Protein 1C41 (pdb70)

Foldseek 3Di:
DDDFDAAQCLVFAEEEEEACPPVVLQVLLLVQLVVLLVVNNHDPVSYHYYYHHALLCQLVVQLVVQVVLVVWVGDRGLAYEYAHEAEDDPDCPLVVSVVCSVVSQVCSCVVVVHYYQDNYHSYHDPVVSCLCSCVDDPRDPCSNVRNRVRSVSSVVSVCVVVVHD/DDDFDAAQCLVFAEEEEEACPPVVLQVLLLVQLVVLLVVNNHDPVSYHYYYHHALLCQLVVQLVVQVVLVVWVGDRGLAYEYAHEAEDDPDCPLVVSVVCSVVSQVCSCVVVVHYYQDNYHSYHDPVVSCLCSCNPDPHDDCSNVRSRVRSVRSVVSVCVVVVHD/DDDFDAAQCLVFQEEEEEACPPVVLQVLLLVQLVVLLVVNNHDPVSYHYYYHHALLCQLVVQLVVQVVLVVWVGDRGLAYEYAHEAEDDPDCPLVVSVVCSVVSQVCSCVVVVHYYQDNYHSYHDPVVSCLCSCNPPPHDDCSNVRNRVRSVSSVVSVCVVVVHD/DDDFDAEQCLVFAEEEEEACPPVVLQVLLLVQLVVLLVVNNHDPVSYHYYYHHALLCQLVVQLVVQVVLVVWVGDRGLAYEYAHEAEDDPDCPLVVSVVCSVVSQVCSCVVVVHYYQDNYHSYHDPVVSCLCSCNPPPRDRCSNVRSRVRSVSSVVSVCVVVVHD/DDDFDAAQLLVFAEEEEEACPPVVLQVLLQVQLVVLLVVNNHDPVSYHYYYHHALLCQLVVQLVVQVVLVVWVGDRGLAYEYAHEAEDDPDCPLVVSVVCSVVSQVCSCVVVVHYYQDNYHSYHDPVVSCLCSVNPPPHDPCSNVRNSVRSVRSVVSVCVVVVHD/DDDFDAEQCLVFQEEEEEACPPVVLQVLLLVLLVVLLVVNNHDPVSYHYYYHHALLCQLVVQLVVQVVLVVWVGDRGLAYEYAHEAEDDPDCPLVVSVVCSVVSQVCSCVVVVHYYQDNYHSYHDPVVSCLCSVVDDNRDDCSNVRNRVRSVSSVVSVCVVVVHD/DDDFDAAQLLVFAEEEEEACPPVVLQVLLQVQLVVLLVVNNHDPVSYHYYYHHALLCQLVVQLVVQVVLPVWVGHRGLAYEYAHEAEDDPDCPLVVSVVCSVVSQVCSCVVVVHYYQDNYHSYHDPVVSCLCSVNDDNGDPCSNVRNRVRSVSSVVSVCVVVVHD/DDDFDAAQLLVFQEEEEEACPPVVLQVLLLVQLVVLLVVNNHDPVSYHYYYHHALLCQLVVQLVVQVVLPVWVGDRGLAYEYAHEAEDDPDCPLVVSVVCSVVSQVCSCVVVVHYYQDNYHSYHDPVVSCLCSCNPPNSHHCSNVRNRVRSVRSVVSVCVVVVHD/DDDFDAAQCLVFAEEEEEACPPVVLQVLLLVQLLVLLVVNNHDPVSYHYYYHHALLCQLVVQLVVQVVLVVWVGDRGLAYEYAHEAEDDPDCPLVVSVVCSVVSQVCSCVVVVHYYQDNYHSYHDPVVSCLCSCNPPNHDPCSNVRNRVRSVRSVVSVCVVVVHD/DDDFDAEQLLVFQEEEEEACPPVVLQVLLLVQLVVLLVVNNHDPVSYHYYYHHALLCQLVVQLVVQVVLPVWVGDRGLAYEYAHEAEDDPDCPLVVSVVCSVVSQVCSCVVVVHYYQDNYHSYHDPVVSCLCSQNDDRRDDCSNVRNRVRSVRSVVSVCVVVVHD

Nearest PDB structures (foldseek):
  1c41-assembly1_A  TM=1.006E+00  e=2.522E-34  Pyricularia grisea
  2jfb-assembly1_A  TM=9.684E-01  e=1.993E-21  Candida albicans
  4kq6-assembly1_E  TM=9.635E-01  e=7.797E-21  Nakaseomyces glabratus CBS 138
  1ejb-assembly1_E  TM=9.499E-01  e=1.857E-20  Saccharomyces cerevisiae
  6vfj-assembly1_A  TM=9.576E-01  e=3.908E-20  synthetic construct

B-factor: mean 23.31, std 0.22, range [20.56, 23.33]

Sequence (1650 aa):
GPTPQQHDGSALRIGIVHARWNETIIEPLLAGTKAKLLACGVKESNIVVQSVPGSWELPIAVQRLYSASQLQSTGPFDALIAIGVLIKGETMHFEYIADSVSHGLMRVQLDTGVPVIFGVLTVLTDDQAKARAGVIEGSHNHGEDWGLAAVEMGVRRRDWAAGKTGPTPQQHDGSALRIGIVHARWNETIIEPLLAGTKAKLLACGVKESNIVVQSVPGSWELPIAVQRLYSASQLQSTGPFDALIAIGVLIKGETMHFEYIADSVSHGLMRVQLDTGVPVIFGVLTVLTDDQAKARAGVIEGSHNHGEDWGLAAVEMGVRRRDWAAGKTGPTPQQHDGSALRIGIVHARWNETIIEPLLAGTKAKLLACGVKESNIVVQSVPGSWELPIAVQRLYSASQLQSTGPFDALIAIGVLIKGETMHFEYIADSVSHGLMRVQLDTGVPVIFGVLTVLTDDQAKARAGVIEGSHNHGEDWGLAAVEMGVRRRDWAAGKTGPTPQQHDGSALRIGIVHARWNETIIEPLLAGTKAKLLACGVKESNIVVQSVPGSWELPIAVQRLYSASQLQSTGPFDALIAIGVLIKGETMHFEYIADSVSHGLMRVQLDTGVPVIFGVLTVLTDDQAKARAGVIEGSHNHGEDWGLAAVEMGVRRRDWAAGKTGPTPQQHDGSALRIGIVHARWNETIIEPLLAGTKAKLLACGVKESNIVVQSVPGSWELPIAVQRLYSASQLQSTGPFDALIAIGVLIKGETMHFEYIADSVSHGLMRVQLDTGVPVIFGVLTVLTDDQAKARAGVIEGSHNHGEDWGLAAVEMGVRRRDWAAGKTGPTPQQHDGSALRIGIVHARWNETIIEPLLAGTKAKLLACGVKESNIVVQSVPGSWELPIAVQRLYSASQLQSTGPFDALIAIGVLIKGETMHFEYIADSVSHGLMRVQLDTGVPVIFGVLTVLTDDQAKARAGVIEGSHNHGEDWGLAAVEMGVRRRDWAAGKTGPTPQQHDGSALRIGIVHARWNETIIEPLLAGTKAKLLACGVKESNIVVQSVPGSWELPIAVQRLYSASQLQSTGPFDALIAIGVLIKGETMHFEYIADSVSHGLMRVQLDTGVPVIFGVLTVLTDDQAKARAGVIEGSHNHGEDWGLAAVEMGVRRRDWAAGKTGPTPQQHDGSALRIGIVHARWNETIIEPLLAGTKAKLLACGVKESNIVVQSVPGSWELPIAVQRLYSASQLQSTGPFDALIAIGVLIKGETMHFEYIADSVSHGLMRVQLDTGVPVIFGVLTVLTDDQAKARAGVIEGSHNHGEDWGLAAVEMGVRRRDWAAGKTGPTPQQHDGSALRIGIVHARWNETIIEPLLAGTKAKLLACGVKESNIVVQSVPGSWELPIAVQRLYSASQLQSTGPFDALIAIGVLIKGETMHFEYIADSVSHGLMRVQLDTGVPVIFGVLTVLTDDQAKARAGVIEGSHNHGEDWGLAAVEMGVRRRDWAAGKTGPTPQQHDGSALRIGIVHARWNETIIEPLLAGTKAKLLACGVKESNIVVQSVPGSWELPIAVQRLYSASQLQSTGPFDALIAIGVLIKGETMHFEYIADSVSHGLMRVQLDTGVPVIFGVLTVLTDDQAKARAGVIEGSHNHGEDWGLAAVEMGVRRRDWAAGKT

Radius of gyration: 50.96 Å; Cα contacts (8 Å, |Δi|>4): 4134; chains: 10; bounding box: 97×129×107 Å

Secondary structure (DSSP, 8-state):
---------SS--EEEEEE-TTHHHHHHHHHHHHHHHHHTT--GGGEEEEEESSTTHHHHHHHHHHHHHHH---S--SEEEEEEEEE--SSTHHHHHHHHHHHHHHHHHHHHTS-EEEEEEEESSHHHHHHHTT-STT---HHHHHHHHHHHHHHHHHHHHTT--/---------SS--EEEEEE-TTHHHHHHHHHHHHHHHHHTT--GGGEEEEEESSTTHHHHHHHHHHHHHHH---S--SEEEEEEEEE--SSTHHHHHHHHHHHHHHHHHHHHTS-EEEEEEEESSHHHHHHHBT-STTPPBHHHHHHHHHHHHHHHHHHHHTT--/---------SS--EEEEEE-TTHHHHHHHHHHHHHHHHHTT--GGGEEEEEESSTTHHHHHHHHHHHHHHH---S--SEEEEEEEEE--SSTHHHHHHHHHHHHHHHHHHHHTS-EEEEEEEESSHHHHHHHBTTTTT--BHHHHHHHHHHHHHHHHHHHHTT--/---------SS--EEEEEE-TTHHHHHHHHHHHHHHHHHTT--GGGEEEEEESSTTHHHHHHHHHHHHHHH---S--SEEEEEEEEE--SSTHHHHHHHHHHHHHHHHHHHHTS-EEEEEEEESSHHHHHHHBT-STT--BHHHHHHHHHHHHHHHHHHHHTT--/---------SS--EEEEEE-TTHHHHHHHHHHHHHHHHHTT--GGGEEEEEESSTTHHHHHHHHHHHHHHH---S--SEEEEEEEEE--SSTHHHHHHHHHHHHHHHHHHHHTS-EEEEEEEESSHHHHHHHBT-STT--BHHHHHHHHHHHHHHHHHHHHTT--/---------SS--EEEEEE-TTHHHHHHHHHHHHHHHHHTT--GGGEEEEEESSTTHHHHHHHHHHHHHHH---S--SEEEEEEEEE--SSTHHHHHHHHHHHHHHHHHHHHTS-EEEEEEEESSHHHHHHHBT-STT--BHHHHHHHHHHHHHHHHHHHHTT--/---------SS--EEEEEE-TTHHHHHHHHHHHHHHHHHTT--GGGEEEEEESSTTHHHHHHHHHHHHHHH---S--SEEEEEEEEE--SSTHHHHHHHHHHHHHHHHHHHHTS-EEEEEEEESSHHHHHHHBT-STT--BHHHHHHHHHHHHHHHHHHHHTT--/---------SS--EEEEEE-TTHHHHHHHHHHHHHHHHHTT--GGGEEEEEESSTTHHHHHHHHHHHHHHH---S--SEEEEEEEEE--SSTHHHHHHHHHHHHHHHHHHHHTS-EEEEEEEESSHHHHHHHBT-STT--BHHHHHHHHHHHHHHHHHHHHTT--/---------SS--EEEEEE-TTHHHHHHHHHHHHHHHHHTT--GGGEEEEEESSTTHHHHHHHHHHHHHHH---S--SEEEEEEEEE--SSTHHHHHHHHHHHHHHHHHHHHTS-EEEEEEEESSHHHHHHHBTTTTTPPBHHHHHHHHHHHHHHHHHHHHTT--/---------SS--EEEEEE-TTHHHHHHHHHHHHHHHHHTT--GGGEEEEEESSTTHHHHHHHHHHHHHHH---S--SEEEEEEEEE--SSTHHHHHHHHHHHHHHHHHHHHTS-EEEEEEEESSHHHHHHHBT-SSS--BHHHHHHHHHHHHHHHHHHHHTT--

Solvent-accessible surface area: 55279 Å² total; per-residue (Å²): 76,56,46,115,64,122,48,104,2,44,73,3,16,0,0,0,0,20,0,9,94,25,57,113,6,1,102,33,0,15,47,8,0,62,52,59,0,73,57,9,35,4,131,109,75,20,16,16,47,31,16,0,18,10,8,8,9,0,0,0,0,0,26,56,0,28,22,0,0,99,119,92,85,100,27,65,2,6,0,1,0,0,0,0,4,21,40,64,48,119,6,55,67,6,40,20,13,1,26,0,1,2,37,2,0,6,57,2,0,6,76,36,9,4,0,0,5,11,0,2,6,2,2,70,70,82,84,29,0,73,30,44,2,25,68,72,159,95,31,95,17,47,0,56,35,21,0,30,11,0,0,3,0,0,35,42,38,100,54,5,56,64,8,127,60,71,54,42,117,67,124,48,104,3,44,72,3,16,0,0,0,0,20,0,11,94,28,61,113,7,1,101,34,0,14,48,9,0,62,51,60,0,77,55,8,34,4,131,108,76,20,16,17,47,31,18,0,19,9,8,8,10,0,0,0,0,0,27,58,0,27,24,0,0,100,120,92,82,99,26,65,2,6,0,0,0,0,0,0,2,21,41,65,50,122,6,55,70,6,37,20,15,0,26,0,0,1,34,2,0,7,56,0,0,6,75,37,10,4,0,0,5,11,0,2,6,1,2,66,70,86,84,28,0,73,29,44,2,22,69,74,170,94,37,91,16,42,0,60,35,21,0,30,9,0,0,4,0,0,34,41,38,100,54,6,59,64,9,126,58,74,54,46,116,66,123,47,104,2,46,70,4,16,0,0,0,0,19,0,12,92,26,56,112,5,1,102,33,0,14,47,8,0,63,52,59,0,76,57,9,36,4,132,111,77,17,15,18,48,30,16,0,19,10,7,8,9,0,0,0,0,0,26,58,0,27,23,0,0,101,119,92,84,101,27,65,2,6,0,0,0,0,0,0,3,20,41,64,49,115,5,52,65,7,39,18,14,1,26,0,1,2,36,2,0,6,59,0,0,6,73,36,10,4,0,0,5,12,0,2,5,2,1,68,69,83,84,29,0,75,28,43,3,23,70,75,168,95,27,96,17,44,0,60,35,22,0,29,10,0,0,4,0,0,35,41,39,101,54,5,58,64,8,125,58,73,54,43,119,64,124,47,104,3,45,72,4,17,0,0,0,0,19,0,12,94,27,58,110,6,1,100,33,0,14,47,8,0,62,50,59,0,76,56,8,34,4,132,110,77,19,15,16,47,33,16,0,18,9,7,8,10,0,0,0,0,0,26,55,0,26,24,0,0,100,119,90,83,99,26,65,2,6,0,0,0,0,0,0,2,20,40,65,48,120,6,55,68,8,40,20,14,1,28,0,0,2,34,1,0,6,57,2,0,7,74,37,10,4,0,0,4,10,0,2,5,1,2,69,71,84,87,29,0,69,30,39,2,25,66,78,174,89,30,94,19,45,0,59,36,20,0,29,11,0,0,3,0,0,34,42,38,102,54,4,57,65,9,128,60,70,52,44,93,63,136,45,103,3,44,70,3,16,0,0,0,0,21,0,10,93,26,59,113,6,1,103,32,0,14,46,7,0,62,52,64,0,76,60,7,35,4,131,108,76,19,15,18,48,32,17,0,18,9,8,8,9,0,0,0,0,0,28,55,0,26,22,0,0,102,119,93,83,101,26,66,2,7,0,0,0,0,0,0,3,20,41,64,48,119,5,53,65,7,38,20,13,1,25,0,1,1,35,1,0,7,57,2,0,7,77,37,10,4,0,0,4,11,0,2,6,2,2,67,70,85,87,29,0,72,29,46,2,26,72,66,173,93,35,92,17,45,0,56,33,22,0,21,10,0,0,3,0,0,32,40,37,98,54,5,57,64,8,127,57,74,54,43,117,66,125,48,103,3,44,72,3,16,0,0,0,0,20,0,11,95,26,58,112,6,2,100,34,0,15,47,8,0,64,51,59,0,78,58,9,35,4,132,109,76,18,16,18,48,31,17,0,19,9,6,8,9,0,0,0,0,0,25,57,0,27,24,0,0,101,120,91,82,100,27,66,2,6,0,0,0,0,0,0,3,20,41,65,49,120,7,55,66,8,40,20,14,0,27,0,0,1,38,2,0,8,56,1,0,6,75,36,10,4,0,0,4,11,0,2,5,1,2,68,70,85,85,29,0,74,26,40,2,24,73,73,178,78,28,88,18,46,0,60,38,20,0,30,11,0,0,4,0,0,34,41,38,101,54,6,58,64,9,124,58,73,54,43,117,68,125,48,104,2,44,72,3,16,0,0,0,0,20,0,11,95,26,59,111,6,1,102,33,0,14,47,8,0,63,51,60,0,76,56,8,35,4,132,111,76,20,15,18,47,31,17,0,20,10,8,9,9,0,0,0,0,0,26,57,0,27,22,0,0,99,120,91,84,100,26,65,2,6,0,0,0,0,0,0,3,20,40,64,48,119,6,55,66,7,38,21,14,1,27,0,0,1,35,2,0,7,57,1,0,7,74,37,10,4,0,0,5,11,0,2,6,2,2,69,69,86,83,29,0,72,27,42,2,24,72,71,177,78,32,91,17,45,0,59,37,22,0,31,11,0,0,4,0,0,35,42,39,98,54,5,57,64,9,124,58,74,53,42,116,64,124,49,102,2,44,72,3,16,0,0,0,0,20,0,10,95,27,58,112,5,1,101,33,0,14,46,9,0,62,52,60,0,75,55,9,35,4,133,110,77,19,16,17,48,30,17,0,19,10,7,8,9,0,0,0,0,0,27,57,0,26,23,0,0,100,120,93,85,99,26,66,2,6,0,0,0,0,0,0,3,20,40,66,48,116,7,53,68,7,39,19,14,1,25,0,0,1,36,2,0,7,58,2,0,7,76,36,10,4,0,0,5,12,0,2,6,2,2,67,71,83,85,29,0,73,24,42,2,25,72,74,166,84,32,88,16,44,0,59,36,21,0,29,11,0,0,3,0,0,35,41,38,100,54,6,58,66,9,126,58,75,54,46,114,68,123,49,104,3,45,72,3,15,0,0,0,0,20,0,10,94,27,59,112,6,1,100,34,0,14,47,9,0,64,52,59,0,76,57,8,36,4,131,109,76,19,16,17,48,30,17,0,19,9,8,9,10,0,0,0,0,0,26,58,0,27,24,0,0,100,121,95,83,98,26,65,2,6,0,0,0,0,0,0,3,20,41,65,48,122,7,57,69,7,39,22,14,1,27,0,1,1,35,3,0,6,58,1,0,7,75,36,10,4,0,0,5,10,0,2,5,2,2,69,70,84,85,28,0,74,32,43,2,22,63,74,158,91,41,90,16,47,0,58,35,21,0,30,11,0,0,4,0,0,35,43,40,100,54,5,57,64,8,125,60,74,55,43,116,65,124,50,103,2,44,72,3,16,0,0,0,1,20,0,12,95,26,61,112,5,1,103,32,0,15,47,8,0,62,51,59,0,76,56,8,35,4,133,110,75,20,15,17,48,30,19,0,18,9,7,8,10,0,0,0,0,0,25,58,0,26,23,0,0,100,121,92,83,101,26,64,2,6,0,0,0,0,0,0,3,20,40,65,49,119,6,54,68,7,39,20,15,1,25,0,0,1,35,2,0,7,55,1,0,6,75,37,9,3,0,0,4,10,0,2,6,2,2,69,70,84,86,28,0,73,31,42,2,24,72,72,176,75,28,94,18,43,0,60,37,21,0,33,10,0,0,4,0,0,35,41,38,101,54,5,56,64,8,124,59

Structure (mmCIF, N/CA/C/O backbone):
data_1C41
#
_entry.id   1C41
#
_cell.length_a   98.800
_cell.length_b   124.700
_cell.length_c   141.400
_cell.angle_alpha   90.00
_cell.angle_beta   90.00
_cell.angle_gamma   90.00
#
_symmetry.space_group_name_H-M   'P 21 21 21'
#
loop_
_entity.id
_entity.type
_entity.pdbx_description
1 polymer 'LUMAZINE SYNTHASE'
2 non-polymer 'SULFATE ION'
3 non-polymer 5-NITROSO-6-RIBITYL-AMINO-2,4(1H,3H)-PYRIMIDINEDIONE
4 water water
#
loop_
_atom_site.group_PDB
_atom_site.id
_atom_site.type_symbol
_atom_site.label_atom_id
_atom_site.label_alt_id
_atom_site.label_comp_id
_atom_site.label_asym_id
_atom_site.label_entity_id
_atom_site.label_seq_id
_atom_site.pdbx_PDB_ins_code
_atom_site.Cartn_x
_atom_site.Cartn_y
_atom_site.Cartn_z
_atom_site.occupancy
_atom_site.B_iso_or_equiv
_atom_site.auth_seq_id
_atom_site.auth_comp_id
_atom_site.auth_asym_id
_atom_site.auth_atom_id
_atom_site.pdbx_PDB_model_num
ATOM 1 N N . GLY A 1 5 ? 15.732 26.228 43.793 1.00 23.33 5 GLY A N 1
ATOM 2 C CA . GLY A 1 5 ? 14.907 27.448 44.161 1.00 23.33 5 GLY A CA 1
ATOM 3 C C . GLY A 1 5 ? 13.593 27.560 43.388 1.00 23.33 5 GLY A C 1
ATOM 4 O O . GLY A 1 5 ? 13.518 27.186 42.203 1.00 23.33 5 GLY A O 1
ATOM 5 N N . PRO A 1 6 ? 12.534 28.064 44.039 1.00 23.33 6 PRO A N 1
ATOM 6 C CA . PRO A 1 6 ? 11.195 28.239 43.439 1.00 23.33 6 PRO A CA 1
ATOM 7 C C . PRO A 1 6 ? 10.943 29.625 42.829 1.00 23.33 6 PRO A C 1
ATOM 8 O O . PRO A 1 6 ? 11.781 30.522 42.929 1.00 23.33 6 PRO A O 1
ATOM 12 N N . THR A 1 7 ? 9.784 29.803 42.203 1.00 23.33 7 THR A N 1
ATOM 13 C CA . THR A 1 7 ? 9.442 31.114 41.640 1.00 23.33 7 THR A CA 1
ATOM 14 C C . THR A 1 7 ? 8.356 31.790 42.501 1.00 23.33 7 THR A C 1
ATOM 15 O O . THR A 1 7 ? 7.248 31.271 42.676 1.00 23.33 7 THR A O 1
ATOM 19 N N . PRO A 1 8 ? 8.666 32.976 43.033 1.00 23.33 8 PRO A N 1
ATOM 20 C CA . PRO A 1 8 ? 7.746 33.744 43.887 1.00 23.33 8 PRO A CA 1
ATOM 21 C C . PRO A 1 8 ? 6.436 34.151 43.192 1.00 23.33 8 PRO A C 1
ATOM 22 O O . PRO A 1 8 ? 6.419 34.436 41.990 1.00 23.33 8 PRO A O 1
ATOM 26 N N . GLN A 1 9 ? 5.350 34.176 43.966 1.00 23.33 9 GLN A N 1
ATOM 27 C CA . GLN A 1 9 ? 4.023 34.570 43.484 1.00 23.33 9 GLN A CA 1
ATOM 28 C C . GLN A 1 9 ? 3.155 34.996 44.662 1.00 23.33 9 GLN A C 1
ATOM 29 O O . GLN A 1 9 ? 2.911 34.212 45.572 1.00 23.33 9 GLN A O 1
ATOM 35 N N . GLN A 1 10 ? 2.687 36.237 44.643 1.00 23.33 10 GLN A N 1
ATOM 36 C CA . GLN A 1 10 ? 1.847 36.734 45.719 1.00 23.33 10 GLN A CA 1
ATOM 37 C C . GLN A 1 10 ? 0.426 36.846 45.192 1.00 23.33 10 GLN A C 1
ATOM 38 O O . GLN A 1 10 ? 0.196 37.461 44.146 1.00 23.33 10 GLN A O 1
ATOM 44 N N . HIS A 1 11 ? -0.519 36.218 45.889 1.00 23.33 11 HIS A N 1
ATOM 45 C CA . HIS A 1 11 ? -1.917 36.269 45.472 1.00 23.33 11 HIS A CA 1
ATOM 46 C C . HIS A 1 11 ? -2.720 37.053 46.498 1.00 23.33 11 HIS A C 1
ATOM 47 O O . HIS A 1 11 ? -2.193 37.387 47.567 1.00 23.33 11 HIS A O 1
ATOM 54 N N . ASP A 1 12 ? -3.979 37.346 46.164 1.00 23.33 12 ASP A N 1
ATOM 55 C CA . ASP A 1 12 ? -4.851 38.115 47.035 1.00 23.33 12 ASP A CA 1
ATOM 56 C C . ASP A 1 12 ? -5.034 37.396 48.352 1.00 23.33 12 ASP A C 1
ATOM 57 O O . ASP A 1 12 ? -4.453 37.759 49.367 1.00 23.33 12 ASP A O 1
ATOM 62 N N . GLY A 1 13 ? -5.850 36.367 48.358 1.00 23.33 13 GLY A N 1
ATOM 63 C CA . GLY A 1 13 ? -6.034 35.673 49.613 1.00 23.33 13 GLY A CA 1
ATOM 64 C C . GLY A 1 13 ? -6.338 36.581 50.798 1.00 23.33 13 GLY A C 1
ATOM 65 O O . GLY A 1 13 ? -5.734 36.465 51.860 1.00 23.33 13 GLY A O 1
ATOM 66 N N . SER A 1 14 ? -7.270 37.504 50.592 1.00 23.33 14 SER A N 1
ATOM 67 C CA . SER A 1 14 ? -7.688 38.414 51.641 1.00 23.33 14 SER A CA 1
ATOM 68 C C . SER A 1 14 ? -9.035 37.893 52.095 1.00 23.33 14 SER A C 1
ATOM 69 O O . SER A 1 14 ? -9.530 38.265 53.145 1.00 23.33 14 SER A O 1
ATOM 72 N N . ALA A 1 15 ? -9.627 37.033 51.275 1.00 23.33 15 ALA A N 1
ATOM 73 C CA . ALA A 1 15 ? -10.914 36.435 51.581 1.00 23.33 15 ALA A CA 1
ATOM 74 C C . ALA A 1 15 ? -10.664 35.008 52.035 1.00 23.33 15 ALA A C 1
ATOM 75 O O . ALA A 1 15 ? -11.590 34.187 52.103 1.00 23.33 15 ALA A O 1
ATOM 77 N N . LEU A 1 16 ? -9.398 34.728 52.328 1.00 23.33 16 LEU A N 1
ATOM 78 C CA . LEU A 1 16 ? -8.973 33.409 52.771 1.00 23.33 16 LEU A CA 1
ATOM 79 C C . LEU A 1 16 ? -8.964 33.239 54.280 1.00 23.33 16 LEU A C 1
ATOM 80 O O . LEU A 1 16 ? -8.803 34.207 55.025 1.00 23.33 16 LEU A O 1
ATOM 85 N N . ARG A 1 17 ? -9.174 32.008 54.724 1.00 23.33 17 ARG A N 1
ATOM 86 C CA . ARG A 1 17 ? -9.115 31.684 56.141 1.00 23.33 17 ARG A CA 1
ATOM 87 C C . ARG A 1 17 ? -8.111 30.525 56.209 1.00 23.33 17 ARG A C 1
ATOM 88 O O . ARG A 1 17 ? -8.371 29.427 55.694 1.00 23.33 17 ARG A O 1
ATOM 96 N N . ILE A 1 18 ? -6.956 30.792 56.812 1.00 23.33 18 ILE A N 1
ATOM 97 C CA . ILE A 1 18 ? -5.891 29.809 56.925 1.00 23.33 18 ILE A CA 1
ATOM 98 C C . ILE A 1 18 ? -5.747 29.222 58.322 1.00 23.33 18 ILE A C 1
ATOM 99 O O . ILE A 1 18 ? -5.826 29.933 59.320 1.00 23.33 18 ILE A O 1
ATOM 104 N N . GLY A 1 19 ? -5.531 27.908 58.371 1.00 23.33 19 GLY A N 1
ATOM 105 C CA . GLY A 1 19 ? -5.360 27.207 59.632 1.00 23.33 19 GLY A CA 1
ATOM 106 C C . GLY A 1 19 ? -3.943 26.691 59.707 1.00 23.33 19 GLY A C 1
ATOM 107 O O . GLY A 1 19 ? -3.453 26.094 58.758 1.00 23.33 19 GLY A O 1
ATOM 108 N N . ILE A 1 20 ? -3.277 26.933 60.829 1.00 23.33 20 ILE A N 1
ATOM 109 C CA . ILE A 1 20 ? -1.896 26.502 61.007 1.00 23.33 20 ILE A CA 1
ATOM 110 C C . ILE A 1 20 ? -1.751 25.681 62.265 1.00 23.33 20 ILE A C 1
ATOM 111 O O . ILE A 1 20 ? -2.267 26.047 63.315 1.00 23.33 20 ILE A O 1
ATOM 116 N N . VAL A 1 21 ? -1.058 24.560 62.153 1.00 23.33 21 VAL A N 1
ATOM 117 C CA . VAL A 1 21 ? -0.820 23.707 63.304 1.00 23.33 21 VAL A CA 1
ATOM 118 C C . VAL A 1 21 ? 0.666 23.465 63.330 1.00 23.33 21 VAL A C 1
ATOM 119 O O . VAL A 1 21 ? 1.225 22.990 62.348 1.00 23.33 21 VAL A O 1
ATOM 123 N N . HIS A 1 22 ? 1.318 23.809 64.432 1.00 23.33 22 HIS A N 1
ATOM 124 C CA . HIS A 1 22 ? 2.748 23.584 64.508 1.00 23.33 22 HIS A CA 1
ATOM 125 C C . HIS A 1 22 ? 3.062 22.739 65.721 1.00 23.33 22 HIS A C 1
ATOM 126 O O . HIS A 1 22 ? 2.351 22.797 66.721 1.00 23.33 22 HIS A O 1
ATOM 133 N N . ALA A 1 23 ? 4.111 21.930 65.620 1.00 23.33 23 ALA A N 1
ATOM 134 C CA . ALA A 1 23 ? 4.527 21.085 66.731 1.00 23.33 23 ALA A CA 1
ATOM 135 C C . ALA A 1 23 ? 5.386 21.951 67.646 1.00 23.33 23 ALA A C 1
ATOM 136 O O . ALA A 1 23 ? 5.728 23.080 67.301 1.00 23.33 23 ALA A O 1
ATOM 138 N N . ARG A 1 24 ? 5.740 21.429 68.809 1.00 23.33 24 ARG A N 1
ATOM 139 C CA . ARG A 1 24 ? 6.534 22.209 69.721 1.00 23.33 24 ARG A CA 1
ATOM 140 C C . ARG A 1 24 ? 7.939 21.706 69.967 1.00 23.33 24 ARG A C 1
ATOM 141 O O . ARG A 1 24 ? 8.661 22.284 70.780 1.00 23.33 24 ARG A O 1
ATOM 149 N N . TRP A 1 25 ? 8.340 20.632 69.294 1.00 23.33 25 TRP A N 1
ATOM 150 C CA . TRP A 1 25 ? 9.700 20.142 69.465 1.00 23.33 25 TRP A CA 1
ATOM 151 C C . TRP A 1 25 ? 10.597 21.105 68.714 1.00 23.33 25 TRP A C 1
ATOM 152 O O . TRP A 1 25 ? 10.266 21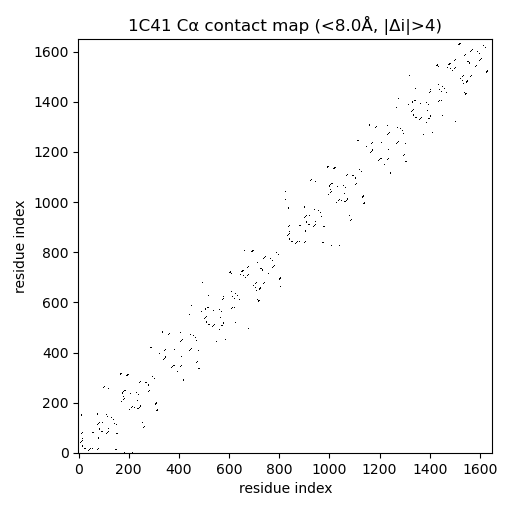.520 67.606 1.00 23.33 25 TRP A O 1
ATOM 163 N N . ASN A 1 26 ? 11.727 21.463 69.312 1.00 23.33 26 ASN A N 1
ATOM 164 C CA . ASN A 1 26 ? 12.652 22.388 68.672 1.00 23.33 26 ASN A CA 1
ATOM 165 C C . ASN A 1 26 ? 11.974 23.746 68.465 1.00 23.33 26 ASN A C 1
ATOM 166 O O . ASN A 1 26 ? 11.995 24.297 67.370 1.00 23.33 26 ASN A O 1
ATOM 171 N N . GLU A 1 27 ? 11.380 24.287 69.524 1.00 23.33 27 GLU A N 1
ATOM 172 C CA . GLU A 1 27 ? 10.686 25.571 69.438 1.00 23.33 27 GLU A CA 1
ATOM 173 C C . GLU A 1 27 ? 11.536 26.715 68.920 1.00 23.33 27 GLU A C 1
ATOM 174 O O . GLU A 1 27 ? 11.032 27.587 68.220 1.00 23.33 27 GLU A O 1
ATOM 180 N N . THR A 1 28 ? 12.822 26.730 69.252 1.00 23.33 28 THR A N 1
ATOM 181 C CA . THR A 1 28 ? 13.678 27.815 68.786 1.00 23.33 28 THR A CA 1
ATOM 182 C C . THR A 1 28 ? 13.757 27.840 67.264 1.00 23.33 28 THR A C 1
ATOM 183 O O . THR A 1 28 ? 14.210 28.824 66.684 1.00 23.33 28 THR A O 1
ATOM 187 N N . ILE A 1 29 ? 13.315 26.756 66.625 1.00 23.33 29 ILE A N 1
ATOM 188 C CA . ILE A 1 29 ? 13.310 26.665 65.170 1.00 23.33 29 ILE A CA 1
ATOM 189 C C . ILE A 1 29 ? 11.880 26.856 64.698 1.00 23.33 29 ILE A C 1
ATOM 190 O O . ILE A 1 29 ? 11.636 27.456 63.661 1.00 23.33 29 ILE A O 1
ATOM 195 N N . ILE A 1 30 ? 10.937 26.333 65.470 1.00 23.33 30 ILE A N 1
ATOM 196 C CA . ILE A 1 30 ? 9.522 26.443 65.135 1.00 23.33 30 ILE A CA 1
ATOM 197 C C . ILE A 1 30 ? 9.052 27.886 65.079 1.00 23.33 30 ILE A C 1
ATOM 198 O O . ILE A 1 30 ? 8.346 28.276 64.157 1.00 23.33 30 ILE A O 1
ATOM 203 N N . GLU A 1 31 ? 9.442 28.667 66.082 1.00 23.33 31 GLU A N 1
ATOM 204 C CA . GLU A 1 31 ? 9.056 30.066 66.171 1.00 23.33 31 GLU A CA 1
ATOM 205 C C . GLU A 1 31 ? 9.494 30.872 64.957 1.00 23.33 31 GLU A C 1
ATOM 206 O O . GLU A 1 31 ? 8.675 31.547 64.333 1.00 23.33 31 GLU A O 1
ATOM 212 N N . PRO A 1 32 ? 10.787 30.821 64.606 1.00 23.33 32 PRO A N 1
ATOM 213 C CA . PRO A 1 32 ? 11.265 31.569 63.440 1.00 23.33 32 PRO A CA 1
ATOM 214 C C . PRO A 1 32 ? 10.463 31.187 62.199 1.00 23.33 32 PRO A C 1
ATOM 215 O O . PRO A 1 32 ? 10.134 32.023 61.366 1.00 23.33 32 PRO A O 1
ATOM 219 N N . LEU A 1 33 ? 10.159 29.902 62.088 1.00 23.33 33 LEU A N 1
ATOM 220 C CA . LEU A 1 33 ? 9.404 29.396 60.967 1.00 23.33 33 LEU A CA 1
ATOM 221 C C . LEU A 1 33 ? 8.004 29.971 60.999 1.00 23.33 33 LEU A C 1
ATOM 222 O O . LEU A 1 33 ? 7.577 30.639 60.067 1.00 23.33 33 LEU A O 1
ATOM 227 N N . LEU A 1 34 ? 7.292 29.708 62.085 1.00 23.33 34 LEU A N 1
ATOM 228 C CA . LEU A 1 34 ? 5.923 30.186 62.246 1.00 23.33 34 LEU A CA 1
ATOM 229 C C . LEU A 1 34 ? 5.833 31.683 61.992 1.00 23.33 34 LEU A C 1
ATOM 230 O O . LEU A 1 34 ? 4.914 32.172 61.325 1.00 23.33 34 LEU A O 1
ATOM 235 N N . ALA A 1 35 ? 6.798 32.409 62.538 1.00 23.33 35 ALA A N 1
ATOM 236 C CA . ALA A 1 35 ? 6.851 33.851 62.368 1.00 23.33 35 ALA A CA 1
ATOM 237 C C . ALA A 1 35 ? 6.869 34.219 60.888 1.00 23.33 35 ALA A C 1
ATOM 238 O O . ALA A 1 35 ? 6.068 35.019 60.435 1.00 23.33 35 ALA A O 1
ATOM 240 N N . GLY A 1 36 ? 7.787 33.616 60.144 1.00 23.33 36 GLY A N 1
ATOM 241 C CA . GLY A 1 36 ? 7.889 33.905 58.734 1.00 23.33 36 GLY A CA 1
ATOM 242 C C . GLY A 1 36 ? 6.652 33.536 57.950 1.00 23.33 36 GLY A C 1
ATOM 243 O O . GLY A 1 36 ? 6.216 34.270 57.073 1.00 23.33 36 GLY A O 1
ATOM 244 N N . THR A 1 37 ? 6.072 32.390 58.251 1.00 23.33 37 THR A N 1
ATOM 245 C CA . THR A 1 37 ? 4.897 31.987 57.509 1.00 23.33 37 THR A CA 1
ATOM 246 C C . THR A 1 37 ? 3.727 32.913 57.835 1.00 23.33 37 THR A C 1
ATOM 247 O O . THR A 1 37 ? 3.024 33.352 56.928 1.00 23.33 37 THR A O 1
ATOM 251 N N . LYS A 1 38 ? 3.540 33.251 59.107 1.00 23.33 38 LYS A N 1
ATOM 252 C CA . LYS A 1 38 ? 2.439 34.141 59.470 1.00 23.33 38 LYS A CA 1
ATOM 253 C C . LYS A 1 38 ? 2.648 35.514 58.827 1.00 23.33 38 LYS A C 1
ATOM 254 O O . LYS A 1 38 ? 1.716 36.123 58.320 1.00 23.33 38 LYS A O 1
ATOM 260 N N . ALA A 1 39 ? 3.887 35.986 58.849 1.00 23.33 39 ALA A N 1
ATOM 261 C CA . ALA A 1 39 ? 4.245 37.259 58.251 1.00 23.33 39 ALA A CA 1
ATOM 262 C C . ALA A 1 39 ? 3.752 37.312 56.809 1.00 23.33 39 ALA A C 1
ATOM 263 O O . ALA A 1 39 ? 2.902 38.124 56.469 1.00 23.33 39 ALA A O 1
ATOM 265 N N . LYS A 1 40 ? 4.280 36.443 55.957 1.00 23.33 40 LYS A N 1
ATOM 266 C CA . LYS A 1 40 ? 3.874 36.421 54.558 1.00 23.33 40 LYS A CA 1
ATOM 267 C C . LYS A 1 40 ? 2.375 36.277 54.369 1.00 23.33 40 LYS A C 1
ATOM 268 O O . LYS A 1 40 ? 1.839 36.709 53.350 1.00 23.33 40 LYS A O 1
ATOM 274 N N . LEU A 1 41 ? 1.685 35.672 55.332 1.00 23.33 41 LEU A N 1
ATOM 275 C CA . LEU A 1 41 ? 0.239 35.523 55.196 1.00 23.33 41 LEU A CA 1
ATOM 276 C C . LEU A 1 41 ? -0.380 36.906 55.207 1.00 23.33 41 LEU A C 1
ATOM 277 O O . LEU A 1 41 ? -1.081 37.298 54.276 1.00 23.33 41 LEU A O 1
ATOM 282 N N . LEU A 1 42 ? -0.103 37.651 56.266 1.00 23.33 42 LEU A N 1
ATOM 283 C CA . LEU A 1 42 ? -0.611 39.010 56.393 1.00 23.33 42 LEU A CA 1
ATOM 284 C C . LEU A 1 42 ? -0.139 39.787 55.168 1.00 23.33 42 LEU A C 1
ATOM 285 O O . LEU A 1 42 ? -0.910 40.483 54.522 1.00 23.33 42 LEU A O 1
ATOM 290 N N . ALA A 1 43 ? 1.140 39.650 54.851 1.00 23.33 43 ALA A N 1
ATOM 291 C CA . ALA A 1 43 ? 1.726 40.341 53.714 1.00 23.33 43 ALA A CA 1
ATOM 292 C C . ALA A 1 43 ? 0.906 40.125 52.459 1.00 23.33 43 ALA A C 1
ATOM 293 O O . ALA A 1 43 ? 0.971 40.916 51.525 1.00 23.33 43 ALA A O 1
ATOM 295 N N . CYS A 1 44 ? 0.134 39.049 52.433 1.00 23.33 44 CYS A N 1
ATOM 296 C CA . CYS A 1 44 ? -0.672 38.760 51.262 1.00 23.33 44 CYS A CA 1
ATOM 297 C C . CYS A 1 44 ? -2.100 39.217 51.439 1.00 23.33 44 CYS A C 1
ATOM 298 O O . CYS A 1 44 ? -2.948 38.977 50.599 1.00 23.33 44 CYS A O 1
ATOM 301 N N . GLY A 1 45 ? -2.378 39.872 52.549 1.00 23.33 45 GLY A N 1
ATOM 302 C CA . GLY A 1 45 ? -3.730 40.355 52.760 1.00 23.33 45 GLY A CA 1
ATOM 303 C C . GLY A 1 45 ? -4.623 39.473 53.601 1.00 23.33 45 GLY A C 1
ATOM 304 O O . GLY A 1 45 ? -5.794 39.782 53.800 1.00 23.33 45 GLY A O 1
ATOM 305 N N . VAL A 1 46 ? -4.092 38.367 54.094 1.00 23.33 46 VAL A N 1
ATOM 306 C CA . VAL A 1 46 ? -4.906 37.501 54.918 1.00 23.33 46 VAL A CA 1
ATOM 307 C C . VAL A 1 46 ? -5.174 38.280 56.196 1.00 23.33 46 VAL A C 1
ATOM 308 O O . VAL A 1 46 ? -4.245 38.811 56.813 1.00 23.33 46 VAL A O 1
ATOM 312 N N . LYS A 1 47 ? -6.436 38.372 56.592 1.00 23.33 47 LYS A N 1
ATOM 313 C CA . LYS A 1 47 ? -6.759 39.104 57.806 1.00 23.33 47 LYS A CA 1
ATOM 314 C C . LYS A 1 47 ? -6.263 38.390 59.044 1.00 23.33 47 LYS A C 1
ATOM 315 O O . LYS A 1 47 ? -6.485 37.197 59.211 1.00 23.33 47 LYS A O 1
ATOM 321 N N . GLU A 1 48 ? -5.580 39.131 59.908 1.00 23.33 48 GLU A N 1
ATOM 322 C CA . GLU A 1 48 ? -5.061 38.585 61.156 1.00 23.33 48 GLU A CA 1
ATOM 323 C C . GLU A 1 48 ? -6.069 37.668 61.859 1.00 23.33 48 GLU A C 1
ATOM 324 O O . GLU A 1 48 ? -5.704 36.624 62.390 1.00 23.33 48 GLU A O 1
ATOM 330 N N . SER A 1 49 ? -7.337 38.065 61.863 1.00 23.33 49 SER A N 1
ATOM 331 C CA . SER A 1 49 ? -8.374 37.276 62.513 1.00 23.33 49 SER A CA 1
ATOM 332 C C . SER A 1 49 ? -8.748 36.012 61.742 1.00 23.33 49 SER A C 1
ATOM 333 O O . SER A 1 49 ? -9.407 35.130 62.287 1.00 23.33 49 SER A O 1
ATOM 336 N N . ASN A 1 50 ? -8.347 35.923 60.474 1.00 23.33 50 ASN A N 1
ATOM 337 C CA . ASN A 1 50 ? -8.657 34.737 59.679 1.00 23.33 50 ASN A CA 1
ATOM 338 C C . ASN A 1 50 ? -7.519 33.733 59.660 1.00 23.33 50 ASN A C 1
ATOM 339 O O . ASN A 1 50 ? -7.523 32.803 58.860 1.00 23.33 50 ASN A O 1
ATOM 344 N N . ILE A 1 51 ? -6.550 33.928 60.546 1.00 23.33 51 ILE A N 1
ATOM 345 C CA . ILE A 1 51 ? -5.419 33.029 60.658 1.00 23.33 51 ILE A CA 1
ATOM 346 C C . ILE A 1 51 ? -5.516 32.338 62.010 1.00 23.33 51 ILE A C 1
ATOM 347 O O . ILE A 1 51 ? -5.303 32.956 63.042 1.00 23.33 51 ILE A O 1
ATOM 352 N N . VAL A 1 52 ? -5.862 31.057 61.999 1.00 23.33 52 VAL A N 1
ATOM 353 C CA . VAL A 1 52 ? -5.957 30.276 63.226 1.00 23.33 52 VAL A CA 1
ATOM 354 C C . VAL A 1 52 ? -4.634 29.562 63.407 1.00 23.33 52 VAL A C 1
ATOM 355 O O . VAL A 1 52 ? -4.085 29.022 62.460 1.00 23.33 52 VAL A O 1
ATOM 359 N N . VAL A 1 53 ? -4.119 29.562 64.627 1.00 23.33 53 VAL A N 1
ATOM 360 C CA . VAL A 1 53 ? -2.841 28.923 64.907 1.00 23.33 53 VAL A CA 1
ATOM 361 C C . VAL A 1 53 ? -2.864 28.115 66.192 1.00 23.33 53 VAL A C 1
ATOM 362 O O . VAL A 1 53 ? -2.913 28.679 67.282 1.00 23.33 53 VAL A O 1
ATOM 366 N N . GLN A 1 54 ? -2.818 26.795 66.068 1.00 23.33 54 GLN A N 1
ATOM 367 C CA . GLN A 1 54 ? -2.819 25.947 67.248 1.00 23.33 54 GLN A CA 1
ATOM 368 C C . GLN A 1 54 ? -1.551 25.119 67.247 1.00 23.33 54 GLN A C 1
ATOM 369 O O . GLN A 1 54 ? -0.893 24.987 66.209 1.00 23.33 54 GLN A O 1
ATOM 375 N N . SER A 1 55 ? -1.200 24.562 68.399 1.00 23.33 55 SER A N 1
ATOM 376 C CA . SER A 1 55 ? -0.001 23.741 68.476 1.00 23.33 55 SER A CA 1
ATOM 377 C C . SER A 1 55 ? -0.265 22.334 69.000 1.00 23.33 55 SER A C 1
ATOM 378 O O . SER A 1 55 ? -1.353 22.019 69.460 1.00 23.33 55 SER A O 1
ATOM 381 N N . VAL A 1 56 ? 0.752 21.492 68.898 1.00 23.33 56 VAL A N 1
ATOM 382 C CA . VAL A 1 56 ? 0.687 20.123 69.371 1.00 23.33 56 VAL A CA 1
ATOM 383 C C . VAL A 1 56 ? 2.089 19.789 69.854 1.00 23.33 56 VAL A C 1
ATOM 384 O O . VAL A 1 56 ? 3.050 20.468 69.497 1.00 23.33 56 VAL A O 1
ATOM 388 N N . PRO A 1 57 ? 2.228 18.745 70.678 1.00 23.33 57 PRO A N 1
ATOM 389 C CA . PRO A 1 57 ? 3.566 18.414 71.156 1.00 23.33 57 PRO A CA 1
ATOM 390 C C . PRO A 1 57 ? 4.579 18.051 70.072 1.00 23.33 57 PRO A C 1
ATOM 391 O O . PRO A 1 57 ? 5.577 18.753 69.903 1.00 23.33 57 PRO A O 1
ATOM 395 N N . GLY A 1 58 ? 4.330 16.980 69.328 1.00 23.33 58 GLY A N 1
ATOM 396 C CA . GLY A 1 58 ? 5.276 16.590 68.299 1.00 23.33 58 GLY A CA 1
ATOM 397 C C . GLY A 1 58 ? 4.697 16.532 66.901 1.00 23.33 58 GLY A C 1
ATOM 398 O O . GLY A 1 58 ? 3.508 16.760 66.720 1.00 23.33 58 GLY A O 1
ATOM 399 N N . SER A 1 59 ? 5.542 16.221 65.915 1.00 23.33 59 SER A N 1
ATOM 400 C CA . SER A 1 59 ? 5.120 16.131 64.517 1.00 23.33 59 SER A CA 1
ATOM 401 C C . SER A 1 59 ? 4.088 15.044 64.283 1.00 23.33 59 SER A C 1
ATOM 402 O O . SER A 1 59 ? 3.237 15.165 63.410 1.00 23.33 59 SER A O 1
ATOM 405 N N . TRP A 1 60 ? 4.164 13.978 65.059 1.00 23.33 60 TRP A N 1
ATOM 406 C CA . TRP A 1 60 ? 3.228 12.884 64.916 1.00 23.33 60 TRP A CA 1
ATOM 407 C C . TRP A 1 60 ? 1.806 13.377 65.054 1.00 23.33 60 TRP A C 1
ATOM 408 O O . TRP A 1 60 ? 0.894 12.858 64.430 1.00 23.33 60 TRP A O 1
ATOM 419 N N . GLU A 1 61 ? 1.622 14.392 65.882 1.00 23.33 61 GLU A N 1
ATOM 420 C CA . GLU A 1 61 ? 0.301 14.956 66.123 1.00 23.33 61 GLU A CA 1
ATOM 421 C C . GLU A 1 61 ? -0.158 15.852 64.988 1.00 23.33 61 GLU A C 1
ATOM 422 O O . GLU A 1 61 ? -1.340 16.149 64.862 1.00 23.33 61 GLU A O 1
ATOM 428 N N . LEU A 1 62 ? 0.786 16.284 64.165 1.00 23.33 62 LEU A N 1
ATOM 429 C CA . LEU A 1 62 ? 0.485 17.182 63.070 1.00 23.33 62 LEU A CA 1
ATOM 430 C C . LEU A 1 62 ? -0.667 16.744 62.191 1.00 23.33 62 LEU A C 1
ATOM 431 O O . LEU A 1 62 ? -1.665 17.450 62.096 1.00 23.33 62 LEU A O 1
ATOM 436 N N . PRO A 1 63 ? -0.560 15.576 61.536 1.00 23.33 63 PRO A N 1
ATOM 437 C CA . PRO A 1 63 ? -1.676 15.163 60.685 1.00 23.33 63 PRO A CA 1
ATOM 438 C C . PRO A 1 63 ? -3.031 15.042 61.377 1.00 23.33 63 PRO A C 1
ATOM 439 O O . PRO A 1 63 ? -4.024 15.564 60.874 1.00 23.33 63 PRO A O 1
ATOM 443 N N . ILE A 1 64 ? -3.090 14.373 62.523 1.00 23.33 64 ILE A N 1
ATOM 444 C CA . ILE A 1 64 ? -4.368 14.232 63.224 1.00 23.33 64 ILE A CA 1
ATOM 445 C C . ILE A 1 64 ? -4.905 15.605 63.619 1.00 23.33 64 ILE A C 1
ATOM 446 O O . ILE A 1 64 ? -6.085 15.881 63.475 1.00 23.33 64 ILE A O 1
ATOM 451 N N . ALA A 1 65 ? -4.026 16.470 64.107 1.00 23.33 65 ALA A N 1
ATOM 452 C CA . ALA A 1 65 ? -4.419 17.806 64.505 1.00 23.33 65 ALA A CA 1
ATOM 453 C C . ALA A 1 65 ? -4.937 18.609 63.319 1.00 23.33 65 ALA A C 1
ATOM 454 O O . ALA A 1 65 ? -5.928 19.315 63.439 1.00 23.33 65 ALA A O 1
ATOM 456 N N . VAL A 1 66 ? -4.273 18.513 62.171 1.00 23.33 66 VAL A N 1
ATOM 457 C CA . VAL A 1 66 ? -4.718 19.250 60.998 1.00 23.33 66 VAL A CA 1
ATOM 458 C C . VAL A 1 66 ? -6.066 18.738 60.524 1.00 23.33 66 VAL A C 1
ATOM 459 O O . VAL A 1 66 ? -6.945 19.514 60.171 1.00 23.33 66 VAL A O 1
ATOM 463 N N . GLN A 1 67 ? -6.235 17.424 60.537 1.00 23.33 67 GLN A N 1
ATOM 464 C CA . GLN A 1 67 ? -7.490 16.813 60.108 1.00 23.33 67 GLN A CA 1
ATOM 465 C C . GLN A 1 67 ? -8.668 17.296 60.941 1.00 23.33 67 GLN A C 1
ATOM 466 O O . GLN A 1 67 ? -9.731 17.595 60.416 1.00 23.33 67 GLN A O 1
ATOM 472 N N . ARG A 1 68 ? -8.462 17.353 62.251 1.00 23.33 68 ARG A N 1
ATOM 473 C CA . ARG A 1 68 ? -9.488 17.766 63.199 1.00 23.33 68 ARG A CA 1
ATOM 474 C C . ARG A 1 68 ? -9.733 19.259 63.201 1.00 23.33 68 ARG A C 1
ATOM 475 O O . ARG A 1 68 ? -10.861 19.704 63.378 1.00 23.33 68 ARG A O 1
ATOM 483 N N . LEU A 1 69 ? -8.674 20.036 63.024 1.00 23.33 69 LEU A N 1
ATOM 484 C CA . LEU A 1 69 ? -8.817 21.480 63.008 1.00 23.33 69 LEU A CA 1
ATOM 485 C C . LEU A 1 69 ? -9.769 21.807 61.873 1.00 23.33 69 LEU A C 1
ATOM 486 O O . LEU A 1 69 ? -10.770 22.476 62.072 1.00 23.33 69 LEU A O 1
ATOM 491 N N . TYR A 1 70 ? -9.454 21.332 60.677 1.00 23.33 70 TYR A N 1
ATOM 492 C CA . TYR A 1 70 ? -10.310 21.578 59.524 1.00 23.33 70 TYR A CA 1
ATOM 493 C C . TYR A 1 70 ? -11.711 21.077 59.818 1.00 23.33 70 TYR A C 1
ATOM 494 O O . TYR A 1 70 ? -12.697 21.761 59.587 1.00 23.33 70 TYR A O 1
ATOM 503 N N . SER A 1 71 ? -11.780 19.858 60.323 1.00 23.33 71 SER A N 1
ATOM 504 C CA . SER A 1 71 ? -13.042 19.235 60.661 1.00 23.33 71 SER A CA 1
ATOM 505 C C . SER A 1 71 ? -13.884 20.209 61.473 1.00 23.33 71 SER A C 1
ATOM 506 O O . SER A 1 71 ? -15.067 20.398 61.208 1.00 23.33 71 SER A O 1
ATOM 509 N N . ALA A 1 72 ? -13.260 20.831 62.464 1.00 23.33 72 ALA A N 1
ATOM 510 C CA . ALA A 1 72 ? -13.963 21.767 63.320 1.00 23.33 72 ALA A CA 1
ATOM 511 C C . ALA A 1 72 ? -14.474 22.939 62.518 1.00 23.33 72 ALA A C 1
ATOM 512 O O . ALA A 1 72 ? -15.661 23.245 62.571 1.00 23.33 72 ALA A O 1
ATOM 514 N N . SER A 1 73 ? -13.588 23.584 61.765 1.00 23.33 73 SER A N 1
ATOM 515 C CA . SER A 1 73 ? -13.969 24.742 60.961 1.00 23.33 73 SER A CA 1
ATOM 516 C C . SER A 1 73 ? -15.220 24.474 60.122 1.00 23.33 73 SER A C 1
ATOM 517 O O . SER A 1 73 ? -15.973 25.400 59.788 1.00 23.33 73 SER A O 1
ATOM 520 N N . GLN A 1 74 ? -15.446 23.208 59.785 1.00 23.33 74 GLN A N 1
ATOM 521 C CA . GLN A 1 74 ? -16.612 22.846 58.995 1.00 23.33 74 GLN A CA 1
ATOM 522 C C . GLN A 1 74 ? -17.887 22.923 59.817 1.00 23.33 74 GLN A C 1
ATOM 523 O O . GLN A 1 74 ? -18.905 23.433 59.344 1.00 23.33 74 GLN A O 1
ATOM 529 N N . LEU A 1 75 ? -17.835 22.415 61.046 1.00 23.33 75 LEU A N 1
ATOM 530 C CA . LEU A 1 75 ? -18.998 22.441 61.921 1.00 23.33 75 LEU A CA 1
ATOM 531 C C . LEU A 1 75 ? -19.503 23.869 62.134 1.00 23.33 75 LEU A C 1
ATOM 532 O O . LEU A 1 75 ? -20.674 24.085 62.451 1.00 23.33 75 LEU A O 1
ATOM 537 N N . GLN A 1 76 ? -18.622 24.844 61.950 1.00 23.33 76 GLN A N 1
ATOM 538 C CA . GLN A 1 76 ? -19.002 26.235 62.121 1.00 23.33 76 GLN A CA 1
ATOM 539 C C . GLN A 1 76 ? -19.850 26.754 60.923 1.00 23.33 76 GLN A C 1
ATOM 540 O O . GLN A 1 76 ? -20.839 27.514 61.164 1.00 23.33 76 GLN A O 1
ATOM 546 N N . SER A 1 107 ? -12.270 34.177 60.954 1.00 23.33 107 SER A N 1
ATOM 547 C CA . SER A 1 107 ? -13.632 34.038 61.571 1.00 23.33 107 SER A CA 1
ATOM 548 C C . SER A 1 107 ? -14.607 33.215 60.706 1.00 23.33 107 SER A C 1
ATOM 549 O O . SER A 1 107 ? -14.916 33.579 59.563 1.00 23.33 107 SER A O 1
ATOM 552 N N . THR A 1 108 ? -15.066 32.106 61.288 1.00 23.33 108 THR A N 1
ATOM 553 C CA . THR A 1 108 ? -15.999 31.137 60.691 1.00 23.33 108 THR A CA 1
ATOM 554 C C . THR A 1 108 ? -15.769 30.753 59.225 1.00 23.33 108 THR A C 1
ATOM 555 O O . THR A 1 108 ? -15.173 31.508 58.445 1.00 23.33 108 THR A O 1
ATOM 559 N N . GLY A 1 109 ? -16.265 29.573 58.853 1.00 23.33 109 GLY A N 1
ATOM 560 C CA . GLY A 1 109 ? -16.094 29.092 57.490 1.00 23.33 109 GLY A CA 1
ATOM 561 C C . GLY A 1 109 ? -14.927 28.125 57.402 1.00 23.33 109 GLY A C 1
ATOM 562 O O . GLY A 1 109 ? -13.848 28.429 57.905 1.00 23.33 109 GLY A O 1
ATOM 563 N N . PRO A 1 110 ? -15.105 26.949 56.782 1.00 23.33 110 PRO A N 1
ATOM 564 C CA . PRO A 1 110 ? -14.009 25.988 56.671 1.00 23.33 110 PRO A CA 1
ATOM 565 C C . PRO A 1 110 ? -12.776 26.635 56.044 1.00 23.33 110 PRO A C 1
ATOM 566 O O . PRO A 1 110 ? -12.889 27.407 55.082 1.00 23.33 110 PRO A O 1
ATOM 570 N N . PHE A 1 111 ? -11.601 26.338 56.592 1.00 23.33 111 PHE A N 1
ATOM 571 C CA . PHE A 1 111 ? -10.363 26.903 56.081 1.00 23.33 111 PHE A CA 1
ATOM 572 C C . PHE A 1 111 ? -10.191 26.606 54.601 1.00 23.33 111 PHE A C 1
ATOM 573 O O . PHE A 1 111 ? -10.645 25.578 54.091 1.00 23.33 111 PHE A O 1
ATOM 581 N N . ASP A 1 112 ? -9.514 27.511 53.910 1.00 23.33 112 ASP A N 1
ATOM 582 C CA . ASP A 1 112 ? -9.283 27.355 52.479 1.00 23.33 112 ASP A CA 1
ATOM 583 C C . ASP A 1 112 ? -7.957 26.666 52.221 1.00 23.33 112 ASP A C 1
ATOM 584 O O . ASP A 1 112 ? -7.722 26.148 51.139 1.00 23.33 112 ASP A O 1
ATOM 589 N N . ALA A 1 113 ? -7.092 26.674 53.226 1.00 23.33 113 ALA A N 1
ATOM 590 C CA . ALA A 1 113 ? -5.785 26.041 53.142 1.00 23.33 113 ALA A CA 1
ATOM 591 C C . ALA A 1 113 ? -5.248 25.829 54.554 1.00 23.33 113 ALA A C 1
ATOM 592 O O . ALA A 1 113 ? -5.580 26.562 55.489 1.00 23.33 113 ALA A O 1
ATOM 594 N N . LEU A 1 114 ? -4.416 24.811 54.702 1.00 23.33 114 LEU A N 1
ATOM 595 C CA . LEU A 1 114 ? -3.842 24.475 55.989 1.00 23.33 114 LEU A CA 1
ATOM 596 C C . LEU A 1 114 ? -2.332 24.382 55.890 1.00 23.33 114 LEU A C 1
ATOM 597 O O . LEU A 1 114 ? -1.793 24.103 54.828 1.00 23.33 114 LEU A O 1
ATOM 602 N N . ILE A 1 115 ? -1.644 24.629 56.997 1.00 23.33 115 ILE A N 1
ATOM 603 C CA . ILE A 1 115 ? -0.191 24.566 57.013 1.00 23.33 115 ILE A CA 1
ATOM 604 C C . ILE A 1 115 ? 0.258 23.755 58.211 1.00 23.33 115 ILE A C 1
ATOM 605 O O . ILE A 1 115 ? -0.180 24.005 59.330 1.00 23.33 115 ILE A O 1
ATOM 610 N N . ALA A 1 116 ? 1.129 22.779 57.976 1.00 23.33 116 ALA A N 1
ATOM 611 C CA . ALA A 1 116 ? 1.647 21.948 59.053 1.00 23.33 116 ALA A CA 1
ATOM 612 C C . ALA A 1 116 ? 3.109 22.277 59.217 1.00 23.33 116 ALA A C 1
ATOM 613 O O . ALA A 1 116 ? 3.883 22.139 58.291 1.00 23.33 116 ALA A O 1
ATOM 615 N N . ILE A 1 117 ? 3.484 22.734 60.396 1.00 23.33 117 ILE A N 1
ATOM 616 C CA . ILE A 1 117 ? 4.867 23.080 60.656 1.00 23.33 117 ILE A CA 1
ATOM 617 C C . ILE A 1 117 ? 5.445 22.171 61.725 1.00 23.33 117 ILE A C 1
ATOM 618 O O . ILE A 1 117 ? 4.910 22.052 62.823 1.00 23.33 117 ILE A O 1
ATOM 623 N N . GLY A 1 118 ? 6.543 21.518 61.389 1.00 23.33 118 GLY A N 1
ATOM 624 C CA . GLY A 1 118 ? 7.182 20.622 62.325 1.00 23.33 118 GLY A CA 1
ATOM 625 C C . GLY A 1 118 ? 8.662 20.585 62.038 1.00 23.33 118 GLY A C 1
ATOM 626 O O . GLY A 1 118 ? 9.081 20.967 60.954 1.00 23.33 118 GLY A O 1
ATOM 627 N N . VAL A 1 119 ? 9.456 20.138 63.001 1.00 23.33 119 VAL A N 1
ATOM 628 C CA . VAL A 1 119 ? 10.895 20.075 62.815 1.00 23.33 119 VAL A CA 1
ATOM 629 C C . VAL A 1 119 ? 11.449 18.769 63.362 1.00 23.33 119 VAL A C 1
ATOM 630 O O . VAL A 1 119 ? 11.565 18.589 64.563 1.00 23.33 119 VAL A O 1
ATOM 634 N N . LEU A 1 120 ? 11.772 17.848 62.468 1.00 23.33 120 LEU A N 1
ATOM 635 C CA . LEU A 1 120 ? 12.336 16.570 62.858 1.00 23.33 120 LEU A CA 1
ATOM 636 C C . LEU A 1 120 ? 13.839 16.633 62.671 1.00 23.33 120 LEU A C 1
ATOM 637 O O . LEU A 1 120 ? 14.324 17.106 61.654 1.00 23.33 120 LEU A O 1
ATOM 642 N N . ILE A 1 121 ? 14.582 16.145 63.652 1.00 23.33 121 ILE A N 1
ATOM 643 C CA . ILE A 1 121 ? 16.037 16.128 63.564 1.00 23.33 121 ILE A CA 1
ATOM 644 C C . ILE A 1 121 ? 16.530 14.732 63.930 1.00 23.33 121 ILE A C 1
ATOM 645 O O . ILE A 1 121 ? 16.135 14.185 64.947 1.00 23.33 121 ILE A O 1
ATOM 650 N N . LYS A 1 122 ? 17.388 14.159 63.096 1.00 23.33 122 LYS A N 1
ATOM 651 C CA . LYS A 1 122 ? 17.923 12.824 63.337 1.00 23.33 122 LYS A CA 1
ATOM 652 C C . LYS A 1 122 ? 18.472 12.657 64.740 1.00 23.33 122 LYS A C 1
ATOM 653 O O . LYS A 1 122 ? 19.258 13.475 65.203 1.00 23.33 122 LYS A O 1
ATOM 659 N N . GLY A 1 123 ? 18.061 11.583 65.406 1.00 23.33 123 GLY A N 1
ATOM 660 C CA . GLY A 1 123 ? 18.555 11.304 66.740 1.00 23.33 123 GLY A CA 1
ATOM 661 C C . GLY A 1 123 ? 19.603 10.212 66.640 1.00 23.33 123 GLY A C 1
ATOM 662 O O . GLY A 1 123 ? 20.337 10.138 65.651 1.00 23.33 123 GLY A O 1
ATOM 663 N N . GLU A 1 124 ? 19.677 9.346 67.645 1.00 23.33 124 GLU A N 1
ATOM 664 C CA . GLU A 1 124 ? 20.651 8.265 67.616 1.00 23.33 124 GLU A CA 1
ATOM 665 C C . GLU A 1 124 ? 19.980 7.023 67.061 1.00 23.33 124 GLU A C 1
ATOM 666 O O . GLU A 1 124 ? 20.644 6.118 66.582 1.00 23.33 124 GLU A O 1
ATOM 672 N N . THR A 1 125 ? 18.654 6.989 67.127 1.00 23.33 125 THR A N 1
ATOM 673 C CA . THR A 1 125 ? 17.897 5.841 66.644 1.00 23.33 125 THR A CA 1
ATOM 674 C C . THR A 1 125 ? 17.138 6.131 65.354 1.00 23.33 125 THR A C 1
ATOM 675 O O . THR A 1 125 ? 17.252 7.209 64.781 1.00 23.33 125 THR A O 1
ATOM 679 N N . MET A 1 126 ? 16.357 5.156 64.912 1.00 23.33 126 MET A N 1
ATOM 680 C CA . MET A 1 126 ? 15.578 5.273 63.692 1.00 23.33 126 MET A CA 1
ATOM 681 C C . MET A 1 126 ? 14.253 5.979 63.925 1.00 23.33 126 MET A C 1
ATOM 682 O O . MET A 1 126 ? 13.423 6.063 63.032 1.00 23.33 126 MET A O 1
ATOM 687 N N . HIS A 1 127 ? 14.059 6.475 65.138 1.00 23.33 127 HIS A N 1
ATOM 688 C CA . HIS A 1 127 ? 12.844 7.186 65.508 1.00 23.33 127 HIS A CA 1
ATOM 689 C C . HIS A 1 127 ? 12.569 8.270 64.477 1.00 23.33 127 HIS A C 1
ATOM 690 O O . HIS A 1 127 ? 11.455 8.416 63.991 1.00 23.33 127 HIS A O 1
ATOM 697 N N . PHE A 1 128 ? 13.606 9.032 64.161 1.00 23.33 128 PHE A N 1
ATOM 698 C CA . PHE A 1 128 ? 13.512 10.111 63.193 1.00 23.33 128 PHE A CA 1
ATOM 699 C C . PHE A 1 128 ? 12.850 9.689 61.904 1.00 23.33 128 PHE A C 1
ATOM 700 O O . PHE A 1 128 ? 11.862 10.277 61.484 1.00 23.33 128 PHE A O 1
ATOM 708 N N . GLU A 1 129 ? 13.406 8.667 61.268 1.00 23.33 129 GLU A N 1
ATOM 709 C CA . GLU A 1 129 ? 12.866 8.196 60.006 1.00 23.33 129 GLU A CA 1
ATOM 710 C C . GLU A 1 129 ? 11.458 7.622 60.058 1.00 23.33 129 GLU A C 1
ATOM 711 O O . GLU A 1 129 ? 10.678 7.849 59.151 1.00 23.33 129 GLU A O 1
ATOM 717 N N . TYR A 1 130 ? 11.111 6.891 61.105 1.00 23.33 130 TYR A N 1
ATOM 718 C CA . TYR A 1 130 ? 9.766 6.326 61.168 1.00 23.33 130 TYR A CA 1
ATOM 719 C C . TYR A 1 130 ? 8.682 7.367 61.404 1.00 23.33 130 TYR A C 1
ATOM 720 O O . TYR A 1 130 ? 7.538 7.207 60.986 1.00 23.33 130 TYR A O 1
ATOM 729 N N . ILE A 1 131 ? 9.044 8.452 62.059 1.00 23.33 131 ILE A N 1
ATOM 730 C CA . ILE A 1 131 ? 8.086 9.501 62.309 1.00 23.33 131 ILE A CA 1
ATOM 731 C C . ILE A 1 131 ? 7.972 10.391 61.096 1.00 23.33 131 ILE A C 1
ATOM 732 O O . ILE A 1 131 ? 6.878 10.772 60.718 1.00 23.33 131 ILE A O 1
ATOM 737 N N . ALA A 1 132 ? 9.102 10.703 60.475 1.00 23.33 132 ALA A N 1
ATOM 738 C CA . ALA A 1 132 ? 9.113 11.556 59.299 1.00 23.33 132 ALA A CA 1
ATOM 739 C C . ALA A 1 132 ? 8.285 10.962 58.169 1.00 23.33 132 ALA A C 1
ATOM 740 O O . ALA A 1 132 ? 7.472 11.648 57.559 1.00 23.33 132 ALA A O 1
ATOM 742 N N . ASP A 1 133 ? 8.489 9.677 57.904 1.00 23.33 133 ASP A N 1
ATOM 743 C CA . ASP A 1 133 ? 7.776 8.990 56.844 1.00 23.33 133 ASP A CA 1
ATOM 744 C C . ASP A 1 133 ? 6.283 8.911 57.081 1.00 23.33 133 ASP A C 1
ATOM 745 O O . ASP A 1 133 ? 5.503 9.057 56.149 1.00 23.33 133 ASP A O 1
ATOM 750 N N . SER A 1 134 ? 5.875 8.682 58.324 1.00 23.33 134 SER A N 1
ATOM 751 C CA . SER A 1 134 ? 4.448 8.589 58.646 1.00 23.33 134 SER A CA 1
ATOM 752 C C . SER A 1 134 ? 3.773 9.952 58.683 1.00 23.33 134 SER A C 1
ATOM 753 O O . SER A 1 134 ? 2.646 10.106 58.224 1.00 23.33 134 SER A O 1
ATOM 756 N N . VAL A 1 135 ? 4.455 10.942 59.236 1.00 23.33 135 VAL A N 1
ATOM 757 C CA . VAL A 1 135 ? 3.895 12.275 59.285 1.00 23.33 135 VAL A CA 1
ATOM 758 C C . VAL A 1 135 ? 3.751 12.773 57.855 1.00 23.33 135 VAL A C 1
ATOM 759 O O . VAL A 1 135 ? 2.768 13.421 57.518 1.00 23.33 135 VAL A O 1
ATOM 763 N N . SER A 1 136 ? 4.732 12.464 57.012 1.00 23.33 136 SER A N 1
ATOM 764 C CA . SER A 1 136 ? 4.691 12.868 55.615 1.00 23.33 136 SER A CA 1
ATOM 765 C C . SER A 1 136 ? 3.484 12.279 54.905 1.00 23.33 136 SER A C 1
ATOM 766 O O . SER A 1 136 ? 2.685 13.008 54.325 1.00 23.33 136 SER A O 1
ATOM 769 N N . HIS A 1 137 ? 3.346 10.961 54.942 1.00 23.33 137 HIS A N 1
ATOM 770 C CA . HIS A 1 137 ? 2.200 10.332 54.308 1.00 23.33 137 HIS A CA 1
ATOM 771 C C . HIS A 1 137 ? 0.916 10.780 54.981 1.00 23.33 137 HIS A C 1
ATOM 772 O O . HIS A 1 137 ? -0.104 10.981 54.321 1.00 23.33 137 HIS A O 1
ATOM 779 N N . GLY A 1 138 ? 0.971 10.948 56.296 1.00 23.33 138 GLY A N 1
ATOM 780 C CA . GLY A 1 138 ? -0.204 11.384 57.020 1.00 23.33 138 GLY A CA 1
ATOM 781 C C . GLY A 1 138 ? -0.734 12.691 56.478 1.00 23.33 138 GLY A C 1
ATOM 782 O O . GLY A 1 138 ? -1.917 12.817 56.214 1.00 23.33 138 GLY A O 1
ATOM 783 N N . LEU A 1 139 ? 0.149 13.663 56.309 1.00 23.33 139 LEU A N 1
ATOM 784 C CA . LEU A 1 139 ? -0.259 14.959 55.811 1.00 23.33 139 LEU A CA 1
ATOM 785 C C . LEU A 1 139 ? -0.732 14.860 54.381 1.00 23.33 139 LEU A C 1
ATOM 786 O O . LEU A 1 139 ? -1.732 15.478 54.014 1.00 23.33 139 LEU A O 1
ATOM 791 N N . MET A 1 140 ? -0.015 14.090 53.570 1.00 23.33 140 MET A N 1
ATOM 792 C CA . MET A 1 140 ? -0.404 13.910 52.175 1.00 23.33 140 MET A CA 1
ATOM 793 C C . MET A 1 140 ? -1.821 13.348 52.120 1.00 23.33 140 MET A C 1
ATOM 794 O O . MET A 1 140 ? -2.611 13.690 51.244 1.00 23.33 140 MET A O 1
ATOM 799 N N . ARG A 1 141 ? -2.139 12.487 53.072 1.00 23.33 141 ARG A N 1
ATOM 800 C CA . ARG A 1 141 ? -3.462 11.895 53.121 1.00 23.33 141 ARG A CA 1
ATOM 801 C C . ARG A 1 141 ? -4.537 12.894 53.503 1.00 23.33 141 ARG A C 1
ATOM 802 O O . ARG A 1 141 ? -5.533 13.029 52.814 1.00 23.33 141 ARG A O 1
ATOM 810 N N . VAL A 1 142 ? -4.340 13.581 54.619 1.00 23.33 142 VAL A N 1
ATOM 811 C CA . VAL A 1 142 ? -5.314 14.556 55.081 1.00 23.33 142 VAL A CA 1
ATOM 812 C C . VAL A 1 142 ? -5.641 15.504 53.948 1.00 23.33 142 VAL A C 1
ATOM 813 O O . VAL A 1 142 ? -6.778 15.920 53.766 1.00 23.33 142 VAL A O 1
ATOM 817 N N . GLN A 1 143 ? -4.619 15.817 53.175 1.00 23.33 143 GLN A N 1
ATOM 818 C CA . GLN A 1 143 ? -4.733 16.710 52.036 1.00 23.33 143 GLN A CA 1
ATOM 819 C C . GLN A 1 143 ? -5.710 16.150 51.008 1.00 23.33 143 GLN A C 1
ATOM 820 O O . GLN A 1 143 ? -6.715 16.777 50.682 1.00 23.33 143 GLN A O 1
ATOM 826 N N . LEU A 1 144 ? -5.408 14.959 50.509 1.00 23.33 144 LEU A N 1
ATOM 827 C CA . LEU A 1 144 ? -6.239 14.305 49.500 1.00 23.33 144 LEU A CA 1
ATOM 828 C C . LEU A 1 144 ? -7.609 13.906 50.027 1.00 23.33 144 LEU A C 1
ATOM 829 O O . LEU A 1 144 ? -8.603 13.956 49.304 1.00 23.33 144 LEU A O 1
ATOM 834 N N . ASP A 1 145 ? -7.642 13.497 51.290 1.00 23.33 145 ASP A N 1
ATOM 835 C CA . ASP A 1 145 ? -8.871 13.086 51.967 1.00 23.33 145 ASP A CA 1
ATOM 836 C C . ASP A 1 145 ? -9.825 14.246 52.029 1.00 23.33 145 ASP A C 1
ATOM 837 O O . ASP A 1 145 ? -10.966 14.176 51.605 1.00 23.33 145 ASP A O 1
ATOM 842 N N . THR A 1 146 ? -9.305 15.320 52.591 1.00 23.33 146 THR A N 1
ATOM 843 C CA . THR A 1 146 ? -10.023 16.547 52.813 1.00 23.33 146 THR A CA 1
ATOM 844 C C . THR A 1 146 ? -10.255 17.393 51.559 1.00 23.33 146 THR A C 1
ATOM 845 O O . THR A 1 146 ? -11.189 18.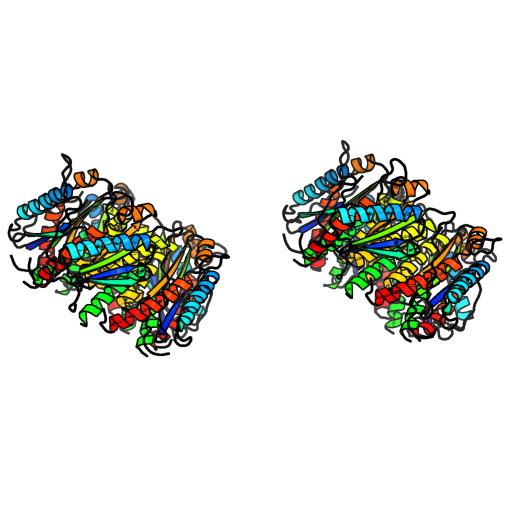188 51.514 1.00 23.33 146 THR A O 1
ATOM 849 N N . GLY A 1 147 ? -9.412 17.224 50.546 1.00 23.33 147 GLY A N 1
ATOM 850 C CA . GLY A 1 147 ? -9.561 18.005 49.338 1.00 23.33 147 GLY A CA 1
ATOM 851 C C . GLY A 1 147 ? -9.107 19.429 49.563 1.00 23.33 147 GLY A C 1
ATOM 852 O O . GLY A 1 147 ? -9.393 20.314 48.760 1.00 23.33 147 GLY A O 1
ATOM 853 N N . VAL A 1 148 ? -8.397 19.649 50.665 1.00 23.33 148 VAL A N 1
ATOM 854 C CA . VAL A 1 148 ? -7.891 20.975 51.029 1.00 23.33 148 VAL A CA 1
ATOM 855 C C . VAL A 1 148 ? -6.369 20.943 51.086 1.00 23.33 148 VAL A C 1
ATOM 856 O O . VAL A 1 148 ? -5.778 20.058 51.721 1.00 23.33 148 VAL A O 1
ATOM 860 N N . PRO A 1 149 ? -5.710 21.909 50.431 1.00 23.33 149 PRO A N 1
ATOM 861 C CA . PRO A 1 149 ? -4.251 21.924 50.449 1.00 23.33 149 PRO A CA 1
ATOM 862 C C . PRO A 1 149 ? -3.690 22.034 51.852 1.00 23.33 149 PRO A C 1
ATOM 863 O O . PRO A 1 149 ? -4.169 22.832 52.649 1.00 23.33 149 PRO A O 1
ATOM 867 N N . VAL A 1 150 ? -2.694 21.202 52.151 1.00 23.33 150 VAL A N 1
ATOM 868 C CA . VAL A 1 150 ? -2.019 21.228 53.435 1.00 23.33 150 VAL A CA 1
ATOM 869 C C . VAL A 1 150 ? -0.561 21.452 53.100 1.00 23.33 150 VAL A C 1
ATOM 870 O O . VAL A 1 150 ? 0.111 20.561 52.601 1.00 23.33 150 VAL A O 1
ATOM 874 N N . ILE A 1 151 ? -0.084 22.659 53.355 1.00 23.33 151 ILE A N 1
ATOM 875 C CA . ILE A 1 151 ? 1.294 23.004 53.062 1.00 23.33 151 ILE A CA 1
ATOM 876 C C . ILE A 1 151 ? 2.239 22.215 53.942 1.00 23.33 151 ILE A C 1
ATOM 877 O O . ILE A 1 151 ? 2.093 22.193 55.159 1.00 23.33 151 ILE A O 1
ATOM 882 N N . PHE A 1 152 ? 3.206 21.563 53.310 1.00 23.33 152 PHE A N 1
ATOM 883 C CA . PHE A 1 152 ? 4.190 20.751 54.006 1.00 23.33 152 PHE A CA 1
ATOM 884 C C . PHE A 1 152 ? 5.308 21.611 54.609 1.00 23.33 152 PHE A C 1
ATOM 885 O O . PHE A 1 152 ? 6.364 21.811 54.006 1.00 23.33 152 PHE A O 1
ATOM 893 N N . GLY A 1 153 ? 5.067 22.120 55.810 1.00 23.33 153 GLY A N 1
ATOM 894 C CA . GLY A 1 153 ? 6.068 22.934 56.468 1.00 23.33 153 GLY A CA 1
ATOM 895 C C . GLY A 1 153 ? 6.821 22.131 57.502 1.00 23.33 153 GLY A C 1
ATOM 896 O O . GLY A 1 153 ? 7.077 22.613 58.601 1.00 23.33 153 GLY A O 1
ATOM 897 N N . VAL A 1 154 ? 7.171 20.898 57.154 1.00 23.33 154 VAL A N 1
ATOM 898 C CA . VAL A 1 154 ? 7.903 20.022 58.064 1.00 23.33 154 VAL A CA 1
ATOM 899 C C . VAL A 1 154 ? 9.340 19.850 57.618 1.00 23.33 154 VAL A C 1
ATOM 900 O O . VAL A 1 154 ? 9.594 19.475 56.481 1.00 23.33 154 VAL A O 1
ATOM 904 N N . LEU A 1 155 ? 10.280 20.133 58.511 1.00 23.33 155 LEU A N 1
ATOM 905 C CA . LEU A 1 155 ? 11.688 19.984 58.191 1.00 23.33 155 LEU A CA 1
ATOM 906 C C . LEU A 1 155 ? 12.189 18.631 58.674 1.00 23.33 155 LEU A C 1
ATOM 907 O O . LEU A 1 155 ? 11.932 18.222 59.797 1.00 23.33 155 LEU A O 1
ATOM 912 N N . THR A 1 156 ? 12.886 17.930 57.794 1.00 23.33 156 THR A N 1
ATOM 913 C CA . THR A 1 156 ? 13.449 16.624 58.101 1.00 23.33 156 THR A CA 1
ATOM 914 C C . THR A 1 156 ? 14.942 16.815 57.922 1.00 23.33 156 THR A C 1
ATOM 915 O O . THR A 1 156 ? 15.518 16.514 56.886 1.00 23.33 156 THR A O 1
ATOM 919 N N . VAL A 1 157 ? 15.551 17.328 58.973 1.00 23.33 157 VAL A N 1
ATOM 920 C CA . VAL A 1 157 ? 16.954 17.668 59.003 1.00 23.33 157 VAL A CA 1
ATOM 921 C C . VAL A 1 157 ? 17.877 16.674 59.713 1.00 23.33 157 VAL A C 1
ATOM 922 O O . VAL A 1 157 ? 17.421 15.798 60.452 1.00 23.33 157 VAL A O 1
ATOM 926 N N . LEU A 1 158 ? 19.182 16.812 59.484 1.00 23.33 158 LEU A N 1
ATOM 927 C CA . LEU A 1 158 ? 20.161 15.933 60.114 1.00 23.33 158 LEU A CA 1
ATOM 928 C C . LEU A 1 158 ? 20.958 16.634 61.204 1.00 23.33 158 LEU A C 1
ATOM 929 O O . LEU A 1 158 ? 21.525 15.975 62.064 1.00 23.33 158 LEU A O 1
ATOM 934 N N . THR A 1 159 ? 21.013 17.962 61.175 1.00 23.33 159 THR A N 1
ATOM 935 C CA . THR A 1 159 ? 21.738 18.713 62.201 1.00 23.33 159 THR A CA 1
ATOM 936 C C . THR A 1 159 ? 21.024 20.001 62.569 1.00 23.33 159 THR A C 1
ATOM 937 O O . THR A 1 159 ? 20.330 20.586 61.754 1.00 23.33 159 THR A O 1
ATOM 941 N N . ASP A 1 160 ? 21.204 20.442 63.807 1.00 23.33 160 ASP A N 1
ATOM 942 C CA . ASP A 1 160 ? 20.581 21.671 64.287 1.00 23.33 160 ASP A CA 1
ATOM 943 C C . ASP A 1 160 ? 20.769 22.833 63.337 1.00 23.33 160 ASP A C 1
ATOM 944 O O . ASP A 1 160 ? 19.811 23.533 63.016 1.00 23.33 160 ASP A O 1
ATOM 949 N N . ASP A 1 161 ? 22.007 23.039 62.896 1.00 23.33 161 ASP A N 1
ATOM 950 C CA . ASP A 1 161 ? 22.311 24.126 61.984 1.00 23.33 161 ASP A CA 1
ATOM 951 C C . ASP A 1 161 ? 21.460 24.102 60.731 1.00 23.33 161 ASP A C 1
ATOM 952 O O . ASP A 1 161 ? 21.031 25.151 60.253 1.00 23.33 161 ASP A O 1
ATOM 957 N N . GLN A 1 162 ? 21.206 22.913 60.193 1.00 23.33 162 GLN A N 1
ATOM 958 C CA . GLN A 1 162 ? 20.401 22.819 58.991 1.00 23.33 162 GLN A CA 1
ATOM 959 C C . GLN A 1 162 ? 19.032 23.379 59.288 1.00 23.33 162 GLN A C 1
ATOM 960 O O . GLN A 1 162 ? 18.478 24.107 58.487 1.00 23.33 162 GLN A O 1
ATOM 966 N N . ALA A 1 163 ? 18.490 23.051 60.452 1.00 23.33 163 ALA A N 1
ATOM 967 C CA . ALA A 1 163 ? 17.173 23.547 60.829 1.00 23.33 163 ALA A CA 1
ATOM 968 C C . ALA A 1 163 ? 17.218 25.073 60.844 1.00 23.33 163 ALA A C 1
ATOM 969 O O . ALA A 1 163 ? 16.410 25.732 60.198 1.00 23.33 163 ALA A O 1
ATOM 971 N N . LYS A 1 164 ? 18.184 25.621 61.574 1.00 23.33 164 LYS A N 1
ATOM 972 C CA . LYS A 1 164 ? 18.355 27.060 61.682 1.00 23.33 164 LYS A CA 1
ATOM 973 C C . LYS A 1 164 ? 18.473 27.720 60.320 1.00 23.33 164 LYS A C 1
ATOM 974 O O . LYS A 1 164 ? 17.830 28.735 60.056 1.00 23.33 164 LYS A O 1
ATOM 980 N N . ALA A 1 165 ? 19.310 27.151 59.457 1.00 23.33 165 ALA A N 1
ATOM 981 C CA . ALA A 1 165 ? 19.484 27.700 58.122 1.00 23.33 165 ALA A CA 1
ATOM 982 C C . ALA A 1 165 ? 18.135 27.775 57.398 1.00 23.33 165 ALA A C 1
ATOM 983 O O . ALA A 1 165 ? 17.794 28.805 56.821 1.00 23.33 165 ALA A O 1
ATOM 985 N N . ARG A 1 166 ? 17.361 26.696 57.441 1.00 23.33 166 ARG A N 1
ATOM 986 C CA . ARG A 1 166 ? 16.054 26.674 56.788 1.00 23.33 166 ARG A CA 1
ATOM 987 C C . ARG A 1 166 ? 15.028 27.574 57.475 1.00 23.33 166 ARG A C 1
ATOM 988 O O . ARG A 1 166 ? 13.980 27.868 56.904 1.00 23.33 166 ARG A O 1
ATOM 996 N N . ALA A 1 167 ? 15.314 28.002 58.700 1.00 23.33 167 ALA A N 1
ATOM 997 C CA . ALA A 1 167 ? 14.384 28.864 59.425 1.00 23.33 167 ALA A CA 1
ATOM 998 C C . ALA A 1 167 ? 14.781 30.336 59.344 1.00 23.33 167 ALA A C 1
ATOM 999 O O . ALA A 1 167 ? 14.140 31.192 59.948 1.00 23.33 167 ALA A O 1
ATOM 1001 N N . GLY A 1 168 ? 15.838 30.629 58.592 1.00 23.33 168 GLY A N 1
ATOM 1002 C CA . GLY A 1 168 ? 16.286 32.000 58.466 1.00 23.33 168 GLY A CA 1
ATOM 1003 C C . GLY A 1 168 ? 17.068 32.478 59.680 1.00 23.33 168 GLY A C 1
ATOM 1004 O O . GLY A 1 168 ? 17.574 33.601 59.697 1.00 23.33 168 GLY A O 1
ATOM 1005 N N . VAL A 1 169 ? 17.180 31.625 60.697 1.00 23.33 169 VAL A N 1
ATOM 1006 C CA . VAL A 1 169 ? 17.901 31.980 61.916 1.00 23.33 169 VAL A CA 1
ATOM 1007 C C . VAL A 1 169 ? 19.313 32.431 61.601 1.00 23.33 169 VAL A C 1
ATOM 1008 O O . VAL A 1 169 ? 19.742 33.475 62.052 1.00 23.33 169 VAL A O 1
ATOM 1012 N N . ILE A 1 170 ? 20.031 31.662 60.804 1.00 23.33 170 ILE A N 1
ATOM 1013 C CA . ILE A 1 170 ? 21.381 32.052 60.470 1.00 23.33 170 ILE A CA 1
ATOM 1014 C C . ILE A 1 170 ? 21.412 33.294 59.570 1.00 23.33 170 ILE A C 1
ATOM 1015 O O . ILE A 1 170 ? 20.448 33.583 58.848 1.00 23.33 170 ILE A O 1
ATOM 1020 N N . GLU A 1 171 ? 22.518 34.037 59.654 1.00 23.33 171 GLU A N 1
ATOM 1021 C CA . GLU A 1 171 ? 22.713 35.268 58.889 1.00 23.33 171 GLU A CA 1
ATOM 1022 C C . GLU A 1 171 ? 22.502 35.049 57.396 1.00 23.33 171 GLU A C 1
ATOM 1023 O O . GLU A 1 171 ? 23.067 34.114 56.803 1.00 23.33 171 GLU A O 1
ATOM 1029 N N . GLY A 1 172 ? 21.685 35.912 56.796 1.00 23.33 172 GLY A N 1
ATOM 1030 C CA . GLY A 1 172 ? 21.405 35.799 55.377 1.00 23.33 172 GLY A CA 1
ATOM 1031 C C . GLY A 1 172 ? 21.014 34.389 54.960 1.00 23.33 172 GLY A C 1
ATOM 1032 O O . GLY A 1 172 ? 21.505 33.857 53.949 1.00 23.33 172 GLY A O 1
ATOM 1033 N N . SER A 1 173 ? 20.153 33.756 55.755 1.00 23.33 173 SER A N 1
ATOM 1034 C CA . SER A 1 173 ? 19.681 32.411 55.427 1.00 23.33 173 SER A CA 1
ATOM 1035 C C . SER A 1 173 ? 18.199 32.613 55.140 1.00 23.33 173 SER A C 1
ATOM 1036 O O . SER A 1 173 ? 17.567 33.479 55.746 1.00 23.33 173 SER A O 1
ATOM 1039 N N . HIS A 1 174 ? 17.657 31.835 54.211 1.00 23.33 174 HIS A N 1
ATOM 1040 C CA . HIS A 1 174 ? 16.258 31.974 53.818 1.00 23.33 174 HIS A CA 1
ATOM 1041 C C . HIS A 1 174 ? 15.239 31.257 54.694 1.00 23.33 174 HIS A C 1
ATOM 1042 O O . HIS A 1 174 ? 15.204 30.041 54.762 1.00 23.33 174 HIS A O 1
ATOM 1049 N N . ASN A 1 175 ? 14.386 32.004 55.357 1.00 23.33 175 ASN A N 1
ATOM 1050 C CA . ASN A 1 175 ? 13.375 31.359 56.163 1.00 23.33 175 ASN A CA 1
ATOM 1051 C C . ASN A 1 175 ? 12.333 30.718 55.235 1.00 23.33 175 ASN A C 1
ATOM 1052 O O . ASN A 1 175 ? 11.626 31.412 54.512 1.00 23.33 175 ASN A O 1
ATOM 1057 N N . HIS A 1 176 ? 12.231 29.397 55.256 1.00 23.33 176 HIS A N 1
ATOM 1058 C CA . HIS A 1 176 ? 11.251 28.707 54.426 1.00 23.33 176 HIS A CA 1
ATOM 1059 C C . HIS A 1 176 ? 9.811 29.009 54.839 1.00 23.33 176 HIS A C 1
ATOM 1060 O O . HIS A 1 176 ? 8.880 28.806 54.060 1.00 23.33 176 HIS A O 1
ATOM 1067 N N . GLY A 1 177 ? 9.622 29.480 56.064 1.00 23.33 177 GLY A N 1
ATOM 1068 C CA . GLY A 1 177 ? 8.281 29.799 56.510 1.00 23.33 177 GLY A CA 1
ATOM 1069 C C . GLY A 1 177 ? 7.608 30.736 55.526 1.00 23.33 177 GLY A C 1
ATOM 1070 O O . GLY A 1 177 ? 6.429 30.587 55.203 1.00 23.33 177 GLY A O 1
ATOM 1071 N N . GLU A 1 178 ? 8.371 31.715 55.055 1.00 23.33 178 GLU A N 1
ATOM 1072 C CA . GLU A 1 178 ? 7.873 32.677 54.085 1.00 23.33 178 GLU A CA 1
ATOM 1073 C C . GLU A 1 178 ? 7.305 31.945 52.874 1.00 23.33 178 GLU A C 1
ATOM 1074 O O . GLU A 1 178 ? 6.241 32.289 52.377 1.00 23.33 178 GLU A O 1
ATOM 1080 N N . ASP A 1 179 ? 8.026 30.934 52.402 1.00 23.33 179 ASP A N 1
ATOM 1081 C CA . ASP A 1 179 ? 7.577 30.152 51.266 1.00 23.33 179 ASP A CA 1
ATOM 1082 C C . ASP A 1 179 ? 6.241 29.486 51.554 1.00 23.33 179 ASP A C 1
ATOM 1083 O O . ASP A 1 179 ? 5.331 29.503 50.718 1.00 23.33 179 ASP A O 1
ATOM 1088 N N . TRP A 1 180 ? 6.124 28.903 52.744 1.00 23.33 180 TRP A N 1
ATOM 1089 C CA . TRP A 1 180 ? 4.899 28.207 53.135 1.00 23.33 180 TRP A CA 1
ATOM 1090 C C . TRP A 1 180 ? 3.682 29.116 53.238 1.00 23.33 180 TRP A C 1
ATOM 1091 O O . TRP A 1 180 ? 2.596 28.759 52.784 1.00 23.33 180 TRP A O 1
ATOM 1102 N N . GLY A 1 181 ? 3.856 30.289 53.833 1.00 23.33 181 GLY A N 1
ATOM 1103 C CA . GLY A 1 181 ? 2.740 31.211 53.923 1.00 23.33 181 GLY A CA 1
ATOM 1104 C C . GLY A 1 181 ? 2.318 31.579 52.515 1.00 23.33 181 GLY A C 1
ATOM 1105 O O . GLY A 1 181 ? 1.150 31.533 52.161 1.00 23.33 181 GLY A O 1
ATOM 1106 N N . LEU A 1 182 ? 3.299 31.930 51.700 1.00 23.33 182 LEU A N 1
ATOM 1107 C CA . LEU A 1 182 ? 3.055 32.300 50.322 1.00 23.33 182 LEU A CA 1
ATOM 1108 C C . LEU A 1 182 ? 2.293 31.209 49.600 1.00 23.33 182 LEU A C 1
ATOM 1109 O O . LEU A 1 182 ? 1.324 31.479 48.895 1.00 23.33 182 LEU A O 1
ATOM 1114 N N . ALA A 1 183 ? 2.738 29.972 49.779 1.00 23.33 183 ALA A N 1
ATOM 1115 C CA . ALA A 1 183 ? 2.099 28.832 49.133 1.00 23.33 183 ALA A CA 1
ATOM 1116 C C . ALA A 1 183 ? 0.687 28.605 49.653 1.00 23.33 183 ALA A C 1
ATOM 1117 O O . ALA A 1 183 ? -0.222 28.261 48.896 1.00 23.33 183 ALA A O 1
ATOM 1119 N N . ALA A 1 184 ? 0.503 28.800 50.951 1.00 23.33 184 ALA A N 1
ATOM 1120 C CA . ALA A 1 184 ? -0.806 28.602 51.558 1.00 23.33 184 ALA A CA 1
ATOM 1121 C C . ALA A 1 184 ? -1.844 29.471 50.862 1.00 23.33 184 ALA A C 1
ATOM 1122 O O . ALA A 1 184 ? -2.934 29.022 50.532 1.00 23.33 184 ALA A O 1
ATOM 1124 N N . VAL A 1 185 ? -1.482 30.724 50.632 1.00 23.33 185 VAL A N 1
ATOM 1125 C CA . VAL A 1 185 ? -2.370 31.670 49.983 1.00 23.33 185 VAL A CA 1
ATOM 1126 C C . VAL A 1 185 ? -2.674 31.219 48.562 1.00 23.33 185 VAL A C 1
ATOM 1127 O O . VAL A 1 185 ? -3.834 31.089 48.178 1.00 23.33 185 VAL A O 1
ATOM 1131 N N . GLU A 1 186 ? -1.636 30.961 47.779 1.00 23.33 186 GLU A N 1
ATOM 1132 C CA . GLU A 1 186 ? -1.853 30.539 46.409 1.00 23.33 186 GLU A CA 1
ATOM 1133 C C . GLU A 1 186 ? -2.787 29.356 46.337 1.00 23.33 186 GLU A C 1
ATOM 1134 O O . GLU A 1 186 ? -3.795 29.388 45.630 1.00 23.33 186 GLU A O 1
ATOM 1140 N N . MET A 1 187 ? -2.451 28.305 47.068 1.00 23.33 187 MET A N 1
ATOM 1141 C CA . MET A 1 187 ? -3.265 27.103 47.060 1.00 23.33 187 MET A CA 1
ATOM 1142 C C . MET A 1 187 ? -4.680 27.355 47.568 1.00 23.33 187 MET A C 1
ATOM 1143 O O . MET A 1 187 ? -5.629 26.770 47.061 1.00 23.33 187 MET A O 1
ATOM 1148 N N . GLY A 1 188 ? -4.818 28.226 48.566 1.00 23.33 188 GLY A N 1
ATOM 1149 C CA . GLY A 1 188 ? -6.135 28.530 49.091 1.00 23.33 188 GLY A CA 1
ATOM 1150 C C . GLY A 1 188 ? -6.993 29.126 47.995 1.00 23.33 188 GLY A C 1
ATOM 1151 O O . GLY A 1 188 ? -8.141 28.733 47.783 1.00 23.33 188 GLY A O 1
ATOM 1152 N N . VAL A 1 189 ? -6.419 30.093 47.290 1.00 23.33 189 VAL A N 1
ATOM 1153 C CA . VAL A 1 189 ? -7.106 30.748 46.183 1.00 23.33 189 VAL A CA 1
ATOM 1154 C C . VAL A 1 189 ? -7.466 29.722 45.116 1.00 23.33 189 VAL A C 1
ATOM 1155 O O . VAL A 1 189 ? -8.602 29.670 44.639 1.00 23.33 189 VAL A O 1
ATOM 1159 N N . ARG A 1 190 ? -6.482 28.909 44.748 1.00 23.33 190 ARG A N 1
ATOM 1160 C CA . ARG A 1 190 ? -6.688 27.897 43.737 1.00 23.33 190 ARG A CA 1
ATOM 1161 C C . ARG A 1 190 ? -7.767 26.908 44.134 1.00 23.33 190 ARG A C 1
ATOM 1162 O O . ARG A 1 190 ? -8.617 26.552 43.313 1.00 23.33 190 ARG A O 1
ATOM 1170 N N . ARG A 1 191 ? -7.745 26.475 45.390 1.00 23.33 191 ARG A N 1
ATOM 1171 C CA . ARG A 1 191 ? -8.737 25.519 45.868 1.00 23.33 191 ARG A CA 1
ATOM 1172 C C . ARG A 1 191 ? -10.136 26.066 45.624 1.00 23.33 191 ARG A C 1
ATOM 1173 O O . ARG A 1 191 ? -11.016 25.360 45.130 1.00 23.33 191 ARG A O 1
ATOM 1181 N N . ARG A 1 192 ? -10.340 27.330 45.974 1.00 23.33 192 ARG A N 1
ATOM 1182 C CA . ARG A 1 192 ? -11.639 27.961 45.781 1.00 23.33 192 ARG A CA 1
ATOM 1183 C C . ARG A 1 192 ? -12.101 27.849 44.335 1.00 23.33 192 ARG A C 1
ATOM 1184 O O . ARG A 1 192 ? -13.226 27.404 44.073 1.00 23.33 192 ARG A O 1
ATOM 1192 N N . ASP A 1 193 ? -11.238 28.258 43.400 1.00 23.33 193 ASP A N 1
ATOM 1193 C CA . ASP A 1 193 ? -11.587 28.206 41.985 1.00 23.33 193 ASP A CA 1
ATOM 1194 C C . ASP A 1 193 ? -11.940 26.802 41.558 1.00 23.33 193 ASP A C 1
ATOM 1195 O O . ASP A 1 193 ? -12.921 26.591 40.839 1.00 23.33 193 ASP A O 1
ATOM 1200 N N . TRP A 1 194 ? -11.141 25.836 41.985 1.00 23.33 194 TRP A N 1
ATOM 1201 C CA . TRP A 1 194 ? -11.432 24.467 41.624 1.00 23.33 194 TRP A CA 1
ATOM 1202 C C . TRP A 1 194 ? -12.799 24.118 42.185 1.00 23.33 194 TRP A C 1
ATOM 1203 O O . TRP A 1 194 ? -13.628 23.520 41.508 1.00 23.33 194 TRP A O 1
ATOM 1214 N N . ALA A 1 195 ? -13.040 24.516 43.424 1.00 23.33 195 ALA A N 1
ATOM 1215 C CA . ALA A 1 195 ? -14.310 24.228 44.065 1.00 23.33 195 ALA A CA 1
ATOM 1216 C C . ALA A 1 195 ? -15.444 24.862 43.278 1.00 23.33 195 ALA A C 1
ATOM 1217 O O . ALA A 1 195 ? -16.582 24.416 43.338 1.00 23.33 195 ALA A O 1
ATOM 1219 N N . ALA A 1 196 ? -15.121 25.906 42.531 1.00 23.33 196 ALA A N 1
ATOM 1220 C CA . ALA A 1 196 ? -16.111 26.608 41.727 1.00 23.33 196 ALA A CA 1
ATOM 1221 C C . ALA A 1 196 ? -16.208 26.014 40.329 1.00 23.33 196 ALA A C 1
ATOM 1222 O O . ALA A 1 196 ? -16.911 26.542 39.475 1.00 23.33 196 ALA A O 1
ATOM 1224 N N . GLY A 1 197 ? -15.489 24.920 40.101 1.00 23.33 197 GLY A N 1
ATOM 1225 C CA . GLY A 1 197 ? -15.512 24.278 38.802 1.00 23.33 197 GLY A CA 1
ATOM 1226 C C . GLY A 1 197 ? -14.764 25.063 37.735 1.00 23.33 197 GLY A C 1
ATOM 1227 O O . GLY A 1 197 ? -14.892 24.778 36.542 1.00 23.33 197 GLY A O 1
ATOM 1228 N N . LYS A 1 198 ? -13.978 26.048 38.147 1.00 23.33 198 LYS A N 1
ATOM 1229 C CA . LYS A 1 198 ? -13.226 26.847 37.189 1.00 23.33 198 LYS A CA 1
ATOM 1230 C C . LYS A 1 198 ? -11.944 26.146 36.747 1.00 23.33 198 LYS A C 1
ATOM 1231 O O . LYS A 1 198 ? -11.267 25.526 37.577 1.00 23.33 198 LYS A O 1
ATOM 1237 N N . THR A 1 199 ? -11.600 26.242 35.457 1.00 23.33 199 THR A N 1
ATOM 1238 C CA . THR A 1 199 ? -10.366 25.619 34.967 1.00 23.33 199 THR A CA 1
ATOM 1239 C C . THR A 1 199 ? -9.489 26.537 34.101 1.00 23.33 199 THR A C 1
ATOM 1240 O O . THR A 1 199 ? -8.654 25.990 33.357 1.00 23.33 199 THR A O 1
ATOM 1244 N N . GLY B 1 5 ? 14.639 1.764 27.601 1.00 23.33 5 GLY B N 1
ATOM 1245 C CA . GLY B 1 5 ? 13.837 2.511 26.554 1.00 23.33 5 GLY B CA 1
ATOM 1246 C C . GLY B 1 5 ? 12.471 1.891 26.257 1.00 23.33 5 GLY B C 1
ATOM 1247 O O . GLY B 1 5 ? 12.307 0.656 26.249 1.00 23.33 5 GLY B O 1
ATOM 1248 N N . PRO B 1 6 ? 11.458 2.731 26.005 1.00 23.33 6 PRO B N 1
ATOM 1249 C CA . PRO B 1 6 ? 10.077 2.296 25.704 1.00 23.33 6 PRO B CA 1
ATOM 1250 C C . PRO B 1 6 ? 9.760 2.179 24.205 1.00 23.33 6 PRO B C 1
ATOM 1251 O O . PRO B 1 6 ? 10.583 2.522 23.345 1.00 23.33 6 PRO B O 1
ATOM 1255 N N . THR B 1 7 ? 8.558 1.697 23.898 1.00 23.33 7 THR B N 1
ATOM 1256 C CA . THR B 1 7 ? 8.146 1.582 22.493 1.00 23.33 7 THR B CA 1
ATOM 1257 C C . THR B 1 7 ? 7.114 2.680 22.165 1.00 23.33 7 THR B C 1
ATOM 1258 O O . THR B 1 7 ? 6.037 2.772 22.771 1.00 23.33 7 THR B O 1
ATOM 1262 N N . PRO B 1 8 ? 7.437 3.522 21.180 1.00 23.33 8 PRO B N 1
ATOM 1263 C CA . PRO B 1 8 ? 6.569 4.638 20.748 1.00 23.33 8 PRO B CA 1
ATOM 1264 C C . PRO B 1 8 ? 5.206 4.194 20.226 1.00 23.33 8 PRO B C 1
ATOM 1265 O O . PRO B 1 8 ? 5.104 3.141 19.626 1.00 23.33 8 PRO B O 1
ATOM 1269 N N . GLN B 1 9 ? 4.170 4.990 20.475 1.00 23.33 9 GLN B N 1
ATOM 1270 C CA . GLN B 1 9 ? 2.803 4.706 20.004 1.00 23.33 9 GLN B CA 1
ATOM 1271 C C . GLN B 1 9 ? 2.000 6.001 19.978 1.00 23.33 9 GLN B C 1
ATOM 1272 O O . GLN B 1 9 ? 1.832 6.656 21.008 1.00 23.33 9 GLN B O 1
ATOM 1278 N N . GLN B 1 10 ? 1.505 6.369 18.800 1.00 23.33 10 GLN B N 1
ATOM 1279 C CA . GLN B 1 10 ? 0.727 7.593 18.664 1.00 23.33 10 GLN B CA 1
ATOM 1280 C C . GLN B 1 10 ? -0.733 7.195 18.467 1.00 23.33 10 GLN B C 1
ATOM 1281 O O . GLN B 1 10 ? -1.045 6.375 17.604 1.00 23.33 10 GLN B O 1
ATOM 1287 N N . HIS B 1 11 ? -1.617 7.745 19.294 1.00 23.33 11 HIS B N 1
ATOM 1288 C CA . HIS B 1 11 ? -3.034 7.451 19.185 1.00 23.33 11 HIS B CA 1
ATOM 1289 C C . HIS B 1 11 ? -3.774 8.710 18.770 1.00 23.33 11 HIS B C 1
ATOM 1290 O O . HIS B 1 11 ? -3.193 9.796 18.752 1.00 23.33 11 HIS B O 1
ATOM 1297 N N . ASP B 1 12 ? -5.048 8.560 18.419 1.00 23.33 12 ASP B N 1
ATOM 1298 C CA . ASP B 1 12 ? -5.865 9.690 18.003 1.00 23.33 12 ASP B CA 1
ATOM 1299 C C . ASP B 1 12 ? -5.946 10.751 19.106 1.00 23.33 12 ASP B C 1
ATOM 1300 O O . ASP B 1 12 ? -5.293 11.799 19.039 1.00 23.33 12 ASP B O 1
ATOM 1305 N N . GLY B 1 13 ? -6.764 10.495 20.116 1.00 23.33 13 GLY B N 1
ATOM 1306 C CA . GLY B 1 13 ? -6.855 11.473 21.185 1.00 23.33 13 GLY B CA 1
ATOM 1307 C C . GLY B 1 13 ? -7.072 12.901 20.707 1.00 23.33 13 GLY B C 1
ATOM 1308 O O . GLY B 1 13 ? -6.386 13.846 21.129 1.00 23.33 13 GLY B O 1
ATOM 1309 N N . SER B 1 14 ? -8.030 13.049 19.802 1.00 23.33 14 SER B N 1
ATOM 1310 C CA . SER B 1 14 ? -8.383 14.355 19.267 1.00 23.33 14 SER B CA 1
ATOM 1311 C C . SER B 1 14 ? -9.693 14.710 19.958 1.00 23.33 14 SER B C 1
ATOM 1312 O O . SER B 1 14 ? -10.128 15.865 19.957 1.00 23.33 14 SER B O 1
ATOM 1315 N N . ALA B 1 15 ? -10.310 13.691 20.554 1.00 23.33 15 ALA B N 1
ATOM 1316 C CA . ALA B 1 15 ? -11.564 13.858 21.262 1.00 23.33 15 ALA B CA 1
ATOM 1317 C C . ALA B 1 15 ? -11.260 13.852 22.750 1.00 23.33 15 ALA B C 1
ATOM 1318 O O . ALA B 1 15 ? -12.165 13.719 23.603 1.00 23.33 15 ALA B O 1
ATOM 1320 N N . LEU B 1 16 ? -9.970 13.987 23.057 1.00 23.33 16 LEU B N 1
ATOM 1321 C CA . LEU B 1 16 ? -9.478 13.973 24.431 1.00 23.33 16 LEU B CA 1
ATOM 1322 C C . LEU B 1 16 ? -9.361 15.348 25.048 1.00 23.33 16 LEU B C 1
ATOM 1323 O O . LEU B 1 16 ? -9.163 16.336 24.348 1.00 23.33 16 LEU B O 1
ATOM 1328 N N . ARG B 1 17 ? -9.512 15.409 26.364 1.00 23.33 17 ARG B N 1
ATOM 1329 C CA . ARG B 1 17 ? -9.353 16.663 27.094 1.00 23.33 17 ARG B CA 1
ATOM 1330 C C . ARG B 1 17 ? -8.331 16.314 28.168 1.00 23.33 17 ARG B C 1
ATOM 1331 O O . ARG B 1 17 ? -8.601 15.502 29.060 1.00 23.33 17 ARG B O 1
ATOM 1339 N N . ILE B 1 18 ? -7.151 16.912 28.062 1.00 23.33 18 ILE B N 1
ATOM 1340 C CA . ILE B 1 18 ? -6.069 16.629 28.991 1.00 23.33 18 ILE B CA 1
ATOM 1341 C C . ILE B 1 18 ? -5.814 17.759 29.978 1.00 23.33 18 ILE B C 1
ATOM 1342 O O . ILE B 1 18 ? -5.839 18.936 29.617 1.00 23.33 18 ILE B O 1
ATOM 1347 N N . GLY B 1 19 ? -5.565 17.388 31.228 1.00 23.33 19 GLY B N 1
ATOM 1348 C CA . GLY B 1 19 ? -5.272 18.373 32.256 1.00 23.33 19 GLY B CA 1
ATOM 1349 C C . GLY B 1 19 ? -3.835 18.208 32.713 1.00 23.33 19 GLY B C 1
ATOM 1350 O O . GLY B 1 19 ? -3.393 17.104 32.980 1.00 23.33 19 GLY B O 1
ATOM 1351 N N . ILE B 1 20 ? -3.102 19.304 32.801 1.00 23.33 20 ILE B N 1
ATOM 1352 C CA . ILE B 1 20 ? -1.709 19.257 33.210 1.00 23.33 20 ILE B CA 1
ATOM 1353 C C . ILE B 1 20 ? -1.464 20.199 34.368 1.00 23.33 20 ILE B C 1
ATOM 1354 O O . ILE B 1 20 ? -1.893 21.348 34.347 1.00 23.33 20 ILE B O 1
ATOM 1359 N N . VAL B 1 21 ? -0.773 19.704 35.384 1.00 23.33 21 VAL B N 1
ATOM 1360 C CA . VAL B 1 21 ? -0.423 20.520 36.535 1.00 23.33 21 VAL B CA 1
ATOM 1361 C C . VAL B 1 21 ? 1.076 20.384 36.702 1.00 23.33 21 VAL B C 1
ATOM 1362 O O . VAL B 1 21 ? 1.584 19.283 36.818 1.00 23.33 21 VAL B O 1
ATOM 1366 N N . HIS B 1 22 ? 1.793 21.493 36.684 1.00 23.33 22 HIS B N 1
ATOM 1367 C CA . HIS B 1 22 ? 3.229 21.421 36.861 1.00 23.33 22 HIS B CA 1
ATOM 1368 C C . HIS B 1 22 ? 3.654 22.300 38.027 1.00 23.33 22 HIS B C 1
ATOM 1369 O O . HIS B 1 22 ? 3.030 23.319 38.307 1.00 23.33 22 HIS B O 1
ATOM 1376 N N . ALA B 1 23 ? 4.704 21.888 38.725 1.00 23.33 23 ALA B N 1
ATOM 1377 C CA . ALA B 1 23 ? 5.202 22.658 39.848 1.00 23.33 23 ALA B CA 1
ATOM 1378 C C . ALA B 1 23 ? 6.098 23.731 39.258 1.00 23.33 23 ALA B C 1
ATOM 1379 O O . ALA B 1 23 ? 6.379 23.724 38.054 1.00 23.33 23 ALA B O 1
ATOM 1381 N N . ARG B 1 24 ? 6.563 24.648 40.096 1.00 23.33 24 ARG B N 1
ATOM 1382 C CA . ARG B 1 24 ? 7.403 25.709 39.596 1.00 23.33 24 ARG B CA 1
ATOM 1383 C C . ARG B 1 24 ? 8.831 25.695 40.092 1.00 23.33 24 ARG B C 1
ATOM 1384 O O . ARG B 1 24 ? 9.605 26.582 39.763 1.00 23.33 24 ARG B O 1
ATOM 1392 N N . TRP B 1 25 ? 9.195 24.704 40.886 1.00 23.33 25 TRP B N 1
ATOM 1393 C CA . TRP B 1 25 ? 10.572 24.645 41.349 1.00 23.33 25 TRP B CA 1
ATOM 1394 C C . TRP B 1 25 ? 11.394 24.178 40.165 1.00 23.33 25 TRP B C 1
ATOM 1395 O O . TRP B 1 25 ? 10.985 23.279 39.444 1.00 23.33 25 TRP B O 1
ATOM 1406 N N . ASN B 1 26 ? 12.556 24.782 39.967 1.00 23.33 26 ASN B N 1
ATOM 1407 C CA . ASN B 1 26 ? 13.413 24.393 38.853 1.00 23.33 26 ASN B CA 1
ATOM 1408 C C . ASN B 1 26 ? 12.698 24.645 37.526 1.00 23.33 26 ASN B C 1
ATOM 1409 O O . ASN B 1 26 ? 12.639 23.771 36.663 1.00 23.33 26 ASN B O 1
ATOM 1414 N N . GLU B 1 27 ? 12.173 25.856 37.364 1.00 23.33 27 GLU B N 1
ATOM 1415 C CA . GLU B 1 27 ? 11.450 26.208 36.154 1.00 23.33 27 GLU B CA 1
ATOM 1416 C C . GLU B 1 27 ? 12.241 25.993 34.868 1.00 23.33 27 GLU B C 1
ATOM 1417 O O . GLU B 1 27 ? 11.664 25.594 33.847 1.00 23.33 27 GLU B O 1
ATOM 1423 N N . THR B 1 28 ? 13.549 26.251 34.897 1.00 23.33 28 THR B N 1
ATOM 1424 C CA . THR B 1 28 ? 14.353 26.081 33.689 1.00 23.33 28 THR B CA 1
ATOM 1425 C C . THR B 1 28 ? 14.329 24.632 33.208 1.00 23.33 28 THR B C 1
ATOM 1426 O O . THR B 1 28 ? 14.722 24.335 32.078 1.00 23.33 28 THR B O 1
ATOM 1430 N N . ILE B 1 29 ? 13.856 23.735 34.065 1.00 23.33 29 ILE B N 1
ATOM 1431 C CA . ILE B 1 29 ? 13.748 22.334 33.703 1.00 23.33 29 ILE B CA 1
ATOM 1432 C C . ILE B 1 29 ? 12.280 22.031 33.435 1.00 23.33 29 ILE B C 1
ATOM 1433 O O . ILE B 1 29 ? 11.944 21.241 32.556 1.00 23.33 29 ILE B O 1
ATOM 1438 N N . ILE B 1 30 ? 11.406 22.672 34.204 1.00 23.33 30 ILE B N 1
ATOM 1439 C CA . ILE B 1 30 ? 9.971 22.471 34.057 1.00 23.33 30 ILE B CA 1
ATOM 1440 C C . ILE B 1 30 ? 9.490 22.878 32.677 1.00 23.33 30 ILE B C 1
ATOM 1441 O O . ILE B 1 30 ? 8.746 22.146 32.027 1.00 23.33 30 ILE B O 1
ATOM 1446 N N . GLU B 1 31 ? 9.917 24.058 32.241 1.00 23.33 31 GLU B N 1
ATOM 1447 C CA . GLU B 1 31 ? 9.516 24.582 30.944 1.00 23.33 31 GLU B CA 1
ATOM 1448 C C . GLU B 1 31 ? 9.841 23.638 29.789 1.00 23.33 31 GLU B C 1
ATOM 1449 O O . GLU B 1 31 ? 8.963 23.284 29.013 1.00 23.33 31 GLU B O 1
ATOM 1455 N N . PRO B 1 32 ? 11.111 23.225 29.660 1.00 23.33 32 PRO B N 1
ATOM 1456 C CA . PRO B 1 32 ? 11.488 22.314 28.579 1.00 23.33 32 PRO B CA 1
ATOM 1457 C C . PRO B 1 32 ? 10.597 21.070 28.614 1.00 23.33 32 PRO B C 1
ATOM 1458 O O . PRO B 1 32 ? 10.176 20.557 27.584 1.00 23.33 32 PRO B O 1
ATOM 1462 N N . LEU B 1 33 ? 10.322 20.587 29.819 1.00 23.33 33 LEU B N 1
ATOM 1463 C CA . LEU B 1 33 ? 9.502 19.409 29.985 1.00 23.33 33 LEU B CA 1
ATOM 1464 C C . LEU B 1 33 ? 8.102 19.697 29.513 1.00 23.33 33 LEU B C 1
ATOM 1465 O O . LEU B 1 33 ? 7.599 19.027 28.631 1.00 23.33 33 LEU B O 1
ATOM 1470 N N . LEU B 1 34 ? 7.480 20.707 30.105 1.00 23.33 34 LEU B N 1
ATOM 1471 C CA . LEU B 1 34 ? 6.110 21.079 29.755 1.00 23.33 34 LEU B CA 1
ATOM 1472 C C . LEU B 1 34 ? 5.971 21.288 28.252 1.00 23.33 34 LEU B C 1
ATOM 1473 O O . LEU B 1 34 ? 5.004 20.840 27.625 1.00 23.33 34 LEU B O 1
ATOM 1478 N N . ALA B 1 35 ? 6.959 21.968 27.683 1.00 23.33 35 ALA B N 1
ATOM 1479 C CA . ALA B 1 35 ? 6.974 22.254 26.258 1.00 23.33 35 ALA B CA 1
ATOM 1480 C C . ALA B 1 35 ? 6.880 20.961 25.465 1.00 23.33 35 ALA B C 1
ATOM 1481 O O . ALA B 1 35 ? 6.037 20.819 24.592 1.00 23.33 35 ALA B O 1
ATOM 1483 N N . GLY B 1 36 ? 7.745 20.012 25.781 1.00 23.33 36 GLY B N 1
ATOM 1484 C CA . GLY B 1 36 ? 7.737 18.759 25.067 1.00 23.33 36 GLY B CA 1
ATOM 1485 C C . GLY B 1 36 ? 6.459 17.972 25.231 1.00 23.33 36 GLY B C 1
ATOM 1486 O O . GLY B 1 36 ? 5.949 17.387 24.277 1.00 23.33 36 GLY B O 1
ATOM 1487 N N . THR B 1 37 ? 5.922 17.941 26.439 1.00 23.33 37 THR B N 1
ATOM 1488 C CA . THR B 1 37 ? 4.703 17.180 26.648 1.00 23.33 37 THR B CA 1
ATOM 1489 C C . THR B 1 37 ? 3.547 17.845 25.903 1.00 23.33 37 THR B C 1
ATOM 1490 O O . THR B 1 37 ? 2.786 17.169 25.216 1.00 23.33 37 THR B O 1
ATOM 1494 N N . LYS B 1 38 ? 3.442 19.167 25.988 1.00 23.33 38 LYS B N 1
ATOM 1495 C CA . LYS B 1 38 ? 2.355 19.856 25.290 1.00 23.33 38 LYS B CA 1
ATOM 1496 C C . LYS B 1 38 ? 2.493 19.636 23.784 1.00 23.33 38 LYS B C 1
ATOM 1497 O O . LYS B 1 38 ? 1.518 19.359 23.095 1.00 23.33 38 LYS B O 1
ATOM 1503 N N . ALA B 1 39 ? 3.719 19.747 23.290 1.00 23.33 39 ALA B N 1
ATOM 1504 C CA . ALA B 1 39 ? 4.015 19.540 21.882 1.00 23.33 39 ALA B CA 1
ATOM 1505 C C . ALA B 1 39 ? 3.431 18.215 21.409 1.00 23.33 39 ALA B C 1
ATOM 1506 O O . ALA B 1 39 ? 2.564 18.188 20.542 1.00 23.33 39 ALA B O 1
ATOM 1508 N N . LYS B 1 40 ? 3.910 17.112 21.975 1.00 23.33 40 LYS B N 1
ATOM 1509 C CA . LYS B 1 40 ? 3.407 15.796 21.592 1.00 23.33 40 LYS B CA 1
ATOM 1510 C C . LYS B 1 40 ? 1.887 15.652 21.732 1.00 23.33 40 LYS B C 1
ATOM 1511 O O . LYS B 1 40 ? 1.274 14.856 21.022 1.00 23.33 40 LYS B O 1
ATOM 1517 N N . LEU B 1 41 ? 1.276 16.413 22.638 1.00 23.33 41 LEU B N 1
ATOM 1518 C CA . LEU B 1 41 ? -0.171 16.340 22.789 1.00 23.33 41 LEU B CA 1
ATOM 1519 C C . LEU B 1 41 ? -0.809 16.815 21.493 1.00 23.33 41 LEU B C 1
ATOM 1520 O O . LEU B 1 41 ? -1.593 16.094 20.865 1.00 23.33 41 LEU B O 1
ATOM 1525 N N . LEU B 1 42 ? -0.468 18.036 21.095 1.00 23.33 42 LEU B N 1
ATOM 1526 C CA . LEU B 1 42 ? -0.990 18.602 19.854 1.00 23.33 42 LEU B CA 1
ATOM 1527 C C . LEU B 1 42 ? -0.622 17.645 18.721 1.00 23.33 42 LEU B C 1
ATOM 1528 O O . LEU B 1 42 ? -1.452 17.300 17.879 1.00 23.33 42 LEU B O 1
ATOM 1533 N N . ALA B 1 43 ? 0.632 17.207 18.724 1.00 23.33 43 ALA B N 1
ATOM 1534 C CA . ALA B 1 43 ? 1.129 16.307 17.705 1.00 23.33 43 ALA B CA 1
ATOM 1535 C C . ALA B 1 43 ? 0.224 15.100 17.553 1.00 23.33 43 ALA B C 1
ATOM 1536 O O . ALA B 1 43 ? 0.200 14.446 16.511 1.00 23.33 43 ALA B O 1
ATOM 1538 N N . CYS B 1 44 ? -0.524 14.791 18.595 1.00 23.33 44 CYS B N 1
ATOM 1539 C CA . CYS B 1 44 ? -1.411 13.636 18.525 1.00 23.33 44 CYS B CA 1
ATOM 1540 C C . CYS B 1 44 ? -2.845 14.037 18.203 1.00 23.33 44 CYS B C 1
ATOM 1541 O O . CYS B 1 44 ? -3.752 13.202 18.224 1.00 23.33 44 CYS B O 1
ATOM 1544 N N . GLY B 1 45 ? -3.061 15.317 17.918 1.00 23.33 45 GLY B N 1
ATOM 1545 C CA . GLY B 1 45 ? -4.402 15.748 17.583 1.00 23.33 45 GLY B CA 1
ATOM 1546 C C . GLY B 1 45 ? -5.213 16.320 18.720 1.00 23.33 45 GLY B C 1
ATOM 1547 O O . GLY B 1 45 ? -6.384 16.657 18.539 1.00 23.33 45 GLY B O 1
ATOM 1548 N N . VAL B 1 46 ? -4.616 16.427 19.899 1.00 23.33 46 VAL B N 1
ATOM 1549 C CA . VAL B 1 46 ? -5.352 16.996 21.011 1.00 23.33 46 VAL B CA 1
ATOM 1550 C C . VAL B 1 46 ? -5.541 18.473 20.667 1.00 23.33 46 VAL B C 1
ATOM 1551 O O . VAL B 1 46 ? -4.579 19.158 20.322 1.00 23.33 46 VAL B O 1
ATOM 1555 N N . LYS B 1 47 ? -6.776 18.962 20.731 1.00 23.33 47 LYS B N 1
ATOM 1556 C CA . LYS B 1 47 ? -7.028 20.366 20.415 1.00 23.33 47 LYS B CA 1
ATOM 1557 C C . LYS B 1 47 ? -6.443 21.295 21.467 1.00 23.33 47 LYS B C 1
ATOM 1558 O O . LYS B 1 47 ? -6.642 21.108 22.670 1.00 23.33 47 LYS B O 1
ATOM 1564 N N . GLU B 1 48 ? -5.714 22.300 20.998 1.00 23.33 48 GLU B N 1
ATOM 1565 C CA . GLU B 1 48 ? -5.093 23.278 21.879 1.00 23.33 48 GLU B CA 1
ATOM 1566 C C . GLU B 1 48 ? -6.027 23.720 23.009 1.00 23.33 48 GLU B C 1
ATOM 1567 O O . GLU B 1 48 ? -5.590 23.879 24.148 1.00 23.33 48 GLU B O 1
ATOM 1573 N N . SER B 1 49 ? -7.306 23.915 22.689 1.00 23.33 49 SER B N 1
ATOM 1574 C CA . SER B 1 49 ? -8.281 24.367 23.675 1.00 23.33 49 SER B CA 1
ATOM 1575 C C . SER B 1 49 ? -8.691 23.266 24.646 1.00 23.33 49 SER B C 1
ATOM 1576 O O . SER B 1 49 ? -9.320 23.546 25.664 1.00 23.33 49 SER B O 1
ATOM 1579 N N . ASN B 1 50 ? -8.352 22.019 24.339 1.00 23.33 50 ASN B N 1
ATOM 1580 C CA . ASN B 1 50 ? -8.706 20.926 25.234 1.00 23.33 50 ASN B CA 1
ATOM 1581 C C . ASN B 1 50 ? -7.564 20.530 26.144 1.00 23.33 50 ASN B C 1
ATOM 1582 O O . ASN B 1 50 ? -7.602 19.475 26.793 1.00 23.33 50 ASN B O 1
ATOM 1587 N N . ILE B 1 51 ? -6.544 21.377 26.179 1.00 23.33 51 ILE B N 1
ATOM 1588 C CA . ILE B 1 51 ? -5.385 21.146 27.023 1.00 23.33 51 ILE B CA 1
ATOM 1589 C C . ILE B 1 51 ? -5.366 22.223 28.090 1.00 23.33 51 ILE B C 1
ATOM 1590 O O . ILE B 1 51 ? -5.085 23.382 27.793 1.00 23.33 51 ILE B O 1
ATOM 1595 N N . VAL B 1 52 ? -5.692 21.840 29.323 1.00 23.33 52 VAL B N 1
ATOM 1596 C CA . VAL B 1 52 ? -5.682 22.768 30.449 1.00 23.33 52 VAL B CA 1
ATOM 1597 C C . VAL B 1 52 ? -4.338 22.637 31.147 1.00 23.33 52 VAL B C 1
ATOM 1598 O O . VAL B 1 52 ? -3.865 21.532 31.371 1.00 23.33 52 VAL B O 1
ATOM 1602 N N . VAL B 1 53 ? -3.727 23.765 31.491 1.00 23.33 53 VAL B N 1
ATOM 1603 C CA . VAL B 1 53 ? -2.418 23.753 32.135 1.00 23.33 53 VAL B CA 1
ATOM 1604 C C . VAL B 1 53 ? -2.347 24.728 33.291 1.00 23.33 53 VAL B C 1
ATOM 1605 O O . VAL B 1 53 ? -2.359 25.936 33.081 1.00 23.33 53 VAL B O 1
ATOM 1609 N N . GLN B 1 54 ? -2.273 24.210 34.509 1.00 23.33 54 GLN B N 1
ATOM 1610 C CA . GLN B 1 54 ? -2.186 25.074 35.671 1.00 23.33 54 GLN B CA 1
ATOM 1611 C C . GLN B 1 54 ? -0.913 24.736 36.412 1.00 23.33 54 GLN B C 1
ATOM 1612 O O . GLN B 1 54 ? -0.336 23.676 36.197 1.00 23.33 54 GLN B O 1
ATOM 1618 N N . SER B 1 55 ? -0.468 25.625 37.287 1.00 23.33 55 SER B N 1
ATOM 1619 C CA . SER B 1 55 ? 0.754 25.376 38.033 1.00 23.33 55 SER B CA 1
ATOM 1620 C C . SER B 1 55 ? 0.560 25.473 39.536 1.00 23.33 55 SER B C 1
ATOM 1621 O O . SER B 1 55 ? -0.483 25.899 40.018 1.00 23.33 55 SER B O 1
ATOM 1624 N N . VAL B 1 56 ? 1.583 25.057 40.269 1.00 23.33 56 VAL B N 1
ATOM 1625 C CA . VAL B 1 56 ? 1.578 25.093 41.722 1.00 23.33 56 VAL B CA 1
ATOM 1626 C C . VAL B 1 56 ? 3.015 25.364 42.127 1.00 23.33 56 VAL B C 1
ATOM 1627 O O . VAL B 1 56 ? 3.928 25.177 41.334 1.00 23.33 56 VAL B O 1
ATOM 1631 N N . PRO B 1 57 ? 3.241 25.813 43.365 1.00 23.33 57 PRO B N 1
ATOM 1632 C CA . PRO B 1 57 ? 4.614 26.090 43.771 1.00 23.33 57 PRO B CA 1
ATOM 1633 C C . PRO B 1 57 ? 5.561 24.909 43.749 1.00 23.33 57 PRO B C 1
ATOM 1634 O O . PRO B 1 57 ? 6.536 24.921 43.012 1.00 23.33 57 PRO B O 1
ATOM 1638 N N . GLY B 1 58 ? 5.281 23.885 44.541 1.00 23.33 58 GLY B N 1
ATOM 1639 C CA . GLY B 1 58 ? 6.163 22.729 44.566 1.00 23.33 58 GLY B CA 1
ATOM 1640 C C . GLY B 1 58 ? 5.492 21.413 44.212 1.00 23.33 58 GLY B C 1
ATOM 1641 O O . GLY B 1 58 ? 4.289 21.371 43.970 1.00 23.33 58 GLY B O 1
ATOM 1642 N N . SER B 1 59 ? 6.269 20.335 44.189 1.00 23.33 59 SER B N 1
ATOM 1643 C CA . SER B 1 59 ? 5.740 19.019 43.861 1.00 23.33 59 SER B CA 1
ATOM 1644 C C . SER B 1 59 ? 4.711 18.519 44.861 1.00 23.33 59 SER B C 1
ATOM 1645 O O . SER B 1 59 ? 3.802 17.771 44.509 1.00 23.33 59 SER B O 1
ATOM 1648 N N . TRP B 1 60 ? 4.863 18.927 46.112 1.00 23.33 60 TRP B N 1
ATOM 1649 C CA . TRP B 1 60 ? 3.945 18.512 47.159 1.00 23.33 60 TRP B CA 1
ATOM 1650 C C . TRP B 1 60 ? 2.526 18.871 46.781 1.00 23.33 60 TRP B C 1
ATOM 1651 O O . TRP B 1 60 ? 1.585 18.151 47.095 1.00 23.33 60 TRP B O 1
ATOM 1662 N N . GLU B 1 61 ? 2.384 19.990 46.085 1.00 23.33 61 GLU B N 1
ATOM 1663 C CA . GLU B 1 61 ? 1.082 20.471 45.658 1.00 23.33 61 GLU B CA 1
ATOM 1664 C C . GLU B 1 61 ? 0.527 19.691 44.480 1.00 23.33 61 GLU B C 1
ATOM 1665 O O . GLU B 1 61 ? -0.672 19.726 44.218 1.00 23.33 61 GLU B O 1
ATOM 1671 N N . LEU B 1 62 ? 1.402 18.987 43.772 1.00 23.33 62 LEU B N 1
ATOM 1672 C CA . LEU B 1 62 ? 1.001 18.229 42.600 1.00 23.33 62 LEU B CA 1
ATOM 1673 C C . LEU B 1 62 ? -0.211 17.330 42.800 1.00 23.33 62 LEU B C 1
ATOM 1674 O O . LEU B 1 62 ? -1.229 17.523 42.148 1.00 23.33 62 LEU B O 1
ATOM 1679 N N . PRO B 1 63 ? -0.131 16.338 43.705 1.00 23.33 63 PRO B N 1
ATOM 1680 C CA . PRO B 1 63 ? -1.301 15.474 43.893 1.00 23.33 63 PRO B CA 1
ATOM 1681 C C . PRO B 1 63 ? -2.602 16.182 44.271 1.00 23.33 63 PRO B C 1
ATOM 1682 O O . PRO B 1 63 ? -3.632 15.933 43.666 1.00 23.33 63 PRO B O 1
ATOM 1686 N N . ILE B 1 64 ? -2.563 17.074 45.256 1.00 23.33 64 ILE B N 1
ATOM 1687 C CA . ILE B 1 64 ? -3.774 17.779 45.657 1.00 23.33 64 ILE B CA 1
ATOM 1688 C C . ILE B 1 64 ? -4.311 18.597 44.501 1.00 23.33 64 ILE B C 1
ATOM 1689 O O . ILE B 1 64 ? -5.503 18.611 44.252 1.00 23.33 64 ILE B O 1
ATOM 1694 N N . ALA B 1 65 ? -3.418 19.267 43.787 1.00 23.33 65 ALA B N 1
ATOM 1695 C CA . ALA B 1 65 ? -3.804 20.079 42.642 1.00 23.33 65 ALA B CA 1
ATOM 1696 C C . ALA B 1 65 ? -4.426 19.231 41.541 1.00 23.33 65 ALA B C 1
ATOM 1697 O O . ALA B 1 65 ? -5.431 19.609 40.950 1.00 23.33 65 ALA B O 1
ATOM 1699 N N . VAL B 1 66 ? -3.835 18.080 41.254 1.00 23.33 66 VAL B N 1
ATOM 1700 C CA . VAL B 1 66 ? -4.385 17.213 40.219 1.00 23.33 66 VAL B CA 1
ATOM 1701 C C . VAL B 1 66 ? -5.757 16.688 40.628 1.00 23.33 66 VAL B C 1
ATOM 1702 O O . VAL B 1 66 ? -6.678 16.647 39.821 1.00 23.33 66 VAL B O 1
ATOM 1706 N N . GLN B 1 67 ? -5.895 16.304 41.888 1.00 23.33 67 GLN B N 1
ATOM 1707 C CA . GLN B 1 67 ? -7.162 15.787 42.390 1.00 23.33 67 GLN B CA 1
ATOM 1708 C C . GLN B 1 67 ? -8.288 16.797 42.229 1.00 23.33 67 GLN B C 1
ATOM 1709 O O . GLN B 1 67 ? -9.389 16.456 41.814 1.00 23.33 67 GLN B O 1
ATOM 1715 N N . ARG B 1 68 ? -7.998 18.044 42.576 1.00 23.33 68 ARG B N 1
ATOM 1716 C CA . ARG B 1 68 ? -8.957 19.129 42.507 1.00 23.33 68 ARG B CA 1
ATOM 1717 C C . ARG B 1 68 ? -9.219 19.590 41.097 1.00 23.33 68 ARG B C 1
ATOM 1718 O O . ARG B 1 68 ? -10.344 19.946 40.769 1.00 23.33 68 ARG B O 1
ATOM 1726 N N . LEU B 1 69 ? -8.186 19.606 40.260 1.00 23.33 69 LEU B N 1
ATOM 1727 C CA . LEU B 1 69 ? -8.362 20.042 38.878 1.00 23.33 69 LEU B CA 1
ATOM 1728 C C . LEU B 1 69 ? -9.397 19.124 38.254 1.00 23.33 69 LEU B C 1
ATOM 1729 O O . LEU B 1 69 ? -10.387 19.582 37.694 1.00 23.33 69 LEU B O 1
ATOM 1734 N N . TYR B 1 70 ? -9.167 17.821 38.360 1.00 23.33 70 TYR B N 1
ATOM 1735 C CA . TYR B 1 70 ? -10.097 16.859 37.807 1.00 23.33 70 TYR B CA 1
ATOM 1736 C C . TYR B 1 70 ? -11.460 17.078 38.433 1.00 23.33 70 TYR B C 1
ATOM 1737 O O . TYR B 1 70 ? -12.478 17.140 37.758 1.00 23.33 70 TYR B O 1
ATOM 1746 N N . SER B 1 71 ? -11.467 17.186 39.747 1.00 23.33 71 SER B N 1
ATOM 1747 C CA . SER B 1 71 ? -12.696 17.404 40.492 1.00 23.33 71 SER B CA 1
ATOM 1748 C C . SER B 1 71 ? -13.513 18.526 39.846 1.00 23.33 71 SER B C 1
ATOM 1749 O O . SER B 1 71 ? -14.717 18.402 39.635 1.00 23.33 71 SER B O 1
ATOM 1752 N N . ALA B 1 72 ? -12.844 19.621 39.528 1.00 23.33 72 ALA B N 1
ATOM 1753 C CA . ALA B 1 72 ? -13.505 20.750 38.914 1.00 23.33 72 ALA B CA 1
ATOM 1754 C C . ALA B 1 72 ? -14.090 20.370 37.558 1.00 23.33 72 ALA B C 1
ATOM 1755 O O . ALA B 1 72 ? -15.269 20.589 37.308 1.00 23.33 72 ALA B O 1
ATOM 1757 N N . SER B 1 73 ? -13.268 19.798 36.684 1.00 23.33 73 SER B N 1
ATOM 1758 C CA . SER B 1 73 ? -13.725 19.424 35.355 1.00 23.33 73 SER B CA 1
ATOM 1759 C C . SER B 1 73 ? -15.019 18.626 35.406 1.00 23.33 73 SER B C 1
ATOM 1760 O O . SER B 1 73 ? -15.805 18.644 34.455 1.00 23.33 73 SER B O 1
ATOM 1763 N N . GLN B 1 74 ? -15.241 17.929 36.515 1.00 23.33 74 GLN B N 1
ATOM 1764 C CA . GLN B 1 74 ? -16.449 17.134 36.677 1.00 23.33 74 GLN B CA 1
ATOM 1765 C C . GLN B 1 74 ? -17.671 18.012 36.909 1.00 23.33 74 GLN B C 1
ATOM 1766 O O . GLN B 1 74 ? -18.735 17.777 36.340 1.00 23.33 74 GLN B O 1
ATOM 1772 N N . LEU B 1 75 ? -17.520 19.021 37.752 1.00 23.33 75 LEU B N 1
ATOM 1773 C CA . LEU B 1 75 ? -18.625 19.922 38.035 1.00 23.33 75 LEU B CA 1
ATOM 1774 C C . LEU B 1 75 ? -19.144 20.601 36.763 1.00 23.33 75 LEU B C 1
ATOM 1775 O O . LEU B 1 75 ? -20.294 21.043 36.708 1.00 23.33 75 LEU B O 1
ATOM 1780 N N . GLN B 1 76 ? -18.302 20.680 35.741 1.00 23.33 76 GLN B N 1
ATOM 1781 C CA . GLN B 1 76 ? -18.694 21.300 34.483 1.00 23.33 76 GLN B CA 1
ATOM 1782 C C . GLN B 1 76 ? -19.614 20.380 33.645 1.00 23.33 76 GLN B C 1
ATOM 1783 O O . GLN B 1 76 ? -20.574 20.898 33.026 1.00 23.33 76 GLN B O 1
ATOM 1789 N N . SER B 1 107 ? -12.133 22.244 26.312 1.00 23.33 107 SER B N 1
ATOM 1790 C CA . SER B 1 107 ? -13.454 22.862 26.681 1.00 23.33 107 SER B CA 1
ATOM 1791 C C . SER B 1 107 ? -14.467 21.832 27.234 1.00 23.33 107 SER B C 1
ATOM 1792 O O . SER B 1 107 ? -14.838 20.853 26.552 1.00 23.33 107 SER B O 1
ATOM 1795 N N . THR B 1 108 ? -14.876 22.085 28.484 1.00 23.33 108 THR B N 1
ATOM 1796 C CA . THR B 1 108 ? -15.824 21.274 29.269 1.00 23.33 108 THR B CA 1
ATOM 1797 C C . THR B 1 108 ? -15.681 19.751 29.177 1.00 23.33 108 THR B C 1
ATOM 1798 O O . THR B 1 108 ? -15.166 19.209 28.181 1.00 23.33 108 THR B O 1
ATOM 1802 N N . GLY B 1 109 ? -16.163 19.070 30.222 1.00 23.33 109 GLY B N 1
ATOM 1803 C CA . GLY B 1 109 ? -16.097 17.618 30.268 1.00 23.33 109 GLY B CA 1
ATOM 1804 C C . GLY B 1 109 ? -14.923 17.159 31.107 1.00 23.33 109 GLY B C 1
ATOM 1805 O O . GLY B 1 109 ? -13.806 17.644 30.924 1.00 23.33 109 GLY B O 1
ATOM 1806 N N . PRO B 1 110 ? -15.133 16.230 32.046 1.00 23.33 110 PRO B N 1
ATOM 1807 C CA . PRO B 1 110 ? -14.024 15.759 32.877 1.00 23.33 110 PRO B CA 1
ATOM 1808 C C . PRO B 1 110 ? -12.853 15.288 32.020 1.00 23.33 110 PRO B C 1
ATOM 1809 O O . PRO B 1 110 ? -13.051 14.617 31.007 1.00 23.33 110 PRO B O 1
ATOM 1813 N N . PHE B 1 111 ? -11.639 15.644 32.427 1.00 23.33 111 PHE B N 1
ATOM 1814 C CA . PHE B 1 111 ? -10.448 15.255 31.693 1.00 23.33 111 PHE B CA 1
ATOM 1815 C C . PHE B 1 111 ? -10.371 13.753 31.530 1.00 23.33 111 PHE B C 1
ATOM 1816 O O . PHE B 1 111 ? -10.822 13.001 32.387 1.00 23.33 111 PHE B O 1
ATOM 1824 N N . ASP B 1 112 ? -9.773 13.329 30.424 1.00 23.33 112 ASP B N 1
ATOM 1825 C CA . ASP B 1 112 ? -9.630 11.911 30.120 1.00 23.33 112 ASP B CA 1
ATOM 1826 C C . ASP B 1 112 ? -8.305 11.367 30.649 1.00 23.33 112 ASP B C 1
ATOM 1827 O O . ASP B 1 112 ? -8.140 10.156 30.825 1.00 23.33 112 ASP B O 1
ATOM 1832 N N . ALA B 1 113 ? -7.369 12.278 30.895 1.00 23.33 113 ALA B N 1
ATOM 1833 C CA . ALA B 1 113 ? -6.060 11.928 31.419 1.00 23.33 113 ALA B CA 1
ATOM 1834 C C . ALA B 1 113 ? -5.415 13.165 32.042 1.00 23.33 113 ALA B C 1
ATOM 1835 O O . ALA B 1 113 ? -5.688 14.297 31.640 1.00 23.33 113 ALA B O 1
ATOM 1837 N N . LEU B 1 114 ? -4.562 12.943 33.031 1.00 23.33 114 LEU B N 1
ATOM 1838 C CA . LEU B 1 114 ? -3.901 14.027 33.720 1.00 23.33 114 LEU B CA 1
ATOM 1839 C C . LEU B 1 114 ? -2.402 13.804 33.717 1.00 23.33 114 LEU B C 1
ATOM 1840 O O . LEU B 1 114 ? -1.936 12.673 33.629 1.00 23.33 114 LEU B O 1
ATOM 1845 N N . ILE B 1 115 ? -1.645 14.889 33.809 1.00 23.33 115 ILE B N 1
ATOM 1846 C CA . ILE B 1 115 ? -0.194 14.805 33.824 1.00 23.33 115 ILE B CA 1
ATOM 1847 C C . ILE B 1 115 ? 0.349 15.667 34.949 1.00 23.33 115 ILE B C 1
ATOM 1848 O O . ILE B 1 115 ? -0.007 16.829 35.073 1.00 23.33 115 ILE B O 1
ATOM 1853 N N . ALA B 1 116 ? 1.215 15.094 35.770 1.00 23.33 116 ALA B N 1
ATOM 1854 C CA . ALA B 1 116 ? 1.810 15.831 36.865 1.00 23.33 116 ALA B CA 1
ATOM 1855 C C . ALA B 1 116 ? 3.277 16.008 36.548 1.00 23.33 116 ALA B C 1
ATOM 1856 O O . ALA B 1 116 ? 3.988 15.037 36.368 1.00 23.33 116 ALA B O 1
ATOM 1858 N N . ILE B 1 117 ? 3.730 17.249 36.465 1.00 23.33 117 ILE B N 1
ATOM 1859 C CA . ILE B 1 117 ? 5.124 17.516 36.159 1.00 23.33 117 ILE B CA 1
ATOM 1860 C C . ILE B 1 117 ? 5.786 18.214 37.330 1.00 23.33 117 ILE B C 1
ATOM 1861 O O . ILE B 1 117 ? 5.326 19.249 37.799 1.00 23.33 117 ILE B O 1
ATOM 1866 N N . GLY B 1 118 ? 6.870 17.628 37.811 1.00 23.33 118 GLY B N 1
ATOM 1867 C CA . GLY B 1 118 ? 7.592 18.207 38.925 1.00 23.33 118 GLY B CA 1
ATOM 1868 C C . GLY B 1 118 ? 9.047 17.836 38.810 1.00 23.33 118 GLY B C 1
ATOM 1869 O O . GLY B 1 118 ? 9.381 16.899 38.102 1.00 23.33 118 GLY B O 1
ATOM 1870 N N . VAL B 1 119 ? 9.915 18.570 39.489 1.00 23.33 119 VAL B N 1
ATOM 1871 C CA . VAL B 1 119 ? 11.344 18.281 39.439 1.00 23.33 119 VAL B CA 1
ATOM 1872 C C . VAL B 1 119 ? 11.967 18.366 40.828 1.00 23.33 119 VAL B C 1
ATOM 1873 O O . VAL B 1 119 ? 12.192 19.450 41.356 1.00 23.33 119 VAL B O 1
ATOM 1877 N N . LEU B 1 120 ? 12.223 17.207 41.424 1.00 23.33 120 LEU B N 1
ATOM 1878 C CA . LEU B 1 120 ? 12.839 17.145 42.738 1.00 23.33 120 LEU B CA 1
ATOM 1879 C C . LEU B 1 120 ? 14.330 16.910 42.551 1.00 23.33 120 LEU B C 1
ATOM 1880 O O . LEU B 1 120 ? 14.731 16.080 41.744 1.00 23.33 120 LEU B O 1
ATOM 1885 N N . ILE B 1 121 ? 15.148 17.646 43.291 1.00 23.33 121 ILE B N 1
ATOM 1886 C CA . ILE B 1 121 ? 16.589 17.469 43.229 1.00 23.33 121 ILE B CA 1
ATOM 1887 C C . ILE B 1 121 ? 17.135 17.356 44.660 1.00 23.33 121 ILE B C 1
ATOM 1888 O O . ILE B 1 121 ? 16.837 18.183 45.512 1.00 23.33 121 ILE B O 1
ATOM 1893 N N . LYS B 1 122 ? 17.933 16.328 44.921 1.00 23.33 122 LYS B N 1
ATOM 1894 C CA . LYS B 1 122 ? 18.507 16.118 46.244 1.00 23.33 122 LYS B CA 1
ATOM 1895 C C . LYS B 1 122 ? 19.151 17.369 46.806 1.00 23.33 122 LYS B C 1
ATOM 1896 O O . LYS B 1 122 ? 19.948 18.012 46.136 1.00 23.33 122 LYS B O 1
ATOM 1902 N N . GLY B 1 123 ? 18.815 17.695 48.051 1.00 23.33 123 GLY B N 1
ATOM 1903 C CA . GLY B 1 123 ? 19.410 18.846 48.701 1.00 23.33 123 GLY B CA 1
ATOM 1904 C C . GLY B 1 123 ? 20.466 18.361 49.671 1.00 23.33 123 GLY B C 1
ATOM 1905 O O . GLY B 1 123 ? 21.142 17.371 49.422 1.00 23.33 123 GLY B O 1
ATOM 1906 N N . GLU B 1 124 ? 20.611 19.046 50.792 1.00 23.33 124 GLU B N 1
ATOM 1907 C CA . GLU B 1 124 ? 21.591 18.638 51.782 1.00 23.33 124 GLU B CA 1
ATOM 1908 C C . GLU B 1 124 ? 20.907 17.765 52.827 1.00 23.33 124 GLU B C 1
ATOM 1909 O O . GLU B 1 124 ? 21.553 16.981 53.510 1.00 23.33 124 GLU B O 1
ATOM 1915 N N . THR B 1 125 ? 19.595 17.906 52.949 1.00 23.33 125 THR B N 1
ATOM 1916 C CA . THR B 1 125 ? 18.834 17.136 53.926 1.00 23.33 125 THR B CA 1
ATOM 1917 C C . THR B 1 125 ? 17.975 16.046 53.282 1.00 23.33 125 THR B C 1
ATOM 1918 O O . THR B 1 125 ? 18.021 15.828 52.061 1.00 23.33 125 THR B O 1
ATOM 1922 N N . MET B 1 126 ? 17.171 15.381 54.108 1.00 23.33 126 MET B N 1
ATOM 1923 C CA . MET B 1 126 ? 16.299 14.304 53.657 1.00 23.33 126 MET B CA 1
ATOM 1924 C C . MET B 1 126 ? 14.989 14.817 53.122 1.00 23.33 126 MET B C 1
ATOM 1925 O O . MET B 1 126 ? 14.090 14.041 52.843 1.00 23.33 126 MET B O 1
ATOM 1930 N N . HIS B 1 127 ? 14.881 16.131 52.995 1.00 23.33 127 HIS B N 1
ATOM 1931 C CA . HIS B 1 127 ? 13.680 16.777 52.462 1.00 23.33 127 HIS B CA 1
ATOM 1932 C C . HIS B 1 127 ? 13.309 16.152 51.119 1.00 23.33 127 HIS B C 1
ATOM 1933 O O . HIS B 1 127 ? 12.160 15.813 50.869 1.00 23.33 127 HIS B O 1
ATOM 1940 N N . PHE B 1 128 ? 14.310 16.009 50.261 1.00 23.33 128 PHE B N 1
ATOM 1941 C CA . PHE B 1 128 ? 14.139 15.432 48.942 1.00 23.33 128 PHE B CA 1
ATOM 1942 C C . PHE B 1 128 ? 13.398 14.118 48.992 1.00 23.33 128 PHE B C 1
ATOM 1943 O O . PHE B 1 128 ? 12.357 13.957 48.365 1.00 23.33 128 PHE B O 1
ATOM 1951 N N . GLU B 1 129 ? 13.938 13.168 49.737 1.00 23.33 129 GLU B N 1
ATOM 1952 C CA . GLU B 1 129 ? 13.311 11.860 49.821 1.00 23.33 129 GLU B CA 1
ATOM 1953 C C . GLU B 1 129 ? 11.918 11.821 50.450 1.00 23.33 129 GLU B C 1
ATOM 1954 O O . GLU B 1 129 ? 11.067 11.085 49.998 1.00 23.33 129 GLU B O 1
ATOM 1960 N N . TYR B 1 130 ? 11.662 12.609 51.480 1.00 23.33 130 TYR B N 1
ATOM 1961 C CA . TYR B 1 130 ? 10.339 12.579 52.083 1.00 23.33 130 TYR B CA 1
ATOM 1962 C C . TYR B 1 130 ? 9.262 13.176 51.204 1.00 23.33 130 TYR B C 1
ATOM 1963 O O . TYR B 1 130 ? 8.103 12.780 51.268 1.00 23.33 130 TYR B O 1
ATOM 1972 N N . ILE B 1 131 ? 9.647 14.115 50.357 1.00 23.33 131 ILE B N 1
ATOM 1973 C CA . ILE B 1 131 ? 8.693 14.728 49.459 1.00 23.33 131 ILE B CA 1
ATOM 1974 C C . ILE B 1 131 ? 8.479 13.857 48.241 1.00 23.33 131 ILE B C 1
ATOM 1975 O O . ILE B 1 131 ? 7.350 13.687 47.790 1.00 23.33 131 ILE B O 1
ATOM 1980 N N . ALA B 1 132 ? 9.558 13.286 47.724 1.00 23.33 132 ALA B N 1
ATOM 1981 C CA . ALA B 1 132 ? 9.463 12.433 46.550 1.00 23.33 132 ALA B CA 1
ATOM 1982 C C . ALA B 1 132 ? 8.572 11.226 46.797 1.00 23.33 132 ALA B C 1
ATOM 1983 O O . ALA B 1 132 ? 7.709 10.905 45.994 1.00 23.33 132 ALA B O 1
ATOM 1985 N N . ASP B 1 133 ? 8.783 10.562 47.924 1.00 23.33 133 ASP B N 1
ATOM 1986 C CA . ASP B 1 133 ? 8.008 9.385 48.279 1.00 23.33 133 ASP B CA 1
ATOM 1987 C C . ASP B 1 133 ? 6.531 9.689 48.481 1.00 23.33 133 ASP B C 1
ATOM 1988 O O . ASP B 1 133 ? 5.687 8.901 48.080 1.00 23.33 133 ASP B O 1
ATOM 1993 N N . SER B 1 134 ? 6.216 10.826 49.102 1.00 23.33 134 SER B N 1
ATOM 1994 C CA . SER B 1 134 ? 4.824 11.193 49.349 1.00 23.33 134 SER B CA 1
ATOM 1995 C C . SER B 1 134 ? 4.129 11.679 48.093 1.00 23.33 134 SER B C 1
ATOM 1996 O O . SER B 1 134 ? 2.964 11.351 47.858 1.00 23.33 134 SER B O 1
ATOM 1999 N N . VAL B 1 135 ? 4.835 12.469 47.290 1.00 23.33 135 VAL B N 1
ATOM 2000 C CA . VAL B 1 135 ? 4.254 12.969 46.049 1.00 23.33 135 VAL B CA 1
ATOM 2001 C C . VAL B 1 135 ? 3.986 11.777 45.133 1.00 23.33 135 VAL B C 1
ATOM 2002 O O . VAL B 1 135 ? 2.968 11.728 44.452 1.00 23.33 135 VAL B O 1
ATOM 2006 N N . SER B 1 136 ? 4.907 10.813 45.134 1.00 23.33 136 SER B N 1
ATOM 2007 C CA . SER B 1 136 ? 4.762 9.613 44.326 1.00 23.33 136 SER B CA 1
ATOM 2008 C C . SER B 1 136 ? 3.520 8.836 44.736 1.00 23.33 136 SER B C 1
ATOM 2009 O O . SER B 1 136 ? 2.663 8.567 43.908 1.00 23.33 136 SER B O 1
ATOM 2012 N N . HIS B 1 137 ? 3.411 8.471 46.007 1.00 23.33 137 HIS B N 1
ATOM 2013 C CA . HIS B 1 137 ? 2.236 7.745 46.447 1.00 23.33 137 HIS B CA 1
ATOM 2014 C C . HIS B 1 137 ? 1.000 8.605 46.290 1.00 23.33 137 HIS B C 1
ATOM 2015 O O . HIS B 1 137 ? -0.075 8.114 45.956 1.00 23.33 137 HIS B O 1
ATOM 2022 N N . GLY B 1 138 ? 1.149 9.899 46.532 1.00 23.33 138 GLY B N 1
ATOM 2023 C CA . GLY B 1 138 ? 0.021 10.788 46.386 1.00 23.33 138 GLY B CA 1
ATOM 2024 C C . GLY B 1 138 ? -0.569 10.698 44.991 1.00 23.33 138 GLY B C 1
ATOM 2025 O O . GLY B 1 138 ? -1.778 10.545 44.847 1.00 23.33 138 GLY B O 1
ATOM 2026 N N . LEU B 1 139 ? 0.277 10.789 43.963 1.00 23.33 139 LEU B N 1
ATOM 2027 C CA . LEU B 1 139 ? -0.193 10.730 42.579 1.00 23.33 139 LEU B CA 1
ATOM 2028 C C . LEU B 1 139 ? -0.768 9.364 42.259 1.00 23.33 139 LEU B C 1
ATOM 2029 O O . LEU B 1 139 ? -1.813 9.260 41.624 1.00 23.33 139 LEU B O 1
ATOM 2034 N N . MET B 1 140 ? -0.087 8.316 42.708 1.00 23.33 140 MET B N 1
ATOM 2035 C CA . MET B 1 140 ? -0.564 6.965 42.480 1.00 23.33 140 MET B CA 1
ATOM 2036 C C . MET B 1 140 ? -1.957 6.837 43.059 1.00 23.33 140 MET B C 1
ATOM 2037 O O . MET B 1 140 ? -2.799 6.139 42.511 1.00 23.33 140 MET B O 1
ATOM 2042 N N . ARG B 1 141 ? -2.201 7.518 44.171 1.00 23.33 141 ARG B N 1
ATOM 2043 C CA . ARG B 1 141 ? -3.506 7.454 44.809 1.00 23.33 141 ARG B CA 1
ATOM 2044 C C . ARG B 1 141 ? -4.577 8.188 44.023 1.00 23.33 141 ARG B C 1
ATOM 2045 O O . ARG B 1 141 ? -5.636 7.651 43.734 1.00 23.33 141 ARG B O 1
ATOM 2053 N N . VAL B 1 142 ? -4.304 9.429 43.684 1.00 23.33 142 VAL B N 1
ATOM 2054 C CA . VAL B 1 142 ? -5.270 10.216 42.943 1.00 23.33 142 VAL B CA 1
ATOM 2055 C C . VAL B 1 142 ? -5.700 9.453 41.712 1.00 23.33 142 VAL B C 1
ATOM 2056 O O . VAL B 1 142 ? -6.854 9.485 41.310 1.00 23.33 142 VAL B O 1
ATOM 2060 N N . GLN B 1 143 ? -4.737 8.759 41.126 1.00 23.33 143 GLN B N 1
ATOM 2061 C CA . GLN B 1 143 ? -4.940 7.957 39.931 1.00 23.33 143 GLN B CA 1
ATOM 2062 C C . GLN B 1 143 ? -5.970 6.871 40.195 1.00 23.33 143 GLN B C 1
ATOM 2063 O O . GLN B 1 143 ? -7.002 6.821 39.545 1.00 23.33 143 GLN B O 1
ATOM 2069 N N . LEU B 1 144 ? -5.682 6.009 41.164 1.00 23.33 144 LEU B N 1
ATOM 2070 C CA . LEU B 1 144 ? -6.566 4.903 41.520 1.00 23.33 144 LEU B CA 1
ATOM 2071 C C . LEU B 1 144 ? -7.881 5.364 42.124 1.00 23.33 144 LEU B C 1
ATOM 2072 O O . LEU B 1 144 ? -8.920 4.750 41.907 1.00 23.33 144 LEU B O 1
ATOM 2077 N N . ASP B 1 145 ? -7.820 6.443 42.893 1.00 23.33 145 ASP B N 1
ATOM 2078 C CA . ASP B 1 145 ? -8.993 7.027 43.535 1.00 23.33 145 ASP B CA 1
ATOM 2079 C C . ASP B 1 145 ? -9.963 7.486 42.478 1.00 23.33 145 ASP B C 1
ATOM 2080 O O . ASP B 1 145 ? -11.127 7.112 42.452 1.00 23.33 145 ASP B O 1
ATOM 2085 N N . THR B 1 146 ? -9.430 8.328 41.608 1.00 23.33 146 THR B N 1
ATOM 2086 C CA . THR B 1 146 ? -10.157 8.960 40.535 1.00 23.33 146 THR B CA 1
ATOM 2087 C C . THR B 1 146 ? -10.485 8.041 39.366 1.00 23.33 146 THR B C 1
ATOM 2088 O O . THR B 1 146 ? -11.431 8.283 38.631 1.00 23.33 146 THR B O 1
ATOM 2092 N N . GLY B 1 147 ? -9.712 6.982 39.195 1.00 23.33 147 GLY B N 1
ATOM 2093 C CA . GLY B 1 147 ? -9.963 6.091 38.082 1.00 23.33 147 GLY B CA 1
ATOM 2094 C C . GLY B 1 147 ? -9.515 6.730 36.774 1.00 23.33 147 GLY B C 1
ATOM 2095 O O . GLY B 1 147 ? -9.880 6.273 35.686 1.00 23.33 147 GLY B O 1
ATOM 2096 N N . VAL B 1 148 ? -8.727 7.794 36.880 1.00 23.33 148 VAL B N 1
ATOM 2097 C CA . VAL B 1 148 ? -8.220 8.501 35.715 1.00 23.33 148 VAL B CA 1
ATOM 2098 C C . VAL B 1 148 ? -6.701 8.448 35.697 1.00 23.33 148 VAL B C 1
ATOM 2099 O O . VAL B 1 148 ? -6.048 8.744 36.697 1.00 23.33 148 VAL B O 1
ATOM 2103 N N . PRO B 1 149 ? -6.110 8.068 34.559 1.00 23.33 149 PRO B N 1
ATOM 2104 C CA . PRO B 1 149 ? -4.652 8.003 34.494 1.00 23.33 149 PRO B CA 1
ATOM 2105 C C . PRO B 1 149 ? -4.000 9.343 34.798 1.00 23.33 149 PRO B C 1
ATOM 2106 O O . PRO B 1 149 ? -4.431 10.377 34.293 1.00 23.33 149 PRO B O 1
ATOM 2110 N N . VAL B 1 150 ? -2.976 9.314 35.647 1.00 23.33 150 VAL B N 1
ATOM 2111 C CA . VAL B 1 150 ? -2.217 10.508 35.978 1.00 23.33 150 VAL B CA 1
ATOM 2112 C C . VAL B 1 150 ? -0.791 10.175 35.606 1.00 23.33 150 VAL B C 1
ATOM 2113 O O . VAL B 1 150 ? -0.136 9.395 36.281 1.00 23.33 150 VAL B O 1
ATOM 2117 N N . ILE B 1 151 ? -0.321 10.748 34.514 1.00 23.33 151 ILE B N 1
ATOM 2118 C CA . ILE B 1 151 ? 1.032 10.492 34.052 1.00 23.33 151 ILE B CA 1
ATOM 2119 C C . ILE B 1 151 ? 2.056 11.022 35.046 1.00 23.33 151 ILE B C 1
ATOM 2120 O O . ILE B 1 151 ? 1.994 12.166 35.472 1.00 23.33 151 ILE B O 1
ATOM 2125 N N . PHE B 1 152 ? 2.996 10.166 35.414 1.00 23.33 152 PHE B N 1
ATOM 2126 C CA . PHE B 1 152 ? 4.042 10.518 36.360 1.00 23.33 152 PHE B CA 1
ATOM 2127 C C . PHE B 1 152 ? 5.185 11.287 35.688 1.00 23.33 152 PHE B C 1
ATOM 2128 O O . PHE B 1 152 ? 6.194 10.711 35.282 1.00 23.33 152 PHE B O 1
ATOM 2136 N N . GLY B 1 153 ? 5.017 12.596 35.576 1.00 23.33 153 GLY B N 1
ATOM 2137 C CA . GLY B 1 153 ? 6.043 13.419 34.976 1.00 23.33 153 GLY B CA 1
ATOM 2138 C C . GLY B 1 153 ? 6.878 14.115 36.028 1.00 23.33 153 GLY B C 1
ATOM 2139 O O . GLY B 1 153 ? 7.208 15.287 35.900 1.00 23.33 153 GLY B O 1
ATOM 2140 N N . VAL B 1 154 ? 7.215 13.388 37.081 1.00 23.33 154 VAL B N 1
ATOM 2141 C CA . VAL B 1 154 ? 8.023 13.936 38.155 1.00 23.33 154 VAL B CA 1
ATOM 2142 C C . VAL B 1 154 ? 9.437 13.364 38.129 1.00 23.33 154 VAL B C 1
ATOM 2143 O O . VAL B 1 154 ? 9.622 12.145 38.131 1.00 23.33 154 VAL B O 1
ATOM 2147 N N . LEU B 1 155 ? 10.432 14.245 38.105 1.00 23.33 155 LEU B N 1
ATOM 2148 C CA . LEU B 1 155 ? 11.813 13.809 38.095 1.00 23.33 155 LEU B CA 1
ATOM 2149 C C . LEU B 1 155 ? 12.368 13.828 39.506 1.00 23.33 155 LEU B C 1
ATOM 2150 O O . LEU B 1 155 ? 12.201 14.797 40.235 1.00 23.33 155 LEU B O 1
ATOM 2155 N N . THR B 1 156 ? 13.006 12.728 39.889 1.00 23.33 156 THR B N 1
ATOM 2156 C CA . THR B 1 156 ? 13.618 12.585 41.203 1.00 23.33 156 THR B CA 1
ATOM 2157 C C . THR B 1 156 ? 15.091 12.378 40.905 1.00 23.33 156 THR B C 1
ATOM 2158 O O . THR B 1 156 ? 15.593 11.260 40.843 1.00 23.33 156 THR B O 1
ATOM 2162 N N . VAL B 1 157 ? 15.767 13.501 40.727 1.00 23.33 157 VAL B N 1
ATOM 2163 C CA . VAL B 1 157 ? 17.168 13.553 40.354 1.00 23.33 157 VAL B CA 1
ATOM 2164 C C . VAL B 1 157 ? 18.144 13.874 41.481 1.00 23.33 157 VAL B C 1
ATOM 2165 O O . VAL B 1 157 ? 17.740 14.326 42.559 1.00 23.33 157 VAL B O 1
ATOM 2169 N N . LEU B 1 158 ? 19.433 13.637 41.226 1.00 23.33 158 LEU B N 1
ATOM 2170 C CA . LEU B 1 158 ? 20.471 13.895 42.221 1.00 23.33 158 LEU B CA 1
ATOM 2171 C C . LEU B 1 158 ? 21.332 15.091 41.861 1.00 23.33 158 LEU B C 1
ATOM 2172 O O . LEU B 1 158 ? 21.963 15.672 42.721 1.00 23.33 158 LEU B O 1
ATOM 2177 N N . THR B 1 159 ? 21.358 15.467 40.589 1.00 23.33 159 THR B N 1
ATOM 2178 C CA . THR B 1 159 ? 22.141 16.625 40.154 1.00 23.33 159 THR B CA 1
ATOM 2179 C C . THR B 1 159 ? 21.431 17.404 39.055 1.00 23.33 159 THR B C 1
ATOM 2180 O O . THR B 1 159 ? 20.681 16.840 38.271 1.00 23.33 159 THR B O 1
ATOM 2184 N N . ASP B 1 160 ? 21.683 18.707 39.003 1.00 23.33 160 ASP B N 1
ATOM 2185 C CA . ASP B 1 160 ? 21.082 19.584 38.003 1.00 23.33 160 ASP B CA 1
ATOM 2186 C C . ASP B 1 160 ? 21.185 19.030 36.587 1.00 23.33 160 ASP B C 1
ATOM 2187 O O . ASP B 1 160 ? 20.205 18.996 35.841 1.00 23.33 160 ASP B O 1
ATOM 2192 N N . ASP B 1 161 ? 22.383 18.598 36.217 1.00 23.33 161 ASP B N 1
ATOM 2193 C CA . ASP B 1 161 ? 22.609 18.034 34.896 1.00 23.33 161 ASP B CA 1
ATOM 2194 C C . ASP B 1 161 ? 21.679 16.877 34.578 1.00 23.33 161 ASP B C 1
ATOM 2195 O O . ASP B 1 161 ? 21.225 16.744 33.443 1.00 23.33 161 ASP B O 1
ATOM 2200 N N . GLN B 1 162 ? 21.394 16.037 35.568 1.00 23.33 162 GLN B N 1
ATOM 2201 C CA . GLN B 1 162 ? 20.505 14.912 35.329 1.00 23.33 162 GLN B CA 1
ATOM 2202 C C . GLN B 1 162 ? 19.141 15.443 34.943 1.00 23.33 162 GLN B C 1
ATOM 2203 O O . GLN B 1 162 ? 18.497 14.916 34.047 1.00 23.33 162 GLN B O 1
ATOM 2209 N N . ALA B 1 163 ? 18.705 16.500 35.613 1.00 23.33 163 ALA B N 1
ATOM 2210 C CA . ALA B 1 163 ? 17.408 17.078 35.305 1.00 23.33 163 ALA B CA 1
ATOM 2211 C C . ALA B 1 163 ? 17.431 17.547 33.855 1.00 23.33 163 ALA B C 1
ATOM 2212 O O . ALA B 1 163 ? 16.572 17.179 33.057 1.00 23.33 163 ALA B O 1
ATOM 2214 N N . LYS B 1 164 ? 18.437 18.354 33.520 1.00 23.33 164 LYS B N 1
ATOM 2215 C CA . LYS B 1 164 ? 18.598 18.885 32.172 1.00 23.33 164 LYS B CA 1
ATOM 2216 C C . LYS B 1 164 ? 18.612 17.792 31.127 1.00 23.33 164 LYS B C 1
ATOM 2217 O O . LYS B 1 164 ? 17.941 17.904 30.104 1.00 23.33 164 LYS B O 1
ATOM 2223 N N . ALA B 1 165 ? 19.388 16.744 31.373 1.00 23.33 165 ALA B N 1
ATOM 2224 C CA . ALA B 1 165 ? 19.459 15.636 30.434 1.00 23.33 165 ALA B CA 1
ATOM 2225 C C . ALA B 1 165 ? 18.070 15.039 30.192 1.00 23.33 165 ALA B C 1
ATOM 2226 O O . ALA B 1 165 ? 17.688 14.793 29.052 1.00 23.33 165 ALA B O 1
ATOM 2228 N N . ARG B 1 166 ? 17.310 14.815 31.259 1.00 23.33 166 ARG B N 1
ATOM 2229 C CA . ARG B 1 166 ? 15.967 14.257 31.128 1.00 23.33 166 ARG B CA 1
ATOM 2230 C C . ARG B 1 166 ? 14.977 15.245 30.517 1.00 23.33 166 ARG B C 1
ATOM 2231 O O . ARG B 1 166 ? 13.894 14.859 30.095 1.00 23.33 166 ARG B O 1
ATOM 2239 N N . ALA B 1 167 ? 15.342 16.518 30.480 1.00 23.33 167 ALA B N 1
ATOM 2240 C CA . ALA B 1 167 ? 14.459 17.529 29.926 1.00 23.33 167 ALA B CA 1
ATOM 2241 C C . ALA B 1 167 ? 14.824 17.879 28.490 1.00 23.33 167 ALA B C 1
ATOM 2242 O O . ALA B 1 167 ? 14.218 18.771 27.888 1.00 23.33 167 ALA B O 1
ATOM 2244 N N . GLY B 1 168 ? 15.806 17.176 27.937 1.00 23.33 168 GLY B N 1
ATOM 2245 C CA . GLY B 1 168 ? 16.222 17.454 26.576 1.00 23.33 168 GLY B CA 1
ATOM 2246 C C . GLY B 1 168 ? 17.078 18.706 26.469 1.00 23.33 168 GLY B C 1
ATOM 2247 O O . GLY B 1 168 ? 17.555 19.036 25.388 1.00 23.33 168 GLY B O 1
ATOM 2248 N N . VAL B 1 169 ? 17.284 19.399 27.590 1.00 23.33 169 VAL B N 1
ATOM 2249 C CA . VAL B 1 169 ? 18.081 20.623 27.596 1.00 23.33 169 VAL B CA 1
ATOM 2250 C C . VAL B 1 169 ? 19.475 20.385 27.039 1.00 23.33 169 VAL B C 1
ATOM 2251 O O . VAL B 1 169 ? 19.908 21.082 26.126 1.00 23.33 169 VAL B O 1
ATOM 2255 N N . ILE B 1 170 ? 20.179 19.404 27.599 1.00 23.33 170 ILE B N 1
ATOM 2256 C CA . ILE B 1 170 ? 21.524 19.080 27.136 1.00 23.33 170 ILE B CA 1
ATOM 2257 C C . ILE B 1 170 ? 21.488 18.637 25.676 1.00 23.33 170 ILE B C 1
ATOM 2258 O O . ILE B 1 170 ? 20.835 17.654 25.341 1.00 23.33 170 ILE B O 1
ATOM 2263 N N . GLU B 1 171 ? 22.184 19.383 24.817 1.00 23.33 171 GLU B N 1
ATOM 2264 C CA . GLU B 1 171 ? 22.248 19.088 23.388 1.00 23.33 171 GLU B CA 1
ATOM 2265 C C . GLU B 1 171 ? 22.167 17.585 23.059 1.00 23.33 171 GLU B C 1
ATOM 2266 O O . GLU B 1 171 ? 22.816 16.736 23.708 1.00 23.33 171 GLU B O 1
ATOM 2272 N N . GLY B 1 172 ? 21.345 17.273 22.053 1.00 23.33 172 GLY B N 1
ATOM 2273 C CA . GLY B 1 172 ? 21.167 15.904 21.598 1.00 23.33 172 GLY B CA 1
ATOM 2274 C C . GLY B 1 172 ? 20.648 14.967 22.669 1.00 23.33 172 GLY B C 1
ATOM 2275 O O . GLY B 1 172 ? 20.835 13.748 22.579 1.00 23.33 172 GLY B O 1
ATOM 2276 N N . SER B 1 173 ? 20.005 15.519 23.695 1.00 23.33 173 SER B N 1
ATOM 2277 C CA . SER B 1 173 ? 19.470 14.672 24.759 1.00 23.33 173 SER B CA 1
ATOM 2278 C C . SER B 1 173 ? 17.989 14.550 24.507 1.00 23.33 173 SER B C 1
ATOM 2279 O O . SER B 1 173 ? 17.415 15.343 23.751 1.00 23.33 173 SER B O 1
ATOM 2282 N N . HIS B 1 174 ? 17.386 13.560 25.158 1.00 23.33 174 HIS B N 1
ATOM 2283 C CA . HIS B 1 174 ? 15.966 13.279 25.008 1.00 23.33 174 HIS B CA 1
ATOM 2284 C C . HIS B 1 174 ? 15.113 13.909 26.104 1.00 23.33 174 HIS B C 1
ATOM 2285 O O . HIS B 1 174 ? 15.376 13.776 27.297 1.00 23.33 174 HIS B O 1
ATOM 2292 N N . ASN B 1 175 ? 14.089 14.619 25.676 1.00 23.33 175 ASN B N 1
ATOM 2293 C CA . ASN B 1 175 ? 13.174 15.258 26.588 1.00 23.33 175 ASN B CA 1
ATOM 2294 C C . ASN B 1 175 ? 12.085 14.239 26.951 1.00 23.33 175 ASN B C 1
ATOM 2295 O O . ASN B 1 175 ? 11.340 13.787 26.077 1.00 23.33 175 ASN B O 1
ATOM 2300 N N . HIS B 1 176 ? 11.988 13.876 28.228 1.00 23.33 176 HIS B N 1
ATOM 2301 C CA . HIS B 1 176 ? 10.972 12.927 28.664 1.00 23.33 176 HIS B CA 1
ATOM 2302 C C . HIS B 1 176 ? 9.559 13.493 28.551 1.00 23.33 176 HIS B C 1
ATOM 2303 O O . HIS B 1 176 ? 8.581 12.743 28.520 1.00 23.33 176 HIS B O 1
ATOM 2310 N N . GLY B 1 177 ? 9.448 14.816 28.501 1.00 23.33 177 GLY B N 1
ATOM 2311 C CA . GLY B 1 177 ? 8.139 15.428 28.376 1.00 23.33 177 GLY B CA 1
ATOM 2312 C C . GLY B 1 177 ? 7.390 14.828 27.201 1.00 23.33 177 GLY B C 1
ATOM 2313 O O . GLY B 1 177 ? 6.192 14.560 27.283 1.00 23.33 177 GLY B O 1
ATOM 2314 N N . GLU B 1 178 ? 8.101 14.625 26.098 1.00 23.33 178 GLU B N 1
ATOM 2315 C CA . GLU B 1 178 ? 7.517 14.026 24.911 1.00 23.33 178 GLU B CA 1
ATOM 2316 C C . GLU B 1 178 ? 6.872 12.687 25.270 1.00 23.33 178 GLU B C 1
ATOM 2317 O O . GLU B 1 178 ? 5.754 12.395 24.852 1.00 23.33 178 GLU B O 1
ATOM 2323 N N . ASP B 1 179 ? 7.583 11.881 26.054 1.00 23.33 179 ASP B N 1
ATOM 2324 C CA . ASP B 1 179 ? 7.070 10.587 26.472 1.00 23.33 179 ASP B CA 1
ATOM 2325 C C . ASP B 1 179 ? 5.775 10.739 27.242 1.00 23.33 179 ASP B C 1
ATOM 2326 O O . ASP B 1 179 ? 4.817 10.001 27.013 1.00 23.33 179 ASP B O 1
ATOM 2331 N N . TRP B 1 180 ? 5.748 11.699 28.160 1.00 23.33 180 TRP B N 1
ATOM 2332 C CA . TRP B 1 180 ? 4.565 11.916 28.982 1.00 23.33 180 TRP B CA 1
ATOM 2333 C C . TRP B 1 180 ? 3.342 12.357 28.191 1.00 23.33 180 TRP B C 1
ATOM 2334 O O . TRP B 1 180 ? 2.241 11.870 28.435 1.00 23.33 180 TRP B O 1
ATOM 2345 N N . GLY B 1 181 ? 3.532 13.274 27.250 1.00 23.33 181 GLY B N 1
ATOM 2346 C CA . GLY B 1 181 ? 2.411 13.718 26.448 1.00 23.33 181 GLY B CA 1
ATOM 2347 C C . GLY B 1 181 ? 1.883 12.524 25.680 1.00 23.33 181 GLY B C 1
ATOM 2348 O O . GLY B 1 181 ? 0.685 12.255 25.647 1.00 23.33 181 GLY B O 1
ATOM 2349 N N . LEU B 1 182 ? 2.799 11.790 25.065 1.00 23.33 182 LEU B N 1
ATOM 2350 C CA . LEU B 1 182 ? 2.442 10.616 24.290 1.00 23.33 182 LEU B CA 1
ATOM 2351 C C . LEU B 1 182 ? 1.656 9.645 25.145 1.00 23.33 182 LEU B C 1
ATOM 2352 O O . LEU B 1 182 ? 0.641 9.125 24.724 1.00 23.33 182 LEU B O 1
ATOM 2357 N N . ALA B 1 183 ? 2.129 9.408 26.358 1.00 23.33 183 ALA B N 1
ATOM 2358 C CA . ALA B 1 183 ? 1.470 8.487 27.271 1.00 23.33 183 ALA B CA 1
ATOM 2359 C C . ALA B 1 183 ? 0.107 8.999 27.703 1.00 23.33 183 ALA B C 1
ATOM 2360 O O . ALA B 1 183 ? -0.841 8.226 27.839 1.00 23.33 183 ALA B O 1
ATOM 2362 N N . ALA B 1 184 ? 0.012 10.302 27.932 1.00 23.33 184 ALA B N 1
ATOM 2363 C CA . ALA B 1 184 ? -1.246 10.897 28.353 1.00 23.33 184 ALA B CA 1
ATOM 2364 C C . ALA B 1 184 ? -2.334 10.577 27.349 1.00 23.33 184 ALA B C 1
ATOM 2365 O O . ALA B 1 184 ? -3.435 10.206 27.722 1.00 23.33 184 ALA B O 1
ATOM 2367 N N . VAL B 1 185 ? -2.010 10.714 26.071 1.00 23.33 185 VAL B N 1
ATOM 2368 C CA . VAL B 1 185 ? -2.961 10.435 25.006 1.00 23.33 185 VAL B CA 1
ATOM 2369 C C . VAL B 1 185 ? -3.371 8.965 25.010 1.00 23.33 185 VAL B C 1
ATOM 2370 O O . VAL B 1 185 ? -4.553 8.642 25.061 1.00 23.33 185 VAL B O 1
ATOM 2374 N N . GLU B 1 186 ? -2.394 8.074 24.961 1.00 23.33 186 GLU B N 1
ATOM 2375 C CA . GLU B 1 186 ? -2.695 6.657 24.953 1.00 23.33 186 GLU B CA 1
ATOM 2376 C C . GLU B 1 186 ? -3.608 6.272 26.100 1.00 23.33 186 GLU B C 1
ATOM 2377 O O . GLU B 1 186 ? -4.647 5.641 25.904 1.00 23.33 186 GLU B O 1
ATOM 2383 N N . MET B 1 187 ? -3.210 6.650 27.307 1.00 23.33 187 MET B N 1
ATOM 2384 C CA . MET B 1 187 ? -3.988 6.326 28.490 1.00 23.33 187 MET B CA 1
ATOM 2385 C C . MET B 1 187 ? -5.369 6.956 28.447 1.00 23.33 187 MET B C 1
ATOM 2386 O O . MET B 1 187 ? -6.343 6.341 28.859 1.00 23.33 187 MET B O 1
ATOM 2391 N N . GLY B 1 188 ? -5.450 8.181 27.937 1.00 23.33 188 GLY B N 1
ATOM 2392 C CA . GLY B 1 188 ? -6.731 8.855 27.844 1.00 23.33 188 GLY B CA 1
ATOM 2393 C C . GLY B 1 188 ? -7.656 8.031 26.983 1.00 23.33 188 GLY B C 1
ATOM 2394 O O . GLY B 1 188 ? -8.789 7.748 27.356 1.00 23.33 188 GLY B O 1
ATOM 2395 N N . VAL B 1 189 ? -7.157 7.638 25.822 1.00 23.33 189 VAL B N 1
ATOM 2396 C CA . VAL B 1 189 ? -7.928 6.829 24.897 1.00 23.33 189 VAL B CA 1
ATOM 2397 C C . VAL B 1 189 ? -8.344 5.522 25.555 1.00 23.33 189 VAL B C 1
ATOM 2398 O O . VAL B 1 189 ? -9.506 5.115 25.485 1.00 23.33 189 VAL B O 1
ATOM 2402 N N . ARG B 1 190 ? -7.383 4.864 26.189 1.00 23.33 190 ARG B N 1
ATOM 2403 C CA . ARG B 1 190 ? -7.649 3.598 26.855 1.00 23.33 190 ARG B CA 1
ATOM 2404 C C . ARG B 1 190 ? -8.676 3.742 27.971 1.00 23.33 190 ARG B C 1
ATOM 2405 O O . ARG B 1 190 ? -9.564 2.900 28.108 1.00 23.33 190 ARG B O 1
ATOM 2413 N N . ARG B 1 191 ? -8.562 4.805 28.764 1.00 23.33 191 ARG B N 1
ATOM 2414 C CA . ARG B 1 191 ? -9.500 5.026 29.854 1.00 23.33 191 ARG B CA 1
ATOM 2415 C C . ARG B 1 191 ? -10.922 5.044 29.303 1.00 23.33 191 ARG B C 1
ATOM 2416 O O . ARG B 1 191 ? -11.814 4.389 29.847 1.00 23.33 191 ARG B O 1
ATOM 2424 N N . ARG B 1 192 ? -11.133 5.797 28.224 1.00 23.33 192 ARG B N 1
ATOM 2425 C CA . ARG B 1 192 ? -12.452 5.872 27.593 1.00 23.33 192 ARG B CA 1
ATOM 2426 C C . ARG B 1 192 ? -12.995 4.482 27.265 1.00 23.33 192 ARG B C 1
ATOM 2427 O O . ARG B 1 192 ? -14.118 4.143 27.646 1.00 23.33 192 ARG B O 1
ATOM 2435 N N . ASP B 1 193 ? -12.207 3.677 26.557 1.00 23.33 193 ASP B N 1
ATOM 2436 C CA . ASP B 1 193 ? -12.658 2.337 26.200 1.00 23.33 193 ASP B CA 1
ATOM 2437 C C . ASP B 1 193 ? -13.026 1.523 27.428 1.00 23.33 193 ASP B C 1
ATOM 2438 O O . ASP B 1 193 ? -14.061 0.841 27.448 1.00 23.33 193 ASP B O 1
ATOM 2443 N N . TRP B 1 194 ? -12.181 1.580 28.451 1.00 23.33 194 TRP B N 1
ATOM 2444 C CA . TRP B 1 194 ? -12.466 0.836 29.661 1.00 23.33 194 TRP B CA 1
ATOM 2445 C C . TRP B 1 194 ? -13.780 1.345 30.218 1.00 23.33 194 TRP B C 1
ATOM 2446 O O . TRP B 1 194 ? -14.638 0.563 30.632 1.00 23.33 194 TRP B O 1
ATOM 2457 N N . ALA B 1 195 ? -13.940 2.663 30.212 1.00 23.33 195 ALA B N 1
ATOM 2458 C CA . ALA B 1 195 ? -15.155 3.268 30.732 1.00 23.33 195 ALA B CA 1
ATOM 2459 C C . ALA B 1 195 ? -16.357 2.779 29.929 1.00 23.33 195 ALA B C 1
ATOM 2460 O O . ALA B 1 195 ? -17.494 2.776 30.423 1.00 23.33 195 ALA B O 1
ATOM 2462 N N . ALA B 1 196 ? -16.098 2.358 28.692 1.00 23.33 196 ALA B N 1
ATOM 2463 C CA . ALA B 1 196 ? -17.154 1.868 27.820 1.00 23.33 196 ALA B CA 1
ATOM 2464 C C . ALA B 1 196 ? -17.340 0.363 27.977 1.00 23.33 196 ALA B C 1
ATOM 2465 O O . ALA B 1 196 ? -18.125 -0.256 27.263 1.00 23.33 196 ALA B O 1
ATOM 2467 N N . GLY B 1 197 ? -16.615 -0.226 28.914 1.00 23.33 197 GLY B N 1
ATOM 2468 C CA . GLY B 1 197 ? -16.731 -1.654 29.127 1.00 23.33 197 GLY B CA 1
ATOM 2469 C C . GLY B 1 197 ? -16.075 -2.481 28.039 1.00 23.33 197 GLY B C 1
ATOM 2470 O O . GLY B 1 197 ? -16.280 -3.693 27.983 1.00 23.33 197 GLY B O 1
ATOM 2471 N N . LYS B 1 198 ? -15.283 -1.838 27.182 1.00 23.33 198 LYS B N 1
ATOM 2472 C CA . LYS B 1 198 ? -14.598 -2.546 26.104 1.00 23.33 198 LYS B CA 1
ATOM 2473 C C . LYS B 1 198 ? -13.324 -3.250 26.590 1.00 23.33 198 LYS B C 1
ATOM 2474 O O . LYS B 1 198 ? -12.567 -2.694 27.393 1.00 23.33 198 LYS B O 1
ATOM 2480 N N . THR B 1 199 ? -13.072 -4.463 26.102 1.00 23.33 199 THR B N 1
ATOM 2481 C CA . THR B 1 199 ? -11.861 -5.176 26.505 1.00 23.33 199 THR B CA 1
ATOM 2482 C C . THR B 1 199 ? -11.053 -5.763 25.321 1.00 23.33 199 THR B C 1
ATOM 2483 O O . THR B 1 199 ? -10.252 -6.692 25.587 1.00 23.33 199 THR B O 1
ATOM 2487 N N . GLY C 1 5 ? 13.347 -20.867 45.989 1.00 23.33 5 GLY C N 1
ATOM 2488 C CA . GLY C 1 5 ? 12.477 -21.555 44.944 1.00 23.33 5 GLY C CA 1
ATOM 2489 C C . GLY C 1 5 ? 11.097 -21.958 45.461 1.00 23.33 5 GLY C C 1
ATOM 2490 O O . GLY C 1 5 ? 10.949 -22.349 46.631 1.00 23.33 5 GLY C O 1
ATOM 2491 N N . PRO C 1 6 ? 10.061 -21.870 44.612 1.00 23.33 6 PRO C N 1
ATOM 2492 C CA . PRO C 1 6 ? 8.669 -22.222 44.972 1.00 23.33 6 PRO C CA 1
ATOM 2493 C C . PRO C 1 6 ? 8.270 -23.679 44.649 1.00 23.33 6 PRO C C 1
ATOM 2494 O O . PRO C 1 6 ? 9.060 -24.444 44.070 1.00 23.33 6 PRO C O 1
ATOM 2498 N N . THR C 1 7 ? 7.049 -24.063 45.024 1.00 23.33 7 THR C N 1
ATOM 2499 C CA . THR C 1 7 ? 6.582 -25.416 44.713 1.00 23.33 7 THR C CA 1
ATOM 2500 C C . THR C 1 7 ? 5.522 -25.332 43.604 1.00 23.33 7 THR C C 1
ATOM 2501 O O . THR C 1 7 ? 4.493 -24.658 43.742 1.00 23.33 7 THR C O 1
ATOM 2505 N N . PRO C 1 8 ? 5.763 -26.039 42.485 1.00 23.33 8 PRO C N 1
ATOM 2506 C CA . PRO C 1 8 ? 4.860 -26.066 41.318 1.00 23.33 8 PRO C CA 1
ATOM 2507 C C . PRO C 1 8 ? 3.483 -26.661 41.619 1.00 23.33 8 PRO C C 1
ATOM 2508 O O . PRO C 1 8 ? 3.364 -27.591 42.437 1.00 23.33 8 PRO C O 1
ATOM 2512 N N . GLN C 1 9 ? 2.458 -26.115 40.955 1.00 23.33 9 GLN C N 1
ATOM 2513 C CA . GLN C 1 9 ? 1.065 -26.575 41.105 1.00 23.33 9 GLN C CA 1
ATOM 2514 C C . GLN C 1 9 ? 0.243 -26.126 39.897 1.00 23.33 9 GLN C C 1
ATOM 2515 O O . GLN C 1 9 ? 0.104 -24.921 39.611 1.00 23.33 9 GLN C O 1
ATOM 2521 N N . GLN C 1 10 ? -0.313 -27.092 39.186 1.00 23.33 10 GLN C N 1
ATOM 2522 C CA . GLN C 1 10 ? -1.117 -26.767 38.009 1.00 23.33 10 GLN C CA 1
ATOM 2523 C C . GLN C 1 10 ? -2.591 -27.018 38.372 1.00 23.33 10 GLN C C 1
ATOM 2524 O O . GLN C 1 10 ? -2.957 -28.087 38.885 1.00 23.33 10 GLN C O 1
ATOM 2530 N N . HIS C 1 11 ? -3.430 -26.018 38.135 1.00 23.33 11 HIS C N 1
ATOM 2531 C CA . HIS C 1 11 ? -4.848 -26.165 38.424 1.00 23.33 11 HIS C CA 1
ATOM 2532 C C . HIS C 1 11 ? -5.619 -26.099 37.113 1.00 23.33 11 HIS C C 1
ATOM 2533 O O . HIS C 1 11 ? -5.050 -25.769 36.058 1.00 23.33 11 HIS C O 1
ATOM 2540 N N . ASP C 1 12 ? -6.906 -26.423 37.181 1.00 23.33 12 ASP C N 1
ATOM 2541 C CA . ASP C 1 12 ? -7.764 -26.422 36.005 1.00 23.33 12 ASP C CA 1
ATOM 2542 C C . ASP C 1 12 ? -7.795 -25.050 35.361 1.00 23.33 12 ASP C C 1
ATOM 2543 O O . ASP C 1 12 ? -7.169 -24.825 34.331 1.00 23.33 12 ASP C O 1
ATOM 2548 N N . GLY C 1 13 ? -8.539 -24.128 35.951 1.00 23.33 13 GLY C N 1
ATOM 2549 C CA . GLY C 1 13 ? -8.580 -22.803 35.361 1.00 23.33 13 GLY C CA 1
ATOM 2550 C C . GLY C 1 13 ? -8.852 -22.798 33.860 1.00 23.33 13 GLY C C 1
ATOM 2551 O O . GLY C 1 13 ? -8.163 -22.130 33.081 1.00 23.33 13 GLY C O 1
ATOM 2552 N N . SER C 1 14 ? -9.853 -23.572 33.459 1.00 23.33 14 SER C N 1
ATOM 2553 C CA . SER C 1 14 ? -10.259 -23.647 32.067 1.00 23.33 14 SER C CA 1
ATOM 2554 C C . SER C 1 14 ? -11.535 -22.820 31.991 1.00 23.33 14 SER C C 1
ATOM 2555 O O . SER C 1 14 ? -11.986 -22.445 30.900 1.00 23.33 14 SER C O 1
ATOM 2558 N N . ALA C 1 15 ? -12.109 -22.543 33.164 1.00 23.33 15 ALA C N 1
ATOM 2559 C CA . ALA C 1 15 ? -13.329 -21.757 33.263 1.00 23.33 15 ALA C CA 1
ATOM 2560 C C . ALA C 1 15 ? -12.948 -20.369 33.725 1.00 23.33 15 ALA C C 1
ATOM 2561 O O . ALA C 1 15 ? -13.806 -19.564 34.116 1.00 23.33 15 ALA C O 1
ATOM 2563 N N . LEU C 1 16 ? -11.646 -20.096 33.677 1.00 23.33 16 LEU C N 1
ATOM 2564 C CA . LEU C 1 16 ? -11.090 -18.823 34.105 1.00 23.33 16 LEU C CA 1
ATOM 2565 C C . LEU C 1 16 ? -10.962 -17.804 32.988 1.00 23.33 16 LEU C C 1
ATOM 2566 O O . LEU C 1 16 ? -10.805 -18.156 31.824 1.00 23.33 16 LEU C O 1
ATOM 2571 N N . ARG C 1 17 ? -11.052 -16.532 33.351 1.00 23.33 17 ARG C N 1
ATOM 2572 C CA . ARG C 1 17 ? -10.866 -15.449 32.397 1.00 23.33 17 ARG C CA 1
ATOM 2573 C C . ARG C 1 17 ? -9.771 -14.588 33.034 1.00 23.33 17 ARG C C 1
ATOM 2574 O O . ARG C 1 17 ? -9.982 -13.982 34.089 1.00 23.33 17 ARG C O 1
ATOM 2582 N N . ILE C 1 18 ? -8.601 -14.556 32.401 1.00 23.33 18 ILE C N 1
ATOM 2583 C CA . ILE C 1 18 ? -7.463 -13.820 32.922 1.00 23.33 18 ILE C CA 1
ATOM 2584 C C . ILE C 1 18 ? -7.166 -12.541 32.153 1.00 23.33 18 ILE C C 1
ATOM 2585 O O . ILE C 1 18 ? -7.214 -12.508 30.925 1.00 23.33 18 ILE C O 1
ATOM 2590 N N . GLY C 1 19 ? -6.849 -11.483 32.890 1.00 23.33 19 GLY C N 1
ATOM 2591 C CA . GLY C 1 19 ? -6.526 -10.215 32.265 1.00 23.33 19 GLY C CA 1
ATOM 2592 C C . GLY C 1 19 ? -5.071 -9.897 32.541 1.00 23.33 19 GLY C C 1
ATOM 2593 O O . GLY C 1 19 ? -4.609 -10.001 33.682 1.00 23.33 19 GLY C O 1
ATOM 2594 N N . ILE C 1 20 ? -4.348 -9.513 31.499 1.00 23.33 20 ILE C N 1
ATOM 2595 C CA . ILE C 1 20 ? -2.938 -9.194 31.622 1.00 23.33 20 ILE C CA 1
ATOM 2596 C C . ILE C 1 20 ? -2.638 -7.803 31.095 1.00 23.33 20 ILE C C 1
ATOM 2597 O O . ILE C 1 20 ? -3.086 -7.431 30.016 1.00 23.33 20 ILE C O 1
ATOM 2602 N N . VAL C 1 21 ? -1.877 -7.037 31.863 1.00 23.33 21 VAL C N 1
ATOM 2603 C CA . VAL C 1 21 ? -1.487 -5.703 31.445 1.00 23.33 21 VAL C CA 1
ATOM 2604 C C . VAL C 1 21 ? 0.015 -5.658 31.587 1.00 23.33 21 VAL C C 1
ATOM 2605 O O . VAL C 1 21 ? 0.538 -5.932 32.664 1.00 23.33 21 VAL C O 1
ATOM 2609 N N . HIS C 1 22 ? 0.716 -5.336 30.509 1.00 23.33 22 HIS C N 1
ATOM 2610 C CA . HIS C 1 22 ? 2.158 -5.262 30.598 1.00 23.33 22 HIS C CA 1
ATOM 2611 C C . HIS C 1 22 ? 2.622 -3.906 30.126 1.00 23.33 22 HIS C C 1
ATOM 2612 O O . HIS C 1 22 ? 1.985 -3.286 29.286 1.00 23.33 22 HIS C O 1
ATOM 2619 N N . ALA C 1 23 ? 3.723 -3.429 30.692 1.00 23.33 23 ALA C N 1
ATOM 2620 C CA . ALA C 1 23 ? 4.269 -2.137 30.304 1.00 23.33 23 ALA C CA 1
ATOM 2621 C C . ALA C 1 23 ? 5.113 -2.389 29.078 1.00 23.33 23 ALA C C 1
ATOM 2622 O O . ALA C 1 23 ? 5.335 -3.544 28.702 1.00 23.33 23 ALA C O 1
ATOM 2624 N N . ARG C 1 24 ? 5.597 -1.326 28.451 1.00 23.33 24 ARG C N 1
ATOM 2625 C CA . ARG C 1 24 ? 6.402 -1.522 27.262 1.00 23.33 24 ARG C CA 1
ATOM 2626 C C . ARG C 1 24 ? 7.853 -1.114 27.393 1.00 23.33 24 ARG C C 1
ATOM 2627 O O . ARG C 1 24 ? 8.590 -1.167 26.407 1.00 23.33 24 ARG C O 1
ATOM 2635 N N . TRP C 1 25 ? 8.274 -0.687 28.580 1.00 23.33 25 TRP C N 1
ATOM 2636 C CA . TRP C 1 25 ? 9.676 -0.328 28.745 1.00 23.33 25 TRP C CA 1
ATOM 2637 C C . TRP C 1 25 ? 10.461 -1.634 28.780 1.00 23.33 25 TRP C C 1
ATOM 2638 O O . TRP C 1 25 ? 10.026 -2.599 29.417 1.00 23.33 25 TRP C O 1
ATOM 2649 N N . ASN C 1 26 ? 11.605 -1.676 28.101 1.00 23.33 26 ASN C N 1
ATOM 2650 C CA . ASN C 1 26 ? 12.404 -2.888 28.094 1.00 23.33 26 ASN C CA 1
ATOM 2651 C C . ASN C 1 26 ? 11.609 -4.025 27.453 1.00 23.33 26 ASN C C 1
ATOM 2652 O O . ASN C 1 26 ? 11.490 -5.111 28.029 1.00 23.33 26 ASN C O 1
ATOM 2657 N N . GLU C 1 27 ? 11.075 -3.777 26.259 1.00 23.33 27 GLU C N 1
ATOM 2658 C CA . GLU C 1 27 ? 10.281 -4.783 25.565 1.00 23.33 27 GLU C CA 1
ATOM 2659 C C . GLU C 1 27 ? 11.002 -6.106 25.335 1.00 23.33 27 GLU C C 1
ATOM 2660 O O . GLU C 1 27 ? 10.380 -7.175 25.398 1.00 23.33 27 GLU C O 1
ATOM 2666 N N . THR C 1 28 ? 12.302 -6.053 25.072 1.00 23.33 28 THR C N 1
ATOM 2667 C CA . THR C 1 28 ? 13.036 -7.288 24.827 1.00 23.33 28 THR C CA 1
ATOM 2668 C C . THR C 1 28 ? 13.003 -8.211 26.047 1.00 23.33 28 THR C C 1
ATOM 2669 O O . THR C 1 28 ? 13.343 -9.391 25.956 1.00 23.33 28 THR C O 1
ATOM 2673 N N . ILE C 1 29 ? 12.588 -7.667 27.185 1.00 23.33 29 ILE C N 1
ATOM 2674 C CA . ILE C 1 29 ? 12.484 -8.449 28.410 1.00 23.33 29 ILE C CA 1
ATOM 2675 C C . ILE C 1 29 ? 11.009 -8.736 28.663 1.00 23.33 29 ILE C C 1
ATOM 2676 O O . ILE C 1 29 ? 10.640 -9.804 29.155 1.00 23.33 29 ILE C O 1
ATOM 2681 N N . ILE C 1 30 ? 10.167 -7.762 28.327 1.00 23.33 30 ILE C N 1
ATOM 2682 C CA . ILE C 1 30 ? 8.731 -7.896 28.514 1.00 23.33 30 ILE C CA 1
ATOM 2683 C C . ILE C 1 30 ? 8.180 -9.054 27.704 1.00 23.33 30 ILE C C 1
ATOM 2684 O O . ILE C 1 30 ? 7.433 -9.882 28.232 1.00 23.33 30 ILE C O 1
ATOM 2689 N N . GLU C 1 31 ? 8.554 -9.105 26.423 1.00 23.33 31 GLU C N 1
ATOM 2690 C CA . GLU C 1 31 ? 8.081 -10.151 25.526 1.00 23.33 31 GLU C CA 1
ATOM 2691 C C . GLU C 1 31 ? 8.356 -11.563 26.040 1.00 23.33 31 GLU C C 1
ATOM 2692 O O . GLU C 1 31 ? 7.438 -12.382 26.132 1.00 23.33 31 GLU C O 1
ATOM 2698 N N . PRO C 1 32 ? 9.621 -11.868 26.376 1.00 23.33 32 PRO C N 1
ATOM 2699 C CA . PRO C 1 32 ? 9.954 -13.195 26.878 1.00 23.33 32 PRO C CA 1
ATOM 2700 C C . PRO C 1 32 ? 9.093 -13.518 28.093 1.00 23.33 32 PRO C C 1
ATOM 2701 O O . PRO C 1 32 ? 8.632 -14.650 28.271 1.00 23.33 32 PRO C O 1
ATOM 2705 N N . LEU C 1 33 ? 8.883 -12.512 28.936 1.00 23.33 33 LEU C N 1
ATOM 2706 C CA . LEU C 1 33 ? 8.081 -12.693 30.137 1.00 23.33 33 LEU C CA 1
ATOM 2707 C C . LEU C 1 33 ? 6.644 -12.988 29.766 1.00 23.33 33 LEU C C 1
ATOM 2708 O O . LEU C 1 33 ? 6.102 -14.012 30.152 1.00 23.33 33 LEU C O 1
ATOM 2713 N N . LEU C 1 34 ? 6.038 -12.082 29.012 1.00 23.33 34 LEU C N 1
ATOM 2714 C CA . LEU C 1 34 ? 4.657 -12.234 28.590 1.00 23.33 34 LEU C CA 1
ATOM 2715 C C . LEU C 1 34 ? 4.437 -13.578 27.921 1.00 23.33 34 LEU C C 1
ATOM 2716 O O . LEU C 1 34 ? 3.438 -14.259 28.163 1.00 23.33 34 LEU C O 1
ATOM 2721 N N . ALA C 1 35 ? 5.387 -13.948 27.069 1.00 23.33 35 ALA C N 1
ATOM 2722 C CA . ALA C 1 35 ? 5.325 -15.202 26.343 1.00 23.33 35 ALA C CA 1
ATOM 2723 C C . ALA C 1 35 ? 5.205 -16.354 27.316 1.00 23.33 35 ALA C C 1
ATOM 2724 O O . ALA C 1 35 ? 4.304 -17.179 27.204 1.00 23.33 35 ALA C O 1
ATOM 2726 N N . GLY C 1 36 ? 6.113 -16.400 28.279 1.00 23.33 36 GLY C N 1
ATOM 2727 C CA . GLY C 1 36 ? 6.090 -17.470 29.252 1.00 23.33 36 GLY C CA 1
ATOM 2728 C C . GLY C 1 36 ? 4.832 -17.518 30.088 1.00 23.33 36 GLY C C 1
ATOM 2729 O O . GLY C 1 36 ? 4.299 -18.594 30.356 1.00 23.33 36 GLY C O 1
ATOM 2730 N N . THR C 1 37 ? 4.347 -16.362 30.515 1.00 23.33 37 THR C N 1
ATOM 2731 C CA . THR C 1 37 ? 3.152 -16.352 31.332 1.00 23.33 37 THR C CA 1
ATOM 2732 C C . THR C 1 37 ? 1.938 -16.790 30.497 1.00 23.33 37 THR C C 1
ATOM 2733 O O . THR C 1 37 ? 1.137 -17.626 30.940 1.00 23.33 37 THR C O 1
ATOM 2737 N N . LYS C 1 38 ? 1.820 -16.278 29.275 1.00 23.33 38 LYS C N 1
ATOM 2738 C CA . LYS C 1 38 ? 0.690 -16.667 28.438 1.00 23.33 38 LYS C CA 1
ATOM 2739 C C . LYS C 1 38 ? 0.759 -18.176 28.170 1.00 23.33 38 LYS C C 1
ATOM 2740 O O . LYS C 1 38 ? -0.248 -18.886 28.243 1.00 23.33 38 LYS C O 1
ATOM 2746 N N . ALA C 1 39 ? 1.960 -18.657 27.868 1.00 23.33 39 ALA C N 1
ATOM 2747 C CA . ALA C 1 39 ? 2.180 -20.066 27.617 1.00 23.33 39 ALA C CA 1
ATOM 2748 C C . ALA C 1 39 ? 1.568 -20.900 28.741 1.00 23.33 39 ALA C C 1
ATOM 2749 O O . ALA C 1 39 ? 0.618 -21.657 28.522 1.00 23.33 39 ALA C O 1
ATOM 2751 N N . LYS C 1 40 ? 2.104 -20.755 29.946 1.00 23.33 40 LYS C N 1
ATOM 2752 C CA . LYS C 1 40 ? 1.602 -21.516 31.078 1.00 23.33 40 LYS C CA 1
ATOM 2753 C C . LYS C 1 40 ? 0.100 -21.369 31.293 1.00 23.33 40 LYS C C 1
ATOM 2754 O O . LYS C 1 40 ? -0.548 -22.284 31.820 1.00 23.33 40 LYS C O 1
ATOM 2760 N N . LEU C 1 41 ? -0.464 -20.231 30.897 1.00 23.33 41 LEU C N 1
ATOM 2761 C CA . LEU C 1 41 ? -1.904 -20.052 31.061 1.00 23.33 41 LEU C CA 1
ATOM 2762 C C . LEU C 1 41 ? -2.616 -21.098 30.220 1.00 23.33 41 LEU C C 1
ATOM 2763 O O . LEU C 1 41 ? -3.410 -21.884 30.743 1.00 23.33 41 LEU C O 1
ATOM 2768 N N . LEU C 1 42 ? -2.318 -21.104 28.920 1.00 23.33 42 LEU C N 1
ATOM 2769 C CA . LEU C 1 42 ? -2.904 -22.068 27.995 1.00 23.33 42 LEU C CA 1
ATOM 2770 C C . LEU C 1 42 ? -2.594 -23.470 28.502 1.00 23.33 42 LEU C C 1
ATOM 2771 O O . LEU C 1 42 ? -3.468 -24.336 28.547 1.00 23.33 42 LEU C O 1
ATOM 2776 N N . ALA C 1 43 ? -1.340 -23.671 28.898 1.00 23.33 43 ALA C N 1
ATOM 2777 C CA . ALA C 1 43 ? -0.883 -24.951 29.411 1.00 23.33 43 ALA C CA 1
ATOM 2778 C C . ALA C 1 43 ? -1.775 -25.426 30.544 1.00 23.33 43 ALA C C 1
ATOM 2779 O O . ALA C 1 43 ? -1.838 -26.617 30.840 1.00 23.33 43 ALA C O 1
ATOM 2781 N N . CYS C 1 44 ? -2.461 -24.494 31.192 1.00 23.33 44 CYS C N 1
ATOM 2782 C CA . CYS C 1 44 ? -3.335 -24.869 32.284 1.00 23.33 44 CYS C CA 1
ATOM 2783 C C . CYS C 1 44 ? -4.784 -24.973 31.855 1.00 23.33 44 CYS C C 1
ATOM 2784 O O . CYS C 1 44 ? -5.669 -25.186 32.676 1.00 23.33 44 CYS C O 1
ATOM 2787 N N . GLY C 1 45 ? -5.037 -24.821 30.567 1.00 23.33 45 GLY C N 1
ATOM 2788 C CA . GLY C 1 45 ? -6.401 -24.956 30.102 1.00 23.33 45 GLY C CA 1
ATOM 2789 C C . GLY C 1 45 ? -7.162 -23.665 29.944 1.00 23.33 45 GLY C C 1
ATOM 2790 O O . GLY C 1 45 ? -8.350 -23.675 29.613 1.00 23.33 45 GLY C O 1
ATOM 2791 N N . VAL C 1 46 ? -6.503 -22.546 30.191 1.00 23.33 46 VAL C N 1
ATOM 2792 C CA . VAL C 1 46 ? -7.186 -21.273 30.020 1.00 23.33 46 VAL C CA 1
ATOM 2793 C C . VAL C 1 46 ? -7.418 -21.115 28.523 1.00 23.33 46 VAL C C 1
ATOM 2794 O O . VAL C 1 46 ? -6.486 -21.268 27.734 1.00 23.33 46 VAL C O 1
ATOM 2798 N N . LYS C 1 47 ? -8.654 -20.830 28.124 1.00 23.33 47 LYS C N 1
ATOM 2799 C CA . LYS C 1 47 ? -8.945 -20.683 26.700 1.00 23.33 47 LYS C CA 1
ATOM 2800 C C . LYS C 1 47 ? -8.313 -19.427 26.135 1.00 23.33 47 LYS C C 1
ATOM 2801 O O . LYS C 1 47 ? -8.425 -18.349 26.713 1.00 23.33 47 LYS C O 1
ATOM 2807 N N . GLU C 1 48 ? -7.637 -19.582 25.003 1.00 23.33 48 GLU C N 1
ATOM 2808 C CA . GLU C 1 48 ? -6.982 -18.471 24.333 1.00 23.33 48 GLU C CA 1
ATOM 2809 C C . GLU C 1 48 ? -7.862 -17.223 24.297 1.00 23.33 48 GLU C C 1
ATOM 2810 O O . GLU C 1 48 ? -7.384 -16.104 24.475 1.00 23.33 48 GLU C O 1
ATOM 2816 N N . SER C 1 49 ? -9.152 -17.417 24.058 1.00 23.33 49 SER C N 1
ATOM 2817 C CA . SER C 1 49 ? -10.076 -16.293 23.972 1.00 23.33 49 SER C CA 1
ATOM 2818 C C . SER C 1 49 ? -10.416 -15.685 25.331 1.00 23.33 49 SER C C 1
ATOM 2819 O O . SER C 1 49 ? -10.981 -14.596 25.401 1.00 23.33 49 SER C O 1
ATOM 2822 N N . ASN C 1 50 ? -10.096 -16.394 26.409 1.00 23.33 50 ASN C N 1
ATOM 2823 C CA . ASN C 1 50 ? -10.375 -15.879 27.744 1.00 23.33 50 ASN C CA 1
ATOM 2824 C C . ASN C 1 50 ? -9.166 -15.193 28.369 1.00 23.33 50 ASN C C 1
ATOM 2825 O O . ASN C 1 50 ? -9.157 -14.903 29.574 1.00 23.33 50 ASN C O 1
ATOM 2830 N N . ILE C 1 51 ? -8.150 -14.947 27.547 1.00 23.33 51 ILE C N 1
ATOM 2831 C CA . ILE C 1 51 ? -6.952 -14.279 28.000 1.00 23.33 51 ILE C CA 1
ATOM 2832 C C . ILE C 1 51 ? -6.887 -12.923 27.338 1.00 23.33 51 ILE C C 1
ATOM 2833 O O . ILE C 1 51 ? -6.629 -12.839 26.146 1.00 23.33 51 ILE C O 1
ATOM 2838 N N . VAL C 1 52 ? -7.138 -11.867 28.104 1.00 23.33 52 VAL C N 1
ATOM 2839 C CA . VAL C 1 52 ? -7.088 -10.511 27.570 1.00 23.33 52 VAL C CA 1
ATOM 2840 C C . VAL C 1 52 ? -5.707 -9.958 27.860 1.00 23.33 52 VAL C C 1
ATOM 2841 O O . VAL C 1 52 ? -5.192 -10.150 28.947 1.00 23.33 52 VAL C O 1
ATOM 2845 N N . VAL C 1 53 ? -5.115 -9.268 26.895 1.00 23.33 53 VAL C N 1
ATOM 2846 C CA . VAL C 1 53 ? -3.780 -8.740 27.066 1.00 23.33 53 VAL C CA 1
ATOM 2847 C C . VAL C 1 53 ? -3.666 -7.345 26.500 1.00 23.33 53 VAL C C 1
ATOM 2848 O O . VAL C 1 53 ? -3.707 -7.158 25.280 1.00 23.33 53 VAL C O 1
ATOM 2852 N N . GLN C 1 54 ? -3.509 -6.362 27.376 1.00 23.33 54 GLN C N 1
ATOM 2853 C CA . GLN C 1 54 ? -3.357 -4.984 26.927 1.00 23.33 54 GLN C CA 1
ATOM 2854 C C . GLN C 1 54 ? -2.035 -4.442 27.435 1.00 23.33 54 GLN C C 1
ATOM 2855 O O . GLN C 1 54 ? -1.451 -4.996 28.367 1.00 23.33 54 GLN C O 1
ATOM 2861 N N . SER C 1 55 ? -1.559 -3.361 26.831 1.00 23.33 55 SER C N 1
ATOM 2862 C CA . SER C 1 55 ? -0.302 -2.787 27.270 1.00 23.33 55 SER C CA 1
ATOM 2863 C C . SER C 1 55 ? -0.414 -1.320 27.647 1.00 23.33 55 SER C C 1
ATOM 2864 O O . SER C 1 55 ? -1.427 -0.671 27.402 1.00 23.33 55 SER C O 1
ATOM 2867 N N . VAL C 1 56 ? 0.649 -0.815 28.260 1.00 23.33 56 VAL C N 1
ATOM 2868 C CA . VAL C 1 56 ? 0.727 0.575 28.690 1.00 23.33 56 VAL C CA 1
ATOM 2869 C C . VAL C 1 56 ? 2.179 0.972 28.519 1.00 23.33 56 VAL C C 1
ATOM 2870 O O . VAL C 1 56 ? 3.059 0.106 28.427 1.00 23.33 56 VAL C O 1
ATOM 2874 N N . PRO C 1 57 ? 2.456 2.279 28.468 1.00 23.33 57 PRO C N 1
ATOM 2875 C CA . PRO C 1 57 ? 3.844 2.693 28.296 1.00 23.33 57 PRO C CA 1
ATOM 2876 C C . PRO C 1 57 ? 4.809 2.245 29.395 1.00 23.33 57 PRO C C 1
ATOM 2877 O O . PRO C 1 57 ? 5.732 1.481 29.120 1.00 23.33 57 PRO C O 1
ATOM 2881 N N . GLY C 1 58 ? 4.597 2.699 30.629 1.00 23.33 58 GLY C N 1
ATOM 2882 C CA . GLY C 1 58 ? 5.487 2.315 31.707 1.00 23.33 58 GLY C CA 1
ATOM 2883 C C . GLY C 1 58 ? 4.810 1.588 32.843 1.00 23.33 58 GLY C C 1
ATOM 2884 O O . GLY C 1 58 ? 3.599 1.398 32.816 1.00 23.33 58 GLY C O 1
ATOM 2885 N N . SER C 1 59 ? 5.592 1.186 33.845 1.00 23.33 59 SER C N 1
ATOM 2886 C CA . SER C 1 59 ? 5.070 0.472 35.014 1.00 23.33 59 SER C CA 1
ATOM 2887 C C . SER C 1 59 ? 4.114 1.305 35.833 1.00 23.33 59 SER C C 1
ATOM 2888 O O . SER C 1 59 ? 3.208 0.772 36.451 1.00 23.33 59 SER C O 1
ATOM 2891 N N . TRP C 1 60 ? 4.324 2.615 35.840 1.00 23.33 60 TRP C N 1
ATOM 2892 C CA . TRP C 1 60 ? 3.470 3.518 36.584 1.00 23.33 60 TRP C CA 1
ATOM 2893 C C . TRP C 1 60 ? 2.025 3.354 36.158 1.00 23.33 60 TRP C C 1
ATOM 2894 O O . TRP C 1 60 ? 1.104 3.510 36.960 1.00 23.33 60 TRP C O 1
ATOM 2905 N N . GLU C 1 61 ? 1.829 3.030 34.887 1.00 23.33 61 GLU C N 1
ATOM 2906 C CA . GLU C 1 61 ? 0.499 2.852 34.333 1.00 23.33 61 GLU C CA 1
ATOM 2907 C C . GLU C 1 61 ? -0.104 1.512 34.720 1.00 23.33 61 GLU C C 1
ATOM 2908 O O . GLU C 1 61 ? -1.311 1.311 34.649 1.00 23.33 61 GLU C O 1
ATOM 2914 N N . LEU C 1 62 ? 0.743 0.590 35.136 1.00 23.33 62 LEU C N 1
ATOM 2915 C CA . LEU C 1 62 ? 0.282 -0.729 35.494 1.00 23.33 62 LEU C CA 1
ATOM 2916 C C . LEU C 1 62 ? -0.907 -0.762 36.451 1.00 23.33 62 LEU C C 1
ATOM 2917 O O . LEU C 1 62 ? -1.973 -1.247 36.090 1.00 23.33 62 LEU C O 1
ATOM 2922 N N . PRO C 1 63 ? -0.753 -0.247 37.681 1.00 23.33 63 PRO C N 1
ATOM 2923 C CA . PRO C 1 63 ? -1.896 -0.292 38.587 1.00 23.33 63 PRO C CA 1
ATOM 2924 C C . PRO C 1 63 ? -3.179 0.355 38.078 1.00 23.33 63 PRO C C 1
ATOM 2925 O O . PRO C 1 63 ? -4.249 -0.248 38.164 1.00 23.33 63 PRO C O 1
ATOM 2929 N N . ILE C 1 64 ? -3.091 1.565 37.539 1.00 23.33 64 ILE C N 1
ATOM 2930 C CA . ILE C 1 64 ? -4.301 2.227 37.043 1.00 23.33 64 ILE C CA 1
ATOM 2931 C C . ILE C 1 64 ? -4.918 1.412 35.916 1.00 23.33 64 ILE C C 1
ATOM 2932 O O . ILE C 1 64 ? -6.133 1.228 35.861 1.00 23.33 64 ILE C O 1
ATOM 2937 N N . ALA C 1 65 ? -4.069 0.906 35.031 1.00 23.33 65 ALA C N 1
ATOM 2938 C CA . ALA C 1 65 ? -4.534 0.111 33.909 1.00 23.33 65 ALA C CA 1
ATOM 2939 C C . ALA C 1 65 ? -5.203 -1.163 34.388 1.00 23.33 65 ALA C C 1
ATOM 2940 O O . ALA C 1 65 ? -6.247 -1.533 33.878 1.00 23.33 65 ALA C O 1
ATOM 2942 N N . VAL C 1 66 ? -4.613 -1.835 35.367 1.00 23.33 66 VAL C N 1
ATOM 2943 C CA . VAL C 1 66 ? -5.206 -3.071 35.869 1.00 23.33 66 VAL C CA 1
ATOM 2944 C C . VAL C 1 66 ? -6.553 -2.794 36.537 1.00 23.33 66 VAL C C 1
ATOM 2945 O O . VAL C 1 66 ? -7.517 -3.536 36.346 1.00 23.33 66 VAL C O 1
ATOM 2949 N N . GLN C 1 67 ? -6.618 -1.715 37.313 1.00 23.33 67 GLN C N 1
ATOM 2950 C CA . GLN C 1 67 ? -7.841 -1.351 38.011 1.00 23.33 67 GLN C CA 1
ATOM 2951 C C . GLN C 1 67 ? -8.976 -1.115 37.032 1.00 23.33 67 GLN C C 1
ATOM 2952 O O . GLN C 1 67 ? -10.095 -1.547 37.265 1.00 23.33 67 GLN C O 1
ATOM 2958 N N . ARG C 1 68 ? -8.677 -0.412 35.945 1.00 23.33 68 ARG C N 1
ATOM 2959 C CA . ARG C 1 68 ? -9.659 -0.087 34.919 1.00 23.33 68 ARG C CA 1
ATOM 2960 C C . ARG C 1 68 ? -10.023 -1.263 34.035 1.00 23.33 68 ARG C C 1
ATOM 2961 O O . ARG C 1 68 ? -11.172 -1.394 33.616 1.00 23.33 68 ARG C O 1
ATOM 2969 N N . LEU C 1 69 ? -9.042 -2.109 33.734 1.00 23.33 69 LEU C N 1
ATOM 2970 C CA . LEU C 1 69 ? -9.291 -3.267 32.893 1.00 23.33 69 LEU C CA 1
ATOM 2971 C C . LEU C 1 69 ? -10.338 -4.085 33.603 1.00 23.33 69 LEU C C 1
ATOM 2972 O O . LEU C 1 69 ? -11.373 -4.400 33.031 1.00 23.33 69 LEU C O 1
ATOM 2977 N N . TYR C 1 70 ? -10.072 -4.423 34.856 1.00 23.33 70 TYR C N 1
ATOM 2978 C CA . TYR C 1 70 ? -11.024 -5.203 35.631 1.00 23.33 70 TYR C CA 1
ATOM 2979 C C . TYR C 1 70 ? -12.365 -4.488 35.660 1.00 23.33 70 TYR C C 1
ATOM 2980 O O . TYR C 1 70 ? -13.422 -5.073 35.410 1.00 23.33 70 TYR C O 1
ATOM 2989 N N . SER C 1 71 ? -12.306 -3.209 35.983 1.00 23.33 71 SER C N 1
ATOM 2990 C CA . SER C 1 71 ? -13.486 -2.378 36.046 1.00 23.33 71 SER C CA 1
ATOM 2991 C C . SER C 1 71 ? -14.353 -2.606 34.811 1.00 23.33 71 SER C C 1
ATOM 2992 O O . SER C 1 71 ? -15.569 -2.803 34.919 1.00 23.33 71 SER C O 1
ATOM 2995 N N . ALA C 1 72 ? -13.717 -2.582 33.638 1.00 23.33 72 ALA C N 1
ATOM 2996 C CA . ALA C 1 72 ? -14.419 -2.776 32.372 1.00 23.33 72 ALA C CA 1
ATOM 2997 C C . ALA C 1 72 ? -15.063 -4.156 32.318 1.00 23.33 72 ALA C C 1
ATOM 2998 O O . ALA C 1 72 ? -16.257 -4.279 32.062 1.00 23.33 72 ALA C O 1
ATOM 3000 N N . SER C 1 73 ? -14.277 -5.190 32.577 1.00 23.33 73 SER C N 1
ATOM 3001 C CA . SER C 1 73 ? -14.799 -6.541 32.529 1.00 23.33 73 SER C CA 1
ATOM 3002 C C . SER C 1 73 ? -16.082 -6.690 33.348 1.00 23.33 73 SER C C 1
ATOM 3003 O O . SER C 1 73 ? -16.910 -7.569 33.069 1.00 23.33 73 SER C O 1
ATOM 3006 N N . GLN C 1 74 ? -16.248 -5.841 34.360 1.00 23.33 74 GLN C N 1
ATOM 3007 C CA . GLN C 1 74 ? -17.442 -5.894 35.197 1.00 23.33 74 GLN C CA 1
ATOM 3008 C C . GLN C 1 74 ? -18.659 -5.345 34.480 1.00 23.33 74 GLN C C 1
ATOM 3009 O O . GLN C 1 74 ? -19.744 -5.919 34.550 1.00 23.33 74 GLN C O 1
ATOM 3015 N N . LEU C 1 75 ? -18.480 -4.230 33.789 1.00 23.33 75 LEU C N 1
ATOM 3016 C CA . LEU C 1 75 ? -19.582 -3.625 33.064 1.00 23.33 75 LEU C CA 1
ATOM 3017 C C . LEU C 1 75 ? -20.170 -4.593 32.035 1.00 23.33 75 LEU C C 1
ATOM 3018 O O . LEU C 1 75 ? -21.319 -4.442 31.623 1.00 23.33 75 LEU C O 1
ATOM 3023 N N . GLN C 1 76 ? -19.383 -5.585 31.623 1.00 23.33 76 GLN C N 1
ATOM 3024 C CA . GLN C 1 76 ? -19.841 -6.557 30.641 1.00 23.33 76 GLN C CA 1
ATOM 3025 C C . GLN C 1 76 ? -20.806 -7.584 31.259 1.00 23.33 76 GLN C C 1
ATOM 3026 O O . GLN C 1 76 ? -21.822 -7.921 30.583 1.00 23.33 76 GLN C O 1
ATOM 3032 N N . SER C 1 107 ? -13.785 -14.374 26.964 1.00 23.33 107 SER C N 1
ATOM 3033 C CA . SER C 1 107 ? -15.101 -13.775 26.538 1.00 23.33 107 SER C CA 1
ATOM 3034 C C . SER C 1 107 ? -16.076 -13.521 27.718 1.00 23.33 107 SER C C 1
ATOM 3035 O O . SER C 1 107 ? -16.498 -14.464 28.430 1.00 23.33 107 SER C O 1
ATOM 3038 N N . THR C 1 108 ? -16.405 -12.234 27.895 1.00 23.33 108 THR C N 1
ATOM 3039 C CA . THR C 1 108 ? -17.302 -11.708 28.943 1.00 23.33 108 THR C CA 1
ATOM 3040 C C . THR C 1 108 ? -17.148 -12.275 30.361 1.00 23.33 108 THR C C 1
ATOM 3041 O O . THR C 1 108 ? -16.679 -13.412 30.563 1.00 23.33 108 THR C O 1
ATOM 3045 N N . GLY C 1 109 ? -17.570 -11.477 31.343 1.00 23.33 109 GLY C N 1
ATOM 3046 C CA . GLY C 1 109 ? -17.481 -11.901 32.726 1.00 23.33 109 GLY C CA 1
ATOM 3047 C C . GLY C 1 109 ? -16.255 -11.308 33.384 1.00 23.33 109 GLY C C 1
ATOM 3048 O O . GLY C 1 109 ? -15.157 -11.380 32.833 1.00 23.33 109 GLY C O 1
ATOM 3049 N N . PRO C 1 110 ? -16.407 -10.705 34.570 1.00 23.33 110 PRO C N 1
ATOM 3050 C CA . PRO C 1 110 ? -15.250 -10.118 35.245 1.00 23.33 110 PRO C CA 1
ATOM 3051 C C . PRO C 1 110 ? -14.118 -11.133 35.387 1.00 23.33 110 PRO C C 1
ATOM 3052 O O . PRO C 1 110 ? -14.369 -12.296 35.713 1.00 23.33 110 PRO C O 1
ATOM 3056 N N . PHE C 1 111 ? -12.888 -10.688 35.141 1.00 23.33 111 PHE C N 1
ATOM 3057 C CA . PHE C 1 111 ? -11.731 -11.557 35.251 1.00 23.33 111 PHE C CA 1
ATOM 3058 C C . PHE C 1 111 ? -11.640 -12.203 36.632 1.00 23.33 111 PHE C C 1
ATOM 3059 O O . PHE C 1 111 ? -12.040 -11.620 37.642 1.00 23.33 111 PHE C O 1
ATOM 3067 N N . ASP C 1 112 ? -11.096 -13.411 36.667 1.00 23.33 112 ASP C N 1
ATOM 3068 C CA . ASP C 1 112 ? -10.951 -14.134 37.913 1.00 23.33 112 ASP C CA 1
ATOM 3069 C C . ASP C 1 112 ? -9.593 -13.869 38.537 1.00 23.33 112 ASP C C 1
ATOM 3070 O O . ASP C 1 112 ? -9.398 -14.110 39.725 1.00 23.33 112 ASP C O 1
ATOM 3075 N N . ALA C 1 113 ? -8.658 -13.375 37.728 1.00 23.33 113 ALA C N 1
ATOM 3076 C CA . ALA C 1 113 ? -7.312 -13.061 38.183 1.00 23.33 113 ALA C CA 1
ATOM 3077 C C . ALA C 1 113 ? -6.669 -12.123 37.188 1.00 23.33 113 ALA C C 1
ATOM 3078 O O . ALA C 1 113 ? -6.995 -12.138 36.002 1.00 23.33 113 ALA C O 1
ATOM 3080 N N . LEU C 1 114 ? -5.752 -11.298 37.680 1.00 23.33 114 LEU C N 1
ATOM 3081 C CA . LEU C 1 114 ? -5.058 -10.322 36.849 1.00 23.33 114 LEU C CA 1
ATOM 3082 C C . LEU C 1 114 ? -3.557 -10.455 37.007 1.00 23.33 114 LEU C C 1
ATOM 3083 O O . LEU C 1 114 ? -3.070 -10.886 38.046 1.00 23.33 114 LEU C O 1
ATOM 3088 N N . ILE C 1 115 ? -2.821 -10.089 35.968 1.00 23.33 115 ILE C N 1
ATOM 3089 C CA . ILE C 1 115 ? -1.371 -10.174 36.015 1.00 23.33 115 ILE C CA 1
ATOM 3090 C C . ILE C 1 115 ? -0.774 -8.874 35.533 1.00 23.33 115 ILE C C 1
ATOM 3091 O O . ILE C 1 115 ? -1.138 -8.389 34.464 1.00 23.33 115 ILE C O 1
ATOM 3096 N N . ALA C 1 116 ? 0.136 -8.307 36.320 1.00 23.33 116 ALA C N 1
ATOM 3097 C CA . ALA C 1 116 ? 0.787 -7.063 35.935 1.00 23.33 116 ALA C CA 1
ATOM 3098 C C . ALA C 1 116 ? 2.234 -7.386 35.621 1.00 23.33 116 ALA C C 1
ATOM 3099 O O . ALA C 1 116 ? 2.947 -7.920 36.461 1.00 23.33 116 ALA C O 1
ATOM 3101 N N . ILE C 1 117 ? 2.658 -7.088 34.401 1.00 23.33 117 ILE C N 1
ATOM 3102 C CA . ILE C 1 117 ? 4.026 -7.361 34.006 1.00 23.33 117 ILE C CA 1
ATOM 3103 C C . ILE C 1 117 ? 4.740 -6.058 33.690 1.00 23.33 117 ILE C C 1
ATOM 3104 O O . ILE C 1 117 ? 4.277 -5.255 32.880 1.00 23.33 117 ILE C O 1
ATOM 3109 N N . GLY C 1 118 ? 5.868 -5.845 34.357 1.00 23.33 118 GLY C N 1
ATOM 3110 C CA . GLY C 1 118 ? 6.639 -4.639 34.138 1.00 23.33 118 GLY C CA 1
ATOM 3111 C C . GLY C 1 118 ? 8.088 -4.943 34.421 1.00 23.33 118 GLY C C 1
ATOM 3112 O O . GLY C 1 118 ? 8.387 -5.932 35.098 1.00 23.33 118 GLY C O 1
ATOM 3113 N N . VAL C 1 119 ? 8.985 -4.111 33.901 1.00 23.33 119 VAL C N 1
ATOM 3114 C CA . VAL C 1 119 ? 10.410 -4.320 34.112 1.00 23.33 119 VAL C CA 1
ATOM 3115 C C . VAL C 1 119 ? 11.105 -3.016 34.458 1.00 23.33 119 VAL C C 1
ATOM 3116 O O . VAL C 1 119 ? 11.336 -2.184 33.582 1.00 23.33 119 VAL C O 1
ATOM 3120 N N . LEU C 1 120 ? 11.419 -2.828 35.738 1.00 23.33 120 LEU C N 1
ATOM 3121 C CA . LEU C 1 120 ? 12.107 -1.620 36.179 1.00 23.33 120 LEU C CA 1
ATOM 3122 C C . LEU C 1 120 ? 13.587 -1.936 36.304 1.00 23.33 120 LEU C C 1
ATOM 3123 O O . LEU C 1 120 ? 13.957 -2.979 36.822 1.00 23.33 120 LEU C O 1
ATOM 3128 N N . ILE C 1 121 ? 14.434 -1.034 35.828 1.00 23.33 121 ILE C N 1
ATOM 3129 C CA . ILE C 1 121 ? 15.875 -1.226 35.927 1.00 23.33 121 ILE C CA 1
ATOM 3130 C C . ILE C 1 121 ? 16.496 0.060 36.454 1.00 23.33 121 ILE C C 1
ATOM 3131 O O . ILE C 1 121 ? 16.214 1.133 35.938 1.00 23.33 121 ILE C O 1
ATOM 3136 N N . LYS C 1 122 ? 17.340 -0.049 37.473 1.00 23.33 122 LYS C N 1
ATOM 3137 C CA . LYS C 1 122 ? 17.987 1.121 38.069 1.00 23.33 122 LYS C CA 1
ATOM 3138 C C . LYS C 1 122 ? 18.647 2.023 37.051 1.00 23.33 122 LYS C C 1
ATOM 3139 O O . LYS C 1 122 ? 19.404 1.553 36.216 1.00 23.33 122 LYS C O 1
ATOM 3145 N N . GLY C 1 123 ? 18.364 3.319 37.133 1.00 23.33 123 GLY C N 1
ATOM 3146 C CA . GLY C 1 123 ? 18.972 4.266 36.221 1.00 23.33 123 GLY C CA 1
ATOM 3147 C C . GLY C 1 123 ? 20.092 4.976 36.946 1.00 23.33 123 GLY C C 1
ATOM 3148 O O . GLY C 1 123 ? 20.767 4.377 37.777 1.00 23.33 123 GLY C O 1
ATOM 3149 N N . GLU C 1 124 ? 20.295 6.253 36.649 1.00 23.33 124 GLU C N 1
ATOM 3150 C CA . GLU C 1 124 ? 21.334 7.018 37.314 1.00 23.33 124 GLU C CA 1
ATOM 3151 C C . GLU C 1 124 ? 20.716 7.772 38.478 1.00 23.33 124 GLU C C 1
ATOM 3152 O O . GLU C 1 124 ? 21.413 8.165 39.406 1.00 23.33 124 GLU C O 1
ATOM 3158 N N . THR C 1 125 ? 19.402 7.967 38.426 1.00 23.33 125 THR C N 1
ATOM 3159 C CA . THR C 1 125 ? 18.692 8.694 39.476 1.00 23.33 125 THR C CA 1
ATOM 3160 C C . THR C 1 125 ? 17.821 7.790 40.335 1.00 23.33 125 THR C C 1
ATOM 3161 O O . THR C 1 125 ? 17.809 6.574 40.157 1.00 23.33 125 THR C O 1
ATOM 3165 N N . MET C 1 126 ? 17.083 8.408 41.255 1.00 23.33 126 MET C N 1
ATOM 3166 C CA . MET C 1 126 ? 16.203 7.690 42.169 1.00 23.33 126 MET C CA 1
ATOM 3167 C C . MET C 1 126 ? 14.849 7.400 41.549 1.00 23.33 126 MET C C 1
ATOM 3168 O O . MET C 1 126 ? 13.939 6.915 42.216 1.00 23.33 126 MET C O 1
ATOM 3173 N N . HIS C 1 127 ? 14.720 7.713 40.268 1.00 23.33 127 HIS C N 1
ATOM 3174 C CA . HIS C 1 127 ? 13.490 7.469 39.531 1.00 23.33 127 HIS C CA 1
ATOM 3175 C C . HIS C 1 127 ? 13.065 6.015 39.733 1.00 23.33 127 HIS C C 1
ATOM 3176 O O . HIS C 1 127 ? 11.913 5.723 40.035 1.00 23.33 127 HIS C O 1
ATOM 3183 N N . PHE C 1 128 ? 14.017 5.110 39.559 1.00 23.33 128 PHE C N 1
ATOM 3184 C CA . PHE C 1 128 ? 13.778 3.689 39.704 1.00 23.33 128 PHE C CA 1
ATOM 3185 C C . PHE C 1 128 ? 13.050 3.347 40.987 1.00 23.33 128 PHE C C 1
ATOM 3186 O O . PHE C 1 128 ? 11.984 2.739 40.966 1.00 23.33 128 PHE C O 1
ATOM 3194 N N . GLU C 1 129 ? 13.633 3.735 42.110 1.00 23.33 129 GLU C N 1
ATOM 3195 C CA . GLU C 1 129 ? 13.036 3.431 43.391 1.00 23.33 129 GLU C CA 1
ATOM 3196 C C . GLU C 1 129 ? 11.681 4.074 43.671 1.00 23.33 129 GLU C C 1
ATOM 3197 O O . GLU C 1 129 ? 10.822 3.451 44.274 1.00 23.33 129 GLU C O 1
ATOM 3203 N N . TYR C 1 130 ? 11.467 5.307 43.238 1.00 23.33 130 TYR C N 1
ATOM 3204 C CA . TYR C 1 130 ? 10.181 5.944 43.500 1.00 23.33 130 TYR C CA 1
ATOM 3205 C C . TYR C 1 130 ? 9.045 5.352 42.686 1.00 23.33 130 TYR C C 1
ATOM 3206 O O . TYR C 1 130 ? 7.890 5.341 43.109 1.00 23.33 130 TYR C O 1
ATOM 3215 N N . ILE C 1 131 ? 9.374 4.832 41.519 1.00 23.33 131 ILE C N 1
ATOM 3216 C CA . ILE C 1 131 ? 8.367 4.223 40.685 1.00 23.33 131 ILE C CA 1
ATOM 3217 C C . ILE C 1 131 ? 8.093 2.815 41.149 1.00 23.33 131 ILE C C 1
ATOM 3218 O O . ILE C 1 131 ? 6.944 2.412 41.228 1.00 23.33 131 ILE C O 1
ATOM 3223 N N . ALA C 1 132 ? 9.147 2.076 41.473 1.00 23.33 132 ALA C N 1
ATOM 3224 C CA . ALA C 1 132 ? 9.005 0.699 41.936 1.00 23.33 132 ALA C CA 1
ATOM 3225 C C . ALA C 1 132 ? 8.146 0.610 43.195 1.00 23.33 132 ALA C C 1
ATOM 3226 O O . ALA C 1 132 ? 7.242 -0.212 43.280 1.00 23.33 132 ALA C O 1
ATOM 3228 N N . ASP C 1 133 ? 8.425 1.473 44.163 1.00 23.33 133 ASP C N 1
ATOM 3229 C CA . ASP C 1 133 ? 7.689 1.470 45.414 1.00 23.33 133 ASP C CA 1
ATOM 3230 C C . ASP C 1 133 ? 6.222 1.819 45.239 1.00 23.33 133 ASP C C 1
ATOM 3231 O O . ASP C 1 133 ? 5.362 1.229 45.891 1.00 23.33 133 ASP C O 1
ATOM 3236 N N . SER C 1 134 ? 5.929 2.775 44.361 1.00 23.33 134 SER C N 1
ATOM 3237 C CA . SER C 1 134 ? 4.541 3.189 44.130 1.00 23.33 134 SER C CA 1
ATOM 3238 C C . SER C 1 134 ? 3.771 2.181 43.295 1.00 23.33 134 SER C C 1
ATOM 3239 O O . SER C 1 134 ? 2.601 1.913 43.552 1.00 23.33 134 SER C O 1
ATOM 3242 N N . VAL C 1 135 ? 4.419 1.630 42.281 1.00 23.33 135 VAL C N 1
ATOM 3243 C CA . VAL C 1 135 ? 3.760 0.644 41.450 1.00 23.33 135 VAL C CA 1
ATOM 3244 C C . VAL C 1 135 ? 3.481 -0.575 42.324 1.00 23.33 135 VAL C C 1
ATOM 3245 O O . VAL C 1 135 ? 2.427 -1.193 42.216 1.00 23.33 135 VAL C O 1
ATOM 3249 N N . SER C 1 136 ? 4.420 -0.915 43.200 1.00 23.33 136 SER C N 1
ATOM 3250 C CA . SER C 1 136 ? 4.239 -2.054 44.079 1.00 23.33 136 SER C CA 1
ATOM 3251 C C . SER C 1 136 ? 3.037 -1.858 44.976 1.00 23.33 136 SER C C 1
ATOM 3252 O O . SER C 1 136 ? 2.146 -2.694 44.991 1.00 23.33 136 SER C O 1
ATOM 3255 N N . HIS C 1 137 ? 3.004 -0.766 45.731 1.00 23.33 137 HIS C N 1
ATOM 3256 C CA . HIS C 1 137 ? 1.862 -0.510 46.595 1.00 23.33 137 HIS C CA 1
ATOM 3257 C C . HIS C 1 137 ? 0.596 -0.337 45.773 1.00 23.33 137 HIS C C 1
ATOM 3258 O O . HIS C 1 137 ? -0.484 -0.763 46.184 1.00 23.33 137 HIS C O 1
ATOM 3265 N N . GLY C 1 138 ? 0.731 0.284 44.605 1.00 23.33 138 GLY C N 1
ATOM 3266 C CA . GLY C 1 138 ? -0.413 0.474 43.738 1.00 23.33 138 GLY C CA 1
ATOM 3267 C C . GLY C 1 138 ? -1.075 -0.849 43.394 1.00 23.33 138 GLY C C 1
ATOM 3268 O O . GLY C 1 138 ? -2.291 -0.983 43.511 1.00 23.33 138 GLY C O 1
ATOM 3269 N N . LEU C 1 139 ? -0.282 -1.832 42.974 1.00 23.33 139 LEU C N 1
ATOM 3270 C CA . LEU C 1 139 ? -0.819 -3.133 42.623 1.00 23.33 139 LEU C CA 1
ATOM 3271 C C . LEU C 1 139 ? -1.391 -3.835 43.834 1.00 23.33 139 LEU C C 1
ATOM 3272 O O . LEU C 1 139 ? -2.469 -4.419 43.765 1.00 23.33 139 LEU C O 1
ATOM 3277 N N . MET C 1 140 ? -0.675 -3.781 44.949 1.00 23.33 140 MET C N 1
ATOM 3278 C CA . MET C 1 140 ? -1.150 -4.401 46.182 1.00 23.33 140 MET C CA 1
ATOM 3279 C C . MET C 1 140 ? -2.515 -3.827 46.532 1.00 23.33 140 MET C C 1
ATOM 3280 O O . MET C 1 140 ? -3.387 -4.531 47.034 1.00 23.33 140 MET C O 1
ATOM 3285 N N . ARG C 1 141 ? -2.699 -2.538 46.267 1.00 23.33 141 ARG C N 1
ATOM 3286 C CA . ARG C 1 141 ? -3.966 -1.896 46.563 1.00 23.33 141 ARG C CA 1
ATOM 3287 C C . ARG C 1 141 ? -5.084 -2.356 45.648 1.00 23.33 141 ARG C C 1
ATOM 3288 O O . ARG C 1 141 ? -6.136 -2.745 46.124 1.00 23.33 141 ARG C O 1
ATOM 3296 N N . VAL C 1 142 ? -4.864 -2.289 44.336 1.00 23.33 142 VAL C N 1
ATOM 3297 C CA . VAL C 1 142 ? -5.875 -2.701 43.371 1.00 23.33 142 VAL C CA 1
ATOM 3298 C C . VAL C 1 142 ? -6.338 -4.100 43.730 1.00 23.33 142 VAL C C 1
ATOM 3299 O O . VAL C 1 142 ? -7.514 -4.426 43.641 1.00 23.33 142 VAL C O 1
ATOM 3303 N N . GLN C 1 143 ? -5.391 -4.920 44.152 1.00 23.33 143 GLN C N 1
ATOM 3304 C CA . GLN C 1 143 ? -5.658 -6.287 44.563 1.00 23.33 143 GLN C CA 1
ATOM 3305 C C . GLN C 1 143 ? -6.665 -6.329 45.722 1.00 23.33 143 GLN C C 1
ATOM 3306 O O . GLN C 1 143 ? -7.737 -6.900 45.595 1.00 23.33 143 GLN C O 1
ATOM 3312 N N . LEU C 1 144 ? -6.309 -5.716 46.846 1.00 23.33 144 LEU C N 1
ATOM 3313 C CA . LEU C 1 144 ? -7.167 -5.691 48.027 1.00 23.33 144 LEU C CA 1
ATOM 3314 C C . LEU C 1 144 ? -8.462 -4.911 47.808 1.00 23.33 144 LEU C C 1
ATOM 3315 O O . LEU C 1 144 ? -9.500 -5.255 48.351 1.00 23.33 144 LEU C O 1
ATOM 3320 N N . ASP C 1 145 ? -8.377 -3.849 47.018 1.00 23.33 145 ASP C N 1
ATOM 3321 C CA . ASP C 1 145 ? -9.511 -2.992 46.704 1.00 23.33 145 ASP C CA 1
ATOM 3322 C C . ASP C 1 145 ? -10.534 -3.794 45.964 1.00 23.33 145 ASP C C 1
ATOM 3323 O O . ASP C 1 145 ? -11.690 -3.870 46.332 1.00 23.33 145 ASP C O 1
ATOM 3328 N N . THR C 1 146 ? -10.058 -4.386 44.887 1.00 23.33 146 THR C N 1
ATOM 3329 C CA . THR C 1 146 ? -10.859 -5.161 43.972 1.00 23.33 146 THR C CA 1
ATOM 3330 C C . THR C 1 146 ? -11.250 -6.549 44.478 1.00 23.33 146 THR C C 1
ATOM 3331 O O . THR C 1 146 ? -12.236 -7.123 44.032 1.00 23.33 146 THR C O 1
ATOM 3335 N N . GLY C 1 147 ? -10.481 -7.082 45.414 1.00 23.33 147 GLY C N 1
ATOM 3336 C CA . GLY C 1 147 ? -10.776 -8.402 45.929 1.00 23.33 147 GLY C CA 1
ATOM 3337 C C . GLY C 1 147 ? -10.404 -9.463 44.912 1.00 23.33 147 GLY C C 1
ATOM 3338 O O . GLY C 1 147 ? -10.800 -10.621 45.036 1.00 23.33 147 GLY C O 1
ATOM 3339 N N . VAL C 1 148 ? -9.640 -9.064 43.896 1.00 23.33 148 VAL C N 1
ATOM 3340 C CA . VAL C 1 148 ? -9.190 -9.968 42.837 1.00 23.33 148 VAL C CA 1
ATOM 3341 C C . VAL C 1 148 ? -7.667 -10.078 42.837 1.00 23.33 148 VAL C C 1
ATOM 3342 O O . VAL C 1 148 ? -6.963 -9.071 42.845 1.00 23.33 148 VAL C O 1
ATOM 3346 N N . PRO C 1 149 ? -7.136 -11.306 42.824 1.00 23.33 149 PRO C N 1
ATOM 3347 C CA . PRO C 1 149 ? -5.685 -11.456 42.822 1.00 23.33 149 PRO C CA 1
ATOM 3348 C C . PRO C 1 149 ? -5.031 -10.776 41.632 1.00 23.33 149 PRO C C 1
ATOM 3349 O O . PRO C 1 149 ? -5.507 -10.900 40.510 1.00 23.33 149 PRO C O 1
ATOM 3353 N N . VAL C 1 150 ? -3.957 -10.037 41.893 1.00 23.33 150 VAL C N 1
ATOM 3354 C CA . VAL C 1 150 ? -3.205 -9.379 40.838 1.00 23.33 150 VAL C CA 1
ATOM 3355 C C . VAL C 1 150 ? -1.798 -9.898 40.998 1.00 23.33 150 VAL C C 1
ATOM 3356 O O . VAL C 1 150 ? -1.102 -9.531 41.938 1.00 23.33 150 VAL C O 1
ATOM 3360 N N . ILE C 1 151 ? -1.388 -10.774 40.090 1.00 23.33 151 ILE C N 1
ATOM 3361 C CA . ILE C 1 151 ? -0.063 -11.363 40.156 1.00 23.33 151 ILE C CA 1
ATOM 3362 C C . ILE C 1 151 ? 0.999 -10.305 39.927 1.00 23.33 151 ILE C C 1
ATOM 3363 O O . ILE C 1 151 ? 0.935 -9.545 38.959 1.00 23.33 151 ILE C O 1
ATOM 3368 N N . PHE C 1 152 ? 1.968 -10.257 40.834 1.00 23.33 152 PHE C N 1
ATOM 3369 C CA . PHE C 1 152 ? 3.051 -9.294 40.761 1.00 23.33 152 PHE C CA 1
ATOM 3370 C C . PHE C 1 152 ? 4.136 -9.734 39.783 1.00 23.33 152 PHE C C 1
ATOM 3371 O O . PHE C 1 152 ? 5.127 -10.341 40.185 1.00 23.33 152 PHE C O 1
ATOM 3379 N N . GLY C 1 153 ? 3.947 -9.423 38.503 1.00 23.33 153 GLY C N 1
ATOM 3380 C CA . GLY C 1 153 ? 4.921 -9.793 37.500 1.00 23.33 153 GLY C CA 1
ATOM 3381 C C . GLY C 1 153 ? 5.806 -8.624 37.148 1.00 23.33 153 GLY C C 1
ATOM 3382 O O . GLY C 1 153 ? 6.103 -8.387 35.973 1.00 23.33 153 GLY C O 1
ATOM 3383 N N . VAL C 1 154 ? 6.228 -7.880 38.165 1.00 23.33 154 VAL C N 1
ATOM 3384 C CA . VAL C 1 154 ? 7.092 -6.721 37.957 1.00 23.33 154 VAL C CA 1
ATOM 3385 C C . VAL C 1 154 ? 8.514 -6.990 38.448 1.00 23.33 154 VAL C C 1
ATOM 3386 O O . VAL C 1 154 ? 8.725 -7.385 39.595 1.00 23.33 154 VAL C O 1
ATOM 3390 N N . LEU C 1 155 ? 9.490 -6.782 37.572 1.00 23.33 155 LEU C N 1
ATOM 3391 C CA . LEU C 1 155 ? 10.876 -7.003 37.938 1.00 23.33 155 LEU C CA 1
ATOM 3392 C C . LEU C 1 155 ? 11.498 -5.686 38.340 1.00 23.33 155 LEU C C 1
ATOM 3393 O O . LEU C 1 155 ? 11.354 -4.681 37.641 1.00 23.33 155 LEU C O 1
ATOM 3398 N N . THR C 1 156 ? 12.175 -5.694 39.483 1.00 23.33 156 THR C N 1
ATOM 3399 C CA . THR C 1 156 ? 12.856 -4.516 40.007 1.00 23.33 156 THR C CA 1
ATOM 3400 C C . THR C 1 156 ? 14.316 -4.924 40.067 1.00 23.33 156 THR C C 1
ATOM 3401 O O . THR C 1 156 ? 14.837 -5.346 41.098 1.00 23.33 156 THR C O 1
ATOM 3405 N N . VAL C 1 157 ? 14.959 -4.788 38.920 1.00 23.33 157 VAL C N 1
ATOM 3406 C CA . VAL C 1 157 ? 16.337 -5.189 38.717 1.00 23.33 157 VAL C CA 1
ATOM 3407 C C . VAL C 1 157 ? 17.385 -4.066 38.737 1.00 23.33 157 VAL C C 1
ATOM 3408 O O . VAL C 1 157 ? 17.052 -2.880 38.653 1.00 23.33 157 VAL C O 1
ATOM 3412 N N . LEU C 1 158 ? 18.654 -4.449 38.853 1.00 23.33 158 LEU C N 1
ATOM 3413 C CA . LEU C 1 158 ? 19.741 -3.482 38.878 1.00 23.33 158 LEU C CA 1
ATOM 3414 C C . LEU C 1 158 ? 20.562 -3.485 37.595 1.00 23.33 158 LEU C C 1
ATOM 3415 O O . LEU C 1 158 ? 21.236 -2.509 37.288 1.00 23.33 158 LEU C O 1
ATOM 3420 N N . THR C 1 159 ? 20.516 -4.580 36.844 1.00 23.33 159 THR C N 1
ATOM 3421 C CA . THR C 1 159 ? 21.253 -4.662 35.587 1.00 23.33 159 THR C CA 1
ATOM 3422 C C . THR C 1 159 ? 20.471 -5.420 34.523 1.00 23.33 159 THR C C 1
ATOM 3423 O O . THR C 1 159 ? 19.689 -6.306 34.833 1.00 23.33 159 THR C O 1
ATOM 3427 N N . ASP C 1 160 ? 20.703 -5.071 33.261 1.00 23.33 160 ASP C N 1
ATOM 3428 C CA . ASP C 1 160 ? 20.038 -5.722 32.143 1.00 23.33 160 ASP C CA 1
ATOM 3429 C C . ASP C 1 160 ? 20.084 -7.237 32.238 1.00 23.33 160 ASP C C 1
ATOM 3430 O O . ASP C 1 160 ? 19.072 -7.908 32.075 1.00 23.33 160 ASP C O 1
ATOM 3435 N N . ASP C 1 161 ? 21.264 -7.776 32.501 1.00 23.33 161 ASP C N 1
ATOM 3436 C CA . ASP C 1 161 ? 21.418 -9.213 32.610 1.00 23.33 161 ASP C CA 1
ATOM 3437 C C . ASP C 1 161 ? 20.483 -9.833 33.625 1.00 23.33 161 ASP C C 1
ATOM 3438 O O . ASP C 1 161 ? 19.950 -10.923 33.399 1.00 23.33 161 ASP C O 1
ATOM 3443 N N . GLN C 1 162 ? 20.273 -9.154 34.745 1.00 23.33 162 GLN C N 1
ATOM 3444 C CA . GLN C 1 162 ? 19.388 -9.704 35.754 1.00 23.33 162 GLN C CA 1
ATOM 3445 C C . GLN C 1 162 ? 18.003 -9.847 35.169 1.00 23.33 162 GLN C C 1
ATOM 3446 O O . GLN C 1 162 ? 17.335 -10.843 35.398 1.00 23.33 162 GLN C O 1
ATOM 3452 N N . ALA C 1 163 ? 17.574 -8.849 34.407 1.00 23.33 163 ALA C N 1
ATOM 3453 C CA . ALA C 1 163 ? 16.255 -8.890 33.783 1.00 23.33 163 ALA C CA 1
ATOM 3454 C C . ALA C 1 163 ? 16.192 -10.115 32.874 1.00 23.33 163 ALA C C 1
ATOM 3455 O O . ALA C 1 163 ? 15.294 -10.949 33.005 1.00 23.33 163 ALA C O 1
ATOM 3457 N N . LYS C 1 164 ? 17.161 -10.222 31.966 1.00 23.33 164 LYS C N 1
ATOM 3458 C CA . LYS C 1 164 ? 17.248 -11.344 31.045 1.00 23.33 164 LYS C CA 1
ATOM 3459 C C . LYS C 1 164 ? 17.222 -12.683 31.764 1.00 23.33 164 LYS C C 1
ATOM 3460 O O . LYS C 1 164 ? 16.489 -13.583 31.368 1.00 23.33 164 LYS C O 1
ATOM 3466 N N . ALA C 1 165 ? 18.031 -12.825 32.807 1.00 23.33 165 ALA C N 1
ATOM 3467 C CA . ALA C 1 165 ? 18.059 -14.068 33.562 1.00 23.33 165 ALA C CA 1
ATOM 3468 C C . ALA C 1 165 ? 16.662 -14.404 34.084 1.00 23.33 165 ALA C C 1
ATOM 3469 O O . ALA C 1 165 ? 16.208 -15.537 33.944 1.00 23.33 165 ALA C O 1
ATOM 3471 N N . ARG C 1 166 ? 15.976 -13.421 34.669 1.00 23.33 166 ARG C N 1
ATOM 3472 C CA . ARG C 1 166 ? 14.633 -13.641 35.202 1.00 23.33 166 ARG C CA 1
ATOM 3473 C C . ARG C 1 166 ? 13.592 -13.883 34.119 1.00 23.33 166 ARG C C 1
ATOM 3474 O O . ARG C 1 166 ? 12.492 -14.373 34.413 1.00 23.33 166 ARG C O 1
ATOM 3482 N N . ALA C 1 167 ? 13.933 -13.532 32.876 1.00 23.33 167 ALA C N 1
ATOM 3483 C CA . ALA C 1 167 ? 13.012 -13.708 31.751 1.00 23.33 167 ALA C CA 1
ATOM 3484 C C . ALA C 1 167 ? 13.293 -14.977 30.963 1.00 23.33 167 ALA C C 1
ATOM 3485 O O . ALA C 1 167 ? 12.637 -15.240 29.952 1.00 23.33 167 ALA C O 1
ATOM 3487 N N . GLY C 1 168 ? 14.258 -15.765 31.433 1.00 23.33 168 GLY C N 1
ATOM 3488 C CA . GLY C 1 168 ? 14.602 -16.991 30.744 1.00 23.33 168 GLY C CA 1
ATOM 3489 C C . GLY C 1 168 ? 15.424 -16.741 29.491 1.00 23.33 168 GLY C C 1
ATOM 3490 O O . GLY C 1 168 ? 15.832 -17.683 28.815 1.00 23.33 168 GLY C O 1
ATOM 3491 N N . VAL C 1 169 ? 15.673 -15.475 29.178 1.00 23.33 169 VAL C N 1
ATOM 3492 C CA . VAL C 1 169 ? 16.450 -15.132 28.002 1.00 23.33 169 VAL C CA 1
ATOM 3493 C C . VAL C 1 169 ? 17.824 -15.796 27.993 1.00 23.33 169 VAL C C 1
ATOM 3494 O O . VAL C 1 169 ? 18.180 -16.474 27.032 1.00 23.33 169 VAL C O 1
ATOM 3498 N N . ILE C 1 170 ? 18.614 -15.590 29.040 1.00 23.33 170 ILE C N 1
ATOM 3499 C CA . ILE C 1 170 ? 19.939 -16.194 29.071 1.00 23.33 170 ILE C CA 1
ATOM 3500 C C . ILE C 1 170 ? 19.813 -17.709 28.854 1.00 23.33 170 ILE C C 1
ATOM 3501 O O . ILE C 1 170 ? 18.772 -18.300 29.176 1.00 23.33 170 ILE C O 1
ATOM 3506 N N . GLU C 1 171 ? 20.845 -18.338 28.286 1.00 23.33 171 GLU C N 1
ATOM 3507 C CA . GLU C 1 171 ? 20.787 -19.779 28.070 1.00 23.33 171 GLU C CA 1
ATOM 3508 C C . GLU C 1 171 ? 20.538 -20.506 29.417 1.00 23.33 171 GLU C C 1
ATOM 3509 O O . GLU C 1 171 ? 21.134 -20.180 30.461 1.00 23.33 171 GLU C O 1
ATOM 3515 N N . GLY C 1 172 ? 19.613 -21.465 29.378 1.00 23.33 172 GLY C N 1
ATOM 3516 C CA . GLY C 1 172 ? 19.274 -22.241 30.558 1.00 23.33 172 GLY C CA 1
ATOM 3517 C C . GLY C 1 172 ? 18.837 -21.415 31.746 1.00 23.33 172 GLY C C 1
ATOM 3518 O O . GLY C 1 172 ? 19.072 -21.810 32.890 1.00 23.33 172 GLY C O 1
ATOM 3519 N N . SER C 1 173 ? 18.209 -20.269 31.487 1.00 23.33 173 SER C N 1
ATOM 3520 C CA . SER C 1 173 ? 17.750 -19.412 32.576 1.00 23.33 173 SER C CA 1
ATOM 3521 C C . SER C 1 173 ? 16.256 -19.583 32.708 1.00 23.33 173 SER C C 1
ATOM 3522 O O . SER C 1 173 ? 15.562 -19.735 31.705 1.00 23.33 173 SER C O 1
ATOM 3525 N N . HIS C 1 174 ? 15.776 -19.564 33.950 1.00 23.33 174 HIS C N 1
ATOM 3526 C CA . HIS C 1 174 ? 14.360 -19.760 34.268 1.00 23.33 174 HIS C CA 1
ATOM 3527 C C . HIS C 1 174 ? 13.450 -18.542 34.119 1.00 23.33 174 HIS C C 1
ATOM 3528 O O . HIS C 1 174 ? 13.561 -17.573 34.864 1.00 23.33 174 HIS C O 1
ATOM 3535 N N . ASN C 1 175 ? 12.512 -18.621 33.184 1.00 23.33 175 ASN C N 1
ATOM 3536 C CA . ASN C 1 175 ? 11.578 -17.529 32.926 1.00 23.33 175 ASN C CA 1
ATOM 3537 C C . ASN C 1 175 ? 10.521 -17.436 34.023 1.00 23.33 175 ASN C C 1
ATOM 3538 O O . ASN C 1 175 ? 9.716 -18.347 34.195 1.00 23.33 175 ASN C O 1
ATOM 3543 N N . HIS C 1 176 ? 10.513 -16.337 34.761 1.00 23.33 176 HIS C N 1
ATOM 3544 C CA . HIS C 1 176 ? 9.534 -16.169 35.833 1.00 23.33 176 HIS C CA 1
ATOM 3545 C C . HIS C 1 176 ? 8.106 -16.047 35.319 1.00 23.33 176 HIS C C 1
ATOM 3546 O O . HIS C 1 176 ? 7.154 -16.297 36.059 1.00 23.33 176 HIS C O 1
ATOM 3553 N N . GLY C 1 177 ? 7.957 -15.654 34.061 1.00 23.33 177 GLY C N 1
ATOM 3554 C CA . GLY C 1 177 ? 6.629 -15.527 33.489 1.00 23.33 177 GLY C CA 1
ATOM 3555 C C . GLY C 1 177 ? 5.834 -16.806 33.707 1.00 23.33 177 GLY C C 1
ATOM 3556 O O . GLY C 1 177 ? 4.642 -16.772 34.011 1.00 23.33 177 GLY C O 1
ATOM 3557 N N . GLU C 1 178 ? 6.500 -17.945 33.546 1.00 23.33 178 GLU C N 1
ATOM 3558 C CA . GLU C 1 178 ? 5.860 -19.233 33.750 1.00 23.33 178 GLU C CA 1
ATOM 3559 C C . GLU C 1 178 ? 5.257 -19.286 35.152 1.00 23.33 178 GLU C C 1
ATOM 3560 O O . GLU C 1 178 ? 4.125 -19.742 35.334 1.00 23.33 178 GLU C O 1
ATOM 3566 N N . ASP C 1 179 ? 6.014 -18.812 36.140 1.00 23.33 179 ASP C N 1
ATOM 3567 C CA . ASP C 1 179 ? 5.543 -18.802 37.514 1.00 23.33 179 ASP C CA 1
ATOM 3568 C C . ASP C 1 179 ? 4.289 -17.966 37.639 1.00 23.33 179 ASP C C 1
ATOM 3569 O O . ASP C 1 179 ? 3.322 -18.366 38.280 1.00 23.33 179 ASP C O 1
ATOM 3574 N N . TRP C 1 180 ? 4.303 -16.798 37.016 1.00 23.33 180 TRP C N 1
ATOM 3575 C CA . TRP C 1 180 ? 3.166 -15.893 37.096 1.00 23.33 180 TRP C CA 1
ATOM 3576 C C . TRP C 1 180 ? 1.894 -16.452 36.473 1.00 23.33 180 TRP C C 1
ATOM 3577 O O . TRP C 1 180 ? 0.813 -16.335 37.067 1.00 23.33 180 TRP C O 1
ATOM 3588 N N . GLY C 1 181 ? 2.009 -17.050 35.289 1.00 23.33 181 GLY C N 1
ATOM 3589 C CA . GLY C 1 181 ? 0.835 -17.626 34.658 1.00 23.33 181 GLY C CA 1
ATOM 3590 C C . GLY C 1 181 ? 0.286 -18.706 35.580 1.00 23.33 181 GLY C C 1
ATOM 3591 O O . GLY C 1 181 ? -0.910 -18.770 35.882 1.00 23.33 181 GLY C O 1
ATOM 3592 N N . LEU C 1 182 ? 1.185 -19.557 36.045 1.00 23.33 182 LEU C N 1
ATOM 3593 C CA . LEU C 1 182 ? 0.819 -20.638 36.940 1.00 23.33 182 LEU C CA 1
ATOM 3594 C C . LEU C 1 182 ? 0.084 -20.105 38.166 1.00 23.33 182 LEU C C 1
ATOM 3595 O O . LEU C 1 182 ? -0.945 -20.647 38.573 1.00 23.33 182 LEU C O 1
ATOM 3600 N N . ALA C 1 183 ? 0.624 -19.039 38.750 1.00 23.33 183 ALA C N 1
ATOM 3601 C CA . ALA C 1 183 ? 0.032 -18.442 39.938 1.00 23.33 183 ALA C CA 1
ATOM 3602 C C . ALA C 1 183 ? -1.320 -17.802 39.618 1.00 23.33 183 ALA C C 1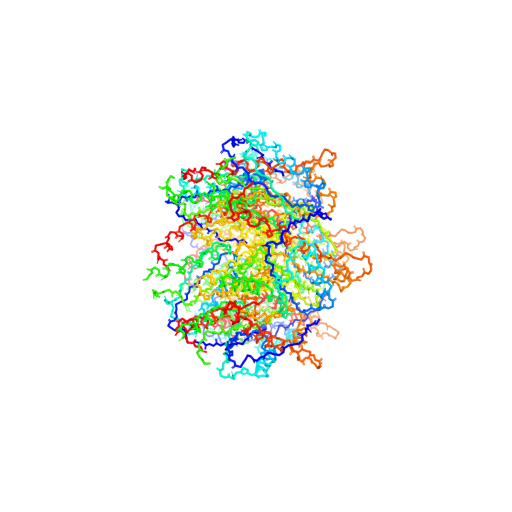
ATOM 3603 O O . ALA C 1 183 ? -2.264 -17.885 40.412 1.00 23.33 183 ALA C O 1
ATOM 3605 N N . ALA C 1 184 ? -1.413 -17.168 38.454 1.00 23.33 184 ALA C N 1
ATOM 3606 C CA . ALA C 1 184 ? -2.649 -16.528 38.055 1.00 23.33 184 ALA C CA 1
ATOM 3607 C C . ALA C 1 184 ? -3.788 -17.523 38.103 1.00 23.33 184 ALA C C 1
ATOM 3608 O O . ALA C 1 184 ? -4.853 -17.229 38.632 1.00 23.33 184 ALA C O 1
ATOM 3610 N N . VAL C 1 185 ? -3.548 -18.706 37.546 1.00 23.33 185 VAL C N 1
ATOM 3611 C CA . VAL C 1 185 ? -4.553 -19.767 37.508 1.00 23.33 185 VAL C CA 1
ATOM 3612 C C . VAL C 1 185 ? -4.939 -20.210 38.914 1.00 23.33 185 VAL C C 1
ATOM 3613 O O . VAL C 1 185 ? -6.109 -20.221 39.264 1.00 23.33 185 VAL C O 1
ATOM 3617 N N . GLU C 1 186 ? -3.952 -20.560 39.723 1.00 23.33 186 GLU C N 1
ATOM 3618 C CA . GLU C 1 186 ? -4.238 -21.002 41.077 1.00 23.33 186 GLU C CA 1
ATOM 3619 C C . GLU C 1 186 ? -5.078 -19.998 41.817 1.00 23.33 186 GLU C C 1
ATOM 3620 O O . GLU C 1 186 ? -6.120 -20.326 42.370 1.00 23.33 186 GLU C O 1
ATOM 3626 N N . MET C 1 187 ? -4.608 -18.762 41.836 1.00 23.33 187 MET C N 1
ATOM 3627 C CA . MET C 1 187 ? -5.322 -17.703 42.532 1.00 23.33 187 MET C CA 1
ATOM 3628 C C . MET C 1 187 ? -6.713 -17.481 41.959 1.00 23.33 187 MET C C 1
ATOM 3629 O O . MET C 1 187 ? -7.654 -17.235 42.709 1.00 23.33 187 MET C O 1
ATOM 3634 N N . GLY C 1 188 ? -6.845 -17.573 40.639 1.00 23.33 188 GLY C N 1
ATOM 3635 C CA . GLY C 1 188 ? -8.145 -17.388 40.014 1.00 23.33 188 GLY C CA 1
ATOM 3636 C C . GLY C 1 188 ? -9.114 -18.432 40.540 1.00 23.33 188 GLY C C 1
ATOM 3637 O O . GLY C 1 188 ? -10.243 -18.134 40.930 1.00 23.33 188 GLY C O 1
ATOM 3638 N N . VAL C 1 189 ? -8.662 -19.673 40.552 1.00 23.33 189 VAL C N 1
ATOM 3639 C CA . VAL C 1 189 ? -9.478 -20.762 41.045 1.00 23.33 189 VAL C CA 1
ATOM 3640 C C . VAL C 1 189 ? -9.835 -20.521 42.506 1.00 23.33 189 VAL C C 1
ATOM 3641 O O . VAL C 1 189 ? -10.995 -20.639 42.899 1.00 23.33 189 VAL C O 1
ATOM 3645 N N . ARG C 1 190 ? -8.828 -20.195 43.310 1.00 23.33 190 ARG C N 1
ATOM 3646 C CA . ARG C 1 190 ? -9.037 -19.947 44.726 1.00 23.33 190 ARG C CA 1
ATOM 3647 C C . ARG C 1 190 ? -10.002 -18.800 44.959 1.00 23.33 190 ARG C C 1
ATOM 3648 O O . ARG C 1 190 ? -10.893 -18.906 45.798 1.00 23.33 190 ARG C O 1
ATOM 3656 N N . ARG C 1 191 ? -9.834 -17.710 44.211 1.00 23.33 191 ARG C N 1
ATOM 3657 C CA . ARG C 1 191 ? -10.726 -16.562 44.350 1.00 23.33 191 ARG C CA 1
ATOM 3658 C C . ARG C 1 191 ? -12.179 -17.020 44.212 1.00 23.33 191 ARG C C 1
ATOM 3659 O O . ARG C 1 191 ? -13.024 -16.680 45.040 1.00 23.33 191 ARG C O 1
ATOM 3667 N N . ARG C 1 192 ? -12.460 -17.794 43.169 1.00 23.33 192 ARG C N 1
ATOM 3668 C CA . ARG C 1 192 ? -13.808 -18.300 42.943 1.00 23.33 192 ARG C CA 1
ATOM 3669 C C . ARG C 1 192 ? -14.361 -19.010 44.173 1.00 23.33 192 ARG C C 1
ATOM 3670 O O . ARG C 1 192 ? -15.465 -18.705 44.628 1.00 23.33 192 ARG C O 1
ATOM 3678 N N . ASP C 1 193 ? -13.600 -19.963 44.705 1.00 23.33 193 ASP C N 1
ATOM 3679 C CA . ASP C 1 193 ? -14.054 -20.709 45.869 1.00 23.33 193 ASP C CA 1
ATOM 3680 C C . ASP C 1 193 ? -14.333 -19.795 47.040 1.00 23.33 193 ASP C C 1
ATOM 3681 O O . ASP C 1 193 ? -15.333 -19.963 47.747 1.00 23.33 193 ASP C O 1
ATOM 3686 N N . TRP C 1 194 ? -13.445 -18.832 47.262 1.00 23.33 194 TRP C N 1
ATOM 3687 C CA . TRP C 1 194 ? -13.649 -17.903 48.361 1.00 23.33 194 TRP C CA 1
ATOM 3688 C C . TRP C 1 194 ? -14.942 -17.153 48.104 1.00 23.33 194 TRP C C 1
ATOM 3689 O O . TRP C 1 194 ? -15.760 -16.979 49.004 1.00 23.33 194 TRP C O 1
ATOM 3700 N N . ALA C 1 195 ? -15.127 -16.729 46.860 1.00 23.33 195 ALA C N 1
ATOM 3701 C CA . ALA C 1 195 ? -16.320 -15.997 46.485 1.00 23.33 195 ALA C CA 1
ATOM 3702 C C . ALA C 1 195 ? -17.549 -16.853 46.737 1.00 23.33 195 ALA C C 1
ATOM 3703 O O . ALA C 1 195 ? -18.644 -16.330 46.950 1.00 23.33 195 ALA C O 1
ATOM 3705 N N . ALA C 1 196 ? -17.360 -18.169 46.718 1.00 23.33 196 ALA C N 1
ATOM 3706 C CA . ALA C 1 196 ? -18.452 -19.105 46.950 1.00 23.33 196 ALA C CA 1
ATOM 3707 C C . ALA C 1 196 ? -18.598 -19.434 48.435 1.00 23.33 196 ALA C C 1
ATOM 3708 O O . ALA C 1 196 ? -19.398 -20.290 48.809 1.00 23.33 196 ALA C O 1
ATOM 3710 N N . GLY C 1 197 ? -17.820 -18.759 49.276 1.00 23.33 197 GLY C N 1
ATOM 3711 C CA . GLY C 1 197 ? -17.895 -18.994 50.701 1.00 23.33 197 GLY C CA 1
ATOM 3712 C C . GLY C 1 197 ? -17.293 -20.322 51.118 1.00 23.33 197 GLY C C 1
ATOM 3713 O O . GLY C 1 197 ? -17.488 -20.775 52.250 1.00 23.33 197 GLY C O 1
ATOM 3714 N N . LYS C 1 198 ? -16.554 -20.955 50.219 1.00 23.33 198 LYS C N 1
ATOM 3715 C CA . LYS C 1 198 ? -15.930 -22.236 50.537 1.00 23.33 198 LYS C CA 1
ATOM 3716 C C . LYS C 1 198 ? -14.630 -22.059 51.325 1.00 23.33 198 LYS C C 1
ATOM 3717 O O . LYS C 1 198 ? -13.849 -21.151 51.039 1.00 23.33 198 LYS C O 1
ATOM 3723 N N . THR C 1 199 ? -14.389 -22.922 52.306 1.00 23.33 199 THR C N 1
ATOM 3724 C CA . THR C 1 199 ? -13.150 -22.830 53.082 1.00 23.33 199 THR C CA 1
ATOM 3725 C C . THR C 1 199 ? -12.393 -24.169 53.259 1.00 23.33 199 THR C C 1
ATOM 3726 O O . THR C 1 199 ? -11.588 -24.244 54.208 1.00 23.33 199 THR C O 1
ATOM 3730 N N . GLY D 1 5 ? 13.035 -10.472 73.394 1.00 23.33 5 GLY D N 1
ATOM 3731 C CA . GLY D 1 5 ? 12.122 -11.615 73.774 1.00 23.33 5 GLY D CA 1
ATOM 3732 C C . GLY D 1 5 ? 10.785 -11.162 74.353 1.00 23.33 5 GLY D C 1
ATOM 3733 O O . GLY D 1 5 ? 10.723 -10.155 75.076 1.00 23.33 5 GLY D O 1
ATOM 3734 N N . PRO D 1 6 ? 9.690 -11.882 74.045 1.00 23.33 6 PRO D N 1
ATOM 3735 C CA . PRO D 1 6 ? 8.322 -11.583 74.520 1.00 23.33 6 PRO D CA 1
ATOM 3736 C C . PRO D 1 6 ? 7.920 -12.312 75.810 1.00 23.33 6 PRO D C 1
ATOM 3737 O O . PRO D 1 6 ? 8.679 -13.144 76.327 1.00 23.33 6 PRO D O 1
ATOM 3741 N N . THR D 1 7 ? 6.725 -12.011 76.322 1.00 23.33 7 THR D N 1
ATOM 3742 C CA . THR D 1 7 ? 6.238 -12.699 77.531 1.00 23.33 7 THR D CA 1
ATOM 3743 C C . THR D 1 7 ? 5.114 -13.667 77.161 1.00 23.33 7 THR D C 1
ATOM 3744 O O . THR D 1 7 ? 4.072 -13.268 76.628 1.00 23.33 7 THR D O 1
ATOM 3748 N N . PRO D 1 8 ? 5.311 -14.961 77.461 1.00 23.33 8 PRO D N 1
ATOM 3749 C CA . PRO D 1 8 ? 4.336 -16.032 77.162 1.00 23.33 8 PRO D CA 1
ATOM 3750 C C . PRO D 1 8 ? 2.985 -15.861 77.849 1.00 23.33 8 PRO D C 1
ATOM 3751 O O . PRO D 1 8 ? 2.913 -15.379 78.988 1.00 23.33 8 PRO D O 1
ATOM 3755 N N . GLN D 1 9 ? 1.926 -16.263 77.143 1.00 23.33 9 GLN D N 1
ATOM 3756 C CA . GLN D 1 9 ? 0.545 -16.188 77.647 1.00 23.33 9 GLN D CA 1
ATOM 3757 C C . GLN D 1 9 ? -0.349 -17.166 76.875 1.00 23.33 9 GLN D C 1
ATOM 3758 O O . GLN D 1 9 ? -0.510 -17.067 75.648 1.00 23.33 9 GLN D O 1
ATOM 3764 N N . GLN D 1 10 ? -0.938 -18.106 77.595 1.00 23.33 10 GLN D N 1
ATOM 3765 C CA . GLN D 1 10 ? -1.809 -19.078 76.954 1.00 23.33 10 GLN D CA 1
ATOM 3766 C C . GLN D 1 10 ? -3.244 -18.725 77.331 1.00 23.33 10 GLN D C 1
ATOM 3767 O O . GLN D 1 10 ? -3.559 -18.523 78.525 1.00 23.33 10 GLN D O 1
ATOM 3773 N N . HIS D 1 11 ? -4.105 -18.604 76.325 1.00 23.33 11 HIS D N 1
ATOM 3774 C CA . HIS D 1 11 ? -5.508 -18.295 76.595 1.00 23.33 11 HIS D CA 1
ATOM 3775 C C . HIS D 1 11 ? -6.362 -19.472 76.161 1.00 23.33 11 HIS D C 1
ATOM 3776 O O . HIS D 1 11 ? -5.858 -20.399 75.519 1.00 23.33 11 HIS D O 1
ATOM 3783 N N . ASP D 1 12 ? -7.646 -19.433 76.515 1.00 23.33 12 ASP D N 1
ATOM 3784 C CA . ASP D 1 12 ? -8.575 -20.510 76.171 1.00 23.33 12 ASP D CA 1
ATOM 3785 C C . ASP D 1 12 ? -8.649 -20.702 74.656 1.00 23.33 12 ASP D C 1
ATOM 3786 O O . ASP D 1 12 ? -8.060 -21.632 74.102 1.00 23.33 12 ASP D O 1
ATOM 3791 N N . GLY D 1 13 ? -9.379 -19.832 73.976 1.00 23.33 13 GLY D N 1
ATOM 3792 C CA . GLY D 1 13 ? -9.460 -19.988 72.540 1.00 23.33 13 GLY D CA 1
ATOM 3793 C C . GLY D 1 13 ? -9.813 -21.403 72.098 1.00 23.33 13 GLY D C 1
ATOM 3794 O O . GLY D 1 13 ? -9.174 -21.983 71.224 1.00 23.33 13 GLY D O 1
ATOM 3795 N N . SER D 1 14 ? -10.825 -21.969 72.737 1.00 23.33 14 SER D N 1
ATOM 3796 C CA . SER D 1 14 ? -11.305 -23.301 72.398 1.00 23.33 14 SER D CA 1
ATOM 3797 C C . SER D 1 14 ? -12.593 -23.067 71.616 1.00 23.33 14 SER D C 1
ATOM 3798 O O . SER D 1 14 ? -13.113 -23.973 70.953 1.00 23.33 14 SER D O 1
ATOM 3801 N N . ALA D 1 15 ? -13.101 -21.836 71.711 1.00 23.33 15 ALA D N 1
ATOM 3802 C CA . ALA D 1 15 ? -14.317 -21.434 71.026 1.00 23.33 15 ALA D CA 1
ATOM 3803 C C . ALA D 1 15 ? -13.906 -20.585 69.837 1.00 23.33 15 ALA D C 1
ATOM 3804 O O . ALA D 1 15 ? -14.735 -19.906 69.211 1.00 23.33 15 ALA D O 1
ATOM 3806 N N . LEU D 1 16 ? -12.612 -20.631 69.532 1.00 23.33 16 LEU D N 1
ATOM 3807 C CA . LEU D 1 16 ? -12.043 -19.859 68.442 1.00 23.33 16 LEU D CA 1
ATOM 3808 C C . LEU D 1 16 ? -11.992 -20.607 67.131 1.00 23.33 16 LEU D C 1
ATOM 3809 O O . LEU D 1 16 ? -11.924 -21.825 67.118 1.00 23.33 16 LEU D O 1
ATOM 3814 N N . ARG D 1 17 ? -12.045 -19.872 66.028 1.00 23.33 17 ARG D N 1
ATOM 3815 C CA . ARG D 1 17 ? -11.925 -20.471 64.700 1.00 23.33 17 ARG D CA 1
ATOM 3816 C C . ARG D 1 17 ? -10.812 -19.660 64.049 1.00 23.33 17 ARG D C 1
ATOM 3817 O O . ARG D 1 17 ? -10.970 -18.458 63.795 1.00 23.33 17 ARG D O 1
ATOM 3825 N N . ILE D 1 18 ? -9.681 -20.313 63.803 1.00 23.33 18 ILE D N 1
ATOM 3826 C CA . ILE D 1 18 ? -8.521 -19.651 63.232 1.00 23.33 18 ILE D CA 1
ATOM 3827 C C . ILE D 1 18 ? -8.290 -20.003 61.778 1.00 23.33 18 ILE D C 1
ATOM 3828 O O . ILE D 1 18 ? -8.433 -21.154 61.385 1.00 23.33 18 ILE D O 1
ATOM 3833 N N . GLY D 1 19 ? -7.922 -19.001 60.986 1.00 23.33 19 GLY D N 1
ATOM 3834 C CA . GLY D 1 19 ? -7.650 -19.222 59.576 1.00 23.33 19 GLY D CA 1
ATOM 3835 C C . GLY D 1 19 ? -6.181 -18.959 59.317 1.00 23.33 19 GLY D C 1
ATOM 3836 O O . GLY D 1 19 ? -5.646 -17.939 59.748 1.00 23.33 19 GLY D O 1
ATOM 3837 N N . ILE D 1 20 ? -5.520 -19.872 58.619 1.00 23.33 20 ILE D N 1
ATOM 3838 C CA . ILE D 1 20 ? -4.101 -19.724 58.331 1.00 23.33 20 ILE D CA 1
ATOM 3839 C C . ILE D 1 20 ? -3.838 -19.819 56.844 1.00 23.33 20 ILE D C 1
ATOM 3840 O O . ILE D 1 20 ? -4.357 -20.714 56.173 1.00 23.33 20 ILE D O 1
ATOM 3845 N N . VAL D 1 21 ? -3.039 -18.892 56.326 1.00 23.33 21 VAL D N 1
ATOM 3846 C CA . VAL D 1 21 ? -2.681 -18.914 54.913 1.00 23.33 21 VAL D CA 1
ATOM 3847 C C . VAL D 1 21 ? -1.172 -18.836 54.882 1.00 23.33 21 VAL D C 1
ATOM 3848 O O . VAL D 1 21 ? -0.582 -17.915 55.453 1.00 23.33 21 VAL D O 1
ATOM 3852 N N . HIS D 1 22 ? -0.538 -19.809 54.245 1.00 23.33 22 HIS D N 1
ATOM 3853 C CA . HIS D 1 22 ? 0.910 -19.786 54.158 1.00 23.33 22 HIS D CA 1
ATOM 3854 C C . HIS D 1 22 ? 1.343 -19.850 52.696 1.00 23.33 22 HIS D C 1
ATOM 3855 O O . HIS D 1 22 ? 0.664 -20.442 51.861 1.00 23.33 22 HIS D O 1
ATOM 3862 N N . ALA D 1 23 ? 2.461 -19.211 52.385 1.00 23.33 23 ALA D N 1
ATOM 3863 C CA . ALA D 1 23 ? 2.967 -19.219 51.027 1.00 23.33 23 ALA D CA 1
ATOM 3864 C C . ALA D 1 23 ? 3.737 -20.515 50.883 1.00 23.33 23 ALA D C 1
ATOM 3865 O O . ALA D 1 23 ? 3.924 -21.242 51.868 1.00 23.33 23 ALA D O 1
ATOM 3867 N N . ARG D 1 24 ? 4.192 -20.806 49.669 1.00 23.33 24 ARG D N 1
ATOM 3868 C CA . ARG D 1 24 ? 4.934 -22.033 49.455 1.00 23.33 24 ARG D CA 1
ATOM 3869 C C . ARG D 1 24 ? 6.393 -21.868 49.071 1.00 23.33 24 ARG D C 1
ATOM 3870 O O . ARG D 1 24 ? 7.075 -22.848 48.789 1.00 23.33 24 ARG D O 1
ATOM 3878 N N . TRP D 1 25 ? 6.887 -20.642 49.038 1.00 23.33 25 TRP D N 1
ATOM 3879 C CA . TRP D 1 25 ? 8.289 -20.467 48.710 1.00 23.33 25 TRP D CA 1
ATOM 3880 C C . TRP D 1 25 ? 9.057 -20.864 49.950 1.00 23.33 25 TRP D C 1
ATOM 3881 O O . TRP D 1 25 ? 8.646 -20.530 51.058 1.00 23.33 25 TRP D O 1
ATOM 3892 N N . ASN D 1 26 ? 10.166 -21.577 49.769 1.00 23.33 26 ASN D N 1
ATOM 3893 C CA . ASN D 1 26 ? 10.983 -21.996 50.901 1.00 23.33 26 ASN D CA 1
ATOM 3894 C C . ASN D 1 26 ? 10.166 -22.907 51.821 1.00 23.33 26 ASN D C 1
ATOM 3895 O O . ASN D 1 26 ? 10.117 -22.702 53.034 1.00 23.33 26 ASN D O 1
ATOM 3900 N N . GLU D 1 27 ? 9.533 -23.921 51.237 1.00 23.33 27 GLU D N 1
ATOM 3901 C CA . GLU D 1 27 ? 8.706 -24.843 52.010 1.00 23.33 27 GLU D CA 1
ATOM 3902 C C . GLU D 1 27 ? 9.430 -25.498 53.172 1.00 23.33 27 GLU D C 1
ATOM 3903 O O . GLU D 1 27 ? 8.822 -25.724 54.217 1.00 23.33 27 GLU D O 1
ATOM 3909 N N . THR D 1 28 ? 10.714 -25.812 53.010 1.00 23.33 28 THR D N 1
ATOM 3910 C CA . THR D 1 28 ? 11.437 -26.464 54.094 1.00 23.33 28 THR D CA 1
ATOM 3911 C C . THR D 1 28 ? 11.479 -25.594 55.346 1.00 23.33 28 THR D C 1
ATOM 3912 O O . THR D 1 28 ? 11.805 -26.069 56.432 1.00 23.33 28 THR D O 1
ATOM 3916 N N . ILE D 1 29 ? 11.137 -24.318 55.186 1.00 23.33 29 ILE D N 1
ATOM 3917 C CA . ILE D 1 29 ? 11.105 -23.381 56.303 1.00 23.33 29 ILE D CA 1
ATOM 3918 C C . ILE D 1 29 ? 9.649 -23.152 56.681 1.00 23.33 29 ILE D C 1
ATOM 3919 O O . ILE D 1 29 ? 9.320 -23.006 57.852 1.00 23.33 29 ILE D O 1
ATOM 3924 N N . ILE D 1 30 ? 8.781 -23.120 55.675 1.00 23.33 30 ILE D N 1
ATOM 3925 C CA . ILE D 1 30 ? 7.356 -22.907 55.896 1.00 23.33 30 ILE D CA 1
ATOM 3926 C C . ILE D 1 30 ? 6.759 -23.998 56.762 1.00 23.33 30 ILE D C 1
ATOM 3927 O O . ILE D 1 30 ? 6.027 -23.720 57.705 1.00 23.33 30 ILE D O 1
ATOM 3932 N N . GLU D 1 31 ? 7.077 -25.246 56.428 1.00 23.33 31 GLU D N 1
ATOM 3933 C CA . GLU D 1 31 ? 6.550 -26.397 57.151 1.00 23.33 31 GLU D CA 1
ATOM 3934 C C . GLU D 1 31 ? 6.866 -26.355 58.640 1.00 23.33 31 GLU D C 1
ATOM 3935 O O . GLU D 1 31 ? 5.957 -26.465 59.470 1.00 23.33 31 GLU D O 1
ATOM 3941 N N . PRO D 1 32 ? 8.154 -26.201 59.002 1.00 23.33 32 PRO D N 1
ATOM 3942 C CA . PRO D 1 32 ? 8.521 -26.148 60.424 1.00 23.33 32 PRO D CA 1
ATOM 3943 C C . PRO D 1 32 ? 7.725 -25.036 61.116 1.00 23.33 32 PRO D C 1
ATOM 3944 O O . PRO D 1 32 ? 7.255 -25.190 62.247 1.00 23.33 32 PRO D O 1
ATOM 3948 N N . LEU D 1 33 ? 7.571 -23.914 60.419 1.00 23.33 33 LEU D N 1
ATOM 3949 C CA . LEU D 1 33 ? 6.836 -22.794 60.968 1.00 23.33 33 LEU D CA 1
ATOM 3950 C C . LEU D 1 33 ? 5.383 -23.170 61.169 1.00 23.33 33 LEU D C 1
ATOM 3951 O O . LEU D 1 33 ? 4.866 -23.109 62.280 1.00 23.33 33 LEU D O 1
ATOM 3956 N N . LEU D 1 34 ? 4.731 -23.561 60.081 1.00 23.33 34 LEU D N 1
ATOM 3957 C CA . LEU D 1 34 ? 3.326 -23.940 60.122 1.00 23.33 34 LEU D CA 1
ATOM 3958 C C . LEU D 1 34 ? 3.073 -24.974 61.209 1.00 23.33 34 LEU D C 1
ATOM 3959 O O . LEU D 1 34 ? 2.093 -24.886 61.963 1.00 23.33 34 LEU D O 1
ATOM 3964 N N . ALA D 1 35 ? 3.973 -25.952 61.281 1.00 23.33 35 ALA D N 1
ATOM 3965 C CA . ALA D 1 35 ? 3.882 -27.015 62.266 1.00 23.33 35 ALA D CA 1
ATOM 3966 C C . ALA D 1 35 ? 3.822 -26.437 63.665 1.00 23.33 35 ALA D C 1
ATOM 3967 O O . ALA D 1 35 ? 2.929 -26.761 64.439 1.00 23.33 35 ALA D O 1
ATOM 3969 N N . GLY D 1 36 ? 4.776 -25.571 63.978 1.00 23.33 36 GLY D N 1
ATOM 3970 C CA . GLY D 1 36 ? 4.815 -24.972 65.296 1.00 23.33 36 GLY D CA 1
ATOM 3971 C C . GLY D 1 36 ? 3.605 -24.120 65.620 1.00 23.33 36 GLY D C 1
ATOM 3972 O O . GLY D 1 36 ? 3.082 -24.156 66.731 1.00 23.33 36 GLY D O 1
ATOM 3973 N N . THR D 1 37 ? 3.145 -23.340 64.655 1.00 23.33 37 THR D N 1
ATOM 3974 C CA . THR D 1 37 ? 2.000 -22.493 64.924 1.00 23.33 37 THR D CA 1
ATOM 3975 C C . THR D 1 37 ? 0.748 -23.358 65.115 1.00 23.33 37 THR D C 1
ATOM 3976 O O . THR D 1 37 ? -0.013 -23.155 66.068 1.00 23.33 37 THR D O 1
ATOM 3980 N N . LYS D 1 38 ? 0.551 -24.352 64.253 1.00 23.33 38 LYS D N 1
ATOM 3981 C CA . LYS D 1 38 ? -0.619 -25.214 64.399 1.00 23.33 38 LYS D CA 1
ATOM 3982 C C . LYS D 1 38 ? -0.565 -25.926 65.755 1.00 23.33 38 LYS D C 1
ATOM 3983 O O . LYS D 1 38 ? -1.568 -26.007 66.465 1.00 23.33 38 LYS D O 1
ATOM 3989 N N . ALA D 1 39 ? 0.618 -26.428 66.110 1.00 23.33 39 ALA D N 1
ATOM 3990 C CA . ALA D 1 39 ? 0.835 -27.115 67.377 1.00 23.33 39 ALA D CA 1
ATOM 3991 C C . ALA D 1 39 ? 0.309 -26.275 68.529 1.00 23.33 39 ALA D C 1
ATOM 3992 O O . ALA D 1 39 ? -0.623 -26.673 69.224 1.00 23.33 39 ALA D O 1
ATOM 3994 N N . LYS D 1 40 ? 0.898 -25.103 68.729 1.00 23.33 40 LYS D N 1
ATOM 3995 C CA . LYS D 1 40 ? 0.466 -24.229 69.815 1.00 23.33 40 LYS D CA 1
ATOM 3996 C C . LYS D 1 40 ? -1.027 -23.887 69.771 1.00 23.33 40 LYS D C 1
ATOM 3997 O O . LYS D 1 40 ? -1.636 -23.616 70.812 1.00 23.33 40 LYS D O 1
ATOM 4003 N N . LEU D 1 41 ? -1.621 -23.894 68.578 1.00 23.33 41 LEU D N 1
ATOM 4004 C CA . LEU D 1 41 ? -3.045 -23.606 68.482 1.00 23.33 41 LEU D CA 1
ATOM 4005 C C . LEU D 1 41 ? -3.794 -24.684 69.243 1.00 23.33 41 LEU D C 1
ATOM 4006 O O . LEU D 1 41 ? -4.546 -24.389 70.174 1.00 23.33 41 LEU D O 1
ATOM 4011 N N . LEU D 1 42 ? -3.577 -25.937 68.845 1.00 23.33 42 LEU D N 1
ATOM 4012 C CA . LEU D 1 42 ? -4.213 -27.078 69.499 1.00 23.33 42 LEU D CA 1
ATOM 4013 C C . LEU D 1 42 ? -3.861 -27.011 70.982 1.00 23.33 42 LEU D C 1
ATOM 4014 O O . LEU D 1 42 ? -4.730 -27.154 71.848 1.00 23.33 42 LEU D O 1
ATOM 4019 N N . ALA D 1 43 ? -2.577 -26.783 71.255 1.00 23.33 43 ALA D N 1
ATOM 4020 C CA . ALA D 1 43 ? -2.079 -26.699 72.619 1.00 23.33 43 ALA D CA 1
ATOM 4021 C C . ALA D 1 43 ? -2.900 -25.730 73.449 1.00 23.33 43 ALA D C 1
ATOM 4022 O O . ALA D 1 43 ? -2.933 -25.823 74.676 1.00 23.33 43 ALA D O 1
ATOM 4024 N N . CYS D 1 44 ? -3.565 -24.796 72.781 1.00 23.33 44 CYS D N 1
ATOM 4025 C CA . CYS D 1 44 ? -4.375 -23.823 73.495 1.00 23.33 44 CYS D CA 1
ATOM 4026 C C . CYS D 1 44 ? -5.840 -24.187 73.499 1.00 23.33 44 CYS D C 1
ATOM 4027 O O . CYS D 1 44 ? -6.667 -23.427 73.975 1.00 23.33 44 CYS D O 1
ATOM 4030 N N . GLY D 1 45 ? -6.171 -25.347 72.954 1.00 23.33 45 GLY D N 1
ATOM 4031 C CA . GLY D 1 45 ? -7.560 -25.762 72.972 1.00 23.33 45 GLY D CA 1
ATOM 4032 C C . GLY D 1 45 ? -8.326 -25.491 71.707 1.00 23.33 45 GLY D C 1
ATOM 4033 O O . GLY D 1 45 ? -9.517 -25.766 71.633 1.00 23.33 45 GLY D O 1
ATOM 4034 N N . VAL D 1 46 ? -7.666 -24.944 70.702 1.00 23.33 46 VAL D N 1
ATOM 4035 C CA . VAL D 1 46 ? -8.367 -24.695 69.460 1.00 23.33 46 VAL D CA 1
ATOM 4036 C C . VAL D 1 46 ? -8.685 -26.066 68.882 1.00 23.33 46 VAL D C 1
ATOM 4037 O O . VAL D 1 46 ? -7.805 -26.913 68.787 1.00 23.33 46 VAL D O 1
ATOM 4041 N N . LYS D 1 47 ? -9.940 -26.302 68.522 1.00 23.33 47 LYS D N 1
ATOM 4042 C CA . LYS D 1 47 ? -10.312 -27.590 67.943 1.00 23.33 47 LYS D CA 1
ATOM 4043 C C . LYS D 1 47 ? -9.727 -27.779 66.549 1.00 23.33 47 LYS D C 1
ATOM 4044 O O . LYS D 1 47 ? -9.831 -26.911 65.687 1.00 23.33 47 LYS D O 1
ATOM 4050 N N . GLU D 1 48 ? -9.103 -28.926 66.341 1.00 23.33 48 GLU D N 1
ATOM 4051 C CA . GLU D 1 48 ? -8.499 -29.255 65.064 1.00 23.33 48 GLU D CA 1
ATOM 4052 C C . GLU D 1 48 ? -9.379 -28.863 63.881 1.00 23.33 48 GLU D C 1
ATOM 4053 O O . GLU D 1 48 ? -8.883 -28.368 62.868 1.00 23.33 48 GLU D O 1
ATOM 4059 N N . SER D 1 49 ? -10.685 -29.092 64.008 1.00 23.33 49 SER D N 1
ATOM 4060 C CA . SER D 1 49 ? -11.626 -28.779 62.932 1.00 23.33 49 SER D CA 1
ATOM 4061 C C . SER D 1 49 ? -11.883 -27.284 62.770 1.00 23.33 49 SER D C 1
ATOM 4062 O O . SER D 1 49 ? -12.431 -26.855 61.758 1.00 23.33 49 SER D O 1
ATOM 4065 N N . ASN D 1 50 ? -11.506 -26.493 63.772 1.00 23.33 50 ASN D N 1
ATOM 4066 C CA . ASN D 1 50 ? -11.709 -25.051 63.698 1.00 23.33 50 ASN D CA 1
ATOM 4067 C C . ASN D 1 50 ? -10.476 -24.320 63.210 1.00 23.33 50 ASN D C 1
ATOM 4068 O O . ASN D 1 50 ? -10.398 -23.095 63.310 1.00 23.33 50 ASN D O 1
ATOM 4073 N N . ILE D 1 51 ? -9.515 -25.075 62.690 1.00 23.33 51 ILE D N 1
ATOM 4074 C CA . ILE D 1 51 ? -8.293 -24.496 62.163 1.00 23.33 51 ILE D CA 1
ATOM 4075 C C . ILE D 1 51 ? -8.268 -24.730 60.663 1.00 23.33 51 ILE D C 1
ATOM 4076 O O . ILE D 1 51 ? -8.053 -25.849 60.212 1.00 23.33 51 ILE D O 1
ATOM 4081 N N . VAL D 1 52 ? -8.507 -23.680 59.890 1.00 23.33 52 VAL D N 1
ATOM 4082 C CA . VAL D 1 52 ? -8.484 -23.785 58.440 1.00 23.33 52 VAL D CA 1
ATOM 4083 C C . VAL D 1 52 ? -7.083 -23.414 57.979 1.00 23.33 52 VAL D C 1
ATOM 4084 O O . VAL D 1 52 ? -6.501 -22.459 58.486 1.00 23.33 52 VAL D O 1
ATOM 4088 N N . VAL D 1 53 ? -6.541 -24.159 57.024 1.00 23.33 53 VAL D N 1
ATOM 4089 C CA . VAL D 1 53 ? -5.199 -23.892 56.538 1.00 23.33 53 VAL D CA 1
ATOM 4090 C C . VAL D 1 53 ? -5.114 -24.004 55.031 1.00 23.33 53 VAL D C 1
ATOM 4091 O O . VAL D 1 53 ? -5.211 -25.098 54.485 1.00 23.33 53 VAL D O 1
ATOM 4095 N N . GLN D 1 54 ? -4.930 -22.882 54.349 1.00 23.33 54 GLN D N 1
ATOM 4096 C CA . GLN D 1 54 ? -4.815 -22.916 52.899 1.00 23.33 54 GLN D CA 1
ATOM 4097 C C . GLN D 1 54 ? -3.462 -22.340 52.511 1.00 23.33 54 GLN D C 1
ATOM 4098 O O . GLN D 1 54 ? -2.815 -21.674 53.316 1.00 23.33 54 GLN D O 1
ATOM 4104 N N . SER D 1 55 ? -3.026 -22.585 51.283 1.00 23.33 55 SER D N 1
ATOM 4105 C CA . SER D 1 55 ? -1.742 -22.057 50.853 1.00 23.33 55 SER D CA 1
ATOM 4106 C C . SER D 1 55 ? -1.849 -21.237 49.577 1.00 23.33 55 SER D C 1
ATOM 4107 O O . SER D 1 55 ? -2.890 -21.196 48.932 1.00 23.33 55 SER D O 1
ATOM 4110 N N . VAL D 1 56 ? -0.756 -20.570 49.236 1.00 23.33 56 VAL D N 1
ATOM 4111 C CA . VAL D 1 56 ? -0.673 -19.752 48.036 1.00 23.33 56 VAL D CA 1
ATOM 4112 C C . VAL D 1 56 ? 0.765 -19.874 47.575 1.00 23.33 56 VAL D C 1
ATOM 4113 O O . VAL D 1 56 ? 1.636 -20.291 48.347 1.00 23.33 56 VAL D O 1
ATOM 4117 N N . PRO D 1 57 ? 1.043 -19.528 46.311 1.00 23.33 57 PRO D N 1
ATOM 4118 C CA . PRO D 1 57 ? 2.417 -19.640 45.832 1.00 23.33 57 PRO D CA 1
ATOM 4119 C C . PRO D 1 57 ? 3.445 -18.778 46.572 1.00 23.33 57 PRO D C 1
ATOM 4120 O O . PRO D 1 57 ? 4.353 -19.310 47.216 1.00 23.33 57 PRO D O 1
ATOM 4124 N N . GLY D 1 58 ? 3.301 -17.459 46.503 1.00 23.33 58 GLY D N 1
ATOM 4125 C CA . GLY D 1 58 ? 4.250 -16.585 47.175 1.00 23.33 58 GLY D CA 1
ATOM 4126 C C . GLY D 1 58 ? 3.648 -15.672 48.228 1.00 23.33 58 GLY D C 1
ATOM 4127 O O . GLY D 1 58 ? 2.433 -15.667 48.421 1.00 23.33 58 GLY D O 1
ATOM 4128 N N . SER D 1 59 ? 4.497 -14.899 48.907 1.00 23.33 59 SER D N 1
ATOM 4129 C CA . SER D 1 59 ? 4.049 -13.988 49.953 1.00 23.33 59 SER D CA 1
ATOM 4130 C C . SER D 1 59 ? 3.138 -12.903 49.424 1.00 23.33 59 SER D C 1
ATOM 4131 O O . SER D 1 59 ? 2.272 -12.415 50.145 1.00 23.33 59 SER D O 1
ATOM 4134 N N . TRP D 1 60 ? 3.337 -12.517 48.170 1.00 23.33 60 TRP D N 1
ATOM 4135 C CA . TRP D 1 60 ? 2.519 -11.484 47.564 1.00 23.33 60 TRP D CA 1
ATOM 4136 C C . TRP D 1 60 ? 1.048 -11.867 47.630 1.00 23.33 60 TRP D C 1
ATOM 4137 O O . TRP D 1 60 ? 0.165 -11.015 47.760 1.00 23.33 60 TRP D O 1
ATOM 4148 N N . GLU D 1 61 ? 0.786 -13.163 47.546 1.00 23.33 61 GLU D N 1
ATOM 4149 C CA . GLU D 1 61 ? -0.577 -13.662 47.588 1.00 23.33 61 GLU D CA 1
ATOM 4150 C C . GLU D 1 61 ? -1.157 -13.670 48.999 1.00 23.33 61 GLU D C 1
ATOM 4151 O O . GLU D 1 61 ? -2.373 -13.730 49.183 1.00 23.33 61 GLU D O 1
ATOM 4157 N N . LEU D 1 62 ? -0.282 -13.610 49.994 1.00 23.33 62 LEU D N 1
ATOM 4158 C CA . LEU D 1 62 ? -0.705 -13.646 51.376 1.00 23.33 62 LEU D CA 1
ATOM 4159 C C . LEU D 1 62 ? -1.834 -12.681 51.720 1.00 23.33 62 LEU D C 1
ATOM 4160 O O . LEU D 1 62 ? -2.920 -13.111 52.094 1.00 23.33 62 LEU D O 1
ATOM 4165 N N . PRO D 1 63 ? -1.612 -11.364 51.587 1.00 23.33 63 PRO D N 1
ATOM 4166 C CA . PRO D 1 63 ? -2.705 -10.449 51.926 1.00 23.33 63 PRO D CA 1
ATOM 4167 C C . PRO D 1 63 ? -4.027 -10.665 51.187 1.00 23.33 63 PRO D C 1
ATOM 4168 O O . PRO D 1 63 ? -5.082 -10.699 51.815 1.00 23.33 63 PRO D O 1
ATOM 4172 N N . ILE D 1 64 ? -3.991 -10.811 49.865 1.00 23.33 64 ILE D N 1
ATOM 4173 C CA . ILE D 1 64 ? -5.228 -11.019 49.111 1.00 23.33 64 ILE D CA 1
ATOM 4174 C C . ILE D 1 64 ? -5.891 -12.313 49.560 1.00 23.33 64 ILE D C 1
ATOM 4175 O O . ILE D 1 64 ? -7.099 -12.371 49.738 1.00 23.33 64 ILE D O 1
ATOM 4180 N N . ALA D 1 65 ? -5.085 -13.345 49.771 1.00 23.33 65 ALA D N 1
ATOM 4181 C CA . ALA D 1 65 ? -5.606 -14.629 50.197 1.00 23.33 65 ALA D CA 1
ATOM 4182 C C . ALA D 1 65 ? -6.243 -14.537 51.573 1.00 23.33 65 ALA D C 1
ATOM 4183 O O . ALA D 1 65 ? -7.304 -15.106 51.806 1.00 23.33 65 ALA D O 1
ATOM 4185 N N . VAL D 1 66 ? -5.596 -13.831 52.493 1.00 23.33 66 VAL D N 1
ATOM 4186 C CA . VAL D 1 66 ? -6.146 -13.698 53.833 1.00 23.33 66 VAL D CA 1
ATOM 4187 C C . VAL D 1 66 ? -7.446 -12.905 53.802 1.00 23.33 66 VAL D C 1
ATOM 4188 O O . VAL D 1 66 ? -8.405 -13.238 54.494 1.00 23.33 66 VAL D O 1
ATOM 4192 N N . GLN D 1 67 ? -7.478 -11.863 52.980 1.00 23.33 67 GLN D N 1
ATOM 4193 C CA . GLN D 1 67 ? -8.659 -11.021 52.873 1.00 23.33 67 GLN D CA 1
ATOM 4194 C C . GLN D 1 67 ? -9.855 -11.812 52.400 1.00 23.33 67 GLN D C 1
ATOM 4195 O O . GLN D 1 67 ? -10.954 -11.665 52.941 1.00 23.33 67 GLN D O 1
ATOM 4201 N N . ARG D 1 68 ? -9.633 -12.643 51.385 1.00 23.33 68 ARG D N 1
ATOM 4202 C CA . ARG D 1 68 ? -10.680 -13.467 50.798 1.00 23.33 68 ARG D CA 1
ATOM 4203 C C . ARG D 1 68 ? -11.081 -14.651 51.660 1.00 23.33 68 ARG D C 1
ATOM 4204 O O . ARG D 1 68 ? -12.249 -15.031 51.695 1.00 23.33 68 ARG D O 1
ATOM 4212 N N . LEU D 1 69 ? -10.112 -15.248 52.344 1.00 23.33 69 LEU D N 1
ATOM 4213 C CA . LEU D 1 69 ? -10.406 -16.388 53.199 1.00 23.33 69 LEU D CA 1
ATOM 4214 C C . LEU D 1 69 ? -11.409 -15.911 54.225 1.00 23.33 69 LEU D C 1
ATOM 4215 O O . LEU D 1 69 ? -12.470 -16.498 54.380 1.00 23.33 69 LEU D O 1
ATOM 4220 N N . TYR D 1 70 ? -11.076 -14.831 54.919 1.00 23.33 70 TYR D N 1
ATOM 4221 C CA . TYR D 1 70 ? -11.974 -14.285 55.928 1.00 23.33 70 TYR D CA 1
ATOM 4222 C C . TYR D 1 70 ? -13.307 -13.957 55.275 1.00 23.33 70 TYR D C 1
ATOM 4223 O O . TYR D 1 70 ? -14.371 -14.306 55.780 1.00 23.33 70 TYR D O 1
ATOM 4232 N N . SER D 1 71 ? -13.234 -13.269 54.147 1.00 23.33 71 SER D N 1
ATOM 4233 C CA . SER D 1 71 ? -14.419 -12.892 53.412 1.00 23.33 71 SER D CA 1
ATOM 4234 C C . SER D 1 71 ? -15.340 -14.103 53.260 1.00 23.33 71 SER D C 1
ATOM 4235 O O . SER D 1 71 ? -16.550 -14.011 53.481 1.00 23.33 71 SER D O 1
ATOM 4238 N N . ALA D 1 72 ? -14.760 -15.240 52.887 1.00 23.33 72 ALA D N 1
ATOM 4239 C CA . ALA D 1 72 ? -15.532 -16.450 52.699 1.00 23.33 72 ALA D CA 1
ATOM 4240 C C . ALA D 1 72 ? -16.184 -16.889 53.999 1.00 23.33 72 ALA D C 1
ATOM 4241 O O . ALA D 1 72 ? -17.392 -17.115 54.052 1.00 23.33 72 ALA D O 1
ATOM 4243 N N . SER D 1 73 ? -15.389 -16.999 55.054 1.00 23.33 73 SER D N 1
ATOM 4244 C CA . SER D 1 73 ? -15.912 -17.425 56.349 1.00 23.33 73 SER D CA 1
ATOM 4245 C C . SER D 1 73 ? -17.152 -16.631 56.766 1.00 23.33 73 SER D C 1
ATOM 4246 O O . SER D 1 73 ? -18.004 -17.131 57.503 1.00 23.33 73 SER D O 1
ATOM 4249 N N . GLN D 1 74 ? -17.251 -15.396 56.290 1.00 23.33 74 GLN D N 1
ATOM 4250 C CA . GLN D 1 74 ? -18.395 -14.552 56.607 1.00 23.33 74 GLN D CA 1
ATOM 4251 C C . GLN D 1 74 ? -19.652 -15.007 55.884 1.00 23.33 74 GLN D C 1
ATOM 4252 O O . GLN D 1 74 ? -20.731 -15.050 56.473 1.00 23.33 74 GLN D O 1
ATOM 4258 N N . LEU D 1 75 ? -19.516 -15.334 54.606 1.00 23.33 75 LEU D N 1
ATOM 4259 C CA . LEU D 1 75 ? -20.659 -15.790 53.829 1.00 23.33 75 LEU D CA 1
ATOM 4260 C C . LEU D 1 75 ? -21.317 -17.035 54.457 1.00 23.33 75 LEU D C 1
ATOM 4261 O O . LEU D 1 75 ? -22.499 -17.320 54.240 1.00 23.33 75 LEU D O 1
ATOM 4266 N N . GLN D 1 76 ? -20.547 -17.761 55.253 1.00 23.33 76 GLN D N 1
ATOM 4267 C CA . GLN D 1 76 ? -21.059 -18.960 55.899 1.00 23.33 76 GLN D CA 1
ATOM 4268 C C . GLN D 1 76 ? -21.972 -18.617 57.097 1.00 23.33 76 GLN D C 1
ATOM 4269 O O . GLN D 1 76 ? -23.009 -19.320 57.263 1.00 23.33 76 GLN D O 1
ATOM 4275 N N . SER D 1 107 ? -15.202 -25.129 61.987 1.00 23.33 107 SER D N 1
ATOM 4276 C CA . SER D 1 107 ? -16.544 -25.276 61.317 1.00 23.33 107 SER D CA 1
ATOM 4277 C C . SER D 1 107 ? -17.449 -24.031 61.455 1.00 23.33 107 SER D C 1
ATOM 4278 O O . SER D 1 107 ? -17.824 -23.631 62.571 1.00 23.33 107 SER D O 1
ATOM 4281 N N . THR D 1 108 ? -17.771 -23.446 60.294 1.00 23.33 108 THR D N 1
ATOM 4282 C CA . THR D 1 108 ? -18.605 -22.244 60.129 1.00 23.33 108 THR D CA 1
ATOM 4283 C C . THR D 1 108 ? -18.352 -21.084 61.097 1.00 23.33 108 THR D C 1
ATOM 4284 O O . THR D 1 108 ? -17.837 -21.268 62.206 1.00 23.33 108 THR D O 1
ATOM 4288 N N . GLY D 1 109 ? -18.730 -19.882 60.663 1.00 23.33 109 GLY D N 1
ATOM 4289 C CA . GLY D 1 109 ? -18.547 -18.699 61.490 1.00 23.33 109 GLY D CA 1
ATOM 4290 C C . GLY D 1 109 ? -17.291 -17.950 61.092 1.00 23.33 109 GLY D C 1
ATOM 4291 O O . GLY D 1 109 ? -16.228 -18.551 60.958 1.00 23.33 109 GLY D O 1
ATOM 4292 N N . PRO D 1 110 ? -17.378 -16.635 60.885 1.00 23.33 110 PRO D N 1
ATOM 4293 C CA . PRO D 1 110 ? -16.187 -15.884 60.500 1.00 23.33 110 PRO D CA 1
ATOM 4294 C C . PRO D 1 110 ? -15.048 -16.121 61.492 1.00 23.33 110 PRO D C 1
ATOM 4295 O O . PRO D 1 110 ? -15.271 -16.146 62.709 1.00 23.33 110 PRO D O 1
ATOM 4299 N N . PHE D 1 111 ? -13.835 -16.299 60.970 1.00 23.33 111 PHE D N 1
ATOM 4300 C CA . PHE D 1 111 ? -12.666 -16.521 61.810 1.00 23.33 111 PHE D CA 1
ATOM 4301 C C . PHE D 1 111 ? -12.488 -15.415 62.838 1.00 23.33 111 PHE D C 1
ATOM 4302 O O . PHE D 1 111 ? -12.833 -14.244 62.593 1.00 23.33 111 PHE D O 1
ATOM 4310 N N . ASP D 1 112 ? -11.930 -15.788 63.985 1.00 23.33 112 ASP D N 1
ATOM 4311 C CA . ASP D 1 112 ? -11.712 -14.833 65.065 1.00 23.33 112 ASP D CA 1
ATOM 4312 C C . ASP D 1 112 ? -10.326 -14.220 64.975 1.00 23.33 112 ASP D C 1
ATOM 4313 O O . ASP D 1 112 ? -10.059 -13.167 65.559 1.00 23.33 112 ASP D O 1
ATOM 4318 N N . ALA D 1 113 ? -9.448 -14.890 64.234 1.00 23.33 113 ALA D N 1
ATOM 4319 C CA . ALA D 1 113 ? -8.081 -14.422 64.033 1.00 23.33 113 ALA D CA 1
ATOM 4320 C C . ALA D 1 113 ? -7.491 -15.114 62.815 1.00 23.33 113 ALA D C 1
ATOM 4321 O O . ALA D 1 113 ? -7.865 -16.238 62.483 1.00 23.33 113 ALA D O 1
ATOM 4323 N N . LEU D 1 114 ? -6.564 -14.439 62.154 1.00 23.33 114 LEU D N 1
ATOM 4324 C CA . LEU D 1 114 ? -5.928 -14.980 60.967 1.00 23.33 114 LEU D CA 1
ATOM 4325 C C . LEU D 1 114 ? -4.416 -14.958 61.114 1.00 23.33 114 LEU D C 1
ATOM 4326 O O . LEU D 1 114 ? -3.871 -14.144 61.849 1.00 23.33 114 LEU D O 1
ATOM 4331 N N . ILE D 1 115 ? -3.736 -15.858 60.418 1.00 23.33 115 ILE D N 1
ATOM 4332 C CA . ILE D 1 115 ? -2.284 -15.918 60.481 1.00 23.33 115 ILE D CA 1
ATOM 4333 C C . ILE D 1 115 ? -1.724 -16.003 59.076 1.00 23.33 115 ILE D C 1
ATOM 4334 O O . ILE D 1 115 ? -2.143 -16.845 58.289 1.00 23.33 115 ILE D O 1
ATOM 4339 N N . ALA D 1 116 ? -0.785 -15.128 58.754 1.00 23.33 116 ALA D N 1
ATOM 4340 C CA . ALA D 1 116 ? -0.164 -15.144 57.437 1.00 23.33 116 ALA D CA 1
ATOM 4341 C C . ALA D 1 116 ? 1.271 -15.622 57.603 1.00 23.33 116 ALA D C 1
ATOM 4342 O O . ALA D 1 116 ? 2.060 -15.002 58.325 1.00 23.33 116 ALA D O 1
ATOM 4344 N N . ILE D 1 117 ? 1.616 -16.728 56.952 1.00 23.33 117 ILE D N 1
ATOM 4345 C CA . ILE D 1 117 ? 2.968 -17.256 57.063 1.00 23.33 117 ILE D CA 1
ATOM 4346 C C . ILE D 1 117 ? 3.662 -17.191 55.717 1.00 23.33 117 ILE D C 1
ATOM 4347 O O . ILE D 1 117 ? 3.160 -17.699 54.725 1.00 23.33 117 ILE D O 1
ATOM 4352 N N . GLY D 1 118 ? 4.815 -16.543 55.689 1.00 23.33 118 GLY D N 1
ATOM 4353 C CA . GLY D 1 118 ? 5.561 -16.417 54.455 1.00 23.33 118 GLY D CA 1
ATOM 4354 C C . GLY D 1 118 ? 7.032 -16.326 54.783 1.00 23.33 118 GLY D C 1
ATOM 4355 O O . GLY D 1 118 ? 7.390 -16.008 55.915 1.00 23.33 118 GLY D O 1
ATOM 4356 N N . VAL D 1 119 ? 7.889 -16.605 53.809 1.00 23.33 119 VAL D N 1
ATOM 4357 C CA . VAL D 1 119 ? 9.324 -16.553 54.045 1.00 23.33 119 VAL D CA 1
ATOM 4358 C C . VAL D 1 119 ? 10.032 -15.872 52.895 1.00 23.33 119 VAL D C 1
ATOM 4359 O O . VAL D 1 119 ? 10.215 -16.468 51.843 1.00 23.33 119 VAL D O 1
ATOM 4363 N N . LEU D 1 120 ? 10.418 -14.614 53.100 1.00 23.33 120 LEU D N 1
ATOM 4364 C CA . LEU D 1 120 ? 11.131 -13.851 52.084 1.00 23.33 120 LEU D CA 1
ATOM 4365 C C . LEU D 1 120 ? 12.619 -13.908 52.386 1.00 23.33 120 LEU D C 1
ATOM 4366 O O . LEU D 1 120 ? 13.022 -13.741 53.533 1.00 23.33 120 LEU D O 1
ATOM 4371 N N . ILE D 1 121 ? 13.429 -14.144 51.359 1.00 23.33 121 ILE D N 1
ATOM 4372 C CA . ILE D 1 121 ? 14.876 -14.189 51.533 1.00 23.33 121 ILE D CA 1
ATOM 4373 C C . ILE D 1 121 ? 15.513 -13.329 50.457 1.00 23.33 121 ILE D C 1
ATOM 4374 O O . ILE D 1 121 ? 15.193 -13.472 49.290 1.00 23.33 121 ILE D O 1
ATOM 4379 N N . LYS D 1 122 ? 16.411 -12.436 50.857 1.00 23.33 122 LYS D N 1
ATOM 4380 C CA . LYS D 1 122 ? 17.085 -11.542 49.925 1.00 23.33 122 LYS D CA 1
ATOM 4381 C C . LYS D 1 122 ? 17.683 -12.267 48.737 1.00 23.33 122 LYS D C 1
ATOM 4382 O O . LYS D 1 122 ? 18.410 -13.239 48.909 1.00 23.33 122 LYS D O 1
ATOM 4388 N N . GLY D 1 123 ? 17.389 -11.783 47.536 1.00 23.33 123 GLY D N 1
ATOM 4389 C CA . GLY D 1 123 ? 17.945 -12.389 46.342 1.00 23.33 123 GLY D CA 1
ATOM 4390 C C . GLY D 1 123 ? 19.103 -11.537 45.858 1.00 23.33 123 GLY D C 1
ATOM 4391 O O . GLY D 1 123 ? 19.826 -10.958 46.661 1.00 23.33 123 GLY D O 1
ATOM 4392 N N . GLU D 1 124 ? 19.287 -11.442 44.549 1.00 23.33 124 GLU D N 1
ATOM 4393 C CA . GLU D 1 124 ? 20.365 -10.624 44.010 1.00 23.33 124 GLU D CA 1
ATOM 4394 C C . GLU D 1 124 ? 19.817 -9.233 43.677 1.00 23.33 124 GLU D C 1
ATOM 4395 O O . GLU D 1 124 ? 20.564 -8.258 43.586 1.00 23.33 124 GLU D O 1
ATOM 4401 N N . THR D 1 125 ? 18.504 -9.152 43.497 1.00 23.33 125 THR D N 1
ATOM 4402 C CA . THR D 1 125 ? 17.863 -7.894 43.149 1.00 23.33 125 THR D CA 1
ATOM 4403 C C . THR D 1 125 ? 17.044 -7.319 44.297 1.00 23.33 125 THR D C 1
ATOM 4404 O O . THR D 1 125 ? 17.028 -7.865 45.395 1.00 23.33 125 THR D O 1
ATOM 4408 N N . MET D 1 126 ? 16.354 -6.217 44.015 1.00 23.33 126 MET D N 1
ATOM 4409 C CA . MET D 1 126 ? 15.526 -5.523 44.997 1.00 23.33 126 MET D CA 1
ATOM 4410 C C . MET D 1 126 ? 14.139 -6.133 45.114 1.00 23.33 126 MET D C 1
ATOM 4411 O O . MET D 1 126 ? 13.275 -5.613 45.806 1.00 23.33 126 MET D O 1
ATOM 4416 N N . HIS D 1 127 ? 13.932 -7.235 44.412 1.00 23.33 127 HIS D N 1
ATOM 4417 C CA . HIS D 1 127 ? 12.664 -7.946 44.443 1.00 23.33 127 HIS D CA 1
ATOM 4418 C C . HIS D 1 127 ? 12.251 -8.181 45.898 1.00 23.33 127 HIS D C 1
ATOM 4419 O O . HIS D 1 127 ? 11.114 -7.911 46.291 1.00 23.33 127 HIS D O 1
ATOM 4426 N N . PHE D 1 128 ? 13.195 -8.694 46.685 1.00 23.33 128 PHE D N 1
ATOM 4427 C CA . PHE D 1 128 ? 12.980 -8.979 48.098 1.00 23.33 128 PHE D CA 1
ATOM 4428 C C . PHE D 1 128 ? 12.333 -7.831 48.839 1.00 23.33 128 PHE D C 1
ATOM 4429 O O . PHE D 1 128 ? 11.271 -7.986 49.439 1.00 23.33 128 PHE D O 1
ATOM 4437 N N . GLU D 1 129 ? 12.985 -6.676 48.800 1.00 23.33 129 GLU D N 1
ATOM 4438 C CA . GLU D 1 129 ? 12.468 -5.514 49.493 1.00 23.33 129 GLU D CA 1
ATOM 4439 C C . GLU D 1 129 ? 11.129 -4.981 48.985 1.00 23.33 129 GLU D C 1
ATOM 4440 O O . GLU D 1 129 ? 10.303 -4.571 49.785 1.00 23.33 129 GLU D O 1
ATOM 4446 N N . TYR D 1 130 ? 10.884 -4.991 47.681 1.00 23.33 130 TYR D N 1
ATOM 4447 C CA . TYR D 1 130 ? 9.615 -4.467 47.197 1.00 23.33 130 TYR D CA 1
ATOM 4448 C C . TYR D 1 130 ? 8.434 -5.349 47.542 1.00 23.33 130 TYR D C 1
ATOM 4449 O O . TYR D 1 130 ? 7.306 -4.880 47.710 1.00 23.33 130 TYR D O 1
ATOM 4458 N N . ILE D 1 131 ? 8.698 -6.638 47.674 1.00 23.33 131 ILE D N 1
ATOM 4459 C CA . ILE D 1 131 ? 7.638 -7.569 48.018 1.00 23.33 131 ILE D CA 1
ATOM 4460 C C . ILE D 1 131 ? 7.393 -7.561 49.512 1.00 23.33 131 ILE D C 1
ATOM 4461 O O . ILE D 1 131 ? 6.249 -7.583 49.950 1.00 23.33 131 ILE D O 1
ATOM 4466 N N . ALA D 1 132 ? 8.472 -7.508 50.285 1.00 23.33 132 ALA D N 1
ATOM 4467 C CA . ALA D 1 132 ? 8.366 -7.500 51.730 1.00 23.33 132 ALA D CA 1
ATOM 4468 C C . ALA D 1 132 ? 7.585 -6.286 52.214 1.00 23.33 132 ALA D C 1
ATOM 4469 O O . ALA D 1 132 ? 6.692 -6.402 53.046 1.00 23.33 132 ALA D O 1
ATOM 4471 N N . ASP D 1 133 ? 7.911 -5.119 51.682 1.00 23.33 133 ASP D N 1
ATOM 4472 C CA . ASP D 1 133 ? 7.252 -3.898 52.102 1.00 23.33 133 ASP D CA 1
ATOM 4473 C C . ASP D 1 133 ? 5.778 -3.895 51.753 1.00 23.33 133 ASP D C 1
ATOM 4474 O O . ASP D 1 133 ? 4.959 -3.458 52.541 1.00 23.33 133 ASP D O 1
ATOM 4479 N N . SER D 1 134 ? 5.431 -4.392 50.573 1.00 23.33 134 SER D N 1
ATOM 4480 C CA . SER D 1 134 ? 4.027 -4.407 50.148 1.00 23.33 134 SER D CA 1
ATOM 4481 C C . SER D 1 134 ? 3.208 -5.466 50.867 1.00 23.33 134 SER D C 1
ATOM 4482 O O . SER D 1 134 ? 2.065 -5.230 51.241 1.00 23.33 134 SER D O 1
ATOM 4485 N N . VAL D 1 135 ? 3.793 -6.639 51.055 1.00 23.33 135 VAL D N 1
ATOM 4486 C CA . VAL D 1 135 ? 3.104 -7.702 51.761 1.00 23.33 135 VAL D CA 1
ATOM 4487 C C . VAL D 1 135 ? 2.877 -7.245 53.195 1.00 23.33 135 VAL D C 1
ATOM 4488 O O . VAL D 1 135 ? 1.832 -7.487 53.774 1.00 23.33 135 VAL D O 1
ATOM 4492 N N . SER D 1 136 ? 3.865 -6.570 53.763 1.00 23.33 136 SER D N 1
ATOM 4493 C CA . SER D 1 136 ? 3.754 -6.064 55.126 1.00 23.33 136 SER D CA 1
ATOM 4494 C C . SER D 1 136 ? 2.598 -5.087 55.245 1.00 23.33 136 SER D C 1
ATOM 4495 O O . SER D 1 136 ? 1.714 -5.288 56.068 1.00 23.33 136 SER D O 1
ATOM 4498 N N . HIS D 1 137 ? 2.601 -4.030 54.436 1.00 23.33 137 HIS D N 1
ATOM 4499 C CA . HIS D 1 137 ? 1.513 -3.067 54.486 1.00 23.33 137 HIS D CA 1
ATOM 4500 C C . HIS D 1 137 ? 0.205 -3.730 54.095 1.00 23.33 137 HIS D C 1
ATOM 4501 O O . HIS D 1 137 ? -0.851 -3.411 54.652 1.00 23.33 137 HIS D O 1
ATOM 4508 N N . GLY D 1 138 ? 0.281 -4.659 53.141 1.00 23.33 138 GLY D N 1
ATOM 4509 C CA . GLY D 1 138 ? -0.907 -5.367 52.705 1.00 23.33 138 GLY D CA 1
ATOM 4510 C C . GLY D 1 138 ? -1.594 -6.053 53.866 1.00 23.33 138 GLY D C 1
ATOM 4511 O O . GLY D 1 138 ? -2.799 -5.913 54.055 1.00 23.33 138 GLY D O 1
ATOM 4512 N N . LEU D 1 139 ? -0.824 -6.790 54.660 1.00 23.33 139 LEU D N 1
ATOM 4513 C CA . LEU D 1 139 ? -1.384 -7.498 55.808 1.00 23.33 139 LEU D CA 1
ATOM 4514 C C . LEU D 1 139 ? -1.874 -6.528 56.862 1.00 23.33 139 LEU D C 1
ATOM 4515 O O . LEU D 1 139 ? -2.949 -6.709 57.421 1.00 23.33 139 LEU D O 1
ATOM 4520 N N . MET D 1 140 ? -1.092 -5.495 57.129 1.00 23.33 140 MET D N 1
ATOM 4521 C CA . MET D 1 140 ? -1.493 -4.493 58.103 1.00 23.33 140 MET D CA 1
ATOM 4522 C C . MET D 1 140 ? -2.836 -3.908 57.695 1.00 23.33 140 MET D C 1
ATOM 4523 O O . MET D 1 140 ? -3.675 -3.596 58.538 1.00 23.33 140 MET D O 1
ATOM 4528 N N . ARG D 1 141 ? -3.036 -3.754 56.392 1.00 23.33 141 ARG D N 1
ATOM 4529 C CA . ARG D 1 141 ? -4.288 -3.208 55.900 1.00 23.33 141 ARG D CA 1
ATOM 4530 C C . ARG D 1 141 ? -5.455 -4.159 56.094 1.00 23.33 141 ARG D C 1
ATOM 4531 O O . ARG D 1 141 ? -6.474 -3.777 56.645 1.00 23.33 141 ARG D O 1
ATOM 4539 N N . VAL D 1 142 ? -5.310 -5.394 55.627 1.00 23.33 142 VAL D N 1
ATOM 4540 C CA . VAL D 1 142 ? -6.374 -6.375 55.751 1.00 23.33 142 VAL D CA 1
ATOM 4541 C C . VAL D 1 142 ? -6.812 -6.439 57.200 1.00 23.33 142 VAL D C 1
ATOM 4542 O O . VAL D 1 142 ? -7.989 -6.583 57.508 1.00 23.33 142 VAL D O 1
ATOM 4546 N N . GLN D 1 143 ? -5.842 -6.314 58.087 1.00 23.33 143 GLN D N 1
ATOM 4547 C CA . GLN D 1 143 ? -6.081 -6.351 59.511 1.00 23.33 143 GLN D CA 1
ATOM 4548 C C . GLN D 1 143 ? -7.013 -5.220 59.925 1.00 23.33 143 GLN D C 1
ATOM 4549 O O . GLN D 1 143 ? -8.083 -5.458 60.457 1.00 23.33 143 GLN D O 1
ATOM 4555 N N . LEU D 1 144 ? -6.601 -3.986 59.667 1.00 23.33 144 LEU D N 1
ATOM 4556 C CA . LEU D 1 144 ? -7.387 -2.809 60.025 1.00 23.33 144 LEU D CA 1
ATOM 4557 C C . LEU D 1 144 ? -8.703 -2.710 59.255 1.00 23.33 144 LEU D C 1
ATOM 4558 O O . LEU D 1 144 ? -9.716 -2.265 59.782 1.00 23.33 144 LEU D O 1
ATOM 4563 N N . ASP D 1 145 ? -8.667 -3.120 57.995 1.00 23.33 145 ASP D N 1
ATOM 4564 C CA . ASP D 1 145 ? -9.826 -3.109 57.112 1.00 23.33 145 ASP D CA 1
ATOM 4565 C C . ASP D 1 145 ? -10.888 -4.008 57.675 1.00 23.33 145 ASP D C 1
ATOM 4566 O O . ASP D 1 145 ? -12.020 -3.617 57.899 1.00 23.33 145 ASP D O 1
ATOM 4571 N N . THR D 1 146 ? -10.479 -5.243 57.884 1.00 23.33 146 THR D N 1
ATOM 4572 C CA . THR D 1 146 ? -11.319 -6.306 58.375 1.00 23.33 146 THR D CA 1
ATOM 4573 C C . THR D 1 146 ? -11.664 -6.216 59.867 1.00 23.33 146 THR D C 1
ATOM 4574 O O . THR D 1 146 ? -12.674 -6.740 60.305 1.00 23.33 146 THR D O 1
ATOM 4578 N N . GLY D 1 147 ? -10.832 -5.543 60.646 1.00 23.33 147 GLY D N 1
ATOM 4579 C CA . GLY D 1 147 ? -11.094 -5.434 62.065 1.00 23.33 147 GLY D CA 1
ATOM 4580 C C . GLY D 1 147 ? -10.763 -6.744 62.755 1.00 23.33 147 GLY D C 1
ATOM 4581 O O . GLY D 1 147 ? -11.125 -6.958 63.914 1.00 23.33 147 GLY D O 1
ATOM 4582 N N . VAL D 1 148 ? -10.074 -7.628 62.037 1.00 23.33 148 VAL D N 1
ATOM 4583 C CA . VAL D 1 148 ? -9.687 -8.934 62.563 1.00 23.33 148 VAL D CA 1
ATOM 4584 C C . VAL D 1 148 ? -8.169 -9.056 62.630 1.00 23.33 148 VAL D C 1
ATOM 4585 O O . VAL D 1 148 ? -7.472 -8.790 61.650 1.00 23.33 148 VAL D O 1
ATOM 4589 N N . PRO D 1 149 ? -7.634 -9.474 63.785 1.00 23.33 149 PRO D N 1
ATOM 4590 C CA . PRO D 1 149 ? -6.182 -9.611 63.901 1.00 23.33 149 PRO D CA 1
ATOM 4591 C C . PRO D 1 149 ? -5.598 -10.569 62.876 1.00 23.33 149 PRO D C 1
ATOM 4592 O O . PRO D 1 149 ? -6.121 -11.650 62.663 1.00 23.33 149 PRO D O 1
ATOM 4596 N N . VAL D 1 150 ? -4.522 -10.154 62.228 1.00 23.33 150 VAL D N 1
ATOM 4597 C CA . VAL D 1 150 ? -3.839 -10.992 61.255 1.00 23.33 150 VAL D CA 1
ATOM 4598 C C . VAL D 1 150 ? -2.414 -11.086 61.754 1.00 23.33 150 VAL D C 1
ATOM 4599 O O . VAL D 1 150 ? -1.651 -10.135 61.653 1.00 23.33 150 VAL D O 1
ATOM 4603 N N . ILE D 1 151 ? -2.063 -12.232 62.311 1.00 23.33 151 ILE D N 1
ATOM 4604 C CA . ILE D 1 151 ? -0.733 -12.429 62.854 1.00 23.33 151 ILE D CA 1
ATOM 4605 C C . ILE D 1 151 ? 0.307 -12.367 61.750 1.00 23.33 151 ILE D C 1
ATOM 4606 O O . ILE D 1 151 ? 0.182 -13.021 60.721 1.00 23.33 151 ILE D O 1
ATOM 4611 N N . PHE D 1 152 ? 1.333 -11.558 61.974 1.00 23.33 152 PHE D N 1
ATOM 4612 C CA . PHE D 1 152 ? 2.411 -11.383 61.009 1.00 23.33 152 PHE D CA 1
ATOM 4613 C C . PHE D 1 152 ? 3.443 -12.505 61.098 1.00 23.33 152 PHE D C 1
ATOM 4614 O O . PHE D 1 152 ? 4.471 -12.364 61.762 1.00 23.33 152 PHE D O 1
ATOM 4622 N N . GLY D 1 153 ? 3.163 -13.615 60.424 1.00 23.33 153 GLY D N 1
ATOM 4623 C CA . GLY D 1 153 ? 4.079 -14.737 60.435 1.00 23.33 153 GLY D CA 1
ATOM 4624 C C . GLY D 1 153 ? 4.932 -14.763 59.184 1.00 23.33 153 GLY D C 1
ATOM 4625 O O . GLY D 1 153 ? 5.147 -15.816 58.589 1.00 23.33 153 GLY D O 1
ATOM 4626 N N . VAL D 1 154 ? 5.412 -13.594 58.777 1.00 23.33 154 VAL D N 1
ATOM 4627 C CA . VAL D 1 154 ? 6.260 -13.483 57.598 1.00 23.33 154 VAL D CA 1
ATOM 4628 C C . VAL D 1 154 ? 7.707 -13.177 57.980 1.00 23.33 154 VAL D C 1
ATOM 4629 O O . VAL D 1 154 ? 7.986 -12.218 58.705 1.00 23.33 154 VAL D O 1
ATOM 4633 N N . LEU D 1 155 ? 8.628 -13.998 57.497 1.00 23.33 155 LEU D N 1
ATOM 4634 C CA . LEU D 1 155 ? 10.031 -13.787 57.783 1.00 23.33 155 LEU D CA 1
ATOM 4635 C C . LEU D 1 155 ? 10.677 -13.033 56.633 1.00 23.33 155 LEU D C 1
ATOM 4636 O O . LEU D 1 155 ? 10.499 -13.367 55.459 1.00 23.33 155 LEU D O 1
ATOM 4641 N N . THR D 1 156 ? 11.415 -11.989 56.991 1.00 23.33 156 THR D N 1
ATOM 4642 C CA . THR D 1 156 ? 12.129 -11.157 56.025 1.00 23.33 156 THR D CA 1
ATOM 4643 C C . THR D 1 156 ? 13.593 -11.320 56.402 1.00 23.33 156 THR D C 1
ATOM 4644 O O . THR D 1 156 ? 14.167 -10.519 57.118 1.00 23.33 156 THR D O 1
ATOM 4648 N N . VAL D 1 157 ? 14.171 -12.394 55.895 1.00 23.33 157 VAL D N 1
ATOM 4649 C CA . VAL D 1 157 ? 15.526 -12.789 56.181 1.00 23.33 157 VAL D CA 1
ATOM 4650 C C . VAL D 1 157 ? 16.554 -12.488 55.094 1.00 23.33 157 VAL D C 1
ATOM 4651 O O . VAL D 1 157 ? 16.206 -12.213 53.951 1.00 23.33 157 VAL D O 1
ATOM 4655 N N . LEU D 1 158 ? 17.831 -12.544 55.465 1.00 23.33 158 LEU D N 1
ATOM 4656 C CA . LEU D 1 158 ? 18.912 -12.286 54.528 1.00 23.33 158 LEU D CA 1
ATOM 4657 C C . LEU D 1 158 ? 19.654 -13.551 54.110 1.00 23.33 158 LEU D C 1
ATOM 4658 O O . LEU D 1 158 ? 20.283 -13.571 53.061 1.00 23.33 158 LEU D O 1
ATOM 4663 N N . THR D 1 159 ? 19.586 -14.603 54.920 1.00 23.33 159 THR D N 1
ATOM 4664 C CA . THR D 1 159 ? 20.250 -15.865 54.589 1.00 23.33 159 THR D CA 1
ATOM 4665 C C . THR D 1 159 ? 19.409 -17.060 55.004 1.00 23.33 159 THR D C 1
ATOM 4666 O O . THR D 1 159 ? 18.640 -16.990 55.971 1.00 23.33 159 THR D O 1
ATOM 4670 N N . ASP D 1 160 ? 19.565 -18.163 54.278 1.00 23.33 160 ASP D N 1
ATOM 4671 C CA . ASP D 1 160 ? 18.824 -19.387 54.567 1.00 23.33 160 ASP D CA 1
ATOM 4672 C C . ASP D 1 160 ? 18.873 -19.766 56.046 1.00 23.33 160 ASP D C 1
ATOM 4673 O O . ASP D 1 160 ? 17.841 -20.056 56.662 1.00 23.33 160 ASP D O 1
ATOM 4678 N N . ASP D 1 161 ? 20.076 -19.766 56.613 1.00 23.33 161 ASP D N 1
ATOM 4679 C CA . ASP D 1 161 ? 20.245 -20.119 58.013 1.00 23.33 161 ASP D CA 1
ATOM 4680 C C . ASP D 1 161 ? 19.374 -19.289 58.939 1.00 23.33 161 ASP D C 1
ATOM 4681 O O . ASP D 1 161 ? 18.838 -19.801 59.917 1.00 23.33 161 ASP D O 1
ATOM 4686 N N . GLN D 1 162 ? 19.229 -18.005 58.639 1.00 23.33 162 GLN D N 1
ATOM 4687 C CA . GLN D 1 162 ? 18.418 -17.154 59.488 1.00 23.33 162 GLN D CA 1
ATOM 4688 C C . GLN D 1 162 ? 17.004 -17.686 59.474 1.00 23.33 162 GLN D C 1
ATOM 4689 O O . GLN D 1 162 ? 16.353 -17.752 60.511 1.00 23.33 162 GLN D O 1
ATOM 4695 N N . ALA D 1 163 ? 16.533 -18.079 58.297 1.00 23.33 163 ALA D N 1
ATOM 4696 C CA . ALA D 1 163 ? 15.182 -18.608 58.183 1.00 23.33 163 ALA D CA 1
ATOM 4697 C C . ALA D 1 163 ? 15.068 -19.828 59.079 1.00 23.33 163 ALA D C 1
ATOM 4698 O O . ALA D 1 163 ? 14.176 -19.906 59.938 1.00 23.33 163 ALA D O 1
ATOM 4700 N N . LYS D 1 164 ? 15.988 -20.772 58.879 1.00 23.33 164 LYS D N 1
ATOM 4701 C CA . LYS D 1 164 ? 16.010 -22.008 59.659 1.00 23.33 164 LYS D CA 1
ATOM 4702 C C . LYS D 1 164 ? 16.037 -21.744 61.158 1.00 23.33 164 LYS D C 1
ATOM 4703 O O . LYS D 1 164 ? 15.304 -22.369 61.912 1.00 23.33 164 LYS D O 1
ATOM 4709 N N . ALA D 1 165 ? 16.889 -20.824 61.586 1.00 23.33 165 ALA D N 1
ATOM 4710 C CA . ALA D 1 165 ? 16.978 -20.498 62.996 1.00 23.33 165 ALA D CA 1
ATOM 4711 C C . ALA D 1 165 ? 15.615 -20.035 63.518 1.00 23.33 165 ALA D C 1
ATOM 4712 O O . ALA D 1 165 ? 15.161 -20.485 64.581 1.00 23.33 165 ALA D O 1
ATOM 4714 N N . ARG D 1 166 ? 14.956 -19.150 62.771 1.00 23.33 166 ARG D N 1
ATOM 4715 C CA . ARG D 1 166 ? 13.650 -18.638 63.186 1.00 23.33 166 ARG D CA 1
ATOM 4716 C C . ARG D 1 166 ? 12.552 -19.689 63.095 1.00 23.33 166 ARG D C 1
ATOM 4717 O O . ARG D 1 166 ? 11.473 -19.517 63.661 1.00 23.33 166 ARG D O 1
ATOM 4725 N N . ALA D 1 167 ? 12.816 -20.770 62.372 1.00 23.33 167 ALA D N 1
ATOM 4726 C CA . ALA D 1 167 ? 11.820 -21.827 62.218 1.00 23.33 167 ALA D CA 1
ATOM 4727 C C . ALA D 1 167 ? 12.052 -22.985 63.186 1.00 23.33 167 ALA D C 1
ATOM 4728 O O . ALA D 1 167 ? 11.331 -23.983 63.158 1.00 23.33 167 ALA D O 1
ATOM 4730 N N . GLY D 1 168 ? 13.059 -22.845 64.044 1.00 23.33 168 GLY D N 1
ATOM 4731 C CA . GLY D 1 168 ? 13.370 -23.902 64.992 1.00 23.33 168 GLY D CA 1
ATOM 4732 C C . GLY D 1 168 ? 14.129 -25.059 64.357 1.00 23.33 168 GLY D C 1
ATOM 4733 O O . GLY D 1 168 ? 14.521 -25.998 65.054 1.00 23.33 168 GLY D O 1
ATOM 4734 N N . VAL D 1 169 ? 14.346 -24.994 63.042 1.00 23.33 169 VAL D N 1
ATOM 4735 C CA . VAL D 1 169 ? 15.055 -26.052 62.334 1.00 23.33 169 VAL D CA 1
ATOM 4736 C C . VAL D 1 169 ? 16.441 -26.311 62.914 1.00 23.33 169 VAL D C 1
ATOM 4737 O O . VAL D 1 169 ? 16.763 -27.437 63.276 1.00 23.33 169 VAL D O 1
ATOM 4741 N N . ILE D 1 170 ? 17.268 -25.274 62.969 1.00 23.33 170 ILE D N 1
ATOM 4742 C CA . ILE D 1 170 ? 18.625 -25.394 63.496 1.00 23.33 170 ILE D CA 1
ATOM 4743 C C . ILE D 1 170 ? 18.637 -25.754 64.977 1.00 23.33 170 ILE D C 1
ATOM 4744 O O . ILE D 1 170 ? 18.357 -24.905 65.832 1.00 23.33 170 ILE D O 1
ATOM 4749 N N . GLU D 1 171 ? 18.995 -27.006 65.272 1.00 23.33 171 GLU D N 1
ATOM 4750 C CA . GLU D 1 171 ? 19.046 -27.512 66.648 1.00 23.33 171 GLU D CA 1
ATOM 4751 C C . GLU D 1 171 ? 19.219 -26.432 67.735 1.00 23.33 171 GLU D C 1
ATOM 4752 O O . GLU D 1 171 ? 20.206 -25.667 67.755 1.00 23.33 171 GLU D O 1
ATOM 4758 N N . GLY D 1 172 ? 18.243 -26.373 68.636 1.00 23.33 172 GLY D N 1
ATOM 4759 C CA . GLY D 1 172 ? 18.306 -25.405 69.713 1.00 23.33 172 GLY D CA 1
ATOM 4760 C C . GLY D 1 172 ? 17.798 -24.037 69.308 1.00 23.33 172 GLY D C 1
ATOM 4761 O O . GLY D 1 172 ? 17.730 -23.129 70.144 1.00 23.33 172 GLY D O 1
ATOM 4762 N N . SER D 1 173 ? 17.460 -23.867 68.029 1.00 23.33 173 SER D N 1
ATOM 4763 C CA . SER D 1 173 ? 16.939 -22.574 67.570 1.00 23.33 173 SER D CA 1
ATOM 4764 C C . SER D 1 173 ? 15.457 -22.530 67.945 1.00 23.33 173 SER D C 1
ATOM 4765 O O . SER D 1 173 ? 14.824 -23.577 68.142 1.00 23.33 173 SER D O 1
ATOM 4768 N N . HIS D 1 174 ? 14.912 -21.325 68.049 1.00 23.33 174 HIS D N 1
ATOM 4769 C CA . HIS D 1 174 ? 13.521 -21.159 68.434 1.00 23.33 174 HIS D CA 1
ATOM 4770 C C . HIS D 1 174 ? 12.579 -21.176 67.232 1.00 23.33 174 HIS D C 1
ATOM 4771 O O . HIS D 1 174 ? 12.909 -20.607 66.190 1.00 23.33 174 HIS D O 1
ATOM 4778 N N . ASN D 1 175 ? 11.435 -21.856 67.346 1.00 23.33 175 ASN D N 1
ATOM 4779 C CA . ASN D 1 175 ? 10.488 -21.814 66.245 1.00 23.33 175 ASN D CA 1
ATOM 4780 C C . ASN D 1 175 ? 9.486 -20.690 66.532 1.00 23.33 175 ASN D C 1
ATOM 4781 O O . ASN D 1 175 ? 8.700 -20.770 67.475 1.00 23.33 175 ASN D O 1
ATOM 4786 N N . HIS D 1 176 ? 9.515 -19.637 65.719 1.00 23.33 176 HIS D N 1
ATOM 4787 C CA . HIS D 1 176 ? 8.602 -18.513 65.899 1.00 23.33 176 HIS D CA 1
ATOM 4788 C C . HIS D 1 176 ? 7.152 -18.892 65.646 1.00 23.33 176 HIS D C 1
ATOM 4789 O O . HIS D 1 176 ? 6.242 -18.208 66.109 1.00 23.33 176 HIS D O 1
ATOM 4796 N N . GLY D 1 177 ? 6.932 -19.973 64.906 1.00 23.33 177 GLY D N 1
ATOM 4797 C CA . GLY D 1 177 ? 5.574 -20.403 64.630 1.00 23.33 177 GLY D CA 1
ATOM 4798 C C . GLY D 1 177 ? 4.798 -20.538 65.921 1.00 23.33 177 GLY D C 1
ATOM 4799 O O . GLY D 1 177 ? 3.628 -20.161 65.997 1.00 23.33 177 GLY D O 1
ATOM 4800 N N . GLU D 1 178 ? 5.455 -21.083 66.941 1.00 23.33 178 GLU D N 1
ATOM 4801 C CA . GLU D 1 178 ? 4.833 -21.252 68.242 1.00 23.33 178 GLU D CA 1
ATOM 4802 C C . GLU D 1 178 ? 4.317 -19.900 68.730 1.00 23.33 178 GLU D C 1
ATOM 4803 O O . GLU D 1 178 ? 3.200 -19.791 69.228 1.00 23.33 178 GLU D O 1
ATOM 4809 N N . ASP D 1 179 ? 5.133 -18.865 68.574 1.00 23.33 179 ASP D N 1
ATOM 4810 C CA . ASP D 1 179 ? 4.735 -17.535 69.000 1.00 23.33 179 ASP D CA 1
ATOM 4811 C C . ASP D 1 179 ? 3.491 -17.088 68.269 1.00 23.33 179 ASP D C 1
ATOM 4812 O O . ASP D 1 179 ? 2.564 -16.556 68.873 1.00 23.33 179 ASP D O 1
ATOM 4817 N N . TRP D 1 180 ? 3.467 -17.306 66.965 1.00 23.33 180 TRP D N 1
ATOM 4818 C CA . TRP D 1 180 ? 2.333 -16.887 66.163 1.00 23.33 180 TRP D CA 1
ATOM 4819 C C . TRP D 1 180 ? 1.031 -17.589 66.532 1.00 23.33 180 TRP D C 1
ATOM 4820 O O . TRP D 1 180 ? -0.013 -16.944 66.625 1.00 23.33 180 TRP D O 1
ATOM 4831 N N . GLY D 1 181 ? 1.082 -18.904 66.736 1.00 23.33 181 GLY D N 1
ATOM 4832 C CA . GLY D 1 181 ? -0.127 -19.617 67.114 1.00 23.33 181 GLY D CA 1
ATOM 4833 C C . GLY D 1 181 ? -0.621 -19.048 68.435 1.00 23.33 181 GLY D C 1
ATOM 4834 O O . GLY D 1 181 ? -1.797 -18.720 68.599 1.00 23.33 181 GLY D O 1
ATOM 4835 N N . LEU D 1 182 ? 0.303 -18.915 69.380 1.00 23.33 182 LEU D N 1
ATOM 4836 C CA . LEU D 1 182 ? -0.003 -18.378 70.692 1.00 23.33 182 LEU D CA 1
ATOM 4837 C C . LEU D 1 182 ? -0.659 -17.020 70.574 1.00 23.33 182 LEU D C 1
ATOM 4838 O O . LEU D 1 182 ? -1.654 -16.749 71.235 1.00 23.33 182 LEU D O 1
ATOM 4843 N N . ALA D 1 183 ? -0.092 -16.165 69.728 1.00 23.33 183 ALA D N 1
ATOM 4844 C CA . ALA D 1 183 ? -0.618 -14.820 69.523 1.00 23.33 183 ALA D CA 1
ATOM 4845 C C . ALA D 1 183 ? -1.987 -14.850 68.859 1.00 23.33 183 ALA D C 1
ATOM 4846 O O . ALA D 1 183 ? -2.875 -14.073 69.207 1.00 23.33 183 ALA D O 1
ATOM 4848 N N . ALA D 1 184 ? -2.158 -15.754 67.904 1.00 23.33 184 ALA D N 1
ATOM 4849 C CA . ALA D 1 184 ? -3.425 -15.867 67.197 1.00 23.33 184 ALA D CA 1
ATOM 4850 C C . ALA D 1 184 ? -4.557 -16.087 68.187 1.00 23.33 184 ALA D C 1
ATOM 4851 O O . ALA D 1 184 ? -5.609 -15.462 68.093 1.00 23.33 184 ALA D O 1
ATOM 4853 N N . VAL D 1 185 ? -4.330 -16.979 69.141 1.00 23.33 185 VAL D N 1
ATOM 4854 C CA . VAL D 1 185 ? -5.332 -17.290 70.149 1.00 23.33 185 VAL D CA 1
ATOM 4855 C C . VAL D 1 185 ? -5.626 -16.070 71.013 1.00 23.33 185 VAL D C 1
ATOM 4856 O O . VAL D 1 185 ? -6.775 -15.665 71.157 1.00 23.33 185 VAL D O 1
ATOM 4860 N N . GLU D 1 186 ? -4.592 -15.470 71.585 1.00 23.33 186 GLU D N 1
ATOM 4861 C CA . GLU D 1 186 ? -4.798 -14.301 72.425 1.00 23.33 186 GLU D CA 1
ATOM 4862 C C . GLU D 1 186 ? -5.603 -13.235 71.702 1.00 23.33 186 GLU D C 1
ATOM 4863 O O . GLU D 1 186 ? -6.619 -12.751 72.213 1.00 23.33 186 GLU D O 1
ATOM 4869 N N . MET D 1 187 ? -5.143 -12.866 70.511 1.00 23.33 187 MET D N 1
ATOM 4870 C CA . MET D 1 187 ? -5.820 -11.840 69.739 1.00 23.33 187 MET D CA 1
ATOM 4871 C C . MET D 1 187 ? -7.245 -12.238 69.381 1.00 23.33 187 MET D C 1
ATOM 4872 O O . MET D 1 187 ? -8.145 -11.393 69.380 1.00 23.33 187 MET D O 1
ATOM 4877 N N . GLY D 1 188 ? -7.452 -13.519 69.082 1.00 23.33 188 GLY D N 1
ATOM 4878 C CA . GLY D 1 188 ? -8.780 -13.992 68.732 1.00 23.33 188 GLY D CA 1
ATOM 4879 C C . GLY D 1 188 ? -9.710 -13.750 69.898 1.00 23.33 188 GLY D C 1
ATOM 4880 O O . GLY D 1 188 ? -10.808 -13.214 69.754 1.00 23.33 188 GLY D O 1
ATOM 4881 N N . VAL D 1 189 ? -9.252 -14.141 71.073 1.00 23.33 189 VAL D N 1
ATOM 4882 C CA . VAL D 1 189 ? -10.026 -13.956 72.284 1.00 23.33 189 VAL D CA 1
ATOM 4883 C C . VAL D 1 189 ? -10.308 -12.481 72.504 1.00 23.33 189 VAL D C 1
ATOM 4884 O O . VAL D 1 189 ? -11.442 -12.080 72.745 1.00 23.33 189 VAL D O 1
ATOM 4888 N N . ARG D 1 190 ? -9.256 -11.677 72.423 1.00 23.33 190 ARG D N 1
ATOM 4889 C CA . ARG D 1 190 ? -9.379 -10.243 72.621 1.00 23.33 190 ARG D CA 1
ATOM 4890 C C . ARG D 1 190 ? -10.332 -9.605 71.622 1.00 23.33 190 ARG D C 1
ATOM 4891 O O . ARG D 1 190 ? -11.152 -8.766 71.998 1.00 23.33 190 ARG D O 1
ATOM 4899 N N . ARG D 1 191 ? -10.228 -10.005 70.355 1.00 23.33 191 ARG D N 1
ATOM 4900 C CA . ARG D 1 191 ? -11.106 -9.463 69.324 1.00 23.33 191 ARG D CA 1
ATOM 4901 C C . ARG D 1 191 ? -12.564 -9.654 69.742 1.00 23.33 191 ARG D C 1
ATOM 4902 O O . ARG D 1 191 ? -13.364 -8.714 69.674 1.00 23.33 191 ARG D O 1
ATOM 4910 N N . ARG D 1 192 ? -12.903 -10.867 70.179 1.00 23.33 192 ARG D N 1
ATOM 4911 C CA . ARG D 1 192 ? -14.262 -11.166 70.627 1.00 23.33 192 ARG D CA 1
ATOM 4912 C C . ARG D 1 192 ? -14.740 -10.194 71.699 1.00 23.33 192 ARG D C 1
ATOM 4913 O O . ARG D 1 192 ? -15.816 -9.622 71.585 1.00 23.33 192 ARG D O 1
ATOM 4921 N N . ASP D 1 193 ? -13.948 -10.019 72.748 1.00 23.33 193 ASP D N 1
ATOM 4922 C CA . ASP D 1 193 ? -14.330 -9.113 73.824 1.00 23.33 193 ASP D CA 1
ATOM 4923 C C . ASP D 1 193 ? -14.550 -7.707 73.304 1.00 23.33 193 ASP D C 1
ATOM 4924 O O . ASP D 1 193 ? -15.526 -7.048 73.675 1.00 23.33 193 ASP D O 1
ATOM 4929 N N . TRP D 1 194 ? -13.639 -7.237 72.454 1.00 23.33 194 TRP D N 1
ATOM 4930 C CA . TRP D 1 194 ? -13.785 -5.900 71.914 1.00 23.33 194 TRP D CA 1
ATOM 4931 C C . TRP D 1 194 ? -15.094 -5.856 71.148 1.00 23.33 194 TRP D C 1
ATOM 4932 O O . TRP D 1 194 ? -15.871 -4.922 71.281 1.00 23.33 194 TRP D O 1
ATOM 4943 N N . ALA D 1 195 ? -15.347 -6.887 70.357 1.00 23.33 195 ALA D N 1
ATOM 4944 C CA . ALA D 1 195 ? -16.569 -6.949 69.573 1.00 23.33 195 ALA D CA 1
ATOM 4945 C C . ALA D 1 195 ? -17.780 -6.907 70.492 1.00 23.33 195 ALA D C 1
ATOM 4946 O O . ALA D 1 195 ? -18.867 -6.498 70.081 1.00 23.33 195 ALA D O 1
ATOM 4948 N N . ALA D 1 196 ? -17.587 -7.317 71.743 1.00 23.33 196 ALA D N 1
ATOM 4949 C CA . ALA D 1 196 ? -18.665 -7.334 72.720 1.00 23.33 196 ALA D CA 1
ATOM 4950 C C . ALA D 1 196 ? -18.729 -6.024 73.486 1.00 23.33 196 ALA D C 1
ATOM 4951 O O . ALA D 1 196 ? -19.504 -5.879 74.422 1.00 23.33 196 ALA D O 1
ATOM 4953 N N . GLY D 1 197 ? -17.902 -5.068 73.087 1.00 23.33 197 GLY D N 1
ATOM 4954 C CA . GLY D 1 197 ? -17.888 -3.783 73.760 1.00 23.33 197 GLY D CA 1
ATOM 4955 C C . GLY D 1 197 ? -17.254 -3.826 75.142 1.00 23.33 197 GLY D C 1
ATOM 4956 O O . GLY D 1 197 ? -17.396 -2.885 75.915 1.00 23.33 197 GLY D O 1
ATOM 4957 N N . LYS D 1 198 ? -16.552 -4.908 75.460 1.00 23.33 198 LYS D N 1
ATOM 4958 C CA . LYS D 1 198 ? -15.914 -5.041 76.767 1.00 23.33 198 LYS D CA 1
ATOM 4959 C C . LYS D 1 198 ? -14.573 -4.318 76.800 1.00 23.33 198 LYS D C 1
ATOM 4960 O O . LYS D 1 198 ? -13.832 -4.360 75.818 1.00 23.33 198 LYS D O 1
ATOM 4966 N N . THR D 1 199 ? -14.253 -3.666 77.919 1.00 23.33 199 THR D N 1
ATOM 4967 C CA . THR D 1 199 ? -12.971 -2.967 78.033 1.00 23.33 199 THR D CA 1
ATOM 4968 C C . THR D 1 199 ? -12.212 -3.268 79.344 1.00 23.33 199 THR D C 1
ATOM 4969 O O . THR D 1 199 ? -11.346 -2.453 79.722 1.00 23.33 199 THR D O 1
ATOM 4973 N N . GLY E 1 5 ? 14.515 18.557 71.748 1.00 23.33 5 GLY E N 1
ATOM 4974 C CA . GLY E 1 5 ? 13.621 18.590 72.955 1.00 23.33 5 GLY E CA 1
ATOM 4975 C C . GLY E 1 5 ? 12.329 19.355 72.728 1.00 23.33 5 GLY E C 1
ATOM 4976 O O . GLY E 1 5 ? 12.304 20.342 71.983 1.00 23.33 5 GLY E O 1
ATOM 4977 N N . PRO E 1 6 ? 11.227 18.916 73.361 1.00 23.33 6 PRO E N 1
ATOM 4978 C CA . PRO E 1 6 ? 9.897 19.539 73.250 1.00 23.33 6 PRO E CA 1
ATOM 4979 C C . PRO E 1 6 ? 9.599 20.535 74.368 1.00 23.33 6 PRO E C 1
ATOM 4980 O O . PRO E 1 6 ? 10.436 20.698 75.301 1.00 23.33 6 PRO E O 1
ATOM 4984 N N . THR E 1 7 ? 8.428 21.184 74.247 1.00 23.33 7 THR E N 1
ATOM 4985 C CA . THR E 1 7 ? 7.905 22.143 75.263 1.00 23.33 7 THR E CA 1
ATOM 4986 C C . THR E 1 7 ? 6.581 21.588 75.846 1.00 23.33 7 THR E C 1
ATOM 4987 O O . THR E 1 7 ? 5.488 21.828 75.300 1.00 23.33 7 THR E O 1
ATOM 4991 N N . PRO E 1 8 ? 6.580 20.812 76.968 1.00 23.33 8 PRO E N 1
ATOM 4992 C CA . PRO E 1 8 ? 5.362 20.244 77.517 1.00 23.33 8 PRO E CA 1
ATOM 4993 C C . PRO E 1 8 ? 4.412 21.287 77.921 1.00 23.33 8 PRO E C 1
ATOM 4994 O O . PRO E 1 8 ? 4.742 22.501 77.860 1.00 23.33 8 PRO E O 1
ATOM 4998 N N . GLN E 1 9 ? 3.321 20.788 78.313 1.00 23.33 9 GLN E N 1
ATOM 4999 C CA . GLN E 1 9 ? 2.224 21.577 78.717 1.00 23.33 9 GLN E CA 1
ATOM 5000 C C . GLN E 1 9 ? 1.331 20.656 79.459 1.00 23.33 9 GLN E C 1
ATOM 5001 O O . GLN E 1 9 ? 1.077 19.532 79.015 1.00 23.33 9 GLN E O 1
ATOM 5007 N N . GLN E 1 10 ? 0.878 21.108 80.569 1.00 23.33 10 GLN E N 1
ATOM 5008 C CA . GLN E 1 10 ? -0.028 20.307 81.358 1.00 23.33 10 GLN E CA 1
ATOM 5009 C C . GLN E 1 10 ? -1.442 20.849 81.171 1.00 23.33 10 GLN E C 1
ATOM 5010 O O . GLN E 1 10 ? -1.678 22.037 81.355 1.00 23.33 10 GLN E O 1
ATOM 5016 N N . HIS E 1 11 ? -2.371 19.988 80.769 1.00 23.33 11 HIS E N 1
ATOM 5017 C CA . HIS E 1 11 ? -3.744 20.414 80.582 1.00 23.33 11 HIS E CA 1
ATOM 5018 C C . HIS E 1 11 ? -4.612 19.710 81.607 1.00 23.33 11 HIS E C 1
ATOM 5019 O O . HIS E 1 11 ? -4.136 18.823 82.317 1.00 23.33 11 HIS E O 1
ATOM 5026 N N . ASP E 1 12 ? -5.877 20.119 81.688 1.00 23.33 12 ASP E N 1
ATOM 5027 C CA . ASP E 1 12 ? -6.826 19.541 82.635 1.00 23.33 12 ASP E CA 1
ATOM 5028 C C . ASP E 1 12 ? -7.004 18.055 82.369 1.00 23.33 12 ASP E C 1
ATOM 5029 O O . ASP E 1 12 ? -6.471 17.212 83.082 1.00 23.33 12 ASP E O 1
ATOM 5034 N N . GLY E 1 13 ? -7.766 17.717 81.346 1.00 23.33 13 GLY E N 1
ATOM 5035 C CA . GLY E 1 13 ? -7.941 16.303 81.075 1.00 23.33 13 GLY E CA 1
ATOM 5036 C C . GLY E 1 13 ? -8.325 15.465 82.292 1.00 23.33 13 GLY E C 1
ATOM 5037 O O . GLY E 1 13 ? -7.751 14.410 82.547 1.00 23.33 13 GLY E O 1
ATOM 5038 N N . SER E 1 14 ? -9.298 15.960 83.050 1.00 23.33 14 SER E N 1
ATOM 5039 C CA . SER E 1 14 ? -9.810 15.278 84.228 1.00 23.33 14 SER E CA 1
ATOM 5040 C C . SER E 1 14 ? -11.154 14.703 83.794 1.00 23.33 14 SER E C 1
ATOM 5041 O O . SER E 1 14 ? -11.728 13.840 84.462 1.00 23.33 14 SER E O 1
ATOM 5044 N N . ALA E 1 15 ? -11.648 15.199 82.663 1.00 23.33 15 ALA E N 1
ATOM 5045 C CA . ALA E 1 15 ? -12.911 14.747 82.100 1.00 23.33 15 ALA E CA 1
ATOM 5046 C C . ALA E 1 15 ? -12.589 13.839 80.923 1.00 23.33 15 ALA E C 1
ATOM 5047 O O . ALA E 1 15 ? -13.460 13.508 80.103 1.00 23.33 15 ALA E O 1
ATOM 5049 N N . LEU E 1 16 ? -11.321 13.441 80.852 1.00 23.33 16 LEU E N 1
ATOM 5050 C CA . LEU E 1 16 ? -10.827 12.597 79.781 1.00 23.33 16 LEU E CA 1
ATOM 5051 C C . LEU E 1 16 ? -10.848 11.123 80.110 1.00 23.33 16 LEU E C 1
ATOM 5052 O O . LEU E 1 16 ? -10.739 10.735 81.264 1.00 23.33 16 LEU E O 1
ATOM 5057 N N . ARG E 1 17 ? -10.997 10.299 79.082 1.00 23.33 17 ARG E N 1
ATOM 5058 C CA . ARG E 1 17 ? -10.963 8.850 79.251 1.00 23.33 17 ARG E CA 1
ATOM 5059 C C . ARG E 1 17 ? -9.890 8.403 78.262 1.00 23.33 17 ARG E C 1
ATOM 5060 O O . ARG E 1 17 ? -10.058 8.542 77.048 1.00 23.33 17 ARG E O 1
ATOM 5068 N N . ILE E 1 18 ? -8.783 7.888 78.783 1.00 23.33 18 ILE E N 1
ATOM 5069 C CA . ILE E 1 18 ? -7.667 7.475 77.953 1.00 23.33 18 ILE E CA 1
ATOM 5070 C C . ILE E 1 18 ? -7.534 5.963 77.854 1.00 23.33 18 ILE E C 1
ATOM 5071 O O . ILE E 1 18 ? -7.694 5.256 78.839 1.00 23.33 18 ILE E O 1
ATOM 5076 N N . GLY E 1 19 ? -7.233 5.481 76.651 1.00 23.33 19 GLY E N 1
ATOM 5077 C CA . GLY E 1 19 ? -7.052 4.060 76.429 1.00 23.33 19 GLY E CA 1
ATOM 5078 C C . GLY E 1 19 ? -5.608 3.803 76.065 1.00 23.33 19 GLY E C 1
ATOM 5079 O O . GLY E 1 19 ? -5.055 4.485 75.207 1.00 23.33 19 GLY E O 1
ATOM 5080 N N . ILE E 1 20 ? -4.989 2.827 76.717 1.00 23.33 20 ILE E N 1
ATOM 5081 C CA . ILE E 1 20 ? -3.592 2.504 76.452 1.00 23.33 20 ILE E CA 1
ATOM 5082 C C . ILE E 1 20 ? -3.434 1.038 76.094 1.00 23.33 20 ILE E C 1
ATOM 5083 O O . ILE E 1 20 ? -4.002 0.172 76.759 1.00 23.33 20 ILE E O 1
ATOM 5088 N N . VAL E 1 21 ? -2.674 0.764 75.037 1.00 23.33 21 VAL E N 1
ATOM 5089 C CA . VAL E 1 21 ? -2.413 -0.602 74.623 1.00 23.33 21 VAL E CA 1
ATOM 5090 C C . VAL E 1 21 ? -0.921 -0.716 74.509 1.00 23.33 21 VAL E C 1
ATOM 5091 O O . VAL E 1 21 ? -0.307 0.052 73.783 1.00 23.33 21 VAL E O 1
ATOM 5095 N N . HIS E 1 22 ? -0.321 -1.648 75.236 1.00 23.33 22 HIS E N 1
ATOM 5096 C CA . HIS E 1 22 ? 1.121 -1.812 75.150 1.00 23.33 22 HIS E CA 1
ATOM 5097 C C . HIS E 1 22 ? 1.455 -3.235 74.766 1.00 23.33 22 HIS E C 1
ATOM 5098 O O . HIS E 1 22 ? 0.723 -4.156 75.089 1.00 23.33 22 HIS E O 1
ATOM 5105 N N . ALA E 1 23 ? 2.549 -3.409 74.044 1.00 23.33 23 ALA E N 1
ATOM 5106 C CA . ALA E 1 23 ? 2.968 -4.744 73.644 1.00 23.33 23 ALA E CA 1
ATOM 5107 C C . ALA E 1 23 ? 3.739 -5.323 74.820 1.00 23.33 23 ALA E C 1
ATOM 5108 O O . ALA E 1 23 ? 4.021 -4.622 75.804 1.00 23.33 23 ALA E O 1
ATOM 5110 N N . ARG E 1 24 ? 4.097 -6.596 74.724 1.00 23.33 24 ARG E N 1
ATOM 5111 C CA . ARG E 1 24 ? 4.827 -7.216 75.811 1.00 23.33 24 ARG E CA 1
ATOM 5112 C C . ARG E 1 24 ? 6.259 -7.618 75.515 1.00 23.33 24 ARG E C 1
ATOM 5113 O O . ARG E 1 24 ? 6.920 -8.192 76.370 1.00 23.33 24 ARG E O 1
ATOM 5121 N N . TRP E 1 25 ? 6.744 -7.334 74.312 1.00 23.33 25 TRP E N 1
ATOM 5122 C CA . TRP E 1 25 ? 8.124 -7.664 73.998 1.00 23.33 25 TRP E CA 1
ATOM 5123 C C . TRP E 1 25 ? 8.988 -6.649 74.719 1.00 23.33 25 TRP E C 1
ATOM 5124 O O . TRP E 1 25 ? 8.662 -5.471 74.722 1.00 23.33 25 TRP E O 1
ATOM 5135 N N . ASN E 1 26 ? 10.083 -7.103 75.325 1.00 23.33 26 ASN E N 1
ATOM 5136 C CA . ASN E 1 26 ? 10.967 -6.207 76.056 1.00 23.33 26 ASN E CA 1
ATOM 5137 C C . ASN E 1 26 ? 10.212 -5.564 77.227 1.00 23.33 26 ASN E C 1
ATOM 5138 O O . ASN E 1 26 ? 10.234 -4.345 77.392 1.00 23.33 26 ASN E O 1
ATOM 5143 N N . GLU E 1 27 ? 9.551 -6.382 78.042 1.00 23.33 27 GLU E N 1
ATOM 5144 C CA . GLU E 1 27 ? 8.775 -5.870 79.168 1.00 23.33 27 GLU E CA 1
ATOM 5145 C C . GLU E 1 27 ? 9.566 -5.004 80.130 1.00 23.33 27 GLU E C 1
ATOM 5146 O O . GLU E 1 27 ? 9.021 -4.045 80.677 1.00 23.33 27 GLU E O 1
ATOM 5152 N N . THR E 1 28 ? 10.843 -5.325 80.345 1.00 23.33 28 THR E N 1
ATOM 5153 C CA . THR E 1 28 ? 11.643 -4.540 81.279 1.00 23.33 28 THR E CA 1
ATOM 5154 C C . THR E 1 28 ? 11.769 -3.086 80.817 1.00 23.33 28 THR E C 1
ATOM 5155 O O . THR E 1 28 ? 12.171 -2.211 81.588 1.00 23.33 28 THR E O 1
ATOM 5159 N N . ILE E 1 29 ? 11.419 -2.838 79.556 1.00 23.33 29 ILE E N 1
ATOM 5160 C CA . ILE E 1 29 ? 11.458 -1.497 78.992 1.00 23.33 29 ILE E CA 1
ATOM 5161 C C . ILE E 1 29 ? 10.028 -0.976 78.919 1.00 23.33 29 ILE E C 1
ATOM 5162 O O . ILE E 1 29 ? 9.780 0.206 79.143 1.00 23.33 29 ILE E O 1
ATOM 5167 N N . ILE E 1 30 ? 9.094 -1.867 78.599 1.00 23.33 30 ILE E N 1
ATOM 5168 C CA . ILE E 1 30 ? 7.687 -1.503 78.502 1.00 23.33 30 ILE E CA 1
ATOM 5169 C C . ILE E 1 30 ? 7.144 -0.967 79.818 1.00 23.33 30 ILE E C 1
ATOM 5170 O O . ILE E 1 30 ? 6.464 0.057 79.842 1.00 23.33 30 ILE E O 1
ATOM 5175 N N . GLU E 1 31 ? 7.439 -1.674 80.907 1.00 23.33 31 GLU E N 1
ATOM 5176 C CA . GLU E 1 31 ? 6.967 -1.291 82.232 1.00 23.33 31 GLU E CA 1
ATOM 5177 C C . GLU E 1 31 ? 7.387 0.116 82.625 1.00 23.33 31 GLU E C 1
ATOM 5178 O O . GLU E 1 31 ? 6.550 0.929 82.997 1.00 23.33 31 GLU E O 1
ATOM 5184 N N . PRO E 1 32 ? 8.692 0.420 82.558 1.00 23.33 32 PRO E N 1
ATOM 5185 C CA . PRO E 1 32 ? 9.159 1.764 82.918 1.00 23.33 32 PRO E CA 1
ATOM 5186 C C . PRO E 1 32 ? 8.417 2.818 82.090 1.00 23.33 32 PRO E C 1
ATOM 5187 O O . PRO E 1 32 ? 8.057 3.887 82.587 1.00 23.33 32 PRO E O 1
ATOM 5191 N N . LEU E 1 33 ? 8.207 2.508 80.814 1.00 23.33 33 LEU E N 1
ATOM 5192 C CA . LEU E 1 33 ? 7.513 3.415 79.914 1.00 23.33 33 LEU E CA 1
ATOM 5193 C C . LEU E 1 33 ? 6.084 3.582 80.365 1.00 23.33 33 LEU E C 1
ATOM 5194 O O . LEU E 1 33 ? 5.652 4.689 80.646 1.00 23.33 33 LEU E O 1
ATOM 5199 N N . LEU E 1 34 ? 5.357 2.472 80.436 1.00 23.33 34 LEU E N 1
ATOM 5200 C CA . LEU E 1 34 ? 3.959 2.488 80.852 1.00 23.33 34 LEU E CA 1
ATOM 5201 C C . LEU E 1 34 ? 3.782 3.219 82.177 1.00 23.33 34 LEU E C 1
ATOM 5202 O O . LEU E 1 34 ? 2.850 4.003 82.353 1.00 23.33 34 LEU E O 1
ATOM 5207 N N . ALA E 1 35 ? 4.689 2.949 83.105 1.00 23.33 35 ALA E N 1
ATOM 5208 C CA . ALA E 1 35 ? 4.658 3.570 84.414 1.00 23.33 35 ALA E CA 1
ATOM 5209 C C . ALA E 1 35 ? 4.688 5.078 84.275 1.00 23.33 35 ALA E C 1
ATOM 5210 O O . ALA E 1 35 ? 3.847 5.787 84.820 1.00 23.33 35 ALA E O 1
ATOM 5212 N N . GLY E 1 36 ? 5.665 5.569 83.527 1.00 23.33 36 GLY E N 1
ATOM 5213 C CA . GLY E 1 36 ? 5.788 6.997 83.336 1.00 23.33 36 GLY E CA 1
ATOM 5214 C C . GLY E 1 36 ? 4.592 7.624 82.660 1.00 23.33 36 GLY E C 1
ATOM 5215 O O . GLY E 1 36 ? 4.133 8.690 83.048 1.00 23.33 36 GLY E O 1
ATOM 5216 N N . THR E 1 37 ? 4.079 6.973 81.634 1.00 23.33 37 THR E N 1
ATOM 5217 C CA . THR E 1 37 ? 2.956 7.549 80.941 1.00 23.33 37 THR E CA 1
ATOM 5218 C C . THR E 1 37 ? 1.730 7.569 81.842 1.00 23.33 37 THR E C 1
ATOM 5219 O O . THR E 1 37 ? 1.042 8.591 81.934 1.00 23.33 37 THR E O 1
ATOM 5223 N N . LYS E 1 38 ? 1.471 6.470 82.544 1.00 23.33 38 LYS E N 1
ATOM 5224 C CA . LYS E 1 38 ? 0.307 6.426 83.434 1.00 23.33 38 LYS E CA 1
ATOM 5225 C C . LYS E 1 38 ? 0.459 7.494 84.525 1.00 23.33 38 LYS E C 1
ATOM 5226 O O . LYS E 1 38 ? -0.485 8.209 84.853 1.00 23.33 38 LYS E O 1
ATOM 5232 N N . ALA E 1 39 ? 1.666 7.597 85.072 1.00 23.33 39 ALA E N 1
ATOM 5233 C CA . ALA E 1 39 ? 1.970 8.583 86.096 1.00 23.33 39 ALA E CA 1
ATOM 5234 C C . ALA E 1 39 ? 1.515 9.965 85.658 1.00 23.33 39 ALA E C 1
ATOM 5235 O O . ALA E 1 39 ? 0.634 10.542 86.267 1.00 23.33 39 ALA E O 1
ATOM 5237 N N . LYS E 1 40 ? 2.121 10.487 84.596 1.00 23.33 40 LYS E N 1
ATOM 5238 C CA . LYS E 1 40 ? 1.768 11.805 84.080 1.00 23.33 40 LYS E CA 1
ATOM 5239 C C . LYS E 1 40 ? 0.282 11.963 83.763 1.00 23.33 40 LYS E C 1
ATOM 5240 O O . LYS E 1 40 ? -0.240 13.076 83.811 1.00 23.33 40 LYS E O 1
ATOM 5246 N N . LEU E 1 41 ? -0.399 10.865 83.433 1.00 23.33 41 LEU E N 1
ATOM 5247 C CA . LEU E 1 41 ? -1.832 10.949 83.158 1.00 23.33 41 LEU E CA 1
ATOM 5248 C C . LEU E 1 41 ? -2.535 11.396 84.439 1.00 23.33 41 LEU E C 1
ATOM 5249 O O . LEU E 1 41 ? -3.248 12.403 84.450 1.00 23.33 41 LEU E O 1
ATOM 5254 N N . LEU E 1 42 ? -2.324 10.638 85.517 1.00 23.33 42 LEU E N 1
ATOM 5255 C CA . LEU E 1 42 ? -2.910 10.956 86.818 1.00 23.33 42 LEU E CA 1
ATOM 5256 C C . LEU E 1 42 ? -2.450 12.356 87.198 1.00 23.33 42 LEU E C 1
ATOM 5257 O O . LEU E 1 42 ? -3.245 13.188 87.609 1.00 23.33 42 LEU E O 1
ATOM 5262 N N . ALA E 1 43 ? -1.158 12.606 87.049 1.00 23.33 43 ALA E N 1
ATOM 5263 C CA . ALA E 1 43 ? -0.585 13.902 87.361 1.00 23.33 43 ALA E CA 1
ATOM 5264 C C . ALA E 1 43 ? -1.358 15.038 86.682 1.00 23.33 43 ALA E C 1
ATOM 5265 O O . ALA E 1 43 ? -1.322 16.189 87.133 1.00 23.33 43 ALA E O 1
ATOM 5267 N N . CYS E 1 44 ? -2.052 14.720 85.592 1.00 23.33 44 CYS E N 1
ATOM 5268 C CA . CYS E 1 44 ? -2.821 15.731 84.891 1.00 23.33 44 CYS E CA 1
ATOM 5269 C C . CYS E 1 44 ? -4.285 15.715 85.284 1.00 23.33 44 CYS E C 1
ATOM 5270 O O . CYS E 1 44 ? -5.084 16.445 84.725 1.00 23.33 44 CYS E O 1
ATOM 5273 N N . GLY E 1 45 ? -4.645 14.877 86.242 1.00 23.33 45 GLY E N 1
ATOM 5274 C CA . GLY E 1 45 ? -6.020 14.853 86.688 1.00 23.33 45 GLY E CA 1
ATOM 5275 C C . GLY E 1 45 ? -6.878 13.789 86.069 1.00 23.33 45 GLY E C 1
ATOM 5276 O O . GLY E 1 45 ? -8.074 13.725 86.328 1.00 23.33 45 GLY E O 1
ATOM 5277 N N . VAL E 1 46 ? -6.286 12.949 85.235 1.00 23.33 46 VAL E N 1
ATOM 5278 C CA . VAL E 1 46 ? -7.069 11.894 84.619 1.00 23.33 46 VAL E CA 1
ATOM 5279 C C . VAL E 1 46 ? -7.430 10.941 85.747 1.00 23.33 46 VAL E C 1
ATOM 5280 O O . VAL E 1 46 ? -6.550 10.519 86.503 1.00 23.33 46 VAL E O 1
ATOM 5284 N N . LYS E 1 47 ? -8.714 10.612 85.888 1.00 23.33 47 LYS E N 1
ATOM 5285 C CA . LYS E 1 47 ? -9.118 9.695 86.958 1.00 23.33 47 LYS E CA 1
ATOM 5286 C C . LYS E 1 47 ? -8.621 8.277 86.712 1.00 23.33 47 LYS E C 1
ATOM 5287 O O . LYS E 1 47 ? -8.767 7.726 85.624 1.00 23.33 47 LYS E O 1
ATOM 5293 N N . GLU E 1 48 ? -8.022 7.698 87.742 1.00 23.33 48 GLU E N 1
ATOM 5294 C CA . GLU E 1 48 ? -7.500 6.347 87.665 1.00 23.33 48 GLU E CA 1
ATOM 5295 C C . GLU E 1 48 ? -8.457 5.403 86.954 1.00 23.33 48 GLU E C 1
ATOM 5296 O O . GLU E 1 48 ? -8.030 4.569 86.159 1.00 23.33 48 GLU E O 1
ATOM 5302 N N . SER E 1 49 ? -9.749 5.542 87.239 1.00 23.33 49 SER E N 1
ATOM 5303 C CA . SER E 1 49 ? -10.761 4.679 86.640 1.00 23.33 49 SER E CA 1
ATOM 5304 C C . SER E 1 49 ? -11.041 4.991 85.186 1.00 23.33 49 SER E C 1
ATOM 5305 O O . SER E 1 49 ? -11.677 4.194 84.505 1.00 23.33 49 SER E O 1
ATOM 5308 N N . ASN E 1 50 ? -10.592 6.147 84.708 1.00 23.33 50 ASN E N 1
ATOM 5309 C CA . ASN E 1 50 ? -10.812 6.506 83.308 1.00 23.33 50 ASN E CA 1
ATOM 5310 C C . ASN E 1 50 ? -9.616 6.190 82.431 1.00 23.33 50 ASN E C 1
ATOM 5311 O O . ASN E 1 50 ? -9.545 6.657 81.288 1.00 23.33 50 ASN E O 1
ATOM 5316 N N . ILE E 1 51 ? -8.676 5.416 82.976 1.00 23.33 51 ILE E N 1
ATOM 5317 C CA . ILE E 1 51 ? -7.487 5.006 82.243 1.00 23.33 51 ILE E CA 1
ATOM 5318 C C . ILE E 1 51 ? -7.581 3.508 82.029 1.00 23.33 51 ILE E C 1
ATOM 5319 O O . ILE E 1 51 ? -7.444 2.738 82.978 1.00 23.33 51 ILE E O 1
ATOM 5324 N N . VAL E 1 52 ? -7.845 3.094 80.794 1.00 23.33 52 VAL E N 1
ATOM 5325 C CA . VAL E 1 52 ? -7.931 1.670 80.455 1.00 23.33 52 VAL E CA 1
ATOM 5326 C C . VAL E 1 52 ? -6.569 1.251 79.924 1.00 23.33 52 VAL E C 1
ATOM 5327 O O . VAL E 1 52 ? -5.949 1.969 79.146 1.00 23.33 52 VAL E O 1
ATOM 5331 N N . VAL E 1 53 ? -6.098 0.092 80.347 1.00 23.33 53 VAL E N 1
ATOM 5332 C CA . VAL E 1 53 ? -4.788 -0.378 79.917 1.00 23.33 53 VAL E CA 1
ATOM 5333 C C . VAL E 1 53 ? -4.817 -1.855 79.578 1.00 23.33 53 VAL E C 1
ATOM 5334 O O . VAL E 1 53 ? -4.978 -2.698 80.459 1.00 23.33 53 VAL E O 1
ATOM 5338 N N . GLN E 1 54 ? -4.661 -2.176 78.303 1.00 23.33 54 GLN E N 1
ATOM 5339 C CA . GLN E 1 54 ? -4.657 -3.569 77.893 1.00 23.33 54 GLN E CA 1
ATOM 5340 C C . GLN E 1 54 ? -3.335 -3.851 77.198 1.00 23.33 54 GLN E C 1
ATOM 5341 O O . GLN E 1 54 ? -2.631 -2.928 76.805 1.00 23.33 54 GLN E O 1
ATOM 5347 N N . SER E 1 55 ? -2.993 -5.122 77.046 1.00 23.33 55 SER E N 1
ATOM 5348 C CA . SER E 1 55 ? -1.746 -5.470 76.390 1.00 23.33 55 SER E CA 1
ATOM 5349 C C . SER E 1 55 ? -1.946 -6.437 75.246 1.00 23.33 55 SER E C 1
ATOM 5350 O O . SER E 1 55 ? -3.019 -6.994 75.062 1.00 23.33 55 SER E O 1
ATOM 5353 N N . VAL E 1 56 ? -0.881 -6.618 74.475 1.00 23.33 56 VAL E N 1
ATOM 5354 C CA . VAL E 1 56 ? -0.861 -7.517 73.325 1.00 23.33 56 VAL E CA 1
ATOM 5355 C C . VAL E 1 56 ? 0.545 -8.080 73.265 1.00 23.33 56 VAL E C 1
ATOM 5356 O O . VAL E 1 56 ? 1.474 -7.515 73.844 1.00 23.33 56 VAL E O 1
ATOM 5360 N N . PRO E 1 57 ? 0.727 -9.202 72.569 1.00 23.33 57 PRO E N 1
ATOM 5361 C CA . PRO E 1 57 ? 2.067 -9.774 72.499 1.00 23.33 57 PRO E CA 1
ATOM 5362 C C . PRO E 1 57 ? 3.140 -8.884 71.875 1.00 23.33 57 PRO E C 1
ATOM 5363 O O . PRO E 1 57 ? 4.100 -8.507 72.551 1.00 23.33 57 PRO E O 1
ATOM 5367 N N . GLY E 1 58 ? 2.987 -8.538 70.604 1.00 23.33 58 GLY E N 1
ATOM 5368 C CA . GLY E 1 58 ? 3.985 -7.696 69.969 1.00 23.33 58 GLY E CA 1
ATOM 5369 C C . GLY E 1 58 ? 3.455 -6.382 69.436 1.00 23.33 58 GLY E C 1
ATOM 5370 O O . GLY E 1 58 ? 2.262 -6.108 69.526 1.00 23.33 58 GLY E O 1
ATOM 5371 N N . SER E 1 59 ? 4.344 -5.564 68.879 1.00 23.33 59 SER E N 1
ATOM 5372 C CA . SER E 1 59 ? 3.959 -4.270 68.314 1.00 23.33 59 SER E CA 1
ATOM 5373 C C . SER E 1 59 ? 3.001 -4.399 67.129 1.00 23.33 59 SER E C 1
ATOM 5374 O O . SER E 1 59 ? 2.171 -3.521 66.896 1.00 23.33 59 SER E O 1
ATOM 5377 N N . TRP E 1 60 ? 3.126 -5.484 66.375 1.00 23.33 60 TRP E N 1
ATOM 5378 C CA . TRP E 1 60 ? 2.270 -5.700 65.233 1.00 23.33 60 TRP E CA 1
ATOM 5379 C C . TRP E 1 60 ? 0.810 -5.655 65.651 1.00 23.33 60 TRP E C 1
ATOM 5380 O O . TRP E 1 60 ? -0.060 -5.221 64.886 1.00 23.33 60 TRP E O 1
ATOM 5391 N N . GLU E 1 61 ? 0.546 -6.098 66.874 1.00 23.33 61 GLU E N 1
ATOM 5392 C CA . GLU E 1 61 ? -0.814 -6.126 67.403 1.00 23.33 61 GLU E CA 1
ATOM 5393 C C . GLU E 1 61 ? -1.298 -4.754 67.844 1.00 23.33 61 GLU E C 1
ATOM 5394 O O . GLU E 1 61 ? -2.496 -4.522 67.997 1.00 23.33 61 GLU E O 1
ATOM 5400 N N . LEU E 1 62 ? -0.358 -3.845 68.045 1.00 23.33 62 LEU E N 1
ATOM 5401 C CA . LEU E 1 62 ? -0.691 -2.516 68.504 1.00 23.33 62 LEU E CA 1
ATOM 5402 C C . LEU E 1 62 ? -1.794 -1.822 67.720 1.00 23.33 62 LEU E C 1
ATOM 5403 O O . LEU E 1 62 ? -2.840 -1.504 68.279 1.00 23.33 62 LEU E O 1
ATOM 5408 N N . PRO E 1 63 ? -1.589 -1.582 66.415 1.00 23.33 63 PRO E N 1
ATOM 5409 C CA . PRO E 1 63 ? -2.653 -0.911 65.667 1.00 23.33 63 PRO E CA 1
ATOM 5410 C C . PRO E 1 63 ? -4.019 -1.595 65.681 1.00 23.33 63 PRO E C 1
ATOM 5411 O O . PRO E 1 63 ? -5.027 -0.940 65.931 1.00 23.33 63 PRO E O 1
ATOM 5415 N N . ILE E 1 64 ? -4.066 -2.899 65.422 1.00 23.33 64 ILE E N 1
ATOM 5416 C CA . ILE E 1 64 ? -5.351 -3.594 65.433 1.00 23.33 64 ILE E CA 1
ATOM 5417 C C . ILE E 1 64 ? -5.983 -3.505 66.819 1.00 23.33 64 ILE E C 1
ATOM 5418 O O . ILE E 1 64 ? -7.170 -3.247 66.951 1.00 23.33 64 ILE E O 1
ATOM 5423 N N . ALA E 1 65 ? -5.174 -3.698 67.850 1.00 23.33 65 ALA E N 1
ATOM 5424 C CA . ALA E 1 65 ? -5.656 -3.630 69.213 1.00 23.33 65 ALA E CA 1
ATOM 5425 C C . ALA E 1 65 ? -6.198 -2.246 69.540 1.00 23.33 65 ALA E C 1
ATOM 5426 O O . ALA E 1 65 ? -7.245 -2.115 70.163 1.00 23.33 65 ALA E O 1
ATOM 5428 N N . VAL E 1 66 ? -5.487 -1.203 69.134 1.00 23.33 66 VAL E N 1
ATOM 5429 C CA . VAL E 1 66 ? -5.951 0.154 69.413 1.00 23.33 66 VAL E CA 1
ATOM 5430 C C . VAL E 1 66 ? -7.256 0.442 68.675 1.00 23.33 66 VAL E C 1
ATOM 5431 O O . VAL E 1 66 ? -8.175 1.034 69.224 1.00 23.33 66 VAL E O 1
ATOM 5435 N N . GLN E 1 67 ? -7.341 -0.001 67.430 1.00 23.33 67 GLN E N 1
ATOM 5436 C CA . GLN E 1 67 ? -8.531 0.225 66.625 1.00 23.33 67 GLN E CA 1
ATOM 5437 C C . GLN E 1 67 ? -9.751 -0.386 67.267 1.00 23.33 67 GLN E C 1
ATOM 5438 O O . GLN E 1 67 ? -10.804 0.238 67.320 1.00 23.33 67 GLN E O 1
ATOM 5444 N N . ARG E 1 68 ? -9.597 -1.618 67.742 1.00 23.33 68 ARG E N 1
ATOM 5445 C CA . ARG E 1 68 ? -10.678 -2.363 68.385 1.00 23.33 68 ARG E CA 1
ATOM 5446 C C . ARG E 1 68 ? -11.009 -1.860 69.785 1.00 23.33 68 ARG E C 1
ATOM 5447 O O . ARG E 1 68 ? -12.164 -1.841 70.188 1.00 23.33 68 ARG E O 1
ATOM 5455 N N . LEU E 1 69 ? -9.992 -1.461 70.534 1.00 23.33 69 LEU E N 1
ATOM 5456 C CA . LEU E 1 69 ? -10.228 -0.972 71.880 1.00 23.33 69 LEU E CA 1
ATOM 5457 C C . LEU E 1 69 ? -11.182 0.200 71.757 1.00 23.33 69 LEU E C 1
ATOM 5458 O O . LEU E 1 69 ? -12.238 0.218 72.384 1.00 23.33 69 LEU E O 1
ATOM 5463 N N . TYR E 1 70 ? -10.800 1.173 70.934 1.00 23.33 70 TYR E N 1
ATOM 5464 C CA . TYR E 1 70 ? -11.619 2.354 70.722 1.00 23.33 70 TYR E CA 1
ATOM 5465 C C . TYR E 1 70 ? -12.995 1.927 70.252 1.00 23.33 70 TYR E C 1
ATOM 5466 O O . TYR E 1 70 ? -14.019 2.391 70.755 1.00 23.33 70 TYR E O 1
ATOM 5475 N N . SER E 1 71 ? -13.004 1.041 69.268 1.00 23.33 71 SER E N 1
ATOM 5476 C CA . SER E 1 71 ? -14.234 0.525 68.710 1.00 23.33 71 SER E CA 1
ATOM 5477 C C . SER E 1 71 ? -15.164 0.094 69.835 1.00 23.33 71 SER E C 1
ATOM 5478 O O . SER E 1 71 ? -16.342 0.431 69.838 1.00 23.33 71 SER E O 1
ATOM 5481 N N . ALA E 1 72 ? -14.618 -0.639 70.801 1.00 23.33 72 ALA E N 1
ATOM 5482 C CA . ALA E 1 72 ? -15.397 -1.130 71.922 1.00 23.33 72 ALA E CA 1
ATOM 5483 C C . ALA E 1 72 ? -15.954 0.019 72.736 1.00 23.33 72 ALA E C 1
ATOM 5484 O O . ALA E 1 72 ? -17.158 0.094 72.972 1.00 23.33 72 ALA E O 1
ATOM 5486 N N . SER E 1 73 ? -15.083 0.922 73.168 1.00 23.33 73 SER E N 1
ATOM 5487 C CA . SER E 1 73 ? -15.514 2.066 73.965 1.00 23.33 73 SER E CA 1
ATOM 5488 C C . SER E 1 73 ? -16.720 2.771 73.340 1.00 23.33 73 SER E C 1
ATOM 5489 O O . SER E 1 73 ? -17.525 3.387 74.048 1.00 23.33 73 SER E O 1
ATOM 5492 N N . GLN E 1 74 ? -16.845 2.686 72.017 1.00 23.33 74 GLN E N 1
ATOM 5493 C CA . GLN E 1 74 ? -17.965 3.318 71.335 1.00 23.33 74 GLN E CA 1
ATOM 5494 C C . GLN E 1 74 ? -19.273 2.588 71.597 1.00 23.33 74 GLN E C 1
ATOM 5495 O O . GLN E 1 74 ? -20.306 3.223 71.865 1.00 23.33 74 GLN E O 1
ATOM 5501 N N . LEU E 1 75 ? -19.231 1.261 71.520 1.00 23.33 75 LEU E N 1
ATOM 5502 C CA . LEU E 1 75 ? -20.424 0.451 71.746 1.00 23.33 75 LEU E CA 1
ATOM 5503 C C . LEU E 1 75 ? -21.019 0.707 73.131 1.00 23.33 75 LEU E C 1
ATOM 5504 O O . LEU E 1 75 ? -22.210 0.467 73.365 1.00 23.33 75 LEU E O 1
ATOM 5509 N N . GLN E 1 76 ? -20.196 1.212 74.045 1.00 23.33 76 GLN E N 1
ATOM 5510 C CA . GLN E 1 76 ? -20.668 1.498 75.398 1.00 23.33 76 GLN E CA 1
ATOM 5511 C C . GLN E 1 76 ? -21.503 2.801 75.447 1.00 23.33 76 GLN E C 1
ATOM 5512 O O . GLN E 1 76 ? -22.532 2.824 76.184 1.00 23.33 76 GLN E O 1
ATOM 5518 N N . SER E 1 107 ? -14.399 5.094 83.027 1.00 23.33 107 SER E N 1
ATOM 5519 C CA . SER E 1 107 ? -15.762 4.472 82.998 1.00 23.33 107 SER E CA 1
ATOM 5520 C C . SER E 1 107 ? -16.651 5.045 81.886 1.00 23.33 107 SER E C 1
ATOM 5521 O O . SER E 1 107 ? -16.941 6.251 81.858 1.00 23.33 107 SER E O 1
ATOM 5524 N N . THR E 1 108 ? -17.054 4.141 80.984 1.00 23.33 108 THR E N 1
ATOM 5525 C CA . THR E 1 108 ? -17.909 4.400 79.808 1.00 23.33 108 THR E CA 1
ATOM 5526 C C . THR E 1 108 ? -17.613 5.659 78.998 1.00 23.33 108 THR E C 1
ATOM 5527 O O . THR E 1 108 ? -17.050 6.629 79.508 1.00 23.33 108 THR E O 1
ATOM 5531 N N . GLY E 1 109 ? -18.015 5.634 77.729 1.00 23.33 109 GLY E N 1
ATOM 5532 C CA . GLY E 1 109 ? -17.785 6.772 76.854 1.00 23.33 109 GLY E CA 1
ATOM 5533 C C . GLY E 1 109 ? -16.560 6.546 75.994 1.00 23.33 109 GLY E C 1
ATOM 5534 O O . GLY E 1 109 ? -15.512 6.171 76.516 1.00 23.33 109 GLY E O 1
ATOM 5535 N N . PRO E 1 110 ? -16.651 6.757 74.674 1.00 23.33 110 PRO E N 1
ATOM 5536 C CA . PRO E 1 110 ? -15.487 6.551 73.804 1.00 23.33 110 PRO E CA 1
ATOM 5537 C C . PRO E 1 110 ? -14.274 7.332 74.306 1.00 23.33 110 PRO E C 1
ATOM 5538 O O . PRO E 1 110 ? -14.403 8.483 74.736 1.00 23.33 110 PRO E O 1
ATOM 5542 N N . PHE E 1 111 ? -13.103 6.707 74.260 1.00 23.33 111 PHE E N 1
ATOM 5543 C CA . PHE E 1 111 ? -11.887 7.359 74.718 1.00 23.33 111 PHE E CA 1
ATOM 5544 C C . PHE E 1 111 ? -11.648 8.670 73.988 1.00 23.33 111 PHE E C 1
ATOM 5545 O O . PHE E 1 111 ? -12.024 8.824 72.821 1.00 23.33 111 PHE E O 1
ATOM 5553 N N . ASP E 1 112 ? -11.014 9.612 74.676 1.00 23.33 112 ASP E N 1
ATOM 5554 C CA . ASP E 1 112 ? -10.728 10.911 74.096 1.00 23.33 112 ASP E CA 1
ATOM 5555 C C . ASP E 1 112 ? -9.349 10.924 73.453 1.00 23.33 112 ASP E C 1
ATOM 5556 O O . ASP E 1 112 ? -9.045 11.797 72.635 1.00 23.33 112 ASP E O 1
ATOM 5561 N N . ALA E 1 113 ? -8.522 9.950 73.829 1.00 23.33 113 ALA E N 1
ATOM 5562 C CA . ALA E 1 113 ? -7.173 9.831 73.300 1.00 23.33 113 ALA E CA 1
ATOM 5563 C C . ALA E 1 113 ? -6.671 8.430 73.589 1.00 23.33 113 ALA E C 1
ATOM 5564 O O . ALA E 1 113 ? -7.087 7.807 74.574 1.00 23.33 113 ALA E O 1
ATOM 5566 N N . LEU E 1 114 ? -5.781 7.940 72.725 1.00 23.33 114 LEU E N 1
ATOM 5567 C CA . LEU E 1 114 ? -5.229 6.603 72.861 1.00 23.33 114 LEU E CA 1
ATOM 5568 C C . LEU E 1 114 ? -3.720 6.657 72.848 1.00 23.33 114 LEU E C 1
ATOM 5569 O O . LEU E 1 114 ? -3.138 7.579 72.286 1.00 23.33 114 LEU E O 1
ATOM 5574 N N . ILE E 1 115 ? -3.081 5.677 73.470 1.00 23.33 115 ILE E N 1
ATOM 5575 C CA . ILE E 1 115 ? -1.628 5.636 73.511 1.00 23.33 115 ILE E CA 1
ATOM 5576 C C . ILE E 1 115 ? -1.161 4.244 73.148 1.00 23.33 115 ILE E C 1
ATOM 5577 O O . ILE E 1 115 ? -1.639 3.268 73.723 1.00 23.33 115 ILE E O 1
ATOM 5582 N N . ALA E 1 116 ? -0.234 4.145 72.200 1.00 23.33 116 ALA E N 1
ATOM 5583 C CA . ALA E 1 116 ? 0.286 2.850 71.808 1.00 23.33 116 ALA E CA 1
ATOM 5584 C C . ALA E 1 116 ? 1.725 2.773 72.279 1.00 23.33 116 ALA E C 1
ATOM 5585 O O . ALA E 1 116 ? 2.547 3.603 71.902 1.00 23.33 116 ALA E O 1
ATOM 5587 N N . ILE E 1 117 ? 2.025 1.791 73.120 1.00 23.33 117 ILE E N 1
ATOM 5588 C CA . ILE E 1 117 ? 3.377 1.626 73.621 1.00 23.33 117 ILE E CA 1
ATOM 5589 C C . ILE E 1 117 ? 3.988 0.316 73.128 1.00 23.33 117 ILE E C 1
ATOM 5590 O O . ILE E 1 117 ? 3.428 -0.765 73.321 1.00 23.33 117 ILE E O 1
ATOM 5595 N N . GLY E 1 118 ? 5.139 0.420 72.476 1.00 23.33 118 GLY E N 1
ATOM 5596 C CA . GLY E 1 118 ? 5.799 -0.760 71.963 1.00 23.33 118 GLY E CA 1
ATOM 5597 C C . GLY E 1 118 ? 7.280 -0.504 71.938 1.00 23.33 118 GLY E C 1
ATOM 5598 O O . GLY E 1 118 ? 7.695 0.649 71.975 1.00 23.33 118 GLY E O 1
ATOM 5599 N N . VAL E 1 119 ? 8.077 -1.566 71.891 1.00 23.33 119 VAL E N 1
ATOM 5600 C CA . VAL E 1 119 ? 9.526 -1.427 71.872 1.00 23.33 119 VAL E CA 1
ATOM 5601 C C . VAL E 1 119 ? 10.144 -2.362 70.843 1.00 23.33 119 VAL E C 1
ATOM 5602 O O . VAL E 1 119 ? 10.240 -3.561 71.069 1.00 23.33 119 VAL E O 1
ATOM 5606 N N . LEU E 1 120 ? 10.540 -1.808 69.702 1.00 23.33 120 LEU E N 1
ATOM 5607 C CA . LEU E 1 120 ? 11.173 -2.592 68.643 1.00 23.33 120 LEU E CA 1
ATOM 5608 C C . LEU E 1 120 ? 12.676 -2.418 68.757 1.00 23.33 120 LEU E C 1
ATOM 5609 O O . LEU E 1 120 ? 13.158 -1.304 68.941 1.00 23.33 120 LEU E O 1
ATOM 5614 N N . ILE E 1 121 ? 13.416 -3.512 68.645 1.00 23.33 121 ILE E N 1
ATOM 5615 C CA . ILE E 1 121 ? 14.870 -3.447 68.707 1.00 23.33 121 ILE E CA 1
ATOM 5616 C C . ILE E 1 121 ? 15.432 -4.240 67.538 1.00 23.33 121 ILE E C 1
ATOM 5617 O O . ILE E 1 121 ? 15.033 -5.375 67.319 1.00 23.33 121 ILE E O 1
ATOM 5622 N N . LYS E 1 122 ? 16.354 -3.641 66.791 1.00 23.33 122 LYS E N 1
ATOM 5623 C CA . LYS E 1 122 ? 16.970 -4.299 65.639 1.00 23.33 122 LYS E CA 1
ATOM 5624 C C . LYS E 1 122 ? 17.486 -5.692 65.961 1.00 23.33 122 LYS E C 1
ATOM 5625 O O . LYS E 1 122 ? 18.212 -5.880 66.927 1.00 23.33 122 LYS E O 1
ATOM 5631 N N . GLY E 1 123 ? 17.110 -6.662 65.137 1.00 23.33 123 GLY E N 1
ATOM 5632 C CA . GLY E 1 123 ? 17.578 -8.019 65.330 1.00 23.33 123 GLY E CA 1
ATOM 5633 C C . GLY E 1 123 ? 18.696 -8.284 64.341 1.00 23.33 123 GLY E C 1
ATOM 5634 O O . GLY E 1 123 ? 19.472 -7.381 64.031 1.00 23.33 123 GLY E O 1
ATOM 5635 N N . GLU E 1 124 ? 18.784 -9.509 63.833 1.00 23.33 124 GLU E N 1
ATOM 5636 C CA . GLU E 1 124 ? 19.826 -9.842 62.865 1.00 23.33 124 GLU E CA 1
ATOM 5637 C C . GLU E 1 124 ? 19.254 -9.704 61.475 1.00 23.33 124 GLU E C 1
ATOM 5638 O O . GLU E 1 124 ? 19.991 -9.547 60.513 1.00 23.33 124 GLU E O 1
ATOM 5644 N N . THR E 1 125 ? 17.931 -9.763 61.373 1.00 23.33 125 THR E N 1
ATOM 5645 C CA . THR E 1 125 ? 17.267 -9.664 60.078 1.00 23.33 125 THR E CA 1
ATOM 5646 C C . THR E 1 125 ? 16.531 -8.340 59.902 1.00 23.33 125 THR E C 1
ATOM 5647 O O . THR E 1 125 ? 16.597 -7.456 60.763 1.00 23.33 125 THR E O 1
ATOM 5651 N N . MET E 1 126 ? 15.825 -8.221 58.780 1.00 23.33 126 MET E N 1
ATOM 5652 C CA . MET E 1 126 ? 15.070 -7.018 58.446 1.00 23.33 126 MET E CA 1
ATOM 5653 C C . MET E 1 126 ? 13.693 -7.002 59.093 1.00 23.33 126 MET E C 1
ATOM 5654 O O . MET E 1 126 ? 12.878 -6.128 58.823 1.00 23.33 126 MET E O 1
ATOM 5659 N N . HIS E 1 127 ? 13.435 -7.995 59.934 1.00 23.33 127 HIS E N 1
ATOM 5660 C CA . HIS E 1 127 ? 12.169 -8.107 60.649 1.00 23.33 127 HIS E CA 1
ATOM 5661 C C . HIS E 1 127 ? 11.866 -6.776 61.338 1.00 23.33 127 HIS E C 1
ATOM 5662 O O . HIS E 1 127 ? 10.762 -6.248 61.249 1.00 23.33 127 HIS E O 1
ATOM 5669 N N . PHE E 1 128 ? 12.865 -6.247 62.033 1.00 23.33 128 PHE E N 1
ATOM 5670 C CA . PHE E 1 128 ? 12.740 -4.984 62.740 1.00 23.33 128 PHE E CA 1
ATOM 5671 C C . PHE E 1 128 ? 12.142 -3.888 61.879 1.00 23.33 128 PHE E C 1
ATOM 5672 O O . PHE E 1 128 ? 11.124 -3.299 62.227 1.00 23.33 128 PHE E O 1
ATOM 5680 N N . GLU E 1 129 ? 12.783 -3.608 60.753 1.00 23.33 129 GLU E N 1
ATOM 5681 C CA . GLU E 1 129 ? 12.301 -2.563 59.869 1.00 23.33 129 GLU E CA 1
ATOM 5682 C C . GLU E 1 129 ? 10.930 -2.795 59.240 1.00 23.33 129 GLU E C 1
ATOM 5683 O O . GLU E 1 129 ? 10.154 -1.866 59.106 1.00 23.33 129 GLU E O 1
ATOM 5689 N N . TYR E 1 130 ? 10.605 -4.017 58.862 1.00 23.33 130 TYR E N 1
ATOM 5690 C CA . TYR E 1 130 ? 9.303 -4.242 58.255 1.00 23.33 130 TYR E CA 1
ATOM 5691 C C . TYR E 1 130 ? 8.156 -4.120 59.230 1.00 23.33 130 TYR E C 1
ATOM 5692 O O . TYR E 1 130 ? 7.042 -3.756 58.856 1.00 23.33 130 TYR E O 1
ATOM 5701 N N . ILE E 1 131 ? 8.425 -4.399 60.494 1.00 23.33 131 ILE E N 1
ATOM 5702 C CA . ILE E 1 131 ? 7.395 -4.290 61.505 1.00 23.33 131 ILE E CA 1
ATOM 5703 C C . ILE E 1 131 ? 7.253 -2.858 61.963 1.00 23.33 131 ILE E C 1
ATOM 5704 O O . ILE E 1 131 ? 6.142 -2.377 62.147 1.00 23.33 131 ILE E O 1
ATOM 5709 N N . ALA E 1 132 ? 8.382 -2.174 62.124 1.00 23.33 132 ALA E N 1
ATOM 5710 C CA . ALA E 1 132 ? 8.381 -0.787 62.561 1.00 23.33 132 ALA E CA 1
ATOM 5711 C C . ALA E 1 132 ? 7.632 0.100 61.572 1.00 23.33 132 ALA E C 1
ATOM 5712 O O . ALA E 1 132 ? 6.784 0.899 61.960 1.00 23.33 132 ALA E O 1
ATOM 5714 N N . ASP E 1 133 ? 7.931 -0.051 60.288 1.00 23.33 133 ASP E N 1
ATOM 5715 C CA . ASP E 1 133 ? 7.293 0.754 59.264 1.00 23.33 133 ASP E CA 1
ATOM 5716 C C . ASP E 1 133 ? 5.791 0.523 59.167 1.00 23.33 133 ASP E C 1
ATOM 5717 O O . ASP E 1 133 ? 5.035 1.460 58.972 1.00 23.33 133 ASP E O 1
ATOM 5722 N N . SER E 1 134 ? 5.358 -0.727 59.302 1.00 23.33 134 SER E N 1
ATOM 5723 C CA . SER E 1 134 ? 3.934 -1.058 59.225 1.00 23.33 134 SER E CA 1
ATOM 5724 C C . SER E 1 134 ? 3.178 -0.659 60.485 1.00 23.33 134 SER E C 1
ATOM 5725 O O . SER E 1 134 ? 2.044 -0.185 60.412 1.00 23.33 134 SER E O 1
ATOM 5728 N N . VAL E 1 135 ? 3.793 -0.861 61.643 1.00 23.33 135 VAL E N 1
ATOM 5729 C CA . VAL E 1 135 ? 3.142 -0.486 62.880 1.00 23.33 135 VAL E CA 1
ATOM 5730 C C . VAL E 1 135 ? 3.001 1.024 62.887 1.00 23.33 135 VAL E C 1
ATOM 5731 O O . VAL E 1 135 ? 1.981 1.554 63.313 1.00 23.33 135 VAL E O 1
ATOM 5735 N N . SER E 1 136 ? 4.024 1.715 62.393 1.00 23.33 136 SER E N 1
ATOM 5736 C CA . SER E 1 136 ? 4.000 3.169 62.336 1.00 23.33 136 SER E CA 1
ATOM 5737 C C . SER E 1 136 ? 2.855 3.652 61.480 1.00 23.33 136 SER E C 1
ATOM 5738 O O . SER E 1 136 ? 2.026 4.418 61.945 1.00 23.33 136 SER E O 1
ATOM 5741 N N . HIS E 1 137 ? 2.798 3.207 60.228 1.00 23.33 137 HIS E N 1
ATOM 5742 C CA . HIS E 1 137 ? 1.709 3.619 59.353 1.00 23.33 137 HIS E CA 1
ATOM 5743 C C . HIS E 1 137 ? 0.384 3.135 59.893 1.00 23.33 137 HIS E C 1
ATOM 5744 O O . HIS E 1 137 ? -0.620 3.826 59.793 1.00 23.33 137 HIS E O 1
ATOM 5751 N N . GLY E 1 138 ? 0.390 1.947 60.481 1.00 23.33 138 GLY E N 1
ATOM 5752 C CA . GLY E 1 138 ? -0.828 1.406 61.041 1.00 23.33 138 GLY E CA 1
ATOM 5753 C C . GLY E 1 138 ? -1.427 2.341 62.074 1.00 23.33 138 GLY E C 1
ATOM 5754 O O . GLY E 1 138 ? -2.621 2.637 62.034 1.00 23.33 138 GLY E O 1
ATOM 5755 N N . LEU E 1 139 ? -0.602 2.813 63.006 1.00 23.33 139 LEU E N 1
ATOM 5756 C CA . LEU E 1 139 ? -1.080 3.709 64.047 1.00 23.33 139 LEU E CA 1
ATOM 5757 C C . LEU E 1 139 ? -1.496 5.042 63.460 1.00 23.33 139 LEU E C 1
ATOM 5758 O O . LEU E 1 139 ? -2.519 5.597 63.848 1.00 23.33 139 LEU E O 1
ATOM 5763 N N . MET E 1 140 ? -0.706 5.554 62.526 1.00 23.33 140 MET E N 1
ATOM 5764 C CA . MET E 1 140 ? -1.032 6.815 61.890 1.00 23.33 140 MET E CA 1
ATOM 5765 C C . MET E 1 140 ? -2.395 6.695 61.242 1.00 23.33 140 MET E C 1
ATOM 5766 O O . MET E 1 140 ? -3.166 7.649 61.218 1.00 23.33 140 MET E O 1
ATOM 5771 N N . ARG E 1 141 ? -2.698 5.517 60.717 1.00 23.33 141 ARG E N 1
ATOM 5772 C CA . ARG E 1 141 ? -3.980 5.302 60.072 1.00 23.33 141 ARG E CA 1
ATOM 5773 C C . ARG E 1 141 ? -5.123 5.264 61.053 1.00 23.33 141 ARG E C 1
ATOM 5774 O O . ARG E 1 141 ? -6.105 5.965 60.878 1.00 23.33 141 ARG E O 1
ATOM 5782 N N . VAL E 1 142 ? -5.006 4.433 62.079 1.00 23.33 142 VAL E N 1
ATOM 5783 C CA . VAL E 1 142 ? -6.063 4.323 63.081 1.00 23.33 142 VAL E CA 1
ATOM 5784 C C . VAL E 1 142 ? -6.413 5.708 63.604 1.00 23.33 142 VAL E C 1
ATOM 5785 O O . VAL E 1 142 ? -7.568 6.038 63.847 1.00 23.33 142 VAL E O 1
ATOM 5789 N N . GLN E 1 143 ? -5.384 6.520 63.751 1.00 23.33 143 GLN E N 1
ATOM 5790 C CA . GLN E 1 143 ? -5.519 7.890 64.209 1.00 23.33 143 GLN E CA 1
ATOM 5791 C C . GLN E 1 143 ? -6.422 8.688 63.275 1.00 23.33 143 GLN E C 1
ATOM 5792 O O . GLN E 1 143 ? -7.447 9.202 63.690 1.00 23.33 143 GLN E O 1
ATOM 5798 N N . LEU E 1 144 ? -6.033 8.775 62.008 1.00 23.33 144 LEU E N 1
ATOM 5799 C CA . LEU E 1 144 ? -6.779 9.524 61.009 1.00 23.33 144 LEU E CA 1
ATOM 5800 C C . LEU E 1 144 ? -8.128 8.913 60.702 1.00 23.33 144 LEU E C 1
ATOM 5801 O O . LEU E 1 144 ? -9.093 9.621 60.430 1.00 23.33 144 LEU E O 1
ATOM 5806 N N . ASP E 1 145 ? -8.185 7.590 60.736 1.00 23.33 145 ASP E N 1
ATOM 5807 C CA . ASP E 1 145 ? -9.409 6.843 60.468 1.00 23.33 145 ASP E CA 1
ATOM 5808 C C . ASP E 1 145 ? -10.432 7.171 61.514 1.00 23.33 145 ASP E C 1
ATOM 5809 O O . ASP E 1 145 ? -11.553 7.579 61.229 1.00 23.33 145 ASP E O 1
ATOM 5814 N N . THR E 1 146 ? -10.001 6.967 62.747 1.00 23.33 146 THR E N 1
ATOM 5815 C CA . THR E 1 146 ? -10.811 7.157 63.931 1.00 23.33 146 THR E CA 1
ATOM 5816 C C . THR E 1 146 ? -11.061 8.619 64.324 1.00 23.33 146 THR E C 1
ATOM 5817 O O . THR E 1 146 ? -12.041 8.928 64.994 1.00 23.33 146 THR E O 1
ATOM 5821 N N . GLY E 1 147 ? -10.177 9.513 63.902 1.00 23.33 147 GLY E N 1
ATOM 5822 C CA . GLY E 1 147 ? -10.332 10.907 64.237 1.00 23.33 147 GLY E CA 1
ATOM 5823 C C . GLY E 1 147 ? -9.972 11.134 65.687 1.00 23.33 147 GLY E C 1
ATOM 5824 O O . GLY E 1 147 ? -10.302 12.172 66.262 1.00 23.33 147 GLY E O 1
ATOM 5825 N N . VAL E 1 148 ? -9.301 10.155 66.284 1.00 23.33 148 VAL E N 1
ATOM 5826 C CA . VAL E 1 148 ? -8.885 10.228 67.686 1.00 23.33 148 VAL E CA 1
ATOM 5827 C C . VAL E 1 148 ? -7.363 10.154 67.778 1.00 23.33 148 VAL E C 1
ATOM 5828 O O . VAL E 1 148 ? -6.739 9.266 67.199 1.00 23.33 148 VAL E O 1
ATOM 5832 N N . PRO E 1 149 ? -6.744 11.082 68.509 1.00 23.33 149 PRO E N 1
ATOM 5833 C CA . PRO E 1 149 ? -5.291 11.051 68.633 1.00 23.33 149 PRO E CA 1
ATOM 5834 C C . PRO E 1 149 ? -4.779 9.743 69.229 1.00 23.33 149 PRO E C 1
ATOM 5835 O O . PRO E 1 149 ? -5.310 9.243 70.221 1.00 23.33 149 PRO E O 1
ATOM 5839 N N . VAL E 1 150 ? -3.754 9.184 68.604 1.00 23.33 150 VAL E N 1
ATOM 5840 C CA . VAL E 1 150 ? -3.133 7.969 69.096 1.00 23.33 150 VAL E CA 1
ATOM 5841 C C . VAL E 1 150 ? -1.681 8.324 69.302 1.00 23.33 150 VAL E C 1
ATOM 5842 O O . VAL E 1 150 ? -0.936 8.464 68.349 1.00 23.33 150 VAL E O 1
ATOM 5846 N N . ILE E 1 151 ? -1.287 8.488 70.555 1.00 23.33 151 ILE E N 1
ATOM 5847 C CA . ILE E 1 151 ? 0.083 8.853 70.880 1.00 23.33 151 ILE E CA 1
ATOM 5848 C C . ILE E 1 151 ? 1.056 7.762 70.470 1.00 23.33 151 ILE E C 1
ATOM 5849 O O . ILE E 1 151 ? 0.883 6.598 70.808 1.00 23.33 151 ILE E O 1
ATOM 5854 N N . PHE E 1 152 ? 2.079 8.151 69.728 1.00 23.33 152 PHE E N 1
ATOM 5855 C CA . PHE E 1 152 ? 3.084 7.222 69.248 1.00 23.33 152 PHE E CA 1
ATOM 5856 C C . PHE E 1 152 ? 4.122 6.895 70.321 1.00 23.33 152 PHE E C 1
ATOM 5857 O O . PHE E 1 152 ? 5.195 7.490 70.375 1.00 23.33 152 PHE E O 1
ATOM 5865 N N . GLY E 1 153 ? 3.800 5.932 71.173 1.00 23.33 153 GLY E N 1
ATOM 5866 C CA . GLY E 1 153 ? 4.725 5.544 72.223 1.00 23.33 153 GLY E CA 1
ATOM 5867 C C . GLY E 1 153 ? 5.500 4.298 71.848 1.00 23.33 153 GLY E C 1
ATOM 5868 O O . GLY E 1 153 ? 5.703 3.410 72.676 1.00 23.33 153 GLY E O 1
ATOM 5869 N N . VAL E 1 154 ? 5.931 4.233 70.589 1.00 23.33 154 VAL E N 1
ATOM 5870 C CA . VAL E 1 154 ? 6.695 3.089 70.091 1.00 23.33 154 VAL E CA 1
ATOM 5871 C C . VAL E 1 154 ? 8.164 3.442 69.877 1.00 23.33 154 VAL E C 1
ATOM 5872 O O . VAL E 1 154 ? 8.479 4.386 69.155 1.00 23.33 154 VAL E O 1
ATOM 5876 N N . LEU E 1 155 ? 9.057 2.690 70.510 1.00 23.33 155 LEU E N 1
ATOM 5877 C CA . LEU E 1 155 ? 10.480 2.930 70.355 1.00 23.33 155 LEU E CA 1
ATOM 5878 C C . LEU E 1 155 ? 11.041 2.032 69.267 1.00 23.33 155 LEU E C 1
ATOM 5879 O O . LEU E 1 155 ? 10.785 0.834 69.234 1.00 23.33 155 LEU E O 1
ATOM 5884 N N . THR E 1 156 ? 11.795 2.634 68.361 1.00 23.33 156 THR E N 1
ATOM 5885 C CA . THR E 1 156 ? 12.428 1.913 67.269 1.00 23.33 156 THR E CA 1
ATOM 5886 C C . THR E 1 156 ? 13.909 2.133 67.502 1.00 23.33 156 THR E C 1
ATOM 5887 O O . THR E 1 156 ? 14.526 3.026 66.949 1.00 23.33 156 THR E O 1
ATOM 5891 N N . VAL E 1 157 ? 14.461 1.282 68.347 1.00 23.33 157 VAL E N 1
ATOM 5892 C CA . VAL E 1 157 ? 15.841 1.355 68.780 1.00 23.33 157 VAL E CA 1
ATOM 5893 C C . VAL E 1 157 ? 16.797 0.348 68.126 1.00 23.33 157 VAL E C 1
ATOM 5894 O O . VAL E 1 157 ? 16.369 -0.623 67.500 1.00 23.33 157 VAL E O 1
ATOM 5898 N N . LEU E 1 158 ? 18.098 0.594 68.275 1.00 23.33 158 LEU E N 1
ATOM 5899 C CA . LEU E 1 158 ? 19.115 -0.288 67.714 1.00 23.33 158 LEU E CA 1
ATOM 5900 C C . LEU E 1 158 ? 19.836 -1.114 68.779 1.00 23.33 158 LEU E C 1
ATOM 5901 O O . LEU E 1 158 ? 20.403 -2.155 68.477 1.00 23.33 158 LEU E O 1
ATOM 5906 N N . THR E 1 159 ? 19.822 -0.653 70.024 1.00 23.33 159 THR E N 1
ATOM 5907 C CA . THR E 1 159 ? 20.459 -1.390 71.115 1.00 23.33 159 THR E CA 1
ATOM 5908 C C . THR E 1 159 ? 19.654 -1.317 72.400 1.00 23.33 159 THR E C 1
ATOM 5909 O O . THR E 1 159 ? 18.945 -0.353 72.635 1.00 23.33 159 THR E O 1
ATOM 5913 N N . ASP E 1 160 ? 19.776 -2.348 73.227 1.00 23.33 160 ASP E N 1
ATOM 5914 C CA . ASP E 1 160 ? 19.057 -2.413 74.493 1.00 23.33 160 ASP E CA 1
ATOM 5915 C C . ASP E 1 160 ? 19.203 -1.139 75.312 1.00 23.33 160 ASP E C 1
ATOM 5916 O O . ASP E 1 160 ? 18.212 -0.588 75.813 1.00 23.33 160 ASP E O 1
ATOM 5921 N N . ASP E 1 161 ? 20.440 -0.675 75.452 1.00 23.33 161 ASP E N 1
ATOM 5922 C CA . ASP E 1 161 ? 20.703 0.538 76.203 1.00 23.33 161 ASP E CA 1
ATOM 5923 C C . ASP E 1 161 ? 19.901 1.735 75.711 1.00 23.33 161 ASP E C 1
ATOM 5924 O O . ASP E 1 161 ? 19.444 2.549 76.512 1.00 23.33 161 ASP E O 1
ATOM 5929 N N . GLN E 1 162 ? 19.726 1.855 74.401 1.00 23.33 162 GLN E N 1
ATOM 5930 C CA . GLN E 1 162 ? 18.960 2.970 73.875 1.00 23.33 162 GLN E CA 1
ATOM 5931 C C . GLN E 1 162 ? 17.541 2.887 74.398 1.00 23.33 162 GLN E C 1
ATOM 5932 O O . GLN E 1 162 ? 16.953 3.890 74.772 1.00 23.33 162 GLN E O 1
ATOM 5938 N N . ALA E 1 163 ? 16.994 1.680 74.432 1.00 23.33 163 ALA E N 1
ATOM 5939 C CA . ALA E 1 163 ? 15.646 1.489 74.932 1.00 23.33 163 ALA E CA 1
ATOM 5940 C C . ALA E 1 163 ? 15.600 1.961 76.381 1.00 23.33 163 ALA E C 1
ATOM 5941 O O . ALA E 1 163 ? 14.774 2.802 76.737 1.00 23.33 163 ALA E O 1
ATOM 5943 N N . LYS E 1 164 ? 16.497 1.420 77.205 1.00 23.33 164 LYS E N 1
ATOM 5944 C CA . LYS E 1 164 ? 16.583 1.785 78.617 1.00 23.33 164 LYS E CA 1
ATOM 5945 C C . LYS E 1 164 ? 16.703 3.286 78.825 1.00 23.33 164 LYS E C 1
ATOM 5946 O O . LYS E 1 164 ? 16.021 3.859 79.670 1.00 23.33 164 LYS E O 1
ATOM 5952 N N . ALA E 1 165 ? 17.585 3.921 78.067 1.00 23.33 165 ALA E N 1
ATOM 5953 C CA . ALA E 1 165 ? 17.768 5.355 78.184 1.00 23.33 165 ALA E CA 1
ATOM 5954 C C . ALA E 1 165 ? 16.445 6.074 77.930 1.00 23.33 165 ALA E C 1
ATOM 5955 O O . ALA E 1 165 ? 16.060 6.957 78.695 1.00 23.33 165 ALA E O 1
ATOM 5957 N N . ARG E 1 166 ? 15.745 5.695 76.865 1.00 23.33 166 ARG E N 1
ATOM 5958 C CA . ARG E 1 166 ? 14.469 6.327 76.539 1.00 23.33 166 ARG E CA 1
ATOM 5959 C C . ARG E 1 166 ? 13.359 5.990 77.537 1.00 23.33 166 ARG E C 1
ATOM 5960 O O . ARG E 1 166 ? 12.321 6.655 77.564 1.00 23.33 166 ARG E O 1
ATOM 5968 N N . ALA E 1 167 ? 13.571 4.956 78.345 1.00 23.33 167 ALA E N 1
ATOM 5969 C CA . ALA E 1 167 ? 12.575 4.549 79.330 1.00 23.33 167 ALA E CA 1
ATOM 5970 C C . ALA E 1 167 ? 12.889 5.088 80.732 1.00 23.33 167 ALA E C 1
ATOM 5971 O O . ALA E 1 167 ? 12.187 4.790 81.698 1.00 23.33 167 ALA E O 1
ATOM 5973 N N . GLY E 1 168 ? 13.947 5.885 80.836 1.00 23.33 168 GLY E N 1
ATOM 5974 C CA . GLY E 1 168 ? 14.325 6.445 82.115 1.00 23.33 168 GLY E CA 1
ATOM 5975 C C . GLY E 1 168 ? 15.039 5.435 82.991 1.00 23.33 168 GLY E C 1
ATOM 5976 O O . GLY E 1 168 ? 15.466 5.778 84.088 1.00 23.33 168 GLY E O 1
ATOM 5977 N N . VAL E 1 169 ? 15.177 4.199 82.518 1.00 23.33 169 VAL E N 1
ATOM 5978 C CA . VAL E 1 169 ? 15.834 3.156 83.302 1.00 23.33 169 VAL E CA 1
ATOM 5979 C C . VAL E 1 169 ? 17.234 3.554 83.730 1.00 23.33 169 VAL E C 1
ATOM 5980 O O . VAL E 1 169 ? 17.574 3.502 84.907 1.00 23.33 169 VAL E O 1
ATOM 5984 N N . ILE E 1 170 ? 18.045 3.960 82.769 1.00 23.33 170 ILE E N 1
ATOM 5985 C CA . ILE E 1 170 ? 19.416 4.359 83.050 1.00 23.33 170 ILE E CA 1
ATOM 5986 C C . ILE E 1 170 ? 19.513 5.628 83.883 1.00 23.33 170 ILE E C 1
ATOM 5987 O O . ILE E 1 170 ? 18.826 6.613 83.611 1.00 23.33 170 ILE E O 1
ATOM 5992 N N . GLU E 1 171 ? 20.373 5.586 84.899 1.00 23.33 171 GLU E N 1
ATOM 5993 C CA . GLU E 1 171 ? 20.603 6.712 85.807 1.00 23.33 171 GLU E CA 1
ATOM 5994 C C . GLU E 1 171 ? 20.497 8.101 85.160 1.00 23.33 171 GLU E C 1
ATOM 5995 O O . GLU E 1 171 ? 21.234 8.436 84.207 1.00 23.33 171 GLU E O 1
ATOM 6001 N N . GLY E 1 172 ? 19.565 8.895 85.698 1.00 23.33 172 GLY E N 1
ATOM 6002 C CA . GLY E 1 172 ? 19.332 10.253 85.220 1.00 23.33 172 GLY E CA 1
ATOM 6003 C C . GLY E 1 172 ? 19.045 10.378 83.730 1.00 23.33 172 GLY E C 1
ATOM 6004 O O . GLY E 1 172 ? 19.548 11.285 83.046 1.00 23.33 172 GLY E O 1
ATOM 6005 N N . SER E 1 173 ? 18.251 9.443 83.219 1.00 23.33 173 SER E N 1
ATOM 6006 C CA . SER E 1 173 ? 17.880 9.461 81.816 1.00 23.33 173 SER E CA 1
ATOM 6007 C C . SER E 1 173 ? 16.456 9.961 81.860 1.00 23.33 173 SER E C 1
ATOM 6008 O O . SER E 1 173 ? 15.883 10.061 82.936 1.00 23.33 173 SER E O 1
ATOM 6011 N N . HIS E 1 174 ? 15.895 10.283 80.704 1.00 23.33 174 HIS E N 1
ATOM 6012 C CA . HIS E 1 174 ? 14.531 10.773 80.649 1.00 23.33 174 HIS E CA 1
ATOM 6013 C C . HIS E 1 174 ? 13.529 9.730 80.152 1.00 23.33 174 HIS E C 1
ATOM 6014 O O . HIS E 1 174 ? 13.638 9.231 79.032 1.00 23.33 174 HIS E O 1
ATOM 6021 N N . ASN E 1 175 ? 12.551 9.402 80.987 1.00 23.33 175 ASN E N 1
ATOM 6022 C CA . ASN E 1 175 ? 11.543 8.443 80.582 1.00 23.33 175 ASN E CA 1
ATOM 6023 C C . ASN E 1 175 ? 10.571 9.124 79.616 1.00 23.33 175 ASN E C 1
ATOM 6024 O O . ASN E 1 175 ? 9.858 10.046 80.006 1.00 23.33 175 ASN E O 1
ATOM 6029 N N . HIS E 1 176 ? 10.535 8.674 78.366 1.00 23.33 176 HIS E N 1
ATOM 6030 C CA . HIS E 1 176 ? 9.628 9.261 77.382 1.00 23.33 176 HIS E CA 1
ATOM 6031 C C . HIS E 1 176 ? 8.158 9.004 77.702 1.00 23.33 176 HIS E C 1
ATOM 6032 O O . HIS E 1 176 ? 7.276 9.725 77.228 1.00 23.33 176 HIS E O 1
ATOM 6039 N N . GLY E 1 177 ? 7.897 7.976 78.502 1.00 23.33 177 GLY E N 1
ATOM 6040 C CA . GLY E 1 177 ? 6.527 7.666 78.859 1.00 23.33 177 GLY E CA 1
ATOM 6041 C C . GLY E 1 177 ? 5.846 8.904 79.396 1.00 23.33 177 GLY E C 1
ATOM 6042 O O . GLY E 1 177 ? 4.691 9.164 79.069 1.00 23.33 177 GLY E O 1
ATOM 6043 N N . GLU E 1 178 ? 6.563 9.664 80.225 1.00 23.33 178 GLU E N 1
ATOM 6044 C CA . GLU E 1 178 ? 6.028 10.896 80.798 1.00 23.33 178 GLU E CA 1
ATOM 6045 C C . GLU E 1 178 ? 5.530 11.812 79.680 1.00 23.33 178 GLU E C 1
ATOM 6046 O O . GLU E 1 178 ? 4.439 12.381 79.766 1.00 23.33 178 GLU E O 1
ATOM 6052 N N . ASP E 1 179 ? 6.331 11.940 78.625 1.00 23.33 179 ASP E N 1
ATOM 6053 C CA . ASP E 1 179 ? 5.966 12.775 77.497 1.00 23.33 179 ASP E CA 1
ATOM 6054 C C . ASP E 1 179 ? 4.673 12.299 76.872 1.00 23.33 179 ASP E C 1
ATOM 6055 O O . ASP E 1 179 ? 3.790 13.098 76.566 1.00 23.33 179 ASP E O 1
ATOM 6060 N N . TRP E 1 180 ? 4.560 10.990 76.684 1.00 23.33 180 TRP E 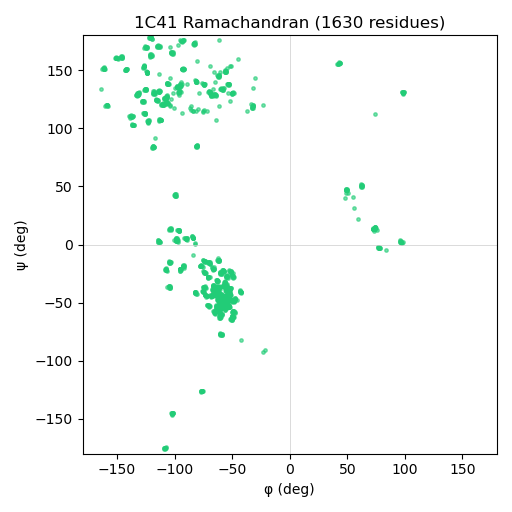N 1
ATOM 6061 C CA . TRP E 1 180 ? 3.366 10.419 76.067 1.00 23.33 180 TRP E CA 1
ATOM 6062 C C . TRP E 1 180 ? 2.093 10.633 76.885 1.00 23.33 180 TRP E C 1
ATOM 6063 O O . TRP E 1 180 ? 1.045 10.965 76.329 1.00 23.33 180 TRP E O 1
ATOM 6074 N N . GLY E 1 181 ? 2.177 10.452 78.198 1.00 23.33 181 GLY E N 1
ATOM 6075 C CA . GLY E 1 181 ? 1.004 10.654 79.021 1.00 23.33 181 GLY E CA 1
ATOM 6076 C C . GLY E 1 181 ? 0.605 12.107 78.903 1.00 23.33 181 GLY E C 1
ATOM 6077 O O . GLY E 1 181 ? -0.558 12.449 78.693 1.00 23.33 181 GLY E O 1
ATOM 6078 N N . LEU E 1 182 ? 1.595 12.973 79.030 1.00 23.33 182 LEU E N 1
ATOM 6079 C CA . LEU E 1 182 ? 1.367 14.402 78.928 1.00 23.33 182 LEU E CA 1
ATOM 6080 C C . LEU E 1 182 ? 0.702 14.757 77.607 1.00 23.33 182 LEU E C 1
ATOM 6081 O O . LEU E 1 182 ? -0.255 15.521 77.568 1.00 23.33 182 LEU E O 1
ATOM 6086 N N . ALA E 1 183 ? 1.220 14.197 76.523 1.00 23.33 183 ALA E N 1
ATOM 6087 C CA . ALA E 1 183 ? 0.668 14.455 75.206 1.00 23.33 183 ALA E CA 1
ATOM 6088 C C . ALA E 1 183 ? -0.755 13.908 75.062 1.00 23.33 183 ALA E C 1
ATOM 6089 O O . ALA E 1 183 ? -1.620 14.559 74.467 1.00 23.33 183 ALA E O 1
ATOM 6091 N N . ALA E 1 184 ? -0.988 12.715 75.607 1.00 23.33 184 ALA E N 1
ATOM 6092 C CA . ALA E 1 184 ? -2.298 12.087 75.536 1.00 23.33 184 ALA E CA 1
ATOM 6093 C C . ALA E 1 184 ? -3.356 13.037 76.075 1.00 23.33 184 ALA E C 1
ATOM 6094 O O . ALA E 1 184 ? -4.410 13.222 75.467 1.00 23.33 184 ALA E O 1
ATOM 6096 N N . VAL E 1 185 ? -3.061 13.649 77.217 1.00 23.33 185 VAL E N 1
ATOM 6097 C CA . VAL E 1 185 ? -3.990 14.576 77.846 1.00 23.33 185 VAL E CA 1
ATOM 6098 C C . VAL E 1 185 ? -4.242 15.775 76.957 1.00 23.33 185 VAL E C 1
ATOM 6099 O O . VAL E 1 185 ? -5.389 16.082 76.636 1.00 23.33 185 VAL E O 1
ATOM 6103 N N . GLU E 1 186 ? -3.170 16.442 76.543 1.00 23.33 186 GLU E N 1
ATOM 6104 C CA . GLU E 1 186 ? -3.311 17.613 75.694 1.00 23.33 186 GLU E CA 1
ATOM 6105 C C . GLU E 1 186 ? -4.166 17.308 74.481 1.00 23.33 186 GLU E C 1
ATOM 6106 O O . GLU E 1 186 ? -5.143 18.007 74.209 1.00 23.33 186 GLU E O 1
ATOM 6112 N N . MET E 1 187 ? -3.794 16.260 73.751 1.00 23.33 187 MET E N 1
ATOM 6113 C CA . MET E 1 187 ? -4.521 15.886 72.553 1.00 23.33 187 MET E CA 1
ATOM 6114 C C . MET E 1 187 ? -5.957 15.514 72.855 1.00 23.33 187 MET E C 1
ATOM 6115 O O . MET E 1 187 ? -6.852 15.819 72.072 1.00 23.33 187 MET E O 1
ATOM 6120 N N . GLY E 1 188 ? -6.182 14.861 73.992 1.00 23.33 188 GLY E N 1
ATOM 6121 C CA . GLY E 1 188 ? -7.534 14.477 74.351 1.00 23.33 188 GLY E CA 1
ATOM 6122 C C . GLY E 1 188 ? -8.381 15.723 74.488 1.00 23.33 188 GLY E C 1
ATOM 6123 O O . GLY E 1 188 ? -9.470 15.836 73.935 1.00 23.33 188 GLY E O 1
ATOM 6124 N N . VAL E 1 189 ? -7.858 16.674 75.240 1.00 23.33 189 VAL E N 1
ATOM 6125 C CA . VAL E 1 189 ? -8.546 17.936 75.453 1.00 23.33 189 VAL E CA 1
ATOM 6126 C C . VAL E 1 189 ? -8.812 18.624 74.125 1.00 23.33 189 VAL E C 1
ATOM 6127 O O . VAL E 1 189 ? -9.927 19.067 73.859 1.00 23.33 189 VAL E O 1
ATOM 6131 N N . ARG E 1 190 ? -7.775 18.717 73.299 1.00 23.33 190 ARG E N 1
ATOM 6132 C CA . ARG E 1 190 ? -7.885 19.352 71.997 1.00 23.33 190 ARG E CA 1
ATOM 6133 C C . ARG E 1 190 ? -8.902 18.669 71.108 1.00 23.33 190 ARG E C 1
ATOM 6134 O O . ARG E 1 190 ? -9.692 19.346 70.443 1.00 23.33 190 ARG E O 1
ATOM 6142 N N . ARG E 1 191 ? -8.895 17.337 71.100 1.00 23.33 191 ARG E N 1
ATOM 6143 C CA . ARG E 1 191 ? -9.839 16.586 70.278 1.00 23.33 191 ARG E CA 1
ATOM 6144 C C . ARG E 1 191 ? -11.258 17.008 70.627 1.00 23.33 191 ARG E C 1
ATOM 6145 O O . ARG E 1 191 ? -12.065 17.267 69.731 1.00 23.33 191 ARG E O 1
ATOM 6153 N N . ARG E 1 192 ? -11.555 17.085 71.926 1.00 23.33 192 ARG E N 1
ATOM 6154 C CA . ARG E 1 192 ? -12.885 17.487 72.384 1.00 23.33 192 ARG E CA 1
ATOM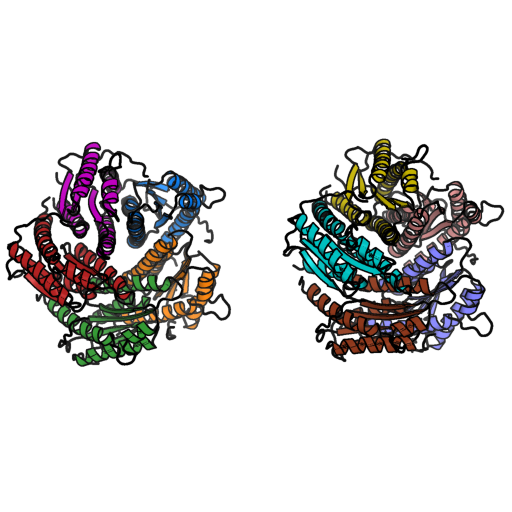 6155 C C . ARG E 1 192 ? -13.302 18.823 71.800 1.00 23.33 192 ARG E C 1
ATOM 6156 O O . ARG E 1 192 ? -14.395 18.947 71.244 1.00 23.33 192 ARG E O 1
ATOM 6164 N N . ASP E 1 193 ? -12.436 19.825 71.935 1.00 23.33 193 ASP E N 1
ATOM 6165 C CA . ASP E 1 193 ? -12.740 21.152 71.416 1.00 23.33 193 ASP E CA 1
ATOM 6166 C C . ASP E 1 193 ? -12.998 21.112 69.927 1.00 23.33 193 ASP E C 1
ATOM 6167 O O . ASP E 1 193 ? -13.947 21.729 69.442 1.00 23.33 193 ASP E O 1
ATOM 6172 N N . TRP E 1 194 ? -12.148 20.398 69.196 1.00 23.33 194 TRP E N 1
ATOM 6173 C CA . TRP E 1 194 ? -12.339 20.304 67.761 1.00 23.33 194 TRP E CA 1
ATOM 6174 C C . TRP E 1 194 ? -13.702 19.674 67.510 1.00 23.33 194 TRP E C 1
ATOM 6175 O O . TRP E 1 194 ? -14.466 20.127 66.662 1.00 23.33 194 TRP E O 1
ATOM 6186 N N . ALA E 1 195 ? -14.007 18.632 68.270 1.00 23.33 195 ALA E N 1
ATOM 6187 C CA . ALA E 1 195 ? -15.273 17.943 68.114 1.00 23.33 195 ALA E CA 1
ATOM 6188 C C . ALA E 1 195 ? -16.422 18.904 68.377 1.00 23.33 195 ALA E C 1
ATOM 6189 O O . ALA E 1 195 ? -17.537 18.709 67.888 1.00 23.33 195 ALA E O 1
ATOM 6191 N N . ALA E 1 196 ? -16.141 19.946 69.150 1.00 23.33 196 ALA E N 1
ATOM 6192 C CA . ALA E 1 196 ? -17.148 20.940 69.492 1.00 23.33 196 ALA E CA 1
ATOM 6193 C C . ALA E 1 196 ? -17.159 22.074 68.475 1.00 23.33 196 ALA E C 1
ATOM 6194 O O . ALA E 1 196 ? -17.875 23.055 68.636 1.00 23.33 196 ALA E O 1
ATOM 6196 N N . GLY E 1 197 ? -16.357 21.940 67.424 1.00 23.33 197 GLY E N 1
ATOM 6197 C CA . GLY E 1 197 ? -16.303 22.967 66.401 1.00 23.33 197 GLY E CA 1
ATOM 6198 C C . GLY E 1 197 ? -15.577 24.216 66.853 1.00 23.33 197 GLY E C 1
ATOM 6199 O O . GLY E 1 197 ? -15.658 25.249 66.203 1.00 23.33 197 GLY E O 1
ATOM 6200 N N . LYS E 1 198 ? -14.864 24.137 67.969 1.00 23.33 198 LYS E N 1
ATOM 6201 C CA . LYS E 1 198 ? -14.132 25.293 68.482 1.00 23.33 198 LYS E CA 1
ATOM 6202 C C . LYS E 1 198 ? -12.790 25.465 67.775 1.00 23.33 198 LYS E C 1
ATOM 6203 O O . LYS E 1 198 ? -12.097 24.474 67.515 1.00 23.33 198 LYS E O 1
ATOM 6209 N N . THR E 1 199 ? -12.411 26.708 67.470 1.00 23.33 199 THR E N 1
ATOM 6210 C CA . THR E 1 199 ? -11.121 26.955 66.815 1.00 23.33 199 THR E CA 1
ATOM 6211 C C . THR E 1 199 ? -10.272 28.072 67.482 1.00 23.33 199 THR E C 1
ATOM 6212 O O . THR E 1 199 ? -9.387 28.621 66.784 1.00 23.33 199 THR E O 1
ATOM 6216 N N . GLY F 1 5 ? 65.971 56.803 41.311 1.00 23.33 5 GLY F N 1
ATOM 6217 C CA . GLY F 1 5 ? 65.135 55.721 41.962 1.00 23.33 5 GLY F CA 1
ATOM 6218 C C . GLY F 1 5 ? 63.757 56.204 42.401 1.00 23.33 5 GLY F C 1
ATOM 6219 O O . GLY F 1 5 ? 63.606 57.349 42.835 1.00 23.33 5 GLY F O 1
ATOM 6220 N N . PRO F 1 6 ? 62.724 55.355 42.289 1.00 23.33 6 PRO F N 1
ATOM 6221 C CA . PRO F 1 6 ? 61.333 55.665 42.669 1.00 23.33 6 PRO F CA 1
ATOM 6222 C C . PRO F 1 6 ? 60.954 55.256 44.104 1.00 23.33 6 PRO F C 1
ATOM 6223 O O . PRO F 1 6 ? 61.745 54.629 44.823 1.00 23.33 6 PRO F O 1
ATOM 6227 N N . THR F 1 7 ? 59.737 55.601 44.517 1.00 23.33 7 THR F N 1
ATOM 6228 C CA . THR F 1 7 ? 59.287 55.211 45.853 1.00 23.33 7 THR F CA 1
ATOM 6229 C C . THR F 1 7 ? 58.247 54.083 45.737 1.00 23.33 7 THR F C 1
ATOM 6230 O O . THR F 1 7 ? 57.202 54.234 45.090 1.00 23.33 7 THR F O 1
ATOM 6234 N N . PRO F 1 8 ? 58.525 52.937 46.388 1.00 23.33 8 PRO F N 1
ATOM 6235 C CA . PRO F 1 8 ? 57.647 51.750 46.378 1.00 23.33 8 PRO F CA 1
ATOM 6236 C C . PRO F 1 8 ? 56.265 51.995 47.004 1.00 23.33 8 PRO F C 1
ATOM 6237 O O . PRO F 1 8 ? 56.134 52.762 47.976 1.00 23.33 8 PRO F O 1
ATOM 6241 N N . GLN F 1 9 ? 55.248 51.345 46.436 1.00 23.33 9 GLN F N 1
ATOM 6242 C CA . GLN F 1 9 ? 53.865 51.443 46.925 1.00 23.33 9 GLN F CA 1
ATOM 6243 C C . GLN F 1 9 ? 53.069 50.236 46.435 1.00 23.33 9 GLN F C 1
ATOM 6244 O O . GLN F 1 9 ? 52.931 50.006 45.215 1.00 23.33 9 GLN F O 1
ATOM 6250 N N . GLN F 1 10 ? 52.539 49.466 47.378 1.00 23.33 10 GLN F N 1
ATOM 6251 C CA . GLN F 1 10 ? 51.751 48.294 47.020 1.00 23.33 10 GLN F CA 1
ATOM 6252 C C . GLN F 1 10 ? 50.273 48.610 47.298 1.00 23.33 10 GLN F C 1
ATOM 6253 O O . GLN F 1 10 ? 49.914 49.058 48.403 1.00 23.33 10 GLN F O 1
ATOM 6259 N N . HIS F 1 11 ? 49.424 48.420 46.286 1.00 23.33 11 HIS F N 1
ATOM 6260 C CA . HIS F 1 11 ? 48.001 48.674 46.451 1.00 23.33 11 HIS F CA 1
ATOM 6261 C C . HIS F 1 11 ? 47.250 47.357 46.340 1.00 23.33 11 HIS F C 1
ATOM 6262 O O . HIS F 1 11 ? 47.838 46.324 45.982 1.00 23.33 11 HIS F O 1
ATOM 6269 N N . ASP F 1 12 ? 45.959 47.395 46.651 1.00 23.33 12 ASP F N 1
ATOM 6270 C CA . ASP F 1 12 ? 45.126 46.200 46.617 1.00 23.33 12 ASP F CA 1
ATOM 6271 C C . ASP F 1 12 ? 45.091 45.612 45.221 1.00 23.33 12 ASP F C 1
ATOM 6272 O O . ASP F 1 12 ? 45.741 44.606 44.945 1.00 23.33 12 ASP F O 1
ATOM 6277 N N . GLY F 1 13 ? 44.324 46.226 44.334 1.00 23.33 13 GLY F N 1
ATOM 6278 C CA . GLY F 1 13 ? 44.274 45.695 42.985 1.00 23.33 13 GLY F CA 1
ATOM 6279 C C . GLY F 1 13 ? 44.027 44.193 42.923 1.00 23.33 13 GLY F C 1
ATOM 6280 O O . GLY F 1 13 ? 44.725 43.446 42.218 1.00 23.33 13 GLY F O 1
ATOM 6281 N N . SER F 1 14 ? 43.045 43.746 43.694 1.00 23.33 14 SER F N 1
ATOM 6282 C CA . SER F 1 14 ? 42.679 42.339 43.703 1.00 23.33 14 SER F CA 1
ATOM 6283 C C . SER F 1 14 ? 41.397 42.262 42.877 1.00 23.33 14 SER F C 1
ATOM 6284 O O . SER F 1 14 ? 40.970 41.192 42.453 1.00 23.33 14 SER F O 1
ATOM 6287 N N . ALA F 1 15 ? 40.796 43.427 42.664 1.00 23.33 15 ALA F N 1
ATOM 6288 C CA . ALA F 1 15 ? 39.566 43.534 41.902 1.00 23.33 15 ALA F CA 1
ATOM 6289 C C . ALA F 1 15 ? 39.934 44.076 40.530 1.00 23.33 15 ALA F C 1
ATOM 6290 O O . ALA F 1 15 ? 39.071 44.515 39.748 1.00 23.33 15 ALA F O 1
ATOM 6292 N N . LEU F 1 16 ? 41.232 44.044 40.248 1.00 23.33 16 LEU F N 1
ATOM 6293 C CA . LEU F 1 16 ? 41.761 44.554 38.996 1.00 23.33 16 LEU F CA 1
ATOM 6294 C C . LEU F 1 16 ? 41.897 43.498 37.919 1.00 23.33 16 LEU F C 1
ATOM 6295 O O . LEU F 1 16 ? 42.081 42.320 38.209 1.00 23.33 16 LEU F O 1
ATOM 6300 N N . ARG F 1 17 ? 41.788 43.926 36.668 1.00 23.33 17 ARG F N 1
ATOM 6301 C CA . ARG F 1 17 ? 41.979 43.020 35.538 1.00 23.33 17 ARG F CA 1
ATOM 6302 C C . ARG F 1 17 ? 43.055 43.712 34.702 1.00 23.33 17 ARG F C 1
ATOM 6303 O O . ARG F 1 17 ? 42.814 44.792 34.145 1.00 23.33 17 ARG F O 1
ATOM 6311 N N . ILE F 1 18 ? 44.240 43.109 34.640 1.00 23.33 18 ILE F N 1
ATOM 6312 C CA . ILE F 1 18 ? 45.353 43.688 33.910 1.00 23.33 18 ILE F CA 1
ATOM 6313 C C . ILE F 1 18 ? 45.643 42.987 32.578 1.00 23.33 18 ILE F C 1
ATOM 6314 O O . ILE F 1 18 ? 45.606 41.750 32.481 1.00 23.33 18 ILE F O 1
ATOM 6319 N N . GLY F 1 19 ? 45.928 43.788 31.552 1.00 23.33 19 GLY F N 1
ATOM 6320 C CA . GLY F 1 19 ? 46.245 43.242 30.244 1.00 23.33 19 GLY F CA 1
ATOM 6321 C C . GLY F 1 19 ? 47.702 43.542 29.930 1.00 23.33 19 GLY F C 1
ATOM 6322 O O . GLY F 1 19 ? 48.153 44.669 30.095 1.00 23.33 19 GLY F O 1
ATOM 6323 N N . ILE F 1 20 ? 48.443 42.535 29.485 1.00 23.33 20 ILE F N 1
ATOM 6324 C CA . ILE F 1 20 ? 49.856 42.695 29.162 1.00 23.33 20 ILE F CA 1
ATOM 6325 C C . ILE F 1 20 ? 50.143 42.235 27.751 1.00 23.33 20 ILE F C 1
ATOM 6326 O O . ILE F 1 20 ? 49.705 41.162 27.329 1.00 23.33 20 ILE F O 1
ATOM 6331 N N . VAL F 1 21 ? 50.871 43.058 27.013 1.00 23.33 21 VAL F N 1
ATOM 6332 C CA . VAL F 1 21 ? 51.255 42.699 25.656 1.00 23.33 21 VAL F CA 1
ATOM 6333 C C . VAL F 1 21 ? 52.758 42.866 25.597 1.00 23.33 21 VAL F C 1
ATOM 6334 O O . VAL F 1 21 ? 53.272 43.943 25.906 1.00 23.33 21 VAL F O 1
ATOM 6338 N N . HIS F 1 22 ? 53.472 41.810 25.234 1.00 23.33 22 HIS F N 1
ATOM 6339 C CA . HIS F 1 22 ? 54.917 41.935 25.149 1.00 23.33 22 HIS F CA 1
ATOM 6340 C C . HIS F 1 22 ? 55.375 41.533 23.762 1.00 23.33 22 HIS F C 1
ATOM 6341 O O . HIS F 1 22 ? 54.749 40.695 23.119 1.00 23.33 22 HIS F O 1
ATOM 6348 N N . ALA F 1 23 ? 56.450 42.158 23.290 1.00 23.33 23 ALA F N 1
ATOM 6349 C CA . ALA F 1 23 ? 56.989 41.838 21.978 1.00 23.33 23 ALA F CA 1
ATOM 6350 C C . ALA F 1 23 ? 57.870 40.615 22.177 1.00 23.33 23 ALA F C 1
ATOM 6351 O O . ALA F 1 23 ? 58.115 40.195 23.315 1.00 23.33 23 ALA F O 1
ATOM 6353 N N . ARG F 1 24 ? 58.351 40.044 21.081 1.00 23.33 24 ARG F N 1
ATOM 6354 C CA . ARG F 1 24 ? 59.187 38.866 21.186 1.00 23.33 24 ARG F CA 1
ATOM 6355 C C . ARG F 1 24 ? 60.636 39.037 20.775 1.00 23.33 24 ARG F C 1
ATOM 6356 O O . ARG F 1 24 ? 61.397 38.062 20.786 1.00 23.33 24 ARG F O 1
ATOM 6364 N N . TRP F 1 25 ? 61.032 40.250 20.406 1.00 23.33 25 TRP F N 1
ATOM 6365 C CA . TRP F 1 25 ? 62.425 40.463 20.047 1.00 23.33 25 TRP F CA 1
ATOM 6366 C C . TRP F 1 25 ? 63.210 40.467 21.349 1.00 23.33 25 TRP F C 1
ATOM 6367 O O . TRP F 1 25 ? 62.775 41.045 22.332 1.00 23.33 25 TRP F O 1
ATOM 6378 N N . ASN F 1 26 ? 64.362 39.817 21.357 1.00 23.33 26 ASN F N 1
ATOM 6379 C CA . ASN F 1 26 ? 65.173 39.766 22.559 1.00 23.33 26 ASN F CA 1
ATOM 6380 C C . ASN F 1 26 ? 64.416 39.051 23.683 1.00 23.33 26 ASN F C 1
ATOM 6381 O O . ASN F 1 26 ? 64.329 39.552 24.809 1.00 23.33 26 ASN F O 1
ATOM 6386 N N . GLU F 1 27 ? 63.878 37.872 23.374 1.00 23.33 27 GLU F N 1
ATOM 6387 C CA . GLU F 1 27 ? 63.116 37.111 24.358 1.00 23.33 27 GLU F CA 1
ATOM 6388 C C . GLU F 1 27 ? 63.861 36.843 25.658 1.00 23.33 27 GLU F C 1
ATOM 6389 O O . GLU F 1 27 ? 63.248 36.853 26.733 1.00 23.33 27 GLU F O 1
ATOM 6395 N N . THR F 1 28 ? 65.170 36.610 25.577 1.00 23.33 28 THR F N 1
ATOM 6396 C CA . THR F 1 28 ? 65.929 36.317 26.790 1.00 23.33 28 THR F CA 1
ATOM 6397 C C . THR F 1 28 ? 65.886 37.479 27.768 1.00 23.33 28 THR F C 1
ATOM 6398 O O . THR F 1 28 ? 66.243 37.332 28.936 1.00 23.33 28 THR F O 1
ATOM 6402 N N . ILE F 1 29 ? 65.441 38.632 27.281 1.00 23.33 29 ILE F N 1
ATOM 6403 C CA . ILE F 1 29 ? 65.315 39.818 28.123 1.00 23.33 29 ILE F CA 1
ATOM 6404 C C . ILE F 1 29 ? 63.835 40.027 28.447 1.00 23.33 29 ILE F C 1
ATOM 6405 O O . ILE F 1 29 ? 63.467 40.463 29.537 1.00 23.33 29 ILE F O 1
ATOM 6410 N N . ILE F 1 30 ? 62.989 39.715 27.470 1.00 23.33 30 ILE F N 1
ATOM 6411 C CA . ILE F 1 30 ? 61.547 39.866 27.623 1.00 23.33 30 ILE F CA 1
ATOM 6412 C C . ILE F 1 30 ? 61.020 38.997 28.739 1.00 23.33 30 ILE F C 1
ATOM 6413 O O . ILE F 1 30 ? 60.249 39.458 29.574 1.00 23.33 30 ILE F O 1
ATOM 6418 N N . GLU F 1 31 ? 61.445 37.739 28.740 1.00 23.33 31 GLU F N 1
ATOM 6419 C CA . GLU F 1 31 ? 60.995 36.783 29.738 1.00 23.33 31 GLU F CA 1
ATOM 6420 C C . GLU F 1 31 ? 61.280 37.240 31.161 1.00 23.33 31 GLU F C 1
ATOM 6421 O O . GLU F 1 31 ? 60.376 37.285 32.002 1.00 23.33 31 GLU F O 1
ATOM 6427 N N . PRO F 1 32 ? 62.540 37.582 31.457 1.00 23.33 32 PRO F N 1
ATOM 6428 C CA . PRO F 1 32 ? 62.877 38.035 32.810 1.00 23.33 32 PRO F CA 1
ATOM 6429 C C . PRO F 1 32 ? 61.999 39.212 33.208 1.00 23.33 32 PRO F C 1
ATOM 6430 O O . PRO F 1 32 ? 61.560 39.325 34.341 1.00 23.33 32 PRO F O 1
ATOM 6434 N N . LEU F 1 33 ? 61.751 40.092 32.253 1.00 23.33 33 LEU F N 1
ATOM 6435 C CA . LEU F 1 33 ? 60.937 41.264 32.500 1.00 23.33 33 LEU F CA 1
ATOM 6436 C C . LEU F 1 33 ? 59.516 40.852 32.783 1.00 23.33 33 LEU F C 1
ATOM 6437 O O . LEU F 1 33 ? 58.975 41.185 33.833 1.00 23.33 33 LEU F O 1
ATOM 6442 N N . LEU F 1 34 ? 58.914 40.132 31.840 1.00 23.33 34 LEU F N 1
ATOM 6443 C CA . LEU F 1 34 ? 57.537 39.671 31.984 1.00 23.33 34 LEU F CA 1
ATOM 6444 C C . LEU F 1 34 ? 57.347 38.935 33.306 1.00 23.33 34 LEU F C 1
ATOM 6445 O O . LEU F 1 34 ? 56.359 39.152 34.022 1.00 23.33 34 LEU F O 1
ATOM 6450 N N . ALA F 1 35 ? 58.311 38.074 33.623 1.00 23.33 35 ALA F N 1
ATOM 6451 C CA . ALA F 1 35 ? 58.288 37.301 34.851 1.00 23.33 35 ALA F CA 1
ATOM 6452 C C . ALA F 1 35 ? 58.168 38.224 36.058 1.00 23.33 35 ALA F C 1
ATOM 6453 O O . ALA F 1 35 ? 57.281 38.064 36.895 1.00 23.33 35 ALA F O 1
ATOM 6455 N N . GLY F 1 36 ? 59.059 39.198 36.145 1.00 23.33 36 GLY F N 1
ATOM 6456 C CA . GLY F 1 36 ? 59.023 40.117 37.259 1.00 23.33 36 GLY F CA 1
ATOM 6457 C C . GLY F 1 36 ? 57.742 40.915 37.337 1.00 23.33 36 GLY F C 1
ATOM 6458 O O . GLY F 1 36 ? 57.199 41.109 38.423 1.00 23.33 36 GLY F O 1
ATOM 6459 N N . THR F 1 37 ? 57.246 41.391 36.200 1.00 23.33 37 THR F N 1
ATOM 6460 C CA . THR F 1 37 ? 56.028 42.179 36.234 1.00 23.33 37 THR F CA 1
ATOM 6461 C C . THR F 1 37 ? 54.840 41.306 36.641 1.00 23.33 37 THR F C 1
ATOM 6462 O O . THR F 1 37 ? 54.035 41.698 37.498 1.00 23.33 37 THR F O 1
ATOM 6466 N N . LYS F 1 38 ? 54.747 40.107 36.079 1.00 23.33 38 LYS F N 1
ATOM 6467 C CA . LYS F 1 38 ? 53.639 39.236 36.450 1.00 23.33 38 LYS F CA 1
ATOM 6468 C C . LYS F 1 38 ? 53.720 38.916 37.952 1.00 23.33 38 LYS F C 1
ATOM 6469 O O . LYS F 1 38 ? 52.714 38.951 38.677 1.00 23.33 38 LYS F O 1
ATOM 6475 N N . ALA F 1 39 ? 54.933 38.624 38.410 1.00 23.33 39 ALA F N 1
ATOM 6476 C CA . ALA F 1 39 ? 55.170 38.301 39.808 1.00 23.33 39 ALA F CA 1
ATOM 6477 C C . ALA F 1 39 ? 54.554 39.358 40.704 1.00 23.33 39 ALA F C 1
ATOM 6478 O O . ALA F 1 39 ? 53.632 39.078 41.471 1.00 23.33 39 ALA F O 1
ATOM 6480 N N . LYS F 1 40 ? 55.054 40.581 40.601 1.00 23.33 40 LYS F N 1
ATOM 6481 C CA . LYS F 1 40 ? 54.540 41.668 41.417 1.00 23.33 40 LYS F CA 1
ATOM 6482 C C . LYS F 1 40 ? 53.025 41.867 41.287 1.00 23.33 40 LYS F C 1
ATOM 6483 O O . LYS F 1 40 ? 52.372 42.350 42.219 1.00 23.33 40 LYS F O 1
ATOM 6489 N N . LEU F 1 41 ? 52.456 41.502 40.142 1.00 23.33 41 LEU F N 1
ATOM 6490 C CA . LEU F 1 41 ? 51.017 41.651 39.983 1.00 23.33 41 LEU F CA 1
ATOM 6491 C C . LEU F 1 41 ? 50.336 40.755 41.008 1.00 23.33 41 LEU F C 1
ATOM 6492 O O . LEU F 1 41 ? 49.545 41.220 41.835 1.00 23.33 41 LEU F O 1
ATOM 6497 N N . LEU F 1 42 ? 50.660 39.464 40.948 1.00 23.33 42 LEU F N 1
ATOM 6498 C CA . LEU F 1 42 ? 50.094 38.488 41.873 1.00 23.33 42 LEU F CA 1
ATOM 6499 C C . LEU F 1 42 ? 50.418 38.957 43.279 1.00 23.33 42 LEU F C 1
ATOM 6500 O O . LEU F 1 42 ? 49.550 38.985 44.155 1.00 23.33 42 LEU F O 1
ATOM 6505 N N . ALA F 1 43 ? 51.676 39.341 43.482 1.00 23.33 43 ALA F N 1
ATOM 6506 C CA . ALA F 1 43 ? 52.133 39.806 44.781 1.00 23.33 43 ALA F CA 1
ATOM 6507 C C . ALA F 1 43 ? 51.219 40.887 45.331 1.00 23.33 43 ALA F C 1
ATOM 6508 O O . ALA F 1 43 ? 51.161 41.103 46.537 1.00 23.33 43 ALA F O 1
ATOM 6510 N N . CYS F 1 44 ? 50.507 41.571 44.443 1.00 23.33 44 CYS F N 1
ATOM 6511 C CA . CYS F 1 44 ? 49.610 42.631 44.881 1.00 23.33 44 CYS F CA 1
ATOM 6512 C C . CYS F 1 44 ? 48.172 42.159 44.998 1.00 23.33 44 CYS F C 1
ATOM 6513 O O . CYS F 1 44 ? 47.275 42.944 45.284 1.00 23.33 44 CYS F O 1
ATOM 6516 N N . GLY F 1 45 ? 47.943 40.877 44.772 1.00 23.33 45 GLY F N 1
ATOM 6517 C CA . GLY F 1 45 ? 46.593 40.380 44.897 1.00 23.33 45 GLY F CA 1
ATOM 6518 C C . GLY F 1 45 ? 45.828 40.261 43.602 1.00 23.33 45 GLY F C 1
ATOM 6519 O O . GLY F 1 45 ? 44.654 39.880 43.603 1.00 23.33 45 GLY F O 1
ATOM 6520 N N . VAL F 1 46 ? 46.464 40.592 42.489 1.00 23.33 46 VAL F N 1
ATOM 6521 C CA . VAL F 1 46 ? 45.769 40.460 41.220 1.00 23.33 46 VAL F CA 1
ATOM 6522 C C . VAL F 1 46 ? 45.563 38.962 41.003 1.00 23.33 46 VAL F C 1
ATOM 6523 O O . VAL F 1 46 ? 46.516 38.185 41.126 1.00 23.33 46 VAL F O 1
ATOM 6527 N N . LYS F 1 47 ? 44.331 38.551 40.707 1.00 23.33 47 LYS F N 1
ATOM 6528 C CA . LYS F 1 47 ? 44.069 37.131 40.493 1.00 23.33 47 LYS F CA 1
ATOM 6529 C C . LYS F 1 47 ? 44.695 36.636 39.204 1.00 23.33 47 LYS F C 1
ATOM 6530 O O . LYS F 1 47 ? 44.552 37.259 38.156 1.00 23.33 47 LYS F O 1
ATOM 6536 N N . GLU F 1 48 ? 45.394 35.510 39.303 1.00 23.33 48 GLU F N 1
ATOM 6537 C CA . GLU F 1 48 ? 46.053 34.899 38.157 1.00 23.33 48 GLU F CA 1
ATOM 6538 C C . GLU F 1 48 ? 45.165 34.899 36.919 1.00 23.33 48 GLU F C 1
ATOM 6539 O O . GLU F 1 48 ? 45.635 35.141 35.812 1.00 23.33 48 GLU F O 1
ATOM 6545 N N . SER F 1 49 ? 43.881 34.617 37.106 1.00 23.33 49 SER F N 1
ATOM 6546 C CA . SER F 1 49 ? 42.947 34.569 35.989 1.00 23.33 49 SER F CA 1
ATOM 6547 C C . SER F 1 49 ? 42.575 35.953 35.461 1.00 23.33 49 SER F C 1
ATOM 6548 O O . SER F 1 49 ? 41.995 36.066 34.382 1.00 23.33 49 SER F O 1
ATOM 6551 N N . ASN F 1 50 ? 42.881 37.002 36.218 1.00 23.33 50 ASN F N 1
ATOM 6552 C CA . ASN F 1 50 ? 42.566 38.350 35.754 1.00 23.33 50 ASN F CA 1
ATOM 6553 C C . ASN F 1 50 ? 43.752 39.020 35.076 1.00 23.33 50 ASN F C 1
ATOM 6554 O O . ASN F 1 50 ? 43.734 40.230 34.829 1.00 23.33 50 ASN F O 1
ATOM 6559 N N . ILE F 1 51 ? 44.783 38.237 34.792 1.00 23.33 51 ILE F N 1
ATOM 6560 C CA . ILE F 1 51 ? 45.963 38.749 34.132 1.00 23.33 51 ILE F CA 1
ATOM 6561 C C . ILE F 1 51 ? 46.025 38.144 32.736 1.00 23.33 51 ILE F C 1
ATOM 6562 O O . ILE F 1 51 ? 46.310 36.956 32.583 1.00 23.33 51 ILE F O 1
ATOM 6567 N N . VAL F 1 52 ? 45.736 38.950 31.719 1.00 23.33 52 VAL F N 1
ATOM 6568 C CA . VAL F 1 52 ? 45.791 38.466 30.345 1.00 23.33 52 VAL F CA 1
ATOM 6569 C C . VAL F 1 52 ? 47.170 38.809 29.810 1.00 23.33 52 VAL F C 1
ATOM 6570 O O . VAL F 1 52 ? 47.688 39.884 30.078 1.00 23.33 52 VAL F O 1
ATOM 6574 N N . VAL F 1 53 ? 47.767 37.895 29.059 1.00 23.33 53 VAL F N 1
ATOM 6575 C CA . VAL F 1 53 ? 49.099 38.126 28.523 1.00 23.33 53 VAL F CA 1
ATOM 6576 C C . VAL F 1 53 ? 49.215 37.632 27.097 1.00 23.33 53 VAL F C 1
ATOM 6577 O O . VAL F 1 53 ? 49.209 36.427 26.850 1.00 23.33 53 VAL F O 1
ATOM 6581 N N . GLN F 1 54 ? 49.331 38.553 26.152 1.00 23.33 54 GLN F N 1
ATOM 6582 C CA . GLN F 1 54 ? 49.472 38.155 24.759 1.00 23.33 54 GLN F CA 1
ATOM 6583 C C . GLN F 1 54 ? 50.785 38.725 24.231 1.00 23.33 54 GLN F C 1
ATOM 6584 O O . GLN F 1 54 ? 51.359 39.643 24.836 1.00 23.33 54 GLN F O 1
ATOM 6590 N N . SER F 1 55 ? 51.258 38.193 23.107 1.00 23.33 55 SER F N 1
ATOM 6591 C CA . SER F 1 55 ? 52.499 38.682 22.541 1.00 23.33 55 SER F CA 1
ATOM 6592 C C . SER F 1 55 ? 52.352 39.129 21.102 1.00 23.33 55 SER F C 1
ATOM 6593 O O . SER F 1 55 ? 51.327 38.901 20.468 1.00 23.33 55 SER F O 1
ATOM 6596 N N . VAL F 1 56 ? 53.394 39.785 20.605 1.00 23.33 56 VAL F N 1
ATOM 6597 C CA . VAL F 1 56 ? 53.448 40.272 19.237 1.00 23.33 56 VAL F CA 1
ATOM 6598 C C . VAL F 1 56 ? 54.904 40.150 18.817 1.00 23.33 56 VAL F C 1
ATOM 6599 O O . VAL F 1 56 ? 55.794 40.048 19.666 1.00 23.33 56 VAL F O 1
ATOM 6603 N N . PRO F 1 57 ? 55.173 40.153 17.503 1.00 23.33 57 PRO F N 1
ATOM 6604 C CA . PRO F 1 57 ? 56.564 40.031 17.062 1.00 23.33 57 PRO F CA 1
ATOM 6605 C C . PRO F 1 57 ? 57.511 41.135 17.535 1.00 23.33 57 PRO F C 1
ATOM 6606 O O . PRO F 1 57 ? 58.463 40.852 18.257 1.00 23.33 57 PRO F O 1
ATOM 6610 N N . GLY F 1 58 ? 57.257 42.382 17.150 1.00 23.33 58 GLY F N 1
ATOM 6611 C CA . GLY F 1 58 ? 58.133 43.461 17.579 1.00 23.33 58 GLY F CA 1
ATOM 6612 C C . GLY F 1 58 ? 57.449 44.559 18.372 1.00 23.33 58 GLY F C 1
ATOM 6613 O O . GLY F 1 58 ? 56.234 44.511 18.575 1.00 23.33 58 GLY F O 1
ATOM 6614 N N . SER F 1 59 ? 58.223 45.552 18.810 1.00 23.33 59 SER F N 1
ATOM 6615 C CA . SER F 1 59 ? 57.684 46.672 19.580 1.00 23.33 59 SER F CA 1
ATOM 6616 C C . SER F 1 59 ? 56.691 47.507 18.794 1.00 23.33 59 SER F C 1
ATOM 6617 O O . SER F 1 59 ? 55.768 48.078 19.365 1.00 23.33 59 SER F O 1
ATOM 6620 N N . TRP F 1 60 ? 56.891 47.584 17.484 1.00 23.33 60 TRP F N 1
ATOM 6621 C CA . TRP F 1 60 ? 56.010 48.352 16.627 1.00 23.33 60 TRP F CA 1
ATOM 6622 C C . TRP F 1 60 ? 54.571 47.895 16.795 1.00 23.33 60 TRP F C 1
ATOM 6623 O O . TRP F 1 60 ? 53.633 48.689 16.712 1.00 23.33 60 TRP F O 1
ATOM 6634 N N . GLU F 1 61 ? 54.407 46.603 17.034 1.00 23.33 61 GLU F N 1
ATOM 6635 C CA . GLU F 1 61 ? 53.090 46.017 17.220 1.00 23.33 61 GLU F CA 1
ATOM 6636 C C . GLU F 1 61 ? 52.484 46.328 18.593 1.00 23.33 61 GLU F C 1
ATOM 6637 O O . GLU F 1 61 ? 51.276 46.227 18.797 1.00 23.33 61 GLU F O 1
ATOM 6643 N N . LEU F 1 62 ? 53.336 46.702 19.535 1.00 23.33 62 LEU F N 1
ATOM 6644 C CA . LEU F 1 62 ? 52.893 46.995 20.876 1.00 23.33 62 LEU F CA 1
ATOM 6645 C C . LEU F 1 62 ? 51.685 47.926 20.963 1.00 23.33 62 LEU F C 1
ATOM 6646 O O . LEU F 1 62 ? 50.631 47.531 21.452 1.00 23.33 62 LEU F O 1
ATOM 6651 N N . PRO F 1 63 ? 51.812 49.172 20.487 1.00 23.33 63 PRO F N 1
ATOM 6652 C CA . PRO F 1 63 ? 50.647 50.056 20.582 1.00 23.33 63 PRO F CA 1
ATOM 6653 C C . PRO F 1 63 ? 49.364 49.557 19.921 1.00 23.33 63 PRO F C 1
ATOM 6654 O O . PRO F 1 63 ? 48.307 49.600 20.525 1.00 23.33 63 PRO F O 1
ATOM 6658 N N . ILE F 1 64 ? 49.443 49.085 18.687 1.00 23.33 64 ILE F N 1
ATOM 6659 C CA . ILE F 1 64 ? 48.239 48.598 18.022 1.00 23.33 64 ILE F CA 1
ATOM 6660 C C . ILE F 1 64 ? 47.663 47.426 18.805 1.00 23.33 64 ILE F C 1
ATOM 6661 O O . ILE F 1 64 ? 46.457 47.345 19.021 1.00 23.33 64 ILE F O 1
ATOM 6666 N N . ALA F 1 65 ? 48.536 46.530 19.249 1.00 23.33 65 ALA F N 1
ATOM 6667 C CA . ALA F 1 65 ? 48.104 45.366 20.008 1.00 23.33 65 ALA F CA 1
ATOM 6668 C C . ALA F 1 65 ? 47.444 45.774 21.317 1.00 23.33 65 ALA F C 1
ATOM 6669 O O . ALA F 1 65 ? 46.416 45.232 21.693 1.00 23.33 65 ALA F O 1
ATOM 6671 N N . VAL F 1 66 ? 48.028 46.727 22.023 1.00 23.33 66 VAL F N 1
ATOM 6672 C CA . VAL F 1 66 ? 47.435 47.157 23.280 1.00 23.33 66 VAL F CA 1
ATOM 6673 C C . VAL F 1 66 ? 46.072 47.809 23.047 1.00 23.33 66 VAL F C 1
ATOM 6674 O O . VAL F 1 66 ? 45.125 47.574 23.798 1.00 23.33 66 VAL F O 1
ATOM 6678 N N . GLN F 1 67 ? 45.972 48.613 21.994 1.00 23.33 67 GLN F N 1
ATOM 6679 C CA . GLN F 1 67 ? 44.730 49.306 21.678 1.00 23.33 67 GLN F CA 1
ATOM 6680 C C . GLN F 1 67 ? 43.609 48.319 21.426 1.00 23.33 67 GLN F C 1
ATOM 6681 O O . GLN F 1 67 ? 42.496 48.486 21.922 1.00 23.33 67 GLN F O 1
ATOM 6687 N N . ARG F 1 68 ? 43.915 47.293 20.645 1.00 23.33 68 ARG F N 1
ATOM 6688 C CA . ARG F 1 68 ? 42.947 46.264 20.293 1.00 23.33 68 ARG F CA 1
ATOM 6689 C C . ARG F 1 68 ? 42.623 45.319 21.444 1.00 23.33 68 ARG F C 1
ATOM 6690 O O . ARG F 1 68 ? 41.484 44.885 21.589 1.00 23.33 68 ARG F O 1
ATOM 6698 N N . LEU F 1 69 ? 43.625 44.984 22.252 1.00 23.33 69 LEU F N 1
ATOM 6699 C CA . LEU F 1 69 ? 43.402 44.086 23.373 1.00 23.33 69 LEU F CA 1
ATOM 6700 C C . LEU F 1 69 ? 42.342 44.737 24.232 1.00 23.33 69 LEU F C 1
ATOM 6701 O O . LEU F 1 69 ? 41.314 44.139 24.526 1.00 23.33 69 LEU F O 1
ATOM 6706 N N . TYR F 1 70 ? 42.590 45.981 24.619 1.00 23.33 70 TYR F N 1
ATOM 6707 C CA . TYR F 1 70 ? 41.633 46.702 25.450 1.00 23.33 70 TYR F CA 1
ATOM 6708 C C . TYR F 1 70 ? 40.284 46.739 24.757 1.00 23.33 70 TYR F C 1
ATOM 6709 O O . TYR F 1 70 ? 39.238 46.458 25.349 1.00 23.33 70 TYR F O 1
ATOM 6718 N N . SER F 1 71 ? 40.330 47.102 23.486 1.00 23.33 71 SER F N 1
ATOM 6719 C CA . SER F 1 71 ? 39.134 47.182 22.670 1.00 23.33 71 SER F CA 1
ATOM 6720 C C . SER F 1 71 ? 38.299 45.917 22.856 1.00 23.33 71 SER F C 1
ATOM 6721 O O . SER F 1 71 ? 37.089 45.979 23.072 1.00 23.33 71 SER F O 1
ATOM 6724 N N . ALA F 1 72 ? 38.963 44.769 22.791 1.00 23.33 72 ALA F N 1
ATOM 6725 C CA . ALA F 1 72 ? 38.281 43.495 22.928 1.00 23.33 72 ALA F CA 1
ATOM 6726 C C . ALA F 1 72 ? 37.649 43.373 24.290 1.00 23.33 72 ALA F C 1
ATOM 6727 O O . ALA F 1 72 ? 36.459 43.092 24.400 1.00 23.33 72 ALA F O 1
ATOM 6729 N N . SER F 1 73 ? 38.437 43.596 25.332 1.00 23.33 73 SER F N 1
ATOM 6730 C CA . SER F 1 73 ? 37.925 43.477 26.694 1.00 23.33 73 SER F CA 1
ATOM 6731 C C . SER F 1 73 ? 36.632 44.259 26.890 1.00 23.33 73 SER F C 1
ATOM 6732 O O . SER F 1 73 ? 35.819 43.925 27.753 1.00 23.33 73 SER F O 1
ATOM 6735 N N . GLN F 1 74 ? 36.444 45.304 26.095 1.00 23.33 74 GLN F N 1
ATOM 6736 C CA . GLN F 1 74 ? 35.238 46.109 26.202 1.00 23.33 74 GLN F CA 1
ATOM 6737 C C . GLN F 1 74 ? 34.030 45.383 25.624 1.00 23.33 74 GLN F C 1
ATOM 6738 O O . GLN F 1 74 ? 32.946 45.399 26.211 1.00 23.33 74 GLN F O 1
ATOM 6744 N N . LEU F 1 75 ? 34.209 44.759 24.465 1.00 23.33 75 LEU F N 1
ATOM 6745 C CA . LEU F 1 75 ? 33.118 44.035 23.834 1.00 23.33 75 LEU F CA 1
ATOM 6746 C C . LEU F 1 75 ? 32.553 42.949 24.769 1.00 23.33 75 LEU F C 1
ATOM 6747 O O . LEU F 1 75 ? 31.397 42.514 24.616 1.00 23.33 75 LEU F O 1
ATOM 6752 N N . GLN F 1 76 ? 33.362 42.510 25.736 1.00 23.33 76 GLN F N 1
ATOM 6753 C CA . GLN F 1 76 ? 32.927 41.477 26.671 1.00 23.33 76 GLN F CA 1
ATOM 6754 C C . GLN F 1 76 ? 31.970 42.050 27.739 1.00 23.33 76 GLN F C 1
ATOM 6755 O O . GLN F 1 76 ? 30.966 41.357 28.078 1.00 23.33 76 GLN F O 1
ATOM 6761 N N . SER F 1 107 ? 39.171 37.537 34.237 1.00 23.33 107 SER F N 1
ATOM 6762 C CA . SER F 1 107 ? 37.862 37.096 33.642 1.00 23.33 107 SER F CA 1
ATOM 6763 C C . SER F 1 107 ? 36.872 38.256 33.465 1.00 23.33 107 SER F C 1
ATOM 6764 O O . SER F 1 107 ? 36.457 38.902 34.450 1.00 23.33 107 SER F O 1
ATOM 6767 N N . THR F 1 108 ? 36.525 38.492 32.193 1.00 23.33 108 THR F N 1
ATOM 6768 C CA . THR F 1 108 ? 35.595 39.536 31.734 1.00 23.33 108 THR F CA 1
ATOM 6769 C C . THR F 1 108 ? 35.730 40.924 32.366 1.00 23.33 108 THR F C 1
ATOM 6770 O O . THR F 1 108 ? 36.217 41.079 33.497 1.00 23.33 108 THR F O 1
ATOM 6774 N N . GLY F 1 109 ? 35.266 41.933 31.628 1.00 23.33 109 GLY F N 1
ATOM 6775 C CA . GLY F 1 109 ? 35.340 43.305 32.114 1.00 23.33 109 GLY F CA 1
ATOM 6776 C C . GLY F 1 109 ? 36.540 44.023 31.520 1.00 23.33 109 GLY F C 1
ATOM 6777 O O . GLY F 1 109 ? 37.652 43.490 31.535 1.00 23.33 109 GLY F O 1
ATOM 6778 N N . PRO F 1 110 ? 36.350 45.227 30.967 1.00 23.33 110 PRO F N 1
ATOM 6779 C CA . PRO F 1 110 ? 37.481 45.951 30.389 1.00 23.33 110 PRO F CA 1
ATOM 6780 C C . PRO F 1 110 ? 38.618 46.085 31.403 1.00 23.33 110 PRO F C 1
ATOM 6781 O O . PRO F 1 110 ? 38.376 46.368 32.587 1.00 23.33 110 PRO F O 1
ATOM 6785 N N . PHE F 1 111 ? 39.848 45.885 30.936 1.00 23.33 111 PHE F N 1
ATOM 6786 C CA . PHE F 1 111 ? 41.017 45.977 31.802 1.00 23.33 111 PHE F CA 1
ATOM 6787 C C . PHE F 1 111 ? 41.090 47.313 32.514 1.00 23.33 111 PHE F C 1
ATOM 6788 O O . PHE F 1 111 ? 40.657 48.338 31.980 1.00 23.33 111 PHE F O 1
ATOM 6796 N N . ASP F 1 112 ? 41.652 47.299 33.718 1.00 23.33 112 ASP F N 1
ATOM 6797 C CA . ASP F 1 112 ? 41.782 48.516 34.506 1.00 23.33 112 ASP F CA 1
ATOM 6798 C C . ASP F 1 112 ? 43.122 49.197 34.260 1.00 23.33 112 ASP F C 1
ATOM 6799 O O . ASP F 1 112 ? 43.298 50.375 34.570 1.00 23.33 112 ASP F O 1
ATOM 6804 N N . ALA F 1 113 ? 44.061 48.438 33.705 1.00 23.33 113 ALA F N 1
ATOM 6805 C CA . ALA F 1 113 ? 45.384 48.941 33.386 1.00 23.33 113 ALA F CA 1
ATOM 6806 C C . ALA F 1 113 ? 46.035 48.007 32.375 1.00 23.33 113 ALA F C 1
ATOM 6807 O O . ALA F 1 113 ? 45.734 46.814 32.322 1.00 23.33 113 ALA F O 1
ATOM 6809 N N . LEU F 1 114 ? 46.926 48.560 31.568 1.00 23.33 114 LEU F N 1
ATOM 6810 C CA . LEU F 1 114 ? 47.619 47.789 30.553 1.00 23.33 114 LEU F CA 1
ATOM 6811 C C . LEU F 1 114 ? 49.129 47.964 30.682 1.00 23.33 114 LEU F C 1
ATOM 6812 O O . LEU F 1 114 ? 49.599 48.986 31.179 1.00 23.33 114 LEU F O 1
ATOM 6817 N N . ILE F 1 115 ? 49.887 46.967 30.242 1.00 23.33 115 ILE F N 1
ATOM 6818 C CA . ILE F 1 115 ? 51.337 47.041 30.309 1.00 23.33 115 ILE F CA 1
ATOM 6819 C C . ILE F 1 115 ? 51.925 46.637 28.973 1.00 23.33 115 ILE F C 1
ATOM 6820 O O . ILE F 1 115 ? 51.589 45.584 28.434 1.00 23.33 115 ILE F O 1
ATOM 6825 N N . ALA F 1 116 ? 52.800 47.473 28.431 1.00 23.33 116 ALA F N 1
ATOM 6826 C CA . ALA F 1 116 ? 53.437 47.160 27.161 1.00 23.33 116 ALA F CA 1
ATOM 6827 C C . ALA F 1 116 ? 54.900 46.865 27.442 1.00 23.33 116 ALA F C 1
ATOM 6828 O O . ALA F 1 116 ? 55.612 47.707 27.986 1.00 23.33 116 ALA F O 1
ATOM 6830 N N . ILE F 1 117 ? 55.345 45.668 27.087 1.00 23.33 117 ILE F N 1
ATOM 6831 C CA . ILE F 1 117 ? 56.727 45.297 27.321 1.00 23.33 117 ILE F CA 1
ATOM 6832 C C . ILE F 1 117 ? 57.431 45.054 26.006 1.00 23.33 117 ILE F C 1
ATOM 6833 O O . ILE F 1 117 ? 56.988 44.245 25.192 1.00 23.33 117 ILE F O 1
ATOM 6838 N N . GLY F 1 118 ? 58.526 45.775 25.798 1.00 23.33 118 GLY F N 1
ATOM 6839 C CA . GLY F 1 118 ? 59.284 45.632 24.571 1.00 23.33 118 GLY F CA 1
ATOM 6840 C C . GLY F 1 118 ? 60.740 45.916 24.864 1.00 23.33 118 GLY F C 1
ATOM 6841 O O . GLY F 1 118 ? 61.058 46.531 25.883 1.00 23.33 118 GLY F O 1
ATOM 6842 N N . VAL F 1 119 ? 61.629 45.462 23.986 1.00 23.33 119 VAL F N 1
ATOM 6843 C CA . VAL F 1 119 ? 63.054 45.689 24.175 1.00 23.33 119 VAL F CA 1
ATOM 6844 C C . VAL F 1 119 ? 63.717 46.104 22.872 1.00 23.33 119 VAL F C 1
ATOM 6845 O O . VAL F 1 119 ? 63.952 45.272 22.003 1.00 23.33 119 VAL F O 1
ATOM 6849 N N . LEU F 1 120 ? 63.998 47.401 22.740 1.00 23.33 120 LEU F N 1
ATOM 6850 C CA . LEU F 1 120 ? 64.659 47.926 21.553 1.00 23.33 120 LEU F CA 1
ATOM 6851 C C . LEU F 1 120 ? 66.138 48.066 21.860 1.00 23.33 120 LEU F C 1
ATOM 6852 O O . LEU F 1 120 ? 66.506 48.547 22.932 1.00 23.33 120 LEU F O 1
ATOM 6857 N N . ILE F 1 121 ? 66.983 47.646 20.924 1.00 23.33 121 ILE F N 1
ATOM 6858 C CA . ILE F 1 121 ? 68.425 47.768 21.099 1.00 23.33 121 ILE F CA 1
ATOM 6859 C C . ILE F 1 121 ? 69.017 48.370 19.833 1.00 23.33 121 ILE F C 1
ATOM 6860 O O . ILE F 1 121 ? 68.729 47.900 18.738 1.00 23.33 121 ILE F O 1
ATOM 6865 N N . LYS F 1 122 ? 69.841 49.403 19.985 1.00 23.33 122 LYS F N 1
ATOM 6866 C CA . LYS F 1 122 ? 70.457 50.070 18.839 1.00 23.33 122 LYS F CA 1
ATOM 6867 C C . LYS F 1 122 ? 71.127 49.114 17.880 1.00 23.33 122 LYS F C 1
ATOM 6868 O O . LYS F 1 122 ? 71.911 48.281 18.296 1.00 23.33 122 LYS F O 1
ATOM 6874 N N . GLY F 1 123 ? 70.823 49.250 16.594 1.00 23.33 123 GLY F N 1
ATOM 6875 C CA . GLY F 1 123 ? 71.436 48.404 15.594 1.00 23.33 123 GLY F CA 1
ATOM 6876 C C . GLY F 1 123 ? 72.519 49.202 14.896 1.00 23.33 123 GLY F C 1
ATOM 6877 O O . GLY F 1 123 ? 73.163 50.044 15.503 1.00 23.33 123 GLY F O 1
ATOM 6878 N N . GLU F 1 124 ? 72.724 48.956 13.613 1.00 23.33 124 GLU F N 1
ATOM 6879 C CA . GLU F 1 124 ? 73.728 49.690 12.874 1.00 23.33 124 GLU F CA 1
ATOM 6880 C C . GLU F 1 124 ? 73.067 50.870 12.189 1.00 23.33 124 GLU F C 1
ATOM 6881 O O . GLU F 1 124 ? 73.733 51.829 11.833 1.00 23.33 124 GLU F O 1
ATOM 6887 N N . THR F 1 125 ? 71.754 50.799 12.000 1.00 23.33 125 THR F N 1
ATOM 6888 C CA . THR F 1 125 ? 71.023 51.875 11.332 1.00 23.33 125 THR F CA 1
ATOM 6889 C C . THR F 1 125 ? 70.136 52.666 12.285 1.00 23.33 125 THR F C 1
ATOM 6890 O O . THR F 1 125 ? 70.136 52.430 13.497 1.00 23.33 125 THR F O 1
ATOM 6894 N N . MET F 1 126 ? 69.364 53.589 11.718 1.00 23.33 126 MET F N 1
ATOM 6895 C CA . MET F 1 126 ? 68.476 54.443 12.499 1.00 23.33 126 MET F CA 1
ATOM 6896 C C . MET F 1 126 ? 67.150 53.781 12.793 1.00 23.33 126 MET F C 1
ATOM 6897 O O . MET F 1 126 ? 66.241 54.407 13.339 1.00 23.33 126 MET F O 1
ATOM 6902 N N . HIS F 1 127 ? 67.040 52.514 12.418 1.00 23.33 127 HIS F N 1
ATOM 6903 C CA . HIS F 1 127 ? 65.825 51.743 12.643 1.00 23.33 127 HIS F CA 1
ATOM 6904 C C . HIS F 1 127 ? 65.412 51.860 14.107 1.00 23.33 127 HIS F C 1
ATOM 6905 O O . HIS F 1 127 ? 64.258 52.107 14.431 1.00 23.33 127 HIS F O 1
ATOM 6912 N N . PHE F 1 128 ? 66.386 51.676 14.988 1.00 23.33 128 PHE F N 1
ATOM 6913 C CA . PHE F 1 128 ? 66.172 51.740 16.423 1.00 23.33 128 PHE F CA 1
ATOM 6914 C C . PHE F 1 128 ? 65.431 52.986 16.834 1.00 23.33 128 PHE F C 1
ATOM 6915 O O . PHE F 1 128 ? 64.378 52.914 17.455 1.00 23.33 128 PHE F O 1
ATOM 6923 N N . GLU F 1 129 ? 65.993 54.137 16.501 1.00 23.33 129 GLU F N 1
ATOM 6924 C CA . GLU F 1 129 ? 65.362 55.386 16.872 1.00 23.33 129 GLU F CA 1
ATOM 6925 C C . GLU F 1 129 ? 63.985 55.660 16.245 1.00 23.33 129 GLU F C 1
ATOM 6926 O O . GLU F 1 129 ? 63.107 56.207 16.909 1.00 23.33 129 GLU F O 1
ATOM 6932 N N . TYR F 1 130 ? 63.769 55.283 14.991 1.00 23.33 130 TYR F N 1
ATOM 6933 C CA . TYR F 1 130 ? 62.470 55.551 14.395 1.00 23.33 130 TYR F CA 1
ATOM 6934 C C . TYR F 1 130 ? 61.357 54.696 14.959 1.00 23.33 130 TYR F C 1
ATOM 6935 O O . TYR F 1 130 ? 60.197 55.100 14.989 1.00 23.33 130 TYR F O 1
ATOM 6944 N N . ILE F 1 131 ? 61.711 53.515 15.432 1.00 23.33 131 ILE F N 1
ATOM 6945 C CA . ILE F 1 131 ? 60.725 52.626 16.015 1.00 23.33 131 ILE F CA 1
ATOM 6946 C C . ILE F 1 131 ? 60.462 53.009 17.464 1.00 23.33 131 ILE F C 1
ATOM 6947 O O . ILE F 1 131 ? 59.314 53.028 17.906 1.00 23.33 131 ILE F O 1
ATOM 6952 N N . ALA F 1 132 ? 61.526 53.339 18.189 1.00 23.33 132 ALA F N 1
ATOM 6953 C CA . ALA F 1 132 ? 61.409 53.726 19.582 1.00 23.33 132 ALA F CA 1
ATOM 6954 C C . ALA F 1 132 ? 60.522 54.949 19.748 1.00 23.33 132 ALA F C 1
ATOM 6955 O O . ALA F 1 132 ? 59.635 54.972 20.593 1.00 23.33 132 ALA F O 1
ATOM 6957 N N . ASP F 1 133 ? 60.761 55.965 18.929 1.00 23.33 133 ASP F N 1
ATOM 6958 C CA . ASP F 1 133 ? 59.998 57.204 19.001 1.00 23.33 133 ASP F CA 1
ATOM 6959 C C . ASP F 1 133 ? 58.531 57.006 18.664 1.00 23.33 133 ASP F C 1
ATOM 6960 O O . ASP F 1 133 ? 57.668 57.593 19.306 1.00 23.33 133 ASP F O 1
ATOM 6965 N N . SER F 1 134 ? 58.239 56.183 17.662 1.00 23.33 134 SER F N 1
ATOM 6966 C CA . SER F 1 134 ? 56.852 55.947 17.266 1.00 23.33 134 SER F CA 1
ATOM 6967 C C . SER F 1 134 ? 56.128 55.035 18.238 1.00 23.33 134 SER F C 1
ATOM 6968 O O . SER F 1 134 ? 54.959 55.258 18.534 1.00 23.33 134 SER F O 1
ATOM 6971 N N . VAL F 1 135 ? 56.807 54.001 18.723 1.00 23.33 135 VAL F N 1
ATOM 6972 C CA . VAL F 1 135 ? 56.186 53.110 19.682 1.00 23.33 135 VAL F CA 1
ATOM 6973 C C . VAL F 1 135 ? 55.907 53.897 20.956 1.00 23.33 135 VAL F C 1
ATOM 6974 O O . VAL F 1 135 ? 54.883 53.706 21.597 1.00 23.33 135 VAL F O 1
ATOM 6978 N N . SER F 1 136 ? 56.816 54.794 21.316 1.00 23.33 136 SER F N 1
ATOM 6979 C CA . SER F 1 136 ? 56.635 55.616 22.502 1.00 23.33 136 SER F CA 1
ATOM 6980 C C . SER F 1 136 ? 55.410 56.493 22.376 1.00 23.33 136 SER F C 1
ATOM 6981 O O . SER F 1 136 ? 54.542 56.462 23.235 1.00 23.33 136 SER F O 1
ATOM 6984 N N . HIS F 1 137 ? 55.334 57.282 21.311 1.00 23.33 137 HIS F N 1
ATOM 6985 C CA . HIS F 1 137 ? 54.171 58.135 21.121 1.00 23.33 137 HIS F CA 1
ATOM 6986 C C . HIS F 1 137 ? 52.930 57.284 20.929 1.00 23.33 137 HIS F C 1
ATOM 6987 O O . HIS F 1 137 ? 51.853 57.635 21.394 1.00 23.33 137 HIS F O 1
ATOM 6994 N N . GLY F 1 138 ? 53.088 56.157 20.250 1.00 23.33 138 GLY F N 1
ATOM 6995 C CA . GLY F 1 138 ? 51.966 55.269 20.027 1.00 23.33 138 GLY F CA 1
ATOM 6996 C C . GLY F 1 138 ? 51.327 54.857 21.334 1.00 23.33 138 GLY F C 1
ATOM 6997 O O . GLY F 1 138 ? 50.110 54.939 21.487 1.00 23.33 138 GLY F O 1
ATOM 6998 N N . LEU F 1 139 ? 52.141 54.422 22.287 1.00 23.33 139 LEU F N 1
ATOM 6999 C CA . LEU F 1 139 ? 51.626 53.998 23.584 1.00 23.33 139 LEU F CA 1
ATOM 7000 C C . LEU F 1 139 ? 51.037 55.166 24.354 1.00 23.33 139 LEU F C 1
ATOM 7001 O O . LEU F 1 139 ? 49.973 55.054 24.954 1.00 23.33 139 LEU F O 1
ATOM 7006 N N . MET F 1 140 ? 51.727 56.294 24.335 1.00 23.33 140 MET F N 1
ATOM 7007 C CA . MET F 1 140 ? 51.234 57.477 25.019 1.00 23.33 140 MET F CA 1
ATOM 7008 C C . MET F 1 140 ? 49.861 57.826 24.479 1.00 23.33 140 MET F C 1
ATOM 7009 O O . MET F 1 140 ? 48.998 58.285 25.211 1.00 23.33 140 MET F O 1
ATOM 7014 N N . ARG F 1 141 ? 49.657 57.612 23.188 1.00 23.33 141 ARG F N 1
ATOM 7015 C CA . ARG F 1 141 ? 48.370 57.909 22.581 1.00 23.33 141 ARG F CA 1
ATOM 7016 C C . ARG F 1 141 ? 47.281 56.956 23.024 1.00 23.33 141 ARG F C 1
ATOM 7017 O O . ARG F 1 141 ? 46.231 57.386 23.470 1.00 23.33 141 ARG F O 1
ATOM 7025 N N . VAL F 1 142 ? 47.531 55.658 22.879 1.00 23.33 142 VAL F N 1
ATOM 7026 C CA . VAL F 1 142 ? 46.552 54.652 23.256 1.00 23.33 142 VAL F CA 1
ATOM 7027 C C . VAL F 1 142 ? 46.099 54.928 24.672 1.00 23.33 142 VAL F C 1
ATOM 7028 O O . VAL F 1 142 ? 44.930 54.770 25.004 1.00 23.33 142 VAL F O 1
ATOM 7032 N N . GLN F 1 143 ? 47.043 55.353 25.497 1.00 23.33 143 GLN F N 1
ATOM 7033 C CA . GLN F 1 143 ? 46.790 55.680 26.890 1.00 23.33 143 GLN F CA 1
ATOM 7034 C C . GLN F 1 143 ? 45.759 56.812 27.001 1.00 23.33 143 GLN F C 1
ATOM 7035 O O . GLN F 1 143 ? 44.699 56.650 27.588 1.00 23.33 143 GLN F O 1
ATOM 7041 N N . LEU F 1 144 ? 46.079 57.957 26.416 1.00 23.33 144 LEU F N 1
ATOM 7042 C CA . LEU F 1 144 ? 45.202 59.119 26.459 1.00 23.33 144 LEU F CA 1
ATOM 7043 C C . LEU F 1 144 ? 43.907 58.906 25.693 1.00 23.33 144 LEU F C 1
ATOM 7044 O O . LEU F 1 144 ? 42.859 59.412 26.084 1.00 23.33 144 LEU F O 1
ATOM 7049 N N . ASP F 1 145 ? 43.992 58.164 24.599 1.00 23.33 145 ASP F N 1
ATOM 7050 C CA . ASP F 1 145 ? 42.841 57.868 23.754 1.00 23.33 145 ASP F CA 1
ATOM 7051 C C . ASP F 1 145 ? 41.838 57.075 24.545 1.00 23.33 145 ASP F C 1
ATOM 7052 O O . ASP F 1 145 ? 40.667 57.421 24.666 1.00 23.33 145 ASP F O 1
ATOM 7057 N N . THR F 1 146 ? 42.348 55.977 25.070 1.00 23.33 146 THR F N 1
ATOM 7058 C CA . THR F 1 146 ? 41.588 55.005 25.823 1.00 23.33 146 THR F CA 1
ATOM 7059 C C . THR F 1 146 ? 41.209 55.438 27.237 1.00 23.33 146 THR F C 1
ATOM 7060 O O . THR F 1 146 ? 40.244 54.951 27.802 1.00 23.33 146 THR F O 1
ATOM 7064 N N . GLY F 1 147 ? 41.967 56.364 27.801 1.00 23.33 147 GLY F N 1
ATOM 7065 C CA . GLY F 1 147 ? 41.684 56.812 29.149 1.00 23.33 147 GLY F CA 1
ATOM 7066 C C . GLY F 1 147 ? 42.095 55.758 30.159 1.00 23.33 147 GLY F C 1
ATOM 7067 O O . GLY F 1 147 ? 41.706 55.823 31.324 1.00 23.33 147 GLY F O 1
ATOM 7068 N N . VAL F 1 148 ? 42.877 54.784 29.702 1.00 23.33 148 VAL F N 1
ATOM 7069 C CA . VAL F 1 148 ? 43.361 53.696 30.545 1.00 23.33 148 VAL F CA 1
ATOM 7070 C C . VAL F 1 148 ? 44.882 53.720 30.627 1.00 23.33 148 VAL F C 1
ATOM 7071 O O . VAL F 1 148 ? 45.570 53.783 29.606 1.00 23.33 148 VAL F O 1
ATOM 7075 N N . PRO F 1 149 ? 45.433 53.658 31.843 1.00 23.33 149 PRO F N 1
ATOM 7076 C CA . PRO F 1 149 ? 46.888 53.679 31.975 1.00 23.33 149 PRO F CA 1
ATOM 7077 C C . PRO F 1 149 ? 47.566 52.534 31.244 1.00 23.33 149 PRO F C 1
ATOM 7078 O O . PRO F 1 149 ? 47.144 51.392 31.347 1.00 23.33 149 PRO F O 1
ATOM 7082 N N . VAL F 1 150 ? 48.611 52.854 30.494 1.00 23.33 150 VAL F N 1
ATOM 7083 C CA . VAL F 1 150 ? 49.374 51.848 29.775 1.00 23.33 150 VAL F CA 1
ATOM 7084 C C . VAL F 1 150 ? 50.783 52.018 30.288 1.00 23.33 150 VAL F C 1
ATOM 7085 O O . VAL F 1 150 ? 51.450 52.995 29.962 1.00 23.33 150 VAL F O 1
ATOM 7089 N N . ILE F 1 151 ? 51.230 51.079 31.110 1.00 23.33 151 ILE F N 1
ATOM 7090 C CA . ILE F 1 151 ? 52.564 51.146 31.680 1.00 23.33 151 ILE F CA 1
ATOM 7091 C C . ILE F 1 151 ? 53.615 51.000 30.597 1.00 23.33 151 ILE F C 1
ATOM 7092 O O . ILE F 1 151 ? 53.560 50.079 29.780 1.00 23.33 151 ILE F O 1
ATOM 7097 N N . PHE F 1 152 ? 54.564 51.928 30.591 1.00 23.33 152 PHE F N 1
ATOM 7098 C CA . PHE F 1 152 ? 55.635 51.930 29.606 1.00 23.33 152 PHE F CA 1
ATOM 7099 C C . PHE F 1 152 ? 56.758 50.952 29.975 1.00 23.33 152 PHE F C 1
ATOM 7100 O O . PHE F 1 152 ? 57.764 51.343 30.570 1.00 23.33 152 PHE F O 1
ATOM 7108 N N . GLY F 1 153 ? 56.585 49.685 29.612 1.00 23.33 153 GLY F N 1
ATOM 7109 C CA . GLY F 1 153 ? 57.596 48.696 29.915 1.00 23.33 153 GLY F CA 1
ATOM 7110 C C . GLY F 1 153 ? 58.462 48.422 28.706 1.00 23.33 153 GLY F C 1
ATOM 7111 O O . GLY F 1 153 ? 58.769 47.272 28.390 1.00 23.33 153 GLY F O 1
ATOM 7112 N N . VAL F 1 154 ? 58.855 49.483 28.016 1.00 23.33 154 VAL F N 1
ATOM 7113 C CA . VAL F 1 154 ? 59.698 49.341 26.834 1.00 23.33 154 VAL F CA 1
ATOM 7114 C C . VAL F 1 154 ? 61.105 49.853 27.113 1.00 23.33 154 VAL F C 1
ATOM 7115 O O . VAL F 1 154 ? 61.281 50.982 27.563 1.00 23.33 154 VAL F O 1
ATOM 7119 N N . LEU F 1 155 ? 62.103 49.012 26.854 1.00 23.33 155 LEU F N 1
ATOM 7120 C CA . LEU F 1 155 ? 63.485 49.400 27.060 1.00 23.33 155 LEU F CA 1
ATOM 7121 C C . LEU F 1 155 ? 64.090 49.873 25.738 1.00 23.33 155 LEU F C 1
ATOM 7122 O O . LEU F 1 155 ? 63.966 49.218 24.699 1.00 23.33 155 LEU F O 1
ATOM 7127 N N . THR F 1 156 ? 64.727 51.037 25.788 1.00 23.33 156 THR F N 1
ATOM 7128 C CA . THR F 1 156 ? 65.376 51.630 24.632 1.00 23.33 156 THR F CA 1
ATOM 7129 C C . THR F 1 156 ? 66.836 51.698 25.030 1.00 23.33 156 THR F C 1
ATOM 7130 O O . THR F 1 156 ? 67.329 52.714 25.506 1.00 23.33 156 THR F O 1
ATOM 7134 N N . VAL F 1 157 ? 67.512 50.580 24.824 1.00 23.33 157 VAL F N 1
ATOM 7135 C CA . VAL F 1 157 ? 68.898 50.388 25.201 1.00 23.33 157 VAL F CA 1
ATOM 7136 C C . VAL F 1 157 ? 69.910 50.474 24.058 1.00 23.33 157 VAL F C 1
ATOM 7137 O O . VAL F 1 157 ? 69.547 50.418 22.883 1.00 23.33 157 VAL F O 1
ATOM 7141 N N . LEU F 1 158 ? 71.186 50.616 24.416 1.00 23.33 158 LEU F N 1
ATOM 7142 C CA . LEU F 1 158 ? 72.261 50.714 23.434 1.00 23.33 158 LEU F CA 1
ATOM 7143 C C . LEU F 1 158 ? 73.108 49.456 23.377 1.00 23.33 158 LEU F C 1
ATOM 7144 O O . LEU F 1 158 ? 73.763 49.204 22.376 1.00 23.33 158 LEU F O 1
ATOM 7149 N N . THR F 1 159 ? 73.101 48.662 24.443 1.00 23.33 159 THR F N 1
ATOM 7150 C CA . THR F 1 159 ? 73.867 47.418 24.454 1.00 23.33 159 THR F CA 1
ATOM 7151 C C . THR F 1 159 ? 73.115 46.287 25.165 1.00 23.33 159 THR F C 1
ATOM 7152 O O . THR F 1 159 ? 72.323 46.540 26.073 1.00 23.33 159 THR F O 1
ATOM 7156 N N . ASP F 1 160 ? 73.376 45.047 24.751 1.00 23.33 160 ASP F N 1
ATOM 7157 C CA . ASP F 1 160 ? 72.743 43.881 25.353 1.00 23.33 160 ASP F CA 1
ATOM 7158 C C . ASP F 1 160 ? 72.806 43.892 26.868 1.00 23.33 160 ASP F C 1
ATOM 7159 O O . ASP F 1 160 ? 71.802 43.649 27.534 1.00 23.33 160 ASP F O 1
ATOM 7164 N N . ASP F 1 161 ? 73.989 44.166 27.411 1.00 23.33 161 ASP F N 1
ATOM 7165 C CA . ASP F 1 161 ? 74.169 44.203 28.857 1.00 23.33 161 ASP F CA 1
ATOM 7166 C C . ASP F 1 161 ? 73.219 45.173 29.548 1.00 23.33 161 ASP F C 1
ATOM 7167 O O . ASP F 1 161 ? 72.708 44.887 30.637 1.00 23.33 161 ASP F O 1
ATOM 7172 N N . GLN F 1 162 ? 72.978 46.322 28.925 1.00 23.33 162 GLN F N 1
ATOM 7173 C CA . GLN F 1 162 ? 72.078 47.286 29.529 1.00 23.33 162 GLN F CA 1
ATOM 7174 C C . GLN F 1 162 ? 70.707 46.658 29.667 1.00 23.33 162 GLN F C 1
ATOM 7175 O O . GLN F 1 162 ? 70.047 46.807 30.682 1.00 23.33 162 GLN F O 1
ATOM 7181 N N . ALA F 1 163 ? 70.282 45.946 28.636 1.00 23.33 163 ALA F N 1
ATOM 7182 C CA . ALA F 1 163 ? 68.986 45.292 28.664 1.00 23.33 163 ALA F CA 1
ATOM 7183 C C . ALA F 1 163 ? 68.966 44.329 29.847 1.00 23.33 163 ALA F C 1
ATOM 7184 O O . ALA F 1 163 ? 68.083 44.404 30.705 1.00 23.33 163 ALA F O 1
ATOM 7186 N N . LYS F 1 164 ? 69.954 43.437 29.891 1.00 23.33 164 LYS F N 1
ATOM 7187 C CA . LYS F 1 164 ? 70.071 42.463 30.966 1.00 23.33 164 LYS F CA 1
ATOM 7188 C C . LYS F 1 164 ? 70.046 43.113 32.343 1.00 23.33 164 LYS F C 1
ATOM 7189 O O . LYS F 1 164 ? 69.346 42.654 33.239 1.00 23.33 164 LYS F O 1
ATOM 7195 N N . ALA F 1 165 ? 70.825 44.171 32.516 1.00 23.33 165 ALA F N 1
ATOM 7196 C CA . ALA F 1 165 ? 70.861 44.858 33.792 1.00 23.33 165 ALA F CA 1
ATOM 7197 C C . ALA F 1 165 ? 69.460 45.340 34.181 1.00 23.33 165 ALA F C 1
ATOM 7198 O O . ALA F 1 165 ? 69.030 45.166 35.324 1.00 23.33 165 ALA F O 1
ATOM 7200 N N . ARG F 1 166 ? 68.744 45.934 33.233 1.00 23.33 166 ARG F N 1
ATOM 7201 C CA . ARG F 1 166 ? 67.402 46.433 33.513 1.00 23.33 166 ARG F CA 1
ATOM 7202 C C . ARG F 1 166 ? 66.387 45.311 33.713 1.00 23.33 166 ARG F C 1
ATOM 7203 O O . ARG F 1 166 ? 65.287 45.548 34.224 1.00 23.33 166 ARG F O 1
ATOM 7211 N N . ALA F 1 167 ? 66.746 44.100 33.297 1.00 23.33 167 ALA F N 1
ATOM 7212 C CA . ALA F 1 167 ? 65.840 42.963 33.429 1.00 23.33 167 ALA F CA 1
ATOM 7213 C C . ALA F 1 167 ? 66.159 42.122 34.660 1.00 23.33 167 ALA F C 1
ATOM 7214 O O . ALA F 1 167 ? 65.528 41.097 34.904 1.00 23.33 167 ALA F O 1
ATOM 7216 N N . GLY F 1 168 ? 67.137 42.562 35.441 1.00 23.33 168 GLY F N 1
ATOM 7217 C CA . GLY F 1 168 ? 67.509 41.820 36.630 1.00 23.33 168 GLY F CA 1
ATOM 7218 C C . GLY F 1 168 ? 68.367 40.613 36.306 1.00 23.33 168 GLY F C 1
ATOM 7219 O O . GLY F 1 168 ? 68.822 39.923 37.218 1.00 23.33 168 GLY F O 1
ATOM 7220 N N . VAL F 1 169 ? 68.602 40.359 35.022 1.00 23.33 169 VAL F N 1
ATOM 7221 C CA . VAL F 1 169 ? 69.409 39.217 34.617 1.00 23.33 169 VAL F CA 1
ATOM 7222 C C . VAL F 1 169 ? 70.770 39.222 35.297 1.00 23.33 169 VAL F C 1
ATOM 7223 O O . VAL F 1 169 ? 71.175 38.217 35.872 1.00 23.33 169 VAL F O 1
ATOM 7227 N N . ILE F 1 170 ? 71.466 40.354 35.259 1.00 23.33 170 ILE F N 1
ATOM 7228 C CA . ILE F 1 170 ? 72.781 40.464 35.901 1.00 23.33 170 ILE F CA 1
ATOM 7229 C C . ILE F 1 170 ? 72.679 40.331 37.425 1.00 23.33 170 ILE F C 1
ATOM 7230 O O . ILE F 1 170 ? 71.670 40.739 38.019 1.00 23.33 170 ILE F O 1
ATOM 7235 N N . GLU F 1 171 ? 73.731 39.772 38.039 1.00 23.33 171 GLU F N 1
ATOM 7236 C CA . GLU F 1 171 ? 73.815 39.528 39.501 1.00 23.33 171 GLU F CA 1
ATOM 7237 C C . GLU F 1 171 ? 72.937 40.370 40.441 1.00 23.33 171 GLU F C 1
ATOM 7238 O O . GLU F 1 171 ? 71.792 40.000 40.729 1.00 23.33 171 GLU F O 1
ATOM 7244 N N . GLY F 1 172 ? 73.464 41.480 40.942 1.00 23.33 172 GLY F N 1
ATOM 7245 C CA . GLY F 1 172 ? 72.648 42.294 41.825 1.00 23.33 172 GLY F CA 1
ATOM 7246 C C . GLY F 1 172 ? 71.704 43.229 41.066 1.00 23.33 172 GLY F C 1
ATOM 7247 O O . GLY F 1 172 ? 70.944 43.999 41.681 1.00 23.33 172 GLY F O 1
ATOM 7248 N N . SER F 1 173 ? 71.733 43.161 39.731 1.00 23.33 173 SER F N 1
ATOM 7249 C CA . SER F 1 173 ? 70.901 44.042 38.893 1.00 23.33 173 SER F CA 1
ATOM 7250 C C . SER F 1 173 ? 69.389 43.961 39.148 1.00 23.33 173 SER F C 1
ATOM 7251 O O . SER F 1 173 ? 68.810 42.874 39.227 1.00 23.33 173 SER F O 1
ATOM 7254 N N . HIS F 1 174 ? 68.763 45.131 39.263 1.00 23.33 174 HIS F N 1
ATOM 7255 C CA . HIS F 1 174 ? 67.319 45.237 39.499 1.00 23.33 174 HIS F CA 1
ATOM 7256 C C . HIS F 1 174 ? 66.407 45.036 38.257 1.00 23.33 174 HIS F C 1
ATOM 7257 O O . HIS F 1 174 ? 66.602 45.661 37.201 1.00 23.33 174 HIS F O 1
ATOM 7264 N N . ASN F 1 175 ? 65.396 44.180 38.402 1.00 23.33 175 ASN F N 1
ATOM 7265 C CA . ASN F 1 175 ? 64.462 43.924 37.312 1.00 23.33 175 ASN F CA 1
ATOM 7266 C C . ASN F 1 175 ? 63.377 44.999 37.299 1.00 23.33 175 ASN F C 1
ATOM 7267 O O . ASN F 1 175 ? 62.585 45.097 38.237 1.00 23.33 175 ASN F O 1
ATOM 7272 N N . HIS F 1 176 ? 63.336 45.804 36.243 1.00 23.33 176 HIS F N 1
ATOM 7273 C CA . HIS F 1 176 ? 62.327 46.855 36.131 1.00 23.33 176 HIS F CA 1
ATOM 7274 C C . HIS F 1 176 ? 60.903 46.301 35.996 1.00 23.33 176 HIS F C 1
ATOM 7275 O O . HIS F 1 176 ? 59.922 47.008 36.265 1.00 23.33 176 HIS F O 1
ATOM 7282 N N . GLY F 1 177 ? 60.790 45.043 35.573 1.00 23.33 177 GLY F N 1
ATOM 7283 C CA . GLY F 1 177 ? 59.480 44.435 35.432 1.00 23.33 177 GLY F CA 1
ATOM 7284 C C . GLY F 1 177 ? 58.690 44.588 36.716 1.00 23.33 177 GLY F C 1
ATOM 7285 O O . GLY F 1 177 ? 57.496 44.883 36.702 1.00 23.33 177 GLY F O 1
ATOM 7286 N N . GLU F 1 178 ? 59.369 44.382 37.837 1.00 23.33 178 GLU F N 1
ATOM 7287 C CA . GLU F 1 178 ? 58.742 44.518 39.140 1.00 23.33 178 GLU F CA 1
ATOM 7288 C C . GLU F 1 178 ? 58.114 45.900 39.264 1.00 23.33 178 GLU F C 1
ATOM 7289 O O . GLU F 1 178 ? 56.990 46.036 39.736 1.00 23.33 178 GLU F O 1
ATOM 7295 N N . ASP F 1 179 ? 58.845 46.926 38.835 1.00 23.33 179 ASP F N 1
ATOM 7296 C CA . ASP F 1 179 ? 58.337 48.290 38.903 1.00 23.33 179 ASP F CA 1
ATOM 7297 C C . ASP F 1 179 ? 57.065 48.433 38.091 1.00 23.33 179 ASP F C 1
ATOM 7298 O O . ASP F 1 179 ? 56.090 49.036 38.548 1.00 23.33 179 ASP F O 1
ATOM 7303 N N . TRP F 1 180 ? 57.078 47.869 36.886 1.00 23.33 180 TRP F N 1
ATOM 7304 C CA . TRP F 1 180 ? 55.926 47.958 35.998 1.00 23.33 180 TRP F CA 1
ATOM 7305 C C . TRP F 1 180 ? 54.676 47.280 36.544 1.00 23.33 180 TRP F C 1
ATOM 7306 O O . TRP F 1 180 ? 53.580 47.848 36.469 1.00 23.33 180 TRP F O 1
ATOM 7317 N N . GLY F 1 181 ? 54.831 46.075 37.090 1.00 23.33 181 GLY F N 1
ATOM 7318 C CA . GLY F 1 181 ? 53.687 45.388 37.657 1.00 23.33 181 GLY F CA 1
ATOM 7319 C C . GLY F 1 181 ? 53.142 46.239 38.793 1.00 23.33 181 GLY F C 1
ATOM 7320 O O . GLY F 1 181 ? 51.943 46.504 38.889 1.00 23.33 181 GLY F O 1
ATOM 7321 N N . LEU F 1 182 ? 54.038 46.688 39.658 1.00 23.33 182 LEU F N 1
ATOM 7322 C CA . LEU F 1 182 ? 53.659 47.521 40.782 1.00 23.33 182 LEU F CA 1
ATOM 7323 C C . LEU F 1 182 ? 52.896 48.741 40.311 1.00 23.33 182 LEU F C 1
ATOM 7324 O O . LEU F 1 182 ? 51.867 49.092 40.878 1.00 23.33 182 LEU F O 1
ATOM 7329 N N . ALA F 1 183 ? 53.411 49.386 39.269 1.00 23.33 183 ALA F N 1
ATOM 7330 C CA . ALA F 1 183 ? 52.782 50.582 38.726 1.00 23.33 183 ALA F CA 1
ATOM 7331 C C . ALA F 1 183 ? 51.424 50.273 38.105 1.00 23.33 183 ALA F C 1
ATOM 7332 O O . ALA F 1 183 ? 50.470 51.052 38.242 1.00 23.33 183 ALA F O 1
ATOM 7334 N N . ALA F 1 184 ? 51.338 49.136 37.427 1.00 23.33 184 ALA F N 1
ATOM 7335 C CA . ALA F 1 184 ? 50.091 48.740 36.785 1.00 23.33 184 ALA F CA 1
ATOM 7336 C C . ALA F 1 184 ? 48.969 48.691 37.802 1.00 23.33 184 ALA F C 1
ATOM 7337 O O . ALA F 1 184 ? 47.862 49.165 37.553 1.00 23.33 184 ALA F O 1
ATOM 7339 N N . VAL F 1 185 ? 49.261 48.111 38.956 1.00 23.33 185 VAL F N 1
ATOM 7340 C CA . VAL F 1 185 ? 48.273 48.004 40.021 1.00 23.33 185 VAL F CA 1
ATOM 7341 C C . VAL F 1 185 ? 47.861 49.375 40.543 1.00 23.33 185 VAL F C 1
ATOM 7342 O O . VAL F 1 185 ? 46.682 49.703 40.592 1.00 23.33 185 VAL F O 1
ATOM 7346 N N . GLU F 1 186 ? 48.832 50.183 40.924 1.00 23.33 186 GLU F N 1
ATOM 7347 C CA . GLU F 1 186 ? 48.518 51.506 41.426 1.00 23.33 186 GLU F CA 1
ATOM 7348 C C . GLU F 1 186 ? 47.639 52.281 40.450 1.00 23.33 186 GLU F C 1
ATOM 7349 O O . GLU F 1 186 ? 46.581 52.806 40.819 1.00 23.33 186 GLU F O 1
ATOM 7355 N N . MET F 1 187 ? 48.089 52.364 39.202 1.00 23.33 187 MET F N 1
ATOM 7356 C CA . MET F 1 187 ? 47.349 53.094 38.195 1.00 23.33 187 MET F CA 1
ATOM 7357 C C . MET F 1 187 ? 45.968 52.506 37.953 1.00 23.33 187 MET F C 1
ATOM 7358 O O . MET F 1 187 ? 45.006 53.244 37.730 1.00 23.33 187 MET F O 1
ATOM 7363 N N . GLY F 1 188 ? 45.872 51.178 37.997 1.00 23.33 188 GLY F N 1
ATOM 7364 C CA . GLY F 1 188 ? 44.589 50.520 37.801 1.00 23.33 188 GLY F CA 1
ATOM 7365 C C . GLY F 1 188 ? 43.621 50.991 38.871 1.00 23.33 188 GLY F C 1
ATOM 7366 O O . GLY F 1 188 ? 42.491 51.398 38.583 1.00 23.33 188 GLY F O 1
ATOM 7367 N N . VAL F 1 189 ? 44.079 50.941 40.118 1.00 23.33 189 VAL F N 1
ATOM 7368 C CA . VAL F 1 189 ? 43.276 51.376 41.244 1.00 23.33 189 VAL F CA 1
ATOM 7369 C C . VAL F 1 189 ? 42.880 52.840 41.075 1.00 23.33 189 VAL F C 1
ATOM 7370 O O . VAL F 1 189 ? 41.711 53.211 41.238 1.00 23.33 189 VAL F O 1
ATOM 7374 N N . ARG F 1 190 ? 43.867 53.670 40.747 1.00 23.33 190 ARG F N 1
ATOM 7375 C CA . ARG F 1 190 ? 43.628 55.097 40.577 1.00 23.33 190 ARG F CA 1
ATOM 7376 C C . ARG F 1 190 ? 42.644 55.376 39.468 1.00 23.33 190 ARG F C 1
ATOM 7377 O O . ARG F 1 190 ? 41.758 56.218 39.634 1.00 23.33 190 ARG F O 1
ATOM 7385 N N . ARG F 1 191 ? 42.791 54.670 38.343 1.00 23.33 191 ARG F N 1
ATOM 7386 C CA . ARG F 1 191 ? 41.887 54.854 37.205 1.00 23.33 191 ARG F CA 1
ATOM 7387 C C . ARG F 1 191 ? 40.445 54.655 37.657 1.00 23.33 191 ARG F C 1
ATOM 7388 O O . ARG F 1 191 ? 39.576 55.453 37.325 1.00 23.33 191 ARG F O 1
ATOM 7396 N N . ARG F 1 192 ? 40.203 53.587 38.419 1.00 23.33 192 ARG F N 1
ATOM 7397 C CA . ARG F 1 192 ? 38.866 53.290 38.934 1.00 23.33 192 ARG F CA 1
ATOM 7398 C C . ARG F 1 192 ? 38.298 54.458 39.725 1.00 23.33 192 ARG F C 1
ATOM 7399 O O . ARG F 1 192 ? 37.176 54.897 39.472 1.00 23.33 192 ARG F O 1
ATOM 7407 N N . ASP F 1 193 ? 39.062 54.957 40.690 1.00 23.33 193 ASP F N 1
ATOM 7408 C CA . ASP F 1 193 ? 38.582 56.079 41.490 1.00 23.33 193 ASP F CA 1
ATOM 7409 C C . ASP F 1 193 ? 38.254 57.286 40.631 1.00 23.33 193 ASP F C 1
ATOM 7410 O O . ASP F 1 193 ? 37.230 57.944 40.842 1.00 23.33 193 ASP F O 1
ATOM 7415 N N . TRP F 1 194 ? 39.135 57.594 39.679 1.00 23.33 194 TRP F N 1
ATOM 7416 C CA . TRP F 1 194 ? 38.897 58.728 38.803 1.00 23.33 194 TRP F CA 1
ATOM 7417 C C . TRP F 1 194 ? 37.595 58.468 38.060 1.00 23.33 194 TRP F C 1
ATOM 7418 O O . TRP F 1 194 ? 36.747 59.352 37.943 1.00 23.33 194 TRP F O 1
ATOM 7429 N N . ALA F 1 195 ? 37.435 57.244 37.575 1.00 23.33 195 ALA F N 1
ATOM 7430 C CA . ALA F 1 195 ? 36.239 56.877 36.839 1.00 23.33 195 ALA F CA 1
ATOM 7431 C C . ALA F 1 195 ? 35.021 57.060 37.722 1.00 23.33 195 ALA F C 1
ATOM 7432 O O . ALA F 1 195 ? 33.915 57.268 37.228 1.00 23.33 195 ALA F O 1
ATOM 7434 N N . ALA F 1 196 ? 35.232 56.989 39.033 1.00 23.33 196 ALA F N 1
ATOM 7435 C CA . ALA F 1 196 ? 34.148 57.149 40.002 1.00 23.33 196 ALA F CA 1
ATOM 7436 C C . ALA F 1 196 ? 33.970 58.614 40.401 1.00 23.33 196 ALA F C 1
ATOM 7437 O O . ALA F 1 196 ? 33.183 58.940 41.292 1.00 23.33 196 ALA F O 1
ATOM 7439 N N . GLY F 1 197 ? 34.717 59.495 39.747 1.00 23.33 197 GLY F N 1
ATOM 7440 C CA . GLY F 1 197 ? 34.622 60.909 40.051 1.00 23.33 197 GLY F CA 1
ATOM 7441 C C . GLY F 1 197 ? 35.239 61.275 41.388 1.00 23.33 197 GLY F C 1
ATOM 7442 O O . GLY F 1 197 ? 35.022 62.391 41.888 1.00 23.33 197 GLY F O 1
ATOM 7443 N N . LYS F 1 198 ? 36.010 60.359 41.970 1.00 23.33 198 LYS F N 1
ATOM 7444 C CA . LYS F 1 198 ? 36.648 60.627 43.259 1.00 23.33 198 LYS F CA 1
ATOM 7445 C C . LYS F 1 198 ? 37.928 61.450 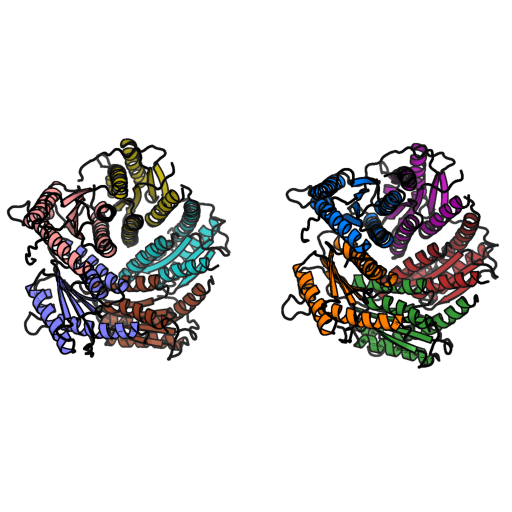43.105 1.00 23.33 198 LYS F C 1
ATOM 7446 O O . LYS F 1 198 ? 38.705 61.211 42.176 1.00 23.33 198 LYS F O 1
ATOM 7452 N N . THR F 1 199 ? 38.155 62.410 44.003 1.00 23.33 199 THR F N 1
ATOM 7453 C CA . THR F 1 199 ? 39.369 63.212 43.926 1.00 23.33 199 THR F CA 1
ATOM 7454 C C . THR F 1 199 ? 40.132 63.334 45.261 1.00 23.33 199 THR F C 1
ATOM 7455 O O . THR F 1 199 ? 40.922 64.303 45.372 1.00 23.33 199 THR F O 1
ATOM 7459 N N . GLY G 1 5 ? 65.133 84.653 32.402 1.00 23.33 5 GLY G N 1
ATOM 7460 C CA . GLY G 1 5 ? 64.234 84.941 33.570 1.00 23.33 5 GLY G CA 1
ATOM 7461 C C . GLY G 1 5 ? 62.889 85.538 33.172 1.00 23.33 5 GLY G C 1
ATOM 7462 O O . GLY G 1 5 ? 62.809 86.348 32.224 1.00 23.33 5 GLY G O 1
ATOM 7463 N N . PRO G 1 6 ? 61.806 85.163 33.883 1.00 23.33 6 PRO G N 1
ATOM 7464 C CA . PRO G 1 6 ? 60.426 85.638 33.631 1.00 23.33 6 PRO G CA 1
ATOM 7465 C C . PRO G 1 6 ? 60.001 86.874 34.425 1.00 23.33 6 PRO G C 1
ATOM 7466 O O . PRO G 1 6 ? 60.759 87.369 35.266 1.00 23.33 6 PRO G O 1
ATOM 7470 N N . THR G 1 7 ? 58.791 87.373 34.161 1.00 23.33 7 THR G N 1
ATOM 7471 C CA . THR G 1 7 ? 58.299 88.540 34.913 1.00 23.33 7 THR G CA 1
ATOM 7472 C C . THR G 1 7 ? 57.198 88.104 35.878 1.00 23.33 7 THR G C 1
ATOM 7473 O O . THR G 1 7 ? 56.163 87.574 35.468 1.00 23.33 7 THR G O 1
ATOM 7477 N N . PRO G 1 8 ? 57.405 88.350 37.181 1.00 23.33 8 PRO G N 1
ATOM 7478 C CA . PRO G 1 8 ? 56.451 87.979 38.245 1.00 23.33 8 PRO G CA 1
ATOM 7479 C C . PRO G 1 8 ? 55.080 88.651 38.124 1.00 23.33 8 PRO G C 1
ATOM 7480 O O . PRO G 1 8 ? 54.979 89.806 37.678 1.00 23.33 8 PRO G O 1
ATOM 7484 N N . GLN G 1 9 ? 54.037 87.915 38.521 1.00 23.33 9 GLN G N 1
ATOM 7485 C CA . GLN G 1 9 ? 52.650 88.407 38.481 1.00 23.33 9 GLN G CA 1
ATOM 7486 C C . GLN G 1 9 ? 51.783 87.567 39.418 1.00 23.33 9 GLN G C 1
ATOM 7487 O O . GLN G 1 9 ? 51.633 86.342 39.256 1.00 23.33 9 GLN G O 1
ATOM 7493 N N . GLN G 1 10 ? 51.195 88.225 40.403 1.00 23.33 10 GLN G N 1
ATOM 7494 C CA . GLN G 1 10 ? 50.342 87.519 41.360 1.00 23.33 10 GLN G CA 1
ATOM 7495 C C . GLN G 1 10 ? 48.882 87.889 41.046 1.00 23.33 10 GLN G C 1
ATOM 7496 O O . GLN G 1 10 ? 48.536 89.076 40.917 1.00 23.33 10 GLN G O 1
ATOM 7502 N N . HIS G 1 11 ? 48.041 86.877 40.870 1.00 23.33 11 HIS G N 1
ATOM 7503 C CA . HIS G 1 11 ? 46.640 87.125 40.588 1.00 23.33 11 HIS G CA 1
ATOM 7504 C C . HIS G 1 11 ? 45.806 86.609 41.753 1.00 23.33 11 HIS G C 1
ATOM 7505 O O . HIS G 1 11 ? 46.330 85.925 42.645 1.00 23.33 11 HIS G O 1
ATOM 7512 N N . ASP G 1 12 ? 44.518 86.945 41.749 1.00 23.33 12 ASP G N 1
ATOM 7513 C CA . ASP G 1 12 ? 43.616 86.541 42.815 1.00 23.33 12 ASP G CA 1
ATOM 7514 C C . ASP G 1 12 ? 43.569 85.022 42.916 1.00 23.33 12 ASP G C 1
ATOM 7515 O O . ASP G 1 12 ? 44.168 84.422 43.806 1.00 23.33 12 ASP G O 1
ATOM 7520 N N . GLY G 1 13 ? 42.842 84.385 42.018 1.00 23.33 13 GLY G N 1
ATOM 7521 C CA . GLY G 1 13 ? 42.789 82.941 42.101 1.00 23.33 13 GLY G CA 1
ATOM 7522 C C . GLY G 1 13 ? 42.464 82.408 43.490 1.00 23.33 13 GLY G C 1
ATOM 7523 O O . GLY G 1 13 ? 43.138 81.503 44.004 1.00 23.33 13 GLY G O 1
ATOM 7524 N N . SER G 1 14 ? 41.436 82.994 44.101 1.00 23.33 14 SER G N 1
ATOM 7525 C CA . SER G 1 14 ? 40.961 82.577 45.417 1.00 23.33 14 SER G CA 1
ATOM 7526 C C . SER G 1 14 ? 39.680 81.801 45.148 1.00 23.33 14 SER G C 1
ATOM 7527 O O . SER G 1 14 ? 39.171 81.096 46.006 1.00 23.33 14 SER G O 1
ATOM 7530 N N . ALA G 1 15 ? 39.169 81.945 43.931 1.00 23.33 15 ALA G N 1
ATOM 7531 C CA . ALA G 1 15 ? 37.958 81.264 43.508 1.00 23.33 15 ALA G CA 1
ATOM 7532 C C . ALA G 1 15 ? 38.367 80.130 42.590 1.00 23.33 15 ALA G C 1
ATOM 7533 O O . ALA G 1 15 ? 37.528 79.541 41.877 1.00 23.33 15 ALA G O 1
ATOM 7535 N N . LEU G 1 16 ? 39.668 79.835 42.606 1.00 23.33 16 LEU G N 1
ATOM 7536 C CA . LEU G 1 16 ? 40.253 78.793 41.766 1.00 23.33 16 LEU G CA 1
ATOM 7537 C C . LEU G 1 16 ? 40.349 77.443 42.443 1.00 23.33 16 LEU G C 1
ATOM 7538 O O . LEU G 1 16 ? 40.457 77.353 43.660 1.00 23.33 16 LEU G O 1
ATOM 7543 N N . ARG G 1 17 ? 40.294 76.391 41.647 1.00 23.33 17 ARG G N 1
ATOM 7544 C CA . ARG G 1 17 ? 40.444 75.046 42.175 1.00 23.33 17 ARG G CA 1
ATOM 7545 C C . ARG G 1 17 ? 41.555 74.458 41.318 1.00 23.33 17 ARG G C 1
ATOM 7546 O O . ARG G 1 17 ? 41.383 74.263 40.113 1.00 23.33 17 ARG G O 1
ATOM 7554 N N . ILE G 1 18 ? 42.695 74.190 41.942 1.00 23.33 18 ILE G N 1
ATOM 7555 C CA . ILE G 1 18 ? 43.850 73.670 41.241 1.00 23.33 18 ILE G CA 1
ATOM 7556 C C . ILE G 1 18 ? 44.115 72.200 41.520 1.00 23.33 18 ILE G C 1
ATOM 7557 O O . ILE G 1 18 ? 44.014 71.746 42.658 1.00 23.33 18 ILE G O 1
ATOM 7562 N N . GLY G 1 19 ? 44.467 71.465 40.470 1.00 23.33 19 GLY G N 1
ATOM 7563 C CA . GLY G 1 19 ? 44.772 70.051 40.604 1.00 23.33 19 GLY G CA 1
ATOM 7564 C C . GLY G 1 19 ? 46.242 69.837 40.316 1.00 23.33 19 GLY G C 1
ATOM 7565 O O . GLY G 1 19 ? 46.769 70.339 39.327 1.00 23.33 19 GLY G O 1
ATOM 7566 N N . ILE G 1 20 ? 46.918 69.100 41.185 1.00 23.33 20 ILE G N 1
ATOM 7567 C CA . ILE G 1 20 ? 48.342 68.838 41.010 1.00 23.33 20 ILE G CA 1
ATOM 7568 C C . ILE G 1 20 ? 48.629 67.344 41.016 1.00 23.33 20 ILE G C 1
ATOM 7569 O O . ILE G 1 20 ? 48.137 66.612 41.879 1.00 23.33 20 ILE G O 1
ATOM 7574 N N . VAL G 1 21 ? 49.419 66.892 40.047 1.00 23.33 21 VAL G N 1
ATOM 7575 C CA . VAL G 1 21 ? 49.806 65.490 39.984 1.00 23.33 21 VAL G CA 1
ATOM 7576 C C . VAL G 1 21 ? 51.317 65.482 39.894 1.00 23.33 21 VAL G C 1
ATOM 7577 O O . VAL G 1 21 ? 51.890 66.108 39.006 1.00 23.33 21 VAL G O 1
ATOM 7581 N N . HIS G 1 22 ? 51.973 64.804 40.826 1.00 23.33 22 HIS G N 1
ATOM 7582 C CA . HIS G 1 22 ? 53.418 64.747 40.780 1.00 23.33 22 HIS G CA 1
ATOM 7583 C C . HIS G 1 22 ? 53.880 63.309 40.759 1.00 23.33 22 HIS G C 1
ATOM 7584 O O . HIS G 1 22 ? 53.230 62.442 41.324 1.00 23.33 22 HIS G O 1
ATOM 7591 N N . ALA G 1 23 ? 54.992 63.051 40.086 1.00 23.33 23 ALA G N 1
ATOM 7592 C CA . ALA G 1 23 ? 55.524 61.694 40.030 1.00 23.33 23 ALA G CA 1
ATOM 7593 C C . ALA G 1 23 ? 56.311 61.493 41.308 1.00 23.33 23 ALA G C 1
ATOM 7594 O O . ALA G 1 23 ? 56.494 62.434 42.082 1.00 23.33 23 ALA G O 1
ATOM 7596 N N . ARG G 1 24 ? 56.789 60.278 41.533 1.00 23.33 24 ARG G N 1
ATOM 7597 C CA . ARG G 1 24 ? 57.549 60.017 42.747 1.00 23.33 24 ARG G CA 1
ATOM 7598 C C . ARG G 1 24 ? 59.016 59.659 42.545 1.00 23.33 24 ARG G C 1
ATOM 7599 O O . ARG G 1 24 ? 59.711 59.338 43.503 1.00 23.33 24 ARG G O 1
ATOM 7607 N N . TRP G 1 25 ? 59.493 59.690 41.308 1.00 23.33 25 TRP G N 1
ATOM 7608 C CA . TRP G 1 25 ? 60.895 59.398 41.080 1.00 23.33 25 TRP G CA 1
ATOM 7609 C C . TRP G 1 25 ? 61.652 60.638 41.528 1.00 23.33 25 TRP G C 1
ATOM 7610 O O . TRP G 1 25 ? 61.227 61.764 41.256 1.00 23.33 25 TRP G O 1
ATOM 7621 N N . ASN G 1 26 ? 62.768 60.439 42.217 1.00 23.33 26 ASN G N 1
ATOM 7622 C CA . ASN G 1 26 ? 63.561 61.563 42.685 1.00 23.33 26 ASN G CA 1
ATOM 7623 C C . ASN G 1 26 ? 62.743 62.410 43.664 1.00 23.33 26 ASN G C 1
ATOM 7624 O O . ASN G 1 26 ? 62.672 63.631 43.535 1.00 23.33 26 ASN G O 1
ATOM 7629 N N . GLU G 1 27 ? 62.135 61.754 44.649 1.00 23.33 27 GLU G N 1
ATOM 7630 C CA . GLU G 1 27 ? 61.310 62.453 45.629 1.00 23.33 27 GLU G CA 1
ATOM 7631 C C . GLU G 1 27 ? 62.012 63.588 46.341 1.00 23.33 27 GLU G C 1
ATOM 7632 O O . GLU G 1 27 ? 61.373 64.595 46.641 1.00 23.33 27 GLU G O 1
ATOM 7638 N N . THR G 1 28 ? 63.310 63.441 46.617 1.00 23.33 28 THR G N 1
ATOM 7639 C CA . THR G 1 28 ? 64.035 64.495 47.328 1.00 23.33 28 THR G CA 1
ATOM 7640 C C . THR G 1 28 ? 64.065 65.781 46.521 1.00 23.33 28 THR G C 1
ATOM 7641 O O . THR G 1 28 ? 64.410 66.835 47.051 1.00 23.33 28 THR G O 1
ATOM 7645 N N . ILE G 1 29 ? 63.695 65.681 45.242 1.00 23.33 29 ILE G N 1
ATOM 7646 C CA . ILE G 1 29 ? 63.629 66.847 44.366 1.00 23.33 29 ILE G CA 1
ATOM 7647 C C . ILE G 1 29 ? 62.159 67.223 44.178 1.00 23.33 29 ILE G C 1
ATOM 7648 O O . ILE G 1 29 ? 61.808 68.400 44.109 1.00 23.33 29 ILE G O 1
ATOM 7653 N N . ILE G 1 30 ? 61.305 66.206 44.098 1.00 23.33 30 ILE G N 1
ATOM 7654 C CA . ILE G 1 30 ? 59.876 66.419 43.922 1.00 23.33 30 ILE G CA 1
ATOM 7655 C C . ILE G 1 30 ? 59.276 67.217 45.075 1.00 23.33 30 ILE G C 1
ATOM 7656 O O . ILE G 1 30 ? 58.516 68.162 44.857 1.00 23.33 30 ILE G O 1
ATOM 7661 N N . GLU G 1 31 ? 59.623 66.830 46.301 1.00 23.33 31 GLU G N 1
ATOM 7662 C CA . GLU G 1 31 ? 59.101 67.485 47.488 1.00 23.33 31 GLU G CA 1
ATOM 7663 C C . GLU G 1 31 ? 59.398 68.968 47.515 1.00 23.33 31 GLU G C 1
ATOM 7664 O O . GLU G 1 31 ? 58.498 69.779 47.669 1.00 23.33 31 GLU G O 1
ATOM 7670 N N . PRO G 1 32 ? 60.668 69.352 47.363 1.00 23.33 32 PRO G N 1
ATOM 7671 C CA . PRO G 1 32 ? 61.013 70.779 47.378 1.00 23.33 32 PRO G CA 1
ATOM 7672 C C . PRO G 1 32 ? 60.206 71.529 46.326 1.00 23.33 32 PRO G C 1
ATOM 7673 O O . PRO G 1 32 ? 59.757 72.651 46.548 1.00 23.33 32 PRO G O 1
ATOM 7677 N N . LEU G 1 33 ? 60.037 70.894 45.169 1.00 23.33 33 LEU G N 1
ATOM 7678 C CA . LEU G 1 33 ? 59.287 71.483 44.074 1.00 23.33 33 LEU G CA 1
ATOM 7679 C C . LEU G 1 33 ? 57.838 71.642 44.483 1.00 23.33 33 LEU G C 1
ATOM 7680 O O . LEU G 1 33 ? 57.312 72.760 44.499 1.00 23.33 33 LEU G O 1
ATOM 7685 N N . LEU G 1 34 ? 57.198 70.522 44.817 1.00 23.33 34 LEU G N 1
ATOM 7686 C CA . LEU G 1 34 ? 55.797 70.525 45.227 1.00 23.33 34 LEU G CA 1
ATOM 7687 C C . LEU G 1 34 ? 55.540 71.548 46.330 1.00 23.33 34 LEU G C 1
ATOM 7688 O O . LEU G 1 34 ? 54.551 72.282 46.300 1.00 23.33 34 LEU G O 1
ATOM 7693 N N . ALA G 1 35 ? 56.448 71.588 47.298 1.00 23.33 35 ALA G N 1
ATOM 7694 C CA . ALA G 1 35 ? 56.349 72.508 48.416 1.00 23.33 35 ALA G CA 1
ATOM 7695 C C . ALA G 1 35 ? 56.265 73.942 47.913 1.00 23.33 35 ALA G C 1
ATOM 7696 O O . ALA G 1 35 ? 55.366 74.692 48.286 1.00 23.33 35 ALA G O 1
ATOM 7698 N N . GLY G 1 36 ? 57.203 74.319 47.052 1.00 23.33 36 GLY G N 1
ATOM 7699 C CA . GLY G 1 36 ? 57.215 75.668 46.524 1.00 23.33 36 GLY G CA 1
ATOM 7700 C C . GLY G 1 36 ? 55.988 76.003 45.712 1.00 23.33 36 GLY G C 1
ATOM 7701 O O . GLY G 1 36 ? 55.437 77.092 45.836 1.00 23.33 36 GLY G O 1
ATOM 7702 N N . THR G 1 37 ? 55.549 75.076 44.872 1.00 23.33 37 THR G N 1
ATOM 7703 C CA . THR G 1 37 ? 54.384 75.362 44.062 1.00 23.33 37 THR G CA 1
ATOM 7704 C C . THR G 1 37 ? 53.130 75.488 44.936 1.00 23.33 37 THR G C 1
ATOM 7705 O O . THR G 1 37 ? 52.339 76.427 44.767 1.00 23.33 37 THR G O 1
ATOM 7709 N N . LYS G 1 38 ? 52.959 74.585 45.896 1.00 23.33 38 LYS G N 1
ATOM 7710 C CA . LYS G 1 38 ? 51.791 74.667 46.771 1.00 23.33 38 LYS G CA 1
ATOM 7711 C C . LYS G 1 38 ? 51.841 75.986 47.573 1.00 23.33 38 LYS G C 1
ATOM 7712 O O . LYS G 1 38 ? 50.833 76.685 47.728 1.00 23.33 38 LYS G O 1
ATOM 7718 N N . ALA G 1 39 ? 53.030 76.320 48.066 1.00 23.33 39 ALA G N 1
ATOM 7719 C CA . ALA G 1 39 ? 53.233 77.544 48.822 1.00 23.33 39 ALA G CA 1
ATOM 7720 C C . ALA G 1 39 ? 52.667 78.737 48.049 1.00 23.33 39 ALA G C 1
ATOM 7721 O O . ALA G 1 39 ? 51.713 79.376 48.494 1.00 23.33 39 ALA G O 1
ATOM 7723 N N . LYS G 1 40 ? 53.252 79.030 46.887 1.00 23.33 40 LYS G N 1
ATOM 7724 C CA . LYS G 1 40 ? 52.795 80.143 46.075 1.00 23.33 40 LYS G CA 1
ATOM 7725 C C . LYS G 1 40 ? 51.304 80.085 45.740 1.00 23.33 40 LYS G C 1
ATOM 7726 O O . LYS G 1 40 ? 50.675 81.121 45.510 1.00 23.33 40 LYS G O 1
ATOM 7732 N N . LEU G 1 41 ? 50.727 78.887 45.701 1.00 23.33 41 LEU G N 1
ATOM 7733 C CA . LEU G 1 41 ? 49.303 78.791 45.421 1.00 23.33 41 LEU G CA 1
ATOM 7734 C C . LEU G 1 41 ? 48.554 79.482 46.559 1.00 23.33 41 LEU G C 1
ATOM 7735 O O . LEU G 1 41 ? 47.772 80.411 46.336 1.00 23.33 41 LEU G O 1
ATOM 7740 N N . LEU G 1 42 ? 48.804 79.026 47.782 1.00 23.33 42 LEU G N 1
ATOM 7741 C CA . LEU G 1 42 ? 48.160 79.608 48.956 1.00 23.33 42 LEU G CA 1
ATOM 7742 C C . LEU G 1 42 ? 48.488 81.087 48.958 1.00 23.33 42 LEU G C 1
ATOM 7743 O O . LEU G 1 42 ? 47.617 81.931 49.136 1.00 23.33 42 LEU G O 1
ATOM 7748 N N . ALA G 1 43 ? 49.759 81.392 48.735 1.00 23.33 43 ALA G N 1
ATOM 7749 C CA . ALA G 1 43 ? 50.227 82.768 48.717 1.00 23.33 43 ALA G CA 1
ATOM 7750 C C . ALA G 1 43 ? 49.377 83.631 47.801 1.00 23.33 43 ALA G C 1
ATOM 7751 O O . ALA G 1 43 ? 49.321 84.852 47.946 1.00 23.33 43 ALA G O 1
ATOM 7753 N N . CYS G 1 44 ? 48.714 82.999 46.846 1.00 23.33 44 CYS G N 1
ATOM 7754 C CA . CYS G 1 44 ? 47.887 83.754 45.921 1.00 23.33 44 CYS G CA 1
ATOM 7755 C C . CYS G 1 44 ? 46.425 83.718 46.312 1.00 23.33 44 CYS G C 1
ATOM 7756 O O . CYS G 1 44 ? 45.577 84.212 45.586 1.00 23.33 44 CYS G O 1
ATOM 7759 N N . GLY G 1 45 ? 46.122 83.131 47.461 1.00 23.33 45 GLY G N 1
ATOM 7760 C CA . GLY G 1 45 ? 44.739 83.088 47.896 1.00 23.33 45 GLY G CA 1
ATOM 7761 C C . GLY G 1 45 ? 43.988 81.815 47.561 1.00 23.33 45 GLY G C 1
ATOM 7762 O O . GLY G 1 45 ? 42.793 81.702 47.840 1.00 23.33 45 GLY G O 1
ATOM 7763 N N . VAL G 1 46 ? 44.662 80.850 46.953 1.00 23.33 46 VAL G N 1
ATOM 7764 C CA . VAL G 1 46 ? 43.976 79.618 46.627 1.00 23.33 46 VAL G CA 1
ATOM 7765 C C . VAL G 1 46 ? 43.671 78.952 47.961 1.00 23.33 46 VAL G C 1
ATOM 7766 O O . VAL G 1 46 ? 44.550 78.825 48.804 1.00 23.33 46 VAL G O 1
ATOM 7770 N N . LYS G 1 47 ? 42.428 78.543 48.172 1.00 23.33 47 LYS G N 1
ATOM 7771 C CA . LYS G 1 47 ? 42.082 77.909 49.433 1.00 23.33 47 LYS G CA 1
ATOM 7772 C C . LYS G 1 47 ? 42.688 76.525 49.542 1.00 23.33 47 LYS G C 1
ATOM 7773 O O . LYS G 1 47 ? 42.581 75.716 48.626 1.00 23.33 47 LYS G O 1
ATOM 7779 N N . GLU G 1 48 ? 43.323 76.264 50.679 1.00 23.33 48 GLU G N 1
ATOM 7780 C CA . GLU G 1 48 ? 43.951 74.977 50.941 1.00 23.33 48 GLU G CA 1
ATOM 7781 C C . GLU G 1 48 ? 43.082 73.812 50.496 1.00 23.33 48 GLU G C 1
ATOM 7782 O O . GLU G 1 48 ? 43.584 72.844 49.930 1.00 23.33 48 GLU G O 1
ATOM 7788 N N . SER G 1 49 ? 41.782 73.906 50.751 1.00 23.33 49 SER G N 1
ATOM 7789 C CA . SER G 1 49 ? 40.864 72.831 50.389 1.00 23.33 49 SER G CA 1
ATOM 7790 C C . SER G 1 49 ? 40.583 72.755 48.890 1.00 23.33 49 SER G C 1
ATOM 7791 O O . SER G 1 49 ? 40.026 71.762 48.417 1.00 23.33 49 SER G O 1
ATOM 7794 N N . ASN G 1 50 ? 40.940 73.801 48.144 1.00 23.33 50 ASN G N 1
ATOM 7795 C CA . ASN G 1 50 ? 40.716 73.789 46.700 1.00 23.33 50 ASN G CA 1
ATOM 7796 C C . ASN G 1 50 ? 41.944 73.358 45.919 1.00 23.33 50 ASN G C 1
ATOM 7797 O O . ASN G 1 50 ? 41.990 73.507 44.701 1.00 23.33 50 ASN G O 1
ATOM 7802 N N . ILE G 1 51 ? 42.936 72.836 46.630 1.00 23.33 51 ILE G N 1
ATOM 7803 C CA . ILE G 1 51 ? 44.160 72.355 46.015 1.00 23.33 51 ILE G CA 1
ATOM 7804 C C . ILE G 1 51 ? 44.199 70.841 46.162 1.00 23.33 51 ILE G C 1
ATOM 7805 O O . ILE G 1 51 ? 44.392 70.328 47.259 1.00 23.33 51 ILE G O 1
ATOM 7810 N N . VAL G 1 52 ? 43.985 70.127 45.067 1.00 23.33 52 VAL G N 1
ATOM 7811 C CA . VAL G 1 52 ? 44.016 68.674 45.102 1.00 23.33 52 VAL G CA 1
ATOM 7812 C C . VAL G 1 52 ? 45.416 68.250 44.697 1.00 23.33 52 VAL G C 1
ATOM 7813 O O . VAL G 1 52 ? 45.984 68.817 43.762 1.00 23.33 52 VAL G O 1
ATOM 7817 N N . VAL G 1 53 ? 45.972 67.262 45.391 1.00 23.33 53 VAL G N 1
ATOM 7818 C CA . VAL G 1 53 ? 47.320 66.801 45.087 1.00 23.33 53 VAL G CA 1
ATOM 7819 C C . VAL G 1 53 ? 47.441 65.286 45.113 1.00 23.33 53 VAL G C 1
ATOM 7820 O O . VAL G 1 53 ? 47.388 64.668 46.172 1.00 23.33 53 VAL G O 1
ATOM 7824 N N . GLN G 1 54 ? 47.613 64.682 43.949 1.00 23.33 54 GLN G N 1
ATOM 7825 C CA . GLN G 1 54 ? 47.750 63.237 43.898 1.00 23.33 54 GLN G CA 1
ATOM 7826 C C . GLN G 1 54 ? 49.101 62.902 43.291 1.00 23.33 54 GLN G C 1
ATOM 7827 O O . GLN G 1 54 ? 49.732 63.758 42.664 1.00 23.33 54 GLN G O 1
ATOM 7833 N N . SER G 1 55 ? 49.552 61.665 43.466 1.00 23.33 55 SER G N 1
ATOM 7834 C CA . SER G 1 55 ? 50.837 61.280 42.911 1.00 23.33 55 SER G CA 1
ATOM 7835 C C . SER G 1 55 ? 50.741 60.052 42.024 1.00 23.33 55 SER G C 1
ATOM 7836 O O . SER G 1 55 ? 49.710 59.398 41.969 1.00 23.33 55 SER G O 1
ATOM 7839 N N . VAL G 1 56 ? 51.831 59.769 41.322 1.00 23.33 56 VAL G N 1
ATOM 7840 C CA . VAL G 1 56 ? 51.930 58.619 40.439 1.00 23.33 56 VAL G CA 1
ATOM 7841 C C . VAL G 1 56 ? 53.381 58.170 40.523 1.00 23.33 56 VAL G C 1
ATOM 7842 O O . VAL G 1 56 ? 54.248 58.933 40.960 1.00 23.33 56 VAL G O 1
ATOM 7846 N N . PRO G 1 57 ? 53.673 56.929 40.118 1.00 23.33 57 PRO G N 1
ATOM 7847 C CA . PRO G 1 57 ? 55.058 56.470 40.190 1.00 23.33 57 PRO G CA 1
ATOM 7848 C C . PRO G 1 57 ? 56.056 57.273 39.353 1.00 23.33 57 PRO G C 1
ATOM 7849 O O . PRO G 1 57 ? 56.951 57.900 39.904 1.00 23.33 57 PRO G O 1
ATOM 7853 N N . GLY G 1 58 ? 55.899 57.268 38.030 1.00 23.33 58 GLY G N 1
ATOM 7854 C CA . GLY G 1 58 ? 56.821 58.006 37.181 1.00 23.33 58 GLY G CA 1
ATOM 7855 C C . GLY G 1 58 ? 56.189 59.103 36.338 1.00 23.33 58 GLY G C 1
ATOM 7856 O O . GLY G 1 58 ? 54.969 59.281 36.352 1.00 23.33 58 GLY G O 1
ATOM 7857 N N . SER G 1 59 ? 57.021 59.837 35.596 1.00 23.33 59 SER G N 1
ATOM 7858 C CA . SER G 1 59 ? 56.544 60.924 34.744 1.00 23.33 59 SER G CA 1
ATOM 7859 C C . SER G 1 59 ? 55.624 60.444 33.636 1.00 23.33 59 SER G C 1
ATOM 7860 O O . SER G 1 59 ? 54.745 61.182 33.198 1.00 23.33 59 SER G O 1
ATOM 7863 N N . TRP G 1 60 ? 55.837 59.212 33.175 1.00 23.33 60 TRP G N 1
ATOM 7864 C CA . TRP G 1 60 ? 55.024 58.642 32.113 1.00 23.33 60 TRP G CA 1
ATOM 7865 C C . TRP G 1 60 ? 53.562 58.657 32.512 1.00 23.33 60 TRP G C 1
ATOM 7866 O O . TRP G 1 60 ? 52.675 58.804 31.668 1.00 23.33 60 TRP G O 1
ATOM 7877 N N . GLU G 1 61 ? 53.318 58.517 33.809 1.00 23.33 61 GLU G N 1
ATOM 7878 C CA . GLU G 1 61 ? 51.962 58.504 34.341 1.00 23.33 61 GLU G CA 1
ATOM 7879 C C . GLU G 1 61 ? 51.361 59.897 34.435 1.00 23.33 61 GLU G C 1
ATOM 7880 O O . GLU G 1 61 ? 50.150 60.056 34.538 1.00 23.33 61 GLU G O 1
ATOM 7886 N N . LEU G 1 62 ? 52.217 60.907 34.396 1.00 23.33 62 LEU G N 1
ATOM 7887 C CA . LEU G 1 62 ? 51.770 62.283 34.516 1.00 23.33 62 LEU G CA 1
ATOM 7888 C C . LEU G 1 62 ? 50.632 62.663 33.586 1.00 23.33 62 LEU G C 1
ATOM 7889 O O . LEU G 1 62 ? 49.553 63.011 34.050 1.00 23.33 62 LEU G O 1
ATOM 7894 N N . PRO G 1 63 ? 50.838 62.594 32.265 1.00 23.33 63 PRO G N 1
ATOM 7895 C CA . PRO G 1 63 ? 49.731 62.968 31.384 1.00 23.33 63 PRO G CA 1
ATOM 7896 C C . PRO G 1 63 ? 48.425 62.193 31.578 1.00 23.33 63 PRO G C 1
ATOM 7897 O O . PRO G 1 63 ? 47.360 62.800 31.668 1.00 23.33 63 PRO G O 1
ATOM 7901 N N . ILE G 1 64 ? 48.488 60.867 31.647 1.00 23.33 64 ILE G N 1
ATOM 7902 C CA . ILE G 1 64 ? 47.265 60.087 31.831 1.00 23.33 64 ILE G CA 1
ATOM 7903 C C . ILE G 1 64 ? 46.602 60.456 33.151 1.00 23.33 64 ILE G C 1
ATOM 7904 O O . ILE G 1 64 ? 45.395 60.628 33.215 1.00 23.33 64 ILE G O 1
ATOM 7909 N N . ALA G 1 65 ? 47.404 60.599 34.199 1.00 23.33 65 ALA G N 1
ATOM 7910 C CA . ALA G 1 65 ? 46.897 60.964 35.515 1.00 23.33 65 ALA G CA 1
ATOM 7911 C C . ALA G 1 65 ? 46.241 62.337 35.489 1.00 23.33 65 ALA G C 1
ATOM 7912 O O . ALA G 1 65 ? 45.171 62.527 36.050 1.00 23.33 65 ALA G O 1
ATOM 7914 N N . VAL G 1 66 ? 46.879 63.304 34.844 1.00 23.33 66 VAL G N 1
ATOM 7915 C CA . VAL G 1 66 ? 46.298 64.639 34.774 1.00 23.33 66 VAL G CA 1
ATOM 7916 C C . VAL G 1 66 ? 44.985 64.633 33.988 1.00 23.33 66 VAL G C 1
ATOM 7917 O O . VAL G 1 66 ? 44.013 65.286 34.379 1.00 23.33 66 VAL G O 1
ATOM 7921 N N . GLN G 1 67 ? 44.955 63.887 32.888 1.00 23.33 67 GLN G N 1
ATOM 7922 C CA . GLN G 1 67 ? 43.762 63.808 32.057 1.00 23.33 67 GLN G CA 1
ATOM 7923 C C . GLN G 1 67 ? 42.580 63.262 32.840 1.00 23.33 67 GLN G C 1
ATOM 7924 O O . GLN G 1 67 ? 41.464 63.775 32.731 1.00 23.33 67 GLN G O 1
ATOM 7930 N N . ARG G 1 68 ? 42.836 62.211 33.618 1.00 23.33 68 ARG G N 1
ATOM 7931 C CA . ARG G 1 68 ? 41.811 61.562 34.421 1.00 23.33 68 ARG G CA 1
ATOM 7932 C C . ARG G 1 68 ? 41.418 62.358 35.655 1.00 23.33 68 ARG G C 1
ATOM 7933 O O . ARG G 1 68 ? 40.252 62.365 36.044 1.00 23.33 68 ARG G O 1
ATOM 7941 N N . LEU G 1 69 ? 42.385 63.018 36.283 1.00 23.33 69 LEU G N 1
ATOM 7942 C CA . LEU G 1 69 ? 42.085 63.799 37.472 1.00 23.33 69 LEU G CA 1
ATOM 7943 C C . LEU G 1 69 ? 41.059 64.832 37.063 1.00 23.33 69 LEU G C 1
ATOM 7944 O O . LEU G 1 69 ? 40.006 64.950 37.674 1.00 23.33 69 LEU G O 1
ATOM 7949 N N . TYR G 1 70 ? 41.365 65.579 36.011 1.00 23.33 70 TYR G N 1
ATOM 7950 C CA . TYR G 1 70 ? 40.444 66.601 35.526 1.00 23.33 70 TYR G CA 1
ATOM 7951 C C . TYR G 1 70 ? 39.110 65.953 35.180 1.00 23.33 70 TYR G C 1
ATOM 7952 O O . TYR G 1 70 ? 38.037 66.431 35.554 1.00 23.33 70 TYR G O 1
ATOM 7961 N N . SER G 1 71 ? 39.199 64.859 34.443 1.00 23.33 71 SER G N 1
ATOM 7962 C CA . SER G 1 71 ? 38.027 64.121 34.031 1.00 23.33 71 SER G CA 1
ATOM 7963 C C . SER G 1 71 ? 37.113 63.904 35.230 1.00 23.33 71 SER G C 1
ATOM 7964 O O . SER G 1 71 ? 35.909 64.137 35.149 1.00 23.33 71 SER G O 1
ATOM 7967 N N . ALA G 1 72 ? 37.698 63.466 36.343 1.00 23.33 72 ALA G N 1
ATOM 7968 C CA . ALA G 1 72 ? 36.939 63.203 37.556 1.00 23.33 72 ALA G CA 1
ATOM 7969 C C . ALA G 1 72 ? 36.282 64.473 38.078 1.00 23.33 72 ALA G C 1
ATOM 7970 O O . ALA G 1 72 ? 35.076 64.491 38.313 1.00 23.33 72 ALA G O 1
ATOM 7972 N N . SER G 1 73 ? 37.068 65.531 38.252 1.00 23.33 73 SER G N 1
ATOM 7973 C CA . SER G 1 73 ? 36.533 66.790 38.748 1.00 23.33 73 SER G CA 1
ATOM 7974 C C . SER G 1 73 ? 35.282 67.223 37.983 1.00 23.33 73 SER G C 1
ATOM 7975 O O . SER G 1 73 ? 34.429 67.926 38.520 1.00 23.33 73 SER G O 1
ATOM 7978 N N . GLN G 1 74 ? 35.180 66.808 36.727 1.00 23.33 74 GLN G N 1
ATOM 7979 C CA . GLN G 1 74 ? 34.025 67.156 35.905 1.00 23.33 74 GLN G CA 1
ATOM 7980 C C . GLN G 1 74 ? 32.773 66.405 36.333 1.00 23.33 74 GLN G C 1
ATOM 7981 O O . GLN G 1 74 ? 31.684 66.988 36.416 1.00 23.33 74 GLN G O 1
ATOM 7987 N N . LEU G 1 75 ? 32.926 65.109 36.588 1.00 23.33 75 LEU G N 1
ATOM 7988 C CA . LEU G 1 75 ? 31.804 64.288 37.013 1.00 23.33 75 LEU G CA 1
ATOM 7989 C C . LEU G 1 75 ? 31.162 64.850 38.296 1.00 23.33 75 LEU G C 1
ATOM 7990 O O . LEU G 1 75 ? 29.989 64.606 38.576 1.00 23.33 75 LEU G O 1
ATOM 7995 N N . GLN G 1 76 ? 31.924 65.623 39.061 1.00 23.33 76 GLN G N 1
ATOM 7996 C CA . GLN G 1 76 ? 31.409 66.189 40.294 1.00 23.33 76 GLN G CA 1
ATOM 7997 C C . GLN G 1 76 ? 30.468 67.385 40.023 1.00 23.33 76 GLN G C 1
ATOM 7998 O O . GLN G 1 76 ? 29.421 67.519 40.716 1.00 23.33 76 GLN G O 1
ATOM 8004 N N . SER G 1 107 ? 37.312 72.018 46.744 1.00 23.33 107 SER G N 1
ATOM 8005 C CA . SER G 1 107 ? 35.987 71.315 46.879 1.00 23.33 107 SER G CA 1
ATOM 8006 C C . SER G 1 107 ? 35.059 71.507 45.657 1.00 23.33 107 SER G C 1
ATOM 8007 O O . SER G 1 107 ? 34.655 72.638 45.328 1.00 23.33 107 SER G O 1
ATOM 8010 N N . THR G 1 108 ? 34.752 70.376 45.011 1.00 23.33 108 THR G N 1
ATOM 8011 C CA . THR G 1 108 ? 33.896 70.263 43.823 1.00 23.33 108 THR G CA 1
ATOM 8012 C C . THR G 1 108 ? 34.104 71.293 42.718 1.00 23.33 108 THR G C 1
ATOM 8013 O O . THR G 1 108 ? 34.588 72.405 42.958 1.00 23.33 108 THR G O 1
ATOM 8017 N N . GLY G 1 109 ? 33.714 70.909 41.500 1.00 23.33 109 GLY G N 1
ATOM 8018 C CA . GLY G 1 109 ? 33.859 71.790 40.352 1.00 23.33 109 GLY G CA 1
ATOM 8019 C C . GLY G 1 109 ? 35.123 71.462 39.580 1.00 23.33 109 GLY G C 1
ATOM 8020 O O . GLY G 1 109 ? 36.204 71.334 40.170 1.00 23.33 109 GLY G O 1
ATOM 8021 N N . PRO G 1 110 ? 35.029 71.314 38.252 1.00 23.33 110 PRO G N 1
ATOM 8022 C CA . PRO G 1 110 ? 36.217 70.996 37.454 1.00 23.33 110 PRO G CA 1
ATOM 8023 C C . PRO G 1 110 ? 37.337 71.995 37.722 1.00 23.33 110 PRO G C 1
ATOM 8024 O O . PRO G 1 110 ? 37.086 73.203 37.825 1.00 23.33 110 PRO G O 1
ATOM 8028 N N . PHE G 1 111 ? 38.563 71.485 37.843 1.00 23.33 111 PHE G N 1
ATOM 8029 C CA . PHE G 1 111 ? 39.727 72.324 38.106 1.00 23.33 111 PHE G CA 1
ATOM 8030 C C . PHE G 1 111 ? 39.874 73.408 37.061 1.00 23.33 111 PHE G C 1
ATOM 8031 O O . PHE G 1 111 ? 39.523 73.217 35.893 1.00 23.33 111 PHE G O 1
ATOM 8039 N N . ASP G 1 112 ? 40.410 74.546 37.488 1.00 23.33 112 ASP G N 1
ATOM 8040 C CA . ASP G 1 112 ? 40.601 75.679 36.599 1.00 23.33 112 ASP G CA 1
ATOM 8041 C C . ASP G 1 112 ? 41.981 75.645 35.970 1.00 23.33 112 ASP G C 1
ATOM 8042 O O . ASP G 1 112 ? 42.224 76.292 34.951 1.00 23.33 112 ASP G O 1
ATOM 8047 N N . ALA G 1 113 ? 42.881 74.887 36.586 1.00 23.33 113 ALA G N 1
ATOM 8048 C CA . ALA G 1 113 ? 44.234 74.738 36.080 1.00 23.33 113 ALA G CA 1
ATOM 8049 C C . ALA G 1 113 ? 44.849 73.494 36.697 1.00 23.33 113 ALA G C 1
ATOM 8050 O O . ALA G 1 113 ? 44.480 73.084 37.797 1.00 23.33 113 ALA G O 1
ATOM 8052 N N . LEU G 1 114 ? 45.787 72.894 35.980 1.00 23.33 114 LEU G N 1
ATOM 8053 C CA . LEU G 1 114 ? 46.449 71.691 36.446 1.00 23.33 114 LEU G CA 1
ATOM 8054 C C . LEU G 1 114 ? 47.957 71.866 36.415 1.00 23.33 114 LEU G C 1
ATOM 8055 O O . LEU G 1 114 ? 48.472 72.665 35.651 1.00 23.33 114 LEU G O 1
ATOM 8060 N N . ILE G 1 115 ? 48.662 71.127 37.259 1.00 23.33 115 ILE G N 1
ATOM 8061 C CA . ILE G 1 115 ? 50.112 71.216 37.303 1.00 23.33 115 ILE G CA 1
ATOM 8062 C C . ILE G 1 115 ? 50.693 69.816 37.309 1.00 23.33 115 ILE G C 1
ATOM 8063 O O . ILE G 1 115 ? 50.296 68.985 38.128 1.00 23.33 115 ILE G O 1
ATOM 8068 N N . ALA G 1 116 ? 51.624 69.551 36.401 1.00 23.33 116 ALA G N 1
ATOM 8069 C CA . ALA G 1 116 ? 52.258 68.245 36.339 1.00 23.33 116 ALA G CA 1
ATOM 8070 C C . ALA G 1 116 ? 53.696 68.410 36.812 1.00 23.33 116 ALA G C 1
ATOM 8071 O O . ALA G 1 116 ? 54.462 69.192 36.225 1.00 23.33 116 ALA G O 1
ATOM 8073 N N . ILE G 1 117 ? 54.065 67.702 37.880 1.00 23.33 117 ILE G N 1
ATOM 8074 C CA . ILE G 1 117 ? 55.425 67.799 38.403 1.00 23.33 117 ILE G CA 1
ATOM 8075 C C . ILE G 1 117 ? 56.147 66.470 38.261 1.00 23.33 117 ILE G C 1
ATOM 8076 O O . ILE G 1 117 ? 55.667 65.428 38.722 1.00 23.33 117 ILE G O 1
ATOM 8081 N N . GLY G 1 118 ? 57.298 66.508 37.600 1.00 23.33 118 GLY G N 1
ATOM 8082 C CA . GLY G 1 118 ? 58.064 65.293 37.404 1.00 23.33 118 GLY G CA 1
ATOM 8083 C C . GLY G 1 118 ? 59.523 65.655 37.313 1.00 23.33 118 GLY G C 1
ATOM 8084 O O . GLY G 1 118 ? 59.849 66.818 37.061 1.00 23.33 118 GLY G O 1
ATOM 8085 N N . VAL G 1 119 ? 60.399 64.675 37.525 1.00 23.33 119 VAL G N 1
ATOM 8086 C CA . VAL G 1 119 ? 61.836 64.923 37.456 1.00 23.33 119 VAL G CA 1
ATOM 8087 C C . VAL G 1 119 ? 62.548 63.816 36.695 1.00 23.33 119 VAL G C 1
ATOM 8088 O O . VAL G 1 119 ? 62.739 62.725 37.223 1.00 23.33 119 VAL G O 1
ATOM 8092 N N . LEU G 1 120 ? 62.911 64.093 35.444 1.00 23.33 120 LEU G N 1
ATOM 8093 C CA . LEU G 1 120 ? 63.623 63.121 34.624 1.00 23.33 120 LEU G CA 1
ATOM 8094 C C . LEU G 1 120 ? 65.107 63.446 34.679 1.00 23.33 120 LEU G C 1
ATOM 8095 O O . LEU G 1 120 ? 65.497 64.606 34.574 1.00 23.33 120 LEU G O 1
ATOM 8100 N N . ILE G 1 121 ? 65.936 62.426 34.840 1.00 23.33 121 ILE G N 1
ATOM 8101 C CA . ILE G 1 121 ? 67.375 62.626 34.871 1.00 23.33 121 ILE G CA 1
ATOM 8102 C C . ILE G 1 121 ? 68.015 61.610 33.940 1.00 23.33 121 ILE G C 1
ATOM 8103 O O . ILE G 1 121 ? 67.721 60.431 34.027 1.00 23.33 121 ILE G O 1
ATOM 8108 N N . LYS G 1 122 ? 68.883 62.072 33.047 1.00 23.33 122 LYS G N 1
ATOM 8109 C CA . LYS G 1 122 ? 69.563 61.196 32.097 1.00 23.33 122 LYS G CA 1
ATOM 8110 C C . LYS G 1 122 ? 70.193 59.979 32.756 1.00 23.33 122 LYS G C 1
ATOM 8111 O O . LYS G 1 122 ? 70.914 60.098 33.739 1.00 23.33 122 LYS G O 1
ATOM 8117 N N . GLY G 1 123 ? 69.923 58.806 32.196 1.00 23.33 123 GLY G N 1
ATOM 8118 C CA . GLY G 1 123 ? 70.498 57.590 32.729 1.00 23.33 123 GLY G CA 1
ATOM 8119 C C . GLY G 1 123 ? 71.650 57.175 31.835 1.00 23.33 123 GLY G C 1
ATOM 8120 O O . GLY G 1 123 ? 72.360 58.022 31.292 1.00 23.33 123 GLY G O 1
ATOM 8121 N N . GLU G 1 124 ? 71.844 55.875 31.665 1.00 23.33 124 GLU G N 1
ATOM 8122 C CA . GLU G 1 124 ? 72.923 55.402 30.819 1.00 23.33 124 GLU G CA 1
ATOM 8123 C C . GLU G 1 124 ? 72.358 55.130 29.441 1.00 23.33 124 GLU G C 1
ATOM 8124 O O . GLU G 1 124 ? 73.094 55.095 28.459 1.00 23.33 124 GLU G O 1
ATOM 8130 N N . THR G 1 125 ? 71.046 54.942 29.373 1.00 23.33 125 THR G N 1
ATOM 8131 C CA . THR G 1 125 ? 70.393 54.646 28.102 1.00 23.33 125 THR G CA 1
ATOM 8132 C C . THR G 1 125 ? 69.557 55.802 27.578 1.00 23.33 125 THR G C 1
ATOM 8133 O O . THR G 1 125 ? 69.538 56.877 28.172 1.00 23.33 125 THR G O 1
ATOM 8137 N N . MET G 1 126 ? 68.856 55.559 26.475 1.00 23.33 126 MET G N 1
ATOM 8138 C CA . MET G 1 126 ? 68.012 56.563 25.848 1.00 23.33 126 MET G CA 1
ATOM 8139 C C . MET G 1 126 ? 66.635 56.638 26.482 1.00 23.33 126 MET G C 1
ATOM 8140 O O . MET G 1 126 ? 65.760 57.361 26.011 1.00 23.33 126 MET G O 1
ATOM 8145 N N . HIS G 1 127 ? 66.446 55.881 27.555 1.00 23.33 127 HIS G N 1
ATOM 8146 C CA . HIS G 1 127 ? 65.186 55.859 28.285 1.00 23.33 127 HIS G CA 1
ATOM 8147 C C . HIS G 1 127 ? 64.760 57.281 28.600 1.00 23.33 127 HIS G C 1
ATOM 8148 O O . HIS G 1 127 ? 63.619 57.661 28.380 1.00 23.33 127 HIS G O 1
ATOM 8155 N N . PHE G 1 128 ? 65.701 58.057 29.126 1.00 23.33 128 PHE G N 1
ATOM 8156 C CA . PHE G 1 128 ? 65.465 59.446 29.498 1.00 23.33 128 PHE G CA 1
ATOM 8157 C C . PHE G 1 128 ? 64.794 60.236 28.398 1.00 23.33 128 PHE G C 1
ATOM 8158 O O . PHE G 1 128 ? 63.724 60.815 28.598 1.00 23.33 128 PHE G O 1
ATOM 8166 N N . GLU G 1 129 ? 65.426 60.264 27.232 1.00 23.33 129 GLU G N 1
ATOM 8167 C CA . GLU G 1 129 ? 64.876 61.009 26.115 1.00 23.33 129 GLU G CA 1
ATOM 8168 C C . GLU G 1 129 ? 63.536 60.511 25.575 1.00 23.33 129 GLU G C 1
ATOM 8169 O O . GLU G 1 129 ? 62.686 61.313 25.232 1.00 23.33 129 GLU G O 1
ATOM 8175 N N . TYR G 1 130 ? 63.320 59.209 25.499 1.00 23.33 130 TYR G N 1
ATOM 8176 C CA . TYR G 1 130 ? 62.046 58.740 24.984 1.00 23.33 130 TYR G CA 1
ATOM 8177 C C . TYR G 1 130 ? 60.872 59.016 25.910 1.00 23.33 130 TYR G C 1
ATOM 8178 O O . TYR G 1 130 ? 59.738 59.181 25.465 1.00 23.33 130 TYR G O 1
ATOM 8187 N N . ILE G 1 131 ? 61.147 59.090 27.203 1.00 23.33 131 ILE G N 1
ATOM 8188 C CA . ILE G 1 131 ? 60.101 59.360 28.164 1.00 23.33 131 ILE G CA 1
ATOM 8189 C C . ILE G 1 131 ? 59.832 60.845 28.241 1.00 23.33 131 ILE G C 1
ATOM 8190 O O . ILE G 1 131 ? 58.680 61.272 28.297 1.00 23.33 131 ILE G O 1
ATOM 8195 N N . ALA G 1 132 ? 60.898 61.637 28.234 1.00 23.33 132 ALA G N 1
ATOM 8196 C CA . ALA G 1 132 ? 60.765 63.087 28.299 1.00 23.33 132 ALA G CA 1
ATOM 8197 C C . ALA G 1 132 ? 59.964 63.630 27.114 1.00 23.33 132 ALA G C 1
ATOM 8198 O O . ALA G 1 132 ? 59.060 64.438 27.281 1.00 23.33 132 ALA G O 1
ATOM 8200 N N . ASP G 1 133 ? 60.290 63.168 25.916 1.00 23.33 133 ASP G N 1
ATOM 8201 C CA . ASP G 1 133 ? 59.610 63.625 24.717 1.00 23.33 133 ASP G CA 1
ATOM 8202 C C . ASP G 1 133 ? 58.136 63.258 24.694 1.00 23.33 133 ASP G C 1
ATOM 8203 O O . ASP G 1 133 ? 57.309 64.056 24.263 1.00 23.33 133 ASP G O 1
ATOM 8208 N N . SER G 1 134 ? 57.805 62.051 25.153 1.00 23.33 134 SER G N 1
ATOM 8209 C CA . SER G 1 134 ? 56.414 61.598 25.167 1.00 23.33 134 SER G CA 1
ATOM 8210 C C . SER G 1 134 ? 55.613 62.240 26.281 1.00 23.33 134 SER G C 1
ATOM 8211 O O . SER G 1 134 ? 54.458 62.605 26.084 1.00 23.33 134 SER G O 1
ATOM 8214 N N . VAL G 1 135 ? 56.219 62.386 27.451 1.00 23.33 135 VAL G N 1
ATOM 8215 C CA . VAL G 1 135 ? 55.518 63.007 28.555 1.00 23.33 135 VAL G CA 1
ATOM 8216 C C . VAL G 1 135 ? 55.262 64.455 28.178 1.00 23.33 135 VAL G C 1
ATOM 8217 O O . VAL G 1 135 ? 54.203 65.006 28.478 1.00 23.33 135 VAL G O 1
ATOM 8221 N N . SER G 1 136 ? 56.228 65.068 27.503 1.00 23.33 136 SER G N 1
ATOM 8222 C CA . SER G 1 136 ? 56.086 66.456 27.086 1.00 23.33 136 SER G CA 1
ATOM 8223 C C . SER G 1 136 ? 54.911 66.620 26.137 1.00 23.33 136 SER G C 1
ATOM 8224 O O . SER G 1 136 ? 54.015 67.407 26.386 1.00 23.33 136 SER G O 1
ATOM 8227 N N . HIS G 1 137 ? 54.914 65.881 25.041 1.00 23.33 137 HIS G N 1
ATOM 8228 C CA . HIS G 1 137 ? 53.814 65.969 24.108 1.00 23.33 137 HIS G CA 1
ATOM 8229 C C . HIS G 1 137 ? 52.528 65.522 24.781 1.00 23.33 137 HIS G C 1
ATOM 8230 O O . HIS G 1 137 ? 51.465 66.088 24.539 1.00 23.33 137 HIS G O 1
ATOM 8237 N N . GLY G 1 138 ? 52.623 64.505 25.627 1.00 23.33 138 GLY G N 1
ATOM 8238 C CA . GLY G 1 138 ? 51.447 64.029 26.324 1.00 23.33 138 GLY G CA 1
ATOM 8239 C C . GLY G 1 138 ? 50.755 65.138 27.090 1.00 23.33 138 GLY G C 1
ATOM 8240 O O . GLY G 1 138 ? 49.544 65.316 26.972 1.00 23.33 138 GLY G O 1
ATOM 8241 N N . LEU G 1 139 ? 51.522 65.891 27.873 1.00 23.33 139 LEU G N 1
ATOM 8242 C CA . LEU G 1 139 ? 50.957 66.988 28.649 1.00 23.33 139 LEU G CA 1
ATOM 8243 C C . LEU G 1 139 ? 50.428 68.087 27.750 1.00 23.33 139 LEU G C 1
ATOM 8244 O O . LEU G 1 139 ? 49.354 68.616 27.989 1.00 23.33 139 LEU G O 1
ATOM 8249 N N . MET G 1 140 ? 51.180 68.421 26.708 1.00 23.33 140 MET G N 1
ATOM 8250 C CA . MET G 1 140 ? 50.757 69.451 25.769 1.00 23.33 140 MET G CA 1
ATOM 8251 C C . MET G 1 140 ? 49.424 69.050 25.189 1.00 23.33 140 MET G C 1
ATOM 8252 O O . MET G 1 140 ? 48.579 69.890 24.946 1.00 23.33 140 MET G O 1
ATOM 8257 N N . ARG G 1 141 ? 49.235 67.756 24.975 1.00 23.33 141 ARG G N 1
ATOM 8258 C CA . ARG G 1 141 ? 47.986 67.275 24.413 1.00 23.33 141 ARG G CA 1
ATOM 8259 C C . ARG G 1 141 ? 46.830 67.393 25.379 1.00 23.33 141 ARG G C 1
ATOM 8260 O O . ARG G 1 141 ? 45.790 67.949 25.043 1.00 23.33 141 ARG G O 1
ATOM 8268 N N . VAL G 1 142 ? 47.000 66.851 26.576 1.00 23.33 142 VAL G N 1
ATOM 8269 C CA . VAL G 1 142 ? 45.946 66.912 27.582 1.00 23.33 142 VAL G CA 1
ATOM 8270 C C . VAL G 1 142 ? 45.479 68.342 27.733 1.00 23.33 142 VAL G C 1
ATOM 8271 O O . VAL G 1 142 ? 44.299 68.605 27.915 1.00 23.33 142 VAL G O 1
ATOM 8275 N N . GLN G 1 143 ? 46.434 69.257 27.636 1.00 23.33 143 GLN G N 1
ATOM 8276 C CA . GLN G 1 143 ? 46.187 70.684 27.752 1.00 23.33 143 GLN G CA 1
ATOM 8277 C C . GLN G 1 143 ? 45.227 71.153 26.653 1.00 23.33 143 GLN G C 1
ATOM 8278 O O . GLN G 1 143 ? 44.143 71.664 26.934 1.00 23.33 143 GLN G O 1
ATOM 8284 N N . LEU G 1 144 ? 45.630 70.962 25.402 1.00 23.33 144 LEU G N 1
ATOM 8285 C CA . LEU G 1 144 ? 44.830 71.366 24.249 1.00 23.33 144 LEU G CA 1
ATOM 8286 C C . LEU G 1 144 ? 43.529 70.571 24.126 1.00 23.33 144 LEU G C 1
ATOM 8287 O O . LEU G 1 144 ? 42.491 71.104 23.725 1.00 23.33 144 LEU G O 1
ATOM 8292 N N . ASP G 1 145 ? 43.601 69.288 24.458 1.00 23.33 145 ASP G N 1
ATOM 8293 C CA . ASP G 1 145 ? 42.446 68.404 24.420 1.00 23.33 145 ASP G CA 1
ATOM 8294 C C . ASP G 1 145 ? 41.381 68.921 25.373 1.00 23.33 145 ASP G C 1
ATOM 8295 O O . ASP G 1 145 ? 40.240 69.182 25.007 1.00 23.33 145 ASP G O 1
ATOM 8300 N N . THR G 1 146 ? 41.801 69.054 26.619 1.00 23.33 146 THR G N 1
ATOM 8301 C CA . THR G 1 146 ? 40.965 69.466 27.711 1.00 23.33 146 THR G CA 1
ATOM 8302 C C . THR G 1 146 ? 40.594 70.947 27.705 1.00 23.33 146 THR G C 1
ATOM 8303 O O . THR G 1 146 ? 39.580 71.332 28.278 1.00 23.33 146 THR G O 1
ATOM 8307 N N . GLY G 1 147 ? 41.407 71.778 27.064 1.00 23.33 147 GLY G N 1
ATOM 8308 C CA . GLY G 1 147 ? 41.124 73.201 27.045 1.00 23.33 147 GLY G CA 1
ATOM 8309 C C . GLY G 1 147 ? 41.446 73.823 28.394 1.00 23.33 147 GLY G C 1
ATOM 8310 O O . GLY G 1 147 ? 41.040 74.946 28.685 1.00 23.33 147 GLY G O 1
ATOM 8311 N N . VAL G 1 148 ? 42.176 73.079 29.224 1.00 23.33 148 VAL G N 1
ATOM 8312 C CA . VAL G 1 148 ? 42.575 73.538 30.550 1.00 23.33 148 VAL G CA 1
ATOM 8313 C C . VAL G 1 148 ? 44.093 73.616 30.644 1.00 23.33 148 VAL G C 1
ATOM 8314 O O . VAL G 1 148 ? 44.794 72.672 30.284 1.00 23.33 148 VAL G O 1
ATOM 8318 N N . PRO G 1 149 ? 44.619 74.744 31.133 1.00 23.33 149 PRO G N 1
ATOM 8319 C CA . PRO G 1 149 ? 46.070 74.874 31.250 1.00 23.33 149 PRO G CA 1
ATOM 8320 C C . PRO G 1 149 ? 46.684 73.807 32.148 1.00 23.33 149 PRO G C 1
ATOM 8321 O O . PRO G 1 149 ? 46.179 73.521 33.227 1.00 23.33 149 PRO G O 1
ATOM 8325 N N . VAL G 1 150 ? 47.766 73.203 31.683 1.00 23.33 150 VAL G N 1
ATOM 8326 C CA . VAL G 1 150 ? 48.477 72.207 32.457 1.00 23.33 150 VAL G CA 1
ATOM 8327 C C . VAL G 1 150 ? 49.898 72.735 32.550 1.00 23.33 150 VAL G C 1
ATOM 8328 O O . VAL G 1 150 ? 50.645 72.710 31.579 1.00 23.33 150 VAL G O 1
ATOM 8332 N N . ILE G 1 151 ? 50.258 73.242 33.718 1.00 23.33 151 ILE G N 1
ATOM 8333 C CA . ILE G 1 151 ? 51.582 73.793 33.933 1.00 23.33 151 ILE G CA 1
ATOM 8334 C C . ILE G 1 151 ? 52.638 72.717 33.806 1.00 23.33 151 ILE G C 1
ATOM 8335 O O . ILE G 1 151 ? 52.545 71.670 34.423 1.00 23.33 151 ILE G O 1
ATOM 8340 N N . PHE G 1 152 ? 53.644 72.986 32.987 1.00 23.33 152 PHE G N 1
ATOM 8341 C CA . PHE G 1 152 ? 54.725 72.044 32.748 1.00 23.33 152 PHE G CA 1
ATOM 8342 C C . PHE G 1 152 ? 55.771 72.089 33.863 1.00 23.33 152 PHE G C 1
ATOM 8343 O O . PHE G 1 152 ? 56.798 72.770 33.748 1.00 23.33 152 PHE G O 1
ATOM 8351 N N . GLY G 1 153 ? 55.512 71.354 34.939 1.00 23.33 153 GLY G N 1
ATOM 8352 C CA . GLY G 1 153 ? 56.447 71.321 36.041 1.00 23.33 153 GLY G CA 1
ATOM 8353 C C . GLY G 1 153 ? 57.319 70.086 35.983 1.00 23.33 153 GLY G C 1
ATOM 8354 O O . GLY G 1 153 ? 57.551 69.431 37.005 1.00 23.33 153 GLY G O 1
ATOM 8355 N N . VAL G 1 154 ? 57.802 69.760 34.787 1.00 23.33 154 VAL G N 1
ATOM 8356 C CA . VAL G 1 154 ? 58.660 68.592 34.602 1.00 23.33 154 VAL G CA 1
ATOM 8357 C C . VAL G 1 154 ? 60.093 69.004 34.299 1.00 23.33 154 VAL G C 1
ATOM 8358 O O . VAL G 1 154 ? 60.339 69.774 33.376 1.00 23.33 154 VAL G O 1
ATOM 8362 N N . LEU G 1 155 ? 61.035 68.496 35.084 1.00 23.33 155 LEU G N 1
ATOM 8363 C CA . LEU G 1 155 ? 62.434 68.816 34.870 1.00 23.33 155 LEU G CA 1
ATOM 8364 C C . LEU G 1 155 ? 63.080 67.731 34.038 1.00 23.33 155 LEU G C 1
ATOM 8365 O O . LEU G 1 155 ? 62.906 66.539 34.307 1.00 23.33 155 LEU G O 1
ATOM 8370 N N . THR G 1 156 ? 63.808 68.152 33.010 1.00 23.33 156 THR G N 1
ATOM 8371 C CA . THR G 1 156 ? 64.513 67.226 32.128 1.00 23.33 156 THR G CA 1
ATOM 8372 C C . THR G 1 156 ? 65.970 67.610 32.286 1.00 23.33 156 THR G C 1
ATOM 8373 O O . THR G 1 156 ? 66.533 68.377 31.507 1.00 23.33 156 THR G O 1
ATOM 8377 N N . VAL G 1 157 ? 66.566 67.049 33.325 1.00 23.33 157 VAL G N 1
ATOM 8378 C CA . VAL G 1 157 ? 67.932 67.338 33.716 1.00 23.33 157 VAL G CA 1
ATOM 8379 C C . VAL G 1 157 ? 68.982 66.292 33.337 1.00 23.33 157 VAL G C 1
ATOM 8380 O O . VAL G 1 157 ? 68.650 65.163 32.986 1.00 23.33 157 VAL G O 1
ATOM 8384 N N . LEU G 1 158 ? 70.253 66.679 33.402 1.00 23.33 158 LEU G N 1
ATOM 8385 C CA . LEU G 1 158 ? 71.347 65.772 33.070 1.00 23.33 158 LEU G CA 1
ATOM 8386 C C . LEU G 1 158 ? 72.124 65.315 34.295 1.00 23.33 158 LEU G C 1
ATOM 8387 O O . LEU G 1 158 ? 72.802 64.298 34.246 1.00 23.33 158 LEU G O 1
ATOM 8392 N N . THR G 1 159 ? 72.032 66.060 35.393 1.00 23.33 159 THR G N 1
ATOM 8393 C CA . THR G 1 159 ? 72.718 65.682 36.623 1.00 23.33 159 THR G CA 1
ATOM 8394 C C . THR G 1 159 ? 71.888 66.017 37.853 1.00 23.33 159 THR G C 1
ATOM 8395 O O . THR G 1 159 ? 71.117 66.962 37.848 1.00 23.33 159 THR G O 1
ATOM 8399 N N . ASP G 1 160 ? 72.069 65.237 38.913 1.00 23.33 160 ASP G N 1
ATOM 8400 C CA . ASP G 1 160 ? 71.355 65.450 40.174 1.00 23.33 160 ASP G CA 1
ATOM 8401 C C . ASP G 1 160 ? 71.393 66.903 40.639 1.00 23.33 160 ASP G C 1
ATOM 8402 O O . ASP G 1 160 ? 70.361 67.483 40.993 1.00 23.33 160 ASP G O 1
ATOM 8407 N N . ASP G 1 161 ? 72.587 67.487 40.647 1.00 23.33 161 ASP G N 1
ATOM 8408 C CA . ASP G 1 161 ? 72.740 68.867 41.068 1.00 23.33 161 ASP G CA 1
ATOM 8409 C C . ASP G 1 161 ? 71.851 69.821 40.293 1.00 23.33 161 ASP G C 1
ATOM 8410 O O . ASP G 1 161 ? 71.325 70.778 40.858 1.00 23.33 161 ASP G O 1
ATOM 8415 N N . GLN G 1 162 ? 71.678 69.577 38.999 1.00 23.33 162 GLN G N 1
ATOM 8416 C CA . GLN G 1 162 ? 70.834 70.459 38.208 1.00 23.33 162 GLN G CA 1
ATOM 8417 C C . GLN G 1 162 ? 69.433 70.395 38.761 1.00 23.33 162 GLN G C 1
ATOM 8418 O O . GLN G 1 162 ? 68.781 71.410 38.905 1.00 23.33 162 GLN G O 1
ATOM 8424 N N . ALA G 1 163 ? 68.979 69.197 39.094 1.00 23.33 163 ALA G N 1
ATOM 8425 C CA . ALA G 1 163 ? 67.646 69.034 39.628 1.00 23.33 163 ALA G CA 1
ATOM 8426 C C . ALA G 1 163 ? 67.541 69.846 40.899 1.00 23.33 163 ALA G C 1
ATOM 8427 O O . ALA G 1 163 ? 66.649 70.672 41.040 1.00 23.33 163 ALA G O 1
ATOM 8429 N N . LYS G 1 164 ? 68.469 69.615 41.821 1.00 23.33 164 LYS G N 1
ATOM 8430 C CA . LYS G 1 164 ? 68.496 70.333 43.097 1.00 23.33 164 LYS G CA 1
ATOM 8431 C C . LYS G 1 164 ? 68.499 71.843 42.923 1.00 23.33 164 LYS G C 1
ATOM 8432 O O . LYS G 1 164 ? 67.770 72.552 43.599 1.00 23.33 164 LYS G O 1
ATOM 8438 N N . ALA G 1 165 ? 69.337 72.335 42.021 1.00 23.33 165 ALA G N 1
ATOM 8439 C CA . ALA G 1 165 ? 69.401 73.768 41.755 1.00 23.33 165 ALA G CA 1
ATOM 8440 C C . ALA G 1 165 ? 68.024 74.298 41.335 1.00 23.33 165 ALA G C 1
ATOM 8441 O O . ALA G 1 165 ? 67.574 75.316 41.851 1.00 23.33 165 ALA G O 1
ATOM 8443 N N . ARG G 1 166 ? 67.358 73.602 40.415 1.00 23.33 166 ARG G N 1
ATOM 8444 C CA . ARG G 1 166 ? 66.035 74.011 39.949 1.00 23.33 166 ARG G CA 1
ATOM 8445 C C . ARG G 1 166 ? 64.952 73.850 41.018 1.00 23.33 166 ARG G C 1
ATOM 8446 O O . ARG G 1 166 ? 63.866 74.422 40.903 1.00 23.33 166 ARG G O 1
ATOM 8454 N N . ALA G 1 167 ? 65.243 73.069 42.052 1.00 23.33 167 ALA G N 1
ATOM 8455 C CA . ALA G 1 167 ? 64.277 72.840 43.122 1.00 23.33 167 ALA G CA 1
ATOM 8456 C C . ALA G 1 167 ? 64.517 73.746 44.323 1.00 23.33 167 ALA G C 1
ATOM 8457 O O . ALA G 1 167 ? 63.817 73.652 45.327 1.00 23.33 167 ALA G O 1
ATOM 8459 N N . GLY G 1 168 ? 65.506 74.626 44.214 1.00 23.33 168 GLY G N 1
ATOM 8460 C CA . GLY G 1 168 ? 65.816 75.518 45.314 1.00 23.33 168 GLY G CA 1
ATOM 8461 C C . GLY G 1 168 ? 66.596 74.823 46.426 1.00 23.33 168 GLY G C 1
ATOM 8462 O O . GLY G 1 168 ? 66.982 75.451 47.410 1.00 23.33 168 GLY G O 1
ATOM 8463 N N . VAL G 1 169 ? 66.835 73.525 46.279 1.00 23.33 169 VAL G N 1
ATOM 8464 C CA . VAL G 1 169 ? 67.579 72.777 47.286 1.00 23.33 169 VAL G CA 1
ATOM 8465 C C . VAL G 1 169 ? 68.947 73.409 47.575 1.00 23.33 169 VAL G C 1
ATOM 8466 O O . VAL G 1 169 ? 69.262 73.683 48.720 1.00 23.33 169 VAL G O 1
ATOM 8470 N N . ILE G 1 170 ? 69.760 73.641 46.546 1.00 23.33 170 ILE G N 1
ATOM 8471 C CA . ILE G 1 170 ? 71.079 74.259 46.713 1.00 23.33 170 ILE G CA 1
ATOM 8472 C C . ILE G 1 170 ? 70.990 75.667 47.329 1.00 23.33 170 ILE G C 1
ATOM 8473 O O . ILE G 1 170 ? 70.022 76.391 47.087 1.00 23.33 170 ILE G O 1
ATOM 8478 N N . GLU G 1 171 ? 72.023 76.038 48.099 1.00 23.33 171 GLU G N 1
ATOM 8479 C CA . GLU G 1 171 ? 72.154 77.335 48.787 1.00 23.33 171 GLU G CA 1
ATOM 8480 C C . GLU G 1 171 ? 71.318 78.513 48.242 1.00 23.33 171 GLU G C 1
ATOM 8481 O O . GLU G 1 171 ? 70.178 78.740 48.676 1.00 23.33 171 GLU G O 1
ATOM 8487 N N . GLY G 1 172 ? 71.888 79.274 47.310 1.00 23.33 172 GLY G N 1
ATOM 8488 C CA . GLY G 1 172 ? 71.161 80.404 46.757 1.00 23.33 172 GLY G CA 1
ATOM 8489 C C . GLY G 1 172 ? 70.187 80.046 45.638 1.00 23.33 172 GLY G C 1
ATOM 8490 O O . GLY G 1 172 ? 69.507 80.925 45.090 1.00 23.33 172 GLY G O 1
ATOM 8491 N N . SER G 1 173 ? 70.096 78.759 45.302 1.00 23.33 173 SER G N 1
ATOM 8492 C CA . SER G 1 173 ? 69.213 78.318 44.219 1.00 23.33 173 SER G CA 1
ATOM 8493 C C . SER G 1 173 ? 67.757 78.807 44.277 1.00 23.33 173 SER G C 1
ATOM 8494 O O . SER G 1 173 ? 67.210 79.094 45.344 1.00 23.33 173 SER G O 1
ATOM 8497 N N . HIS G 1 174 ? 67.148 78.882 43.095 1.00 23.33 174 HIS G N 1
ATOM 8498 C CA . HIS G 1 174 ? 65.763 79.311 42.925 1.00 23.33 174 HIS G CA 1
ATOM 8499 C C . HIS G 1 174 ? 64.805 78.148 42.648 1.00 23.33 174 HIS G C 1
ATOM 8500 O O . HIS G 1 174 ? 64.920 77.476 41.622 1.00 23.33 174 HIS G O 1
ATOM 8507 N N . ASN G 1 175 ? 63.829 77.939 43.524 1.00 23.33 175 ASN G N 1
ATOM 8508 C CA . ASN G 1 175 ? 62.875 76.840 43.341 1.00 23.33 175 ASN G CA 1
ATOM 8509 C C . ASN G 1 175 ? 61.858 77.161 42.239 1.00 23.33 175 ASN G C 1
ATOM 8510 O O . ASN G 1 175 ? 61.049 78.082 42.384 1.00 23.33 175 ASN G O 1
ATOM 8515 N N . HIS G 1 176 ? 61.898 76.409 41.142 1.00 23.33 176 HIS G N 1
ATOM 8516 C CA . HIS G 1 176 ? 60.960 76.631 40.048 1.00 23.33 176 HIS G CA 1
ATOM 8517 C C . HIS G 1 176 ? 59.513 76.333 40.430 1.00 23.33 176 HIS G C 1
ATOM 8518 O O . HIS G 1 176 ? 58.588 76.810 39.780 1.00 23.33 176 HIS G O 1
ATOM 8525 N N . GLY G 1 177 ? 59.317 75.536 41.473 1.00 23.33 177 GLY G N 1
ATOM 8526 C CA . GLY G 1 177 ? 57.972 75.217 41.909 1.00 23.33 177 GLY G CA 1
ATOM 8527 C C . GLY G 1 177 ? 57.182 76.491 42.132 1.00 23.33 177 GLY G C 1
ATOM 8528 O O . GLY G 1 177 ? 56.001 76.568 41.794 1.00 23.33 177 GLY G O 1
ATOM 8529 N N . GLU G 1 178 ? 57.840 77.494 42.704 1.00 23.33 178 GLU G N 1
ATOM 8530 C CA . GLU G 1 178 ? 57.199 78.771 42.954 1.00 23.33 178 GLU G CA 1
ATOM 8531 C C . GLU G 1 178 ? 56.647 79.331 41.649 1.00 23.33 178 GLU G C 1
ATOM 8532 O O . GLU G 1 178 ? 55.520 79.826 41.598 1.00 23.33 178 GLU G O 1
ATOM 8538 N N . ASP G 1 179 ? 57.450 79.246 40.591 1.00 23.33 179 ASP G N 1
ATOM 8539 C CA . ASP G 1 179 ? 57.034 79.730 39.285 1.00 23.33 179 ASP G CA 1
ATOM 8540 C C . ASP G 1 179 ? 55.790 79.004 38.818 1.00 23.33 179 ASP G C 1
ATOM 8541 O O . ASP G 1 179 ? 54.845 79.620 38.342 1.00 23.33 179 ASP G O 1
ATOM 8546 N N . TRP G 1 180 ? 55.787 77.687 38.966 1.00 23.33 180 TRP G N 1
ATOM 8547 C CA . TRP G 1 180 ? 54.655 76.884 38.531 1.00 23.33 180 TRP G CA 1
ATOM 8548 C C . TRP G 1 180 ? 53.355 77.184 39.274 1.00 23.33 180 TRP G C 1
ATOM 8549 O O . TRP G 1 180 ? 52.290 77.261 38.652 1.00 23.33 180 TRP G O 1
ATOM 8560 N N . GLY G 1 181 ? 53.428 77.344 40.594 1.00 23.33 181 GLY G N 1
ATOM 8561 C CA . GLY G 1 181 ? 52.226 77.663 41.345 1.00 23.33 181 GLY G CA 1
ATOM 8562 C C . GLY G 1 181 ? 51.702 79.005 40.858 1.00 23.33 181 GLY G C 1
ATOM 8563 O O . GLY G 1 181 ? 50.523 79.176 40.559 1.00 23.33 181 GLY G O 1
ATOM 8564 N N . LEU G 1 182 ? 52.607 79.967 40.764 1.00 23.33 182 LEU G N 1
ATOM 8565 C CA . LEU G 1 182 ? 52.269 81.295 40.300 1.00 23.33 182 LEU G CA 1
ATOM 8566 C C . LEU G 1 182 ? 51.606 81.230 38.940 1.00 23.33 182 LEU G C 1
ATOM 8567 O O . LEU G 1 182 ? 50.595 81.877 38.715 1.00 23.33 182 LEU G O 1
ATOM 8572 N N . ALA G 1 183 ? 52.176 80.448 38.031 1.00 23.33 183 ALA G N 1
ATOM 8573 C CA . ALA G 1 183 ? 51.630 80.320 36.688 1.00 23.33 183 ALA G CA 1
ATOM 8574 C C . ALA G 1 183 ? 50.271 79.631 36.698 1.00 23.33 183 ALA G C 1
ATOM 8575 O O . ALA G 1 183 ? 49.374 80.005 35.950 1.00 23.33 183 ALA G O 1
ATOM 8577 N N . ALA G 1 184 ? 50.124 78.619 37.542 1.00 23.33 184 ALA G N 1
ATOM 8578 C CA . ALA G 1 184 ? 48.866 77.891 37.633 1.00 23.33 184 ALA G CA 1
ATOM 8579 C C . ALA G 1 184 ? 47.720 78.855 37.916 1.00 23.33 184 ALA G C 1
ATOM 8580 O O . ALA G 1 184 ? 46.664 78.786 37.295 1.00 23.33 184 ALA G O 1
ATOM 8582 N N . VAL G 1 185 ? 47.942 79.758 38.861 1.00 23.33 185 VAL G N 1
ATOM 8583 C CA . VAL G 1 185 ? 46.932 80.729 39.240 1.00 23.33 185 VAL G CA 1
ATOM 8584 C C . VAL G 1 185 ? 46.608 81.649 38.076 1.00 23.33 185 VAL G C 1
ATOM 8585 O O . VAL G 1 185 ? 45.447 81.800 37.700 1.00 23.33 185 VAL G O 1
ATOM 8589 N N . GLU G 1 186 ? 47.628 82.260 37.494 1.00 23.33 186 GLU G N 1
ATOM 8590 C CA . GLU G 1 186 ? 47.389 83.159 36.380 1.00 23.33 186 GLU G CA 1
ATOM 8591 C C . GLU G 1 186 ? 46.576 82.485 35.281 1.00 23.33 186 GLU G C 1
ATOM 8592 O O . GLU G 1 186 ? 45.546 83.002 34.839 1.00 23.33 186 GLU G O 1
ATOM 8598 N N . MET G 1 187 ? 47.052 81.330 34.836 1.00 23.33 187 MET G N 1
ATOM 8599 C CA . MET G 1 187 ? 46.382 80.607 33.782 1.00 23.33 187 MET G CA 1
ATOM 8600 C C . MET G 1 187 ? 44.973 80.202 34.175 1.00 23.33 187 MET G C 1
ATOM 8601 O O . MET G 1 187 ? 44.060 80.235 33.342 1.00 23.33 187 MET G O 1
ATOM 8606 N N . GLY G 1 188 ? 44.789 79.823 35.437 1.00 23.33 188 GLY G N 1
ATOM 8607 C CA . GLY G 1 188 ? 43.463 79.436 35.895 1.00 23.33 188 GLY G CA 1
ATOM 8608 C C . GLY G 1 188 ? 42.514 80.615 35.737 1.00 23.33 188 GLY G C 1
ATOM 8609 O O . GLY G 1 188 ? 41.410 80.503 35.201 1.00 23.33 188 GLY G O 1
ATOM 8610 N N . VAL G 1 189 ? 42.959 81.766 36.209 1.00 23.33 189 VAL G N 1
ATOM 8611 C CA . VAL G 1 189 ? 42.162 82.965 36.099 1.00 23.33 189 VAL G CA 1
ATOM 8612 C C . VAL G 1 189 ? 41.857 83.252 34.638 1.00 23.33 189 VAL G C 1
ATOM 8613 O O . VAL G 1 189 ? 40.706 83.485 34.267 1.00 23.33 189 VAL G O 1
ATOM 8617 N N . ARG G 1 190 ? 42.903 83.236 33.817 1.00 23.33 190 ARG G N 1
ATOM 8618 C CA . ARG G 1 190 ? 42.758 83.509 32.398 1.00 23.33 190 ARG G CA 1
ATOM 8619 C C . ARG G 1 190 ? 41.803 82.538 31.713 1.00 23.33 190 ARG G C 1
ATOM 8620 O O . ARG G 1 190 ? 40.960 82.954 30.907 1.00 23.33 190 ARG G O 1
ATOM 8628 N N . ARG G 1 191 ? 41.932 81.251 32.035 1.00 23.33 191 ARG G N 1
ATOM 8629 C CA . ARG G 1 191 ? 41.063 80.243 31.444 1.00 23.33 191 ARG G CA 1
ATOM 8630 C C . ARG G 1 191 ? 39.608 80.633 31.681 1.00 23.33 191 ARG G C 1
ATOM 8631 O O . ARG G 1 191 ? 38.796 80.612 30.757 1.00 23.33 191 ARG G O 1
ATOM 8639 N N . ARG G 1 192 ? 39.285 80.992 32.922 1.00 23.33 192 ARG G N 1
ATOM 8640 C CA . ARG G 1 192 ? 37.925 81.398 33.270 1.00 23.33 192 ARG G CA 1
ATOM 8641 C C . ARG G 1 192 ? 37.415 82.504 32.366 1.00 23.33 192 ARG G C 1
ATOM 8642 O O . ARG G 1 192 ? 36.336 82.391 31.801 1.00 23.33 192 ARG G O 1
ATOM 8650 N N . ASP G 1 193 ? 38.186 83.578 32.241 1.00 23.33 193 ASP G N 1
ATOM 8651 C CA . ASP G 1 193 ? 37.774 84.694 31.400 1.00 23.33 193 ASP G CA 1
ATOM 8652 C C . ASP G 1 193 ? 37.539 84.260 29.967 1.00 23.33 193 ASP G C 1
ATOM 8653 O O . ASP G 1 193 ? 36.557 84.661 29.341 1.00 23.33 193 ASP G O 1
ATOM 8658 N N . TRP G 1 194 ? 38.453 83.455 29.437 1.00 23.33 194 TRP G N 1
ATOM 8659 C CA . TRP G 1 194 ? 38.298 82.979 28.074 1.00 23.33 194 TRP G CA 1
ATOM 8660 C C . TRP G 1 194 ? 36.998 82.196 28.002 1.00 23.33 194 TRP G C 1
ATOM 8661 O O . TRP G 1 194 ? 36.208 82.365 27.074 1.00 23.33 194 TRP G O 1
ATOM 8672 N N . ALA G 1 195 ? 36.778 81.345 28.996 1.00 23.33 195 ALA G N 1
ATOM 8673 C CA . ALA G 1 195 ? 35.571 80.540 29.035 1.00 23.33 195 ALA G CA 1
ATOM 8674 C C . ALA G 1 195 ? 34.343 81.443 29.062 1.00 23.33 195 ALA G C 1
ATOM 8675 O O . ALA G 1 195 ? 33.258 81.042 28.643 1.00 23.33 195 ALA G O 1
ATOM 8677 N N . ALA G 1 196 ? 34.523 82.667 29.548 1.00 23.33 196 ALA G N 1
ATOM 8678 C CA . ALA G 1 196 ? 33.430 83.628 29.634 1.00 23.33 196 ALA G CA 1
ATOM 8679 C C . ALA G 1 196 ? 33.334 84.458 28.358 1.00 23.33 196 ALA G C 1
ATOM 8680 O O . ALA G 1 196 ? 32.528 85.386 28.278 1.00 23.33 196 ALA G O 1
ATOM 8682 N N . GLY G 1 197 ? 34.155 84.122 27.367 1.00 23.33 197 GLY G N 1
ATOM 8683 C CA . GLY G 1 197 ? 34.144 84.853 26.113 1.00 23.33 197 GLY G CA 1
ATOM 8684 C C . GLY G 1 197 ? 34.751 86.245 26.225 1.00 23.33 197 GLY G C 1
ATOM 8685 O O . GLY G 1 197 ? 34.575 87.075 25.326 1.00 23.33 197 GLY G O 1
ATOM 8686 N N . LYS G 1 198 ? 35.462 86.510 27.320 1.00 23.33 198 LYS G N 1
ATOM 8687 C CA . LYS G 1 198 ? 36.090 87.816 27.522 1.00 23.33 198 LYS G CA 1
ATOM 8688 C C . LYS G 1 198 ? 37.424 87.919 26.776 1.00 23.33 198 LYS G C 1
ATOM 8689 O O . LYS G 1 198 ? 38.198 86.957 26.747 1.00 23.33 198 LYS G O 1
ATOM 8695 N N . THR G 1 199 ? 37.707 89.077 26.181 1.00 23.33 199 THR G N 1
ATOM 8696 C CA . THR G 1 199 ? 38.977 89.246 25.470 1.00 23.33 199 THR G CA 1
ATOM 8697 C C . THR G 1 199 ? 39.732 90.548 25.833 1.00 23.33 199 THR G C 1
ATOM 8698 O O . THR G 1 199 ? 40.598 90.958 25.024 1.00 23.33 199 THR G O 1
ATOM 8702 N N . GLY H 1 5 ? 66.202 84.656 3.225 1.00 23.33 5 GLY H N 1
ATOM 8703 C CA . GLY H 1 5 ? 65.293 85.867 3.259 1.00 23.33 5 GLY H CA 1
ATOM 8704 C C . GLY H 1 5 ? 63.991 85.671 2.488 1.00 23.33 5 GLY H C 1
ATOM 8705 O O . GLY H 1 5 ? 63.967 85.004 1.435 1.00 23.33 5 GLY H O 1
ATOM 8706 N N . PRO H 1 6 ? 62.884 86.240 2.993 1.00 23.33 6 PRO H N 1
ATOM 8707 C CA . PRO H 1 6 ? 61.546 86.149 2.382 1.00 23.33 6 PRO H CA 1
ATOM 8708 C C . PRO H 1 6 ? 61.207 87.294 1.431 1.00 23.33 6 PRO H C 1
ATOM 8709 O O . PRO H 1 6 ? 61.988 88.249 1.302 1.00 23.33 6 PRO H O 1
ATOM 8713 N N . THR H 1 7 ? 60.044 87.200 0.772 1.00 23.33 7 THR H N 1
ATOM 8714 C CA . THR H 1 7 ? 59.610 88.276 -0.129 1.00 23.33 7 THR H CA 1
ATOM 8715 C C . THR H 1 7 ? 58.458 89.065 0.528 1.00 23.33 7 THR H C 1
ATOM 8716 O O . THR H 1 7 ? 57.406 88.512 0.877 1.00 23.33 7 THR H O 1
ATOM 8720 N N . PRO H 1 8 ? 58.658 90.386 0.697 1.00 23.33 8 PRO H N 1
ATOM 8721 C CA . PRO H 1 8 ? 57.664 91.283 1.321 1.00 23.33 8 PRO H CA 1
ATOM 8722 C C . PRO H 1 8 ? 56.345 91.377 0.551 1.00 23.33 8 PRO H C 1
ATOM 8723 O O . PRO H 1 8 ? 56.328 91.335 -0.685 1.00 23.33 8 PRO H O 1
ATOM 8727 N N . GLN H 1 9 ? 55.250 91.499 1.297 1.00 23.33 9 GLN H N 1
ATOM 8728 C CA . GLN H 1 9 ? 53.900 91.636 0.733 1.00 23.33 9 GLN H CA 1
ATOM 8729 C C . GLN H 1 9 ? 52.960 92.289 1.764 1.00 23.33 9 GLN H C 1
ATOM 8730 O O . GLN H 1 9 ? 52.728 91.754 2.871 1.00 23.33 9 GLN H O 1
ATOM 8736 N N . GLN H 1 10 ? 52.416 93.447 1.401 1.00 23.33 10 GLN H N 1
ATOM 8737 C CA . GLN H 1 10 ? 51.496 94.149 2.296 1.00 23.33 10 GLN H CA 1
ATOM 8738 C C . GLN H 1 10 ? 50.070 93.985 1.735 1.00 23.33 10 GLN H C 1
ATOM 8739 O O . GLN H 1 10 ? 49.816 94.239 0.548 1.00 23.33 10 GLN H O 1
ATOM 8745 N N . HIS H 1 11 ? 49.162 93.511 2.581 1.00 23.33 11 HIS H N 1
ATOM 8746 C CA . HIS H 1 11 ? 47.783 93.326 2.173 1.00 23.33 11 HIS H CA 1
ATOM 8747 C C . HIS H 1 11 ? 46.904 94.285 2.971 1.00 23.33 11 HIS H C 1
ATOM 8748 O O . HIS H 1 11 ? 47.373 94.939 3.902 1.00 23.33 11 HIS H O 1
ATOM 8755 N N . ASP H 1 12 ? 45.635 94.373 2.587 1.00 23.33 12 ASP H N 1
ATOM 8756 C CA . ASP H 1 12 ? 44.696 95.272 3.237 1.00 23.33 12 ASP H CA 1
ATOM 8757 C C . ASP H 1 12 ? 44.551 94.917 4.695 1.00 23.33 12 ASP H C 1
ATOM 8758 O O . ASP H 1 12 ? 45.077 95.589 5.569 1.00 23.33 12 ASP H O 1
ATOM 8763 N N . GLY H 1 13 ? 43.817 93.862 4.980 1.00 23.33 13 GLY H N 1
ATOM 8764 C CA . GLY H 1 13 ? 43.669 93.508 6.376 1.00 23.33 13 GLY H CA 1
ATOM 8765 C C . GLY H 1 13 ? 43.283 94.675 7.282 1.00 23.33 13 GLY H C 1
ATOM 8766 O O . GLY H 1 13 ? 43.881 94.893 8.333 1.00 23.33 13 GLY H O 1
ATOM 8767 N N . SER H 1 14 ? 42.284 95.438 6.852 1.00 23.33 14 SER H N 1
ATOM 8768 C CA . SER H 1 14 ? 41.770 96.560 7.619 1.00 23.33 14 SER H CA 1
ATOM 8769 C C . SER H 1 14 ? 40.447 96.070 8.188 1.00 23.33 14 SER H C 1
ATOM 8770 O O . SER H 1 14 ? 39.879 96.679 9.091 1.00 23.33 14 SER H O 1
ATOM 8773 N N . ALA H 1 15 ? 39.963 94.960 7.636 1.00 23.33 15 ALA H N 1
ATOM 8774 C CA . ALA H 1 15 ? 38.715 94.358 8.072 1.00 23.33 15 ALA H CA 1
ATOM 8775 C C . ALA H 1 15 ? 39.054 93.138 8.894 1.00 23.33 15 ALA H C 1
ATOM 8776 O O . ALA H 1 15 ? 38.184 92.301 9.195 1.00 23.33 15 ALA H O 1
ATOM 8778 N N . LEU H 1 16 ? 40.334 93.046 9.253 1.00 23.33 16 LEU H N 1
ATOM 8779 C CA . LEU H 1 16 ? 40.857 91.927 10.034 1.00 23.33 16 LEU H CA 1
ATOM 8780 C C . LEU H 1 16 ? 40.843 92.164 11.530 1.00 23.33 16 LEU H C 1
ATOM 8781 O O . LEU H 1 16 ? 40.913 93.296 11.994 1.00 23.33 16 LEU H O 1
ATOM 8786 N N . ARG H 1 17 ? 40.726 91.083 12.284 1.00 23.33 17 ARG H N 1
ATOM 8787 C CA . ARG H 1 17 ? 40.780 91.162 13.736 1.00 23.33 17 ARG H CA 1
ATOM 8788 C C . ARG H 1 17 ? 41.868 90.159 14.113 1.00 23.33 17 ARG H C 1
ATOM 8789 O O . ARG H 1 17 ? 41.697 88.954 13.923 1.00 23.33 17 ARG H O 1
ATOM 8797 N N . ILE H 1 18 ? 42.989 90.667 14.619 1.00 23.33 18 ILE H N 1
ATOM 8798 C CA . ILE H 1 18 ? 44.128 89.835 14.980 1.00 23.33 18 ILE H CA 1
ATOM 8799 C C . ILE H 1 18 ? 44.299 89.648 16.489 1.00 23.33 18 ILE H C 1
ATOM 8800 O O . ILE H 1 18 ? 44.147 90.588 17.270 1.00 23.33 18 ILE H O 1
ATOM 8805 N N . GLY H 1 19 ? 44.617 88.416 16.884 1.00 23.33 19 GLY H N 1
ATOM 8806 C CA . GLY H 1 19 ? 44.820 88.099 18.283 1.00 23.33 19 GLY H CA 1
ATOM 8807 C C . GLY H 1 19 ? 46.271 87.741 18.495 1.00 23.33 19 GLY H C 1
ATOM 8808 O O . GLY H 1 19 ? 46.835 86.946 17.756 1.00 23.33 19 GLY H O 1
ATOM 8809 N N . ILE H 1 20 ? 46.887 88.334 19.506 1.00 23.33 20 ILE H N 1
ATOM 8810 C CA . ILE H 1 20 ? 48.286 88.073 19.790 1.00 23.33 20 ILE H CA 1
ATOM 8811 C C . ILE H 1 20 ? 48.470 87.624 21.227 1.00 23.33 20 ILE H C 1
ATOM 8812 O O . ILE H 1 20 ? 47.906 88.211 22.149 1.00 23.33 20 ILE H O 1
ATOM 8817 N N . VAL H 1 21 ? 49.253 86.571 21.415 1.00 23.33 21 VAL H N 1
ATOM 8818 C CA . VAL H 1 21 ? 49.545 86.088 22.746 1.00 23.33 21 VAL H CA 1
ATOM 8819 C C . VAL H 1 21 ? 51.051 85.987 22.820 1.00 23.33 21 VAL H C 1
ATOM 8820 O O . VAL H 1 21 ? 51.672 85.323 21.992 1.00 23.33 21 VAL H O 1
ATOM 8824 N N . HIS H 1 22 ? 51.652 86.659 23.792 1.00 23.33 22 HIS H N 1
ATOM 8825 C CA . HIS H 1 22 ? 53.096 86.587 23.932 1.00 23.33 22 HIS H CA 1
ATOM 8826 C C . HIS H 1 22 ? 53.467 86.117 25.328 1.00 23.33 22 HIS H C 1
ATOM 8827 O O . HIS H 1 22 ? 52.756 86.390 26.283 1.00 23.33 22 HIS H O 1
ATOM 8834 N N . ALA H 1 23 ? 54.568 85.388 25.436 1.00 23.33 23 ALA H N 1
ATOM 8835 C CA . ALA H 1 23 ? 55.015 84.909 26.730 1.00 23.33 23 ALA H CA 1
ATOM 8836 C C . ALA H 1 23 ? 55.773 86.059 27.370 1.00 23.33 23 ALA H C 1
ATOM 8837 O O . ALA H 1 23 ? 56.019 87.074 26.717 1.00 23.33 23 ALA H O 1
ATOM 8839 N N . ARG H 1 24 ? 56.153 85.909 28.633 1.00 23.33 24 ARG H N 1
ATOM 8840 C CA . ARG H 1 24 ? 56.876 86.970 29.302 1.00 23.33 24 ARG H CA 1
ATOM 8841 C C . ARG H 1 24 ? 58.320 86.654 29.669 1.00 23.33 24 ARG H C 1
ATOM 8842 O O . ARG H 1 24 ? 58.991 87.466 30.292 1.00 23.33 24 ARG H O 1
ATOM 8850 N N . TRP H 1 25 ? 58.812 85.481 29.309 1.00 23.33 25 TRP H N 1
ATOM 8851 C CA . TRP H 1 25 ? 60.200 85.172 29.610 1.00 23.33 25 TRP H CA 1
ATOM 8852 C C . TRP H 1 25 ? 61.034 85.967 28.628 1.00 23.33 25 TRP H C 1
ATOM 8853 O O . TRP H 1 25 ? 60.695 86.041 27.448 1.00 23.33 25 TRP H O 1
ATOM 8864 N N . ASN H 1 26 ? 62.123 86.557 29.101 1.00 23.33 26 ASN H N 1
ATOM 8865 C CA . ASN H 1 26 ? 62.979 87.352 28.229 1.00 23.33 26 ASN H CA 1
ATOM 8866 C C . ASN H 1 26 ? 62.209 88.548 27.667 1.00 23.33 26 ASN H C 1
ATOM 8867 O O . ASN H 1 26 ? 62.225 88.790 26.470 1.00 23.33 26 ASN H O 1
ATOM 8872 N N . GLU H 1 27 ? 61.544 89.295 28.544 1.00 23.33 27 GLU H N 1
ATOM 8873 C CA . GLU H 1 27 ? 60.757 90.448 28.126 1.00 23.33 27 GLU H CA 1
ATOM 8874 C C . GLU H 1 27 ? 61.522 91.475 27.313 1.00 23.33 27 GLU H C 1
ATOM 8875 O O . GLU H 1 27 ? 60.961 92.080 26.402 1.00 23.33 27 GLU H O 1
ATOM 8881 N N . THR H 1 28 ? 62.794 91.684 27.627 1.00 23.33 28 THR H N 1
ATOM 8882 C CA . THR H 1 28 ? 63.572 92.671 26.890 1.00 23.33 28 THR H CA 1
ATOM 8883 C C . THR H 1 28 ? 63.691 92.306 25.412 1.00 23.33 28 THR H C 1
ATOM 8884 O O . THR H 1 28 ? 64.097 93.132 24.590 1.00 23.33 28 THR H O 1
ATOM 8888 N N . ILE H 1 29 ? 63.336 91.065 25.089 1.00 23.33 29 ILE H N 1
ATOM 8889 C CA . ILE H 1 29 ? 63.365 90.589 23.713 1.00 23.33 29 ILE H CA 1
ATOM 8890 C C . ILE H 1 29 ? 61.923 90.530 23.208 1.00 23.33 29 ILE H C 1
ATOM 8891 O O . ILE H 1 29 ? 61.640 90.825 22.052 1.00 23.33 29 ILE H O 1
ATOM 8896 N N . ILE H 1 30 ? 61.013 90.141 24.092 1.00 23.33 30 ILE H N 1
ATOM 8897 C CA . ILE H 1 30 ? 59.605 90.047 23.744 1.00 23.33 30 ILE H CA 1
ATOM 8898 C C . ILE H 1 30 ? 59.042 91.389 23.307 1.00 23.33 30 ILE H C 1
ATOM 8899 O O . ILE H 1 30 ? 58.340 91.475 22.303 1.00 23.33 30 ILE H O 1
ATOM 8904 N N . GLU H 1 31 ? 59.354 92.432 24.070 1.00 23.33 31 GLU H N 1
ATOM 8905 C CA . GLU H 1 31 ? 58.851 93.765 23.783 1.00 23.33 31 GLU H CA 1
ATOM 8906 C C . GLU H 1 31 ? 59.235 94.244 22.393 1.00 23.33 31 GLU H C 1
ATOM 8907 O O . GLU H 1 31 ? 58.378 94.643 21.607 1.00 23.33 31 GLU H O 1
ATOM 8913 N N . PRO H 1 32 ? 60.529 94.213 22.065 1.00 23.33 32 PRO H N 1
ATOM 8914 C CA . PRO H 1 32 ? 60.964 94.657 20.739 1.00 23.33 32 PRO H CA 1
ATOM 8915 C C . PRO H 1 32 ? 60.205 93.892 19.657 1.00 23.33 32 PRO H C 1
ATOM 8916 O O . PRO H 1 32 ? 59.799 94.440 18.635 1.00 23.33 32 PRO H O 1
ATOM 8920 N N . LEU H 1 33 ? 60.021 92.604 19.898 1.00 23.33 33 LEU H N 1
ATOM 8921 C CA . LEU H 1 33 ? 59.328 91.756 18.955 1.00 23.33 33 LEU H CA 1
ATOM 8922 C C . LEU H 1 33 ? 57.895 92.189 18.833 1.00 23.33 33 LEU H C 1
ATOM 8923 O O . LEU H 1 33 ? 57.444 92.525 17.750 1.00 23.33 33 LEU H O 1
ATOM 8928 N N . LEU H 1 34 ? 57.181 92.175 19.949 1.00 23.33 34 LEU H N 1
ATOM 8929 C CA . LEU H 1 34 ? 55.776 92.571 19.974 1.00 23.33 34 LEU H CA 1
ATOM 8930 C C . LEU H 1 34 ? 55.577 93.942 19.330 1.00 23.33 34 LEU H C 1
ATOM 8931 O O . LEU H 1 34 ? 54.636 94.158 18.567 1.00 23.33 34 LEU H O 1
ATOM 8936 N N . ALA H 1 35 ? 56.483 94.859 19.642 1.00 23.33 35 ALA H N 1
ATOM 8937 C CA . ALA H 1 35 ? 56.429 96.201 19.108 1.00 23.33 35 ALA H CA 1
ATOM 8938 C C . ALA H 1 35 ? 56.440 96.175 17.594 1.00 23.33 35 ALA H C 1
ATOM 8939 O O . ALA H 1 35 ? 55.587 96.771 16.948 1.00 23.33 35 ALA H O 1
ATOM 8941 N N . GLY H 1 36 ? 57.416 95.481 17.031 1.00 23.33 36 GLY H N 1
ATOM 8942 C CA . GLY H 1 36 ? 57.513 95.399 15.591 1.00 23.33 36 GLY H CA 1
ATOM 8943 C C . GLY H 1 36 ? 56.326 94.726 14.928 1.00 23.33 36 GLY H C 1
ATOM 8944 O O . GLY H 1 36 ? 55.867 95.159 13.875 1.00 23.33 36 GLY H O 1
ATOM 8945 N N . THR H 1 37 ? 55.823 93.654 15.527 1.00 23.33 37 THR H N 1
ATOM 8946 C CA . THR H 1 37 ? 54.696 92.970 14.932 1.00 23.33 37 THR H CA 1
ATOM 8947 C C . THR H 1 37 ? 53.456 93.861 15.009 1.00 23.33 37 THR H C 1
ATOM 8948 O O . THR H 1 37 ? 52.750 94.027 14.017 1.00 23.33 37 THR H O 1
ATOM 8952 N N . LYS H 1 38 ? 53.206 94.480 16.157 1.00 23.33 38 LYS H N 1
ATOM 8953 C CA . LYS H 1 38 ? 52.040 95.350 16.264 1.00 23.33 38 LYS H CA 1
ATOM 8954 C C . LYS H 1 38 ? 52.161 96.507 15.260 1.00 23.33 38 LYS H C 1
ATOM 8955 O O . LYS H 1 38 ? 51.200 96.863 14.580 1.00 23.33 38 LYS H O 1
ATOM 8961 N N . ALA H 1 39 ? 53.354 97.083 15.173 1.00 23.33 39 ALA H N 1
ATOM 8962 C CA . ALA H 1 39 ? 53.622 98.171 14.251 1.00 23.33 39 ALA H CA 1
ATOM 8963 C C . ALA H 1 39 ? 53.155 97.805 12.846 1.00 23.33 39 ALA H C 1
ATOM 8964 O O . ALA H 1 39 ? 52.255 98.439 12.302 1.00 23.33 39 ALA H O 1
ATOM 8966 N N . LYS H 1 40 ? 53.767 96.783 12.256 1.00 23.33 40 LYS H N 1
ATOM 8967 C CA . LYS H 1 40 ? 53.397 96.360 10.918 1.00 23.33 40 LYS H CA 1
ATOM 8968 C C . LYS H 1 40 ? 51.911 96.051 10.774 1.00 23.33 40 LYS H C 1
ATOM 8969 O O . LYS H 1 40 ? 51.353 96.179 9.687 1.00 23.33 40 LYS H O 1
ATOM 8975 N N . LEU H 1 41 ? 51.258 95.636 11.855 1.00 23.33 41 LEU H N 1
ATOM 8976 C CA . LEU H 1 41 ? 49.827 95.354 11.772 1.00 23.33 41 LEU H CA 1
ATOM 8977 C C . LEU H 1 41 ? 49.102 96.646 11.416 1.00 23.33 41 LEU H C 1
ATOM 8978 O O . LEU H 1 41 ? 48.384 96.709 10.423 1.00 23.33 41 LEU H O 1
ATOM 8983 N N . LEU H 1 42 ? 49.299 97.675 12.231 1.00 23.33 42 LEU H N 1
ATOM 8984 C CA . LEU H 1 42 ? 48.681 98.970 11.998 1.00 23.33 42 LEU H CA 1
ATOM 8985 C C . LEU H 1 42 ? 49.113 99.449 10.624 1.00 23.33 42 LEU H C 1
ATOM 8986 O O . LEU H 1 42 ? 48.308 99.932 9.836 1.00 23.33 42 LEU H O 1
ATOM 8991 N N . ALA H 1 43 ? 50.400 99.306 10.338 1.00 23.33 43 ALA H N 1
ATOM 8992 C CA . ALA H 1 43 ? 50.961 99.719 9.053 1.00 23.33 43 ALA H CA 1
ATOM 8993 C C . ALA H 1 43 ? 50.197 99.109 7.893 1.00 23.33 43 ALA H C 1
ATOM 8994 O O . ALA H 1 43 ? 50.250 99.606 6.777 1.00 23.33 43 ALA H O 1
ATOM 8996 N N . CYS H 1 44 ? 49.502 98.009 8.146 1.00 23.33 44 CYS H N 1
ATOM 8997 C CA . CYS H 1 44 ? 48.742 97.356 7.097 1.00 23.33 44 CYS H CA 1
ATOM 8998 C C . CYS H 1 44 ? 47.282 97.723 7.154 1.00 23.33 44 CYS H C 1
ATOM 8999 O O . CYS H 1 44 ? 46.490 97.202 6.398 1.00 23.33 44 CYS H O 1
ATOM 9002 N N . GLY H 1 45 ? 46.919 98.630 8.049 1.00 23.33 45 GLY H N 1
ATOM 9003 C CA . GLY H 1 45 ? 45.532 99.041 8.139 1.00 23.33 45 GLY H CA 1
ATOM 9004 C C . GLY H 1 45 ? 44.700 98.334 9.185 1.00 23.33 45 GLY H C 1
ATOM 9005 O O . GLY H 1 45 ? 43.498 98.566 9.274 1.00 23.33 45 GLY H O 1
ATOM 9006 N N . VAL H 1 46 ? 45.314 97.464 9.973 1.00 23.33 46 VAL H N 1
ATOM 9007 C CA . VAL H 1 46 ? 44.558 96.779 10.999 1.00 23.33 46 VAL H CA 1
ATOM 9008 C C . VAL H 1 46 ? 44.203 97.846 12.020 1.00 23.33 46 VAL H C 1
ATOM 9009 O O . VAL H 1 46 ? 45.068 98.600 12.450 1.00 23.33 46 VAL H O 1
ATOM 9013 N N . LYS H 1 47 ? 42.930 97.936 12.387 1.00 23.33 47 LYS H N 1
ATOM 9014 C CA . LYS H 1 47 ? 42.512 98.936 13.358 1.00 23.33 47 LYS H CA 1
ATOM 9015 C C . LYS H 1 47 ? 43.031 98.611 14.746 1.00 23.33 47 LYS H C 1
ATOM 9016 O O . LYS H 1 47 ? 42.907 97.493 15.227 1.00 23.33 47 LYS H O 1
ATOM 9022 N N . GLU H 1 48 ? 43.624 99.609 15.384 1.00 23.33 48 GLU H N 1
ATOM 9023 C CA . GLU H 1 48 ? 44.170 99.451 16.719 1.00 23.33 48 GLU H CA 1
ATOM 9024 C C . GLU H 1 48 ? 43.237 98.679 17.639 1.00 23.33 48 GLU H C 1
ATOM 9025 O O . GLU H 1 48 ? 43.689 97.868 18.444 1.00 23.33 48 GLU H O 1
ATOM 9031 N N . SER H 1 49 ? 41.937 98.943 17.523 1.00 23.33 49 SER H N 1
ATOM 9032 C CA . SER H 1 49 ? 40.945 98.282 18.366 1.00 23.33 49 SER H CA 1
ATOM 9033 C C . SER H 1 49 ? 40.671 96.840 17.963 1.00 23.33 49 SER H C 1
ATOM 9034 O O . SER H 1 49 ? 40.045 96.098 18.711 1.00 23.33 49 SER H O 1
ATOM 9037 N N . ASN H 1 50 ? 41.121 96.443 16.779 1.00 23.33 50 ASN H N 1
ATOM 9038 C CA . ASN H 1 50 ? 40.923 95.070 16.331 1.00 23.33 50 ASN H CA 1
ATOM 9039 C C . ASN H 1 50 ? 42.137 94.193 16.582 1.00 23.33 50 ASN H C 1
ATOM 9040 O O . ASN H 1 50 ? 42.224 93.084 16.060 1.00 23.33 50 ASN H O 1
ATOM 9045 N N . ILE H 1 51 ? 43.076 94.699 17.373 1.00 23.33 51 ILE H N 1
ATOM 9046 C CA . ILE H 1 51 ? 44.275 93.963 17.718 1.00 23.33 51 ILE H CA 1
ATOM 9047 C C . ILE H 1 51 ? 44.208 93.655 19.203 1.00 23.33 51 ILE H C 1
ATOM 9048 O O . ILE H 1 51 ? 44.347 94.545 20.031 1.00 23.33 51 ILE H O 1
ATOM 9053 N N . VAL H 1 52 ? 43.964 92.392 19.536 1.00 23.33 52 VAL H N 1
ATOM 9054 C CA . VAL H 1 52 ? 43.907 91.960 20.929 1.00 23.33 52 VAL H CA 1
ATOM 9055 C C . VAL H 1 52 ? 45.287 91.423 21.293 1.00 23.33 52 VAL H C 1
ATOM 9056 O O . VAL H 1 52 ? 45.900 90.696 20.507 1.00 23.33 52 VAL H O 1
ATOM 9060 N N . VAL H 1 53 ? 45.781 91.788 22.475 1.00 23.33 53 VAL H N 1
ATOM 9061 C CA . VAL H 1 53 ? 47.101 91.348 22.904 1.00 23.33 53 VAL H CA 1
ATOM 9062 C C . VAL H 1 53 ? 47.101 90.903 24.347 1.00 23.33 53 VAL H C 1
ATOM 9063 O O . VAL H 1 53 ? 46.942 91.719 25.252 1.00 23.33 53 VAL H O 1
ATOM 9067 N N . GLN H 1 54 ? 47.272 89.608 24.574 1.00 23.33 54 GLN H N 1
ATOM 9068 C CA . GLN H 1 54 ? 47.303 89.111 25.940 1.00 23.33 54 GLN H CA 1
ATOM 9069 C C . GLN H 1 54 ? 48.630 88.416 26.164 1.00 23.33 54 GLN H C 1
ATOM 9070 O O . GLN H 1 54 ? 49.306 88.061 25.202 1.00 23.33 54 GLN H O 1
ATOM 9076 N N . SER H 1 55 ? 49.007 88.216 27.422 1.00 23.33 55 SER H N 1
ATOM 9077 C CA . SER H 1 55 ? 50.268 87.552 27.713 1.00 23.33 55 SER H CA 1
ATOM 9078 C C . SER H 1 55 ? 50.109 86.328 28.608 1.00 23.33 55 SER H C 1
ATOM 9079 O O . SER H 1 55 ? 49.046 86.069 29.162 1.00 23.33 55 SER H O 1
ATOM 9082 N N . VAL H 1 56 ? 51.188 85.570 28.722 1.00 23.33 56 VAL H N 1
ATOM 9083 C CA . VAL H 1 56 ? 51.228 84.380 29.543 1.00 23.33 56 VAL H CA 1
ATOM 9084 C C . VAL H 1 56 ? 52.639 84.313 30.086 1.00 23.33 56 VAL H C 1
ATOM 9085 O O . VAL H 1 56 ? 53.542 84.955 29.551 1.00 23.33 56 VAL H O 1
ATOM 9089 N N . PRO H 1 57 ? 52.851 83.549 31.168 1.00 23.33 57 PRO H N 1
ATOM 9090 C CA . PRO H 1 57 ? 54.202 83.463 31.724 1.00 23.33 57 PRO H CA 1
ATOM 9091 C C . PRO H 1 57 ? 55.268 82.896 30.777 1.00 23.33 57 PRO H C 1
ATOM 9092 O O . PRO H 1 57 ? 56.215 83.591 30.432 1.00 23.33 57 PRO H O 1
ATOM 9096 N N . GLY H 1 58 ? 55.115 81.649 30.343 1.00 23.33 58 GLY H N 1
ATOM 9097 C CA . GLY H 1 58 ? 56.104 81.070 29.445 1.00 23.33 58 GLY H CA 1
ATOM 9098 C C . GLY H 1 58 ? 55.561 80.597 28.108 1.00 23.33 58 GLY H C 1
ATOM 9099 O O . GLY H 1 58 ? 54.361 80.669 27.858 1.00 23.33 58 GLY H O 1
ATOM 9100 N N . SER H 1 59 ? 56.447 80.102 27.249 1.00 23.33 59 SER H N 1
ATOM 9101 C CA . SER H 1 59 ? 56.050 79.631 25.931 1.00 23.33 59 SER H CA 1
ATOM 9102 C C . SER H 1 59 ? 55.112 78.445 25.991 1.00 23.33 59 SER H C 1
ATOM 9103 O O . SER H 1 59 ? 54.276 78.261 25.119 1.00 23.33 59 SER H O 1
ATOM 9106 N N . TRP H 1 60 ? 55.261 77.629 27.018 1.00 23.33 60 TRP H N 1
ATOM 9107 C CA . TRP H 1 60 ? 54.423 76.452 27.176 1.00 23.33 60 TRP H CA 1
ATOM 9108 C C . TRP H 1 60 ? 52.952 76.843 27.177 1.00 23.33 60 TRP H C 1
ATOM 9109 O O . TRP H 1 60 ? 52.088 76.091 26.705 1.00 23.33 60 TRP H O 1
ATOM 9120 N N . GLU H 1 61 ? 52.677 78.029 27.710 1.00 23.33 61 GLU H N 1
ATOM 9121 C CA . GLU H 1 61 ? 51.318 78.543 27.795 1.00 23.33 61 GLU H CA 1
ATOM 9122 C C . GLU H 1 61 ? 50.807 79.073 26.465 1.00 23.33 61 GLU H C 1
ATOM 9123 O O . GLU H 1 61 ? 49.603 79.232 26.271 1.00 23.33 61 GLU H O 1
ATOM 9129 N N . LEU H 1 62 ? 51.730 79.347 25.553 1.00 23.33 62 LEU H N 1
ATOM 9130 C CA . LEU H 1 62 ? 51.376 79.879 24.251 1.00 23.33 62 LEU H CA 1
ATOM 9131 C C . LEU H 1 62 ? 50.274 79.121 23.524 1.00 23.33 62 LEU H C 1
ATOM 9132 O O . LEU H 1 62 ? 49.219 79.683 23.251 1.00 23.33 62 LEU H O 1
ATOM 9137 N N . PRO H 1 63 ? 50.493 77.835 23.199 1.00 23.33 63 PRO H N 1
ATOM 9138 C CA . PRO H 1 63 ? 49.428 77.116 22.496 1.00 23.33 63 PRO H CA 1
ATOM 9139 C C . PRO H 1 63 ? 48.073 77.072 23.197 1.00 23.33 63 PRO H C 1
ATOM 9140 O O . PRO H 1 63 ? 47.051 77.355 22.573 1.00 23.33 63 PRO H O 1
ATOM 9144 N N . ILE H 1 64 ? 48.053 76.737 24.484 1.00 23.33 64 ILE H N 1
ATOM 9145 C CA . ILE H 1 64 ? 46.785 76.678 25.209 1.00 23.33 64 ILE H CA 1
ATOM 9146 C C . ILE H 1 64 ? 46.120 78.046 25.232 1.00 23.33 64 ILE H C 1
ATOM 9147 O O . ILE H 1 64 ? 44.909 78.156 25.047 1.00 23.33 64 ILE H O 1
ATOM 9152 N N . ALA H 1 65 ? 46.920 79.084 25.455 1.00 23.33 65 ALA H N 1
ATOM 9153 C CA . ALA H 1 65 ? 46.410 80.448 25.490 1.00 23.33 65 ALA H CA 1
ATOM 9154 C C . ALA H 1 65 ? 45.856 80.871 24.128 1.00 23.33 65 ALA H C 1
ATOM 9155 O O . ALA H 1 65 ? 44.818 81.512 24.053 1.00 23.33 65 ALA H O 1
ATOM 9157 N N . VAL H 1 66 ? 46.545 80.513 23.051 1.00 23.33 66 VAL H N 1
ATOM 9158 C CA . VAL H 1 66 ? 46.065 80.869 21.723 1.00 23.33 66 VAL H CA 1
ATOM 9159 C C . VAL H 1 66 ? 44.768 80.136 21.408 1.00 23.33 66 VAL H C 1
ATOM 9160 O O . VAL H 1 66 ? 43.832 80.722 20.870 1.00 23.33 66 VAL H O 1
ATOM 9164 N N . GLN H 1 67 ? 44.715 78.856 21.749 1.00 23.33 67 GLN H N 1
ATOM 9165 C CA . GLN H 1 67 ? 43.525 78.055 21.498 1.00 23.33 67 GLN H CA 1
ATOM 9166 C C . GLN H 1 67 ? 42.291 78.640 22.183 1.00 23.33 67 GLN H C 1
ATOM 9167 O O . GLN H 1 67 ? 41.215 78.699 21.593 1.00 23.33 67 GLN H O 1
ATOM 9173 N N . ARG H 1 68 ? 42.457 79.050 23.440 1.00 23.33 68 ARG H N 1
ATOM 9174 C CA . ARG H 1 68 ? 41.388 79.630 24.247 1.00 23.33 68 ARG H CA 1
ATOM 9175 C C . ARG H 1 68 ? 41.023 81.059 23.845 1.00 23.33 68 ARG H C 1
ATOM 9176 O O . ARG H 1 68 ? 39.852 81.448 23.891 1.00 23.33 68 ARG H O 1
ATOM 9184 N N . LEU H 1 69 ? 42.024 81.847 23.465 1.00 23.33 69 LEU H N 1
ATOM 9185 C CA . LEU H 1 69 ? 41.767 83.217 23.066 1.00 23.33 69 LEU H CA 1
ATOM 9186 C C . LEU H 1 69 ? 40.816 83.145 21.889 1.00 23.33 69 LEU H C 1
ATOM 9187 O O . LEU H 1 69 ? 39.757 83.754 21.904 1.00 23.33 69 LEU H O 1
ATOM 9192 N N . TYR H 1 70 ? 41.194 82.381 20.872 1.00 23.33 70 TYR H N 1
ATOM 9193 C CA . TYR H 1 70 ? 40.357 82.237 19.694 1.00 23.33 70 TYR H CA 1
ATOM 9194 C C . TYR H 1 70 ? 38.993 81.720 20.107 1.00 23.33 70 TYR H C 1
ATOM 9195 O O . TYR H 1 70 ? 37.953 82.228 19.690 1.00 23.33 70 TYR H O 1
ATOM 9204 N N . SER H 1 71 ? 39.012 80.686 20.929 1.00 23.33 71 SER H N 1
ATOM 9205 C CA . SER H 1 71 ? 37.797 80.077 21.435 1.00 23.33 71 SER H CA 1
ATOM 9206 C C . SER H 1 71 ? 36.859 81.156 21.957 1.00 23.33 71 SER H C 1
ATOM 9207 O O . SER H 1 71 ? 35.671 81.162 21.633 1.00 23.33 71 SER H O 1
ATOM 9210 N N . ALA H 1 72 ? 37.404 82.068 22.759 1.00 23.33 72 ALA H N 1
ATOM 9211 C CA . ALA H 1 72 ? 36.613 83.148 23.321 1.00 23.33 72 ALA H CA 1
ATOM 9212 C C . ALA H 1 72 ? 36.027 84.041 22.234 1.00 23.33 72 ALA H C 1
ATOM 9213 O O . ALA H 1 72 ? 34.825 84.285 22.218 1.00 23.33 72 ALA H O 1
ATOM 9215 N N . SER H 1 73 ? 36.870 84.519 21.324 1.00 23.33 73 SER H N 1
ATOM 9216 C CA . SER H 1 73 ? 36.408 85.388 20.249 1.00 23.33 73 SER H CA 1
ATOM 9217 C C . SER H 1 73 ? 35.208 84.795 19.516 1.00 23.33 73 SER H C 1
ATOM 9218 O O . SER H 1 73 ? 34.397 85.527 18.938 1.00 23.33 73 SER H O 1
ATOM 9221 N N . GLN H 1 74 ? 35.092 83.473 19.534 1.00 23.33 74 GLN H N 1
ATOM 9222 C CA . GLN H 1 74 ? 33.975 82.817 18.874 1.00 23.33 74 GLN H CA 1
ATOM 9223 C C . GLN H 1 74 ? 32.676 83.009 19.640 1.00 23.33 74 GLN H C 1
ATOM 9224 O O . GLN H 1 74 ? 31.631 83.301 19.058 1.00 23.33 74 GLN H O 1
ATOM 9230 N N . LEU H 1 75 ? 32.740 82.837 20.951 1.00 23.33 75 LEU H N 1
ATOM 9231 C CA . LEU H 1 75 ? 31.561 83.000 21.782 1.00 23.33 75 LEU H CA 1
ATOM 9232 C C . LEU H 1 75 ? 30.935 84.391 21.613 1.00 23.33 75 LEU H C 1
ATOM 9233 O O . LEU H 1 75 ? 29.747 84.583 21.883 1.00 23.33 75 LEU H O 1
ATOM 9238 N N . GLN H 1 76 ? 31.730 85.354 21.161 1.00 23.33 76 GLN H N 1
ATOM 9239 C CA . GLN H 1 76 ? 31.238 86.718 20.979 1.00 23.33 76 GLN H CA 1
ATOM 9240 C C . GLN H 1 76 ? 30.385 86.849 19.701 1.00 23.33 76 GLN H C 1
ATOM 9241 O O . GLN H 1 76 ? 29.351 87.570 19.748 1.00 23.33 76 GLN H O 1
ATOM 9247 N N . SER H 1 107 ? 37.321 94.591 17.794 1.00 23.33 107 SER H N 1
ATOM 9248 C CA . SER H 1 107 ? 35.962 94.514 18.422 1.00 23.33 107 SER H CA 1
ATOM 9249 C C . SER H 1 107 ? 35.080 93.416 17.799 1.00 23.33 107 SER H C 1
ATOM 9250 O O . SER H 1 107 ? 34.777 93.446 16.587 1.00 23.33 107 SER H O 1
ATOM 9253 N N . THR H 1 108 ? 34.695 92.460 18.660 1.00 23.33 108 THR H N 1
ATOM 9254 C CA . THR H 1 108 ? 33.861 91.284 18.339 1.00 23.33 108 THR H CA 1
ATOM 9255 C C . THR H 1 108 ? 34.148 90.546 17.027 1.00 23.33 108 THR H C 1
ATOM 9256 O O . THR H 1 108 ? 34.682 91.110 16.070 1.00 23.33 108 THR H O 1
ATOM 9260 N N . GLY H 1 109 ? 33.772 89.272 16.996 1.00 23.33 109 GLY H N 1
ATOM 9261 C CA . GLY H 1 109 ? 33.992 88.461 15.810 1.00 23.33 109 GLY H CA 1
ATOM 9262 C C . GLY H 1 109 ? 35.236 87.609 15.950 1.00 23.33 109 GLY H C 1
ATOM 9263 O O . GLY H 1 109 ? 36.300 88.124 16.303 1.00 23.33 109 GLY H O 1
ATOM 9264 N N . PRO H 1 110 ? 35.140 86.301 15.684 1.00 23.33 110 PRO H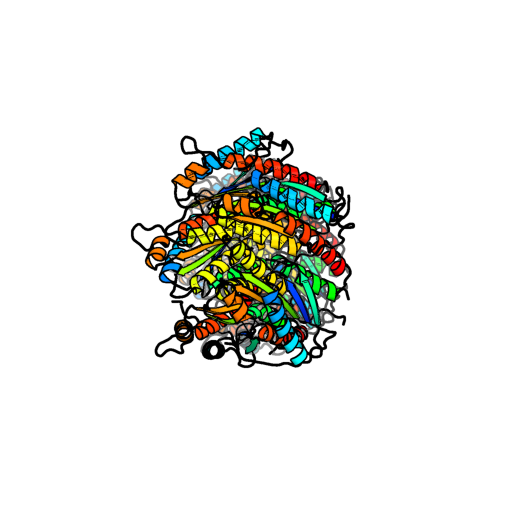 N 1
ATOM 9265 C CA . PRO H 1 110 ? 36.316 85.445 15.807 1.00 23.33 110 PRO H CA 1
ATOM 9266 C C . PRO H 1 110 ? 37.497 86.003 15.017 1.00 23.33 110 PRO H C 1
ATOM 9267 O O . PRO H 1 110 ? 37.333 86.475 13.891 1.00 23.33 110 PRO H O 1
ATOM 9271 N N . PHE H 1 111 ? 38.682 85.945 15.620 1.00 23.33 111 PHE H N 1
ATOM 9272 C CA . PHE H 1 111 ? 39.892 86.452 14.981 1.00 23.33 111 PHE H CA 1
ATOM 9273 C C . PHE H 1 111 ? 40.120 85.800 13.627 1.00 23.33 111 PHE H C 1
ATOM 9274 O O . PHE H 1 111 ? 39.768 84.636 13.422 1.00 23.33 111 PHE H O 1
ATOM 9282 N N . ASP H 1 112 ? 40.728 86.554 12.717 1.00 23.33 112 ASP H N 1
ATOM 9283 C CA . ASP H 1 112 ? 41.001 86.055 11.387 1.00 23.33 112 ASP H CA 1
ATOM 9284 C C . ASP H 1 112 ? 42.381 85.434 11.315 1.00 23.33 112 ASP H C 1
ATOM 9285 O O . ASP H 1 112 ? 42.683 84.662 10.411 1.00 23.33 112 ASP H O 1
ATOM 9290 N N . ALA H 1 113 ? 43.216 85.778 12.280 1.00 23.33 113 ALA H N 1
ATOM 9291 C CA . ALA H 1 113 ? 44.566 85.249 12.349 1.00 23.33 113 ALA H CA 1
ATOM 9292 C C . ALA H 1 113 ? 45.105 85.458 13.766 1.00 23.33 113 ALA H C 1
ATOM 9293 O O . ALA H 1 113 ? 44.706 86.386 14.469 1.00 23.33 113 ALA H O 1
ATOM 9295 N N . LEU H 1 114 ? 46.007 84.579 14.175 1.00 23.33 114 LEU H N 1
ATOM 9296 C CA . LEU H 1 114 ? 46.591 84.638 15.500 1.00 23.33 114 LEU H CA 1
ATOM 9297 C C . LEU H 1 114 ? 48.111 84.648 15.418 1.00 23.33 114 LEU H C 1
ATOM 9298 O O . LEU H 1 114 ? 48.694 84.154 14.450 1.00 23.33 114 LEU H O 1
ATOM 9303 N N . ILE H 1 115 ? 48.756 85.220 16.429 1.00 23.33 115 ILE H N 1
ATOM 9304 C CA . ILE H 1 115 ? 50.212 85.283 16.451 1.00 23.33 115 ILE H CA 1
ATOM 9305 C C . ILE H 1 115 ? 50.713 84.857 17.817 1.00 23.33 115 ILE H C 1
ATOM 9306 O O . ILE H 1 115 ? 50.261 85.363 18.839 1.00 23.33 115 ILE H O 1
ATOM 9311 N N . ALA H 1 116 ? 51.647 83.921 17.834 1.00 23.33 116 ALA H N 1
ATOM 9312 C CA . ALA H 1 116 ? 52.203 83.448 19.089 1.00 23.33 116 ALA H CA 1
ATOM 9313 C C . ALA H 1 116 ? 53.634 83.926 19.171 1.00 23.33 116 ALA H C 1
ATOM 9314 O O . ALA H 1 116 ? 54.448 83.596 18.318 1.00 23.33 116 ALA H O 1
ATOM 9316 N N . ILE H 1 117 ? 53.940 84.718 20.192 1.00 23.33 117 ILE H N 1
ATOM 9317 C CA . ILE H 1 117 ? 55.290 85.243 20.356 1.00 23.33 117 ILE H CA 1
ATOM 9318 C C . ILE H 1 117 ? 55.926 84.690 21.616 1.00 23.33 117 ILE H C 1
ATOM 9319 O O . ILE H 1 117 ? 55.381 84.815 22.704 1.00 23.33 117 ILE H O 1
ATOM 9324 N N . GLY H 1 118 ? 57.080 84.062 21.454 1.00 23.33 118 GLY H N 1
ATOM 9325 C CA . GLY H 1 118 ? 57.772 83.494 22.587 1.00 23.33 118 GLY H CA 1
ATOM 9326 C C . GLY H 1 118 ? 59.250 83.505 22.306 1.00 23.33 118 GLY H C 1
ATOM 9327 O O . GLY H 1 118 ? 59.651 83.604 21.152 1.00 23.33 118 GLY H O 1
ATOM 9328 N N . VAL H 1 119 ? 60.060 83.408 23.354 1.00 23.33 119 VAL H N 1
ATOM 9329 C CA . VAL H 1 119 ? 61.507 83.417 23.194 1.00 23.33 119 VAL H CA 1
ATOM 9330 C C . VAL H 1 119 ? 62.157 82.355 24.058 1.00 23.33 119 VAL H C 1
ATOM 9331 O O . VAL H 1 119 ? 62.280 82.527 25.267 1.00 23.33 119 VAL H O 1
ATOM 9335 N N . LEU H 1 120 ? 62.559 81.252 23.432 1.00 23.33 120 LEU H N 1
ATOM 9336 C CA . LEU H 1 120 ? 63.224 80.167 24.137 1.00 23.33 120 LEU H CA 1
ATOM 9337 C C . LEU H 1 120 ? 64.724 80.309 23.940 1.00 23.33 120 LEU H C 1
ATOM 9338 O O . LEU H 1 120 ? 65.180 80.555 22.835 1.00 23.33 120 LEU H O 1
ATOM 9343 N N . ILE H 1 121 ? 65.488 80.153 25.012 1.00 23.33 121 ILE H N 1
ATOM 9344 C CA . ILE H 1 121 ? 66.934 80.230 24.916 1.00 23.33 121 ILE H CA 1
ATOM 9345 C C . ILE H 1 121 ? 67.524 79.021 25.635 1.00 23.33 121 ILE H C 1
ATOM 9346 O O . ILE H 1 121 ? 67.143 78.726 26.762 1.00 23.33 121 ILE H O 1
ATOM 9351 N N . LYS H 1 122 ? 68.444 78.320 24.984 1.00 23.33 122 LYS H N 1
ATOM 9352 C CA . LYS H 1 122 ? 69.079 77.146 25.569 1.00 23.33 122 LYS H CA 1
ATOM 9353 C C . LYS H 1 122 ? 69.613 77.401 26.967 1.00 23.33 122 LYS H C 1
ATOM 9354 O O . LYS H 1 122 ? 70.327 78.379 27.196 1.00 23.33 122 LYS H O 1
ATOM 9360 N N . GLY H 1 123 ? 69.273 76.511 27.895 1.00 23.33 123 GLY H N 1
ATOM 9361 C CA . GLY H 1 123 ? 69.766 76.631 29.253 1.00 23.33 123 GLY H CA 1
ATOM 9362 C C . GLY H 1 123 ? 70.914 75.653 29.442 1.00 23.33 123 GLY H C 1
ATOM 9363 O O . GLY H 1 123 ? 71.690 75.410 28.521 1.00 23.33 123 GLY H O 1
ATOM 9364 N N . GLU H 1 124 ? 71.034 75.083 30.633 1.00 23.33 124 GLU H N 1
ATOM 9365 C CA . GLU H 1 124 ? 72.091 74.116 30.893 1.00 23.33 124 GLU H CA 1
ATOM 9366 C C . GLU H 1 124 ? 71.530 72.718 30.691 1.00 23.33 124 GLU H C 1
ATOM 9367 O O . GLU H 1 124 ? 72.278 71.773 30.476 1.00 23.33 124 GLU H O 1
ATOM 9373 N N . THR H 1 125 ? 70.208 72.594 30.761 1.00 23.33 125 THR H N 1
ATOM 9374 C CA . THR H 1 125 ? 69.552 71.302 30.608 1.00 23.33 125 THR H CA 1
ATOM 9375 C C . THR H 1 125 ? 68.792 71.191 29.301 1.00 23.33 125 THR H C 1
ATOM 9376 O O . THR H 1 125 ? 68.830 72.093 28.471 1.00 23.33 125 THR H O 1
ATOM 9380 N N . MET H 1 126 ? 68.089 70.075 29.138 1.00 23.33 126 MET H N 1
ATOM 9381 C CA . MET H 1 126 ? 67.315 69.792 27.928 1.00 23.33 126 MET H CA 1
ATOM 9382 C C . MET H 1 126 ? 65.936 70.416 27.977 1.00 23.33 126 MET H C 1
ATOM 9383 O O . MET H 1 126 ? 65.107 70.177 27.122 1.00 23.33 126 MET H O 1
ATOM 9388 N N . HIS H 1 127 ? 65.699 71.212 29.004 1.00 23.33 127 HIS H N 1
ATOM 9389 C CA . HIS H 1 127 ? 64.430 71.896 29.179 1.00 23.33 127 HIS H CA 1
ATOM 9390 C C . HIS H 1 127 ? 64.084 72.650 27.904 1.00 23.33 127 HIS H C 1
ATOM 9391 O O . HIS H 1 127 ? 62.968 72.582 27.394 1.00 23.33 127 HIS H O 1
ATOM 9398 N N . PHE H 1 128 ? 65.061 73.387 27.402 1.00 23.33 128 PHE H N 1
ATOM 9399 C CA . PHE H 1 128 ? 64.902 74.158 26.184 1.00 23.33 128 PHE H CA 1
ATOM 9400 C C . PHE H 1 128 ? 64.295 73.344 25.055 1.00 23.33 128 PHE H C 1
ATOM 9401 O O . PHE H 1 128 ? 63.263 73.700 24.516 1.00 23.33 128 PHE H O 1
ATOM 9409 N N . GLU H 1 129 ? 64.951 72.250 24.692 1.00 23.33 129 GLU H N 1
ATOM 9410 C CA . GLU H 1 129 ? 64.463 71.423 23.610 1.00 23.33 129 GLU H CA 1
ATOM 9411 C C . GLU H 1 129 ? 63.104 70.753 23.830 1.00 23.33 129 GLU H C 1
ATOM 9412 O O . GLU H 1 129 ? 62.312 70.646 22.906 1.00 23.33 129 GLU H O 1
ATOM 9418 N N . TYR H 1 130 ? 62.804 70.308 25.034 1.00 23.33 130 TYR H N 1
ATOM 9419 C CA . TYR H 1 130 ? 61.518 69.666 25.234 1.00 23.33 130 TYR H CA 1
ATOM 9420 C C . TYR H 1 130 ? 60.363 70.635 25.177 1.00 23.33 130 TYR H C 1
ATOM 9421 O O . TYR H 1 130 ? 59.251 70.267 24.789 1.00 23.33 130 TYR H O 1
ATOM 9430 N N . ILE H 1 131 ? 60.623 71.883 25.534 1.00 23.33 131 ILE H N 1
ATOM 9431 C CA . ILE H 1 131 ? 59.579 72.884 25.501 1.00 23.33 131 ILE H CA 1
ATOM 9432 C C . ILE H 1 131 ? 59.394 73.421 24.104 1.00 23.33 131 ILE H C 1
ATOM 9433 O O . ILE H 1 131 ? 58.268 73.610 23.652 1.00 23.33 131 ILE H O 1
ATOM 9438 N N . ALA H 1 132 ? 60.502 73.645 23.410 1.00 23.33 132 ALA H N 1
ATOM 9439 C CA . ALA H 1 132 ? 60.469 74.154 22.044 1.00 23.33 132 ALA H CA 1
ATOM 9440 C C . ALA H 1 132 ? 59.711 73.207 21.124 1.00 23.33 132 ALA H C 1
ATOM 9441 O O . ALA H 1 132 ? 58.842 73.625 20.370 1.00 23.33 132 ALA H O 1
ATOM 9443 N N . ASP H 1 133 ? 60.036 71.923 21.201 1.00 23.33 133 ASP H N 1
ATOM 9444 C CA . ASP H 1 133 ? 59.396 70.921 20.365 1.00 23.33 133 ASP H CA 1
ATOM 9445 C C . ASP H 1 133 ? 57.901 70.798 20.622 1.00 23.33 133 ASP H C 1
ATOM 9446 O O . ASP H 1 133 ? 57.123 70.649 19.694 1.00 23.33 133 ASP H O 1
ATOM 9451 N N . SER H 1 134 ? 57.496 70.862 21.884 1.00 23.33 134 SER H N 1
ATOM 9452 C CA . SER H 1 134 ? 56.083 70.746 22.229 1.00 23.33 134 SER H CA 1
ATOM 9453 C C . SER H 1 134 ? 55.301 72.003 21.906 1.00 23.33 134 SER H C 1
ATOM 9454 O O . SER H 1 134 ? 54.166 71.924 21.433 1.00 23.33 134 SER H O 1
ATOM 9457 N N . VAL H 1 135 ? 55.895 73.161 22.173 1.00 23.33 135 VAL H N 1
ATOM 9458 C CA . VAL H 1 135 ? 55.223 74.409 21.874 1.00 23.33 135 VAL H CA 1
ATOM 9459 C C . VAL H 1 135 ? 55.058 74.515 20.365 1.00 23.33 135 VAL H C 1
ATOM 9460 O O . VAL H 1 135 ? 54.036 74.985 19.882 1.00 23.33 135 VAL H O 1
ATOM 9464 N N . SER H 1 136 ? 56.069 74.065 19.627 1.00 23.33 136 SER H N 1
ATOM 9465 C CA . SER H 1 136 ? 56.024 74.093 18.172 1.00 23.33 136 SER H CA 1
ATOM 9466 C C . SER H 1 136 ? 54.880 73.243 17.653 1.00 23.33 136 SER H C 1
ATOM 9467 O O . SER H 1 136 ? 54.040 73.737 16.910 1.00 23.33 136 SER H O 1
ATOM 9470 N N . HIS H 1 137 ? 54.840 71.968 18.033 1.00 23.33 137 HIS H N 1
ATOM 9471 C CA . HIS H 1 137 ? 53.762 71.102 17.587 1.00 23.33 137 HIS H CA 1
ATOM 9472 C C . HIS H 1 137 ? 52.442 71.602 18.130 1.00 23.33 137 HIS H C 1
ATOM 9473 O O . HIS H 1 137 ? 51.425 71.544 17.453 1.00 23.33 137 HIS H O 1
ATOM 9480 N N . GLY H 1 138 ? 52.461 72.107 19.355 1.00 23.33 138 GLY H N 1
ATOM 9481 C CA . GLY H 1 138 ? 51.248 72.626 19.953 1.00 23.33 138 GLY H CA 1
ATOM 9482 C C . GLY H 1 138 ? 50.617 73.690 19.084 1.00 23.33 138 GLY H C 1
ATOM 9483 O O . GLY H 1 138 ? 49.430 73.638 18.802 1.00 23.33 138 GLY H O 1
ATOM 9484 N N . LEU H 1 139 ? 51.418 74.658 18.655 1.00 23.33 139 LEU H N 1
ATOM 9485 C CA . LEU H 1 139 ? 50.919 75.741 17.822 1.00 23.33 139 LEU H CA 1
ATOM 9486 C C . LEU H 1 139 ? 50.467 75.230 16.469 1.00 23.33 139 LEU H C 1
ATOM 9487 O O . LEU H 1 139 ? 49.416 75.627 15.971 1.00 23.33 139 LEU H O 1
ATOM 9492 N N . MET H 1 140 ? 51.264 74.349 15.873 1.00 23.33 140 MET H N 1
ATOM 9493 C CA . MET H 1 140 ? 50.921 73.772 14.579 1.00 23.33 140 MET H CA 1
ATOM 9494 C C . MET H 1 140 ? 49.566 73.093 14.688 1.00 23.33 140 MET H C 1
ATOM 9495 O O . MET H 1 140 ? 48.781 73.098 13.746 1.00 23.33 140 MET H O 1
ATOM 9500 N N . ARG H 1 141 ? 49.292 72.508 15.846 1.00 23.33 141 ARG H N 1
ATOM 9501 C CA . ARG H 1 141 ? 48.030 71.828 16.049 1.00 23.33 141 ARG H CA 1
ATOM 9502 C C . ARG H 1 141 ? 46.873 72.795 16.164 1.00 23.33 141 ARG H C 1
ATOM 9503 O O . ARG H 1 141 ? 45.880 72.651 15.472 1.00 23.33 141 ARG H O 1
ATOM 9511 N N . VAL H 1 142 ? 46.992 73.777 17.049 1.00 23.33 142 VAL H N 1
ATOM 9512 C CA . VAL H 1 142 ? 45.922 74.744 17.247 1.00 23.33 142 VAL H CA 1
ATOM 9513 C C . VAL H 1 142 ? 45.549 75.321 15.905 1.00 23.33 142 VAL H C 1
ATOM 9514 O O . VAL H 1 142 ? 44.389 75.553 15.608 1.00 23.33 142 VAL H O 1
ATOM 9518 N N . GLN H 1 143 ? 46.562 75.534 15.085 1.00 23.33 143 GLN H N 1
ATOM 9519 C CA . GLN H 1 143 ? 46.396 76.074 13.743 1.00 23.33 143 GLN H CA 1
ATOM 9520 C C . GLN H 1 143 ? 45.484 75.168 12.903 1.00 23.33 143 GLN H C 1
ATOM 9521 O O . GLN H 1 143 ? 44.430 75.595 12.441 1.00 23.33 143 GLN H O 1
ATOM 9527 N N . LEU H 1 144 ? 45.891 73.915 12.719 1.00 23.33 144 LEU H N 1
ATOM 9528 C CA . LEU H 1 144 ? 45.133 72.961 11.928 1.00 23.33 144 LEU H CA 1
ATOM 9529 C C . LEU H 1 144 ? 43.800 72.606 12.562 1.00 23.33 144 LEU H C 1
ATOM 9530 O O . LEU H 1 144 ? 42.818 72.382 11.867 1.00 23.33 144 LEU H O 1
ATOM 9535 N N . ASP H 1 145 ? 43.776 72.545 13.885 1.00 23.33 145 ASP H N 1
ATOM 9536 C CA . ASP H 1 145 ? 42.571 72.223 14.639 1.00 23.33 145 ASP H CA 1
ATOM 9537 C C . ASP H 1 145 ? 41.529 73.276 14.383 1.00 23.33 145 ASP H C 1
ATOM 9538 O O . ASP H 1 1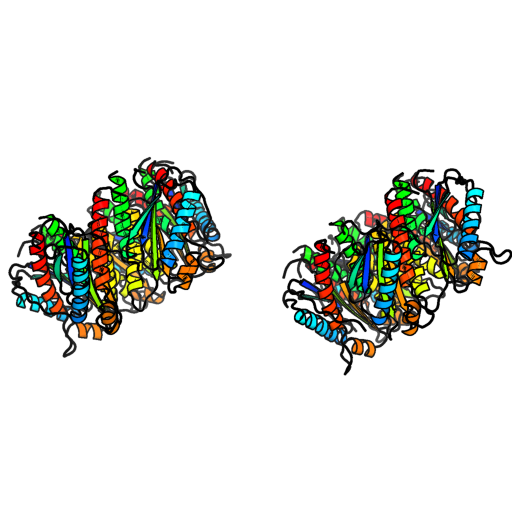45 ? 40.409 73.003 13.969 1.00 23.33 145 ASP H O 1
ATOM 9543 N N . THR H 1 146 ? 41.946 74.499 14.658 1.00 23.33 146 THR H N 1
ATOM 9544 C CA . THR H 1 146 ? 41.122 75.678 14.556 1.00 23.33 146 THR H CA 1
ATOM 9545 C C . THR H 1 146 ? 40.844 76.146 13.129 1.00 23.33 146 THR H C 1
ATOM 9546 O O . THR H 1 146 ? 39.849 76.818 12.880 1.00 23.33 146 THR H O 1
ATOM 9550 N N . GLY H 1 147 ? 41.717 75.787 12.196 1.00 23.33 147 GLY H N 1
ATOM 9551 C CA . GLY H 1 147 ? 41.532 76.199 10.824 1.00 23.33 147 GLY H CA 1
ATOM 9552 C C . GLY H 1 147 ? 41.858 77.662 10.673 1.00 23.33 147 GLY H C 1
ATOM 9553 O O . GLY H 1 147 ? 41.500 78.279 9.672 1.00 23.33 147 GLY H O 1
ATOM 9554 N N . VAL H 1 148 ? 42.527 78.222 11.677 1.00 23.33 148 VAL H N 1
ATOM 9555 C CA . VAL H 1 148 ? 42.926 79.632 11.670 1.00 23.33 148 VAL H CA 1
ATOM 9556 C C . VAL H 1 148 ? 44.444 79.745 11.717 1.00 23.33 148 VAL H C 1
ATOM 9557 O O . VAL H 1 148 ? 45.092 79.127 12.554 1.00 23.33 148 VAL H O 1
ATOM 9561 N N . PRO H 1 149 ? 45.034 80.536 10.815 1.00 23.33 149 PRO H N 1
ATOM 9562 C CA . PRO H 1 149 ? 46.489 80.676 10.824 1.00 23.33 149 PRO H CA 1
ATOM 9563 C C . PRO H 1 149 ? 47.025 81.189 12.156 1.00 23.33 149 PRO H C 1
ATOM 9564 O O . PRO H 1 149 ? 46.476 82.122 12.734 1.00 23.33 149 PRO H O 1
ATOM 9568 N N . VAL H 1 150 ? 48.083 80.563 12.649 1.00 23.33 150 VAL H N 1
ATOM 9569 C CA . VAL H 1 150 ? 48.706 80.994 13.882 1.00 23.33 150 VAL H CA 1
ATOM 9570 C C . VAL H 1 150 ? 50.142 81.241 13.499 1.00 23.33 150 VAL H C 1
ATOM 9571 O O . VAL H 1 150 ? 50.889 80.310 13.254 1.00 23.33 150 VAL H O 1
ATOM 9575 N N . ILE H 1 151 ? 50.520 82.507 13.421 1.00 23.33 151 ILE H N 1
ATOM 9576 C CA . ILE H 1 151 ? 51.876 82.871 13.044 1.00 23.33 151 ILE H CA 1
ATOM 9577 C C . ILE H 1 151 ? 52.867 82.415 14.106 1.00 23.33 151 ILE H C 1
ATOM 9578 O O . ILE H 1 151 ? 52.696 82.689 15.289 1.00 23.33 151 ILE H O 1
ATOM 9583 N N . PHE H 1 152 ? 53.899 81.711 13.664 1.00 23.33 152 PHE H N 1
ATOM 9584 C CA . PHE H 1 152 ? 54.926 81.192 14.545 1.00 23.33 152 PHE H CA 1
ATOM 9585 C C . PHE H 1 152 ? 55.948 82.252 14.904 1.00 23.33 152 PHE H C 1
ATOM 9586 O O . PHE H 1 152 ? 56.999 82.342 14.280 1.00 23.33 152 PHE H O 1
ATOM 9594 N N . GLY H 1 153 ? 55.638 83.049 15.919 1.00 23.33 153 GLY H N 1
ATOM 9595 C CA . GLY H 1 153 ? 56.557 84.087 16.352 1.00 23.33 153 GLY H CA 1
ATOM 9596 C C . GLY H 1 153 ? 57.366 83.658 17.561 1.00 23.33 153 GLY H C 1
ATOM 9597 O O . GLY H 1 153 ? 57.573 84.435 18.486 1.00 23.33 153 GLY H O 1
ATOM 9598 N N . VAL H 1 154 ? 57.827 82.410 17.548 1.00 23.33 154 VAL H N 1
ATOM 9599 C CA . VAL H 1 154 ? 58.610 81.869 18.644 1.00 23.33 154 VAL H CA 1
ATOM 9600 C C . VAL H 1 154 ? 60.063 81.703 18.242 1.00 23.33 154 VAL H C 1
ATOM 9601 O O . VAL H 1 154 ? 60.359 81.064 17.228 1.00 23.33 154 VAL H O 1
ATOM 9605 N N . LEU H 1 155 ? 60.965 82.279 19.036 1.00 23.33 155 LEU H N 1
ATOM 9606 C CA . LEU H 1 155 ? 62.388 82.168 18.763 1.00 23.33 155 LEU H CA 1
ATOM 9607 C C . LEU H 1 155 ? 62.991 81.038 19.577 1.00 23.33 155 LEU H C 1
ATOM 9608 O O . LEU H 1 155 ? 62.764 80.931 20.775 1.00 23.33 155 LEU H O 1
ATOM 9613 N N . THR H 1 156 ? 63.747 80.183 18.905 1.00 23.33 156 THR H N 1
ATOM 9614 C CA . THR H 1 156 ? 64.411 79.059 19.543 1.00 23.33 156 THR H CA 1
ATOM 9615 C C . THR H 1 156 ? 65.876 79.324 19.308 1.00 23.33 156 THR H C 1
ATOM 9616 O O . THR H 1 156 ? 66.477 78.818 18.372 1.00 23.33 156 THR H O 1
ATOM 9620 N N . VAL H 1 157 ? 66.434 80.130 20.194 1.00 23.33 157 VAL H N 1
ATOM 9621 C CA . VAL H 1 157 ? 67.807 80.583 20.126 1.00 23.33 157 VAL H CA 1
ATOM 9622 C C . VAL H 1 157 ? 68.781 79.892 21.068 1.00 23.33 157 VAL H C 1
ATOM 9623 O O . VAL H 1 157 ? 68.373 79.202 21.996 1.00 23.33 157 VAL H O 1
ATOM 9627 N N . LEU H 1 158 ? 70.076 80.076 20.818 1.00 23.33 158 LEU H N 1
ATOM 9628 C CA . LEU H 1 158 ? 71.115 79.473 21.647 1.00 23.33 158 LEU H CA 1
ATOM 9629 C C . LEU H 1 158 ? 71.841 80.493 22.510 1.00 23.33 158 LEU H C 1
ATOM 9630 O O . LEU H 1 158 ? 72.439 80.128 23.505 1.00 23.33 158 LEU H O 1
ATOM 9635 N N . THR H 1 159 ? 71.797 81.765 22.131 1.00 23.33 159 THR H N 1
ATOM 9636 C CA . THR H 1 159 ? 72.439 82.818 22.915 1.00 23.33 159 THR H CA 1
ATOM 9637 C C . THR H 1 159 ? 71.611 84.103 22.926 1.00 23.33 159 THR H C 1
ATOM 9638 O O . THR H 1 159 ? 70.880 84.395 21.986 1.00 23.33 159 THR H O 1
ATOM 9642 N N . ASP H 1 160 ? 71.730 84.866 24.007 1.00 23.33 160 ASP H N 1
ATOM 9643 C CA . ASP H 1 160 ? 71.002 86.120 24.147 1.00 23.33 160 ASP H CA 1
ATOM 9644 C C . ASP H 1 160 ? 71.122 87.007 22.916 1.00 23.33 160 ASP H C 1
ATOM 9645 O O . ASP H 1 160 ? 70.118 87.524 22.413 1.00 23.33 160 ASP H O 1
ATOM 9650 N N . ASP H 1 161 ? 72.349 87.190 22.439 1.00 23.33 161 ASP H N 1
ATOM 9651 C CA . ASP H 1 161 ? 72.584 88.017 21.273 1.00 23.33 161 ASP H CA 1
ATOM 9652 C C . ASP H 1 161 ? 71.764 87.587 20.071 1.00 23.33 161 ASP H C 1
ATOM 9653 O O . ASP H 1 161 ? 71.267 88.427 19.322 1.00 23.33 161 ASP H O 1
ATOM 9658 N N . GLN H 1 162 ? 71.616 86.284 19.868 1.00 23.33 162 GLN H N 1
ATOM 9659 C CA . GLN H 1 162 ? 70.832 85.817 18.733 1.00 23.33 162 GLN H CA 1
ATOM 9660 C C . GLN H 1 162 ? 69.410 86.321 18.882 1.00 23.33 162 GLN H C 1
ATOM 9661 O O . GLN H 1 162 ? 68.812 86.757 17.920 1.00 23.33 162 GLN H O 1
ATOM 9667 N N . ALA H 1 163 ? 68.877 86.275 20.097 1.00 23.33 163 ALA H N 1
ATOM 9668 C CA . ALA H 1 163 ? 67.526 86.739 20.347 1.00 23.33 163 ALA H CA 1
ATOM 9669 C C . ALA H 1 163 ? 67.456 88.198 19.966 1.00 23.33 163 ALA H C 1
ATOM 9670 O O . ALA H 1 163 ? 66.605 88.596 19.176 1.00 23.33 163 ALA H O 1
ATOM 9672 N N . LYS H 1 164 ? 68.365 88.993 20.528 1.00 23.33 164 LYS H N 1
ATOM 9673 C CA . LYS H 1 164 ? 68.426 90.423 20.242 1.00 23.33 164 LYS H CA 1
ATOM 9674 C C . LYS H 1 164 ? 68.509 90.714 18.751 1.00 23.33 164 LYS H C 1
ATOM 9675 O O . LYS H 1 164 ? 67.793 91.563 18.244 1.00 23.33 164 LYS H O 1
ATOM 9681 N N . ALA H 1 165 ? 69.393 90.017 18.053 1.00 23.33 165 ALA H N 1
ATOM 9682 C CA . ALA H 1 165 ? 69.540 90.217 16.623 1.00 23.33 165 ALA H CA 1
ATOM 9683 C C . ALA H 1 165 ? 68.202 89.983 15.912 1.00 23.33 165 ALA H C 1
ATOM 9684 O O . ALA H 1 165 ? 67.799 90.772 15.058 1.00 23.33 165 ALA H O 1
ATOM 9686 N N . ARG H 1 166 ? 67.508 88.908 16.272 1.00 23.33 166 ARG H N 1
ATOM 9687 C CA . ARG H 1 166 ? 66.230 88.591 15.649 1.00 23.33 166 ARG H CA 1
ATOM 9688 C C . ARG H 1 166 ? 65.126 89.547 16.052 1.00 23.33 166 ARG H C 1
ATOM 9689 O O . ARG H 1 166 ? 64.071 89.578 15.420 1.00 23.33 166 ARG H O 1
ATOM 9697 N N . ALA H 1 167 ? 65.356 90.321 17.107 1.00 23.33 167 ALA H N 1
ATOM 9698 C CA . ALA H 1 167 ? 64.341 91.258 17.585 1.00 23.33 167 ALA H CA 1
ATOM 9699 C C . ALA H 1 167 ? 64.624 92.675 17.126 1.00 23.33 167 ALA H C 1
ATOM 9700 O O . ALA H 1 167 ? 63.918 93.605 17.484 1.00 23.33 167 ALA H O 1
ATOM 9702 N N . GLY H 1 168 ? 65.667 92.840 16.326 1.00 23.33 168 GLY H N 1
ATOM 9703 C CA . GLY H 1 168 ? 66.012 94.161 15.843 1.00 23.33 168 GLY H CA 1
ATOM 9704 C C . GLY H 1 168 ? 66.734 94.993 16.881 1.00 23.33 168 GLY H C 1
ATOM 9705 O O . GLY H 1 168 ? 67.154 96.106 16.596 1.00 23.33 168 GLY H O 1
ATOM 9706 N N . VAL H 1 169 ? 66.894 94.457 18.086 1.00 23.33 169 VAL H N 1
ATOM 9707 C CA . VAL H 1 169 ? 67.570 95.181 19.160 1.00 23.33 169 VAL H CA 1
ATOM 9708 C C . VAL H 1 169 ? 68.959 95.643 18.735 1.00 23.33 169 VAL H C 1
ATOM 9709 O O . VAL H 1 169 ? 69.289 96.818 18.848 1.00 23.33 169 VAL H O 1
ATOM 9713 N N . ILE H 1 170 ? 69.774 94.720 18.247 1.00 23.33 170 ILE H N 1
ATOM 9714 C CA . ILE H 1 170 ? 71.111 95.068 17.785 1.00 23.33 170 ILE H CA 1
ATOM 9715 C C . ILE H 1 170 ? 70.949 95.995 16.572 1.00 23.33 170 ILE H C 1
ATOM 9716 O O . ILE H 1 170 ? 70.058 95.778 15.735 1.00 23.33 170 ILE H O 1
ATOM 9721 N N . GLU H 1 171 ? 71.803 97.020 16.487 1.00 23.33 171 GLU H N 1
ATOM 9722 C CA . GLU H 1 171 ? 71.775 98.003 15.388 1.00 23.33 171 GLU H CA 1
ATOM 9723 C C . GLU H 1 171 ? 71.438 97.443 13.987 1.00 23.33 171 GLU H C 1
ATOM 9724 O O . GLU H 1 171 ? 72.204 96.657 13.408 1.00 23.33 171 GLU H O 1
ATOM 9730 N N . GLY H 1 172 ? 70.287 97.881 13.465 1.00 23.33 172 GLY H N 1
ATOM 9731 C CA . GLY H 1 172 ? 69.799 97.465 12.156 1.00 23.33 172 GLY H CA 1
ATOM 9732 C C . GLY H 1 172 ? 69.837 95.961 11.929 1.00 23.33 172 GLY H C 1
ATOM 9733 O O . GLY H 1 172 ? 70.170 95.500 10.827 1.00 23.33 172 GLY H O 1
ATOM 9734 N N . SER H 1 173 ? 69.481 95.188 12.957 1.00 23.33 173 SER H N 1
ATOM 9735 C CA . SER H 1 173 ? 69.529 93.729 12.850 1.00 23.33 173 SER H CA 1
ATOM 9736 C C . SER H 1 173 ? 68.293 93.097 12.203 1.00 23.33 173 SER H C 1
ATOM 9737 O O . SER H 1 173 ? 68.275 91.886 11.879 1.00 23.33 173 SER H O 1
ATOM 9740 N N . HIS H 1 174 ? 67.274 93.917 11.997 1.00 23.33 174 HIS H N 1
ATOM 9741 C CA . HIS H 1 174 ? 66.031 93.432 11.430 1.00 23.33 174 HIS H CA 1
ATOM 9742 C C . HIS H 1 174 ? 65.248 92.631 12.458 1.00 23.33 174 HIS H C 1
ATOM 9743 O O . HIS H 1 174 ? 65.626 91.540 12.877 1.00 23.33 174 HIS H O 1
ATOM 9750 N N . ASN H 1 175 ? 64.133 93.219 12.829 1.00 23.33 175 ASN H N 1
ATOM 9751 C CA . ASN H 1 175 ? 63.201 92.686 13.788 1.00 23.33 175 ASN H CA 1
ATOM 9752 C C . ASN H 1 175 ? 62.244 91.751 13.073 1.00 23.33 175 ASN H C 1
ATOM 9753 O O . ASN H 1 175 ? 61.518 92.176 12.182 1.00 23.33 175 ASN H O 1
ATOM 9758 N N . HIS H 1 176 ? 62.230 90.484 13.460 1.00 23.33 176 HIS H N 1
ATOM 9759 C CA . HIS H 1 176 ? 61.329 89.516 12.839 1.00 23.33 176 HIS H CA 1
ATOM 9760 C C . HIS H 1 176 ? 59.863 89.794 13.147 1.00 23.33 176 HIS H C 1
ATOM 9761 O O . HIS H 1 176 ? 58.975 89.316 12.451 1.00 23.33 176 HIS H O 1
ATOM 9768 N N . GLY H 1 177 ? 59.610 90.559 14.200 1.00 23.33 177 GLY H N 1
ATOM 9769 C CA . GLY H 1 177 ? 58.241 90.873 14.558 1.00 23.33 177 GLY H CA 1
ATOM 9770 C C . GLY H 1 177 ? 57.518 91.468 13.371 1.00 23.33 177 GLY H C 1
ATOM 9771 O O . GLY H 1 177 ? 56.346 91.166 13.125 1.00 23.33 177 GLY H O 1
ATOM 9772 N N . GLU H 1 178 ? 58.223 92.329 12.641 1.00 23.33 178 GLU H N 1
ATOM 9773 C CA . GLU H 1 178 ? 57.666 92.964 11.456 1.00 23.33 178 GLU H CA 1
ATOM 9774 C C . GLU H 1 178 ? 57.173 91.889 10.484 1.00 23.33 178 GLU H C 1
ATOM 9775 O O . GLU H 1 178 ? 56.086 91.984 9.932 1.00 23.33 178 GLU H O 1
ATOM 9781 N N . ASP H 1 179 ? 57.979 90.860 10.285 1.00 23.33 179 ASP H N 1
ATOM 9782 C CA . ASP H 1 179 ? 57.608 89.772 9.399 1.00 23.33 179 ASP H CA 1
ATOM 9783 C C . ASP H 1 179 ? 56.326 89.105 9.861 1.00 23.33 179 ASP H C 1
ATOM 9784 O O . ASP H 1 179 ? 55.433 88.834 9.062 1.00 23.33 179 ASP H O 1
ATOM 9789 N N . TRP H 1 180 ? 56.241 88.836 11.158 1.00 23.33 180 TRP H N 1
ATOM 9790 C CA . TRP H 1 180 ? 55.065 88.182 11.725 1.00 23.33 180 TRP H CA 1
ATOM 9791 C C . TRP H 1 180 ? 53.772 88.992 11.582 1.00 23.33 180 TRP H C 1
ATOM 9792 O O . TRP H 1 180 ? 52.726 88.450 11.234 1.00 23.33 180 TRP H O 1
ATOM 9803 N N . GLY H 1 181 ? 53.837 90.287 11.852 1.00 23.33 181 GLY H N 1
ATOM 9804 C CA . GLY H 1 181 ? 52.645 91.087 11.702 1.00 23.33 181 GLY H CA 1
ATOM 9805 C C . GLY H 1 181 ? 52.225 91.039 10.249 1.00 23.33 181 GLY H C 1
ATOM 9806 O O . GLY H 1 181 ? 51.062 90.813 9.931 1.00 23.33 181 GLY H O 1
ATOM 9807 N N . LEU H 1 182 ? 53.190 91.246 9.364 1.00 23.33 182 LEU H N 1
ATOM 9808 C CA . LEU H 1 182 ? 52.944 91.231 7.934 1.00 23.33 182 LEU H CA 1
ATOM 9809 C C . LEU H 1 182 ? 52.295 89.924 7.530 1.00 23.33 182 LEU H C 1
ATOM 9810 O O . LEU H 1 182 ? 51.326 89.909 6.778 1.00 23.33 182 LEU H O 1
ATOM 9815 N N . ALA H 1 183 ? 52.830 88.818 8.030 1.00 23.33 183 ALA H N 1
ATOM 9816 C CA . ALA H 1 183 ? 52.285 87.506 7.709 1.00 23.33 183 ALA H CA 1
ATOM 9817 C C . ALA H 1 183 ? 50.891 87.309 8.287 1.00 23.33 183 ALA H C 1
ATOM 9818 O O . ALA H 1 183 ? 50.030 86.713 7.658 1.00 23.33 183 ALA H O 1
ATOM 9820 N N . ALA H 1 184 ? 50.672 87.805 9.496 1.00 23.33 184 ALA H N 1
ATOM 9821 C CA . ALA H 1 184 ? 49.375 87.665 10.135 1.00 23.33 184 ALA H CA 1
ATOM 9822 C C . ALA H 1 184 ? 48.293 88.244 9.244 1.00 23.33 184 ALA H C 1
ATOM 9823 O O . ALA H 1 184 ? 47.236 87.644 9.081 1.00 23.33 184 ALA H O 1
ATOM 9825 N N . VAL H 1 185 ? 48.566 89.414 8.674 1.00 23.33 185 VAL H N 1
ATOM 9826 C CA . VAL H 1 185 ? 47.614 90.086 7.806 1.00 23.33 185 VAL H CA 1
ATOM 9827 C C . VAL H 1 185 ? 47.355 89.261 6.554 1.00 23.33 185 VAL H C 1
ATOM 9828 O O . VAL H 1 185 ? 46.208 88.941 6.231 1.00 23.33 185 VAL H O 1
ATOM 9832 N N . GLU H 1 186 ? 48.416 88.901 5.848 1.00 23.33 186 GLU H N 1
ATOM 9833 C CA . GLU H 1 186 ? 48.247 88.121 4.635 1.00 23.33 186 GLU H CA 1
ATOM 9834 C C . GLU H 1 186 ? 47.413 86.883 4.893 1.00 23.33 186 GLU H C 1
ATOM 9835 O O . GLU H 1 186 ? 46.422 86.644 4.218 1.00 23.33 186 GLU H O 1
ATOM 9841 N N . MET H 1 187 ? 47.821 86.095 5.876 1.00 23.33 187 MET H N 1
ATOM 9842 C CA . MET H 1 187 ? 47.114 84.875 6.203 1.00 23.33 187 MET H CA 1
ATOM 9843 C C . MET H 1 187 ? 45.674 85.135 6.637 1.00 23.33 187 MET H C 1
ATOM 9844 O O . MET H 1 187 ? 44.778 84.350 6.333 1.00 23.33 187 MET H O 1
ATOM 9849 N N . GLY H 1 188 ? 45.448 86.233 7.348 1.00 23.33 188 GLY H N 1
ATOM 9850 C CA . GLY H 1 188 ? 44.105 86.552 7.789 1.00 23.33 188 GLY H CA 1
ATOM 9851 C C . GLY H 1 188 ? 43.234 86.749 6.571 1.00 23.33 188 GLY H C 1
ATOM 9852 O O . GLY H 1 188 ? 42.142 86.192 6.458 1.00 23.33 188 GLY H O 1
ATOM 9853 N N . VAL H 1 189 ? 43.737 87.549 5.643 1.00 23.33 189 VAL H N 1
ATOM 9854 C CA . VAL H 1 189 ? 43.025 87.827 4.409 1.00 23.33 189 VAL H CA 1
ATOM 9855 C C . VAL H 1 189 ? 42.771 86.540 3.662 1.00 23.33 189 VAL H C 1
ATOM 9856 O O . VAL H 1 189 ? 41.651 86.285 3.240 1.00 23.33 189 VAL H O 1
ATOM 9860 N N . ARG H 1 190 ? 43.818 85.738 3.497 1.00 23.33 190 ARG H N 1
ATOM 9861 C CA . ARG H 1 190 ? 43.708 84.469 2.789 1.00 23.33 190 ARG H CA 1
ATOM 9862 C C . ARG H 1 190 ? 42.701 83.522 3.441 1.00 23.33 190 ARG H C 1
ATOM 9863 O O . ARG H 1 190 ? 41.895 82.894 2.740 1.00 23.33 190 ARG H O 1
ATOM 9871 N N . ARG H 1 191 ? 42.742 83.424 4.771 1.00 23.33 191 ARG H N 1
ATOM 9872 C CA . ARG H 1 191 ? 41.821 82.560 5.491 1.00 23.33 191 ARG H CA 1
ATOM 9873 C C . ARG H 1 191 ? 40.386 82.912 5.111 1.00 23.33 191 ARG H C 1
ATOM 9874 O O . ARG H 1 191 ? 39.580 82.025 4.824 1.00 23.33 191 ARG H O 1
ATOM 9882 N N . ARG H 1 192 ? 40.072 84.207 5.112 1.00 23.33 192 ARG H N 1
ATOM 9883 C CA . ARG H 1 192 ? 38.732 84.669 4.759 1.00 23.33 192 ARG H CA 1
ATOM 9884 C C . ARG H 1 192 ? 38.305 84.160 3.395 1.00 23.33 192 ARG H C 1
ATOM 9885 O O . ARG H 1 192 ? 37.223 83.597 3.252 1.00 23.33 192 ARG H O 1
ATOM 9893 N N . ASP H 1 193 ? 39.148 84.364 2.390 1.00 23.33 193 ASP H N 1
ATOM 9894 C CA . ASP H 1 193 ? 38.821 83.912 1.043 1.00 23.33 193 ASP H CA 1
ATOM 9895 C C . ASP H 1 193 ? 38.583 82.416 1.002 1.00 23.33 193 ASP H C 1
ATOM 9896 O O . ASP H 1 193 ? 37.631 81.948 0.378 1.00 23.33 193 ASP H O 1
ATOM 9901 N N . TRP H 1 194 ? 39.456 81.657 1.650 1.00 23.33 194 TRP H N 1
ATOM 9902 C CA . TRP H 1 194 ? 39.278 80.220 1.670 1.00 23.33 194 TRP H CA 1
ATOM 9903 C C . TRP H 1 194 ? 37.934 79.924 2.317 1.00 23.33 194 TRP H C 1
ATOM 9904 O O . TRP H 1 194 ? 37.167 79.115 1.826 1.00 23.33 194 TRP H O 1
ATOM 9915 N N . ALA H 1 195 ? 37.646 80.600 3.418 1.00 23.33 195 ALA H N 1
ATOM 9916 C CA . ALA H 1 195 ? 36.388 80.391 4.117 1.00 23.33 195 ALA H CA 1
ATOM 9917 C C . ALA H 1 195 ? 35.218 80.706 3.199 1.00 23.33 195 ALA H C 1
ATOM 9918 O O . ALA H 1 195 ? 34.110 80.210 3.402 1.00 23.33 195 ALA H O 1
ATOM 9920 N N . ALA H 1 196 ? 35.467 81.531 2.188 1.00 23.33 196 ALA H N 1
ATOM 9921 C CA . ALA H 1 196 ? 34.427 81.916 1.240 1.00 23.33 196 ALA H CA 1
ATOM 9922 C C . ALA H 1 196 ? 34.415 80.969 0.048 1.00 23.33 196 ALA H C 1
ATOM 9923 O O . ALA H 1 196 ? 33.688 81.189 -0.908 1.00 23.33 196 ALA H O 1
ATOM 9925 N N . GLY H 1 197 ? 35.227 79.920 0.107 1.00 23.33 197 GLY H N 1
ATOM 9926 C CA . GLY H 1 197 ? 35.275 78.964 -0.978 1.00 23.33 197 GLY H CA 1
ATOM 9927 C C . GLY H 1 197 ? 35.976 79.489 -2.217 1.00 23.33 197 GLY H C 1
ATOM 9928 O O . GLY H 1 197 ? 35.887 78.891 -3.296 1.00 23.33 197 GLY H O 1
ATOM 9929 N N . LYS H 1 198 ? 36.678 80.609 -2.078 1.00 23.33 198 LYS H N 1
ATOM 9930 C CA . LYS H 1 198 ? 37.393 81.196 -3.211 1.00 23.33 198 LYS H CA 1
ATOM 9931 C C . LYS H 1 198 ? 38.745 80.508 -3.461 1.00 23.33 198 LYS H C 1
ATOM 9932 O O . LYS H 1 198 ? 39.465 80.178 -2.515 1.00 23.33 198 LYS H O 1
ATOM 9938 N N . THR H 1 199 ? 39.094 80.297 -4.730 1.00 23.33 199 THR H N 1
ATOM 9939 C CA . THR H 1 199 ? 40.378 79.674 -5.040 1.00 23.33 199 THR H CA 1
ATOM 9940 C C . THR H 1 199 ? 41.195 80.419 -6.119 1.00 23.33 199 THR H C 1
ATOM 9941 O O . THR H 1 199 ? 42.094 79.784 -6.717 1.00 23.33 199 THR H O 1
ATOM 9945 N N . GLY I 1 5 ? 67.537 57.052 -6.208 1.00 23.33 5 GLY I N 1
ATOM 9946 C CA . GLY I 1 5 ? 66.689 57.495 -7.384 1.00 23.33 5 GLY I CA 1
ATOM 9947 C C . GLY I 1 5 ? 65.383 56.714 -7.512 1.00 23.33 5 GLY I C 1
ATOM 9948 O O . GLY I 1 5 ? 65.332 55.513 -7.196 1.00 23.33 5 GLY I O 1
ATOM 9949 N N . PRO I 1 6 ? 64.307 57.368 -7.973 1.00 23.33 6 PRO I N 1
ATOM 9950 C CA . PRO I 1 6 ? 62.974 56.756 -8.152 1.00 23.33 6 PRO I CA 1
ATOM 9951 C C . PRO I 1 6 ? 62.698 56.231 -9.561 1.00 23.33 6 PRO I C 1
ATOM 9952 O O . PRO I 1 6 ? 63.510 56.413 -10.469 1.00 23.33 6 PRO I O 1
ATOM 9956 N N . THR I 1 7 ? 61.549 55.579 -9.737 1.00 23.33 7 THR I N 1
ATOM 9957 C CA . THR I 1 7 ? 61.180 55.077 -11.072 1.00 23.33 7 THR I CA 1
ATOM 9958 C C . THR I 1 7 ? 60.064 55.962 -11.675 1.00 23.33 7 THR I C 1
ATOM 9959 O O . THR I 1 7 ? 58.971 56.121 -11.098 1.00 23.33 7 THR I O 1
ATOM 9963 N N . PRO I 1 8 ? 60.331 56.543 -12.854 1.00 23.33 8 PRO I N 1
ATOM 9964 C CA . PRO I 1 8 ? 59.382 57.424 -13.556 1.00 23.33 8 PRO I CA 1
ATOM 9965 C C . PRO I 1 8 ? 58.071 56.733 -13.960 1.00 23.33 8 PRO I C 1
ATOM 9966 O O . PRO I 1 8 ? 58.066 55.537 -14.300 1.00 23.33 8 PRO I O 1
ATOM 9970 N N . GLN I 1 9 ? 56.972 57.493 -13.909 1.00 23.33 9 GLN I N 1
ATOM 9971 C CA . GLN I 1 9 ? 55.636 57.000 -14.272 1.00 23.33 9 GLN I CA 1
ATOM 9972 C C . GLN I 1 9 ? 54.717 58.174 -14.618 1.00 23.33 9 GLN I C 1
ATOM 9973 O O . GLN I 1 9 ? 54.458 59.045 -13.787 1.00 23.33 9 GLN I O 1
ATOM 9979 N N . GLN I 1 10 ? 54.222 58.196 -15.847 1.00 23.33 10 GLN I N 1
ATOM 9980 C CA . GLN I 1 10 ? 53.331 59.268 -16.248 1.00 23.33 10 GLN I CA 1
ATOM 9981 C C . GLN I 1 10 ? 51.914 58.717 -16.362 1.00 23.33 10 GLN I C 1
ATOM 9982 O O . GLN I 1 10 ? 51.677 57.708 -17.030 1.00 23.33 10 GLN I O 1
ATOM 9988 N N . HIS I 1 11 ? 50.980 59.361 -15.673 1.00 23.33 11 HIS I N 1
ATOM 9989 C CA . HIS I 1 11 ? 49.591 58.930 -15.711 1.00 23.33 11 HIS I CA 1
ATOM 9990 C C . HIS I 1 11 ? 48.740 59.980 -16.414 1.00 23.33 11 HIS I C 1
ATOM 9991 O O . HIS I 1 11 ? 49.211 61.083 -16.709 1.00 23.33 11 HIS I O 1
ATOM 9998 N N . ASP I 1 12 ? 47.492 59.625 -16.699 1.00 23.33 12 ASP I N 1
ATOM 9999 C CA . ASP I 1 12 ? 46.586 60.533 -17.391 1.00 23.33 12 ASP I CA 1
ATOM 10000 C C . ASP I 1 12 ? 46.408 61.828 -16.591 1.00 23.33 12 ASP I C 1
ATOM 10001 O O . ASP I 1 12 ? 46.978 62.871 -16.917 1.00 23.33 12 ASP I O 1
ATOM 10006 N N . GLY I 1 13 ? 45.598 61.765 -15.546 1.00 23.33 13 GLY I N 1
ATOM 10007 C CA . GLY I 1 13 ? 45.402 62.959 -14.755 1.00 23.33 13 GLY I CA 1
ATOM 10008 C C . GLY I 1 13 ? 45.064 64.179 -15.592 1.00 23.33 13 GLY I C 1
ATOM 10009 O O . GLY I 1 13 ? 45.658 65.255 -15.434 1.00 23.33 13 GLY I O 1
ATOM 10010 N N . SER I 1 14 ? 44.120 64.003 -16.507 1.00 23.33 14 SER I N 1
ATOM 10011 C CA . SER I 1 14 ? 43.662 65.099 -17.354 1.00 23.33 14 SER I CA 1
ATOM 10012 C C . SER I 1 14 ? 42.307 65.498 -16.771 1.00 23.33 14 SER I C 1
ATOM 10013 O O . SER I 1 14 ? 41.769 66.564 -17.064 1.00 23.33 14 SER I O 1
ATOM 10016 N N . ALA I 1 15 ? 41.768 64.622 -15.933 1.00 23.33 15 ALA I N 1
ATOM 10017 C CA . ALA I 1 15 ? 40.489 64.864 -15.295 1.00 23.33 15 ALA I CA 1
ATOM 10018 C C . ALA I 1 15 ? 40.760 65.253 -13.852 1.00 23.33 15 ALA I C 1
ATOM 10019 O O . ALA I 1 15 ? 39.849 65.267 -12.997 1.00 23.33 15 ALA I O 1
ATOM 10021 N N . LEU I 1 16 ? 42.030 65.562 -13.589 1.00 23.33 16 LEU I N 1
ATOM 10022 C CA . LEU I 1 16 ? 42.495 65.938 -12.259 1.00 23.33 16 LEU I CA 1
ATOM 10023 C C . LEU I 1 16 ? 42.488 67.437 -12.005 1.00 23.33 16 LEU I C 1
ATOM 10024 O O . LEU I 1 16 ? 42.643 68.233 -12.926 1.00 23.33 16 LEU I O 1
ATOM 10029 N N . ARG I 1 17 ? 42.294 67.814 -10.747 1.00 23.33 17 ARG I N 1
ATOM 10030 C CA . ARG I 1 17 ? 42.345 69.214 -10.359 1.00 23.33 17 ARG I CA 1
ATOM 10031 C C . ARG I 1 17 ? 43.377 69.234 -9.239 1.00 23.33 17 ARG I C 1
ATOM 10032 O O . ARG I 1 17 ? 43.163 68.659 -8.175 1.00 23.33 17 ARG I O 1
ATOM 10040 N N . ILE I 1 18 ? 44.508 69.880 -9.498 1.00 23.33 18 ILE I N 1
ATOM 10041 C CA . ILE I 1 18 ? 45.600 69.951 -8.537 1.00 23.33 18 ILE I CA 1
ATOM 10042 C C . ILE I 1 18 ? 45.743 71.311 -7.867 1.00 23.33 18 ILE I C 1
ATOM 10043 O O . ILE I 1 18 ? 45.640 72.358 -8.510 1.00 23.33 18 ILE I O 1
ATOM 10048 N N . GLY I 1 19 ? 45.993 71.286 -6.565 1.00 23.33 19 GLY I N 1
ATOM 10049 C CA . GLY I 1 19 ? 46.166 72.523 -5.821 1.00 23.33 19 GLY I CA 1
ATOM 10050 C C . GLY I 1 19 ? 47.593 72.607 -5.328 1.00 23.33 19 GLY I C 1
ATOM 10051 O O . GLY I 1 19 ? 48.112 71.647 -4.761 1.00 23.33 19 GLY I O 1
ATOM 10052 N N . ILE I 1 20 ? 48.233 73.746 -5.548 1.00 23.33 20 ILE I N 1
ATOM 10053 C CA . ILE I 1 20 ? 49.616 73.934 -5.134 1.00 23.33 20 ILE I CA 1
ATOM 10054 C C . ILE I 1 20 ? 49.765 75.161 -4.242 1.00 23.33 20 ILE I C 1
ATOM 10055 O O . ILE I 1 20 ? 49.234 76.238 -4.546 1.00 23.33 20 ILE I O 1
ATOM 10060 N N . VAL I 1 21 ? 50.485 74.996 -3.139 1.00 23.33 21 VAL I N 1
ATOM 10061 C CA . VAL I 1 21 ? 50.729 76.109 -2.233 1.00 23.33 21 VAL I CA 1
ATOM 10062 C C . VAL I 1 21 ? 52.218 76.147 -2.039 1.00 23.33 21 VAL I C 1
ATOM 10063 O O . VAL I 1 21 ? 52.811 75.138 -1.642 1.00 23.33 21 VAL I O 1
ATOM 10067 N N . HIS I 1 22 ? 52.837 77.284 -2.339 1.00 23.33 22 HIS I N 1
ATOM 10068 C CA . HIS I 1 22 ? 54.274 77.382 -2.153 1.00 23.33 22 HIS I CA 1
ATOM 10069 C C . HIS I 1 22 ? 54.596 78.555 -1.249 1.00 23.33 22 HIS I C 1
ATOM 10070 O O . HIS I 1 22 ? 53.874 79.544 -1.228 1.00 23.33 22 HIS I O 1
ATOM 10077 N N . ALA I 1 23 ? 55.666 78.429 -0.475 1.00 23.33 23 ALA I N 1
ATOM 10078 C CA . ALA I 1 23 ? 56.075 79.501 0.418 1.00 23.33 23 ALA I CA 1
ATOM 10079 C C . ALA I 1 23 ? 56.879 80.466 -0.429 1.00 23.33 23 ALA I C 1
ATOM 10080 O O . ALA I 1 23 ? 57.172 80.183 -1.593 1.00 23.33 23 ALA I O 1
ATOM 10082 N N . ARG I 1 24 ? 57.250 81.600 0.144 1.00 23.33 24 ARG I N 1
ATOM 10083 C CA . ARG I 1 24 ? 58.014 82.572 -0.622 1.00 23.33 24 ARG I CA 1
ATOM 10084 C C . ARG I 1 24 ? 59.434 82.811 -0.138 1.00 23.33 24 ARG I C 1
ATOM 10085 O O . ARG I 1 24 ? 60.135 83.648 -0.679 1.00 23.33 24 ARG I O 1
ATOM 10093 N N . TRP I 1 25 ? 59.865 82.093 0.886 1.00 23.33 25 TRP I N 1
ATOM 10094 C CA . TRP I 1 25 ? 61.228 82.271 1.345 1.00 23.33 25 TRP I CA 1
ATOM 10095 C C . TRP I 1 25 ? 62.113 81.592 0.314 1.00 23.33 25 TRP I C 1
ATOM 10096 O O . TRP I 1 25 ? 61.802 80.504 -0.149 1.00 23.33 25 TRP I O 1
ATOM 10107 N N . ASN I 1 26 ? 63.217 82.230 -0.042 1.00 23.33 26 ASN I N 1
ATOM 10108 C CA . ASN I 1 26 ? 64.130 81.652 -1.017 1.00 23.33 26 ASN I CA 1
ATOM 10109 C C . ASN I 1 26 ? 63.431 81.508 -2.356 1.00 23.33 26 ASN I C 1
ATOM 10110 O O . ASN I 1 26 ? 63.468 80.448 -2.957 1.00 23.33 26 ASN I O 1
ATOM 10115 N N . GLU I 1 27 ? 62.802 82.585 -2.823 1.00 23.33 27 GLU I N 1
ATOM 10116 C CA . GLU I 1 27 ? 62.071 82.556 -4.085 1.00 23.33 27 GLU I CA 1
ATOM 10117 C C . GLU I 1 27 ? 62.896 82.101 -5.272 1.00 23.33 27 GLU I C 1
ATOM 10118 O O . GLU I 1 27 ? 62.375 81.420 -6.152 1.00 23.33 27 GLU I O 1
ATOM 10124 N N . THR I 1 28 ? 64.174 82.465 -5.309 1.00 23.33 28 THR I N 1
ATOM 10125 C CA . THR I 1 28 ? 65.012 82.069 -6.441 1.00 23.33 28 THR I CA 1
ATOM 10126 C C . THR I 1 28 ? 65.135 80.557 -6.544 1.00 23.33 28 THR I C 1
ATOM 10127 O O . THR I 1 28 ? 65.611 80.043 -7.548 1.00 23.33 28 THR I O 1
ATOM 10131 N N . ILE I 1 29 ? 64.703 79.852 -5.502 1.00 23.33 29 ILE I N 1
ATOM 10132 C CA . ILE I 1 29 ? 64.737 78.391 -5.485 1.00 23.33 29 ILE I CA 1
ATOM 10133 C C . ILE I 1 29 ? 63.305 77.905 -5.659 1.00 23.33 29 ILE I C 1
ATOM 10134 O O . ILE I 1 29 ? 63.058 76.901 -6.310 1.00 23.33 29 ILE I O 1
ATOM 10139 N N . ILE I 1 30 ? 62.362 78.625 -5.066 1.00 23.33 30 ILE I N 1
ATOM 10140 C CA . ILE I 1 30 ? 60.956 78.262 -5.153 1.00 23.33 30 ILE I CA 1
ATOM 10141 C C . ILE I 1 30 ? 60.460 78.276 -6.583 1.00 23.33 30 ILE I C 1
ATOM 10142 O O . ILE I 1 30 ? 59.778 77.347 -7.003 1.00 23.33 30 ILE I O 1
ATOM 10147 N N . GLU I 1 31 ? 60.798 79.339 -7.321 1.00 23.33 31 GLU I N 1
ATOM 10148 C CA . GLU I 1 31 ? 60.372 79.498 -8.710 1.00 23.33 31 GLU I CA 1
ATOM 10149 C C . GLU I 1 31 ? 60.802 78.342 -9.584 1.00 23.33 31 GLU I C 1
ATOM 10150 O O . GLU I 1 31 ? 59.971 77.743 -10.260 1.00 23.33 31 GLU I O 1
ATOM 10156 N N . PRO I 1 32 ? 62.103 78.011 -9.594 1.00 23.33 32 PRO I N 1
ATOM 10157 C CA . PRO I 1 32 ? 62.581 76.891 -10.411 1.00 23.33 32 PRO I CA 1
ATOM 10158 C C . PRO I 1 32 ? 61.804 75.615 -10.073 1.00 23.33 32 PRO I C 1
ATOM 10159 O O . PRO I 1 32 ? 61.441 74.835 -10.943 1.00 23.33 32 PRO I O 1
ATOM 10163 N N . LEU I 1 33 ? 61.555 75.419 -8.787 1.00 23.33 33 LEU I N 1
ATOM 10164 C CA . LEU I 1 33 ? 60.832 74.257 -8.325 1.00 23.33 33 LEU I CA 1
ATOM 10165 C C . LEU I 1 33 ? 59.418 74.295 -8.851 1.00 23.33 33 LEU I C 1
ATOM 10166 O O . LEU I 1 33 ? 58.989 73.385 -9.542 1.00 23.33 33 LEU I O 1
ATOM 10171 N N . LEU I 1 34 ? 58.695 75.357 -8.522 1.00 23.33 34 LEU I N 1
ATOM 10172 C CA . LEU I 1 34 ? 57.309 75.509 -8.946 1.00 23.33 34 LEU I CA 1
ATOM 10173 C C . LEU I 1 34 ? 57.184 75.330 -10.447 1.00 23.33 34 LEU I C 1
ATOM 10174 O O . LEU I 1 34 ? 56.273 74.661 -10.937 1.00 23.33 34 LEU I O 1
ATOM 10179 N N . ALA I 1 35 ? 58.113 75.936 -11.173 1.00 23.33 35 ALA I N 1
ATOM 10180 C CA . ALA I 1 35 ? 58.127 75.854 -12.624 1.00 23.33 35 ALA I CA 1
ATOM 10181 C C . ALA I 1 35 ? 58.158 74.398 -13.069 1.00 23.33 35 ALA I C 1
ATOM 10182 O O . ALA I 1 35 ? 57.331 73.966 -13.863 1.00 23.33 35 ALA I O 1
ATOM 10184 N N . GLY I 1 36 ? 59.114 73.643 -12.545 1.00 23.33 36 GLY I N 1
ATOM 10185 C CA . GLY I 1 36 ? 59.223 72.247 -12.918 1.00 23.33 36 GLY I CA 1
ATOM 10186 C C . GLY I 1 36 ? 58.010 71.409 -12.547 1.00 23.33 36 GLY I C 1
ATOM 10187 O O . GLY I 1 36 ? 57.582 70.546 -13.303 1.00 23.33 36 GLY I O 1
ATOM 10188 N N . THR I 1 37 ? 57.447 71.647 -11.375 1.00 23.33 37 THR I N 1
ATOM 10189 C CA . THR I 1 37 ? 56.308 70.857 -10.975 1.00 23.33 37 THR I CA 1
ATOM 10190 C C . THR I 1 37 ? 55.113 71.209 -11.849 1.00 23.33 37 THR I C 1
ATOM 10191 O O . THR I 1 37 ? 54.418 70.318 -12.327 1.00 23.33 37 THR I O 1
ATOM 10195 N N . LYS I 1 38 ? 54.892 72.495 -12.103 1.00 23.33 38 LYS I N 1
ATOM 10196 C CA . LYS I 1 38 ? 53.761 72.889 -12.942 1.00 23.33 38 LYS I CA 1
ATOM 10197 C C . LYS I 1 38 ? 53.950 72.304 -14.353 1.00 23.33 38 LYS I C 1
ATOM 10198 O O . LYS I 1 38 ? 53.015 71.774 -14.959 1.00 23.33 38 LYS I O 1
ATOM 10204 N N . ALA I 1 39 ? 55.173 72.397 -14.860 1.00 23.33 39 ALA I N 1
ATOM 10205 C CA . ALA I 1 39 ? 55.504 71.867 -16.171 1.00 23.33 39 ALA I CA 1
ATOM 10206 C C . ALA I 1 39 ? 55.031 70.427 -16.288 1.00 23.33 39 ALA I C 1
ATOM 10207 O O . ALA I 1 39 ? 54.165 70.121 -17.087 1.00 23.33 39 ALA I O 1
ATOM 10209 N N . LYS I 1 40 ? 55.601 69.542 -15.484 1.00 23.33 40 LYS I N 1
ATOM 10210 C CA . LYS I 1 40 ? 55.223 68.134 -15.521 1.00 23.33 40 LYS I CA 1
ATOM 10211 C C . LYS I 1 40 ? 53.724 67.898 -15.341 1.00 23.33 40 LYS I C 1
ATOM 10212 O O . LYS I 1 40 ? 53.190 66.909 -15.820 1.00 23.33 40 LYS I O 1
ATOM 10218 N N . LEU I 1 41 ? 53.035 68.797 -14.655 1.00 23.33 41 LEU I N 1
ATOM 10219 C CA . LEU I 1 41 ? 51.602 68.619 -14.479 1.00 23.33 41 LEU I CA 1
ATOM 10220 C C . LEU I 1 41 ? 50.959 68.691 -15.848 1.00 23.33 41 LEU I C 1
ATOM 10221 O O . LEU I 1 41 ? 50.264 67.771 -16.261 1.00 23.33 41 LEU I O 1
ATOM 10226 N N . LEU I 1 42 ? 51.197 69.798 -16.547 1.00 23.33 42 LEU I N 1
ATOM 10227 C CA . LEU I 1 42 ? 50.652 69.998 -17.892 1.00 23.33 42 LEU I CA 1
ATOM 10228 C C . LEU I 1 42 ? 51.118 68.825 -18.752 1.00 23.33 42 LEU I C 1
ATOM 10229 O O . LEU I 1 42 ? 50.332 68.188 -19.451 1.00 23.33 42 LEU I O 1
ATOM 10234 N N . ALA I 1 43 ? 52.408 68.537 -18.673 1.00 23.33 43 ALA I N 1
ATOM 10235 C CA . ALA I 1 43 ? 52.995 67.448 -19.424 1.00 23.33 43 ALA I CA 1
ATOM 10236 C C . ALA I 1 43 ? 52.196 66.168 -19.262 1.00 23.33 43 ALA I C 1
ATOM 10237 O O . ALA I 1 43 ? 52.239 65.290 -20.111 1.00 23.33 43 ALA I O 1
ATOM 10239 N N . CYS I 1 44 ? 51.462 66.056 -18.168 1.00 23.33 44 CYS I N 1
ATOM 10240 C CA . CYS I 1 44 ? 50.679 64.849 -17.926 1.00 23.33 44 CYS I CA 1
ATOM 10241 C C . CYS I 1 44 ? 49.229 65.035 -18.328 1.00 23.33 44 CYS I C 1
ATOM 10242 O O . CYS I 1 44 ? 48.400 64.163 -18.088 1.00 23.33 44 CYS I O 1
ATOM 10245 N N . GLY I 1 45 ? 48.913 66.177 -18.923 1.00 23.33 45 GLY I N 1
ATOM 10246 C CA . GLY I 1 45 ? 47.545 66.397 -19.349 1.00 23.33 45 GLY I CA 1
ATOM 10247 C C . GLY I 1 45 ? 46.656 67.161 -18.389 1.00 23.33 45 GLY I C 1
ATOM 10248 O O . GLY I 1 45 ? 45.467 67.346 -18.649 1.00 23.33 45 GLY I O 1
ATOM 10249 N N . VAL I 1 46 ? 47.207 67.596 -17.267 1.00 23.33 46 VAL I N 1
ATOM 10250 C CA . VAL I 1 46 ? 46.404 68.363 -16.338 1.00 23.33 46 VAL I CA 1
ATOM 10251 C C . VAL I 1 46 ? 46.096 69.679 -17.044 1.00 23.33 46 VAL I C 1
ATOM 10252 O O . VAL I 1 46 ? 47.004 70.336 -17.560 1.00 23.33 46 VAL I O 1
ATOM 10256 N N . LYS I 1 47 ? 44.825 70.058 -17.096 1.00 23.33 47 LYS I N 1
ATOM 10257 C CA . LYS I 1 47 ? 44.456 71.309 -17.757 1.00 23.33 47 LYS I CA 1
ATOM 10258 C C . LYS I 1 47 ? 44.939 72.527 -16.986 1.00 23.33 47 LYS I C 1
ATOM 10259 O O . LYS I 1 47 ? 44.731 72.637 -15.781 1.00 23.33 47 LYS I O 1
ATOM 10265 N N . GLU I 1 48 ? 45.591 73.440 -17.690 1.00 23.33 48 GLU I N 1
ATOM 10266 C CA . GLU I 1 48 ? 46.103 74.661 -17.083 1.00 23.33 48 GLU I CA 1
ATOM 10267 C C . GLU I 1 48 ? 45.110 75.282 -16.108 1.00 23.33 48 GLU I C 1
ATOM 10268 O O . GLU I 1 48 ? 45.497 75.754 -15.040 1.00 23.33 48 GLU I O 1
ATOM 10274 N N . SER I 1 49 ? 43.833 75.281 -16.476 1.00 23.33 49 SER I N 1
ATOM 10275 C CA . SER I 1 49 ? 42.806 75.869 -15.631 1.00 23.33 49 SER I CA 1
ATOM 10276 C C . SER I 1 49 ? 42.473 75.029 -14.402 1.00 23.33 49 SER I C 1
ATOM 10277 O O . SER I 1 49 ? 41.802 75.515 -13.480 1.00 23.33 49 SER I O 1
ATOM 10280 N N . ASN I 1 50 ? 42.914 73.773 -14.388 1.00 23.33 50 ASN I N 1
ATOM 10281 C CA . ASN I 1 50 ? 42.646 72.913 -13.238 1.00 23.33 50 ASN I CA 1
ATOM 10282 C C . ASN I 1 50 ? 43.797 72.870 -12.257 1.00 23.33 50 ASN I C 1
ATOM 10283 O O . ASN I 1 50 ? 43.819 72.025 -11.359 1.00 23.33 50 ASN I O 1
ATOM 10288 N N . ILE I 1 51 ? 44.752 73.773 -12.445 1.00 23.33 51 ILE I N 1
ATOM 10289 C CA . ILE I 1 51 ? 45.907 73.861 -11.571 1.00 23.33 51 ILE I CA 1
ATOM 10290 C C . ILE I 1 51 ? 45.810 75.169 -10.806 1.00 23.33 51 ILE I C 1
ATOM 10291 O O . ILE I 1 51 ? 45.993 76.248 -11.388 1.00 23.33 51 ILE I O 1
ATOM 10296 N N . VAL I 1 52 ? 45.497 75.077 -9.516 1.00 23.33 52 VAL I N 1
ATOM 10297 C CA . VAL I 1 52 ? 45.407 76.266 -8.666 1.00 23.33 52 VAL I CA 1
ATOM 10298 C C . VAL I 1 52 ? 46.755 76.437 -7.974 1.00 23.33 52 VAL I C 1
ATOM 10299 O O . VAL I 1 52 ? 47.352 75.457 -7.520 1.00 23.33 52 VAL I O 1
ATOM 10303 N N . VAL I 1 53 ? 47.238 77.671 -7.903 1.00 23.33 53 VAL I N 1
ATOM 10304 C CA . VAL I 1 53 ? 48.533 77.930 -7.294 1.00 23.33 53 VAL I CA 1
ATOM 10305 C C . VAL I 1 53 ? 48.512 79.176 -6.430 1.00 23.33 53 VAL I C 1
ATOM 10306 O O . VAL I 1 53 ? 48.438 80.296 -6.943 1.00 23.33 53 VAL I O 1
ATOM 10310 N N . GLN I 1 54 ? 48.584 78.985 -5.117 1.00 23.33 54 GLN I N 1
ATOM 10311 C CA . GLN I 1 54 ? 48.593 80.118 -4.202 1.00 23.33 54 GLN I CA 1
ATOM 10312 C C . GLN I 1 54 ? 49.890 80.099 -3.405 1.00 23.33 54 GLN I C 1
ATOM 10313 O O . GLN I 1 54 ? 50.574 79.076 -3.343 1.00 23.33 54 GLN I O 1
ATOM 10319 N N . SER I 1 55 ? 50.236 81.221 -2.792 1.00 23.33 55 SER I N 1
ATOM 10320 C CA . SER I 1 55 ? 51.457 81.263 -2.016 1.00 23.33 55 SER I CA 1
ATOM 10321 C C . SER I 1 55 ? 51.223 81.713 -0.583 1.00 23.33 55 SER I C 1
ATOM 10322 O O . SER I 1 55 ? 50.138 82.149 -0.220 1.00 23.33 55 SER I O 1
ATOM 10325 N N . VAL I 1 56 ? 52.259 81.580 0.231 1.00 23.33 56 VAL I N 1
ATOM 10326 C CA . VAL I 1 56 ? 52.224 81.990 1.621 1.00 23.33 56 VAL I CA 1
ATOM 10327 C C . VAL I 1 56 ? 53.622 82.492 1.936 1.00 23.33 56 VAL I C 1
ATOM 10328 O O . VAL I 1 56 ? 54.567 82.204 1.202 1.00 23.33 56 VAL I O 1
ATOM 10332 N N . PRO I 1 57 ? 53.781 83.258 3.019 1.00 23.33 57 PRO I N 1
ATOM 10333 C CA . PRO I 1 57 ? 55.120 83.749 3.333 1.00 23.33 57 PRO I CA 1
ATOM 10334 C C . PRO I 1 57 ? 56.174 82.669 3.615 1.00 23.33 57 PRO I C 1
ATOM 10335 O O . PRO I 1 57 ? 57.158 82.562 2.893 1.00 23.33 57 PRO I O 1
ATOM 10339 N N . GLY I 1 58 ? 55.970 81.862 4.647 1.00 23.33 58 GLY I N 1
ATOM 10340 C CA . GLY I 1 58 ? 56.945 80.834 4.957 1.00 23.33 58 GLY I CA 1
ATOM 10341 C C . GLY I 1 58 ? 56.392 79.424 4.961 1.00 23.33 58 GLY I C 1
ATOM 10342 O O . GLY I 1 58 ? 55.199 79.223 4.766 1.00 23.33 58 GLY I O 1
ATOM 10343 N N . SER I 1 59 ? 57.263 78.445 5.190 1.00 23.33 59 SER I N 1
ATOM 10344 C CA . SER I 1 59 ? 56.862 77.046 5.212 1.00 23.33 59 SER I CA 1
ATOM 10345 C C . SER I 1 59 ? 55.864 76.725 6.309 1.00 23.33 59 SER I C 1
ATOM 10346 O O . SER I 1 59 ? 55.029 75.842 6.149 1.00 23.33 59 SER I O 1
ATOM 10349 N N . TRP I 1 60 ? 55.954 77.437 7.426 1.00 23.33 60 TRP I N 1
ATOM 10350 C CA . TRP I 1 60 ? 55.057 77.213 8.544 1.00 23.33 60 TRP I CA 1
ATOM 10351 C C . TRP I 1 60 ? 53.615 77.361 8.096 1.00 23.33 60 TRP I C 1
ATOM 10352 O O . TRP I 1 60 ? 52.716 76.701 8.609 1.00 23.33 60 TRP I O 1
ATOM 10363 N N . GLU I 1 61 ? 53.398 78.231 7.119 1.00 23.33 61 GLU I N 1
ATOM 10364 C CA . GLU I 1 61 ? 52.060 78.486 6.596 1.00 23.33 61 GLU I CA 1
ATOM 10365 C C . GLU I 1 61 ? 51.599 77.381 5.649 1.00 23.33 61 GLU I C 1
ATOM 10366 O O . GLU I 1 61 ? 50.405 77.232 5.378 1.00 23.33 61 GLU I O 1
ATOM 10372 N N . LEU I 1 62 ? 52.550 76.607 5.149 1.00 23.33 62 LEU I N 1
ATOM 10373 C CA . LEU I 1 62 ? 52.237 75.548 4.215 1.00 23.33 62 LEU I CA 1
ATOM 10374 C C . LEU I 1 62 ? 51.099 74.619 4.641 1.00 23.33 62 LEU I C 1
ATOM 10375 O O . LEU I 1 62 ? 50.076 74.541 3.964 1.00 23.33 62 LEU I O 1
ATOM 10380 N N . PRO I 1 63 ? 51.247 73.906 5.767 1.00 23.33 63 PRO I N 1
ATOM 10381 C CA . PRO I 1 63 ? 50.156 73.016 6.167 1.00 23.33 63 PRO I CA 1
ATOM 10382 C C . PRO I 1 63 ? 48.786 73.671 6.368 1.00 23.33 63 PRO I C 1
ATOM 10383 O O . PRO I 1 63 ? 47.778 73.182 5.860 1.00 23.33 63 PRO I O 1
ATOM 10387 N N . ILE I 1 64 ? 48.734 74.777 7.100 1.00 23.33 64 ILE I N 1
ATOM 10388 C CA . ILE I 1 64 ? 47.453 75.454 7.312 1.00 23.33 64 ILE I CA 1
ATOM 10389 C C . ILE I 1 64 ? 46.874 75.915 5.974 1.00 23.33 64 ILE I C 1
ATOM 10390 O O . ILE I 1 64 ? 45.683 75.780 5.724 1.00 23.33 64 ILE I O 1
ATOM 10395 N N . ALA I 1 65 ? 47.726 76.452 5.111 1.00 23.33 65 ALA I N 1
ATOM 10396 C CA . ALA I 1 65 ? 47.288 76.914 3.808 1.00 23.33 65 ALA I CA 1
ATOM 10397 C C . ALA I 1 65 ? 46.762 75.765 2.953 1.00 23.33 65 ALA I C 1
ATOM 10398 O O . ALA I 1 65 ? 45.744 75.895 2.295 1.00 23.33 65 ALA I O 1
ATOM 10400 N N . VAL I 1 66 ? 47.458 74.639 2.955 1.00 23.33 66 VAL I N 1
ATOM 10401 C CA . VAL I 1 66 ? 47.001 73.498 2.171 1.00 23.33 66 VAL I CA 1
ATOM 10402 C C . VAL I 1 66 ? 45.670 72.971 2.708 1.00 23.33 66 VAL I C 1
ATOM 10403 O O . VAL I 1 66 ? 44.768 72.649 1.939 1.00 23.33 66 VAL I O 1
ATOM 10407 N N . GLN I 1 67 ? 45.549 72.895 4.031 1.00 23.33 67 GLN I N 1
ATOM 10408 C CA . GLN I 1 67 ? 44.328 72.405 4.654 1.00 23.33 67 GLN I CA 1
ATOM 10409 C C . GLN I 1 67 ? 43.119 73.245 4.254 1.00 23.33 67 GLN I C 1
ATOM 10410 O O . GLN I 1 67 ? 42.052 72.715 3.964 1.00 23.33 67 GLN I O 1
ATOM 10416 N N . ARG I 1 68 ? 43.300 74.562 4.261 1.00 23.33 68 ARG I N 1
ATOM 10417 C CA . ARG I 1 68 ? 42.245 75.508 3.931 1.00 23.33 68 ARG I CA 1
ATOM 10418 C C . ARG I 1 68 ? 41.958 75.579 2.443 1.00 23.33 68 ARG I C 1
ATOM 10419 O O . ARG I 1 68 ? 40.813 75.741 2.044 1.00 23.33 68 ARG I O 1
ATOM 10427 N N . LEU I 1 69 ? 42.996 75.473 1.621 1.00 23.33 69 LEU I N 1
ATOM 10428 C CA . LEU I 1 69 ? 42.807 75.527 0.180 1.00 23.33 69 LEU I CA 1
ATOM 10429 C C . LEU I 1 69 ? 41.871 74.394 -0.176 1.00 23.33 69 LEU I C 1
ATOM 10430 O O . LEU I 1 69 ? 40.846 74.604 -0.812 1.00 23.33 69 LEU I O 1
ATOM 10435 N N . TYR I 1 70 ? 42.230 73.186 0.240 1.00 23.33 70 TYR I N 1
ATOM 10436 C CA . TYR I 1 70 ? 41.396 72.032 -0.037 1.00 23.33 70 TYR I CA 1
ATOM 10437 C C . TYR I 1 70 ? 40.000 72.279 0.507 1.00 23.33 70 TYR I C 1
ATOM 10438 O O . TYR I 1 70 ? 38.999 72.078 -0.177 1.00 23.33 70 TYR I O 1
ATOM 10447 N N . SER I 1 71 ? 39.950 72.718 1.755 1.00 23.33 71 SER I N 1
ATOM 10448 C CA . SER I 1 71 ? 38.699 73.010 2.429 1.00 23.33 71 SER I CA 1
ATOM 10449 C C . SER I 1 71 ? 37.801 73.855 1.528 1.00 23.33 71 SER I C 1
ATOM 10450 O O . SER I 1 71 ? 36.612 73.585 1.378 1.00 23.33 71 SER I O 1
ATOM 10453 N N . ALA I 1 72 ? 38.384 74.877 0.920 1.00 23.33 72 ALA I N 1
ATOM 10454 C CA . ALA I 1 72 ? 37.638 75.762 0.045 1.00 23.33 72 ALA I CA 1
ATOM 10455 C C . ALA I 1 72 ? 37.120 75.015 -1.170 1.00 23.33 72 ALA I C 1
ATOM 10456 O O . ALA I 1 72 ? 35.930 75.069 -1.477 1.00 23.33 72 ALA I O 1
ATOM 10458 N N . SER I 1 73 ? 38.009 74.308 -1.863 1.00 23.33 73 SER I N 1
ATOM 10459 C CA . SER I 1 73 ? 37.609 73.563 -3.052 1.00 23.33 73 SER I CA 1
ATOM 10460 C C . SER I 1 73 ? 36.381 72.698 -2.793 1.00 23.33 73 SER I C 1
ATOM 10461 O O . SER I 1 73 ? 35.605 72.425 -3.709 1.00 23.33 73 SER I O 1
ATOM 10464 N N . GLN I 1 74 ? 36.206 72.269 -1.547 1.00 23.33 74 GLN I N 1
ATOM 10465 C CA . GLN I 1 74 ? 35.058 71.447 -1.186 1.00 23.33 74 GLN I CA 1
ATOM 10466 C C . GLN I 1 74 ? 33.758 72.254 -1.175 1.00 23.33 74 GLN I C 1
ATOM 10467 O O . GLN I 1 74 ? 32.723 71.797 -1.671 1.00 23.33 74 GLN I O 1
ATOM 10473 N N . LEU I 1 75 ? 33.805 73.450 -0.604 1.00 23.33 75 LEU I N 1
ATOM 10474 C CA . LEU I 1 75 ? 32.619 74.285 -0.548 1.00 23.33 75 LEU I CA 1
ATOM 10475 C C . LEU I 1 75 ? 32.067 74.569 -1.947 1.00 23.33 75 LEU I C 1
ATOM 10476 O O . LEU I 1 75 ? 30.887 74.887 -2.105 1.00 23.33 75 LEU I O 1
ATOM 10481 N N . GLN I 1 76 ? 32.919 74.446 -2.962 1.00 23.33 76 GLN I N 1
ATOM 10482 C CA . GLN I 1 76 ? 32.506 74.691 -4.342 1.00 23.33 76 GLN I CA 1
ATOM 10483 C C . GLN I 1 76 ? 31.684 73.508 -4.915 1.00 23.33 76 GLN I C 1
ATOM 10484 O O . GLN I 1 76 ? 30.677 73.763 -5.642 1.00 23.33 76 GLN I O 1
ATOM 10490 N N . SER I 1 107 ? 39.063 74.086 -12.507 1.00 23.33 107 SER I N 1
ATOM 10491 C CA . SER I 1 107 ? 37.685 74.653 -12.300 1.00 23.33 107 SER I CA 1
ATOM 10492 C C . SER I 1 107 ? 36.751 73.711 -11.504 1.00 23.33 107 SER I C 1
ATOM 10493 O O . SER I 1 107 ? 36.467 72.574 -11.934 1.00 23.33 107 SER I O 1
ATOM 10496 N N . THR I 1 108 ? 36.307 74.226 -10.344 1.00 23.33 108 THR I N 1
ATOM 10497 C CA . THR I 1 108 ? 35.411 73.564 -9.375 1.00 23.33 108 THR I CA 1
ATOM 10498 C C . THR I 1 108 ? 35.687 72.091 -9.075 1.00 23.33 108 THR I C 1
ATOM 10499 O O . THR I 1 108 ? 36.284 71.369 -9.888 1.00 23.33 108 THR I O 1
ATOM 10503 N N . GLY I 1 109 ? 35.228 71.647 -7.905 1.00 23.33 109 GLY I N 1
ATOM 10504 C CA . GLY I 1 109 ? 35.423 70.261 -7.501 1.00 23.33 109 GLY I CA 1
ATOM 10505 C C . GLY I 1 109 ? 36.615 70.139 -6.580 1.00 23.33 109 GLY I C 1
ATOM 10506 O O . GLY I 1 109 ? 37.683 70.671 -6.886 1.00 23.33 109 GLY I O 1
ATOM 10507 N N . PRO I 1 110 ? 36.475 69.457 -5.439 1.00 23.33 110 PRO I N 1
ATOM 10508 C CA . PRO I 1 110 ? 37.603 69.316 -4.511 1.00 23.33 110 PRO I CA 1
ATOM 10509 C C . PRO I 1 110 ? 38.819 68.745 -5.214 1.00 23.33 110 PRO I C 1
ATOM 10510 O O . PRO I 1 110 ? 38.689 67.828 -6.024 1.00 23.33 110 PRO I O 1
ATOM 10514 N N . PHE I 1 111 ? 39.992 69.299 -4.912 1.00 23.33 111 PHE I N 1
ATOM 10515 C CA . PHE I 1 111 ? 41.231 68.846 -5.522 1.00 23.33 111 PHE I CA 1
ATOM 10516 C C . PHE I 1 111 ? 41.443 67.361 -5.303 1.00 23.33 111 PHE I C 1
ATOM 10517 O O . PHE I 1 111 ? 41.032 66.812 -4.286 1.00 23.33 111 PHE I O 1
ATOM 10525 N N . ASP I 1 112 ? 42.098 66.722 -6.267 1.00 23.33 112 ASP I N 1
ATOM 10526 C CA . ASP I 1 112 ? 42.371 65.291 -6.213 1.00 23.33 112 ASP I CA 1
ATOM 10527 C C . ASP I 1 112 ? 43.726 65.020 -5.583 1.00 23.33 112 ASP I C 1
ATOM 10528 O O . ASP I 1 112 ? 43.998 63.912 -5.126 1.00 23.33 112 ASP I O 1
ATOM 10533 N N . ALA I 1 113 ? 44.573 66.045 -5.567 1.00 23.33 113 ALA I N 1
ATOM 10534 C CA . ALA I 1 113 ? 45.898 65.958 -4.974 1.00 23.33 113 ALA I CA 1
ATOM 10535 C C . ALA I 1 113 ? 46.413 67.357 -4.696 1.00 23.33 113 ALA I C 1
ATOM 10536 O O . ALA I 1 113 ? 46.048 68.311 -5.382 1.00 23.33 113 ALA I O 1
ATOM 10538 N N . LEU I 1 114 ? 47.258 67.473 -3.679 1.00 23.33 114 LEU I N 1
ATOM 10539 C CA . LEU I 1 114 ? 47.821 68.756 -3.281 1.00 23.33 114 LEU I CA 1
ATOM 10540 C C . LEU I 1 114 ? 49.340 68.684 -3.232 1.00 23.33 114 LEU I C 1
ATOM 10541 O O . LEU I 1 114 ? 49.916 67.621 -3.012 1.00 23.33 114 LEU I O 1
ATOM 10546 N N . ILE I 1 115 ? 49.989 69.818 -3.445 1.00 23.33 115 ILE I N 1
ATOM 10547 C CA . ILE I 1 115 ? 51.441 69.867 -3.413 1.00 23.33 115 ILE I CA 1
ATOM 10548 C C . ILE I 1 115 ? 51.892 71.030 -2.548 1.00 23.33 115 ILE I C 1
ATOM 10549 O O . ILE I 1 115 ? 51.447 72.166 -2.740 1.00 23.33 115 ILE I O 1
ATOM 10554 N N . ALA I 1 116 ? 52.774 70.750 -1.593 1.00 23.33 116 ALA I N 1
ATOM 10555 C CA . ALA I 1 116 ? 53.290 71.789 -0.719 1.00 23.33 116 ALA I CA 1
ATOM 10556 C C . ALA I 1 116 ? 54.747 72.011 -1.083 1.00 23.33 116 ALA I C 1
ATOM 10557 O O . ALA I 1 116 ? 55.555 71.086 -1.016 1.00 23.33 116 ALA I O 1
ATOM 10559 N N . ILE I 1 117 ? 55.078 73.232 -1.487 1.00 23.33 117 ILE I N 1
ATOM 10560 C CA . ILE I 1 117 ? 56.449 73.542 -1.855 1.00 23.33 117 ILE I CA 1
ATOM 10561 C C . ILE I 1 117 ? 57.038 74.566 -0.907 1.00 23.33 117 ILE I C 1
ATOM 10562 O O . ILE I 1 117 ? 56.487 75.644 -0.721 1.00 23.33 117 ILE I O 1
ATOM 10567 N N . GLY I 1 118 ? 58.160 74.212 -0.297 1.00 23.33 118 GLY I N 1
ATOM 10568 C CA . GLY I 1 118 ? 58.809 75.113 0.633 1.00 23.33 118 GLY I CA 1
ATOM 10569 C C . GLY I 1 118 ? 60.293 74.848 0.613 1.00 23.33 118 GLY I C 1
ATOM 10570 O O . GLY I 1 118 ? 60.716 73.784 0.173 1.00 23.33 118 GLY I O 1
ATOM 10571 N N . VAL I 1 119 ? 61.081 75.813 1.072 1.00 23.33 119 VAL I N 1
ATOM 10572 C CA . VAL I 1 119 ? 62.527 75.654 1.103 1.00 23.33 119 VAL I CA 1
ATOM 10573 C C . VAL I 1 119 ? 63.111 76.137 2.425 1.00 23.33 119 VAL I C 1
ATOM 10574 O O . VAL I 1 119 ? 63.232 77.336 2.651 1.00 23.33 119 VAL I O 1
ATOM 10578 N N . LEU I 1 120 ? 63.452 75.195 3.299 1.00 23.33 120 LEU I N 1
ATOM 10579 C CA . LEU I 1 120 ? 64.047 75.523 4.581 1.00 23.33 120 LEU I CA 1
ATOM 10580 C C . LEU I 1 120 ? 65.553 75.381 4.466 1.00 23.33 120 LEU I C 1
ATOM 10581 O O . LEU I 1 120 ? 66.036 74.407 3.904 1.00 23.33 120 LEU I O 1
ATOM 10586 N N . ILE I 1 121 ? 66.293 76.346 4.999 1.00 23.33 121 ILE I N 1
ATOM 10587 C CA . ILE I 1 121 ? 67.747 76.284 4.974 1.00 23.33 121 ILE I CA 1
ATOM 10588 C C . ILE I 1 121 ? 68.262 76.580 6.372 1.00 23.33 121 ILE I C 1
ATOM 10589 O O . ILE I 1 121 ? 67.850 77.553 6.985 1.00 23.33 121 ILE I O 1
ATOM 10594 N N . LYS I 1 122 ? 69.157 75.740 6.878 1.00 23.33 122 LYS I N 1
ATOM 10595 C CA . LYS I 1 122 ? 69.729 75.925 8.213 1.00 23.33 122 LYS I CA 1
ATOM 10596 C C . LYS I 1 122 ? 70.256 77.329 8.453 1.00 23.33 122 LYS I C 1
ATOM 10597 O O . LYS I 1 122 ? 71.017 77.860 7.650 1.00 23.33 122 LYS I O 1
ATOM 10603 N N . GLY I 1 123 ? 69.857 77.915 9.572 1.00 23.33 123 GLY I N 1
ATOM 10604 C CA . GLY I 1 123 ? 70.322 79.240 9.910 1.00 23.33 123 GLY I CA 1
ATOM 10605 C C . GLY I 1 123 ? 71.405 79.118 10.961 1.00 23.33 123 GLY I C 1
ATOM 10606 O O . GLY I 1 123 ? 72.176 78.167 10.953 1.00 23.33 123 GLY I O 1
ATOM 10607 N N . GLU I 1 124 ? 71.476 80.073 11.875 1.00 23.33 124 GLU I N 1
ATOM 10608 C CA . GLU I 1 124 ? 72.481 80.015 12.919 1.00 23.33 124 GLU I CA 1
ATOM 10609 C C . GLU I 1 124 ? 71.848 79.372 14.141 1.00 23.33 124 GLU I C 1
ATOM 10610 O O . GLU I 1 124 ? 72.547 78.833 14.994 1.00 23.33 124 GLU I O 1
ATOM 10616 N N . THR I 1 125 ? 70.521 79.426 14.220 1.00 23.33 125 THR I N 1
ATOM 10617 C CA . THR I 1 125 ? 69.811 78.874 15.361 1.00 23.33 125 THR I CA 1
ATOM 10618 C C . THR I 1 125 ? 69.078 77.589 15.026 1.00 23.33 125 THR I C 1
ATOM 10619 O O . THR I 1 125 ? 69.191 77.075 13.919 1.00 23.33 125 THR I O 1
ATOM 10623 N N . MET I 1 126 ? 68.321 77.080 15.997 1.00 23.33 126 MET I N 1
ATOM 10624 C CA . MET I 1 126 ? 67.552 75.848 15.841 1.00 23.33 126 MET I CA 1
ATOM 10625 C C . MET I 1 126 ? 66.200 76.085 15.183 1.00 23.33 126 MET I C 1
ATOM 10626 O O . MET I 1 126 ? 65.387 75.180 15.084 1.00 23.33 126 MET I O 1
ATOM 10631 N N . HIS I 1 127 ? 65.966 77.318 14.751 1.00 23.33 127 HIS I N 1
ATOM 10632 C CA . HIS I 1 127 ? 64.732 77.713 14.079 1.00 23.33 127 HIS I CA 1
ATOM 10633 C C . HIS I 1 127 ? 64.453 76.733 12.948 1.00 23.33 127 HIS I C 1
ATOM 10634 O O . HIS I 1 127 ? 63.342 76.219 12.811 1.00 23.33 127 HIS I O 1
ATOM 10641 N N . PHE I 1 128 ? 65.480 76.490 12.136 1.00 23.33 128 PHE I N 1
ATOM 10642 C CA . PHE I 1 128 ? 65.390 75.565 11.010 1.00 23.33 128 PHE I CA 1
ATOM 10643 C C . PHE I 1 128 ? 64.757 74.229 11.388 1.00 23.33 128 PHE I C 1
ATOM 10644 O O . PHE I 1 128 ? 63.748 73.819 10.823 1.00 23.33 128 PHE I O 1
ATOM 10652 N N . GLU I 1 129 ? 65.363 73.547 12.343 1.00 23.33 129 GLU I N 1
ATOM 10653 C CA . GLU I 1 129 ? 64.845 72.265 12.768 1.00 23.33 129 GLU I CA 1
ATOM 10654 C C . GLU I 1 129 ? 63.448 72.274 13.403 1.00 23.33 129 GLU I C 1
ATOM 10655 O O . GLU I 1 129 ? 62.674 71.361 13.177 1.00 23.33 129 GLU I O 1
ATOM 10661 N N . TYR I 1 130 ? 63.106 73.283 14.186 1.00 23.33 130 TYR I N 1
ATOM 10662 C CA . TYR I 1 130 ? 61.783 73.285 14.787 1.00 23.33 130 TYR I CA 1
ATOM 10663 C C . TYR I 1 130 ? 60.671 73.550 13.792 1.00 23.33 130 TYR I C 1
ATOM 10664 O O . TYR I 1 130 ? 59.538 73.100 13.957 1.00 23.33 130 TYR I O 1
ATOM 10673 N N . ILE I 1 131 ? 60.994 74.269 12.735 1.00 23.33 131 ILE I N 1
ATOM 10674 C CA . ILE I 1 131 ? 60.000 74.548 11.712 1.00 23.33 131 ILE I CA 1
ATOM 10675 C C . ILE I 1 131 ? 59.868 73.378 10.754 1.00 23.33 131 ILE I C 1
ATOM 10676 O O . ILE I 1 131 ? 58.761 73.017 10.369 1.00 23.33 131 ILE I O 1
ATOM 10681 N N . ALA I 1 132 ? 61.003 72.785 10.387 1.00 23.33 132 ALA I N 1
ATOM 10682 C CA . ALA I 1 132 ? 61.020 71.646 9.482 1.00 23.33 132 ALA I CA 1
ATOM 10683 C C . ALA I 1 132 ? 60.237 70.473 10.052 1.00 23.33 132 ALA I C 1
ATOM 10684 O O . ALA I 1 132 ? 59.417 69.866 9.374 1.00 23.33 132 ALA I O 1
ATOM 10686 N N . ASP I 1 133 ? 60.482 70.161 11.311 1.00 23.33 133 ASP I N 1
ATOM 10687 C CA . ASP I 1 133 ? 59.804 69.049 11.949 1.00 23.33 133 ASP I CA 1
ATOM 10688 C C . ASP I 1 133 ? 58.301 69.252 12.068 1.00 23.33 133 ASP I C 1
ATOM 10689 O O . ASP I 1 133 ? 57.536 68.312 11.876 1.00 23.33 133 ASP I O 1
ATOM 10694 N N . SER I 1 134 ? 57.873 70.472 12.387 1.00 23.33 134 SER I N 1
ATOM 10695 C CA . SER I 1 134 ? 56.445 70.764 12.531 1.00 23.33 134 SER I CA 1
ATOM 10696 C C . SER I 1 134 ? 55.742 70.850 11.195 1.00 23.33 134 SER I C 1
ATOM 10697 O O . SER I 1 134 ? 54.624 70.371 11.048 1.00 23.33 134 SER I O 1
ATOM 10700 N N . VAL I 1 135 ? 56.392 71.467 10.216 1.00 23.33 135 VAL I N 1
ATOM 10701 C CA . VAL I 1 135 ? 55.800 71.577 8.899 1.00 23.33 135 VAL I CA 1
ATOM 10702 C C . VAL I 1 135 ? 55.661 70.181 8.328 1.00 23.33 135 VAL I C 1
ATOM 10703 O O . VAL I 1 135 ? 54.665 69.871 7.685 1.00 23.33 135 VAL I O 1
ATOM 10707 N N . SER I 1 136 ? 56.656 69.336 8.577 1.00 23.33 136 SER I N 1
ATOM 10708 C CA . SER I 1 136 ? 56.630 67.968 8.086 1.00 23.33 136 SER I CA 1
ATOM 10709 C C . SER I 1 136 ? 55.449 67.213 8.661 1.00 23.33 136 SER I C 1
ATOM 10710 O O . SER I 1 136 ? 54.642 66.673 7.916 1.00 23.33 136 SER I O 1
ATOM 10713 N N . HIS I 1 137 ? 55.345 67.174 9.984 1.00 23.33 137 HIS I N 1
ATOM 10714 C CA . HIS I 1 137 ? 54.233 66.484 10.610 1.00 23.33 137 HIS I CA 1
ATOM 10715 C C . HIS I 1 137 ? 52.932 67.157 10.236 1.00 23.33 137 HIS I C 1
ATOM 10716 O O . HIS I 1 137 ? 51.918 66.487 10.032 1.00 23.33 137 HIS I O 1
ATOM 10723 N N . GLY I 1 138 ? 52.958 68.483 10.142 1.00 23.33 138 GLY I N 1
ATOM 10724 C CA . GLY I 1 138 ? 51.762 69.215 9.766 1.00 23.33 138 GLY I CA 1
ATOM 10725 C C . GLY I 1 138 ? 51.204 68.725 8.438 1.00 23.33 138 GLY I C 1
ATOM 10726 O O . GLY I 1 138 ? 50.011 68.436 8.326 1.00 23.33 138 GLY I O 1
ATOM 10727 N N . LEU I 1 139 ? 52.065 68.620 7.428 1.00 23.33 139 LEU I N 1
ATOM 10728 C CA . LEU I 1 139 ? 51.634 68.165 6.120 1.00 23.33 139 LEU I CA 1
ATOM 10729 C C . LEU I 1 139 ? 51.184 66.721 6.165 1.00 23.33 139 LEU I C 1
ATOM 10730 O O . LEU I 1 139 ? 50.167 66.366 5.581 1.00 23.33 139 LEU I O 1
ATOM 10735 N N . MET I 1 140 ? 51.937 65.886 6.866 1.00 23.33 140 MET I N 1
ATOM 10736 C CA . MET I 1 140 ? 51.577 64.479 6.990 1.00 23.33 140 MET I CA 1
ATOM 10737 C C . MET I 1 140 ? 50.191 64.369 7.592 1.00 23.33 140 MET I C 1
ATOM 10738 O O . MET I 1 140 ? 49.423 63.476 7.248 1.00 23.33 140 MET I O 1
ATOM 10743 N N . ARG I 1 141 ? 49.872 65.283 8.497 1.00 23.33 141 ARG I N 1
ATOM 10744 C CA . ARG I 1 141 ? 48.569 65.268 9.130 1.00 23.33 141 ARG I CA 1
ATOM 10745 C C . ARG I 1 141 ? 47.456 65.673 8.184 1.00 23.33 141 ARG I C 1
ATOM 10746 O O . ARG I 1 141 ? 46.466 64.967 8.052 1.00 23.33 141 ARG I O 1
ATOM 10754 N N . VAL I 1 142 ? 47.610 66.823 7.541 1.00 23.33 142 VAL I N 1
ATOM 10755 C CA . VAL I 1 142 ? 46.599 67.312 6.616 1.00 23.33 142 VAL I CA 1
ATOM 10756 C C . VAL I 1 142 ? 46.280 66.220 5.614 1.00 23.33 142 VAL I C 1
ATOM 10757 O O . VAL I 1 142 ? 45.138 66.027 5.219 1.00 23.33 142 VAL I O 1
ATOM 10761 N N . GLN I 1 143 ? 47.314 65.501 5.217 1.00 23.33 143 GLN I N 1
ATOM 10762 C CA . GLN I 1 143 ? 47.195 64.402 4.273 1.00 23.33 143 GLN I CA 1
ATOM 10763 C C . GLN I 1 143 ? 46.248 63.325 4.812 1.00 23.33 143 GLN I C 1
ATOM 10764 O O . GLN I 1 143 ? 45.229 63.022 4.203 1.00 23.33 143 GLN I O 1
ATOM 10770 N N . LEU I 1 144 ? 46.596 62.760 5.965 1.00 23.33 144 LEU I N 1
ATOM 10771 C CA . LEU I 1 144 ? 45.798 61.715 6.600 1.00 23.33 144 LEU I CA 1
ATOM 10772 C C . LEU I 1 144 ? 44.433 62.210 7.062 1.00 23.33 144 LEU I C 1
ATOM 10773 O O . LEU I 1 144 ? 43.444 61.491 6.998 1.00 23.33 144 LEU I O 1
ATOM 10778 N N . ASP I 1 145 ? 44.392 63.439 7.546 1.00 23.33 145 ASP I N 1
ATOM 10779 C CA . ASP I 1 145 ? 43.157 64.061 8.009 1.00 23.33 145 ASP I CA 1
ATOM 10780 C C . ASP I 1 145 ? 42.173 64.154 6.866 1.00 23.33 145 ASP I C 1
ATOM 10781 O O . ASP I 1 145 ? 41.044 63.682 6.935 1.00 23.33 145 ASP I O 1
ATOM 10786 N N . THR I 1 146 ? 42.645 64.797 5.813 1.00 23.33 146 THR I N 1
ATOM 10787 C CA . THR I 1 146 ? 41.885 65.064 4.619 1.00 23.33 146 THR I CA 1
ATOM 10788 C C . THR I 1 146 ? 41.652 63.845 3.717 1.00 23.33 146 THR I C 1
ATOM 10789 O O . THR I 1 146 ? 40.691 63.808 2.945 1.00 23.33 146 THR I O 1
ATOM 10793 N N . GLY I 1 147 ? 42.525 62.849 3.818 1.00 23.33 147 GLY I N 1
ATOM 10794 C CA . GLY I 1 147 ? 42.388 61.681 2.974 1.00 23.33 147 GLY I CA 1
ATOM 10795 C C . GLY I 1 147 ? 42.802 62.005 1.548 1.00 23.33 147 GLY I C 1
ATOM 10796 O O . GLY I 1 147 ? 42.511 61.267 0.616 1.00 23.33 147 GLY I O 1
ATOM 10797 N N . VAL I 1 148 ? 43.485 63.122 1.375 1.00 23.33 148 VAL I N 1
ATOM 10798 C CA . VAL I 1 148 ? 43.950 63.549 0.062 1.00 23.33 148 VAL I CA 1
ATOM 10799 C C . VAL I 1 148 ? 45.480 63.621 0.062 1.00 23.33 148 VAL I C 1
ATOM 10800 O O . VAL I 1 148 ? 46.088 64.192 0.963 1.00 23.33 148 VAL I O 1
ATOM 10804 N N . PRO I 1 149 ? 46.121 63.040 -0.950 1.00 23.33 149 PRO I N 1
ATOM 10805 C CA . PRO I 1 149 ? 47.576 63.084 -0.997 1.00 23.33 149 PRO I CA 1
ATOM 10806 C C . PRO I 1 149 ? 48.102 64.509 -1.043 1.00 23.33 149 PRO I C 1
ATOM 10807 O O . PRO I 1 149 ? 47.583 65.350 -1.782 1.00 23.33 149 PRO I O 1
ATOM 10811 N N . VAL I 1 150 ? 49.121 64.780 -0.232 1.00 23.33 150 VAL I N 1
ATOM 10812 C CA . VAL I 1 150 ? 49.760 66.089 -0.209 1.00 23.33 150 VAL I CA 1
ATOM 10813 C C . VAL I 1 150 ? 51.212 65.792 -0.497 1.00 23.33 150 VAL I C 1
ATOM 10814 O O . VAL I 1 150 ? 51.908 65.240 0.336 1.00 23.33 150 VAL I O 1
ATOM 10818 N N . ILE I 1 151 ? 51.658 66.133 -1.694 1.00 23.33 151 ILE I N 1
ATOM 10819 C CA . ILE I 1 151 ? 53.030 65.873 -2.080 1.00 23.33 151 ILE I CA 1
ATOM 10820 C C . ILE I 1 151 ? 53.981 66.729 -1.258 1.00 23.33 151 ILE I C 1
ATOM 10821 O O . ILE I 1 151 ? 53.801 67.931 -1.144 1.00 23.33 151 ILE I O 1
ATOM 10826 N N . PHE I 1 152 ? 54.988 66.087 -0.680 1.00 23.33 152 PHE I N 1
ATOM 10827 C CA . PHE I 1 152 ? 55.973 66.760 0.148 1.00 23.33 152 PHE I CA 1
ATOM 10828 C C . PHE I 1 152 ? 57.049 67.432 -0.694 1.00 23.33 152 PHE I C 1
ATOM 10829 O O . PHE I 1 152 ? 58.116 66.874 -0.927 1.00 23.33 152 PHE I O 1
ATOM 10837 N N . GLY I 1 153 ? 56.760 68.645 -1.146 1.00 23.33 153 GLY I N 1
ATOM 10838 C CA . GLY I 1 153 ? 57.716 69.386 -1.944 1.00 23.33 153 GLY I CA 1
ATOM 10839 C C . GLY I 1 153 ? 58.479 70.396 -1.110 1.00 23.33 153 GLY I C 1
ATOM 10840 O O . GLY I 1 153 ? 58.703 71.523 -1.542 1.00 23.33 153 GLY I O 1
ATOM 10841 N N . VAL I 1 154 ? 58.880 69.986 0.091 1.00 23.33 154 VAL I N 1
ATOM 10842 C CA . VAL I 1 154 ? 59.625 70.852 0.999 1.00 23.33 154 VAL I CA 1
ATOM 10843 C C . VAL I 1 154 ? 61.077 70.421 1.116 1.00 23.33 154 VAL I C 1
ATOM 10844 O O . VAL I 1 154 ? 61.365 69.278 1.431 1.00 23.33 154 VAL I O 1
ATOM 10848 N N . LEU I 1 155 ? 61.992 71.339 0.857 1.00 23.33 155 LEU I N 1
ATOM 10849 C CA . LEU I 1 155 ? 63.402 71.025 0.958 1.00 23.33 155 LEU I CA 1
ATOM 10850 C C . LEU I 1 155 ? 63.921 71.448 2.318 1.00 23.33 155 LEU I C 1
ATOM 10851 O O . LEU I 1 155 ? 63.652 72.549 2.787 1.00 23.33 155 LEU I O 1
ATOM 10856 N N . THR I 1 156 ? 64.655 70.552 2.959 1.00 23.33 156 THR I N 1
ATOM 10857 C CA . THR I 1 156 ? 65.246 70.813 4.265 1.00 23.33 156 THR I CA 1
ATOM 10858 C C . THR I 1 156 ? 66.735 70.676 4.032 1.00 23.33 156 THR I C 1
ATOM 10859 O O . THR I 1 156 ? 67.331 69.638 4.269 1.00 23.33 156 THR I O 1
ATOM 10863 N N . VAL I 1 157 ? 67.318 71.763 3.559 1.00 23.33 157 VAL I N 1
ATOM 10864 C CA . VAL I 1 157 ? 68.713 71.837 3.182 1.00 23.33 157 VAL I CA 1
ATOM 10865 C C . VAL I 1 157 ? 69.645 72.517 4.187 1.00 23.33 157 VAL I C 1
ATOM 10866 O O . VAL I 1 157 ? 69.198 73.202 5.107 1.00 23.33 157 VAL I O 1
ATOM 10870 N N . LEU I 1 158 ? 70.950 72.324 4.006 1.00 23.33 158 LEU I N 1
ATOM 10871 C CA . LEU I 1 158 ? 71.948 72.924 4.891 1.00 23.33 158 LEU I CA 1
ATOM 10872 C C . LEU I 1 158 ? 72.716 74.066 4.224 1.00 23.33 158 LEU I C 1
ATOM 10873 O O . LEU I 1 158 ? 73.290 74.901 4.904 1.00 23.33 158 LEU I O 1
ATOM 10878 N N . THR I 1 159 ? 72.738 74.099 2.898 1.00 23.33 159 THR I N 1
ATOM 10879 C CA . THR I 1 159 ? 73.422 75.170 2.182 1.00 23.33 159 THR I CA 1
ATOM 10880 C C . THR I 1 159 ? 72.668 75.585 0.928 1.00 23.33 159 THR I C 1
ATOM 10881 O O . THR I 1 159 ? 71.980 74.782 0.315 1.00 23.33 159 THR I O 1
ATOM 10885 N N . ASP I 1 160 ? 72.810 76.849 0.550 1.00 23.33 160 ASP I N 1
ATOM 10886 C CA . ASP I 1 160 ? 72.140 77.383 -0.630 1.00 23.33 160 ASP I CA 1
ATOM 10887 C C . ASP I 1 160 ? 72.318 76.493 -1.850 1.00 23.33 160 ASP I C 1
ATOM 10888 O O . ASP I 1 160 ? 71.350 76.183 -2.548 1.00 23.33 160 ASP I O 1
ATOM 10893 N N . ASP I 1 161 ? 73.560 76.088 -2.102 1.00 23.33 161 ASP I N 1
ATOM 10894 C CA . ASP I 1 161 ? 73.856 75.235 -3.242 1.00 23.33 161 ASP I CA 1
ATOM 10895 C C . ASP I 1 161 ? 73.035 73.955 -3.253 1.00 23.33 161 ASP I C 1
ATOM 10896 O O . ASP I 1 161 ? 72.596 73.507 -4.310 1.00 23.33 161 ASP I O 1
ATOM 10901 N N . GLN I 1 162 ? 72.815 73.361 -2.089 1.00 23.33 162 GLN I N 1
ATOM 10902 C CA . GLN I 1 162 ? 72.029 72.143 -2.040 1.00 23.33 162 GLN I CA 1
ATOM 10903 C C . GLN I 1 162 ? 70.640 72.445 -2.555 1.00 23.33 162 GLN I C 1
ATOM 10904 O O . GLN I 1 162 ? 70.074 71.663 -3.309 1.00 23.33 162 GLN I O 1
ATOM 10910 N N . ALA I 1 163 ? 70.089 73.588 -2.160 1.00 23.33 163 ALA I N 1
ATOM 10911 C CA . ALA I 1 163 ? 68.758 73.964 -2.606 1.00 23.33 163 ALA I CA 1
ATOM 10912 C C . ALA I 1 163 ? 68.773 74.054 -4.126 1.00 23.33 163 ALA I C 1
ATOM 10913 O O . ALA I 1 163 ? 67.960 73.425 -4.807 1.00 23.33 163 ALA I O 1
ATOM 10915 N N . LYS I 1 164 ? 69.717 74.830 -4.651 1.00 23.33 164 LYS I N 1
ATOM 10916 C CA . LYS I 1 164 ? 69.846 75.020 -6.084 1.00 23.33 164 LYS I CA 1
ATOM 10917 C C . LYS I 1 164 ? 69.963 73.706 -6.814 1.00 23.33 164 LYS I C 1
ATOM 10918 O O . LYS I 1 164 ? 69.297 73.490 -7.821 1.00 23.33 164 LYS I O 1
ATOM 10924 N N . ALA I 1 165 ? 70.820 72.825 -6.316 1.00 23.33 165 ALA I N 1
ATOM 10925 C CA . ALA I 1 165 ? 71.002 71.528 -6.952 1.00 23.33 165 ALA I CA 1
ATOM 10926 C C . ALA I 1 165 ? 69.666 70.778 -7.020 1.00 23.33 165 ALA I C 1
ATOM 10927 O O . ALA I 1 165 ? 69.305 70.230 -8.064 1.00 23.33 165 ALA I O 1
ATOM 10929 N N . ARG I 1 166 ? 68.924 70.764 -5.919 1.00 23.33 166 ARG I N 1
ATOM 10930 C CA . ARG I 1 166 ? 67.639 70.074 -5.901 1.00 23.33 166 ARG I CA 1
ATOM 10931 C C . ARG I 1 166 ? 66.579 70.774 -6.739 1.00 23.33 166 ARG I C 1
ATOM 10932 O O . ARG I 1 166 ? 65.537 70.185 -7.031 1.00 23.33 166 ARG I O 1
ATOM 10940 N N . ALA I 1 167 ? 66.832 72.029 -7.109 1.00 23.33 167 ALA I N 1
ATOM 10941 C CA . ALA I 1 167 ? 65.873 72.787 -7.910 1.00 23.33 167 ALA I CA 1
ATOM 10942 C C . ALA I 1 167 ? 66.231 72.790 -9.385 1.00 23.33 167 ALA I C 1
ATOM 10943 O O . ALA I 1 167 ? 65.560 73.420 -10.185 1.00 23.33 167 ALA I O 1
ATOM 10945 N N . GLY I 1 168 ? 67.295 72.078 -9.735 1.00 23.33 168 GLY I N 1
ATOM 10946 C CA . GLY I 1 168 ? 67.724 72.020 -11.118 1.00 23.33 168 GLY I CA 1
ATOM 10947 C C . GLY I 1 168 ? 68.462 73.273 -11.553 1.00 23.33 168 GLY I C 1
ATOM 10948 O O . GLY I 1 168 ? 68.936 73.353 -12.682 1.00 23.33 168 GLY I O 1
ATOM 10949 N N . VAL I 1 169 ? 68.562 74.256 -10.664 1.00 23.33 169 VAL I N 1
ATOM 10950 C CA . VAL I 1 169 ? 69.256 75.499 -10.981 1.00 23.33 169 VAL I CA 1
ATOM 10951 C C . VAL I 1 169 ? 70.675 75.254 -11.457 1.00 23.33 169 VAL I C 1
ATOM 10952 O O . VAL I 1 169 ? 71.050 75.718 -12.528 1.00 23.33 169 VAL I O 1
ATOM 10956 N N . ILE I 1 170 ? 71.463 74.538 -10.659 1.00 23.33 170 ILE I N 1
ATOM 10957 C CA . ILE I 1 170 ? 72.846 74.254 -11.031 1.00 23.33 170 ILE I CA 1
ATOM 10958 C C . ILE I 1 170 ? 72.867 73.649 -12.438 1.00 23.33 170 ILE I C 1
ATOM 10959 O O . ILE I 1 170 ? 71.884 73.042 -12.880 1.00 23.33 170 ILE I O 1
ATOM 10964 N N . GLU I 1 171 ? 73.980 73.824 -13.146 1.00 23.33 171 GLU I N 1
ATOM 10965 C CA . GLU I 1 171 ? 74.095 73.302 -14.500 1.00 23.33 171 GLU I CA 1
ATOM 10966 C C . GLU I 1 171 ? 73.749 71.812 -14.624 1.00 23.33 171 GLU I C 1
ATOM 10967 O O . GLU I 1 171 ? 74.319 70.944 -13.929 1.00 23.33 171 GLU I O 1
ATOM 10973 N N . GLY I 1 172 ? 72.786 71.538 -15.508 1.00 23.33 172 GLY I N 1
ATOM 10974 C CA . GLY I 1 172 ? 72.351 70.175 -15.768 1.00 23.33 172 GLY I CA 1
ATOM 10975 C C . GLY I 1 172 ? 72.021 69.382 -14.518 1.00 23.33 172 GLY I C 1
ATOM 10976 O O . GLY I 1 172 ? 72.410 68.215 -14.380 1.00 23.33 172 GLY I O 1
ATOM 10977 N N . SER I 1 173 ? 71.304 70.015 -13.596 1.00 23.33 173 SER I N 1
ATOM 10978 C CA . SER I 1 173 ? 70.925 69.332 -12.366 1.00 23.33 173 SER I CA 1
ATOM 10979 C C . SER I 1 173 ? 69.515 68.785 -12.491 1.00 23.33 173 SER I C 1
ATOM 10980 O O . SER I 1 173 ? 68.809 69.063 -13.462 1.00 23.33 173 SER I O 1
ATOM 10983 N N . HIS I 1 174 ? 69.110 67.996 -11.508 1.00 23.33 174 HIS I N 1
ATOM 10984 C CA . HIS I 1 174 ? 67.774 67.461 -11.549 1.00 23.33 174 HIS I CA 1
ATOM 10985 C C . HIS I 1 174 ? 66.846 68.240 -10.643 1.00 23.33 174 HIS I C 1
ATOM 10986 O O . HIS I 1 174 ? 67.041 68.298 -9.434 1.00 23.33 174 HIS I O 1
ATOM 10993 N N . ASN I 1 175 ? 65.842 68.851 -11.254 1.00 23.33 175 ASN I N 1
ATOM 10994 C CA . ASN I 1 175 ? 64.853 69.624 -10.538 1.00 23.33 175 ASN I CA 1
ATOM 10995 C C . ASN I 1 175 ? 63.847 68.655 -9.941 1.00 23.33 175 ASN I C 1
ATOM 10996 O O . ASN I 1 175 ? 63.147 67.962 -10.678 1.00 23.33 175 ASN I O 1
ATOM 11001 N N . HIS I 1 176 ? 63.767 68.610 -8.613 1.00 23.33 176 HIS I N 1
ATOM 11002 C CA . HIS I 1 176 ? 62.823 67.732 -7.935 1.00 23.33 176 HIS I CA 1
ATOM 11003 C C . HIS I 1 176 ? 61.368 68.118 -8.182 1.00 23.33 176 HIS I C 1
ATOM 11004 O O . HIS I 1 176 ? 60.465 67.296 -8.014 1.00 23.33 176 HIS I O 1
ATOM 11011 N N . GLY I 1 177 ? 61.136 69.366 -8.573 1.00 23.33 177 GLY I N 1
ATOM 11012 C CA . GLY I 1 177 ? 59.781 69.806 -8.844 1.00 23.33 177 GLY I CA 1
ATOM 11013 C C . GLY I 1 177 ? 59.117 68.861 -9.825 1.00 23.33 177 GLY I C 1
ATOM 11014 O O . GLY I 1 177 ? 57.951 68.514 -9.673 1.00 23.33 177 GLY I O 1
ATOM 11015 N N . GLU I 1 178 ? 59.865 68.454 -10.845 1.00 23.33 178 GLU I N 1
ATOM 11016 C CA . GLU I 1 178 ? 59.356 67.524 -11.843 1.00 23.33 178 GLU I CA 1
ATOM 11017 C C . GLU I 1 178 ? 58.820 66.265 -11.150 1.00 23.33 178 GLU I C 1
ATOM 11018 O O . GLU I 1 178 ? 57.738 65.778 -11.477 1.00 23.33 178 GLU I O 1
ATOM 11024 N N . ASP I 1 179 ? 59.579 65.747 -10.187 1.00 23.33 179 ASP I N 1
ATOM 11025 C CA . ASP I 1 179 ? 59.168 64.565 -9.456 1.00 23.33 179 ASP I CA 1
ATOM 11026 C C . ASP I 1 179 ? 57.848 64.807 -8.750 1.00 23.33 179 ASP I C 1
ATOM 11027 O O . ASP I 1 179 ? 56.946 63.975 -8.792 1.00 23.33 179 ASP I O 1
ATOM 11032 N N . TRP I 1 180 ? 57.731 65.957 -8.104 1.00 23.33 180 TRP I N 1
ATOM 11033 C CA . TRP I 1 180 ? 56.517 66.273 -7.360 1.00 23.33 180 TRP I CA 1
ATOM 11034 C C . TRP I 1 180 ? 55.269 66.391 -8.235 1.00 23.33 180 TRP I C 1
ATOM 11035 O O . TRP I 1 180 ? 54.198 65.903 -7.872 1.00 23.33 180 TRP I O 1
ATOM 11046 N N . GLY I 1 181 ? 55.398 67.043 -9.381 1.00 23.33 181 GLY I N 1
ATOM 11047 C CA . GLY I 1 181 ? 54.253 67.166 -10.257 1.00 23.33 181 GLY I CA 1
ATOM 11048 C C . GLY I 1 181 ? 53.856 65.772 -10.698 1.00 23.33 181 GLY I C 1
ATOM 11049 O O . GLY I 1 181 ? 52.690 65.381 -10.650 1.00 23.33 181 GLY I O 1
ATOM 11050 N N . LEU I 1 182 ? 54.848 65.005 -11.119 1.00 23.33 182 LEU I N 1
ATOM 11051 C CA . LEU I 1 182 ? 54.609 63.651 -11.563 1.00 23.33 182 LEU I CA 1
ATOM 11052 C C . LEU I 1 182 ? 53.889 62.864 -10.487 1.00 23.33 182 LEU I C 1
ATOM 11053 O O . LEU I 1 182 ? 52.925 62.173 -10.768 1.00 23.33 182 LEU I O 1
ATOM 11058 N N . ALA I 1 183 ? 54.361 62.975 -9.252 1.00 23.33 183 ALA I N 1
ATOM 11059 C CA . ALA I 1 183 ? 53.764 62.253 -8.136 1.00 23.33 183 ALA I CA 1
ATOM 11060 C C . ALA I 1 183 ? 52.354 62.735 -7.838 1.00 23.33 183 ALA I C 1
ATOM 11061 O O . ALA I 1 183 ? 51.475 61.944 -7.509 1.00 23.33 183 ALA I O 1
ATOM 11063 N N . ALA I 1 184 ? 52.143 64.040 -7.947 1.00 23.33 184 ALA I N 1
ATOM 11064 C CA . ALA I 1 184 ? 50.830 64.611 -7.682 1.00 23.33 184 ALA I CA 1
ATOM 11065 C C . ALA I 1 184 ? 49.788 63.947 -8.570 1.00 23.33 184 ALA I C 1
ATOM 11066 O O . ALA I 1 184 ? 48.716 63.567 -8.108 1.00 23.33 184 ALA I O 1
ATOM 11068 N N . VAL I 1 185 ? 50.120 63.801 -9.847 1.00 23.33 185 VAL I N 1
ATOM 11069 C CA . VAL I 1 185 ? 49.222 63.174 -10.806 1.00 23.33 185 VAL I CA 1
ATOM 11070 C C . VAL I 1 185 ? 48.951 61.719 -10.434 1.00 23.33 185 VAL I C 1
ATOM 11071 O O . VAL I 1 185 ? 47.804 61.314 -10.295 1.00 23.33 185 VAL I O 1
ATOM 11075 N N . GLU I 1 186 ? 49.999 60.929 -10.266 1.00 23.33 186 GLU I N 1
ATOM 11076 C CA . GLU I 1 186 ? 49.814 59.536 -9.899 1.00 23.33 186 GLU I CA 1
ATOM 11077 C C . GLU I 1 186 ? 48.919 59.394 -8.681 1.00 23.33 186 GLU I C 1
ATOM 11078 O O . GLU I 1 186 ? 47.930 58.661 -8.709 1.00 23.33 186 GLU I O 1
ATOM 11084 N N . MET I 1 187 ? 49.268 60.089 -7.605 1.00 23.33 187 MET I N 1
ATOM 11085 C CA . MET I 1 187 ? 48.491 60.002 -6.387 1.00 23.33 187 MET I CA 1
ATOM 11086 C C . MET I 1 187 ? 47.068 60.482 -6.577 1.00 23.33 187 MET I C 1
ATOM 11087 O O . MET I 1 187 ? 46.144 59.927 -5.990 1.00 23.33 187 MET I O 1
ATOM 11092 N N . GLY I 1 188 ? 46.890 61.516 -7.394 1.00 23.33 188 GLY I N 1
ATOM 11093 C CA . GLY I 1 188 ? 45.555 62.032 -7.635 1.00 23.33 188 GLY I CA 1
ATOM 11094 C C . GLY I 1 188 ? 44.705 60.944 -8.253 1.00 23.33 188 GLY I C 1
ATOM 11095 O O . GLY I 1 188 ? 43.588 60.668 -7.811 1.00 23.33 188 GLY I O 1
ATOM 11096 N N . VAL I 1 189 ? 45.252 60.322 -9.287 1.00 23.33 189 VAL I N 1
ATOM 11097 C CA . VAL I 1 189 ? 44.578 59.239 -9.981 1.00 23.33 189 VAL I CA 1
ATOM 11098 C C . VAL I 1 189 ? 44.269 58.105 -9.007 1.00 23.33 189 VAL I C 1
ATOM 11099 O O . VAL I 1 189 ? 43.148 57.593 -8.968 1.00 23.33 189 VAL I O 1
ATOM 11103 N N . ARG I 1 190 ? 45.272 57.715 -8.226 1.00 23.33 190 ARG I N 1
ATOM 11104 C CA . ARG I 1 190 ? 45.104 56.642 -7.255 1.00 23.33 190 ARG I CA 1
ATOM 11105 C C . ARG I 1 190 ? 44.042 56.967 -6.208 1.00 23.33 190 ARG I C 1
ATOM 11106 O O . ARG I 1 190 ? 43.222 56.113 -5.859 1.00 23.33 190 ARG I O 1
ATOM 11114 N N . ARG I 1 191 ? 44.053 58.206 -5.716 1.00 23.33 191 ARG I N 1
ATOM 11115 C CA . ARG I 1 191 ? 43.084 58.620 -4.711 1.00 23.33 191 ARG I CA 1
ATOM 11116 C C . ARG I 1 191 ? 41.686 58.372 -5.250 1.00 23.33 191 ARG I C 1
ATOM 11117 O O . ARG I 1 191 ? 40.848 57.792 -4.562 1.00 23.33 191 ARG I O 1
ATOM 11125 N N . ARG I 1 192 ? 41.436 58.806 -6.482 1.00 23.33 192 ARG I N 1
ATOM 11126 C CA . ARG I 1 192 ? 40.129 58.602 -7.096 1.00 23.33 192 ARG I CA 1
ATOM 11127 C C . ARG I 1 192 ? 39.699 57.133 -7.059 1.00 23.33 192 ARG I C 1
ATOM 11128 O O . ARG I 1 192 ? 38.595 56.815 -6.612 1.00 23.33 192 ARG I O 1
ATOM 11136 N N . ASP I 1 193 ? 40.563 56.240 -7.534 1.00 23.33 193 ASP I N 1
ATOM 11137 C CA . ASP I 1 193 ? 40.226 54.828 -7.548 1.00 23.33 193 ASP I CA 1
ATOM 11138 C C . ASP I 1 193 ? 39.913 54.336 -6.151 1.00 23.33 193 ASP I C 1
ATOM 11139 O O . ASP I 1 193 ? 38.933 53.613 -5.947 1.00 23.33 193 ASP I O 1
ATOM 11144 N N . TRP I 1 194 ? 40.743 54.710 -5.187 1.00 23.33 194 TRP I N 1
ATOM 11145 C CA . TRP I 1 194 ? 40.492 54.272 -3.827 1.00 23.33 194 TRP I CA 1
ATOM 11146 C C . TRP I 1 194 ? 39.119 54.784 -3.413 1.00 23.33 194 TRP I C 1
ATOM 11147 O O . TRP I 1 194 ? 38.317 54.059 -2.829 1.00 23.33 194 TRP I O 1
ATOM 11158 N N . ALA I 1 195 ? 38.851 56.043 -3.731 1.00 23.33 195 ALA I N 1
ATOM 11159 C CA . ALA I 1 195 ? 37.575 56.650 -3.391 1.00 23.33 195 ALA I CA 1
ATOM 11160 C C . ALA I 1 195 ? 36.433 55.863 -4.033 1.00 23.33 195 ALA I C 1
ATOM 11161 O O . ALA I 1 195 ? 35.302 55.864 -3.539 1.00 23.33 195 ALA I O 1
ATOM 11163 N N . ALA I 1 196 ? 36.746 55.184 -5.133 1.00 23.33 196 ALA I N 1
ATOM 11164 C CA . ALA I 1 196 ? 35.766 54.386 -5.857 1.00 23.33 196 ALA I CA 1
ATOM 11165 C C . ALA I 1 196 ? 35.707 52.959 -5.324 1.00 23.33 196 ALA I C 1
ATOM 11166 O O . ALA I 1 196 ? 34.991 52.119 -5.869 1.00 23.33 196 ALA I O 1
ATOM 11168 N N . GLY I 1 197 ? 36.464 52.688 -4.262 1.00 23.33 197 GLY I N 1
ATOM 11169 C CA . GLY I 1 197 ? 36.479 51.360 -3.678 1.00 23.33 197 GLY I CA 1
ATOM 11170 C C . GLY I 1 197 ? 37.223 50.350 -4.533 1.00 23.33 197 GLY I C 1
ATOM 11171 O O . GLY I 1 197 ? 37.117 49.146 -4.299 1.00 23.33 197 GLY I O 1
ATOM 11172 N N . LYS I 1 198 ? 37.974 50.825 -5.520 1.00 23.33 198 LYS I N 1
ATOM 11173 C CA . LYS I 1 198 ? 38.722 49.924 -6.393 1.00 23.33 198 LYS I CA 1
ATOM 11174 C C . LYS I 1 198 ? 40.032 49.473 -5.745 1.00 23.33 198 LYS I C 1
ATOM 11175 O O . LYS I 1 198 ? 40.701 50.278 -5.095 1.00 23.33 198 LYS I O 1
ATOM 11181 N N . THR I 1 199 ? 40.404 48.202 -5.920 1.00 23.33 199 THR I N 1
ATOM 11182 C CA . THR I 1 199 ? 41.663 47.714 -5.349 1.00 23.33 199 THR I CA 1
ATOM 11183 C C . THR I 1 199 ? 42.535 46.921 -6.341 1.00 23.33 199 THR I C 1
ATOM 11184 O O . THR I 1 199 ? 43.391 46.158 -5.853 1.00 23.33 199 THR I O 1
ATOM 11188 N N . GLY J 1 5 ? 67.531 39.746 17.592 1.00 23.33 5 GLY J N 1
ATOM 11189 C CA . GLY J 1 5 ? 66.731 38.739 16.799 1.00 23.33 5 GLY J CA 1
ATOM 11190 C C . GLY J 1 5 ? 65.380 38.385 17.423 1.00 23.33 5 GLY J C 1
ATOM 11191 O O . GLY J 1 5 ? 65.244 38.323 18.655 1.00 23.33 5 GLY J O 1
ATOM 11192 N N . PRO J 1 6 ? 64.353 38.151 16.588 1.00 23.33 6 PRO J N 1
ATOM 11193 C CA . PRO J 1 6 ? 62.987 37.798 17.022 1.00 23.33 6 PRO J CA 1
ATOM 11194 C C . PRO J 1 6 ? 62.708 36.286 17.085 1.00 23.33 6 PRO J C 1
ATOM 11195 O O . PRO J 1 6 ? 63.550 35.471 16.688 1.00 23.33 6 PRO J O 1
ATOM 11199 N N . THR J 1 7 ? 61.525 35.912 17.582 1.00 23.33 7 THR J N 1
ATOM 11200 C CA . THR J 1 7 ? 61.158 34.491 17.646 1.00 23.33 7 THR J CA 1
ATOM 11201 C C . THR J 1 7 ? 60.110 34.187 16.569 1.00 23.33 7 THR J C 1
ATOM 11202 O O . THR J 1 7 ? 59.019 34.771 16.541 1.00 23.33 7 THR J O 1
ATOM 11206 N N . PRO J 1 8 ? 60.435 33.246 15.666 1.00 23.33 8 PRO J N 1
ATOM 11207 C CA . PRO J 1 8 ? 59.558 32.833 14.553 1.00 23.33 8 PRO J CA 1
ATOM 11208 C C . PRO J 1 8 ? 58.223 32.230 15.011 1.00 23.33 8 PRO J C 1
ATOM 11209 O O . PRO J 1 8 ? 58.156 31.533 16.040 1.00 23.33 8 PRO J O 1
ATOM 11213 N N . GLN J 1 9 ? 57.173 32.509 14.239 1.00 23.33 9 GLN J N 1
ATOM 11214 C CA . GLN J 1 9 ? 55.820 31.994 14.504 1.00 23.33 9 GLN J CA 1
ATOM 11215 C C . GLN J 1 9 ? 54.991 32.028 13.209 1.00 23.33 9 GLN J C 1
ATOM 11216 O O . GLN J 1 9 ? 54.770 33.096 12.602 1.00 23.33 9 GLN J O 1
ATOM 11222 N N . GLN J 1 10 ? 54.530 30.859 12.789 1.00 23.33 10 GLN J N 1
ATOM 11223 C CA . GLN J 1 10 ? 53.729 30.782 11.577 1.00 23.33 10 GLN J CA 1
ATOM 11224 C C . GLN J 1 10 ? 52.280 30.522 12.008 1.00 23.33 10 GLN J C 1
ATOM 11225 O O . GLN J 1 10 ? 52.011 29.616 12.818 1.00 23.33 10 GLN J O 1
ATOM 11231 N N . HIS J 1 11 ? 51.360 31.344 11.507 1.00 23.33 11 HIS J N 1
ATOM 11232 C CA . HIS J 1 11 ? 49.951 31.172 11.830 1.00 23.33 11 HIS J CA 1
ATOM 11233 C C . HIS J 1 11 ? 49.199 30.810 10.557 1.00 23.33 11 HIS J C 1
ATOM 11234 O O . HIS J 1 11 ? 49.762 30.860 9.459 1.00 23.33 11 HIS J O 1
ATOM 11241 N N . ASP J 1 12 ? 47.934 30.435 10.711 1.00 23.33 12 ASP J N 1
ATOM 11242 C CA . ASP J 1 12 ? 47.108 30.046 9.582 1.00 23.33 12 ASP J CA 1
ATOM 11243 C C . ASP J 1 12 ? 46.987 31.195 8.600 1.00 23.33 12 ASP J C 1
ATOM 11244 O O . ASP J 1 12 ? 47.631 31.203 7.558 1.00 23.33 12 ASP J O 1
ATOM 11249 N N . GLY J 1 13 ? 46.152 32.170 8.915 1.00 23.33 13 GLY J N 1
ATOM 11250 C CA . GLY J 1 13 ? 46.021 33.279 7.991 1.00 23.33 13 GLY J CA 1
ATOM 11251 C C . GLY J 1 13 ? 45.776 32.853 6.548 1.00 23.33 13 GLY J C 1
ATOM 11252 O O . GLY J 1 13 ? 46.431 33.340 5.617 1.00 23.33 13 GLY J O 1
ATOM 11253 N N . SER J 1 14 ? 44.841 31.921 6.369 1.00 23.33 14 SER J N 1
ATOM 11254 C CA . SER J 1 14 ? 44.476 31.444 5.049 1.00 23.33 14 SER J CA 1
ATOM 11255 C C . SER J 1 14 ? 43.142 32.109 4.752 1.00 23.33 14 SER J C 1
ATOM 11256 O O . SER J 1 14 ? 42.688 32.145 3.605 1.00 23.33 14 SER J O 1
ATOM 11259 N N . ALA J 1 15 ? 42.522 32.632 5.805 1.00 23.33 15 ALA J N 1
ATOM 11260 C CA . ALA J 1 15 ? 41.247 33.319 5.695 1.00 23.33 15 ALA J CA 1
ATOM 11261 C C . ALA J 1 15 ? 41.500 34.825 5.771 1.00 23.33 15 ALA J C 1
ATOM 11262 O O . ALA J 1 15 ? 40.574 35.639 5.950 1.00 23.33 15 ALA J O 1
ATOM 11264 N N . LEU J 1 16 ? 42.774 35.182 5.634 1.00 23.33 16 LEU J N 1
ATOM 11265 C CA . LEU J 1 16 ? 43.218 36.560 5.711 1.00 23.33 16 LEU J CA 1
ATOM 11266 C C . LEU J 1 16 ? 43.296 37.237 4.361 1.00 23.33 16 LEU J C 1
ATOM 11267 O O . LEU J 1 16 ? 43.513 36.590 3.338 1.00 23.33 16 LEU J O 1
ATOM 11272 N N . ARG J 1 17 ? 43.095 38.549 4.365 1.00 23.33 17 ARG J N 1
ATOM 11273 C CA . ARG J 1 17 ? 43.218 39.354 3.157 1.00 23.33 17 ARG J CA 1
ATOM 11274 C C . ARG J 1 17 ? 44.223 40.444 3.547 1.00 23.33 17 ARG J C 1
ATOM 11275 O O . ARG J 1 17 ? 43.949 41.291 4.403 1.00 23.33 17 ARG J O 1
ATOM 11283 N N . ILE J 1 18 ? 45.399 40.398 2.934 1.00 23.33 18 ILE J N 1
ATOM 11284 C CA . ILE J 1 18 ? 46.467 41.341 3.237 1.00 23.33 18 ILE J CA 1
ATOM 11285 C C . ILE J 1 18 ? 46.675 42.381 2.147 1.00 23.33 18 ILE J C 1
ATOM 11286 O O . ILE J 1 18 ? 46.657 42.070 0.957 1.00 23.33 18 ILE J O 1
ATOM 11291 N N . GLY J 1 19 ? 46.886 43.621 2.568 1.00 23.33 19 GLY J N 1
ATOM 11292 C CA . GLY J 1 19 ? 47.121 44.695 1.622 1.00 23.33 19 GLY J CA 1
ATOM 11293 C C . GLY J 1 19 ? 48.539 45.189 1.783 1.00 23.33 19 GLY J C 1
ATOM 11294 O O . GLY J 1 19 ? 48.986 45.438 2.899 1.00 23.33 19 GLY J O 1
ATOM 11295 N N . ILE J 1 20 ? 49.248 45.329 0.671 1.00 23.33 20 ILE J N 1
ATOM 11296 C CA . ILE J 1 20 ? 50.633 45.787 0.702 1.00 23.33 20 ILE J CA 1
ATOM 11297 C C . ILE J 1 20 ? 50.834 47.014 -0.178 1.00 23.33 20 ILE J C 1
ATOM 11298 O O . ILE J 1 20 ? 50.372 47.061 -1.316 1.00 23.33 20 ILE J O 1
ATOM 11303 N N . VAL J 1 21 ? 51.519 48.014 0.360 1.00 23.33 21 VAL J N 1
ATOM 11304 C CA . VAL J 1 21 ? 51.816 49.214 -0.410 1.00 23.33 21 VAL J CA 1
ATOM 11305 C C . VAL J 1 21 ? 53.312 49.416 -0.283 1.00 23.33 21 VAL J C 1
ATOM 11306 O O . VAL J 1 21 ? 53.833 49.494 0.829 1.00 23.33 21 VAL J O 1
ATOM 11310 N N . HIS J 1 22 ? 54.011 49.471 -1.408 1.00 23.33 22 HIS J N 1
ATOM 11311 C CA . HIS J 1 22 ? 55.438 49.688 -1.350 1.00 23.33 22 HIS J CA 1
ATOM 11312 C C . HIS J 1 22 ? 55.808 50.908 -2.175 1.00 23.33 22 HIS J C 1
ATOM 11313 O O . HIS J 1 22 ? 55.156 51.214 -3.166 1.00 23.33 22 HIS J O 1
ATOM 11320 N N . ALA J 1 23 ? 56.841 51.619 -1.748 1.00 23.33 23 ALA J N 1
ATOM 11321 C CA . ALA J 1 23 ? 57.292 52.790 -2.469 1.00 23.33 23 ALA J CA 1
ATOM 11322 C C . ALA J 1 23 ? 58.177 52.277 -3.594 1.00 23.33 23 ALA J C 1
ATOM 11323 O O . ALA J 1 23 ? 58.488 51.084 -3.643 1.00 23.33 23 ALA J O 1
ATOM 11325 N N . ARG J 1 24 ? 58.595 53.162 -4.492 1.00 23.33 24 ARG J N 1
ATOM 11326 C CA . ARG J 1 24 ? 59.432 52.722 -5.585 1.00 23.33 24 ARG J CA 1
ATOM 11327 C C . ARG J 1 24 ? 60.851 53.258 -5.568 1.00 23.33 24 ARG J C 1
ATOM 11328 O O . ARG J 1 24 ? 61.618 52.989 -6.496 1.00 23.33 24 ARG J O 1
ATOM 11336 N N . TRP J 1 25 ? 61.214 54.023 -4.545 1.00 23.33 25 TRP J N 1
ATOM 11337 C CA . TRP J 1 25 ? 62.574 54.530 -4.495 1.00 23.33 25 TRP J CA 1
ATOM 11338 C C . TRP J 1 25 ? 63.451 53.357 -4.106 1.00 23.33 25 TRP J C 1
ATOM 11339 O O . TRP J 1 25 ? 63.086 52.583 -3.232 1.00 23.33 25 TRP J O 1
ATOM 11350 N N . ASN J 1 26 ? 64.605 53.224 -4.751 1.00 23.33 26 ASN J N 1
ATOM 11351 C CA . ASN J 1 26 ? 65.503 52.126 -4.431 1.00 23.33 26 ASN J CA 1
ATOM 11352 C C . ASN J 1 26 ? 64.814 50.789 -4.736 1.00 23.33 26 ASN J C 1
ATOM 11353 O O . ASN J 1 26 ? 64.779 49.886 -3.888 1.00 23.33 26 ASN J O 1
ATOM 11358 N N . GLU J 1 27 ? 64.277 50.663 -5.952 1.00 23.33 27 GLU J N 1
ATOM 11359 C CA . GLU J 1 27 ? 63.574 49.450 -6.355 1.00 23.33 27 GLU J CA 1
ATOM 11360 C C . GLU J 1 27 ? 64.399 48.189 -6.220 1.00 23.33 27 GLU J C 1
ATOM 11361 O O . GLU J 1 27 ? 63.859 47.141 -5.860 1.00 23.33 27 GLU J O 1
ATOM 11367 N N . THR J 1 28 ? 65.699 48.272 -6.490 1.00 23.33 28 THR J N 1
ATOM 11368 C CA . THR J 1 28 ? 66.536 47.081 -6.400 1.00 23.33 28 THR J CA 1
ATOM 11369 C C . THR J 1 28 ? 66.553 46.514 -4.984 1.00 23.33 28 THR J C 1
ATOM 11370 O O . THR J 1 28 ? 66.984 45.378 -4.763 1.00 23.33 28 THR J O 1
ATOM 11374 N N . ILE J 1 29 ? 66.075 47.311 -4.029 1.00 23.33 29 ILE J N 1
ATOM 11375 C CA . ILE J 1 29 ? 66.009 46.883 -2.636 1.00 23.33 29 ILE J CA 1
ATOM 11376 C C . ILE J 1 29 ? 64.558 46.558 -2.312 1.00 23.33 29 ILE J C 1
ATOM 11377 O O . ILE J 1 29 ? 64.264 45.638 -1.545 1.00 23.33 29 ILE J O 1
ATOM 11382 N N . ILE J 1 30 ? 63.650 47.329 -2.900 1.00 23.33 30 ILE J N 1
ATOM 11383 C CA . ILE J 1 30 ? 62.225 47.132 -2.672 1.00 23.33 30 ILE J CA 1
ATOM 11384 C C . ILE J 1 30 ? 61.773 45.762 -3.137 1.00 23.33 30 ILE J C 1
ATOM 11385 O O . ILE J 1 30 ? 61.064 45.061 -2.412 1.00 23.33 30 ILE J O 1
ATOM 11390 N N . GLU J 1 31 ? 62.188 45.391 -4.349 1.00 23.33 31 GLU J N 1
ATOM 11391 C CA . GLU J 1 31 ? 61.812 44.111 -4.941 1.00 23.33 31 GLU J CA 1
ATOM 11392 C C . GLU J 1 31 ? 62.192 42.925 -4.069 1.00 23.33 31 GLU J C 1
ATOM 11393 O O . GLU J 1 31 ? 61.348 42.101 -3.749 1.00 23.33 31 GLU J O 1
ATOM 11399 N N . PRO J 1 32 ? 63.468 42.820 -3.677 1.00 23.33 32 PRO J N 1
ATOM 11400 C CA . PRO J 1 32 ? 63.896 41.703 -2.827 1.00 23.33 32 PRO J CA 1
ATOM 11401 C C . PRO J 1 32 ? 63.038 41.648 -1.559 1.00 23.33 32 PRO J C 1
ATOM 11402 O O . PRO J 1 32 ? 62.663 40.576 -1.084 1.00 23.33 32 PRO J O 1
ATOM 11406 N N . LEU J 1 33 ? 62.737 42.820 -1.018 1.00 23.33 33 LEU J N 1
ATOM 11407 C CA . LEU J 1 33 ? 61.934 42.909 0.175 1.00 23.33 33 LEU J CA 1
ATOM 11408 C C . LEU J 1 33 ? 60.536 42.416 -0.108 1.00 23.33 33 LEU J C 1
ATOM 11409 O O . LEU J 1 33 ? 60.062 41.485 0.532 1.00 23.33 33 LEU J O 1
ATOM 11414 N N . LEU J 1 34 ? 59.874 43.047 -1.067 1.00 23.33 34 LEU J N 1
ATOM 11415 C CA . LEU J 1 34 ? 58.512 42.677 -1.423 1.00 23.33 34 LEU J CA 1
ATOM 11416 C C . LEU J 1 34 ? 58.412 41.185 -1.701 1.00 23.33 34 LEU J C 1
ATOM 11417 O O . LEU J 1 34 ? 57.479 40.512 -1.264 1.00 23.33 34 LEU J O 1
ATOM 11422 N N . ALA J 1 35 ? 59.390 40.673 -2.433 1.00 23.33 35 ALA J N 1
ATOM 11423 C CA . ALA J 1 35 ? 59.436 39.260 -2.783 1.00 23.33 35 ALA J CA 1
ATOM 11424 C C . ALA J 1 35 ? 59.396 38.409 -1.529 1.00 23.33 35 ALA J C 1
ATOM 11425 O O . ALA J 1 35 ? 58.566 37.521 -1.406 1.00 23.33 35 ALA J O 1
ATOM 11427 N N . GLY J 1 36 ? 60.298 38.689 -0.601 1.00 23.33 36 GLY J N 1
ATOM 11428 C CA . GLY J 1 36 ? 60.337 37.926 0.625 1.00 23.33 36 GLY J CA 1
ATOM 11429 C C . GLY J 1 36 ? 59.063 38.014 1.445 1.00 23.33 36 GLY J C 1
ATOM 11430 O O . GLY J 1 36 ? 58.599 37.015 1.997 1.00 23.33 36 GLY J O 1
ATOM 11431 N N . THR J 1 37 ? 58.484 39.201 1.542 1.00 23.33 37 THR J N 1
ATOM 11432 C CA . THR J 1 37 ? 57.283 39.331 2.333 1.00 23.33 37 THR J CA 1
ATOM 11433 C C . THR J 1 37 ? 56.135 38.587 1.657 1.00 23.33 37 THR J C 1
ATOM 11434 O O . THR J 1 37 ? 55.412 37.837 2.310 1.00 23.33 37 THR J O 1
ATOM 11438 N N . LYS J 1 38 ? 55.990 38.737 0.345 1.00 23.33 38 LYS J N 1
ATOM 11439 C CA . LYS J 1 38 ? 54.906 38.043 -0.354 1.00 23.33 38 LYS J CA 1
ATOM 11440 C C . LYS J 1 38 ? 55.099 36.532 -0.205 1.00 23.33 38 LYS J C 1
ATOM 11441 O O . LYS J 1 38 ? 54.151 35.792 0.054 1.00 23.33 38 LYS J O 1
ATOM 11447 N N . ALA J 1 39 ? 56.341 36.086 -0.360 1.00 23.33 39 ALA J N 1
ATOM 11448 C CA . ALA J 1 39 ? 56.678 34.677 -0.236 1.00 23.33 39 ALA J CA 1
ATOM 11449 C C . ALA J 1 39 ? 56.123 34.124 1.065 1.00 23.33 39 ALA J C 1
ATOM 11450 O O . ALA J 1 39 ? 55.260 33.249 1.053 1.00 23.33 39 ALA J O 1
ATOM 11452 N N . LYS J 1 40 ? 56.611 34.639 2.189 1.00 23.33 40 LYS J N 1
ATOM 11453 C CA . LYS J 1 40 ? 56.149 34.177 3.493 1.00 23.33 40 LYS J CA 1
ATOM 11454 C C . LYS J 1 40 ? 54.638 34.265 3.676 1.00 23.33 40 LYS J C 1
ATOM 11455 O O . LYS J 1 40 ? 54.064 33.497 4.445 1.00 23.33 40 LYS J O 1
ATOM 11461 N N . LEU J 1 41 ? 53.984 35.190 2.979 1.00 23.33 41 LEU J N 1
ATOM 11462 C CA . LEU J 1 41 ? 52.530 35.286 3.097 1.00 23.33 41 LEU J CA 1
ATOM 11463 C C . LEU J 1 41 ? 51.930 33.996 2.562 1.00 23.33 41 LEU J C 1
ATOM 11464 O O . LEU J 1 41 ? 51.193 33.298 3.263 1.00 23.33 41 LEU J O 1
ATOM 11469 N N . LEU J 1 42 ? 52.258 33.681 1.314 1.00 23.33 42 LEU J N 1
ATOM 11470 C CA . LEU J 1 42 ? 51.764 32.463 0.693 1.00 23.33 42 LEU J CA 1
ATOM 11471 C C . LEU J 1 42 ? 52.173 31.280 1.580 1.00 23.33 42 LEU J C 1
ATOM 11472 O O . LEU J 1 42 ? 51.371 30.393 1.894 1.00 23.33 42 LEU J O 1
ATOM 11477 N N . ALA J 1 43 ? 53.435 31.288 1.984 1.00 23.33 43 ALA J N 1
ATOM 11478 C CA . ALA J 1 43 ? 53.979 30.242 2.822 1.00 23.33 43 ALA J CA 1
ATOM 11479 C C . ALA J 1 43 ? 53.098 30.009 4.038 1.00 23.33 43 ALA J C 1
ATOM 11480 O O . ALA J 1 43 ? 53.123 28.924 4.629 1.00 23.33 43 ALA J O 1
ATOM 11482 N N . CYS J 1 44 ? 52.324 31.023 4.416 1.00 23.33 44 CYS J N 1
ATOM 11483 C CA . CYS J 1 44 ? 51.453 30.893 5.574 1.00 23.33 44 CYS J CA 1
ATOM 11484 C C . CYS J 1 44 ? 50.031 30.561 5.184 1.00 23.33 44 CYS J C 1
ATOM 11485 O O . CYS J 1 44 ? 49.148 30.517 6.024 1.00 23.33 44 CYS J O 1
ATOM 11488 N N . GLY J 1 45 ? 49.795 30.336 3.906 1.00 23.33 45 GLY J N 1
ATOM 11489 C CA . GLY J 1 45 ? 48.455 29.964 3.507 1.00 23.33 45 GLY J CA 1
ATOM 11490 C C . GLY J 1 45 ? 47.596 31.094 3.001 1.00 23.33 45 GLY J C 1
ATOM 11491 O O . GLY J 1 45 ? 46.414 30.902 2.682 1.00 23.33 45 GLY J O 1
ATOM 11492 N N . VAL J 1 46 ? 48.167 32.286 2.930 1.00 23.33 46 VAL J N 1
ATOM 11493 C CA . VAL J 1 46 ? 47.390 33.408 2.422 1.00 23.33 46 VAL J CA 1
ATOM 11494 C C . VAL J 1 46 ? 47.172 33.138 0.936 1.00 23.33 46 VAL J C 1
ATOM 11495 O O . VAL J 1 46 ? 48.121 32.860 0.215 1.00 23.33 46 VAL J O 1
ATOM 11499 N N . LYS J 1 47 ? 45.927 33.194 0.483 1.00 23.33 47 LYS J N 1
ATOM 11500 C CA . LYS J 1 47 ? 45.644 32.929 -0.922 1.00 23.33 47 LYS J CA 1
ATOM 11501 C C . LYS J 1 47 ? 46.178 34.032 -1.803 1.00 23.33 47 LYS J C 1
ATOM 11502 O O . LYS J 1 47 ? 45.946 35.214 -1.529 1.00 23.33 47 LYS J O 1
ATOM 11508 N N . GLU J 1 48 ? 46.891 33.638 -2.861 1.00 23.33 48 GLU J N 1
ATOM 11509 C CA . GLU J 1 48 ? 47.474 34.582 -3.810 1.00 23.33 48 GLU J CA 1
ATOM 11510 C C . GLU J 1 48 ? 46.503 35.700 -4.182 1.00 23.33 48 GLU J C 1
ATOM 11511 O O . GLU J 1 48 ? 46.901 36.865 -4.302 1.00 23.33 48 GLU J O 1
ATOM 11517 N N . SER J 1 49 ? 45.230 35.355 -4.356 1.00 23.33 49 SER J N 1
ATOM 11518 C CA . SER J 1 49 ? 44.228 36.347 -4.726 1.00 23.33 49 SER J CA 1
ATOM 11519 C C . SER J 1 49 ? 43.825 37.262 -3.577 1.00 23.33 49 SER J C 1
ATOM 11520 O O . SER J 1 49 ? 43.181 38.288 -3.800 1.00 23.33 49 SER J O 1
ATOM 11523 N N . ASN J 1 50 ? 44.174 36.889 -2.349 1.00 23.33 50 ASN J N 1
ATOM 11524 C CA . ASN J 1 50 ? 43.830 37.721 -1.200 1.00 23.33 50 ASN J CA 1
ATOM 11525 C C . ASN J 1 50 ? 44.965 38.632 -0.786 1.00 23.33 50 ASN J C 1
ATOM 11526 O O . ASN J 1 50 ? 44.929 39.224 0.299 1.00 23.33 50 ASN J O 1
ATOM 11531 N N . ILE J 1 51 ? 45.972 38.731 -1.648 1.00 23.33 51 ILE J N 1
ATOM 11532 C CA . ILE J 1 51 ? 47.109 39.596 -1.401 1.00 23.33 51 ILE J CA 1
ATOM 11533 C C . ILE J 1 51 ? 47.074 40.730 -2.413 1.00 23.33 51 ILE J C 1
ATOM 11534 O O . ILE J 1 51 ? 47.339 40.506 -3.590 1.00 23.33 51 ILE J O 1
ATOM 11539 N N . VAL J 1 52 ? 46.718 41.933 -1.961 1.00 23.33 52 VAL J N 1
ATOM 11540 C CA . VAL J 1 52 ? 46.675 43.104 -2.830 1.00 23.33 52 VAL J CA 1
ATOM 11541 C C . VAL J 1 52 ? 48.010 43.825 -2.694 1.00 23.33 52 VAL J C 1
ATOM 11542 O O . VAL J 1 52 ? 48.513 43.993 -1.587 1.00 23.33 52 VAL J O 1
ATOM 11546 N N . VAL J 1 53 ? 48.576 44.251 -3.816 1.00 23.33 53 VAL J N 1
ATOM 11547 C CA . VAL J 1 53 ? 49.860 44.923 -3.805 1.00 23.33 53 VAL J CA 1
ATOM 11548 C C . VAL J 1 53 ? 49.884 46.126 -4.726 1.00 23.33 53 VAL J C 1
ATOM 11549 O O . VAL J 1 53 ? 49.876 45.980 -5.940 1.00 23.33 53 VAL J O 1
ATOM 11553 N N . GLN J 1 54 ? 49.927 47.319 -4.152 1.00 23.33 54 GLN J N 1
ATOM 11554 C CA . GLN J 1 54 ? 49.978 48.522 -4.961 1.00 23.33 54 GLN J CA 1
ATOM 11555 C C . GLN J 1 54 ? 51.252 49.282 -4.623 1.00 23.33 54 GLN J C 1
ATOM 11556 O O . GLN J 1 54 ? 51.868 49.042 -3.585 1.00 23.33 54 GLN J O 1
ATOM 11562 N N . SER J 1 55 ? 51.653 50.199 -5.488 1.00 23.33 55 SER J N 1
ATOM 11563 C CA . SER J 1 55 ? 52.851 50.968 -5.212 1.00 23.33 55 SER J CA 1
ATOM 11564 C C . SER J 1 55 ? 52.612 52.486 -5.226 1.00 23.33 55 SER J C 1
ATOM 11565 O O . SER J 1 55 ? 51.549 52.967 -5.614 1.00 23.33 55 SER J O 1
ATOM 11568 N N . VAL J 1 56 ? 53.618 53.225 -4.776 1.00 23.33 56 VAL J N 1
ATOM 11569 C CA . VAL J 1 56 ? 53.575 54.675 -4.742 1.00 23.33 56 VAL J CA 1
ATOM 11570 C C . VAL J 1 56 ? 54.994 55.135 -5.021 1.00 23.33 56 VAL J C 1
ATOM 11571 O O . VAL J 1 56 ? 55.941 54.359 -4.876 1.00 23.33 56 VAL J O 1
ATOM 11575 N N . PRO J 1 57 ? 55.168 56.397 -5.432 1.00 23.33 57 PRO J N 1
ATOM 11576 C CA . PRO J 1 57 ? 56.528 56.856 -5.713 1.00 23.33 57 PRO J CA 1
ATOM 11577 C C . PRO J 1 57 ? 57.506 56.796 -4.539 1.00 23.33 57 PRO J C 1
ATOM 11578 O O . PRO J 1 57 ? 58.497 56.064 -4.604 1.00 23.33 57 PRO J O 1
ATOM 11582 N N . GLY J 1 58 ? 57.232 57.542 -3.469 1.00 23.33 58 GLY J N 1
ATOM 11583 C CA . GLY J 1 58 ? 58.132 57.530 -2.330 1.00 23.33 58 GLY J CA 1
ATOM 11584 C C . GLY J 1 58 ? 57.490 57.082 -1.037 1.00 23.33 58 GLY J C 1
ATOM 11585 O O . GLY J 1 58 ? 56.299 56.799 -1.000 1.00 23.33 58 GLY J O 1
ATOM 11586 N N . SER J 1 59 ? 58.288 57.027 0.026 1.00 23.33 59 SER J N 1
ATOM 11587 C CA . SER J 1 59 ? 57.808 56.622 1.347 1.00 23.33 59 SER J CA 1
ATOM 11588 C C . SER J 1 59 ? 56.764 57.563 1.916 1.00 23.33 59 SER J C 1
ATOM 11589 O O . SER J 1 59 ? 55.873 57.138 2.658 1.00 23.33 59 SER J O 1
ATOM 11592 N N . TRP J 1 60 ? 56.882 58.842 1.578 1.00 23.33 60 TRP J N 1
ATOM 11593 C CA . TRP J 1 60 ? 55.939 59.841 2.051 1.00 23.33 60 TRP J CA 1
ATOM 11594 C C . TRP J 1 60 ? 54.506 59.444 1.701 1.00 23.33 60 TRP J C 1
ATOM 11595 O O . TRP J 1 60 ? 53.568 59.705 2.453 1.00 23.33 60 TRP J O 1
ATOM 11606 N N . GLU J 1 61 ? 54.352 58.799 0.556 1.00 23.33 61 GLU J N 1
ATOM 11607 C CA . GLU J 1 61 ? 53.051 58.369 0.080 1.00 23.33 61 GLU J CA 1
ATOM 11608 C C . GLU J 1 61 ? 52.559 57.131 0.806 1.00 23.33 61 GLU J C 1
ATOM 11609 O O . GLU J 1 61 ? 51.372 56.807 0.770 1.00 23.33 61 GLU J O 1
ATOM 11615 N N . LEU J 1 62 ? 53.475 56.436 1.464 1.00 23.33 62 LEU J N 1
ATOM 11616 C CA . LEU J 1 62 ? 53.123 55.217 2.159 1.00 23.33 62 LEU J CA 1
ATOM 11617 C C . LEU J 1 62 ? 51.922 55.338 3.094 1.00 23.33 62 LEU J C 1
ATOM 11618 O O . LEU J 1 62 ? 50.908 54.683 2.884 1.00 23.33 62 LEU J O 1
ATOM 11623 N N . PRO J 1 63 ? 52.004 56.189 4.124 1.00 23.33 63 PRO J N 1
ATOM 11624 C CA . PRO J 1 63 ? 50.852 56.296 5.022 1.00 23.33 63 PRO J CA 1
ATOM 11625 C C . PRO J 1 63 ? 49.530 56.674 4.373 1.00 23.33 63 PRO J C 1
ATOM 11626 O O . PRO J 1 63 ? 48.510 56.034 4.638 1.00 23.33 63 PRO J O 1
ATOM 11630 N N . ILE J 1 64 ? 49.528 57.700 3.529 1.00 23.33 64 ILE J N 1
ATOM 11631 C CA . ILE J 1 64 ? 48.286 58.098 2.867 1.00 23.33 64 ILE J CA 1
ATOM 11632 C C . ILE J 1 64 ? 47.767 56.953 2.002 1.00 23.33 64 ILE J C 1
ATOM 11633 O O . ILE J 1 64 ? 46.577 56.652 2.016 1.00 23.33 64 ILE J O 1
ATOM 11638 N N . ALA J 1 65 ? 48.665 56.305 1.268 1.00 23.33 65 ALA J N 1
ATOM 11639 C CA . ALA J 1 65 ? 48.283 55.199 0.407 1.00 23.33 65 ALA J CA 1
ATOM 11640 C C . ALA J 1 65 ? 47.709 54.037 1.208 1.00 23.33 65 ALA J C 1
ATOM 11641 O O . ALA J 1 65 ? 46.720 53.433 0.808 1.00 23.33 65 ALA J O 1
ATOM 11643 N N . VAL J 1 66 ? 48.324 53.710 2.336 1.00 23.33 66 VAL J N 1
ATOM 11644 C CA . VAL J 1 66 ? 47.822 52.617 3.155 1.00 23.33 66 VAL J CA 1
ATOM 11645 C C . VAL J 1 66 ? 46.452 52.971 3.723 1.00 23.33 66 VAL J C 1
ATOM 11646 O O . VAL J 1 66 ? 45.544 52.145 3.725 1.00 23.33 66 VAL J O 1
ATOM 11650 N N . GLN J 1 67 ? 46.300 54.205 4.189 1.00 23.33 67 GLN J N 1
ATOM 11651 C CA . GLN J 1 67 ? 45.033 54.641 4.758 1.00 23.33 67 GLN J CA 1
ATOM 11652 C C . GLN J 1 67 ? 43.892 54.505 3.762 1.00 23.33 67 GLN J C 1
ATOM 11653 O O . GLN J 1 67 ? 42.809 54.037 4.104 1.00 23.33 67 GLN J O 1
ATOM 11659 N N . ARG J 1 68 ? 44.143 54.939 2.532 1.00 23.33 68 ARG J N 1
ATOM 11660 C CA . ARG J 1 68 ? 43.160 54.888 1.453 1.00 23.33 68 ARG J CA 1
ATOM 11661 C C . ARG J 1 68 ? 42.917 53.484 0.903 1.00 23.33 68 ARG J C 1
ATOM 11662 O O . ARG J 1 68 ? 41.788 53.154 0.520 1.00 23.33 68 ARG J O 1
ATOM 11670 N N . LEU J 1 69 ? 43.970 52.669 0.838 1.00 23.33 69 LEU J N 1
ATOM 11671 C CA . LEU J 1 69 ? 43.815 51.311 0.341 1.00 23.33 69 LEU J CA 1
ATOM 11672 C C . LEU J 1 69 ? 42.811 50.616 1.262 1.00 23.33 69 LEU J C 1
ATOM 11673 O O . LEU J 1 69 ? 41.809 50.070 0.811 1.00 23.33 69 LEU J O 1
ATOM 11678 N N . TYR J 1 70 ? 43.082 50.655 2.558 1.00 23.33 70 TYR J N 1
ATOM 11679 C CA . TYR J 1 70 ? 42.189 50.033 3.516 1.00 23.33 70 TYR J CA 1
ATOM 11680 C C . TYR J 1 70 ? 40.805 50.623 3.361 1.00 23.33 70 TYR J C 1
ATOM 11681 O O . TYR J 1 70 ? 39.802 49.911 3.312 1.00 23.33 70 TYR J O 1
ATOM 11690 N N . SER J 1 71 ? 40.764 51.944 3.312 1.00 23.33 71 SER J N 1
ATOM 11691 C CA . SER J 1 71 ? 39.518 52.673 3.155 1.00 23.33 71 SER J CA 1
ATOM 11692 C C . SER J 1 71 ? 38.692 52.051 2.020 1.00 23.33 71 SER J C 1
ATOM 11693 O O . SER J 1 71 ? 37.488 51.786 2.172 1.00 23.33 71 SER J O 1
ATOM 11696 N N . ALA J 1 72 ? 39.348 51.809 0.887 1.00 23.33 72 ALA J N 1
ATOM 11697 C CA . ALA J 1 72 ? 38.684 51.222 -0.266 1.00 23.33 72 ALA J CA 1
ATOM 11698 C C . ALA J 1 72 ? 38.142 49.841 0.052 1.00 23.33 72 ALA J C 1
ATOM 11699 O O . ALA J 1 72 ? 36.970 49.566 -0.172 1.00 23.33 72 ALA J O 1
ATOM 11701 N N . SER J 1 73 ? 38.997 48.974 0.574 1.00 23.33 73 SER J N 1
ATOM 11702 C CA . SER J 1 73 ? 38.579 47.620 0.903 1.00 23.33 73 SER J CA 1
ATOM 11703 C C . SER J 1 73 ? 37.297 47.602 1.745 1.00 23.33 73 SER J C 1
ATOM 11704 O O . SER J 1 73 ? 36.534 46.626 1.723 1.00 23.33 73 SER J O 1
ATOM 11707 N N . GLN J 1 74 ? 37.061 48.673 2.491 1.00 23.33 74 GLN J N 1
ATOM 11708 C CA . GLN J 1 74 ? 35.865 48.745 3.312 1.00 23.33 74 GLN J CA 1
ATOM 11709 C C . GLN J 1 74 ? 34.614 48.972 2.476 1.00 23.33 74 GLN J C 1
ATOM 11710 O O . GLN J 1 74 ? 33.579 48.349 2.693 1.00 23.33 74 GLN J O 1
ATOM 11716 N N . LEU J 1 75 ? 34.712 49.880 1.516 1.00 23.33 75 LEU J N 1
ATOM 11717 C CA . LEU J 1 75 ? 33.583 50.181 0.641 1.00 23.33 75 LEU J CA 1
ATOM 11718 C C . LEU J 1 75 ? 33.091 48.930 -0.094 1.00 23.33 75 LEU J C 1
ATOM 11719 O O . LEU J 1 75 ? 31.943 48.881 -0.545 1.00 23.33 75 LEU J O 1
ATOM 11724 N N . GLN J 1 76 ? 33.957 47.925 -0.213 1.00 23.33 76 GLN J N 1
ATOM 11725 C CA . GLN J 1 76 ? 33.591 46.684 -0.892 1.00 23.33 76 GLN J CA 1
ATOM 11726 C C . GLN J 1 76 ? 32.698 45.780 0.003 1.00 23.33 76 GLN J C 1
ATOM 11727 O O . GLN J 1 76 ? 31.723 45.177 -0.532 1.00 23.33 76 GLN J O 1
ATOM 11733 N N . SER J 1 107 ? 40.287 38.766 -2.400 1.00 23.33 107 SER J N 1
ATOM 11734 C CA . SER J 1 107 ? 38.951 39.139 -2.987 1.00 23.33 107 SER J CA 1
ATOM 11735 C C . SER J 1 107 ? 37.949 39.613 -1.918 1.00 23.33 107 SER J C 1
ATOM 11736 O O . SER J 1 107 ? 37.619 38.866 -0.976 1.00 23.33 107 SER J O 1
ATOM 11739 N N . THR J 1 108 ? 37.504 40.864 -2.092 1.00 23.33 108 THR J N 1
ATOM 11740 C CA . THR J 1 108 ? 36.550 41.572 -1.217 1.00 23.33 108 THR J CA 1
ATOM 11741 C C . THR J 1 108 ? 36.729 41.412 0.298 1.00 23.33 108 THR J C 1
ATOM 11742 O O . THR J 1 108 ? 37.283 40.408 0.780 1.00 23.33 108 THR J O 1
ATOM 11746 N N . GLY J 1 109 ? 36.235 42.410 1.039 1.00 23.33 109 GLY J N 1
ATOM 11747 C CA . GLY J 1 109 ? 36.328 42.389 2.491 1.00 23.33 109 GLY J CA 1
ATOM 11748 C C . GLY J 1 109 ? 37.490 43.234 2.969 1.00 23.33 109 GLY J C 1
ATOM 11749 O O . GLY J 1 109 ? 38.602 43.107 2.462 1.00 23.33 109 GLY J O 1
ATOM 11750 N N . PRO J 1 110 ? 37.266 44.118 3.945 1.00 23.33 110 PRO J N 1
ATOM 11751 C CA . PRO J 1 110 ? 38.362 44.952 4.439 1.00 23.33 110 PRO J CA 1
ATOM 11752 C C . PRO J 1 110 ? 39.566 44.103 4.843 1.00 23.33 110 PRO J C 1
ATOM 11753 O O . PRO J 1 110 ? 39.409 43.050 5.462 1.00 23.33 110 PRO J O 1
ATOM 11757 N N . PHE J 1 111 ? 40.764 44.558 4.483 1.00 23.33 111 PHE J N 1
ATOM 11758 C CA . PHE J 1 111 ? 41.985 43.836 4.813 1.00 23.33 111 PHE J CA 1
ATOM 11759 C C . PHE J 1 111 ? 42.100 43.586 6.311 1.00 23.33 111 PHE J C 1
ATOM 11760 O O . PHE J 1 111 ? 41.621 44.374 7.134 1.00 23.33 111 PHE J O 1
ATOM 11768 N N . ASP J 1 112 ? 42.749 42.482 6.658 1.00 23.33 112 ASP J N 1
ATOM 11769 C CA . ASP J 1 112 ? 42.920 42.114 8.050 1.00 23.33 112 ASP J CA 1
ATOM 11770 C C . ASP J 1 112 ? 44.230 42.650 8.586 1.00 23.33 112 ASP J C 1
ATOM 11771 O O . ASP J 1 112 ? 44.418 42.755 9.796 1.00 23.33 112 ASP J O 1
ATOM 11776 N N . ALA J 1 113 ? 45.128 42.988 7.671 1.00 23.33 113 ALA J N 1
ATOM 11777 C CA . ALA J 1 113 ? 46.430 43.526 8.027 1.00 23.33 113 ALA J CA 1
ATOM 11778 C C . ALA J 1 113 ? 47.027 44.222 6.809 1.00 23.33 113 ALA J C 1
ATOM 11779 O O . ALA J 1 113 ? 46.740 43.860 5.666 1.00 23.33 113 ALA J O 1
ATOM 11781 N N . LEU J 1 114 ? 47.860 45.223 7.068 1.00 23.33 114 LEU J N 1
ATOM 11782 C CA . LEU J 1 114 ? 48.493 45.986 6.009 1.00 23.33 114 LEU J CA 1
ATOM 11783 C C . LEU J 1 114 ? 50.001 46.009 6.198 1.00 23.33 114 LEU J C 1
ATOM 11784 O O . LEU J 1 114 ? 50.495 45.867 7.311 1.00 23.33 114 LEU J O 1
ATOM 11789 N N . ILE J 1 115 ? 50.733 46.179 5.106 1.00 23.33 115 ILE J N 1
ATOM 11790 C CA . ILE J 1 115 ? 52.187 46.215 5.168 1.00 23.33 115 ILE J CA 1
ATOM 11791 C C . ILE J 1 115 ? 52.688 47.389 4.353 1.00 23.33 115 ILE J C 1
ATOM 11792 O O . ILE J 1 115 ? 52.318 47.552 3.184 1.00 23.33 115 ILE J O 1
ATOM 11797 N N . ALA J 1 116 ? 53.530 48.208 4.964 1.00 23.33 116 ALA J N 1
ATOM 11798 C CA . ALA J 1 116 ? 54.085 49.345 4.263 1.00 23.33 116 ALA J CA 1
ATOM 11799 C C . ALA J 1 116 ? 55.556 49.079 4.031 1.00 23.33 116 ALA J C 1
ATOM 11800 O O . ALA J 1 116 ? 56.302 48.883 4.979 1.00 23.33 116 ALA J O 1
ATOM 11802 N N . ILE J 1 117 ? 55.974 49.057 2.774 1.00 23.33 117 ILE J N 1
ATOM 11803 C CA . ILE J 1 117 ? 57.370 48.810 2.462 1.00 23.33 117 ILE J CA 1
ATOM 11804 C C . ILE J 1 117 ? 57.998 50.032 1.818 1.00 23.33 117 ILE J C 1
ATOM 11805 O O . ILE J 1 117 ? 57.513 50.534 0.815 1.00 23.33 117 ILE J O 1
ATOM 11810 N N . GLY J 1 118 ? 59.076 50.515 2.417 1.00 23.33 118 GLY J N 1
ATOM 11811 C CA . GLY J 1 118 ? 59.764 51.675 1.889 1.00 23.33 118 GLY J CA 1
ATOM 11812 C C . GLY J 1 118 ? 61.240 51.579 2.215 1.00 23.33 118 GLY J C 1
ATOM 11813 O O . GLY J 1 118 ? 61.624 50.840 3.116 1.00 23.33 118 GLY J O 1
ATOM 11814 N N . VAL J 1 119 ? 62.070 52.311 1.483 1.00 23.33 119 VAL J N 1
ATOM 11815 C CA . VAL J 1 119 ? 63.500 52.284 1.734 1.00 23.33 119 VAL J CA 1
ATOM 11816 C C . VAL J 1 119 ? 64.080 53.693 1.715 1.00 23.33 119 VAL J C 1
ATOM 11817 O O . VAL J 1 119 ? 64.262 54.282 0.653 1.00 23.33 119 VAL J O 1
ATOM 11821 N N . LEU J 1 120 ? 64.350 54.234 2.900 1.00 23.33 120 LEU J N 1
ATOM 11822 C CA . LEU J 1 120 ? 64.935 55.562 3.017 1.00 23.33 120 LEU J CA 1
ATOM 11823 C C . LEU J 1 120 ? 66.437 55.410 3.218 1.00 23.33 120 LEU J C 1
ATOM 11824 O O . LEU J 1 120 ? 66.877 54.580 4.006 1.00 23.33 120 LEU J O 1
ATOM 11829 N N . ILE J 1 121 ? 67.218 56.212 2.507 1.00 23.33 121 ILE J N 1
ATOM 11830 C CA . ILE J 1 121 ? 68.663 56.180 2.650 1.00 23.33 121 ILE J CA 1
ATOM 11831 C C . ILE J 1 121 ? 69.168 57.612 2.820 1.00 23.33 121 ILE J C 1
ATOM 11832 O O . ILE J 1 121 ? 68.823 58.489 2.043 1.00 23.33 121 ILE J O 1
ATOM 11837 N N . LYS J 1 122 ? 69.981 57.843 3.841 1.00 23.33 122 LYS J N 1
ATOM 11838 C CA . LYS J 1 122 ? 70.531 59.169 4.100 1.00 23.33 122 LYS J CA 1
ATOM 11839 C C . LYS J 1 122 ? 71.137 59.820 2.862 1.00 23.33 122 LYS J C 1
ATOM 11840 O O . LYS J 1 122 ? 71.947 59.218 2.162 1.00 23.33 122 LYS J O 1
ATOM 11846 N N . GLY J 1 123 ? 70.753 61.062 2.608 1.00 23.33 123 GLY J N 1
ATOM 11847 C CA . GLY J 1 123 ? 71.303 61.780 1.478 1.00 23.33 123 GLY J CA 1
ATOM 11848 C C . GLY J 1 123 ? 72.345 62.753 1.993 1.00 23.33 123 GLY J C 1
ATOM 11849 O O . GLY J 1 123 ? 73.041 62.456 2.963 1.00 23.33 123 GLY J O 1
ATOM 11850 N N . GLU J 1 124 ? 72.459 63.919 1.367 1.00 23.33 124 GLU J N 1
ATOM 11851 C CA . GLU J 1 124 ? 73.431 64.904 1.812 1.00 23.33 124 GLU J CA 1
ATOM 11852 C C . GLU J 1 124 ? 72.739 65.877 2.742 1.00 23.33 124 GLU J C 1
ATOM 11853 O O . GLU J 1 124 ? 73.382 66.540 3.546 1.00 23.33 124 GLU J O 1
ATOM 11859 N N . THR J 1 125 ? 71.419 65.955 2.636 1.00 23.33 125 THR J N 1
ATOM 11860 C CA . THR J 1 125 ? 70.640 66.871 3.460 1.00 23.33 125 THR J CA 1
ATOM 11861 C C . THR J 1 125 ? 69.823 66.162 4.539 1.00 23.33 125 THR J C 1
ATOM 11862 O O . THR J 1 125 ? 69.907 64.945 4.702 1.00 23.33 125 THR J O 1
ATOM 11866 N N . MET J 1 126 ? 69.018 66.937 5.260 1.00 23.33 126 MET J N 1
ATOM 11867 C CA . MET J 1 126 ? 68.188 66.410 6.332 1.00 23.33 126 MET J CA 1
ATOM 11868 C C . MET J 1 126 ? 66.879 65.858 5.821 1.00 23.33 126 MET J C 1
ATOM 11869 O O . MET J 1 126 ? 65.997 65.502 6.600 1.00 23.33 126 MET J O 1
ATOM 11874 N N . HIS J 1 127 ? 66.756 65.795 4.502 1.00 23.33 127 HIS J N 1
ATOM 11875 C CA . HIS J 1 127 ? 65.553 65.275 3.856 1.00 23.33 127 HIS J CA 1
ATOM 11876 C C . HIS J 1 127 ? 65.224 63.906 4.428 1.00 23.33 127 HIS J C 1
ATOM 11877 O O . HIS J 1 127 ? 64.083 63.620 4.790 1.00 23.33 127 HIS J O 1
ATOM 11884 N N . PHE J 1 128 ? 66.253 63.067 4.496 1.00 23.33 128 PHE J N 1
ATOM 11885 C CA . PHE J 1 128 ? 66.127 61.711 5.009 1.00 23.33 128 PHE J CA 1
ATOM 11886 C C . PHE J 1 128 ? 65.412 61.658 6.343 1.00 23.33 128 PHE J C 1
ATOM 11887 O O . PHE J 1 128 ? 64.403 60.973 6.482 1.00 23.33 128 PHE J O 1
ATOM 11895 N N . GLU J 1 129 ? 65.941 62.377 7.328 1.00 23.33 129 GLU J N 1
ATOM 11896 C CA . GLU J 1 129 ? 65.346 62.381 8.652 1.00 23.33 129 GLU J CA 1
ATOM 11897 C C . GLU J 1 129 ? 63.937 62.975 8.748 1.00 23.33 129 GLU J C 1
ATOM 11898 O O . GLU J 1 129 ? 63.108 62.469 9.488 1.00 23.33 129 GLU J O 1
ATOM 11904 N N . TYR J 1 130 ? 63.640 64.029 8.005 1.00 23.33 130 TYR J N 1
ATOM 11905 C CA . TYR J 1 130 ? 62.307 64.596 8.101 1.00 23.33 130 TYR J CA 1
ATOM 11906 C C . TYR J 1 130 ? 61.238 63.714 7.485 1.00 23.33 130 TYR J C 1
ATOM 11907 O O . TYR J 1 130 ? 60.086 63.712 7.910 1.00 23.33 130 TYR J O 1
ATOM 11916 N N . ILE J 1 131 ? 61.623 62.942 6.488 1.00 23.33 131 ILE J N 1
ATOM 11917 C CA . ILE J 1 131 ? 60.681 62.055 5.848 1.00 23.33 131 ILE J CA 1
ATOM 11918 C C . ILE J 1 131 ? 60.501 60.792 6.664 1.00 23.33 131 ILE J C 1
ATOM 11919 O O . ILE J 1 131 ? 59.385 60.327 6.841 1.00 23.33 131 ILE J O 1
ATOM 11924 N N . ALA J 1 132 ? 61.603 60.251 7.170 1.00 23.33 132 ALA J N 1
ATOM 11925 C CA . ALA J 1 132 ? 61.569 59.044 7.980 1.00 23.33 132 ALA J CA 1
ATOM 11926 C C . ALA J 1 132 ? 60.702 59.228 9.215 1.00 23.33 132 ALA J C 1
ATOM 11927 O O . ALA J 1 132 ? 59.865 58.396 9.524 1.00 23.33 132 ALA J O 1
ATOM 11929 N N . ASP J 1 133 ? 60.896 60.330 9.917 1.00 23.33 133 ASP J N 1
ATOM 11930 C CA . ASP J 1 133 ? 60.136 60.597 11.129 1.00 23.33 133 ASP J CA 1
ATOM 11931 C C . ASP J 1 133 ? 58.649 60.762 10.882 1.00 23.33 133 ASP J C 1
ATOM 11932 O O . ASP J 1 133 ? 57.837 60.284 11.672 1.00 23.33 133 ASP J O 1
ATOM 11937 N N . SER J 1 134 ? 58.290 61.440 9.792 1.00 23.33 134 SER J N 1
ATOM 11938 C CA . SER J 1 134 ? 56.881 61.663 9.466 1.00 23.33 134 SER J CA 1
ATOM 11939 C C . SER J 1 134 ? 56.207 60.411 8.918 1.00 23.33 134 SER J C 1
ATOM 11940 O O . SER J 1 134 ? 55.058 60.126 9.252 1.00 23.33 134 SER J O 1
ATOM 11943 N N . VAL J 1 135 ? 56.912 59.664 8.077 1.00 23.33 135 VAL J N 1
ATOM 11944 C CA . VAL J 1 135 ? 56.351 58.441 7.530 1.00 23.33 135 VAL J CA 1
ATOM 11945 C C . VAL J 1 135 ? 56.148 57.460 8.678 1.00 23.33 135 VAL J C 1
ATOM 11946 O O . VAL J 1 135 ? 55.165 56.728 8.711 1.00 23.33 135 VAL J O 1
ATOM 11950 N N . SER J 1 136 ? 57.081 57.456 9.624 1.00 23.33 136 SER J N 1
ATOM 11951 C CA . SER J 1 136 ? 56.987 56.578 10.781 1.00 23.33 136 SER J CA 1
ATOM 11952 C C . SER J 1 136 ? 55.757 56.905 11.598 1.00 23.33 136 SER J C 1
ATOM 11953 O O . SER J 1 136 ? 54.931 56.040 11.843 1.00 23.33 136 SER J O 1
ATOM 11956 N N . HIS J 1 137 ? 55.626 58.154 12.025 1.00 23.33 137 HIS J N 1
ATOM 11957 C CA . HIS J 1 137 ? 54.454 58.530 12.798 1.00 23.33 137 HIS J CA 1
ATOM 11958 C C . HIS J 1 137 ? 53.204 58.369 11.963 1.00 23.33 137 HIS J C 1
ATOM 11959 O O . HIS J 1 137 ? 52.163 57.953 12.464 1.00 23.33 137 HIS J O 1
ATOM 11966 N N . GLY J 1 138 ? 53.309 58.691 10.681 1.00 23.33 138 GLY J N 1
ATOM 11967 C CA . GLY J 1 138 ? 52.165 58.545 9.798 1.00 23.33 138 GLY J CA 1
ATOM 11968 C C . GLY J 1 138 ? 51.608 57.129 9.814 1.00 23.33 138 GLY J C 1
ATOM 11969 O O . GLY J 1 138 ? 50.406 56.932 9.966 1.00 23.33 138 GLY J O 1
ATOM 11970 N N . LEU J 1 139 ? 52.483 56.141 9.658 1.00 23.33 139 LEU J N 1
ATOM 11971 C CA . LEU J 1 139 ? 52.054 54.755 9.660 1.00 23.33 139 LEU J CA 1
ATOM 11972 C C . LEU J 1 139 ? 51.516 54.352 11.025 1.00 23.33 139 LEU J C 1
ATOM 11973 O O . LEU J 1 139 ? 50.493 53.676 11.117 1.00 23.33 139 LEU J O 1
ATOM 11978 N N . MET J 1 140 ? 52.201 54.766 12.085 1.00 23.33 140 MET J N 1
ATOM 11979 C CA . MET J 1 140 ? 51.760 54.446 13.434 1.00 23.33 140 MET J CA 1
ATOM 11980 C C . MET J 1 140 ? 50.356 54.986 13.625 1.00 23.33 140 MET J C 1
ATOM 11981 O O . MET J 1 140 ? 49.545 54.381 14.310 1.00 23.33 140 MET J O 1
ATOM 11986 N N . ARG J 1 141 ? 50.070 56.130 13.021 1.00 23.33 141 ARG J N 1
ATOM 11987 C CA . ARG J 1 141 ? 48.753 56.719 13.151 1.00 23.33 141 ARG J CA 1
ATOM 11988 C C . ARG J 1 141 ? 47.695 55.947 12.390 1.00 23.33 141 ARG J C 1
ATOM 11989 O O . ARG J 1 141 ? 46.655 55.604 12.939 1.00 23.33 141 ARG J O 1
ATOM 11997 N N . VAL J 1 142 ? 47.946 55.689 11.115 1.00 23.33 142 VAL J N 1
ATOM 11998 C CA . VAL J 1 142 ? 46.985 54.961 10.301 1.00 23.33 142 VAL J CA 1
ATOM 11999 C C . VAL J 1 142 ? 46.611 53.678 11.011 1.00 23.33 142 VAL J C 1
ATOM 12000 O O . VAL J 1 142 ? 45.469 53.251 10.988 1.00 23.33 142 VAL J O 1
ATOM 12004 N N . GLN J 1 143 ? 47.602 53.082 11.649 1.00 23.33 143 GLN J N 1
ATOM 12005 C CA . GLN J 1 143 ? 47.439 51.850 12.401 1.00 23.33 143 GLN J CA 1
ATOM 12006 C C . GLN J 1 143 ? 46.428 52.038 13.540 1.00 23.33 143 GLN J C 1
ATOM 12007 O O . GLN J 1 143 ? 45.410 51.362 13.597 1.00 23.33 143 GLN J O 1
ATOM 12013 N N . LEU J 1 144 ? 46.715 52.963 14.442 1.00 23.33 144 LEU J N 1
ATOM 12014 C CA . LEU J 1 144 ? 45.842 53.227 15.578 1.00 23.33 144 LEU J CA 1
ATOM 12015 C C . LEU J 1 144 ? 44.494 53.810 15.165 1.00 23.33 144 LEU J C 1
ATOM 12016 O O . LEU J 1 144 ? 43.465 53.526 15.778 1.00 23.33 144 LEU J O 1
ATOM 12021 N N . ASP J 1 145 ? 44.517 54.639 14.129 1.00 23.33 145 ASP J N 1
ATOM 12022 C CA . ASP J 1 145 ? 43.317 55.273 13.595 1.00 23.33 145 ASP J CA 1
ATOM 12023 C C . ASP J 1 145 ? 42.357 54.209 13.102 1.00 23.33 145 ASP J C 1
ATOM 12024 O O . ASP J 1 145 ? 41.203 54.118 13.505 1.00 23.33 145 ASP J O 1
ATOM 12029 N N . THR J 1 146 ? 42.887 53.409 12.197 1.00 23.33 146 THR J N 1
ATOM 12030 C CA . THR J 1 146 ? 42.176 52.359 11.532 1.00 23.33 146 THR J CA 1
ATOM 12031 C C . THR J 1 146 ? 41.890 51.133 12.394 1.00 23.33 146 THR J C 1
ATOM 12032 O O . THR J 1 146 ? 40.950 50.386 12.117 1.00 23.33 146 THR J O 1
ATOM 12036 N N . GLY J 1 147 ? 42.692 50.927 13.436 1.00 23.33 147 GLY J N 1
ATOM 12037 C CA . GLY J 1 147 ? 42.511 49.765 14.291 1.00 23.33 147 GLY J CA 1
ATOM 12038 C C . GLY J 1 147 ? 42.991 48.501 13.589 1.00 23.33 147 GLY J C 1
ATOM 12039 O O . GLY J 1 147 ? 42.694 47.386 14.011 1.00 23.33 147 GLY J O 1
ATOM 12040 N N . VAL J 1 148 ? 43.733 48.680 12.503 1.00 23.33 148 VAL J N 1
ATOM 12041 C CA . VAL J 1 148 ? 44.254 47.564 11.726 1.00 23.33 148 VAL J CA 1
ATOM 12042 C C . VAL J 1 148 ? 45.779 47.594 11.751 1.00 23.33 148 VAL J C 1
ATOM 12043 O O . VAL J 1 148 ? 46.397 48.642 11.515 1.00 23.33 148 VAL J O 1
ATOM 12047 N N . PRO J 1 149 ? 46.410 46.448 12.037 1.00 23.33 149 PRO J N 1
ATOM 12048 C CA . PRO J 1 149 ? 47.870 46.411 12.073 1.00 23.33 149 PRO J CA 1
ATOM 12049 C C . PRO J 1 149 ? 48.491 46.789 10.738 1.00 23.33 149 PRO J C 1
ATOM 12050 O O . PRO J 1 149 ? 48.057 46.321 9.680 1.00 23.33 149 PRO J O 1
ATOM 12054 N N . VAL J 1 150 ? 49.497 47.657 10.797 1.00 23.33 150 VAL J N 1
ATOM 12055 C CA . VAL J 1 150 ? 50.219 48.085 9.609 1.00 23.33 150 VAL J CA 1
ATOM 12056 C C . VAL J 1 150 ? 51.659 47.752 9.898 1.00 23.33 150 VAL J C 1
ATOM 12057 O O . VAL J 1 150 ? 52.308 48.427 10.687 1.00 23.33 150 VAL J O 1
ATOM 12061 N N . ILE J 1 151 ? 52.147 46.690 9.273 1.00 23.33 151 ILE J N 1
ATOM 12062 C CA . ILE J 1 151 ? 53.511 46.248 9.471 1.00 23.33 151 ILE J CA 1
ATOM 12063 C C . ILE J 1 151 ? 54.486 47.296 8.969 1.00 23.33 151 ILE J C 1
ATOM 12064 O O . ILE J 1 151 ? 54.376 47.777 7.845 1.00 23.33 151 ILE J O 1
ATOM 12069 N N . PHE J 1 152 ? 55.435 47.652 9.823 1.00 23.33 152 PHE J N 1
ATOM 12070 C CA . PHE J 1 152 ? 56.440 48.643 9.497 1.00 23.33 152 PHE J CA 1
ATOM 12071 C C . PHE J 1 152 ? 57.573 48.047 8.665 1.00 23.33 152 PHE J C 1
ATOM 12072 O O . PHE J 1 152 ? 58.604 47.655 9.203 1.00 23.33 152 PHE J O 1
ATOM 12080 N N . GLY J 1 153 ? 57.381 47.989 7.353 1.00 23.33 153 GLY J N 1
ATOM 12081 C CA . GLY J 1 153 ? 58.403 47.448 6.480 1.00 23.33 153 GLY J CA 1
ATOM 12082 C C . GLY J 1 153 ? 59.192 48.560 5.822 1.00 23.33 153 GLY J C 1
ATOM 12083 O O . GLY J 1 153 ? 59.477 48.504 4.623 1.00 23.33 153 GLY J O 1
ATOM 12084 N N . VAL J 1 154 ? 59.543 49.578 6.603 1.00 23.33 154 VAL J N 1
ATOM 12085 C CA . VAL J 1 154 ? 60.310 50.710 6.091 1.00 23.33 154 VAL J CA 1
ATOM 12086 C C . VAL J 1 154 ? 61.733 50.694 6.627 1.00 23.33 154 VAL J C 1
ATOM 12087 O O . VAL J 1 154 ? 61.948 50.641 7.841 1.00 23.33 154 VAL J O 1
ATOM 12091 N N . LEU J 1 155 ? 62.702 50.733 5.719 1.00 23.33 155 LEU J N 1
ATOM 12092 C CA . LEU J 1 155 ? 64.096 50.743 6.120 1.00 23.33 155 LEU J CA 1
ATOM 12093 C C . LEU J 1 155 ? 64.623 52.169 6.164 1.00 23.33 155 LEU J C 1
ATOM 12094 O O . LEU J 1 155 ? 64.437 52.944 5.225 1.00 23.33 155 LEU J O 1
ATOM 12099 N N . THR J 1 156 ? 65.268 52.508 7.276 1.00 23.33 156 THR J N 1
ATOM 12100 C CA . THR J 1 156 ? 65.854 53.827 7.473 1.00 23.33 156 THR J CA 1
ATOM 12101 C C . THR J 1 156 ? 67.334 53.562 7.629 1.00 23.33 156 THR J C 1
ATOM 12102 O O . THR J 1 156 ? 67.860 53.455 8.729 1.00 23.33 156 THR J O 1
ATOM 12106 N N . VAL J 1 157 ? 67.991 53.462 6.489 1.00 23.33 157 VAL J N 1
ATOM 12107 C CA . VAL J 1 157 ? 69.394 53.126 6.400 1.00 23.33 157 VAL J CA 1
ATOM 12108 C C . VAL J 1 157 ? 70.340 54.295 6.122 1.00 23.33 157 VAL J C 1
ATOM 12109 O O . VAL J 1 157 ? 69.909 55.380 5.731 1.00 23.33 157 VAL J O 1
ATOM 12113 N N . LEU J 1 158 ? 71.636 54.067 6.331 1.00 23.33 158 LEU J N 1
ATOM 12114 C CA . LEU J 1 158 ? 72.645 55.095 6.094 1.00 23.33 158 LEU J CA 1
ATOM 12115 C C . LEU J 1 158 ? 73.487 54.811 4.854 1.00 23.33 158 LEU J C 1
ATOM 12116 O O . LEU J 1 158 ? 74.079 55.725 4.294 1.00 23.33 158 LEU J O 1
ATOM 12121 N N . THR J 1 159 ? 73.545 53.556 4.417 1.00 23.33 159 THR J N 1
ATOM 12122 C CA . THR J 1 159 ? 74.311 53.208 3.220 1.00 23.33 159 THR J CA 1
ATOM 12123 C C . THR J 1 159 ? 73.610 52.136 2.396 1.00 23.33 159 THR J C 1
ATOM 12124 O O . THR J 1 159 ? 72.894 51.298 2.932 1.00 23.33 159 THR J O 1
ATOM 12128 N N . ASP J 1 160 ? 73.831 52.163 1.087 1.00 23.33 160 ASP J N 1
ATOM 12129 C CA . ASP J 1 160 ? 73.229 51.189 0.182 1.00 23.33 160 ASP J CA 1
ATOM 12130 C C . ASP J 1 160 ? 73.387 49.745 0.668 1.00 23.33 160 ASP J C 1
ATOM 12131 O O . ASP J 1 160 ? 72.419 48.973 0.693 1.00 23.33 160 ASP J O 1
ATOM 12136 N N . ASP J 1 161 ? 74.611 49.385 1.047 1.00 23.33 161 ASP J N 1
ATOM 12137 C CA . ASP J 1 161 ? 74.887 48.049 1.531 1.00 23.33 161 ASP J CA 1
ATOM 12138 C C . ASP J 1 161 ? 73.987 47.651 2.689 1.00 23.33 161 ASP J C 1
ATOM 12139 O O . ASP J 1 161 ? 73.564 46.495 2.772 1.00 23.33 161 ASP J O 1
ATOM 12144 N N . GLN J 1 162 ? 73.697 48.591 3.588 1.00 23.33 162 GLN J N 1
ATOM 12145 C CA . GLN J 1 162 ? 72.840 48.271 4.717 1.00 23.33 162 GLN J CA 1
ATOM 12146 C C . GLN J 1 162 ? 71.475 47.863 4.197 1.00 23.33 162 GLN J C 1
ATOM 12147 O O . GLN J 1 162 ? 70.881 46.907 4.685 1.00 23.33 162 GLN J O 1
ATOM 12153 N N . ALA J 1 163 ? 70.986 48.584 3.195 1.00 23.33 163 ALA J N 1
ATOM 12154 C CA . ALA J 1 163 ? 69.691 48.272 2.614 1.00 23.33 163 ALA J CA 1
ATOM 12155 C C . ALA J 1 163 ? 69.743 46.850 2.065 1.00 23.33 163 ALA J C 1
ATOM 12156 O O . ALA J 1 163 ? 68.911 46.018 2.413 1.00 23.33 163 ALA J O 1
ATOM 12158 N N . LYS J 1 164 ? 70.733 46.581 1.213 1.00 23.33 164 LYS J N 1
ATOM 12159 C CA . LYS J 1 164 ? 70.908 45.260 0.617 1.00 23.33 164 LYS J CA 1
ATOM 12160 C C . LYS J 1 164 ? 70.979 44.158 1.661 1.00 23.33 164 LYS J C 1
ATOM 12161 O O . LYS J 1 164 ? 70.340 43.130 1.523 1.00 23.33 164 LYS J O 1
ATOM 12167 N N . ALA J 1 165 ? 71.772 44.367 2.697 1.00 23.33 165 ALA J N 1
ATOM 12168 C CA . ALA J 1 165 ? 71.887 43.379 3.752 1.00 23.33 165 ALA J CA 1
ATOM 12169 C C . ALA J 1 165 ? 70.510 43.077 4.352 1.00 23.33 165 ALA J C 1
ATOM 12170 O O . ALA J 1 165 ? 70.149 41.912 4.531 1.00 23.33 165 ALA J O 1
ATOM 12172 N N . ARG J 1 166 ? 69.739 44.116 4.658 1.00 23.33 166 ARG J N 1
ATOM 12173 C CA . ARG J 1 166 ? 68.408 43.931 5.238 1.00 23.33 166 ARG J CA 1
ATOM 12174 C C . ARG J 1 166 ? 67.407 43.344 4.246 1.00 23.33 166 ARG J C 1
ATOM 12175 O O . ARG J 1 166 ? 66.335 42.883 4.640 1.00 23.33 166 ARG J O 1
ATOM 12183 N N . ALA J 1 167 ? 67.746 43.373 2.961 1.00 23.33 167 ALA J N 1
ATOM 12184 C CA . ALA J 1 167 ? 66.858 42.839 1.935 1.00 23.33 167 ALA J CA 1
ATOM 12185 C C . ALA J 1 167 ? 67.262 41.428 1.512 1.00 23.33 167 ALA J C 1
ATOM 12186 O O . ALA J 1 167 ? 66.651 40.838 0.621 1.00 23.33 167 ALA J O 1
ATOM 12188 N N . GLY J 1 168 ? 68.284 40.880 2.158 1.00 23.33 168 GLY J N 1
ATOM 12189 C CA . GLY J 1 168 ? 68.735 39.549 1.812 1.00 23.33 168 GLY J CA 1
ATOM 12190 C C . GLY J 1 168 ? 69.557 39.529 0.533 1.00 23.33 168 GLY J C 1
ATOM 12191 O O . GLY J 1 168 ? 70.056 38.479 0.128 1.00 23.33 168 GLY J O 1
ATOM 12192 N N . VAL J 1 169 ? 69.711 40.683 -0.106 1.00 23.33 169 VAL J N 1
ATOM 12193 C CA . VAL J 1 169 ? 70.484 40.763 -1.345 1.00 23.33 169 VAL J CA 1
ATOM 12194 C C . VAL J 1 169 ? 71.908 40.230 -1.182 1.00 23.33 169 VAL J C 1
ATOM 12195 O O . VAL J 1 169 ? 72.327 39.338 -1.929 1.00 23.33 169 VAL J O 1
ATOM 12199 N N . ILE J 1 170 ? 72.653 40.797 -0.228 1.00 23.33 170 ILE J N 1
ATOM 12200 C CA . ILE J 1 170 ? 74.029 40.377 0.056 1.00 23.33 170 ILE J CA 1
ATOM 12201 C C . ILE J 1 170 ? 74.160 38.852 0.111 1.00 23.33 170 ILE J C 1
ATOM 12202 O O . ILE J 1 170 ? 73.159 38.136 0.298 1.00 23.33 170 ILE J O 1
ATOM 12207 N N . GLU J 1 171 ? 75.385 38.357 -0.066 1.00 23.33 171 GLU J N 1
ATOM 12208 C CA . GLU J 1 171 ? 75.635 36.921 0.000 1.00 23.33 171 GLU J CA 1
ATOM 12209 C C . GLU J 1 171 ? 74.861 36.272 1.168 1.00 23.33 171 GLU J C 1
ATOM 12210 O O . GLU J 1 171 ? 73.762 35.730 0.973 1.00 23.33 171 GLU J O 1
ATOM 12216 N N . GLY J 1 172 ? 75.414 36.357 2.379 1.00 23.33 172 GLY J N 1
ATOM 12217 C CA . GLY J 1 172 ? 74.754 35.751 3.527 1.00 23.33 172 GLY J CA 1
ATOM 12218 C C . GLY J 1 172 ? 73.502 36.437 4.056 1.00 23.33 172 GLY J C 1
ATOM 12219 O O . GLY J 1 172 ? 72.651 35.790 4.682 1.00 23.33 172 GLY J O 1
ATOM 12220 N N . SER J 1 173 ? 73.389 37.742 3.798 1.00 23.33 173 SER J N 1
ATOM 12221 C CA . SER J 1 173 ? 72.262 38.577 4.249 1.00 23.33 173 SER J CA 1
ATOM 12222 C C . SER J 1 173 ? 70.893 37.912 4.402 1.00 23.33 173 SER J C 1
ATOM 12223 O O . SER J 1 173 ? 70.512 37.037 3.620 1.00 23.33 173 SER J O 1
ATOM 12226 N N . HIS J 1 174 ? 70.173 38.362 5.431 1.00 23.33 174 HIS J N 1
ATOM 12227 C CA . HIS J 1 174 ? 68.821 37.901 5.787 1.00 23.33 174 HIS J CA 1
ATOM 12228 C C . HIS J 1 174 ? 67.773 38.932 5.310 1.00 23.33 174 HIS J C 1
ATOM 12229 O O . HIS J 1 174 ? 67.894 40.122 5.591 1.00 23.33 174 HIS J O 1
ATOM 12236 N N . ASN J 1 175 ? 66.741 38.470 4.614 1.00 23.33 175 ASN J N 1
ATOM 12237 C CA . ASN J 1 175 ? 65.729 39.368 4.088 1.00 23.33 175 ASN J CA 1
ATOM 12238 C C . ASN J 1 175 ? 64.646 39.647 5.128 1.00 23.33 175 ASN J C 1
ATOM 12239 O O . ASN J 1 175 ? 63.915 38.736 5.530 1.00 23.33 175 ASN J O 1
ATOM 12244 N N . HIS J 1 176 ? 64.531 40.903 5.556 1.00 23.33 176 HIS J N 1
ATOM 12245 C CA . HIS J 1 176 ? 63.519 41.276 6.539 1.00 23.33 176 HIS J CA 1
ATOM 12246 C C . HIS J 1 176 ? 62.102 41.149 6.009 1.00 23.33 176 HIS J C 1
ATOM 12247 O O . HIS J 1 176 ? 61.156 41.062 6.790 1.00 23.33 176 HIS J O 1
ATOM 12254 N N . GLY J 1 177 ? 61.957 41.149 4.685 1.00 23.33 177 GLY J N 1
ATOM 12255 C CA . GLY J 1 177 ? 60.641 41.016 4.086 1.00 23.33 177 GLY J CA 1
ATOM 12256 C C . GLY J 1 177 ? 59.940 39.790 4.651 1.00 23.33 177 GLY J C 1
ATOM 12257 O O . GLY J 1 177 ? 58.740 39.820 4.957 1.00 23.33 177 GLY J O 1
ATOM 12258 N N . GLU J 1 178 ? 60.695 38.704 4.792 1.00 23.33 178 GLU J N 1
ATOM 12259 C CA . GLU J 1 178 ? 60.149 37.478 5.336 1.00 23.33 178 GLU J CA 1
ATOM 12260 C C . GLU J 1 178 ? 59.529 37.753 6.699 1.00 23.33 178 GLU J C 1
ATOM 12261 O O . GLU J 1 178 ? 58.432 37.288 6.993 1.00 23.33 178 GLU J O 1
ATOM 12267 N N . ASP J 1 179 ? 60.230 38.510 7.534 1.00 23.33 179 ASP J N 1
ATOM 12268 C CA . ASP J 1 179 ? 59.717 38.839 8.860 1.00 23.33 179 ASP J CA 1
ATOM 12269 C C . ASP J 1 179 ? 58.392 39.586 8.764 1.00 23.33 179 ASP J C 1
ATOM 12270 O O . ASP J 1 179 ? 57.449 39.302 9.495 1.00 23.33 179 ASP J O 1
ATOM 12275 N N . TRP J 1 180 ? 58.325 40.548 7.852 1.00 23.33 180 TRP J N 1
ATOM 12276 C CA . TRP J 1 180 ? 57.124 41.353 7.695 1.00 23.33 180 TRP J CA 1
ATOM 12277 C C . TRP J 1 180 ? 55.916 40.559 7.238 1.00 23.33 180 TRP J C 1
ATOM 12278 O O . TRP J 1 180 ? 54.818 40.766 7.753 1.00 23.33 180 TRP J O 1
ATOM 12289 N N . GLY J 1 181 ? 56.110 39.662 6.274 1.00 23.33 181 GLY J N 1
ATOM 12290 C CA . GLY J 1 181 ? 55.000 38.850 5.807 1.00 23.33 181 GLY J CA 1
ATOM 12291 C C . GLY J 1 181 ? 54.512 38.007 6.967 1.00 23.33 181 GLY J C 1
ATOM 12292 O O . GLY J 1 181 ? 53.317 37.931 7.251 1.00 23.33 181 GLY J O 1
ATOM 12293 N N . LEU J 1 182 ? 55.460 37.387 7.656 1.00 23.33 182 LEU J N 1
ATOM 12294 C CA . LEU J 1 182 ? 55.163 36.549 8.803 1.00 23.33 182 LEU J CA 1
ATOM 12295 C C . LEU J 1 182 ? 54.375 37.327 9.847 1.00 23.33 182 LEU J C 1
ATOM 12296 O O . LEU J 1 182 ? 53.387 36.839 10.386 1.00 23.33 182 LEU J O 1
ATOM 12301 N N . ALA J 1 183 ? 54.818 38.547 10.127 1.00 23.33 183 ALA J N 1
ATOM 12302 C CA . ALA J 1 183 ? 54.159 39.398 11.111 1.00 23.33 183 ALA J CA 1
ATOM 12303 C C . ALA J 1 183 ? 52.772 39.830 10.645 1.00 23.33 183 ALA J C 1
ATOM 12304 O O . ALA J 1 183 ? 51.840 39.917 11.440 1.00 23.33 183 ALA J O 1
ATOM 12306 N N . ALA J 1 184 ? 52.640 40.107 9.353 1.00 23.33 184 ALA J N 1
ATOM 12307 C CA . ALA J 1 184 ? 51.360 40.524 8.801 1.00 23.33 184 ALA J CA 1
ATOM 12308 C C . ALA J 1 184 ? 50.298 39.476 9.100 1.00 23.33 184 ALA J C 1
ATOM 12309 O O . ALA J 1 184 ? 49.192 39.803 9.522 1.00 23.33 184 ALA J O 1
ATOM 12311 N N . VAL J 1 185 ? 50.650 38.212 8.882 1.00 23.33 185 VAL J N 1
ATOM 12312 C CA . VAL J 1 185 ? 49.732 37.107 9.127 1.00 23.33 185 VAL J CA 1
ATOM 12313 C C . VAL J 1 185 ? 49.362 37.020 10.603 1.00 23.33 185 VAL J C 1
ATOM 12314 O O . VAL J 1 185 ? 48.184 37.017 10.955 1.00 23.33 185 VAL J O 1
ATOM 12318 N N . GLU J 1 186 ? 50.364 36.962 11.470 1.00 23.33 186 GLU J N 1
ATOM 12319 C CA . GLU J 1 186 ? 50.089 36.884 12.896 1.00 23.33 186 GLU J CA 1
ATOM 12320 C C . GLU J 1 186 ? 49.146 37.985 13.354 1.00 23.33 186 GLU J C 1
ATOM 12321 O O . GLU J 1 186 ? 48.123 37.732 13.978 1.00 23.33 186 GLU J O 1
ATOM 12327 N N . MET J 1 187 ? 49.508 39.217 13.040 1.00 23.33 187 MET J N 1
ATOM 12328 C CA . MET J 1 187 ? 48.709 40.353 13.436 1.00 23.33 187 MET J CA 1
ATOM 12329 C C . MET J 1 187 ? 47.324 40.304 12.825 1.00 23.33 187 MET J C 1
ATOM 12330 O O . MET J 1 187 ? 46.349 40.674 13.473 1.00 23.33 187 MET J O 1
ATOM 12335 N N . GLY J 1 188 ? 47.230 39.842 11.585 1.00 23.33 188 GLY J N 1
ATOM 12336 C CA . GLY J 1 188 ? 45.934 39.766 10.934 1.00 23.33 188 GLY J CA 1
ATOM 12337 C C . GLY J 1 188 ? 45.036 38.839 11.727 1.00 23.33 188 GLY J C 1
ATOM 12338 O O . GLY J 1 188 ? 43.889 39.162 12.052 1.00 23.33 188 GLY J O 1
ATOM 12339 N N . VAL J 1 189 ? 45.572 37.670 12.043 1.00 23.33 189 VAL J N 1
ATOM 12340 C CA . VAL J 1 189 ? 44.836 36.690 12.818 1.00 23.33 189 VAL J CA 1
ATOM 12341 C C . VAL J 1 189 ? 44.435 37.283 14.167 1.00 23.33 189 VAL J C 1
ATOM 12342 O O . VAL J 1 189 ? 43.279 37.177 14.583 1.00 23.33 189 VAL J O 1
ATOM 12346 N N . ARG J 1 190 ? 45.400 37.900 14.845 1.00 23.33 190 ARG J N 1
ATOM 12347 C CA . ARG J 1 190 ? 45.155 38.490 16.142 1.00 23.33 190 ARG J CA 1
ATOM 12348 C C . ARG J 1 190 ? 44.107 39.578 16.084 1.00 23.33 190 ARG J C 1
ATOM 12349 O O . ARG J 1 190 ? 43.239 39.647 16.957 1.00 23.33 190 ARG J O 1
ATOM 12357 N N . ARG J 1 191 ? 44.177 40.424 15.059 1.00 23.33 191 ARG J N 1
ATOM 12358 C CA . ARG J 1 191 ? 43.202 41.507 14.907 1.00 23.33 191 ARG J CA 1
ATOM 12359 C C . ARG J 1 191 ? 41.791 40.932 14.894 1.00 23.33 191 ARG J C 1
ATOM 12360 O O . ARG J 1 191 ? 40.908 41.436 15.593 1.00 23.33 191 ARG J O 1
ATOM 12368 N N . ARG J 1 192 ? 41.588 39.880 14.094 1.00 23.33 192 ARG J N 1
ATOM 12369 C CA . ARG J 1 192 ? 40.285 39.216 14.007 1.00 23.33 192 ARG J CA 1
ATOM 12370 C C . ARG J 1 192 ? 39.771 38.803 15.382 1.00 23.33 192 ARG J C 1
ATOM 12371 O O . ARG J 1 192 ? 38.635 39.127 15.743 1.00 23.33 192 ARG J O 1
ATOM 12379 N N . ASP J 1 193 ? 40.598 38.087 16.145 1.00 23.33 193 ASP J N 1
ATOM 12380 C CA . ASP J 1 193 ? 40.188 37.646 17.470 1.00 23.33 193 ASP J CA 1
ATOM 12381 C C . ASP J 1 193 ? 39.810 38.814 18.356 1.00 23.33 193 ASP J C 1
ATOM 12382 O O . ASP J 1 193 ? 38.803 38.767 19.062 1.00 23.33 193 ASP J O 1
ATOM 12387 N N . TRP J 1 194 ? 40.621 39.861 18.332 1.00 23.33 194 TRP J N 1
ATOM 12388 C CA . TRP J 1 194 ? 40.320 41.015 19.150 1.00 23.33 194 TRP J CA 1
ATOM 12389 C C . TRP J 1 194 ? 38.982 41.560 18.698 1.00 23.33 194 TRP J C 1
ATOM 12390 O O . TRP J 1 194 ? 38.133 41.898 19.519 1.00 23.33 194 TRP J O 1
ATOM 12401 N N . ALA J 1 195 ? 38.795 41.624 17.383 1.00 23.33 195 ALA J N 1
ATOM 12402 C CA . ALA J 1 195 ? 37.553 42.141 16.822 1.00 23.33 195 ALA J CA 1
ATOM 12403 C C . ALA J 1 195 ? 36.383 41.287 17.285 1.00 23.33 195 ALA J C 1
ATOM 12404 O O . ALA J 1 195 ? 35.236 41.747 17.327 1.00 23.33 195 ALA J O 1
ATOM 12406 N N . ALA J 1 196 ? 36.680 40.039 17.640 1.00 23.33 196 ALA J N 1
ATOM 12407 C CA . ALA J 1 196 ? 35.657 39.111 18.112 1.00 23.33 196 ALA J CA 1
ATOM 12408 C C . ALA J 1 196 ? 35.503 39.185 19.631 1.00 23.33 196 ALA J C 1
ATOM 12409 O O . ALA J 1 196 ? 34.760 38.412 20.224 1.00 23.33 196 ALA J O 1
ATOM 12411 N N . GLY J 1 197 ? 36.213 40.118 20.256 1.00 23.33 197 GLY J N 1
ATOM 12412 C CA . GLY J 1 197 ? 36.138 40.264 21.697 1.00 23.33 197 GLY J CA 1
ATOM 12413 C C . GLY J 1 197 ? 36.835 39.149 22.455 1.00 23.33 197 GLY J C 1
ATOM 12414 O O . GLY J 1 197 ? 36.654 39.012 23.661 1.00 23.33 197 GLY J O 1
ATOM 12415 N N . LYS J 1 198 ? 37.634 38.352 21.757 1.00 23.33 198 LYS J N 1
ATOM 12416 C CA . LYS J 1 198 ? 38.348 37.251 22.394 1.00 23.33 198 LYS J CA 1
ATOM 12417 C C . LYS J 1 198 ? 39.619 37.732 23.089 1.00 23.33 198 LYS J C 1
ATOM 12418 O O . LYS J 1 198 ? 40.338 38.575 22.546 1.00 23.33 198 LYS J O 1
ATOM 12424 N N . THR J 1 199 ? 39.909 37.194 24.274 1.00 23.33 199 THR J N 1
ATOM 12425 C CA . THR J 1 199 ? 41.123 37.588 24.992 1.00 23.33 199 THR J CA 1
ATOM 12426 C C . THR J 1 199 ? 41.977 36.410 25.497 1.00 23.33 199 THR J C 1
ATOM 12427 O O . THR J 1 199 ? 42.785 36.650 26.421 1.00 23.33 199 THR J O 1
#

CATH classification: 3.40.50.960

InterPro domains:
  IPR002180 Lumazine/riboflavin synthase [PF00885] (16-71)
  IPR002180 Lumazine/riboflavin synthase [PF00885] (105-188)
  IPR034964 Lumazine synthase [MF_00178] (11-194)
  IPR034964 Lumazine synthase [PTHR21058] (10-196)
  IPR034964 Lumazine synthase [TIGR00114] (107-187)
  IPR034964 Lumazine synthase [cd09209] (18-187)
  IPR036467 Lumazine/riboflavin synthase superfamily [G3DSA:3.40.50.960] (1-200)
  IPR036467 Lumazine/riboflavin synthase superfamily [SSF52121] (8-194)

Organism: Pyricularia oryzae (strain 70-15 / ATCC MYA-4617 / FGSC 8958) (NCBI:txid242507)